Protein 5GWM (pdb70)

Structure (mmCIF, N/CA/C/O backbone):
data_5GWM
#
_entry.id   5GWM
#
loop_
_entity.id
_entity.type
_entity.pdbx_description
1 polymer 'Metabotropic GABA-B receptor subtype 1'
2 polymer 'Metabotropic GABA-B receptor subtype 3, isoform A'
#
loop_
_atom_site.group_PDB
_atom_site.id
_atom_site.type_symbol
_atom_site.label_atom_id
_atom_site.label_alt_id
_atom_site.label_comp_id
_atom_site.label_asym_id
_atom_site.label_entity_id
_atom_site.label_seq_id
_atom_site.pdbx_PDB_ins_code
_atom_site.Cartn_x
_atom_site.Cartn_y
_atom_site.Cartn_z
_atom_site.occupancy
_atom_site.B_iso_or_equiv
_atom_site.auth_seq_id
_atom_site.auth_comp_id
_atom_site.auth_asym_id
_atom_site.auth_atom_id
_atom_site.pdbx_PDB_model_num
ATOM 1 N N . MET A 1 1 ? 30.734 -1.376 8.195 1.00 0.00 1 MET A N 1
ATOM 2 C CA . MET A 1 1 ? 31.660 -2.466 7.800 1.00 0.00 1 MET A CA 1
ATOM 3 C C . MET A 1 1 ? 32.306 -2.166 6.452 1.00 0.00 1 MET A C 1
ATOM 4 O O . MET A 1 1 ? 33.459 -2.526 6.212 1.00 0.00 1 MET A O 1
ATOM 20 N N . ASP A 1 2 ? 31.563 -1.502 5.577 1.00 0.00 2 ASP A N 1
ATOM 21 C CA . ASP A 1 2 ? 32.072 -1.131 4.262 1.00 0.00 2 ASP A CA 1
ATOM 22 C C . ASP A 1 2 ? 32.931 0.125 4.378 1.00 0.00 2 ASP A C 1
ATOM 23 O O . ASP A 1 2 ? 32.670 0.989 5.216 1.00 0.00 2 ASP A O 1
ATOM 32 N N . SER A 1 3 ? 33.963 0.211 3.553 1.00 0.00 3 SER A N 1
ATOM 33 C CA . SER A 1 3 ? 34.900 1.323 3.610 1.00 0.00 3 SER A CA 1
ATOM 34 C C . SER A 1 3 ? 34.369 2.525 2.827 1.00 0.00 3 SER A C 1
ATOM 35 O O . SER A 1 3 ? 34.738 3.670 3.103 1.00 0.00 3 SER A O 1
ATOM 43 N N . ALA A 1 4 ? 33.498 2.265 1.864 1.00 0.00 4 ALA A N 1
ATOM 44 C CA . ALA A 1 4 ? 32.916 3.322 1.053 1.00 0.00 4 ALA A CA 1
ATOM 45 C C . ALA A 1 4 ? 31.537 3.683 1.576 1.00 0.00 4 ALA A C 1
ATOM 46 O O . ALA A 1 4 ? 31.230 4.856 1.799 1.00 0.00 4 ALA A O 1
ATOM 53 N N . ILE A 1 5 ? 30.708 2.668 1.774 1.00 0.00 5 ILE A N 1
ATOM 54 C CA . ILE A 1 5 ? 29.392 2.863 2.355 1.00 0.00 5 ILE A CA 1
ATOM 55 C C . ILE A 1 5 ? 29.530 3.106 3.849 1.00 0.00 5 ILE A C 1
ATOM 56 O O . ILE A 1 5 ? 29.704 2.168 4.628 1.00 0.00 5 ILE A O 1
ATOM 72 N N . SER A 1 6 ? 29.470 4.363 4.242 1.00 0.00 6 SER A N 1
ATOM 73 C CA . SER A 1 6 ? 29.660 4.728 5.628 1.00 0.00 6 SER A CA 1
ATOM 74 C C . SER A 1 6 ? 28.309 4.885 6.317 1.00 0.00 6 SER A C 1
ATOM 75 O O . SER A 1 6 ? 27.268 4.562 5.735 1.00 0.00 6 SER A O 1
ATOM 83 N N . LYS A 1 7 ? 28.329 5.380 7.546 1.00 0.00 7 LYS A N 1
ATOM 84 C CA . LYS A 1 7 ? 27.110 5.667 8.282 1.00 0.00 7 LYS A CA 1
ATOM 85 C C . LYS A 1 7 ? 26.237 6.619 7.474 1.00 0.00 7 LYS A C 1
ATOM 86 O O . LYS A 1 7 ? 25.012 6.549 7.518 1.00 0.00 7 LYS A O 1
ATOM 105 N N . GLU A 1 8 ? 26.902 7.485 6.719 1.00 0.00 8 GLU A N 1
ATOM 106 C CA . GLU A 1 8 ? 26.246 8.469 5.870 1.00 0.00 8 GLU A CA 1
ATOM 107 C C . GLU A 1 8 ? 25.207 7.821 4.956 1.00 0.00 8 GLU A C 1
ATOM 108 O O . GLU A 1 8 ? 24.013 8.096 5.070 1.00 0.00 8 GLU A O 1
ATOM 120 N N . ASP A 1 9 ? 25.667 6.945 4.067 1.00 0.00 9 ASP A N 1
ATOM 121 C CA . ASP A 1 9 ? 24.781 6.281 3.108 1.00 0.00 9 ASP A CA 1
ATOM 122 C C . ASP A 1 9 ? 23.733 5.440 3.826 1.00 0.00 9 ASP A C 1
ATOM 123 O O . ASP A 1 9 ? 22.591 5.328 3.375 1.00 0.00 9 ASP A O 1
ATOM 132 N N . GLU A 1 10 ? 24.124 4.877 4.959 1.00 0.00 10 GLU A N 1
ATOM 133 C CA . GLU A 1 10 ? 23.242 4.025 5.741 1.00 0.00 10 GLU A CA 1
ATOM 134 C C . GLU A 1 10 ? 22.080 4.825 6.316 1.00 0.00 10 GLU A C 1
ATOM 135 O O . GLU A 1 10 ? 20.921 4.530 6.033 1.00 0.00 10 GLU A O 1
ATOM 147 N N . GLU A 1 11 ? 22.403 5.832 7.120 1.00 0.00 11 GLU A N 1
ATOM 148 C CA . GLU A 1 11 ? 21.402 6.700 7.726 1.00 0.00 11 GLU A CA 1
ATOM 149 C C . GLU A 1 11 ? 20.433 7.254 6.689 1.00 0.00 11 GLU A C 1
ATOM 150 O O . GLU A 1 11 ? 19.223 7.274 6.915 1.00 0.00 11 GLU A O 1
ATOM 162 N N . ARG A 1 12 ? 20.969 7.680 5.551 1.00 0.00 12 ARG A N 1
ATOM 163 C CA . ARG A 1 12 ? 20.143 8.250 4.488 1.00 0.00 12 ARG A CA 1
ATOM 164 C C . ARG A 1 12 ? 19.141 7.221 3.980 1.00 0.00 12 ARG A C 1
ATOM 165 O O . ARG A 1 12 ? 17.989 7.550 3.697 1.00 0.00 12 ARG A O 1
ATOM 186 N N . TYR A 1 13 ? 19.581 5.972 3.890 1.00 0.00 13 TYR A N 1
ATOM 187 C CA . TYR A 1 13 ? 18.722 4.894 3.433 1.00 0.00 13 TYR A CA 1
ATOM 188 C C . TYR A 1 13 ? 17.722 4.499 4.519 1.00 0.00 13 TYR A C 1
ATOM 189 O O . TYR A 1 13 ? 16.527 4.395 4.259 1.00 0.00 13 TYR A O 1
ATOM 207 N N . GLN A 1 14 ? 18.221 4.293 5.732 1.00 0.00 14 GLN A N 1
ATOM 208 C CA . GLN A 1 14 ? 17.389 3.871 6.860 1.00 0.00 14 GLN A CA 1
ATOM 209 C C . GLN A 1 14 ? 16.212 4.809 7.063 1.00 0.00 14 GLN A C 1
ATOM 210 O O . GLN A 1 14 ? 15.059 4.384 7.113 1.00 0.00 14 GLN A O 1
ATOM 224 N N . LYS A 1 15 ? 16.518 6.085 7.200 1.00 0.00 15 LYS A N 1
ATOM 225 C CA . LYS A 1 15 ? 15.493 7.104 7.355 1.00 0.00 15 LYS A CA 1
ATOM 226 C C . LYS A 1 15 ? 14.521 7.095 6.178 1.00 0.00 15 LYS A C 1
ATOM 227 O O . LYS A 1 15 ? 13.329 7.331 6.348 1.00 0.00 15 LYS A O 1
ATOM 246 N N . LEU A 1 16 ? 15.034 6.789 4.998 1.00 0.00 16 LEU A N 1
ATOM 247 C CA . LEU A 1 16 ? 14.230 6.790 3.783 1.00 0.00 16 LEU A CA 1
ATOM 248 C C . LEU A 1 16 ? 13.182 5.682 3.816 1.00 0.00 16 LEU A C 1
ATOM 249 O O . LEU A 1 16 ? 12.014 5.905 3.489 1.00 0.00 16 LEU A O 1
ATOM 265 N N . VAL A 1 17 ? 13.603 4.489 4.215 1.00 0.00 17 VAL A N 1
ATOM 266 C CA . VAL A 1 17 ? 12.683 3.360 4.340 1.00 0.00 17 VAL A CA 1
ATOM 267 C C . VAL A 1 17 ? 11.645 3.660 5.408 1.00 0.00 17 VAL A C 1
ATOM 268 O O . VAL A 1 17 ? 10.480 3.288 5.281 1.00 0.00 17 VAL A O 1
ATOM 281 N N . THR A 1 18 ? 12.080 4.363 6.447 1.00 0.00 18 THR A N 1
ATOM 282 C CA . THR A 1 18 ? 11.197 4.777 7.515 1.00 0.00 18 THR A CA 1
ATOM 283 C C . THR A 1 18 ? 10.091 5.661 6.956 1.00 0.00 18 THR A C 1
ATOM 284 O O . THR A 1 18 ? 8.922 5.479 7.281 1.00 0.00 18 THR A O 1
ATOM 295 N N . GLU A 1 19 ? 10.471 6.585 6.081 1.00 0.00 19 GLU A N 1
ATOM 296 C CA . GLU A 1 19 ? 9.522 7.468 5.430 1.00 0.00 19 GLU A CA 1
ATOM 297 C C . GLU A 1 19 ? 8.503 6.656 4.654 1.00 0.00 19 GLU A C 1
ATOM 298 O O . GLU A 1 19 ? 7.303 6.901 4.743 1.00 0.00 19 GLU A O 1
ATOM 310 N N . ASN A 1 20 ? 9.002 5.660 3.930 1.00 0.00 20 ASN A N 1
ATOM 311 C CA . ASN A 1 20 ? 8.161 4.771 3.137 1.00 0.00 20 ASN A CA 1
ATOM 312 C C . ASN A 1 20 ? 7.132 4.055 4.004 1.00 0.00 20 ASN A C 1
ATOM 313 O O . ASN A 1 20 ? 5.953 4.002 3.658 1.00 0.00 20 ASN A O 1
ATOM 324 N N . GLU A 1 21 ? 7.581 3.499 5.123 1.00 0.00 21 GLU A N 1
ATOM 325 C CA . GLU A 1 21 ? 6.703 2.758 6.017 1.00 0.00 21 GLU A CA 1
ATOM 326 C C . GLU A 1 21 ? 5.568 3.625 6.551 1.00 0.00 21 GLU A C 1
ATOM 327 O O . GLU A 1 21 ? 4.421 3.175 6.623 1.00 0.00 21 GLU A O 1
ATOM 339 N N . GLN A 1 22 ? 5.890 4.865 6.909 1.00 0.00 22 GLN A N 1
ATOM 340 C CA . GLN A 1 22 ? 4.914 5.774 7.504 1.00 0.00 22 GLN A CA 1
ATOM 341 C C . GLN A 1 22 ? 3.713 5.965 6.592 1.00 0.00 22 GLN A C 1
ATOM 342 O O . GLN A 1 22 ? 2.592 5.563 6.908 1.00 0.00 22 GLN A O 1
ATOM 356 N N . LEU A 1 23 ? 3.971 6.562 5.441 1.00 0.00 23 LEU A N 1
ATOM 357 C CA . LEU A 1 23 ? 2.909 7.105 4.619 1.00 0.00 23 LEU A CA 1
ATOM 358 C C . LEU A 1 23 ? 2.200 6.041 3.782 1.00 0.00 23 LEU A C 1
ATOM 359 O O . LEU A 1 23 ? 1.054 6.238 3.390 1.00 0.00 23 LEU A O 1
ATOM 375 N N . GLN A 1 24 ? 2.847 4.902 3.536 1.00 0.00 24 GLN A N 1
ATOM 376 C CA . GLN A 1 24 ? 2.185 3.820 2.808 1.00 0.00 24 GLN A CA 1
ATOM 377 C C . GLN A 1 24 ? 1.053 3.256 3.657 1.00 0.00 24 GLN A C 1
ATOM 378 O O . GLN A 1 24 ? 0.042 2.775 3.140 1.00 0.00 24 GLN A O 1
ATOM 392 N N . ARG A 1 25 ? 1.231 3.350 4.967 1.00 0.00 25 ARG A N 1
ATOM 393 C CA . ARG A 1 25 ? 0.230 2.941 5.921 1.00 0.00 25 ARG A CA 1
ATOM 394 C C . ARG A 1 25 ? -0.895 3.966 5.959 1.00 0.00 25 ARG A C 1
ATOM 395 O O . ARG A 1 25 ? -2.072 3.616 5.995 1.00 0.00 25 ARG A O 1
ATOM 416 N N . LEU A 1 26 ? -0.514 5.236 5.944 1.00 0.00 26 LEU A N 1
ATOM 417 C CA . LEU A 1 26 ? -1.472 6.332 5.975 1.00 0.00 26 LEU A CA 1
ATOM 418 C C . LEU A 1 26 ? -2.381 6.275 4.756 1.00 0.00 26 LEU A C 1
ATOM 419 O O . LEU A 1 26 ? -3.569 6.590 4.832 1.00 0.00 26 LEU A O 1
ATOM 435 N N . ILE A 1 27 ? -1.809 5.851 3.637 1.00 0.00 27 ILE A N 1
ATOM 436 C CA . ILE A 1 27 ? -2.571 5.620 2.422 1.00 0.00 27 ILE A CA 1
ATOM 437 C C . ILE A 1 27 ? -3.617 4.538 2.644 1.00 0.00 27 ILE A C 1
ATOM 438 O O . ILE A 1 27 ? -4.806 4.761 2.424 1.00 0.00 27 ILE A O 1
ATOM 454 N N . THR A 1 28 ? -3.157 3.371 3.092 1.00 0.00 28 THR A N 1
ATOM 455 C CA . THR A 1 28 ? -4.019 2.201 3.230 1.00 0.00 28 THR A CA 1
ATOM 456 C C . THR A 1 28 ? -5.243 2.493 4.104 1.00 0.00 28 THR A C 1
ATOM 457 O O . THR A 1 28 ? -6.322 1.967 3.846 1.00 0.00 28 THR A O 1
ATOM 468 N N . GLN A 1 29 ? -5.078 3.346 5.118 1.00 0.00 29 GLN A N 1
ATOM 469 C CA . GLN A 1 29 ? -6.176 3.693 6.018 1.00 0.00 29 GLN A CA 1
ATOM 470 C C . GLN A 1 29 ? -7.300 4.346 5.243 1.00 0.00 29 GLN A C 1
ATOM 471 O O . GLN A 1 29 ? -8.464 3.958 5.344 1.00 0.00 29 GLN A O 1
ATOM 485 N N . LYS A 1 30 ? -6.931 5.350 4.478 1.00 0.00 30 LYS A N 1
ATOM 486 C CA . LYS A 1 30 ? -7.888 6.091 3.678 1.00 0.00 30 LYS A CA 1
ATOM 487 C C . LYS A 1 30 ? -8.428 5.208 2.557 1.00 0.00 30 LYS A C 1
ATOM 488 O O . LYS A 1 30 ? -9.637 5.126 2.359 1.00 0.00 30 LYS A O 1
ATOM 507 N N . GLU A 1 31 ? -7.519 4.538 1.851 1.00 0.00 31 GLU A N 1
ATOM 508 C CA . GLU A 1 31 ? -7.870 3.655 0.737 1.00 0.00 31 GLU A CA 1
ATOM 509 C C . GLU A 1 31 ? -8.980 2.671 1.085 1.00 0.00 31 GLU A C 1
ATOM 510 O O . GLU A 1 31 ? -9.972 2.593 0.373 1.00 0.00 31 GLU A O 1
ATOM 522 N N . GLU A 1 32 ? -8.818 1.922 2.172 1.00 0.00 32 GLU A N 1
ATOM 523 C CA . GLU A 1 32 ? -9.801 0.902 2.534 1.00 0.00 32 GLU A CA 1
ATOM 524 C C . GLU A 1 32 ? -11.177 1.515 2.782 1.00 0.00 32 GLU A C 1
ATOM 525 O O . GLU A 1 32 ? -12.202 0.921 2.436 1.00 0.00 32 GLU A O 1
ATOM 537 N N . LYS A 1 33 ? -11.200 2.711 3.348 1.00 0.00 33 LYS A N 1
ATOM 538 C CA . LYS A 1 33 ? -12.458 3.373 3.652 1.00 0.00 33 LYS A CA 1
ATOM 539 C C . LYS A 1 33 ? -13.038 4.008 2.389 1.00 0.00 33 LYS A C 1
ATOM 540 O O . LYS A 1 33 ? -14.239 3.907 2.125 1.00 0.00 33 LYS A O 1
ATOM 559 N N . ILE A 1 34 ? -12.175 4.642 1.601 1.00 0.00 34 ILE A N 1
ATOM 560 C CA . ILE A 1 34 ? -12.574 5.219 0.322 1.00 0.00 34 ILE A CA 1
ATOM 561 C C . ILE A 1 34 ? -13.030 4.118 -0.634 1.00 0.00 34 ILE A C 1
ATOM 562 O O . ILE A 1 34 ? -13.891 4.336 -1.479 1.00 0.00 34 ILE A O 1
ATOM 578 N N . ARG A 1 35 ? -12.447 2.933 -0.481 1.00 0.00 35 ARG A N 1
ATOM 579 C CA . ARG A 1 35 ? -12.774 1.783 -1.296 1.00 0.00 35 ARG A CA 1
ATOM 580 C C . ARG A 1 35 ? -14.259 1.470 -1.207 1.00 0.00 35 ARG A C 1
ATOM 581 O O . ARG A 1 35 ? -14.900 1.140 -2.203 1.00 0.00 35 ARG A O 1
ATOM 602 N N . VAL A 1 36 ? -14.797 1.587 -0.008 1.00 0.00 36 VAL A N 1
ATOM 603 C CA . VAL A 1 36 ? -16.217 1.379 0.206 1.00 0.00 36 VAL A CA 1
ATOM 604 C C . VAL A 1 36 ? -17.013 2.499 -0.452 1.00 0.00 36 VAL A C 1
ATOM 605 O O . VAL A 1 36 ? -18.056 2.266 -1.066 1.00 0.00 36 VAL A O 1
ATOM 618 N N . LEU A 1 37 ? -16.495 3.716 -0.330 1.00 0.00 37 LEU A N 1
ATOM 619 C CA . LEU A 1 37 ? -17.073 4.871 -1.007 1.00 0.00 37 LEU A CA 1
ATOM 620 C C . LEU A 1 37 ? -17.102 4.634 -2.508 1.00 0.00 37 LEU A C 1
ATOM 621 O O . LEU A 1 37 ? -18.084 4.948 -3.162 1.00 0.00 37 LEU A O 1
ATOM 637 N N . ARG A 1 38 ? -16.024 4.056 -3.034 1.00 0.00 38 ARG A N 1
ATOM 638 C CA . ARG A 1 38 ? -15.922 3.730 -4.459 1.00 0.00 38 ARG A CA 1
ATOM 639 C C . ARG A 1 38 ? -17.144 2.946 -4.919 1.00 0.00 38 ARG A C 1
ATOM 640 O O . ARG A 1 38 ? -17.779 3.290 -5.912 1.00 0.00 38 ARG A O 1
ATOM 661 N N . GLN A 1 39 ? -17.472 1.904 -4.167 1.00 0.00 39 GLN A N 1
ATOM 662 C CA . GLN A 1 39 ? -18.589 1.022 -4.498 1.00 0.00 39 GLN A CA 1
ATOM 663 C C . GLN A 1 39 ? -19.906 1.773 -4.409 1.00 0.00 39 GLN A C 1
ATOM 664 O O . GLN A 1 39 ? -20.808 1.583 -5.225 1.00 0.00 39 GLN A O 1
ATOM 678 N N . ARG A 1 40 ? -20.003 2.626 -3.408 1.00 0.00 40 ARG A N 1
ATOM 679 C CA . ARG A 1 40 ? -21.175 3.451 -3.215 1.00 0.00 40 ARG A CA 1
ATOM 680 C C . ARG A 1 40 ? -21.311 4.466 -4.345 1.00 0.00 40 ARG A C 1
ATOM 681 O O . ARG A 1 40 ? -22.418 4.770 -4.796 1.00 0.00 40 ARG A O 1
ATOM 702 N N . LEU A 1 41 ? -20.177 4.970 -4.807 1.00 0.00 41 LEU A N 1
ATOM 703 C CA . LEU A 1 41 ? -20.141 5.874 -5.947 1.00 0.00 41 LEU A CA 1
ATOM 704 C C . LEU A 1 41 ? -20.491 5.142 -7.235 1.00 0.00 41 LEU A C 1
ATOM 705 O O . LEU A 1 41 ? -20.994 5.750 -8.176 1.00 0.00 41 LEU A O 1
ATOM 721 N N . VAL A 1 42 ? -20.213 3.842 -7.278 1.00 0.00 42 VAL A N 1
ATOM 722 C CA . VAL A 1 42 ? -20.579 3.012 -8.421 1.00 0.00 42 VAL A CA 1
ATOM 723 C C . VAL A 1 42 ? -22.074 3.104 -8.691 1.00 0.00 42 VAL A C 1
ATOM 724 O O . VAL A 1 42 ? -22.497 3.310 -9.824 1.00 0.00 42 VAL A O 1
ATOM 737 N N . GLU A 1 43 ? -22.862 2.990 -7.632 1.00 0.00 43 GLU A N 1
ATOM 738 C CA . GLU A 1 43 ? -24.312 3.070 -7.740 1.00 0.00 43 GLU A CA 1
ATOM 739 C C . GLU A 1 43 ? -24.753 4.469 -8.154 1.00 0.00 43 GLU A C 1
ATOM 740 O O . GLU A 1 43 ? -25.785 4.647 -8.797 1.00 0.00 43 GLU A O 1
ATOM 752 N N . ARG A 1 44 ? -23.962 5.463 -7.771 1.00 0.00 44 ARG A N 1
ATOM 753 C CA . ARG A 1 44 ? -24.254 6.847 -8.112 1.00 0.00 44 ARG A CA 1
ATOM 754 C C . ARG A 1 44 ? -23.821 7.151 -9.538 1.00 0.00 44 ARG A C 1
ATOM 755 O O . ARG A 1 44 ? -24.331 8.068 -10.180 1.00 0.00 44 ARG A O 1
ATOM 776 N N . GLY A 1 45 ? -22.870 6.369 -10.017 1.00 0.00 45 GLY A N 1
ATOM 777 C CA . GLY A 1 45 ? -22.281 6.609 -11.316 1.00 0.00 45 GLY A CA 1
ATOM 778 C C . GLY A 1 45 ? -21.149 7.608 -11.227 1.00 0.00 45 GLY A C 1
ATOM 779 O O . GLY A 1 45 ? -20.692 8.141 -12.234 1.00 0.00 45 GLY A O 1
ATOM 783 N N . ASP A 1 46 ? -20.698 7.852 -10.005 1.00 0.00 46 ASP A N 1
ATOM 784 C CA . ASP A 1 46 ? -19.611 8.792 -9.735 1.00 0.00 46 ASP A CA 1
ATOM 785 C C . ASP A 1 46 ? -18.272 8.057 -9.765 1.00 0.00 46 ASP A C 1
ATOM 786 O O . ASP A 1 46 ? -17.217 8.643 -9.544 1.00 0.00 46 ASP A O 1
ATOM 795 N N . ALA A 1 47 ? -18.348 6.759 -10.056 1.00 0.00 47 ALA A N 1
ATOM 796 C CA . ALA A 1 47 ? -17.190 5.864 -10.040 1.00 0.00 47 ALA A CA 1
ATOM 797 C C . ALA A 1 47 ? -15.987 6.423 -10.802 1.00 0.00 47 ALA A C 1
ATOM 798 O O . ALA A 1 47 ? -14.844 6.226 -10.390 1.00 0.00 47 ALA A O 1
ATOM 805 N N . LYS A 1 48 ? -16.230 7.115 -11.908 1.00 0.00 48 LYS A N 1
ATOM 806 C CA . LYS A 1 48 ? -15.130 7.658 -12.695 1.00 0.00 48 LYS A CA 1
ATOM 807 C C . LYS A 1 48 ? -14.860 9.109 -12.321 1.00 0.00 48 LYS A C 1
ATOM 808 O O . LYS A 1 48 ? -13.716 9.564 -12.346 1.00 0.00 48 LYS A O 1
ATOM 827 N N . GLY A 1 49 ? -15.916 9.823 -11.961 1.00 0.00 49 GLY A N 1
ATOM 828 C CA . GLY A 1 49 ? -15.792 11.229 -11.650 1.00 0.00 49 GLY A CA 1
ATOM 829 C C . GLY A 1 49 ? -15.728 12.067 -12.905 1.00 0.00 49 GLY A C 1
ATOM 830 O O . GLY A 1 49 ? -16.604 11.975 -13.767 1.00 0.00 49 GLY A O 1
ATOM 834 N N . THR A 1 50 ? -14.692 12.878 -13.019 1.00 0.00 50 THR A N 1
ATOM 835 C CA . THR A 1 50 ? -14.483 13.693 -14.202 1.00 0.00 50 THR A CA 1
ATOM 836 C C . THR A 1 50 ? -12.995 13.772 -14.528 1.00 0.00 50 THR A C 1
ATOM 837 O O . THR A 1 50 ? -12.263 14.589 -13.965 1.00 0.00 50 THR A O 1
ATOM 848 N N . GLU A 1 51 ? -12.548 12.895 -15.417 1.00 0.00 51 GLU A N 1
ATOM 849 C CA . GLU A 1 51 ? -11.155 12.872 -15.825 1.00 0.00 51 GLU A CA 1
ATOM 850 C C . GLU A 1 51 ? -11.029 13.245 -17.294 1.00 0.00 51 GLU A C 1
ATOM 851 O O . GLU A 1 51 ? -11.028 12.380 -18.173 1.00 0.00 51 GLU A O 1
ATOM 863 N N . LEU A 1 52 ? -10.916 14.535 -17.554 1.00 0.00 52 LEU A N 1
ATOM 864 C CA . LEU A 1 52 ? -10.814 15.042 -18.905 1.00 0.00 52 LEU A CA 1
ATOM 865 C C . LEU A 1 52 ? -9.359 15.213 -19.348 1.00 0.00 52 LEU A C 1
ATOM 866 O O . LEU A 1 52 ? -9.093 15.643 -20.469 1.00 0.00 52 LEU A O 1
ATOM 882 N N . ASN A 1 53 ? -8.420 14.870 -18.474 1.00 0.00 53 ASN A N 1
ATOM 883 C CA . ASN A 1 53 ? -7.007 14.974 -18.814 1.00 0.00 53 ASN A CA 1
ATOM 884 C C . ASN A 1 53 ? -6.477 13.637 -19.308 1.00 0.00 53 ASN A C 1
ATOM 885 O O . ASN A 1 53 ? -7.079 12.589 -19.044 1.00 0.00 53 ASN A O 1
ATOM 896 N N . GLY B 2 1 ? 14.134 -0.451 -19.221 1.00 0.00 84 GLY B N 1
ATOM 897 C CA . GLY B 2 1 ? 14.241 -0.823 -17.827 1.00 0.00 84 GLY B CA 1
ATOM 898 C C . GLY B 2 1 ? 14.127 -2.323 -17.658 1.00 0.00 84 GLY B C 1
ATOM 899 O O . GLY B 2 1 ? 13.037 -2.834 -17.398 1.00 0.00 84 GLY B O 1
ATOM 903 N N . PRO B 2 2 ? 15.236 -3.060 -17.826 1.00 0.00 85 PRO B N 1
ATOM 904 C CA . PRO B 2 2 ? 15.233 -4.515 -17.790 1.00 0.00 85 PRO B CA 1
ATOM 905 C C . PRO B 2 2 ? 15.432 -5.077 -16.387 1.00 0.00 85 PRO B C 1
ATOM 906 O O . PRO B 2 2 ? 15.411 -4.338 -15.400 1.00 0.00 85 PRO B O 1
ATOM 917 N N . LEU B 2 3 ? 15.602 -6.391 -16.321 1.00 0.00 86 LEU B N 1
ATOM 918 C CA . LEU B 2 3 ? 15.801 -7.108 -15.067 1.00 0.00 86 LEU B CA 1
ATOM 919 C C . LEU B 2 3 ? 16.904 -6.505 -14.193 1.00 0.00 86 LEU B C 1
ATOM 920 O O . LEU B 2 3 ? 17.946 -6.063 -14.680 1.00 0.00 86 LEU B O 1
ATOM 936 N N . GLY B 2 4 ? 16.647 -6.486 -12.894 1.00 0.00 87 GLY B N 1
ATOM 937 C CA . GLY B 2 4 ? 17.648 -6.072 -11.936 1.00 0.00 87 GLY B CA 1
ATOM 938 C C . GLY B 2 4 ? 18.163 -7.251 -11.141 1.00 0.00 87 GLY B C 1
ATOM 939 O O . GLY B 2 4 ? 19.073 -7.122 -10.323 1.00 0.00 87 GLY B O 1
ATOM 943 N N . SER B 2 5 ? 17.579 -8.412 -11.393 1.00 0.00 88 SER B N 1
ATOM 944 C CA . SER B 2 5 ? 17.936 -9.622 -10.674 1.00 0.00 88 SER B CA 1
ATOM 945 C C . SER B 2 5 ? 19.229 -10.232 -11.215 1.00 0.00 88 SER B C 1
ATOM 946 O O . SER B 2 5 ? 19.801 -11.132 -10.602 1.00 0.00 88 SER B O 1
ATOM 954 N N . ARG B 2 6 ? 19.693 -9.732 -12.357 1.00 0.00 89 ARG B N 1
ATOM 955 C CA . ARG B 2 6 ? 20.944 -10.203 -12.941 1.00 0.00 89 ARG B CA 1
ATOM 956 C C . ARG B 2 6 ? 22.124 -9.676 -12.131 1.00 0.00 89 ARG B C 1
ATOM 957 O O . ARG B 2 6 ? 23.014 -10.431 -11.732 1.00 0.00 89 ARG B O 1
ATOM 978 N N . ARG B 2 7 ? 22.119 -8.376 -11.888 1.00 0.00 90 ARG B N 1
ATOM 979 C CA . ARG B 2 7 ? 23.127 -7.752 -11.049 1.00 0.00 90 ARG B CA 1
ATOM 980 C C . ARG B 2 7 ? 22.496 -7.307 -9.739 1.00 0.00 90 ARG B C 1
ATOM 981 O O . ARG B 2 7 ? 22.354 -6.112 -9.478 1.00 0.00 90 ARG B O 1
ATOM 1002 N N . PHE B 2 8 ? 22.121 -8.290 -8.929 1.00 0.00 91 PHE B N 1
ATOM 1003 C CA . PHE B 2 8 ? 21.402 -8.050 -7.681 1.00 0.00 91 PHE B CA 1
ATOM 1004 C C . PHE B 2 8 ? 22.152 -7.074 -6.780 1.00 0.00 91 PHE B C 1
ATOM 1005 O O . PHE B 2 8 ? 21.602 -6.057 -6.363 1.00 0.00 91 PHE B O 1
ATOM 1022 N N . VAL B 2 9 ? 23.411 -7.377 -6.505 1.00 0.00 92 VAL B N 1
ATOM 1023 C CA . VAL B 2 9 ? 24.212 -6.566 -5.596 1.00 0.00 92 VAL B CA 1
ATOM 1024 C C . VAL B 2 9 ? 24.445 -5.171 -6.170 1.00 0.00 92 VAL B C 1
ATOM 1025 O O . VAL B 2 9 ? 24.352 -4.168 -5.455 1.00 0.00 92 VAL B O 1
ATOM 1038 N N . VAL B 2 10 ? 24.717 -5.119 -7.466 1.00 0.00 93 VAL B N 1
ATOM 1039 C CA . VAL B 2 10 ? 25.053 -3.868 -8.132 1.00 0.00 93 VAL B CA 1
ATOM 1040 C C . VAL B 2 10 ? 23.848 -2.936 -8.198 1.00 0.00 93 VAL B C 1
ATOM 1041 O O . VAL B 2 10 ? 23.899 -1.805 -7.696 1.00 0.00 93 VAL B O 1
ATOM 1054 N N . ASP B 2 11 ? 22.759 -3.408 -8.802 1.00 0.00 94 ASP B N 1
ATOM 1055 C CA . ASP B 2 11 ? 21.582 -2.569 -8.966 1.00 0.00 94 ASP B CA 1
ATOM 1056 C C . ASP B 2 11 ? 21.008 -2.212 -7.615 1.00 0.00 94 ASP B C 1
ATOM 1057 O O . ASP B 2 11 ? 20.906 -1.045 -7.293 1.00 0.00 94 ASP B O 1
ATOM 1066 N N . ASP B 2 12 ? 20.694 -3.213 -6.797 1.00 0.00 95 ASP B N 1
ATOM 1067 C CA . ASP B 2 12 ? 20.013 -2.971 -5.522 1.00 0.00 95 ASP B CA 1
ATOM 1068 C C . ASP B 2 12 ? 20.802 -2.051 -4.599 1.00 0.00 95 ASP B C 1
ATOM 1069 O O . ASP B 2 12 ? 20.285 -1.597 -3.589 1.00 0.00 95 ASP B O 1
ATOM 1078 N N . ARG B 2 13 ? 22.044 -1.763 -4.930 1.00 0.00 96 ARG B N 1
ATOM 1079 C CA . ARG B 2 13 ? 22.785 -0.772 -4.171 1.00 0.00 96 ARG B CA 1
ATOM 1080 C C . ARG B 2 13 ? 22.230 0.615 -4.489 1.00 0.00 96 ARG B C 1
ATOM 1081 O O . ARG B 2 13 ? 21.660 1.288 -3.627 1.00 0.00 96 ARG B O 1
ATOM 1102 N N . ARG B 2 14 ? 22.357 1.006 -5.748 1.00 0.00 97 ARG B N 1
ATOM 1103 C CA . ARG B 2 14 ? 21.928 2.326 -6.199 1.00 0.00 97 ARG B CA 1
ATOM 1104 C C . ARG B 2 14 ? 20.433 2.348 -6.526 1.00 0.00 97 ARG B C 1
ATOM 1105 O O . ARG B 2 14 ? 19.715 3.271 -6.147 1.00 0.00 97 ARG B O 1
ATOM 1126 N N . GLU B 2 15 ? 19.982 1.314 -7.214 1.00 0.00 98 GLU B N 1
ATOM 1127 C CA . GLU B 2 15 ? 18.599 1.200 -7.651 1.00 0.00 98 GLU B CA 1
ATOM 1128 C C . GLU B 2 15 ? 17.634 1.155 -6.473 1.00 0.00 98 GLU B C 1
ATOM 1129 O O . GLU B 2 15 ? 16.608 1.836 -6.481 1.00 0.00 98 GLU B O 1
ATOM 1141 N N . LEU B 2 16 ? 17.963 0.362 -5.457 1.00 0.00 99 LEU B N 1
ATOM 1142 C CA . LEU B 2 16 ? 17.067 0.188 -4.323 1.00 0.00 99 LEU B CA 1
ATOM 1143 C C . LEU B 2 16 ? 16.916 1.498 -3.558 1.00 0.00 99 LEU B C 1
ATOM 1144 O O . LEU B 2 16 ? 15.802 1.968 -3.370 1.00 0.00 99 LEU B O 1
ATOM 1160 N N . GLN B 2 17 ? 18.027 2.104 -3.143 1.00 0.00 100 GLN B N 1
ATOM 1161 C CA . GLN B 2 17 ? 17.958 3.346 -2.369 1.00 0.00 100 GLN B CA 1
ATOM 1162 C C . GLN B 2 17 ? 17.243 4.441 -3.162 1.00 0.00 100 GLN B C 1
ATOM 1163 O O . GLN B 2 17 ? 16.579 5.307 -2.589 1.00 0.00 100 GLN B O 1
ATOM 1177 N N . TYR B 2 18 ? 17.376 4.382 -4.478 1.00 0.00 101 TYR B N 1
ATOM 1178 C CA . TYR B 2 18 ? 16.727 5.336 -5.364 1.00 0.00 101 TYR B CA 1
ATOM 1179 C C . TYR B 2 18 ? 15.214 5.137 -5.375 1.00 0.00 101 TYR B C 1
ATOM 1180 O O . TYR B 2 18 ? 14.460 6.102 -5.302 1.00 0.00 101 TYR B O 1
ATOM 1198 N N . ARG B 2 19 ? 14.769 3.888 -5.455 1.00 0.00 102 ARG B N 1
ATOM 1199 C CA . ARG B 2 19 ? 13.341 3.611 -5.562 1.00 0.00 102 ARG B CA 1
ATOM 1200 C C . ARG B 2 19 ? 12.608 3.937 -4.260 1.00 0.00 102 ARG B C 1
ATOM 1201 O O . ARG B 2 19 ? 11.407 4.181 -4.269 1.00 0.00 102 ARG B O 1
ATOM 1222 N N . VAL B 2 20 ? 13.332 3.967 -3.150 1.00 0.00 103 VAL B N 1
ATOM 1223 C CA . VAL B 2 20 ? 12.718 4.252 -1.857 1.00 0.00 103 VAL B CA 1
ATOM 1224 C C . VAL B 2 20 ? 12.281 5.719 -1.780 1.00 0.00 103 VAL B C 1
ATOM 1225 O O . VAL B 2 20 ? 11.159 6.019 -1.374 1.00 0.00 103 VAL B O 1
ATOM 1238 N N . GLU B 2 21 ? 13.158 6.632 -2.188 1.00 0.00 104 GLU B N 1
ATOM 1239 C CA . GLU B 2 21 ? 12.829 8.060 -2.170 1.00 0.00 104 GLU B CA 1
ATOM 1240 C C . GLU B 2 21 ? 11.711 8.415 -3.146 1.00 0.00 104 GLU B C 1
ATOM 1241 O O . GLU B 2 21 ? 10.863 9.250 -2.828 1.00 0.00 104 GLU B O 1
ATOM 1253 N N . VAL B 2 22 ? 11.684 7.800 -4.326 1.00 0.00 105 VAL B N 1
ATOM 1254 C CA . VAL B 2 22 ? 10.558 8.016 -5.232 1.00 0.00 105 VAL B CA 1
ATOM 1255 C C . VAL B 2 22 ? 9.274 7.493 -4.602 1.00 0.00 105 VAL B C 1
ATOM 1256 O O . VAL B 2 22 ? 8.251 8.160 -4.652 1.00 0.00 105 VAL B O 1
ATOM 1269 N N . GLN B 2 23 ? 9.341 6.329 -3.964 1.00 0.00 106 GLN B N 1
ATOM 1270 C CA . GLN B 2 23 ? 8.186 5.784 -3.257 1.00 0.00 106 GLN B CA 1
ATOM 1271 C C . GLN B 2 23 ? 7.720 6.744 -2.163 1.00 0.00 106 GLN B C 1
ATOM 1272 O O . GLN B 2 23 ? 6.521 6.921 -1.957 1.00 0.00 106 GLN B O 1
ATOM 1286 N N . ASN B 2 24 ? 8.677 7.381 -1.493 1.00 0.00 107 ASN B N 1
ATOM 1287 C CA . ASN B 2 24 ? 8.378 8.364 -0.448 1.00 0.00 107 ASN B CA 1
ATOM 1288 C C . ASN B 2 24 ? 7.585 9.543 -1.022 1.00 0.00 107 ASN B C 1
ATOM 1289 O O . ASN B 2 24 ? 6.728 10.120 -0.357 1.00 0.00 107 ASN B O 1
ATOM 1300 N N . ARG B 2 25 ? 7.872 9.892 -2.267 1.00 0.00 108 ARG B N 1
ATOM 1301 C CA . ARG B 2 25 ? 7.185 10.985 -2.938 1.00 0.00 108 ARG B CA 1
ATOM 1302 C C . ARG B 2 25 ? 5.864 10.516 -3.536 1.00 0.00 108 ARG B C 1
ATOM 1303 O O . ARG B 2 25 ? 4.827 11.160 -3.372 1.00 0.00 108 ARG B O 1
ATOM 1324 N N . VAL B 2 26 ? 5.930 9.395 -4.238 1.00 0.00 109 VAL B N 1
ATOM 1325 C CA . VAL B 2 26 ? 4.768 8.785 -4.873 1.00 0.00 109 VAL B CA 1
ATOM 1326 C C . VAL B 2 26 ? 3.664 8.522 -3.861 1.00 0.00 109 VAL B C 1
ATOM 1327 O O . VAL B 2 26 ? 2.527 8.941 -4.051 1.00 0.00 109 VAL B O 1
ATOM 1340 N N . TYR B 2 27 ? 4.008 7.845 -2.778 1.00 0.00 110 TYR B N 1
ATOM 1341 C CA . TYR B 2 27 ? 3.032 7.530 -1.743 1.00 0.00 110 TYR B CA 1
ATOM 1342 C C . TYR B 2 27 ? 2.466 8.802 -1.113 1.00 0.00 110 TYR B C 1
ATOM 1343 O O . TYR B 2 27 ? 1.298 8.847 -0.728 1.00 0.00 110 TYR B O 1
ATOM 1361 N N . LYS B 2 28 ? 3.286 9.839 -1.029 1.00 0.00 111 LYS B N 1
ATOM 1362 C CA . LYS B 2 28 ? 2.852 11.106 -0.458 1.00 0.00 111 LYS B CA 1
ATOM 1363 C C . LYS B 2 28 ? 1.816 11.774 -1.356 1.00 0.00 111 LYS B C 1
ATOM 1364 O O . LYS B 2 28 ? 0.855 12.374 -0.876 1.00 0.00 111 LYS B O 1
ATOM 1383 N N . LYS B 2 29 ? 2.009 11.644 -2.662 1.00 0.00 112 LYS B N 1
ATOM 1384 C CA . LYS B 2 29 ? 1.107 12.236 -3.635 1.00 0.00 112 LYS B CA 1
ATOM 1385 C C . LYS B 2 29 ? -0.224 11.492 -3.634 1.00 0.00 112 LYS B C 1
ATOM 1386 O O . LYS B 2 29 ? -1.279 12.069 -3.913 1.00 0.00 112 LYS B O 1
ATOM 1405 N N . GLU B 2 30 ? -0.157 10.207 -3.305 1.00 0.00 113 GLU B N 1
ATOM 1406 C CA . GLU B 2 30 ? -1.353 9.385 -3.150 1.00 0.00 113 GLU B CA 1
ATOM 1407 C C . GLU B 2 30 ? -2.226 9.926 -2.027 1.00 0.00 113 GLU B C 1
ATOM 1408 O O . GLU B 2 30 ? -3.438 10.046 -2.172 1.00 0.00 113 GLU B O 1
ATOM 1420 N N . ILE B 2 31 ? -1.592 10.261 -0.908 1.00 0.00 114 ILE B N 1
ATOM 1421 C CA . ILE B 2 31 ? -2.297 10.793 0.250 1.00 0.00 114 ILE B CA 1
ATOM 1422 C C . ILE B 2 31 ? -3.012 12.098 -0.079 1.00 0.00 114 ILE B C 1
ATOM 1423 O O . ILE B 2 31 ? -4.077 12.384 0.463 1.00 0.00 114 ILE B O 1
ATOM 1439 N N . GLN B 2 32 ? -2.431 12.878 -0.976 1.00 0.00 115 GLN B N 1
ATOM 1440 C CA . GLN B 2 32 ? -3.035 14.131 -1.397 1.00 0.00 115 GLN B CA 1
ATOM 1441 C C . GLN B 2 32 ? -4.263 13.856 -2.250 1.00 0.00 115 GLN B C 1
ATOM 1442 O O . GLN B 2 32 ? -5.285 14.530 -2.129 1.00 0.00 115 GLN B O 1
ATOM 1456 N N . ALA B 2 33 ? -4.151 12.857 -3.112 1.00 0.00 116 ALA B N 1
ATOM 1457 C CA . ALA B 2 33 ? -5.290 12.392 -3.891 1.00 0.00 116 ALA B CA 1
ATOM 1458 C C . ALA B 2 33 ? -6.374 11.894 -2.949 1.00 0.00 116 ALA B C 1
ATOM 1459 O O . ALA B 2 33 ? -7.544 12.262 -3.065 1.00 0.00 116 ALA B O 1
ATOM 1466 N N . LEU B 2 34 ? -5.947 11.077 -1.996 1.00 0.00 117 LEU B N 1
ATOM 1467 C CA . LEU B 2 34 ? -6.818 10.535 -0.963 1.00 0.00 117 LEU B CA 1
ATOM 1468 C C . LEU B 2 34 ? -7.470 11.645 -0.152 1.00 0.00 117 LEU B C 1
ATOM 1469 O O . LEU B 2 34 ? -8.596 11.501 0.302 1.00 0.00 117 LEU B O 1
ATOM 1485 N N . ASP B 2 35 ? -6.758 12.750 0.019 1.00 0.00 118 ASP B N 1
ATOM 1486 C CA . ASP B 2 35 ? -7.239 13.863 0.834 1.00 0.00 118 ASP B CA 1
ATOM 1487 C C . ASP B 2 35 ? -8.539 14.437 0.273 1.00 0.00 118 ASP B C 1
ATOM 1488 O O . ASP B 2 35 ? -9.411 14.866 1.026 1.00 0.00 118 ASP B O 1
ATOM 1497 N N . ALA B 2 36 ? -8.677 14.427 -1.048 1.00 0.00 119 ALA B N 1
ATOM 1498 C CA . ALA B 2 36 ? -9.926 14.843 -1.682 1.00 0.00 119 ALA B CA 1
ATOM 1499 C C . ALA B 2 36 ? -11.030 13.838 -1.359 1.00 0.00 119 ALA B C 1
ATOM 1500 O O . ALA B 2 36 ? -12.181 14.199 -1.083 1.00 0.00 119 ALA B O 1
ATOM 1507 N N . GLU B 2 37 ? -10.660 12.570 -1.377 1.00 0.00 120 GLU B N 1
ATOM 1508 C CA . GLU B 2 37 ? -11.557 11.503 -1.000 1.00 0.00 120 GLU B CA 1
ATOM 1509 C C . GLU B 2 37 ? -11.890 11.572 0.492 1.00 0.00 120 GLU B C 1
ATOM 1510 O O . GLU B 2 37 ? -12.954 11.141 0.913 1.00 0.00 120 GLU B O 1
ATOM 1522 N N . ILE B 2 38 ? -10.975 12.102 1.290 1.00 0.00 121 ILE B N 1
ATOM 1523 C CA . ILE B 2 38 ? -11.236 12.320 2.709 1.00 0.00 121 ILE B CA 1
ATOM 1524 C C . ILE B 2 38 ? -12.499 13.156 2.888 1.00 0.00 121 ILE B C 1
ATOM 1525 O O . ILE B 2 38 ? -13.275 12.930 3.812 1.00 0.00 121 ILE B O 1
ATOM 1541 N N . ARG B 2 39 ? -12.715 14.092 1.972 1.00 0.00 122 ARG B N 1
ATOM 1542 C CA . ARG B 2 39 ? -13.905 14.929 1.997 1.00 0.00 122 ARG B CA 1
ATOM 1543 C C . ARG B 2 39 ? -15.167 14.079 1.842 1.00 0.00 122 ARG B C 1
ATOM 1544 O O . ARG B 2 39 ? -16.161 14.297 2.536 1.00 0.00 122 ARG B O 1
ATOM 1565 N N . LYS B 2 40 ? -15.116 13.090 0.948 1.00 0.00 123 LYS B N 1
ATOM 1566 C CA . LYS B 2 40 ? -16.257 12.194 0.751 1.00 0.00 123 LYS B CA 1
ATOM 1567 C C . LYS B 2 40 ? -16.414 11.279 1.960 1.00 0.00 123 LYS B C 1
ATOM 1568 O O . LYS B 2 40 ? -17.515 10.853 2.301 1.00 0.00 123 LYS B O 1
ATOM 1587 N N . LEU B 2 41 ? -15.298 10.975 2.597 1.00 0.00 124 LEU B N 1
ATOM 1588 C CA . LEU B 2 41 ? -15.313 10.214 3.830 1.00 0.00 124 LEU B CA 1
ATOM 1589 C C . LEU B 2 41 ? -15.938 11.027 4.956 1.00 0.00 124 LEU B C 1
ATOM 1590 O O . LEU B 2 41 ? -16.635 10.481 5.805 1.00 0.00 124 LEU B O 1
ATOM 1606 N N . GLU B 2 42 ? -15.702 12.334 4.950 1.00 0.00 125 GLU B N 1
ATOM 1607 C CA . GLU B 2 42 ? -16.254 13.209 5.974 1.00 0.00 125 GLU B CA 1
ATOM 1608 C C . GLU B 2 42 ? -17.772 13.254 5.901 1.00 0.00 125 GLU B C 1
ATOM 1609 O O . GLU B 2 42 ? -18.438 13.258 6.932 1.00 0.00 125 GLU B O 1
ATOM 1621 N N . ARG B 2 43 ? -18.327 13.288 4.691 1.00 0.00 126 ARG B N 1
ATOM 1622 C CA . ARG B 2 43 ? -19.778 13.292 4.548 1.00 0.00 126 ARG B CA 1
ATOM 1623 C C . ARG B 2 43 ? -20.348 11.967 5.045 1.00 0.00 126 ARG B C 1
ATOM 1624 O O . ARG B 2 43 ? -21.441 11.918 5.595 1.00 0.00 126 ARG B O 1
ATOM 1645 N N . LEU B 2 44 ? -19.584 10.893 4.865 1.00 0.00 127 LEU B N 1
ATOM 1646 C CA . LEU B 2 44 ? -19.908 9.609 5.478 1.00 0.00 127 LEU B CA 1
ATOM 1647 C C . LEU B 2 44 ? -19.916 9.742 6.998 1.00 0.00 127 LEU B C 1
ATOM 1648 O O . LEU B 2 44 ? -20.913 9.440 7.658 1.00 0.00 127 LEU B O 1
ATOM 1664 N N . LEU B 2 45 ? -18.788 10.199 7.525 1.00 0.00 128 LEU B N 1
ATOM 1665 C CA . LEU B 2 45 ? -18.597 10.409 8.957 1.00 0.00 128 LEU B CA 1
ATOM 1666 C C . LEU B 2 45 ? -19.713 11.257 9.572 1.00 0.00 128 LEU B C 1
ATOM 1667 O O . LEU B 2 45 ? -20.481 10.783 10.407 1.00 0.00 128 LEU B O 1
ATOM 1683 N N . GLU B 2 46 ? -19.796 12.501 9.128 1.00 0.00 129 GLU B N 1
ATOM 1684 C CA . GLU B 2 46 ? -20.677 13.496 9.726 1.00 0.00 129 GLU B CA 1
ATOM 1685 C C . GLU B 2 46 ? -22.155 13.164 9.544 1.00 0.00 129 GLU B C 1
ATOM 1686 O O . GLU B 2 46 ? -22.964 13.424 10.432 1.00 0.00 129 GLU B O 1
ATOM 1698 N N . SER B 2 47 ? -22.508 12.591 8.404 1.00 0.00 130 SER B N 1
ATOM 1699 C CA . SER B 2 47 ? -23.904 12.261 8.135 1.00 0.00 130 SER B CA 1
ATOM 1700 C C . SER B 2 47 ? -24.303 10.970 8.843 1.00 0.00 130 SER B C 1
ATOM 1701 O O . SER B 2 47 ? -25.489 10.665 8.999 1.00 0.00 130 SER B O 1
ATOM 1709 N N . GLY B 2 48 ? -23.298 10.219 9.283 1.00 0.00 131 GLY B N 1
ATOM 1710 C CA . GLY B 2 48 ? -23.541 8.960 9.954 1.00 0.00 131 GLY B CA 1
ATOM 1711 C C . GLY B 2 48 ? -24.128 7.924 9.023 1.00 0.00 131 GLY B C 1
ATOM 1712 O O . GLY B 2 48 ? -24.860 7.034 9.460 1.00 0.00 131 GLY B O 1
ATOM 1716 N N . LEU B 2 49 ? -23.800 8.039 7.739 1.00 0.00 132 LEU B N 1
ATOM 1717 C CA . LEU B 2 49 ? -24.333 7.152 6.715 1.00 0.00 132 LEU B CA 1
ATOM 1718 C C . LEU B 2 49 ? -23.998 5.695 7.022 1.00 0.00 132 LEU B C 1
ATOM 1719 O O . LEU B 2 49 ? -24.841 4.813 6.853 1.00 0.00 132 LEU B O 1
ATOM 1735 N N . THR B 2 50 ? -22.774 5.465 7.493 1.00 0.00 133 THR B N 1
ATOM 1736 C CA . THR B 2 50 ? -22.319 4.134 7.887 1.00 0.00 133 THR B CA 1
ATOM 1737 C C . THR B 2 50 ? -22.138 3.230 6.668 1.00 0.00 133 THR B C 1
ATOM 1738 O O . THR B 2 50 ? -23.111 2.573 6.254 1.00 0.00 133 THR B O 1
ATOM 1750 N N . MET A 1 1 ? 25.339 -2.020 9.093 1.00 0.00 1 MET A N 2
ATOM 1751 C CA . MET A 1 1 ? 25.230 -3.428 8.645 1.00 0.00 1 MET A CA 2
ATOM 1752 C C . MET A 1 1 ? 26.327 -3.790 7.649 1.00 0.00 1 MET A C 2
ATOM 1753 O O . MET A 1 1 ? 26.757 -4.944 7.590 1.00 0.00 1 MET A O 2
ATOM 1769 N N . ASP A 1 2 ? 26.776 -2.822 6.858 1.00 0.00 2 ASP A N 2
ATOM 1770 C CA . ASP A 1 2 ? 27.791 -3.093 5.844 1.00 0.00 2 ASP A CA 2
ATOM 1771 C C . ASP A 1 2 ? 29.146 -2.518 6.252 1.00 0.00 2 ASP A C 2
ATOM 1772 O O . ASP A 1 2 ? 29.226 -1.572 7.040 1.00 0.00 2 ASP A O 2
ATOM 1781 N N . SER A 1 3 ? 30.206 -3.106 5.709 1.00 0.00 3 SER A N 2
ATOM 1782 C CA . SER A 1 3 ? 31.569 -2.733 6.055 1.00 0.00 3 SER A CA 2
ATOM 1783 C C . SER A 1 3 ? 32.033 -1.504 5.271 1.00 0.00 3 SER A C 2
ATOM 1784 O O . SER A 1 3 ? 32.855 -0.729 5.756 1.00 0.00 3 SER A O 2
ATOM 1792 N N . ALA A 1 4 ? 31.509 -1.327 4.065 1.00 0.00 4 ALA A N 2
ATOM 1793 C CA . ALA A 1 4 ? 31.904 -0.200 3.230 1.00 0.00 4 ALA A CA 2
ATOM 1794 C C . ALA A 1 4 ? 30.854 0.895 3.279 1.00 0.00 4 ALA A C 2
ATOM 1795 O O . ALA A 1 4 ? 31.174 2.072 3.476 1.00 0.00 4 ALA A O 2
ATOM 1802 N N . ILE A 1 5 ? 29.600 0.499 3.107 1.00 0.00 5 ILE A N 2
ATOM 1803 C CA . ILE A 1 5 ? 28.492 1.437 3.166 1.00 0.00 5 ILE A CA 2
ATOM 1804 C C . ILE A 1 5 ? 28.356 1.966 4.587 1.00 0.00 5 ILE A C 2
ATOM 1805 O O . ILE A 1 5 ? 27.993 1.229 5.507 1.00 0.00 5 ILE A O 2
ATOM 1821 N N . SER A 1 6 ? 28.669 3.238 4.765 1.00 0.00 6 SER A N 2
ATOM 1822 C CA . SER A 1 6 ? 28.701 3.832 6.085 1.00 0.00 6 SER A CA 2
ATOM 1823 C C . SER A 1 6 ? 27.322 4.361 6.459 1.00 0.00 6 SER A C 2
ATOM 1824 O O . SER A 1 6 ? 26.385 4.256 5.663 1.00 0.00 6 SER A O 2
ATOM 1832 N N . LYS A 1 7 ? 27.187 4.939 7.648 1.00 0.00 7 LYS A N 2
ATOM 1833 C CA . LYS A 1 7 ? 25.907 5.481 8.080 1.00 0.00 7 LYS A CA 2
ATOM 1834 C C . LYS A 1 7 ? 25.450 6.610 7.155 1.00 0.00 7 LYS A C 2
ATOM 1835 O O . LYS A 1 7 ? 24.285 7.004 7.168 1.00 0.00 7 LYS A O 2
ATOM 1854 N N . GLU A 1 8 ? 26.376 7.115 6.349 1.00 0.00 8 GLU A N 2
ATOM 1855 C CA . GLU A 1 8 ? 26.054 8.081 5.311 1.00 0.00 8 GLU A CA 2
ATOM 1856 C C . GLU A 1 8 ? 24.947 7.553 4.402 1.00 0.00 8 GLU A C 2
ATOM 1857 O O . GLU A 1 8 ? 23.832 8.072 4.403 1.00 0.00 8 GLU A O 2
ATOM 1869 N N . ASP A 1 9 ? 25.255 6.505 3.652 1.00 0.00 9 ASP A N 2
ATOM 1870 C CA . ASP A 1 9 ? 24.294 5.920 2.721 1.00 0.00 9 ASP A CA 2
ATOM 1871 C C . ASP A 1 9 ? 23.311 5.016 3.453 1.00 0.00 9 ASP A C 2
ATOM 1872 O O . ASP A 1 9 ? 22.106 5.050 3.196 1.00 0.00 9 ASP A O 2
ATOM 1881 N N . GLU A 1 10 ? 23.838 4.230 4.380 1.00 0.00 10 GLU A N 2
ATOM 1882 C CA . GLU A 1 10 ? 23.059 3.214 5.073 1.00 0.00 10 GLU A CA 2
ATOM 1883 C C . GLU A 1 10 ? 21.923 3.824 5.886 1.00 0.00 10 GLU A C 2
ATOM 1884 O O . GLU A 1 10 ? 20.754 3.547 5.626 1.00 0.00 10 GLU A O 2
ATOM 1896 N N . GLU A 1 11 ? 22.260 4.651 6.866 1.00 0.00 11 GLU A N 2
ATOM 1897 C CA . GLU A 1 11 ? 21.255 5.290 7.698 1.00 0.00 11 GLU A CA 2
ATOM 1898 C C . GLU A 1 11 ? 20.335 6.188 6.881 1.00 0.00 11 GLU A C 2
ATOM 1899 O O . GLU A 1 11 ? 19.174 6.376 7.241 1.00 0.00 11 GLU A O 2
ATOM 1911 N N . ARG A 1 12 ? 20.844 6.739 5.782 1.00 0.00 12 ARG A N 2
ATOM 1912 C CA . ARG A 1 12 ? 20.008 7.533 4.892 1.00 0.00 12 ARG A CA 2
ATOM 1913 C C . ARG A 1 12 ? 18.948 6.632 4.264 1.00 0.00 12 ARG A C 2
ATOM 1914 O O . ARG A 1 12 ? 17.781 7.005 4.165 1.00 0.00 12 ARG A O 2
ATOM 1935 N N . TYR A 1 13 ? 19.360 5.431 3.865 1.00 0.00 13 TYR A N 2
ATOM 1936 C CA . TYR A 1 13 ? 18.428 4.437 3.360 1.00 0.00 13 TYR A CA 2
ATOM 1937 C C . TYR A 1 13 ? 17.462 4.017 4.463 1.00 0.00 13 TYR A C 2
ATOM 1938 O O . TYR A 1 13 ? 16.261 3.924 4.241 1.00 0.00 13 TYR A O 2
ATOM 1956 N N . GLN A 1 14 ? 18.000 3.774 5.648 1.00 0.00 14 GLN A N 2
ATOM 1957 C CA . GLN A 1 14 ? 17.193 3.388 6.803 1.00 0.00 14 GLN A CA 2
ATOM 1958 C C . GLN A 1 14 ? 16.083 4.397 7.069 1.00 0.00 14 GLN A C 2
ATOM 1959 O O . GLN A 1 14 ? 14.912 4.036 7.167 1.00 0.00 14 GLN A O 2
ATOM 1973 N N . LYS A 1 15 ? 16.457 5.657 7.201 1.00 0.00 15 LYS A N 2
ATOM 1974 C CA . LYS A 1 15 ? 15.482 6.721 7.372 1.00 0.00 15 LYS A CA 2
ATOM 1975 C C . LYS A 1 15 ? 14.532 6.791 6.178 1.00 0.00 15 LYS A C 2
ATOM 1976 O O . LYS A 1 15 ? 13.358 7.125 6.329 1.00 0.00 15 LYS A O 2
ATOM 1995 N N . LEU A 1 16 ? 15.041 6.457 4.999 1.00 0.00 16 LEU A N 2
ATOM 1996 C CA . LEU A 1 16 ? 14.238 6.465 3.784 1.00 0.00 16 LEU A CA 2
ATOM 1997 C C . LEU A 1 16 ? 13.132 5.423 3.860 1.00 0.00 16 LEU A C 2
ATOM 1998 O O . LEU A 1 16 ? 11.979 5.712 3.546 1.00 0.00 16 LEU A O 2
ATOM 2014 N N . VAL A 1 17 ? 13.483 4.211 4.284 1.00 0.00 17 VAL A N 2
ATOM 2015 C CA . VAL A 1 17 ? 12.485 3.163 4.458 1.00 0.00 17 VAL A CA 2
ATOM 2016 C C . VAL A 1 17 ? 11.493 3.599 5.512 1.00 0.00 17 VAL A C 2
ATOM 2017 O O . VAL A 1 17 ? 10.304 3.347 5.395 1.00 0.00 17 VAL A O 2
ATOM 2030 N N . THR A 1 18 ? 11.996 4.301 6.516 1.00 0.00 18 THR A N 2
ATOM 2031 C CA . THR A 1 18 ? 11.174 4.819 7.566 1.00 0.00 18 THR A CA 2
ATOM 2032 C C . THR A 1 18 ? 10.120 5.755 6.985 1.00 0.00 18 THR A C 2
ATOM 2033 O O . THR A 1 18 ? 8.935 5.598 7.259 1.00 0.00 18 THR A O 2
ATOM 2044 N N . GLU A 1 19 ? 10.556 6.691 6.144 1.00 0.00 19 GLU A N 2
ATOM 2045 C CA . GLU A 1 19 ? 9.641 7.597 5.456 1.00 0.00 19 GLU A CA 2
ATOM 2046 C C . GLU A 1 19 ? 8.626 6.810 4.643 1.00 0.00 19 GLU A C 2
ATOM 2047 O O . GLU A 1 19 ? 7.433 7.109 4.657 1.00 0.00 19 GLU A O 2
ATOM 2059 N N . ASN A 1 20 ? 9.122 5.779 3.979 1.00 0.00 20 ASN A N 2
ATOM 2060 C CA . ASN A 1 20 ? 8.332 4.959 3.071 1.00 0.00 20 ASN A CA 2
ATOM 2061 C C . ASN A 1 20 ? 7.273 4.141 3.821 1.00 0.00 20 ASN A C 2
ATOM 2062 O O . ASN A 1 20 ? 6.142 4.005 3.360 1.00 0.00 20 ASN A O 2
ATOM 2073 N N . GLU A 1 21 ? 7.642 3.595 4.975 1.00 0.00 21 GLU A N 2
ATOM 2074 C CA . GLU A 1 21 ? 6.725 2.792 5.779 1.00 0.00 21 GLU A CA 2
ATOM 2075 C C . GLU A 1 21 ? 5.579 3.627 6.349 1.00 0.00 21 GLU A C 2
ATOM 2076 O O . GLU A 1 21 ? 4.437 3.171 6.392 1.00 0.00 21 GLU A O 2
ATOM 2088 N N . GLN A 1 22 ? 5.893 4.844 6.784 1.00 0.00 22 GLN A N 2
ATOM 2089 C CA . GLN A 1 22 ? 4.904 5.708 7.437 1.00 0.00 22 GLN A CA 2
ATOM 2090 C C . GLN A 1 22 ? 3.685 5.922 6.555 1.00 0.00 22 GLN A C 2
ATOM 2091 O O . GLN A 1 22 ? 2.567 5.535 6.897 1.00 0.00 22 GLN A O 2
ATOM 2105 N N . LEU A 1 23 ? 3.917 6.535 5.408 1.00 0.00 23 LEU A N 2
ATOM 2106 C CA . LEU A 1 23 ? 2.834 7.063 4.603 1.00 0.00 23 LEU A CA 2
ATOM 2107 C C . LEU A 1 23 ? 2.146 5.988 3.769 1.00 0.00 23 LEU A C 2
ATOM 2108 O O . LEU A 1 23 ? 1.012 6.179 3.342 1.00 0.00 23 LEU A O 2
ATOM 2124 N N . GLN A 1 24 ? 2.800 4.850 3.556 1.00 0.00 24 GLN A N 2
ATOM 2125 C CA . GLN A 1 24 ? 2.141 3.744 2.870 1.00 0.00 24 GLN A CA 2
ATOM 2126 C C . GLN A 1 24 ? 1.042 3.180 3.763 1.00 0.00 24 GLN A C 2
ATOM 2127 O O . GLN A 1 24 ? 0.024 2.675 3.285 1.00 0.00 24 GLN A O 2
ATOM 2141 N N . ARG A 1 25 ? 1.255 3.300 5.068 1.00 0.00 25 ARG A N 2
ATOM 2142 C CA . ARG A 1 25 ? 0.269 2.929 6.052 1.00 0.00 25 ARG A CA 2
ATOM 2143 C C . ARG A 1 25 ? -0.870 3.937 6.031 1.00 0.00 25 ARG A C 2
ATOM 2144 O O . ARG A 1 25 ? -2.041 3.578 6.106 1.00 0.00 25 ARG A O 2
ATOM 2165 N N . LEU A 1 26 ? -0.502 5.206 5.925 1.00 0.00 26 LEU A N 2
ATOM 2166 C CA . LEU A 1 26 ? -1.467 6.292 5.861 1.00 0.00 26 LEU A CA 2
ATOM 2167 C C . LEU A 1 26 ? -2.341 6.141 4.624 1.00 0.00 26 LEU A C 2
ATOM 2168 O O . LEU A 1 26 ? -3.547 6.376 4.670 1.00 0.00 26 LEU A O 2
ATOM 2184 N N . ILE A 1 27 ? -1.721 5.727 3.528 1.00 0.00 27 ILE A N 2
ATOM 2185 C CA . ILE A 1 27 ? -2.452 5.339 2.333 1.00 0.00 27 ILE A CA 2
ATOM 2186 C C . ILE A 1 27 ? -3.424 4.221 2.666 1.00 0.00 27 ILE A C 2
ATOM 2187 O O . ILE A 1 27 ? -4.613 4.320 2.387 1.00 0.00 27 ILE A O 2
ATOM 2203 N N . THR A 1 28 ? -2.894 3.175 3.291 1.00 0.00 28 THR A N 2
ATOM 2204 C CA . THR A 1 28 ? -3.668 2.017 3.695 1.00 0.00 28 THR A CA 2
ATOM 2205 C C . THR A 1 28 ? -4.921 2.422 4.486 1.00 0.00 28 THR A C 2
ATOM 2206 O O . THR A 1 28 ? -6.013 1.929 4.213 1.00 0.00 28 THR A O 2
ATOM 2217 N N . GLN A 1 29 ? -4.756 3.344 5.433 1.00 0.00 29 GLN A N 2
ATOM 2218 C CA . GLN A 1 29 ? -5.859 3.800 6.277 1.00 0.00 29 GLN A CA 2
ATOM 2219 C C . GLN A 1 29 ? -6.977 4.405 5.436 1.00 0.00 29 GLN A C 2
ATOM 2220 O O . GLN A 1 29 ? -8.134 3.989 5.518 1.00 0.00 29 GLN A O 2
ATOM 2234 N N . LYS A 1 30 ? -6.616 5.388 4.629 1.00 0.00 30 LYS A N 2
ATOM 2235 C CA . LYS A 1 30 ? -7.579 6.087 3.787 1.00 0.00 30 LYS A CA 2
ATOM 2236 C C . LYS A 1 30 ? -8.148 5.164 2.715 1.00 0.00 30 LYS A C 2
ATOM 2237 O O . LYS A 1 30 ? -9.348 5.193 2.439 1.00 0.00 30 LYS A O 2
ATOM 2256 N N . GLU A 1 31 ? -7.281 4.340 2.134 1.00 0.00 31 GLU A N 2
ATOM 2257 C CA . GLU A 1 31 ? -7.667 3.381 1.102 1.00 0.00 31 GLU A CA 2
ATOM 2258 C C . GLU A 1 31 ? -8.902 2.588 1.497 1.00 0.00 31 GLU A C 2
ATOM 2259 O O . GLU A 1 31 ? -9.898 2.593 0.776 1.00 0.00 31 GLU A O 2
ATOM 2271 N N . GLU A 1 32 ? -8.830 1.925 2.648 1.00 0.00 32 GLU A N 2
ATOM 2272 C CA . GLU A 1 32 ? -9.929 1.098 3.139 1.00 0.00 32 GLU A CA 2
ATOM 2273 C C . GLU A 1 32 ? -11.232 1.873 3.107 1.00 0.00 32 GLU A C 2
ATOM 2274 O O . GLU A 1 32 ? -12.191 1.476 2.449 1.00 0.00 32 GLU A O 2
ATOM 2286 N N . LYS A 1 33 ? -11.226 3.006 3.793 1.00 0.00 33 LYS A N 2
ATOM 2287 C CA . LYS A 1 33 ? -12.421 3.834 3.948 1.00 0.00 33 LYS A CA 2
ATOM 2288 C C . LYS A 1 33 ? -13.004 4.237 2.589 1.00 0.00 33 LYS A C 2
ATOM 2289 O O . LYS A 1 33 ? -14.220 4.215 2.392 1.00 0.00 33 LYS A O 2
ATOM 2308 N N . ILE A 1 34 ? -12.131 4.585 1.652 1.00 0.00 34 ILE A N 2
ATOM 2309 C CA . ILE A 1 34 ? -12.557 5.020 0.325 1.00 0.00 34 ILE A CA 2
ATOM 2310 C C . ILE A 1 34 ? -13.158 3.859 -0.474 1.00 0.00 34 ILE A C 2
ATOM 2311 O O . ILE A 1 34 ? -14.100 4.045 -1.248 1.00 0.00 34 ILE A O 2
ATOM 2327 N N . ARG A 1 35 ? -12.624 2.661 -0.271 1.00 0.00 35 ARG A N 2
ATOM 2328 C CA . ARG A 1 35 ? -13.137 1.471 -0.946 1.00 0.00 35 ARG A CA 2
ATOM 2329 C C . ARG A 1 35 ? -14.525 1.130 -0.416 1.00 0.00 35 ARG A C 2
ATOM 2330 O O . ARG A 1 35 ? -15.428 0.762 -1.171 1.00 0.00 35 ARG A O 2
ATOM 2351 N N . VAL A 1 36 ? -14.689 1.280 0.890 1.00 0.00 36 VAL A N 2
ATOM 2352 C CA . VAL A 1 36 ? -15.975 1.064 1.541 1.00 0.00 36 VAL A CA 2
ATOM 2353 C C . VAL A 1 36 ? -16.984 2.094 1.053 1.00 0.00 36 VAL A C 2
ATOM 2354 O O . VAL A 1 36 ? -18.188 1.835 0.989 1.00 0.00 36 VAL A O 2
ATOM 2367 N N . LEU A 1 37 ? -16.470 3.264 0.697 1.00 0.00 37 LEU A N 2
ATOM 2368 C CA . LEU A 1 37 ? -17.290 4.331 0.140 1.00 0.00 37 LEU A CA 2
ATOM 2369 C C . LEU A 1 37 ? -17.906 3.888 -1.180 1.00 0.00 37 LEU A C 2
ATOM 2370 O O . LEU A 1 37 ? -19.006 4.300 -1.519 1.00 0.00 37 LEU A O 2
ATOM 2386 N N . ARG A 1 38 ? -17.194 3.047 -1.920 1.00 0.00 38 ARG A N 2
ATOM 2387 C CA . ARG A 1 38 ? -17.711 2.521 -3.180 1.00 0.00 38 ARG A CA 2
ATOM 2388 C C . ARG A 1 38 ? -18.999 1.746 -2.940 1.00 0.00 38 ARG A C 2
ATOM 2389 O O . ARG A 1 38 ? -19.956 1.866 -3.701 1.00 0.00 38 ARG A O 2
ATOM 2410 N N . GLN A 1 39 ? -19.025 0.969 -1.864 1.00 0.00 39 GLN A N 2
ATOM 2411 C CA . GLN A 1 39 ? -20.233 0.255 -1.467 1.00 0.00 39 GLN A CA 2
ATOM 2412 C C . GLN A 1 39 ? -21.332 1.241 -1.080 1.00 0.00 39 GLN A C 2
ATOM 2413 O O . GLN A 1 39 ? -22.519 0.985 -1.284 1.00 0.00 39 GLN A O 2
ATOM 2427 N N . ARG A 1 40 ? -20.923 2.367 -0.510 1.00 0.00 40 ARG A N 2
ATOM 2428 C CA . ARG A 1 40 ? -21.840 3.466 -0.225 1.00 0.00 40 ARG A CA 2
ATOM 2429 C C . ARG A 1 40 ? -22.385 4.058 -1.523 1.00 0.00 40 ARG A C 2
ATOM 2430 O O . ARG A 1 40 ? -23.560 4.417 -1.607 1.00 0.00 40 ARG A O 2
ATOM 2451 N N . LEU A 1 41 ? -21.525 4.156 -2.536 1.00 0.00 41 LEU A N 2
ATOM 2452 C CA . LEU A 1 41 ? -21.939 4.655 -3.844 1.00 0.00 41 LEU A CA 2
ATOM 2453 C C . LEU A 1 41 ? -22.915 3.675 -4.478 1.00 0.00 41 LEU A C 2
ATOM 2454 O O . LEU A 1 41 ? -23.818 4.071 -5.210 1.00 0.00 41 LEU A O 2
ATOM 2470 N N . VAL A 1 42 ? -22.702 2.391 -4.204 1.00 0.00 42 VAL A N 2
ATOM 2471 C CA . VAL A 1 42 ? -23.613 1.337 -4.636 1.00 0.00 42 VAL A CA 2
ATOM 2472 C C . VAL A 1 42 ? -25.027 1.628 -4.149 1.00 0.00 42 VAL A C 2
ATOM 2473 O O . VAL A 1 42 ? -25.990 1.544 -4.910 1.00 0.00 42 VAL A O 2
ATOM 2486 N N . GLU A 1 43 ? -25.132 2.000 -2.882 1.00 0.00 43 GLU A N 2
ATOM 2487 C CA . GLU A 1 43 ? -26.414 2.338 -2.278 1.00 0.00 43 GLU A CA 2
ATOM 2488 C C . GLU A 1 43 ? -27.020 3.564 -2.956 1.00 0.00 43 GLU A C 2
ATOM 2489 O O . GLU A 1 43 ? -28.240 3.684 -3.074 1.00 0.00 43 GLU A O 2
ATOM 2501 N N . ARG A 1 44 ? -26.155 4.466 -3.411 1.00 0.00 44 ARG A N 2
ATOM 2502 C CA . ARG A 1 44 ? -26.594 5.663 -4.121 1.00 0.00 44 ARG A CA 2
ATOM 2503 C C . ARG A 1 44 ? -27.006 5.317 -5.545 1.00 0.00 44 ARG A C 2
ATOM 2504 O O . ARG A 1 44 ? -27.795 6.022 -6.171 1.00 0.00 44 ARG A O 2
ATOM 2525 N N . GLY A 1 45 ? -26.451 4.226 -6.044 1.00 0.00 45 GLY A N 2
ATOM 2526 C CA . GLY A 1 45 ? -26.691 3.817 -7.409 1.00 0.00 45 GLY A CA 2
ATOM 2527 C C . GLY A 1 45 ? -25.716 4.478 -8.356 1.00 0.00 45 GLY A C 2
ATOM 2528 O O . GLY A 1 45 ? -26.021 4.699 -9.527 1.00 0.00 45 GLY A O 2
ATOM 2532 N N . ASP A 1 46 ? -24.530 4.783 -7.843 1.00 0.00 46 ASP A N 2
ATOM 2533 C CA . ASP A 1 46 ? -23.519 5.513 -8.603 1.00 0.00 46 ASP A CA 2
ATOM 2534 C C . ASP A 1 46 ? -22.950 4.649 -9.722 1.00 0.00 46 ASP A C 2
ATOM 2535 O O . ASP A 1 46 ? -22.416 5.155 -10.709 1.00 0.00 46 ASP A O 2
ATOM 2544 N N . ALA A 1 47 ? -23.085 3.340 -9.571 1.00 0.00 47 ALA A N 2
ATOM 2545 C CA . ALA A 1 47 ? -22.554 2.399 -10.544 1.00 0.00 47 ALA A CA 2
ATOM 2546 C C . ALA A 1 47 ? -23.650 1.881 -11.469 1.00 0.00 47 ALA A C 2
ATOM 2547 O O . ALA A 1 47 ? -23.429 0.956 -12.247 1.00 0.00 47 ALA A O 2
ATOM 2554 N N . LYS A 1 48 ? -24.827 2.496 -11.396 1.00 0.00 48 LYS A N 2
ATOM 2555 C CA . LYS A 1 48 ? -25.954 2.097 -12.237 1.00 0.00 48 LYS A CA 2
ATOM 2556 C C . LYS A 1 48 ? -25.751 2.542 -13.684 1.00 0.00 48 LYS A C 2
ATOM 2557 O O . LYS A 1 48 ? -26.535 2.188 -14.564 1.00 0.00 48 LYS A O 2
ATOM 2576 N N . GLY A 1 49 ? -24.706 3.328 -13.920 1.00 0.00 49 GLY A N 2
ATOM 2577 C CA . GLY A 1 49 ? -24.380 3.741 -15.271 1.00 0.00 49 GLY A CA 2
ATOM 2578 C C . GLY A 1 49 ? -23.841 2.584 -16.080 1.00 0.00 49 GLY A C 2
ATOM 2579 O O . GLY A 1 49 ? -24.113 2.458 -17.275 1.00 0.00 49 GLY A O 2
ATOM 2583 N N . THR A 1 50 ? -23.061 1.743 -15.420 1.00 0.00 50 THR A N 2
ATOM 2584 C CA . THR A 1 50 ? -22.560 0.520 -16.015 1.00 0.00 50 THR A CA 2
ATOM 2585 C C . THR A 1 50 ? -22.287 -0.514 -14.926 1.00 0.00 50 THR A C 2
ATOM 2586 O O . THR A 1 50 ? -21.188 -0.579 -14.370 1.00 0.00 50 THR A O 2
ATOM 2597 N N . GLU A 1 51 ? -23.299 -1.299 -14.603 1.00 0.00 51 GLU A N 2
ATOM 2598 C CA . GLU A 1 51 ? -23.143 -2.378 -13.649 1.00 0.00 51 GLU A CA 2
ATOM 2599 C C . GLU A 1 51 ? -23.375 -3.709 -14.339 1.00 0.00 51 GLU A C 2
ATOM 2600 O O . GLU A 1 51 ? -24.372 -3.900 -15.038 1.00 0.00 51 GLU A O 2
ATOM 2612 N N . LEU A 1 52 ? -22.450 -4.621 -14.135 1.00 0.00 52 LEU A N 2
ATOM 2613 C CA . LEU A 1 52 ? -22.475 -5.896 -14.820 1.00 0.00 52 LEU A CA 2
ATOM 2614 C C . LEU A 1 52 ? -22.903 -6.996 -13.866 1.00 0.00 52 LEU A C 2
ATOM 2615 O O . LEU A 1 52 ? -23.483 -8.005 -14.274 1.00 0.00 52 LEU A O 2
ATOM 2631 N N . ASN A 1 53 ? -22.631 -6.769 -12.593 1.00 0.00 53 ASN A N 2
ATOM 2632 C CA . ASN A 1 53 ? -22.970 -7.711 -11.534 1.00 0.00 53 ASN A CA 2
ATOM 2633 C C . ASN A 1 53 ? -22.535 -7.164 -10.185 1.00 0.00 53 ASN A C 2
ATOM 2634 O O . ASN A 1 53 ? -21.362 -6.846 -9.981 1.00 0.00 53 ASN A O 2
ATOM 2645 N N . GLY B 2 1 ? 11.607 -20.304 -6.833 1.00 0.00 84 GLY B N 2
ATOM 2646 C CA . GLY B 2 1 ? 13.028 -20.058 -6.729 1.00 0.00 84 GLY B CA 2
ATOM 2647 C C . GLY B 2 1 ? 13.385 -19.351 -5.441 1.00 0.00 84 GLY B C 2
ATOM 2648 O O . GLY B 2 1 ? 12.499 -18.863 -4.739 1.00 0.00 84 GLY B O 2
ATOM 2652 N N . PRO B 2 2 ? 14.677 -19.286 -5.099 1.00 0.00 85 PRO B N 2
ATOM 2653 C CA . PRO B 2 2 ? 15.143 -18.600 -3.906 1.00 0.00 85 PRO B CA 2
ATOM 2654 C C . PRO B 2 2 ? 15.383 -17.119 -4.169 1.00 0.00 85 PRO B C 2
ATOM 2655 O O . PRO B 2 2 ? 15.012 -16.607 -5.229 1.00 0.00 85 PRO B O 2
ATOM 2666 N N . LEU B 2 3 ? 15.963 -16.435 -3.193 1.00 0.00 86 LEU B N 2
ATOM 2667 C CA . LEU B 2 3 ? 16.339 -15.033 -3.345 1.00 0.00 86 LEU B CA 2
ATOM 2668 C C . LEU B 2 3 ? 17.106 -14.781 -4.649 1.00 0.00 86 LEU B C 2
ATOM 2669 O O . LEU B 2 3 ? 17.768 -15.671 -5.191 1.00 0.00 86 LEU B O 2
ATOM 2685 N N . GLY B 2 4 ? 17.007 -13.561 -5.150 1.00 0.00 87 GLY B N 2
ATOM 2686 C CA . GLY B 2 4 ? 17.702 -13.201 -6.367 1.00 0.00 87 GLY B CA 2
ATOM 2687 C C . GLY B 2 4 ? 19.056 -12.597 -6.073 1.00 0.00 87 GLY B C 2
ATOM 2688 O O . GLY B 2 4 ? 19.696 -12.021 -6.953 1.00 0.00 87 GLY B O 2
ATOM 2692 N N . SER B 2 5 ? 19.506 -12.763 -4.832 1.00 0.00 88 SER B N 2
ATOM 2693 C CA . SER B 2 5 ? 20.752 -12.168 -4.353 1.00 0.00 88 SER B CA 2
ATOM 2694 C C . SER B 2 5 ? 21.977 -12.705 -5.099 1.00 0.00 88 SER B C 2
ATOM 2695 O O . SER B 2 5 ? 23.100 -12.276 -4.847 1.00 0.00 88 SER B O 2
ATOM 2703 N N . ARG B 2 6 ? 21.756 -13.638 -6.017 1.00 0.00 89 ARG B N 2
ATOM 2704 C CA . ARG B 2 6 ? 22.823 -14.132 -6.878 1.00 0.00 89 ARG B CA 2
ATOM 2705 C C . ARG B 2 6 ? 23.345 -13.016 -7.785 1.00 0.00 89 ARG B C 2
ATOM 2706 O O . ARG B 2 6 ? 24.481 -13.062 -8.246 1.00 0.00 89 ARG B O 2
ATOM 2727 N N . ARG B 2 7 ? 22.509 -12.009 -8.024 1.00 0.00 90 ARG B N 2
ATOM 2728 C CA . ARG B 2 7 ? 22.901 -10.860 -8.839 1.00 0.00 90 ARG B CA 2
ATOM 2729 C C . ARG B 2 7 ? 22.102 -9.619 -8.446 1.00 0.00 90 ARG B C 2
ATOM 2730 O O . ARG B 2 7 ? 22.616 -8.495 -8.458 1.00 0.00 90 ARG B O 2
ATOM 2751 N N . PHE B 2 8 ? 20.853 -9.835 -8.057 1.00 0.00 91 PHE B N 2
ATOM 2752 C CA . PHE B 2 8 ? 19.944 -8.744 -7.745 1.00 0.00 91 PHE B CA 2
ATOM 2753 C C . PHE B 2 8 ? 20.379 -8.014 -6.477 1.00 0.00 91 PHE B C 2
ATOM 2754 O O . PHE B 2 8 ? 19.867 -6.947 -6.170 1.00 0.00 91 PHE B O 2
ATOM 2771 N N . VAL B 2 9 ? 21.336 -8.580 -5.749 1.00 0.00 92 VAL B N 2
ATOM 2772 C CA . VAL B 2 9 ? 21.862 -7.924 -4.559 1.00 0.00 92 VAL B CA 2
ATOM 2773 C C . VAL B 2 9 ? 22.633 -6.662 -4.953 1.00 0.00 92 VAL B C 2
ATOM 2774 O O . VAL B 2 9 ? 22.668 -5.680 -4.208 1.00 0.00 92 VAL B O 2
ATOM 2787 N N . VAL B 2 10 ? 23.230 -6.691 -6.141 1.00 0.00 93 VAL B N 2
ATOM 2788 C CA . VAL B 2 10 ? 23.935 -5.535 -6.669 1.00 0.00 93 VAL B CA 2
ATOM 2789 C C . VAL B 2 10 ? 22.935 -4.454 -7.042 1.00 0.00 93 VAL B C 2
ATOM 2790 O O . VAL B 2 10 ? 23.117 -3.276 -6.717 1.00 0.00 93 VAL B O 2
ATOM 2803 N N . ASP B 2 11 ? 21.864 -4.865 -7.710 1.00 0.00 94 ASP B N 2
ATOM 2804 C CA . ASP B 2 11 ? 20.795 -3.938 -8.057 1.00 0.00 94 ASP B CA 2
ATOM 2805 C C . ASP B 2 11 ? 20.160 -3.401 -6.786 1.00 0.00 94 ASP B C 2
ATOM 2806 O O . ASP B 2 11 ? 20.049 -2.201 -6.608 1.00 0.00 94 ASP B O 2
ATOM 2815 N N . ASP B 2 12 ? 19.797 -4.309 -5.885 1.00 0.00 95 ASP B N 2
ATOM 2816 C CA . ASP B 2 12 ? 19.172 -3.964 -4.599 1.00 0.00 95 ASP B CA 2
ATOM 2817 C C . ASP B 2 12 ? 19.971 -2.903 -3.837 1.00 0.00 95 ASP B C 2
ATOM 2818 O O . ASP B 2 12 ? 19.443 -2.205 -2.978 1.00 0.00 95 ASP B O 2
ATOM 2827 N N . ARG B 2 13 ? 21.232 -2.750 -4.180 1.00 0.00 96 ARG B N 2
ATOM 2828 C CA . ARG B 2 13 ? 22.055 -1.748 -3.535 1.00 0.00 96 ARG B CA 2
ATOM 2829 C C . ARG B 2 13 ? 21.634 -0.360 -4.017 1.00 0.00 96 ARG B C 2
ATOM 2830 O O . ARG B 2 13 ? 21.070 0.426 -3.256 1.00 0.00 96 ARG B O 2
ATOM 2851 N N . ARG B 2 14 ? 21.855 -0.090 -5.299 1.00 0.00 97 ARG B N 2
ATOM 2852 C CA . ARG B 2 14 ? 21.512 1.208 -5.879 1.00 0.00 97 ARG B CA 2
ATOM 2853 C C . ARG B 2 14 ? 20.014 1.297 -6.160 1.00 0.00 97 ARG B C 2
ATOM 2854 O O . ARG B 2 14 ? 19.344 2.248 -5.764 1.00 0.00 97 ARG B O 2
ATOM 2875 N N . GLU B 2 15 ? 19.510 0.285 -6.836 1.00 0.00 98 GLU B N 2
ATOM 2876 C CA . GLU B 2 15 ? 18.144 0.263 -7.332 1.00 0.00 98 GLU B CA 2
ATOM 2877 C C . GLU B 2 15 ? 17.120 0.332 -6.209 1.00 0.00 98 GLU B C 2
ATOM 2878 O O . GLU B 2 15 ? 16.175 1.119 -6.270 1.00 0.00 98 GLU B O 2
ATOM 2890 N N . LEU B 2 16 ? 17.310 -0.495 -5.189 1.00 0.00 99 LEU B N 2
ATOM 2891 C CA . LEU B 2 16 ? 16.331 -0.615 -4.121 1.00 0.00 99 LEU B CA 2
ATOM 2892 C C . LEU B 2 16 ? 16.270 0.669 -3.300 1.00 0.00 99 LEU B C 2
ATOM 2893 O O . LEU B 2 16 ? 15.187 1.192 -3.065 1.00 0.00 99 LEU B O 2
ATOM 2909 N N . GLN B 2 17 ? 17.417 1.206 -2.893 1.00 0.00 100 GLN B N 2
ATOM 2910 C CA . GLN B 2 17 ? 17.412 2.451 -2.126 1.00 0.00 100 GLN B CA 2
ATOM 2911 C C . GLN B 2 17 ? 16.796 3.581 -2.955 1.00 0.00 100 GLN B C 2
ATOM 2912 O O . GLN B 2 17 ? 16.106 4.453 -2.429 1.00 0.00 100 GLN B O 2
ATOM 2926 N N . TYR B 2 18 ? 17.029 3.531 -4.261 1.00 0.00 101 TYR B N 2
ATOM 2927 C CA . TYR B 2 18 ? 16.528 4.542 -5.184 1.00 0.00 101 TYR B CA 2
ATOM 2928 C C . TYR B 2 18 ? 15.007 4.487 -5.314 1.00 0.00 101 TYR B C 2
ATOM 2929 O O . TYR B 2 18 ? 14.355 5.524 -5.426 1.00 0.00 101 TYR B O 2
ATOM 2947 N N . ARG B 2 19 ? 14.440 3.289 -5.306 1.00 0.00 102 ARG B N 2
ATOM 2948 C CA . ARG B 2 19 ? 12.998 3.146 -5.476 1.00 0.00 102 ARG B CA 2
ATOM 2949 C C . ARG B 2 19 ? 12.252 3.526 -4.199 1.00 0.00 102 ARG B C 2
ATOM 2950 O O . ARG B 2 19 ? 11.080 3.883 -4.249 1.00 0.00 102 ARG B O 2
ATOM 2971 N N . VAL B 2 20 ? 12.932 3.472 -3.062 1.00 0.00 103 VAL B N 2
ATOM 2972 C CA . VAL B 2 20 ? 12.301 3.815 -1.792 1.00 0.00 103 VAL B CA 2
ATOM 2973 C C . VAL B 2 20 ? 12.024 5.318 -1.714 1.00 0.00 103 VAL B C 2
ATOM 2974 O O . VAL B 2 20 ? 10.943 5.728 -1.303 1.00 0.00 103 VAL B O 2
ATOM 2987 N N . GLU B 2 21 ? 12.993 6.136 -2.124 1.00 0.00 104 GLU B N 2
ATOM 2988 C CA . GLU B 2 21 ? 12.807 7.589 -2.127 1.00 0.00 104 GLU B CA 2
ATOM 2989 C C . GLU B 2 21 ? 11.715 8.030 -3.095 1.00 0.00 104 GLU B C 2
ATOM 2990 O O . GLU B 2 21 ? 10.928 8.918 -2.770 1.00 0.00 104 GLU B O 2
ATOM 3002 N N . VAL B 2 22 ? 11.654 7.431 -4.281 1.00 0.00 105 VAL B N 2
ATOM 3003 C CA . VAL B 2 22 ? 10.552 7.735 -5.187 1.00 0.00 105 VAL B CA 2
ATOM 3004 C C . VAL B 2 22 ? 9.230 7.308 -4.560 1.00 0.00 105 VAL B C 2
ATOM 3005 O O . VAL B 2 22 ? 8.262 8.053 -4.600 1.00 0.00 105 VAL B O 2
ATOM 3018 N N . GLN B 2 23 ? 9.208 6.134 -3.935 1.00 0.00 106 GLN B N 2
ATOM 3019 C CA . GLN B 2 23 ? 8.003 5.661 -3.263 1.00 0.00 106 GLN B CA 2
ATOM 3020 C C . GLN B 2 23 ? 7.600 6.609 -2.135 1.00 0.00 106 GLN B C 2
ATOM 3021 O O . GLN B 2 23 ? 6.426 6.928 -1.986 1.00 0.00 106 GLN B O 2
ATOM 3035 N N . ASN B 2 24 ? 8.585 7.068 -1.366 1.00 0.00 107 ASN B N 2
ATOM 3036 C CA . ASN B 2 24 ? 8.368 8.075 -0.318 1.00 0.00 107 ASN B CA 2
ATOM 3037 C C . ASN B 2 24 ? 7.608 9.285 -0.874 1.00 0.00 107 ASN B C 2
ATOM 3038 O O . ASN B 2 24 ? 6.701 9.820 -0.240 1.00 0.00 107 ASN B O 2
ATOM 3049 N N . ARG B 2 25 ? 7.973 9.696 -2.079 1.00 0.00 108 ARG B N 2
ATOM 3050 C CA . ARG B 2 25 ? 7.367 10.857 -2.712 1.00 0.00 108 ARG B CA 2
ATOM 3051 C C . ARG B 2 25 ? 6.028 10.505 -3.362 1.00 0.00 108 ARG B C 2
ATOM 3052 O O . ARG B 2 25 ? 5.029 11.200 -3.170 1.00 0.00 108 ARG B O 2
ATOM 3073 N N . VAL B 2 26 ? 6.025 9.427 -4.133 1.00 0.00 109 VAL B N 2
ATOM 3074 C CA . VAL B 2 26 ? 4.828 8.958 -4.830 1.00 0.00 109 VAL B CA 2
ATOM 3075 C C . VAL B 2 26 ? 3.709 8.618 -3.858 1.00 0.00 109 VAL B C 2
ATOM 3076 O O . VAL B 2 26 ? 2.560 8.996 -4.070 1.00 0.00 109 VAL B O 2
ATOM 3089 N N . TYR B 2 27 ? 4.047 7.907 -2.795 1.00 0.00 110 TYR B N 2
ATOM 3090 C CA . TYR B 2 27 ? 3.060 7.523 -1.794 1.00 0.00 110 TYR B CA 2
ATOM 3091 C C . TYR B 2 27 ? 2.419 8.752 -1.157 1.00 0.00 110 TYR B C 2
ATOM 3092 O O . TYR B 2 27 ? 1.234 8.741 -0.825 1.00 0.00 110 TYR B O 2
ATOM 3110 N N . LYS B 2 28 ? 3.195 9.818 -1.003 1.00 0.00 111 LYS B N 2
ATOM 3111 C CA . LYS B 2 28 ? 2.658 11.066 -0.480 1.00 0.00 111 LYS B CA 2
ATOM 3112 C C . LYS B 2 28 ? 1.687 11.669 -1.489 1.00 0.00 111 LYS B C 2
ATOM 3113 O O . LYS B 2 28 ? 0.673 12.257 -1.120 1.00 0.00 111 LYS B O 2
ATOM 3132 N N . LYS B 2 29 ? 2.001 11.491 -2.766 1.00 0.00 112 LYS B N 2
ATOM 3133 C CA . LYS B 2 29 ? 1.144 11.956 -3.850 1.00 0.00 112 LYS B CA 2
ATOM 3134 C C . LYS B 2 29 ? -0.146 11.141 -3.904 1.00 0.00 112 LYS B C 2
ATOM 3135 O O . LYS B 2 29 ? -1.193 11.638 -4.322 1.00 0.00 112 LYS B O 2
ATOM 3154 N N . GLU B 2 30 ? -0.062 9.884 -3.486 1.00 0.00 113 GLU B N 2
ATOM 3155 C CA . GLU B 2 30 ? -1.245 9.037 -3.359 1.00 0.00 113 GLU B CA 2
ATOM 3156 C C . GLU B 2 30 ? -2.190 9.621 -2.322 1.00 0.00 113 GLU B C 2
ATOM 3157 O O . GLU B 2 30 ? -3.383 9.777 -2.567 1.00 0.00 113 GLU B O 2
ATOM 3169 N N . ILE B 2 31 ? -1.626 9.959 -1.169 1.00 0.00 114 ILE B N 2
ATOM 3170 C CA . ILE B 2 31 ? -2.376 10.532 -0.062 1.00 0.00 114 ILE B CA 2
ATOM 3171 C C . ILE B 2 31 ? -3.106 11.811 -0.469 1.00 0.00 114 ILE B C 2
ATOM 3172 O O . ILE B 2 31 ? -4.180 12.110 0.051 1.00 0.00 114 ILE B O 2
ATOM 3188 N N . GLN B 2 32 ? -2.531 12.549 -1.407 1.00 0.00 115 GLN B N 2
ATOM 3189 C CA . GLN B 2 32 ? -3.152 13.767 -1.914 1.00 0.00 115 GLN B CA 2
ATOM 3190 C C . GLN B 2 32 ? -4.428 13.435 -2.675 1.00 0.00 115 GLN B C 2
ATOM 3191 O O . GLN B 2 32 ? -5.463 14.082 -2.498 1.00 0.00 115 GLN B O 2
ATOM 3205 N N . ALA B 2 33 ? -4.340 12.417 -3.518 1.00 0.00 116 ALA B N 2
ATOM 3206 C CA . ALA B 2 33 ? -5.499 11.915 -4.249 1.00 0.00 116 ALA B CA 2
ATOM 3207 C C . ALA B 2 33 ? -6.538 11.376 -3.278 1.00 0.00 116 ALA B C 2
ATOM 3208 O O . ALA B 2 33 ? -7.738 11.624 -3.415 1.00 0.00 116 ALA B O 2
ATOM 3215 N N . LEU B 2 34 ? -6.053 10.649 -2.281 1.00 0.00 117 LEU B N 2
ATOM 3216 C CA . LEU B 2 34 ? -6.905 10.073 -1.255 1.00 0.00 117 LEU B CA 2
ATOM 3217 C C . LEU B 2 34 ? -7.548 11.174 -0.419 1.00 0.00 117 LEU B C 2
ATOM 3218 O O . LEU B 2 34 ? -8.634 11.001 0.122 1.00 0.00 117 LEU B O 2
ATOM 3234 N N . ASP B 2 35 ? -6.871 12.312 -0.339 1.00 0.00 118 ASP B N 2
ATOM 3235 C CA . ASP B 2 35 ? -7.360 13.462 0.418 1.00 0.00 118 ASP B CA 2
ATOM 3236 C C . ASP B 2 35 ? -8.604 14.056 -0.239 1.00 0.00 118 ASP B C 2
ATOM 3237 O O . ASP B 2 35 ? -9.478 14.603 0.435 1.00 0.00 118 ASP B O 2
ATOM 3246 N N . ALA B 2 36 ? -8.685 13.941 -1.557 1.00 0.00 119 ALA B N 2
ATOM 3247 C CA . ALA B 2 36 ? -9.882 14.349 -2.277 1.00 0.00 119 ALA B CA 2
ATOM 3248 C C . ALA B 2 36 ? -11.038 13.428 -1.904 1.00 0.00 119 ALA B C 2
ATOM 3249 O O . ALA B 2 36 ? -12.190 13.852 -1.792 1.00 0.00 119 ALA B O 2
ATOM 3256 N N . GLU B 2 37 ? -10.711 12.161 -1.691 1.00 0.00 120 GLU B N 2
ATOM 3257 C CA . GLU B 2 37 ? -11.681 11.189 -1.220 1.00 0.00 120 GLU B CA 2
ATOM 3258 C C . GLU B 2 37 ? -11.971 11.414 0.263 1.00 0.00 120 GLU B C 2
ATOM 3259 O O . GLU B 2 37 ? -13.010 11.034 0.761 1.00 0.00 120 GLU B O 2
ATOM 3271 N N . ILE B 2 38 ? -11.040 11.994 0.995 1.00 0.00 121 ILE B N 2
ATOM 3272 C CA . ILE B 2 38 ? -11.340 12.392 2.363 1.00 0.00 121 ILE B CA 2
ATOM 3273 C C . ILE B 2 38 ? -12.617 13.232 2.389 1.00 0.00 121 ILE B C 2
ATOM 3274 O O . ILE B 2 38 ? -13.418 13.127 3.312 1.00 0.00 121 ILE B O 2
ATOM 3290 N N . ARG B 2 39 ? -12.826 14.015 1.335 1.00 0.00 122 ARG B N 2
ATOM 3291 C CA . ARG B 2 39 ? -14.040 14.803 1.202 1.00 0.00 122 ARG B CA 2
ATOM 3292 C C . ARG B 2 39 ? -15.262 13.892 1.035 1.00 0.00 122 ARG B C 2
ATOM 3293 O O . ARG B 2 39 ? -16.275 14.094 1.705 1.00 0.00 122 ARG B O 2
ATOM 3314 N N . LYS B 2 40 ? -15.166 12.883 0.155 1.00 0.00 123 LYS B N 2
ATOM 3315 C CA . LYS B 2 40 ? -16.243 11.918 -0.018 1.00 0.00 123 LYS B CA 2
ATOM 3316 C C . LYS B 2 40 ? -16.545 11.234 1.312 1.00 0.00 123 LYS B C 2
ATOM 3317 O O . LYS B 2 40 ? -17.701 11.010 1.670 1.00 0.00 123 LYS B O 2
ATOM 3336 N N . LEU B 2 41 ? -15.482 10.914 2.032 1.00 0.00 124 LEU B N 2
ATOM 3337 C CA . LEU B 2 41 ? -15.582 10.294 3.336 1.00 0.00 124 LEU B CA 2
ATOM 3338 C C . LEU B 2 41 ? -16.291 11.207 4.324 1.00 0.00 124 LEU B C 2
ATOM 3339 O O . LEU B 2 41 ? -17.259 10.791 4.951 1.00 0.00 124 LEU B O 2
ATOM 3355 N N . GLU B 2 42 ? -15.828 12.455 4.443 1.00 0.00 125 GLU B N 2
ATOM 3356 C CA . GLU B 2 42 ? -16.418 13.404 5.390 1.00 0.00 125 GLU B CA 2
ATOM 3357 C C . GLU B 2 42 ? -17.912 13.569 5.142 1.00 0.00 125 GLU B C 2
ATOM 3358 O O . GLU B 2 42 ? -18.686 13.728 6.085 1.00 0.00 125 GLU B O 2
ATOM 3370 N N . ARG B 2 43 ? -18.308 13.525 3.872 1.00 0.00 126 ARG B N 2
ATOM 3371 C CA . ARG B 2 43 ? -19.719 13.602 3.505 1.00 0.00 126 ARG B CA 2
ATOM 3372 C C . ARG B 2 43 ? -20.516 12.532 4.236 1.00 0.00 126 ARG B C 2
ATOM 3373 O O . ARG B 2 43 ? -21.535 12.820 4.864 1.00 0.00 126 ARG B O 2
ATOM 3394 N N . LEU B 2 44 ? -20.025 11.303 4.173 1.00 0.00 127 LEU B N 2
ATOM 3395 C CA . LEU B 2 44 ? -20.688 10.176 4.810 1.00 0.00 127 LEU B CA 2
ATOM 3396 C C . LEU B 2 44 ? -20.452 10.183 6.318 1.00 0.00 127 LEU B C 2
ATOM 3397 O O . LEU B 2 44 ? -21.348 9.849 7.090 1.00 0.00 127 LEU B O 2
ATOM 3413 N N . LEU B 2 45 ? -19.245 10.562 6.728 1.00 0.00 128 LEU B N 2
ATOM 3414 C CA . LEU B 2 45 ? -18.900 10.675 8.143 1.00 0.00 128 LEU B CA 2
ATOM 3415 C C . LEU B 2 45 ? -19.903 11.555 8.869 1.00 0.00 128 LEU B C 2
ATOM 3416 O O . LEU B 2 45 ? -20.531 11.131 9.841 1.00 0.00 128 LEU B O 2
ATOM 3432 N N . GLU B 2 46 ? -20.053 12.775 8.375 1.00 0.00 129 GLU B N 2
ATOM 3433 C CA . GLU B 2 46 ? -20.996 13.728 8.941 1.00 0.00 129 GLU B CA 2
ATOM 3434 C C . GLU B 2 46 ? -22.437 13.261 8.762 1.00 0.00 129 GLU B C 2
ATOM 3435 O O . GLU B 2 46 ? -23.296 13.550 9.592 1.00 0.00 129 GLU B O 2
ATOM 3447 N N . SER B 2 47 ? -22.695 12.541 7.677 1.00 0.00 130 SER B N 2
ATOM 3448 C CA . SER B 2 47 ? -24.028 12.014 7.407 1.00 0.00 130 SER B CA 2
ATOM 3449 C C . SER B 2 47 ? -24.406 10.955 8.443 1.00 0.00 130 SER B C 2
ATOM 3450 O O . SER B 2 47 ? -25.586 10.719 8.707 1.00 0.00 130 SER B O 2
ATOM 3458 N N . GLY B 2 48 ? -23.400 10.327 9.036 1.00 0.00 131 GLY B N 2
ATOM 3459 C CA . GLY B 2 48 ? -23.646 9.367 10.090 1.00 0.00 131 GLY B CA 2
ATOM 3460 C C . GLY B 2 48 ? -23.214 7.960 9.737 1.00 0.00 131 GLY B C 2
ATOM 3461 O O . GLY B 2 48 ? -23.622 7.000 10.391 1.00 0.00 131 GLY B O 2
ATOM 3465 N N . LEU B 2 49 ? -22.388 7.829 8.709 1.00 0.00 132 LEU B N 2
ATOM 3466 C CA . LEU B 2 49 ? -21.844 6.533 8.336 1.00 0.00 132 LEU B CA 2
ATOM 3467 C C . LEU B 2 49 ? -20.852 6.060 9.388 1.00 0.00 132 LEU B C 2
ATOM 3468 O O . LEU B 2 49 ? -20.856 4.895 9.784 1.00 0.00 132 LEU B O 2
ATOM 3484 N N . THR B 2 50 ? -20.004 6.974 9.832 1.00 0.00 133 THR B N 2
ATOM 3485 C CA . THR B 2 50 ? -19.018 6.676 10.851 1.00 0.00 133 THR B CA 2
ATOM 3486 C C . THR B 2 50 ? -18.831 7.891 11.756 1.00 0.00 133 THR B C 2
ATOM 3487 O O . THR B 2 50 ? -19.406 7.904 12.865 1.00 0.00 133 THR B O 2
ATOM 3499 N N . MET A 1 1 ? 30.308 -1.920 4.037 1.00 0.00 1 MET A N 3
ATOM 3500 C CA . MET A 1 1 ? 31.295 -1.868 5.142 1.00 0.00 1 MET A CA 3
ATOM 3501 C C . MET A 1 1 ? 30.809 -0.943 6.249 1.00 0.00 1 MET A C 3
ATOM 3502 O O . MET A 1 1 ? 30.891 0.280 6.132 1.00 0.00 1 MET A O 3
ATOM 3518 N N . ASP A 1 2 ? 30.315 -1.542 7.326 1.00 0.00 2 ASP A N 3
ATOM 3519 C CA . ASP A 1 2 ? 29.776 -0.798 8.466 1.00 0.00 2 ASP A CA 3
ATOM 3520 C C . ASP A 1 2 ? 30.831 0.118 9.085 1.00 0.00 2 ASP A C 3
ATOM 3521 O O . ASP A 1 2 ? 30.515 1.191 9.593 1.00 0.00 2 ASP A O 3
ATOM 3530 N N . SER A 1 3 ? 32.085 -0.306 9.017 1.00 0.00 3 SER A N 3
ATOM 3531 C CA . SER A 1 3 ? 33.187 0.443 9.609 1.00 0.00 3 SER A CA 3
ATOM 3532 C C . SER A 1 3 ? 33.554 1.658 8.751 1.00 0.00 3 SER A C 3
ATOM 3533 O O . SER A 1 3 ? 34.131 2.630 9.245 1.00 0.00 3 SER A O 3
ATOM 3541 N N . ALA A 1 4 ? 33.210 1.606 7.470 1.00 0.00 4 ALA A N 3
ATOM 3542 C CA . ALA A 1 4 ? 33.509 2.703 6.557 1.00 0.00 4 ALA A CA 3
ATOM 3543 C C . ALA A 1 4 ? 32.390 3.734 6.577 1.00 0.00 4 ALA A C 3
ATOM 3544 O O . ALA A 1 4 ? 32.634 4.942 6.546 1.00 0.00 4 ALA A O 3
ATOM 3551 N N . ILE A 1 5 ? 31.160 3.245 6.631 1.00 0.00 5 ILE A N 3
ATOM 3552 C CA . ILE A 1 5 ? 29.989 4.106 6.703 1.00 0.00 5 ILE A CA 3
ATOM 3553 C C . ILE A 1 5 ? 29.898 4.740 8.086 1.00 0.00 5 ILE A C 3
ATOM 3554 O O . ILE A 1 5 ? 30.164 4.080 9.090 1.00 0.00 5 ILE A O 3
ATOM 3570 N N . SER A 1 6 ? 29.546 6.015 8.147 1.00 0.00 6 SER A N 3
ATOM 3571 C CA . SER A 1 6 ? 29.338 6.664 9.423 1.00 0.00 6 SER A CA 3
ATOM 3572 C C . SER A 1 6 ? 27.871 6.531 9.812 1.00 0.00 6 SER A C 3
ATOM 3573 O O . SER A 1 6 ? 27.053 6.122 8.982 1.00 0.00 6 SER A O 3
ATOM 3581 N N . LYS A 1 7 ? 27.521 6.867 11.049 1.00 0.00 7 LYS A N 3
ATOM 3582 C CA . LYS A 1 7 ? 26.124 6.799 11.469 1.00 0.00 7 LYS A CA 3
ATOM 3583 C C . LYS A 1 7 ? 25.289 7.734 10.596 1.00 0.00 7 LYS A C 3
ATOM 3584 O O . LYS A 1 7 ? 24.084 7.542 10.421 1.00 0.00 7 LYS A O 3
ATOM 3603 N N . GLU A 1 8 ? 25.974 8.723 10.033 1.00 0.00 8 GLU A N 3
ATOM 3604 C CA . GLU A 1 8 ? 25.427 9.657 9.080 1.00 0.00 8 GLU A CA 3
ATOM 3605 C C . GLU A 1 8 ? 24.622 8.956 7.983 1.00 0.00 8 GLU A C 3
ATOM 3606 O O . GLU A 1 8 ? 23.400 9.098 7.904 1.00 0.00 8 GLU A O 3
ATOM 3618 N N . ASP A 1 9 ? 25.315 8.187 7.149 1.00 0.00 9 ASP A N 3
ATOM 3619 C CA . ASP A 1 9 ? 24.685 7.552 5.998 1.00 0.00 9 ASP A CA 3
ATOM 3620 C C . ASP A 1 9 ? 23.774 6.416 6.449 1.00 0.00 9 ASP A C 3
ATOM 3621 O O . ASP A 1 9 ? 22.805 6.073 5.770 1.00 0.00 9 ASP A O 3
ATOM 3630 N N . GLU A 1 10 ? 24.079 5.844 7.609 1.00 0.00 10 GLU A N 3
ATOM 3631 C CA . GLU A 1 10 ? 23.269 4.766 8.155 1.00 0.00 10 GLU A CA 3
ATOM 3632 C C . GLU A 1 10 ? 21.870 5.260 8.508 1.00 0.00 10 GLU A C 3
ATOM 3633 O O . GLU A 1 10 ? 20.880 4.758 7.973 1.00 0.00 10 GLU A O 3
ATOM 3645 N N . GLU A 1 11 ? 21.790 6.242 9.404 1.00 0.00 11 GLU A N 3
ATOM 3646 C CA . GLU A 1 11 ? 20.510 6.813 9.798 1.00 0.00 11 GLU A CA 3
ATOM 3647 C C . GLU A 1 11 ? 19.800 7.416 8.591 1.00 0.00 11 GLU A C 3
ATOM 3648 O O . GLU A 1 11 ? 18.571 7.414 8.527 1.00 0.00 11 GLU A O 3
ATOM 3660 N N . ARG A 1 12 ? 20.581 7.922 7.637 1.00 0.00 12 ARG A N 3
ATOM 3661 C CA . ARG A 1 12 ? 20.037 8.406 6.372 1.00 0.00 12 ARG A CA 3
ATOM 3662 C C . ARG A 1 12 ? 19.221 7.307 5.700 1.00 0.00 12 ARG A C 3
ATOM 3663 O O . ARG A 1 12 ? 18.058 7.514 5.348 1.00 0.00 12 ARG A O 3
ATOM 3684 N N . TYR A 1 13 ? 19.826 6.138 5.539 1.00 0.00 13 TYR A N 3
ATOM 3685 C CA . TYR A 1 13 ? 19.141 5.010 4.935 1.00 0.00 13 TYR A CA 3
ATOM 3686 C C . TYR A 1 13 ? 17.945 4.586 5.783 1.00 0.00 13 TYR A C 3
ATOM 3687 O O . TYR A 1 13 ? 16.828 4.502 5.280 1.00 0.00 13 TYR A O 3
ATOM 3705 N N . GLN A 1 14 ? 18.190 4.336 7.066 1.00 0.00 14 GLN A N 3
ATOM 3706 C CA . GLN A 1 14 ? 17.146 3.898 7.990 1.00 0.00 14 GLN A CA 3
ATOM 3707 C C . GLN A 1 14 ? 15.912 4.792 7.920 1.00 0.00 14 GLN A C 3
ATOM 3708 O O . GLN A 1 14 ? 14.809 4.326 7.641 1.00 0.00 14 GLN A O 3
ATOM 3722 N N . LYS A 1 15 ? 16.104 6.076 8.178 1.00 0.00 15 LYS A N 3
ATOM 3723 C CA . LYS A 1 15 ? 15.009 7.032 8.133 1.00 0.00 15 LYS A CA 3
ATOM 3724 C C . LYS A 1 15 ? 14.319 7.038 6.774 1.00 0.00 15 LYS A C 3
ATOM 3725 O O . LYS A 1 15 ? 13.110 7.228 6.692 1.00 0.00 15 LYS A O 3
ATOM 3744 N N . LEU A 1 16 ? 15.082 6.798 5.716 1.00 0.00 16 LEU A N 3
ATOM 3745 C CA . LEU A 1 16 ? 14.536 6.800 4.365 1.00 0.00 16 LEU A CA 3
ATOM 3746 C C . LEU A 1 16 ? 13.568 5.638 4.173 1.00 0.00 16 LEU A C 3
ATOM 3747 O O . LEU A 1 16 ? 12.494 5.799 3.588 1.00 0.00 16 LEU A O 3
ATOM 3763 N N . VAL A 1 17 ? 13.949 4.467 4.668 1.00 0.00 17 VAL A N 3
ATOM 3764 C CA . VAL A 1 17 ? 13.073 3.303 4.600 1.00 0.00 17 VAL A CA 3
ATOM 3765 C C . VAL A 1 17 ? 11.840 3.554 5.449 1.00 0.00 17 VAL A C 3
ATOM 3766 O O . VAL A 1 17 ? 10.733 3.179 5.087 1.00 0.00 17 VAL A O 3
ATOM 3779 N N . THR A 1 18 ? 12.047 4.246 6.557 1.00 0.00 18 THR A N 3
ATOM 3780 C CA . THR A 1 18 ? 10.986 4.583 7.465 1.00 0.00 18 THR A CA 3
ATOM 3781 C C . THR A 1 18 ? 10.005 5.551 6.808 1.00 0.00 18 THR A C 3
ATOM 3782 O O . THR A 1 18 ? 8.793 5.427 6.979 1.00 0.00 18 THR A O 3
ATOM 3793 N N . GLU A 1 19 ? 10.538 6.483 6.026 1.00 0.00 19 GLU A N 3
ATOM 3794 C CA . GLU A 1 19 ? 9.722 7.482 5.356 1.00 0.00 19 GLU A CA 3
ATOM 3795 C C . GLU A 1 19 ? 8.620 6.844 4.521 1.00 0.00 19 GLU A C 3
ATOM 3796 O O . GLU A 1 19 ? 7.487 7.322 4.528 1.00 0.00 19 GLU A O 3
ATOM 3808 N N . ASN A 1 20 ? 8.934 5.757 3.822 1.00 0.00 20 ASN A N 3
ATOM 3809 C CA . ASN A 1 20 ? 7.930 5.098 2.995 1.00 0.00 20 ASN A CA 3
ATOM 3810 C C . ASN A 1 20 ? 7.041 4.175 3.830 1.00 0.00 20 ASN A C 3
ATOM 3811 O O . ASN A 1 20 ? 5.883 3.954 3.480 1.00 0.00 20 ASN A O 3
ATOM 3822 N N . GLU A 1 21 ? 7.568 3.655 4.937 1.00 0.00 21 GLU A N 3
ATOM 3823 C CA . GLU A 1 21 ? 6.778 2.835 5.851 1.00 0.00 21 GLU A CA 3
ATOM 3824 C C . GLU A 1 21 ? 5.607 3.628 6.429 1.00 0.00 21 GLU A C 3
ATOM 3825 O O . GLU A 1 21 ? 4.483 3.129 6.521 1.00 0.00 21 GLU A O 3
ATOM 3837 N N . GLN A 1 22 ? 5.886 4.866 6.816 1.00 0.00 22 GLN A N 3
ATOM 3838 C CA . GLN A 1 22 ? 4.892 5.719 7.462 1.00 0.00 22 GLN A CA 3
ATOM 3839 C C . GLN A 1 22 ? 3.687 5.950 6.566 1.00 0.00 22 GLN A C 3
ATOM 3840 O O . GLN A 1 22 ? 2.562 5.583 6.905 1.00 0.00 22 GLN A O 3
ATOM 3854 N N . LEU A 1 23 ? 3.931 6.553 5.413 1.00 0.00 23 LEU A N 3
ATOM 3855 C CA . LEU A 1 23 ? 2.844 7.054 4.591 1.00 0.00 23 LEU A CA 3
ATOM 3856 C C . LEU A 1 23 ? 2.176 5.960 3.768 1.00 0.00 23 LEU A C 3
ATOM 3857 O O . LEU A 1 23 ? 1.055 6.147 3.311 1.00 0.00 23 LEU A O 3
ATOM 3873 N N . GLN A 1 24 ? 2.835 4.815 3.589 1.00 0.00 24 GLN A N 3
ATOM 3874 C CA . GLN A 1 24 ? 2.179 3.682 2.935 1.00 0.00 24 GLN A CA 3
ATOM 3875 C C . GLN A 1 24 ? 1.000 3.209 3.783 1.00 0.00 24 GLN A C 3
ATOM 3876 O O . GLN A 1 24 ? -0.025 2.770 3.264 1.00 0.00 24 GLN A O 3
ATOM 3890 N N . ARG A 1 25 ? 1.156 3.328 5.095 1.00 0.00 25 ARG A N 3
ATOM 3891 C CA . ARG A 1 25 ? 0.101 3.018 6.036 1.00 0.00 25 ARG A CA 3
ATOM 3892 C C . ARG A 1 25 ? -1.032 4.026 5.882 1.00 0.00 25 ARG A C 3
ATOM 3893 O O . ARG A 1 25 ? -2.213 3.685 5.927 1.00 0.00 25 ARG A O 3
ATOM 3914 N N . LEU A 1 26 ? -0.644 5.273 5.673 1.00 0.00 26 LEU A N 3
ATOM 3915 C CA . LEU A 1 26 ? -1.587 6.361 5.476 1.00 0.00 26 LEU A CA 3
ATOM 3916 C C . LEU A 1 26 ? -2.315 6.193 4.150 1.00 0.00 26 LEU A C 3
ATOM 3917 O O . LEU A 1 26 ? -3.463 6.608 3.995 1.00 0.00 26 LEU A O 3
ATOM 3933 N N . ILE A 1 27 ? -1.640 5.562 3.205 1.00 0.00 27 ILE A N 3
ATOM 3934 C CA . ILE A 1 27 ? -2.249 5.180 1.943 1.00 0.00 27 ILE A CA 3
ATOM 3935 C C . ILE A 1 27 ? -3.267 4.072 2.165 1.00 0.00 27 ILE A C 3
ATOM 3936 O O . ILE A 1 27 ? -4.437 4.216 1.818 1.00 0.00 27 ILE A O 3
ATOM 3952 N N . THR A 1 28 ? -2.802 2.980 2.765 1.00 0.00 28 THR A N 3
ATOM 3953 C CA . THR A 1 28 ? -3.611 1.778 2.940 1.00 0.00 28 THR A CA 3
ATOM 3954 C C . THR A 1 28 ? -4.941 2.065 3.656 1.00 0.00 28 THR A C 3
ATOM 3955 O O . THR A 1 28 ? -5.968 1.482 3.302 1.00 0.00 28 THR A O 3
ATOM 3966 N N . GLN A 1 29 ? -4.931 2.968 4.641 1.00 0.00 29 GLN A N 3
ATOM 3967 C CA . GLN A 1 29 ? -6.141 3.270 5.402 1.00 0.00 29 GLN A CA 3
ATOM 3968 C C . GLN A 1 29 ? -7.147 4.042 4.557 1.00 0.00 29 GLN A C 3
ATOM 3969 O O . GLN A 1 29 ? -8.357 3.853 4.684 1.00 0.00 29 GLN A O 3
ATOM 3983 N N . LYS A 1 30 ? -6.647 4.902 3.686 1.00 0.00 30 LYS A N 3
ATOM 3984 C CA . LYS A 1 30 ? -7.510 5.644 2.780 1.00 0.00 30 LYS A CA 3
ATOM 3985 C C . LYS A 1 30 ? -7.984 4.727 1.661 1.00 0.00 30 LYS A C 3
ATOM 3986 O O . LYS A 1 30 ? -9.173 4.681 1.345 1.00 0.00 30 LYS A O 3
ATOM 4005 N N . GLU A 1 31 ? -7.038 3.990 1.085 1.00 0.00 31 GLU A N 3
ATOM 4006 C CA . GLU A 1 31 ? -7.322 3.000 0.053 1.00 0.00 31 GLU A CA 3
ATOM 4007 C C . GLU A 1 31 ? -8.487 2.091 0.423 1.00 0.00 31 GLU A C 3
ATOM 4008 O O . GLU A 1 31 ? -9.442 1.985 -0.339 1.00 0.00 31 GLU A O 3
ATOM 4020 N N . GLU A 1 32 ? -8.420 1.443 1.587 1.00 0.00 32 GLU A N 3
ATOM 4021 C CA . GLU A 1 32 ? -9.442 0.469 1.965 1.00 0.00 32 GLU A CA 3
ATOM 4022 C C . GLU A 1 32 ? -10.830 1.101 2.043 1.00 0.00 32 GLU A C 3
ATOM 4023 O O . GLU A 1 32 ? -11.821 0.463 1.685 1.00 0.00 32 GLU A O 3
ATOM 4035 N N . LYS A 1 33 ? -10.907 2.347 2.495 1.00 0.00 33 LYS A N 3
ATOM 4036 C CA . LYS A 1 33 ? -12.180 3.059 2.515 1.00 0.00 33 LYS A CA 3
ATOM 4037 C C . LYS A 1 33 ? -12.658 3.325 1.090 1.00 0.00 33 LYS A C 3
ATOM 4038 O O . LYS A 1 33 ? -13.820 3.087 0.752 1.00 0.00 33 LYS A O 3
ATOM 4057 N N . ILE A 1 34 ? -11.741 3.802 0.257 1.00 0.00 34 ILE A N 3
ATOM 4058 C CA . ILE A 1 34 ? -12.042 4.119 -1.136 1.00 0.00 34 ILE A CA 3
ATOM 4059 C C . ILE A 1 34 ? -12.405 2.863 -1.923 1.00 0.00 34 ILE A C 3
ATOM 4060 O O . ILE A 1 34 ? -13.199 2.922 -2.859 1.00 0.00 34 ILE A O 3
ATOM 4076 N N . ARG A 1 35 ? -11.834 1.727 -1.535 1.00 0.00 35 ARG A N 3
ATOM 4077 C CA . ARG A 1 35 ? -12.146 0.456 -2.184 1.00 0.00 35 ARG A CA 3
ATOM 4078 C C . ARG A 1 35 ? -13.633 0.168 -2.096 1.00 0.00 35 ARG A C 3
ATOM 4079 O O . ARG A 1 35 ? -14.243 -0.290 -3.052 1.00 0.00 35 ARG A O 3
ATOM 4100 N N . VAL A 1 36 ? -14.213 0.458 -0.947 1.00 0.00 36 VAL A N 3
ATOM 4101 C CA . VAL A 1 36 ? -15.632 0.229 -0.736 1.00 0.00 36 VAL A CA 3
ATOM 4102 C C . VAL A 1 36 ? -16.443 1.136 -1.651 1.00 0.00 36 VAL A C 3
ATOM 4103 O O . VAL A 1 36 ? -17.464 0.733 -2.209 1.00 0.00 36 VAL A O 3
ATOM 4116 N N . LEU A 1 37 ? -15.956 2.358 -1.817 1.00 0.00 37 LEU A N 3
ATOM 4117 C CA . LEU A 1 37 ? -16.551 3.306 -2.749 1.00 0.00 37 LEU A CA 3
ATOM 4118 C C . LEU A 1 37 ? -16.401 2.800 -4.173 1.00 0.00 37 LEU A C 3
ATOM 4119 O O . LEU A 1 37 ? -17.319 2.914 -4.975 1.00 0.00 37 LEU A O 3
ATOM 4135 N N . ARG A 1 38 ? -15.242 2.220 -4.469 1.00 0.00 38 ARG A N 3
ATOM 4136 C CA . ARG A 1 38 ? -14.951 1.718 -5.805 1.00 0.00 38 ARG A CA 3
ATOM 4137 C C . ARG A 1 38 ? -15.906 0.585 -6.172 1.00 0.00 38 ARG A C 3
ATOM 4138 O O . ARG A 1 38 ? -16.322 0.478 -7.316 1.00 0.00 38 ARG A O 3
ATOM 4159 N N . GLN A 1 39 ? -16.262 -0.248 -5.193 1.00 0.00 39 GLN A N 3
ATOM 4160 C CA . GLN A 1 39 ? -17.215 -1.333 -5.422 1.00 0.00 39 GLN A CA 3
ATOM 4161 C C . GLN A 1 39 ? -18.580 -0.769 -5.784 1.00 0.00 39 GLN A C 3
ATOM 4162 O O . GLN A 1 39 ? -19.310 -1.334 -6.602 1.00 0.00 39 GLN A O 3
ATOM 4176 N N . ARG A 1 40 ? -18.924 0.345 -5.155 1.00 0.00 40 ARG A N 3
ATOM 4177 C CA . ARG A 1 40 ? -20.129 1.075 -5.492 1.00 0.00 40 ARG A CA 3
ATOM 4178 C C . ARG A 1 40 ? -19.995 1.658 -6.888 1.00 0.00 40 ARG A C 3
ATOM 4179 O O . ARG A 1 40 ? -20.905 1.573 -7.712 1.00 0.00 40 ARG A O 3
ATOM 4200 N N . LEU A 1 41 ? -18.833 2.241 -7.144 1.00 0.00 41 LEU A N 3
ATOM 4201 C CA . LEU A 1 41 ? -18.504 2.781 -8.456 1.00 0.00 41 LEU A CA 3
ATOM 4202 C C . LEU A 1 41 ? -18.542 1.690 -9.523 1.00 0.00 41 LEU A C 3
ATOM 4203 O O . LEU A 1 41 ? -18.763 1.982 -10.691 1.00 0.00 41 LEU A O 3
ATOM 4219 N N . VAL A 1 42 ? -18.294 0.444 -9.123 1.00 0.00 42 VAL A N 3
ATOM 4220 C CA . VAL A 1 42 ? -18.382 -0.696 -10.034 1.00 0.00 42 VAL A CA 3
ATOM 4221 C C . VAL A 1 42 ? -19.770 -0.775 -10.657 1.00 0.00 42 VAL A C 3
ATOM 4222 O O . VAL A 1 42 ? -19.909 -0.934 -11.868 1.00 0.00 42 VAL A O 3
ATOM 4235 N N . GLU A 1 43 ? -20.791 -0.630 -9.822 1.00 0.00 43 GLU A N 3
ATOM 4236 C CA . GLU A 1 43 ? -22.172 -0.671 -10.287 1.00 0.00 43 GLU A CA 3
ATOM 4237 C C . GLU A 1 43 ? -22.464 0.506 -11.213 1.00 0.00 43 GLU A C 3
ATOM 4238 O O . GLU A 1 43 ? -23.320 0.426 -12.094 1.00 0.00 43 GLU A O 3
ATOM 4250 N N . ARG A 1 44 ? -21.743 1.598 -11.002 1.00 0.00 44 ARG A N 3
ATOM 4251 C CA . ARG A 1 44 ? -21.902 2.796 -11.811 1.00 0.00 44 ARG A CA 3
ATOM 4252 C C . ARG A 1 44 ? -21.075 2.701 -13.092 1.00 0.00 44 ARG A C 3
ATOM 4253 O O . ARG A 1 44 ? -21.459 3.222 -14.136 1.00 0.00 44 ARG A O 3
ATOM 4274 N N . GLY A 1 45 ? -19.945 2.018 -13.003 1.00 0.00 45 GLY A N 3
ATOM 4275 C CA . GLY A 1 45 ? -19.069 1.865 -14.144 1.00 0.00 45 GLY A CA 3
ATOM 4276 C C . GLY A 1 45 ? -17.881 2.802 -14.086 1.00 0.00 45 GLY A C 3
ATOM 4277 O O . GLY A 1 45 ? -17.054 2.832 -14.995 1.00 0.00 45 GLY A O 3
ATOM 4281 N N . ASP A 1 46 ? -17.793 3.558 -13.000 1.00 0.00 46 ASP A N 3
ATOM 4282 C CA . ASP A 1 46 ? -16.709 4.523 -12.806 1.00 0.00 46 ASP A CA 3
ATOM 4283 C C . ASP A 1 46 ? -15.410 3.802 -12.470 1.00 0.00 46 ASP A C 3
ATOM 4284 O O . ASP A 1 46 ? -14.317 4.262 -12.800 1.00 0.00 46 ASP A O 3
ATOM 4293 N N . ALA A 1 47 ? -15.548 2.643 -11.844 1.00 0.00 47 ALA A N 3
ATOM 4294 C CA . ALA A 1 47 ? -14.402 1.862 -11.390 1.00 0.00 47 ALA A CA 3
ATOM 4295 C C . ALA A 1 47 ? -13.745 1.095 -12.533 1.00 0.00 47 ALA A C 3
ATOM 4296 O O . ALA A 1 47 ? -12.945 0.189 -12.299 1.00 0.00 47 ALA A O 3
ATOM 4303 N N . LYS A 1 48 ? -14.092 1.449 -13.764 1.00 0.00 48 LYS A N 3
ATOM 4304 C CA . LYS A 1 48 ? -13.492 0.827 -14.936 1.00 0.00 48 LYS A CA 3
ATOM 4305 C C . LYS A 1 48 ? -11.991 1.099 -14.943 1.00 0.00 48 LYS A C 3
ATOM 4306 O O . LYS A 1 48 ? -11.182 0.208 -15.209 1.00 0.00 48 LYS A O 3
ATOM 4325 N N . GLY A 1 49 ? -11.633 2.336 -14.633 1.00 0.00 49 GLY A N 3
ATOM 4326 C CA . GLY A 1 49 ? -10.239 2.699 -14.533 1.00 0.00 49 GLY A CA 3
ATOM 4327 C C . GLY A 1 49 ? -9.817 3.681 -15.602 1.00 0.00 49 GLY A C 3
ATOM 4328 O O . GLY A 1 49 ? -10.384 3.705 -16.697 1.00 0.00 49 GLY A O 3
ATOM 4332 N N . THR A 1 50 ? -8.832 4.498 -15.278 1.00 0.00 50 THR A N 3
ATOM 4333 C CA . THR A 1 50 ? -8.277 5.445 -16.225 1.00 0.00 50 THR A CA 3
ATOM 4334 C C . THR A 1 50 ? -6.906 4.963 -16.685 1.00 0.00 50 THR A C 3
ATOM 4335 O O . THR A 1 50 ? -5.878 5.289 -16.088 1.00 0.00 50 THR A O 3
ATOM 4346 N N . GLU A 1 51 ? -6.902 4.168 -17.741 1.00 0.00 51 GLU A N 3
ATOM 4347 C CA . GLU A 1 51 ? -5.683 3.548 -18.225 1.00 0.00 51 GLU A CA 3
ATOM 4348 C C . GLU A 1 51 ? -5.162 4.250 -19.469 1.00 0.00 51 GLU A C 3
ATOM 4349 O O . GLU A 1 51 ? -5.653 4.029 -20.577 1.00 0.00 51 GLU A O 3
ATOM 4361 N N . LEU A 1 52 ? -4.172 5.103 -19.271 1.00 0.00 52 LEU A N 3
ATOM 4362 C CA . LEU A 1 52 ? -3.543 5.829 -20.362 1.00 0.00 52 LEU A CA 3
ATOM 4363 C C . LEU A 1 52 ? -2.065 6.059 -20.062 1.00 0.00 52 LEU A C 3
ATOM 4364 O O . LEU A 1 52 ? -1.532 7.146 -20.279 1.00 0.00 52 LEU A O 3
ATOM 4380 N N . ASN A 1 53 ? -1.413 5.014 -19.564 1.00 0.00 53 ASN A N 3
ATOM 4381 C CA . ASN A 1 53 ? -0.005 5.085 -19.178 1.00 0.00 53 ASN A CA 3
ATOM 4382 C C . ASN A 1 53 ? 0.886 5.424 -20.369 1.00 0.00 53 ASN A C 3
ATOM 4383 O O . ASN A 1 53 ? 1.836 6.196 -20.245 1.00 0.00 53 ASN A O 3
ATOM 4394 N N . GLY B 2 1 ? 21.284 7.253 -16.167 1.00 0.00 84 GLY B N 3
ATOM 4395 C CA . GLY B 2 1 ? 22.467 6.420 -16.182 1.00 0.00 84 GLY B CA 3
ATOM 4396 C C . GLY B 2 1 ? 22.558 5.529 -14.962 1.00 0.00 84 GLY B C 3
ATOM 4397 O O . GLY B 2 1 ? 22.530 6.021 -13.834 1.00 0.00 84 GLY B O 3
ATOM 4401 N N . PRO B 2 2 ? 22.651 4.208 -15.161 1.00 0.00 85 PRO B N 3
ATOM 4402 C CA . PRO B 2 2 ? 22.787 3.244 -14.077 1.00 0.00 85 PRO B CA 3
ATOM 4403 C C . PRO B 2 2 ? 24.243 3.069 -13.654 1.00 0.00 85 PRO B C 3
ATOM 4404 O O . PRO B 2 2 ? 25.102 3.851 -14.066 1.00 0.00 85 PRO B O 3
ATOM 4415 N N . LEU B 2 3 ? 24.500 2.076 -12.802 1.00 0.00 86 LEU B N 3
ATOM 4416 C CA . LEU B 2 3 ? 25.857 1.761 -12.342 1.00 0.00 86 LEU B CA 3
ATOM 4417 C C . LEU B 2 3 ? 26.860 1.743 -13.504 1.00 0.00 86 LEU B C 3
ATOM 4418 O O . LEU B 2 3 ? 26.925 0.793 -14.289 1.00 0.00 86 LEU B O 3
ATOM 4434 N N . GLY B 2 4 ? 27.622 2.818 -13.625 1.00 0.00 87 GLY B N 3
ATOM 4435 C CA . GLY B 2 4 ? 28.569 2.935 -14.712 1.00 0.00 87 GLY B CA 3
ATOM 4436 C C . GLY B 2 4 ? 30.005 2.876 -14.242 1.00 0.00 87 GLY B C 3
ATOM 4437 O O . GLY B 2 4 ? 30.708 1.896 -14.488 1.00 0.00 87 GLY B O 3
ATOM 4441 N N . SER B 2 5 ? 30.433 3.922 -13.554 1.00 0.00 88 SER B N 3
ATOM 4442 C CA . SER B 2 5 ? 31.811 4.032 -13.109 1.00 0.00 88 SER B CA 3
ATOM 4443 C C . SER B 2 5 ? 31.996 3.446 -11.711 1.00 0.00 88 SER B C 3
ATOM 4444 O O . SER B 2 5 ? 33.029 2.848 -11.414 1.00 0.00 88 SER B O 3
ATOM 4452 N N . ARG B 2 6 ? 30.992 3.612 -10.857 1.00 0.00 89 ARG B N 3
ATOM 4453 C CA . ARG B 2 6 ? 31.108 3.179 -9.471 1.00 0.00 89 ARG B CA 3
ATOM 4454 C C . ARG B 2 6 ? 30.845 1.684 -9.356 1.00 0.00 89 ARG B C 3
ATOM 4455 O O . ARG B 2 6 ? 31.776 0.904 -9.141 1.00 0.00 89 ARG B O 3
ATOM 4476 N N . ARG B 2 7 ? 29.584 1.291 -9.526 1.00 0.00 90 ARG B N 3
ATOM 4477 C CA . ARG B 2 7 ? 29.177 -0.113 -9.464 1.00 0.00 90 ARG B CA 3
ATOM 4478 C C . ARG B 2 7 ? 29.441 -0.700 -8.076 1.00 0.00 90 ARG B C 3
ATOM 4479 O O . ARG B 2 7 ? 29.800 0.026 -7.142 1.00 0.00 90 ARG B O 3
ATOM 4500 N N . PHE B 2 8 ? 29.232 -2.008 -7.942 1.00 0.00 91 PHE B N 3
ATOM 4501 C CA . PHE B 2 8 ? 29.504 -2.721 -6.694 1.00 0.00 91 PHE B CA 3
ATOM 4502 C C . PHE B 2 8 ? 28.729 -2.114 -5.521 1.00 0.00 91 PHE B C 3
ATOM 4503 O O . PHE B 2 8 ? 27.651 -1.540 -5.709 1.00 0.00 91 PHE B O 3
ATOM 4520 N N . VAL B 2 9 ? 29.283 -2.245 -4.319 1.00 0.00 92 VAL B N 3
ATOM 4521 C CA . VAL B 2 9 ? 28.633 -1.774 -3.098 1.00 0.00 92 VAL B CA 3
ATOM 4522 C C . VAL B 2 9 ? 28.283 -0.281 -3.169 1.00 0.00 92 VAL B C 3
ATOM 4523 O O . VAL B 2 9 ? 27.322 0.168 -2.542 1.00 0.00 92 VAL B O 3
ATOM 4536 N N . VAL B 2 10 ? 29.044 0.478 -3.949 1.00 0.00 93 VAL B N 3
ATOM 4537 C CA . VAL B 2 10 ? 28.815 1.910 -4.069 1.00 0.00 93 VAL B CA 3
ATOM 4538 C C . VAL B 2 10 ? 27.471 2.182 -4.736 1.00 0.00 93 VAL B C 3
ATOM 4539 O O . VAL B 2 10 ? 26.657 2.957 -4.227 1.00 0.00 93 VAL B O 3
ATOM 4552 N N . ASP B 2 11 ? 27.225 1.522 -5.860 1.00 0.00 94 ASP B N 3
ATOM 4553 C CA . ASP B 2 11 ? 25.966 1.678 -6.560 1.00 0.00 94 ASP B CA 3
ATOM 4554 C C . ASP B 2 11 ? 24.865 0.863 -5.898 1.00 0.00 94 ASP B C 3
ATOM 4555 O O . ASP B 2 11 ? 23.700 1.207 -6.013 1.00 0.00 94 ASP B O 3
ATOM 4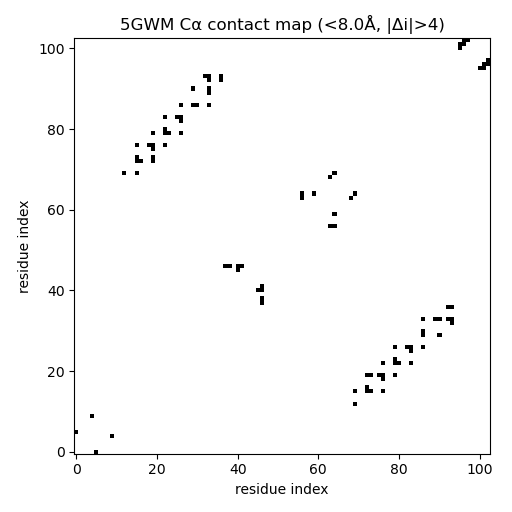564 N N . ASP B 2 12 ? 25.220 -0.205 -5.184 1.00 0.00 95 ASP B N 3
ATOM 4565 C CA . ASP B 2 12 ? 24.221 -0.939 -4.394 1.00 0.00 95 ASP B CA 3
ATOM 4566 C C . ASP B 2 12 ? 23.676 -0.048 -3.295 1.00 0.00 95 ASP B C 3
ATOM 4567 O O . ASP B 2 12 ? 22.637 -0.320 -2.716 1.00 0.00 95 ASP B O 3
ATOM 4576 N N . ARG B 2 13 ? 24.400 1.013 -3.012 1.00 0.00 96 ARG B N 3
ATOM 4577 C CA . ARG B 2 13 ? 24.001 1.971 -1.998 1.00 0.00 96 ARG B CA 3
ATOM 4578 C C . ARG B 2 13 ? 23.207 3.073 -2.663 1.00 0.00 96 ARG B C 3
ATOM 4579 O O . ARG B 2 13 ? 22.026 3.267 -2.385 1.00 0.00 96 ARG B O 3
ATOM 4600 N N . ARG B 2 14 ? 23.891 3.756 -3.574 1.00 0.00 97 ARG B N 3
ATOM 4601 C CA . ARG B 2 14 ? 23.324 4.835 -4.373 1.00 0.00 97 ARG B CA 3
ATOM 4602 C C . ARG B 2 14 ? 21.981 4.437 -4.973 1.00 0.00 97 ARG B C 3
ATOM 4603 O O . ARG B 2 14 ? 20.992 5.148 -4.821 1.00 0.00 97 ARG B O 3
ATOM 4624 N N . GLU B 2 15 ? 21.960 3.288 -5.633 1.00 0.00 98 GLU B N 3
ATOM 4625 C CA . GLU B 2 15 ? 20.780 2.808 -6.338 1.00 0.00 98 GLU B CA 3
ATOM 4626 C C . GLU B 2 15 ? 19.703 2.280 -5.394 1.00 0.00 98 GLU B C 3
ATOM 4627 O O . GLU B 2 15 ? 18.508 2.458 -5.644 1.00 0.00 98 GLU B O 3
ATOM 4639 N N . LEU B 2 16 ? 20.116 1.607 -4.333 1.00 0.00 99 LEU B N 3
ATOM 4640 C CA . LEU B 2 16 ? 19.171 1.076 -3.366 1.00 0.00 99 LEU B CA 3
ATOM 4641 C C . LEU B 2 16 ? 18.465 2.220 -2.643 1.00 0.00 99 LEU B C 3
ATOM 4642 O O . LEU B 2 16 ? 17.241 2.289 -2.651 1.00 0.00 99 LEU B O 3
ATOM 4658 N N . GLN B 2 17 ? 19.225 3.146 -2.064 1.00 0.00 100 GLN B N 3
ATOM 4659 C CA . GLN B 2 17 ? 18.618 4.282 -1.380 1.00 0.00 100 GLN B CA 3
ATOM 4660 C C . GLN B 2 17 ? 17.834 5.125 -2.381 1.00 0.00 100 GLN B C 3
ATOM 4661 O O . GLN B 2 17 ? 16.826 5.744 -2.040 1.00 0.00 100 GLN B O 3
ATOM 4675 N N . TYR B 2 18 ? 18.308 5.108 -3.625 1.00 0.00 101 TYR B N 3
ATOM 4676 C CA . TYR B 2 18 ? 17.641 5.781 -4.739 1.00 0.00 101 TYR B CA 3
ATOM 4677 C C . TYR B 2 18 ? 16.172 5.387 -4.824 1.00 0.00 101 TYR B C 3
ATOM 4678 O O . TYR B 2 18 ? 15.311 6.247 -4.971 1.00 0.00 101 TYR B O 3
ATOM 4696 N N . ARG B 2 19 ? 15.888 4.092 -4.720 1.00 0.00 102 ARG B N 3
ATOM 4697 C CA . ARG B 2 19 ? 14.517 3.611 -4.867 1.00 0.00 102 ARG B CA 3
ATOM 4698 C C . ARG B 2 19 ? 13.719 3.795 -3.579 1.00 0.00 102 ARG B C 3
ATOM 4699 O O . ARG B 2 19 ? 12.493 3.853 -3.607 1.00 0.00 102 ARG B O 3
ATOM 4720 N N . VAL B 2 20 ? 14.409 3.909 -2.456 1.00 0.00 103 VAL B N 3
ATOM 4721 C CA . VAL B 2 20 ? 13.736 4.062 -1.173 1.00 0.00 103 VAL B CA 3
ATOM 4722 C C . VAL B 2 20 ? 13.127 5.461 -1.045 1.00 0.00 103 VAL B C 3
ATOM 4723 O O . VAL B 2 20 ? 11.993 5.614 -0.583 1.00 0.00 103 VAL B O 3
ATOM 4736 N N . GLU B 2 21 ? 13.876 6.477 -1.467 1.00 0.00 104 GLU B N 3
ATOM 4737 C CA . GLU B 2 21 ? 13.397 7.857 -1.407 1.00 0.00 104 GLU B CA 3
ATOM 4738 C C . GLU B 2 21 ? 12.258 8.101 -2.394 1.00 0.00 104 GLU B C 3
ATOM 4739 O O . GLU B 2 21 ? 11.277 8.759 -2.050 1.00 0.00 104 GLU B O 3
ATOM 4751 N N . VAL B 2 22 ? 12.371 7.571 -3.610 1.00 0.00 105 VAL B N 3
ATOM 4752 C CA . VAL B 2 22 ? 11.286 7.696 -4.573 1.00 0.00 105 VAL B CA 3
ATOM 4753 C C . VAL B 2 22 ? 10.037 7.009 -4.044 1.00 0.00 105 VAL B C 3
ATOM 4754 O O . VAL B 2 22 ? 8.941 7.515 -4.213 1.00 0.00 105 VAL B O 3
ATOM 4767 N N . GLN B 2 23 ? 10.207 5.888 -3.355 1.00 0.00 106 GLN B N 3
ATOM 4768 C CA . GLN B 2 23 ? 9.074 5.219 -2.730 1.00 0.00 106 GLN B CA 3
ATOM 4769 C C . GLN B 2 23 ? 8.372 6.147 -1.742 1.00 0.00 106 GLN B C 3
ATOM 4770 O O . GLN B 2 23 ? 7.149 6.217 -1.722 1.00 0.00 106 GLN B O 3
ATOM 4784 N N . ASN B 2 24 ? 9.146 6.878 -0.945 1.00 0.00 107 ASN B N 3
ATOM 4785 C CA . ASN B 2 24 ? 8.578 7.884 -0.044 1.00 0.00 107 ASN B CA 3
ATOM 4786 C C . ASN B 2 24 ? 7.821 8.954 -0.835 1.00 0.00 107 ASN B C 3
ATOM 4787 O O . ASN B 2 24 ? 6.700 9.324 -0.493 1.00 0.00 107 ASN B O 3
ATOM 4798 N N . ARG B 2 25 ? 8.445 9.423 -1.904 1.00 0.00 108 ARG B N 3
ATOM 4799 C CA . ARG B 2 25 ? 7.900 10.501 -2.724 1.00 0.00 108 ARG B CA 3
ATOM 4800 C C . ARG B 2 25 ? 6.629 10.075 -3.461 1.00 0.00 108 ARG B C 3
ATOM 4801 O O . ARG B 2 25 ? 5.614 10.773 -3.421 1.00 0.00 108 ARG B O 3
ATOM 4822 N N . VAL B 2 26 ? 6.694 8.931 -4.125 1.00 0.00 109 VAL B N 3
ATOM 4823 C CA . VAL B 2 26 ? 5.562 8.387 -4.871 1.00 0.00 109 VAL B CA 3
ATOM 4824 C C . VAL B 2 26 ? 4.361 8.156 -3.964 1.00 0.00 109 VAL B C 3
ATOM 4825 O O . VAL B 2 26 ? 3.234 8.502 -4.313 1.00 0.00 109 VAL B O 3
ATOM 4838 N N . TYR B 2 27 ? 4.615 7.592 -2.793 1.00 0.00 110 TYR B N 3
ATOM 4839 C CA . TYR B 2 27 ? 3.554 7.302 -1.838 1.00 0.00 110 TYR B CA 3
ATOM 4840 C C . TYR B 2 27 ? 2.872 8.584 -1.377 1.00 0.00 110 TYR B C 3
ATOM 4841 O O . TYR B 2 27 ? 1.663 8.609 -1.141 1.00 0.00 110 TYR B O 3
ATOM 4859 N N . LYS B 2 28 ? 3.653 9.651 -1.258 1.00 0.00 111 LYS B N 3
ATOM 4860 C CA . LYS B 2 28 ? 3.120 10.953 -0.888 1.00 0.00 111 LYS B CA 3
ATOM 4861 C C . LYS B 2 28 ? 2.150 11.433 -1.960 1.00 0.00 111 LYS B C 3
ATOM 4862 O O . LYS B 2 28 ? 1.093 11.987 -1.661 1.00 0.00 111 LYS B O 3
ATOM 4881 N N . LYS B 2 29 ? 2.513 11.177 -3.208 1.00 0.00 112 LYS B N 3
ATOM 4882 C CA . LYS B 2 29 ? 1.689 11.542 -4.352 1.00 0.00 112 LYS B CA 3
ATOM 4883 C C . LYS B 2 29 ? 0.403 10.716 -4.389 1.00 0.00 112 LYS B C 3
ATOM 4884 O O . LYS B 2 29 ? -0.643 11.202 -4.829 1.00 0.00 112 LYS B O 3
ATOM 4903 N N . GLU B 2 30 ? 0.484 9.473 -3.914 1.00 0.00 113 GLU B N 3
ATOM 4904 C CA . GLU B 2 30 ? -0.692 8.608 -3.831 1.00 0.00 113 GLU B CA 3
ATOM 4905 C C . GLU B 2 30 ? -1.705 9.185 -2.860 1.00 0.00 113 GLU B C 3
ATOM 4906 O O . GLU B 2 30 ? -2.897 9.226 -3.148 1.00 0.00 113 GLU B O 3
ATOM 4918 N N . ILE B 2 31 ? -1.220 9.634 -1.711 1.00 0.00 114 ILE B N 3
ATOM 4919 C CA . ILE B 2 31 ? -2.076 10.210 -0.687 1.00 0.00 114 ILE B CA 3
ATOM 4920 C C . ILE B 2 31 ? -2.810 11.443 -1.200 1.00 0.00 114 ILE B C 3
ATOM 4921 O O . ILE B 2 31 ? -3.975 11.656 -0.883 1.00 0.00 114 ILE B O 3
ATOM 4937 N N . GLN B 2 32 ? -2.125 12.241 -2.002 1.00 0.00 115 GLN B N 3
ATOM 4938 C CA . GLN B 2 32 ? -2.723 13.433 -2.588 1.00 0.00 115 GLN B CA 3
ATOM 4939 C C . GLN B 2 32 ? -3.849 13.046 -3.536 1.00 0.00 115 GLN B C 3
ATOM 4940 O O . GLN B 2 32 ? -4.898 13.688 -3.572 1.00 0.00 115 GLN B O 3
ATOM 4954 N N . ALA B 2 33 ? -3.622 11.988 -4.298 1.00 0.00 116 ALA B N 3
ATOM 4955 C CA . ALA B 2 33 ? -4.656 11.428 -5.159 1.00 0.00 116 ALA B CA 3
ATOM 4956 C C . ALA B 2 33 ? -5.801 10.894 -4.306 1.00 0.00 116 ALA B C 3
ATOM 4957 O O . ALA B 2 33 ? -6.973 11.185 -4.548 1.00 0.00 116 ALA B O 3
ATOM 4964 N N . LEU B 2 34 ? -5.425 10.143 -3.280 1.00 0.00 117 LEU B N 3
ATOM 4965 C CA . LEU B 2 34 ? -6.365 9.576 -2.319 1.00 0.00 117 LEU B CA 3
ATOM 4966 C C . LEU B 2 34 ? -7.197 10.663 -1.653 1.00 0.00 117 LEU B C 3
ATOM 4967 O O . LEU B 2 34 ? -8.346 10.438 -1.298 1.00 0.00 117 LEU B O 3
ATOM 4983 N N . ASP B 2 35 ? -6.611 11.841 -1.495 1.00 0.00 118 ASP B N 3
ATOM 4984 C CA . ASP B 2 35 ? -7.290 12.959 -0.849 1.00 0.00 118 ASP B CA 3
ATOM 4985 C C . ASP B 2 35 ? -8.467 13.441 -1.699 1.00 0.00 118 ASP B C 3
ATOM 4986 O O . ASP B 2 35 ? -9.480 13.917 -1.175 1.00 0.00 118 ASP B O 3
ATOM 4995 N N . ALA B 2 36 ? -8.346 13.292 -3.012 1.00 0.00 119 ALA B N 3
ATOM 4996 C CA . ALA B 2 36 ? -9.454 13.579 -3.910 1.00 0.00 119 ALA B CA 3
ATOM 4997 C C . ALA B 2 36 ? -10.544 12.533 -3.713 1.00 0.00 119 ALA B C 3
ATOM 4998 O O . ALA B 2 36 ? -11.738 12.844 -3.662 1.00 0.00 119 ALA B O 3
ATOM 5005 N N . GLU B 2 37 ? -10.116 11.287 -3.571 1.00 0.00 120 GLU B N 3
ATOM 5006 C CA . GLU B 2 37 ? -11.019 10.208 -3.250 1.00 0.00 120 GLU B CA 3
ATOM 5007 C C . GLU B 2 37 ? -11.631 10.412 -1.864 1.00 0.00 120 GLU B C 3
ATOM 5008 O O . GLU B 2 37 ? -12.717 9.934 -1.582 1.00 0.00 120 GLU B O 3
ATOM 5020 N N . ILE B 2 38 ? -10.916 11.098 -0.984 1.00 0.00 121 ILE B N 3
ATOM 5021 C CA . ILE B 2 38 ? -11.471 11.456 0.315 1.00 0.00 121 ILE B CA 3
ATOM 5022 C C . ILE B 2 38 ? -12.791 12.205 0.140 1.00 0.00 121 ILE B C 3
ATOM 5023 O O . ILE B 2 38 ? -13.700 12.056 0.951 1.00 0.00 121 ILE B O 3
ATOM 5039 N N . ARG B 2 39 ? -12.911 12.978 -0.938 1.00 0.00 122 ARG B N 3
ATOM 5040 C CA . ARG B 2 39 ? -14.158 13.683 -1.213 1.00 0.00 122 ARG B CA 3
ATOM 5041 C C . ARG B 2 39 ? -15.300 12.700 -1.475 1.00 0.00 122 ARG B C 3
ATOM 5042 O O . ARG B 2 39 ? -16.395 12.867 -0.937 1.00 0.00 122 ARG B O 3
ATOM 5063 N N . LYS B 2 40 ? -15.053 11.677 -2.298 1.00 0.00 123 LYS B N 3
ATOM 5064 C CA . LYS B 2 40 ? -16.083 10.657 -2.550 1.00 0.00 123 LYS B CA 3
ATOM 5065 C C . LYS B 2 40 ? -16.457 9.974 -1.243 1.00 0.00 123 LYS B C 3
ATOM 5066 O O . LYS B 2 40 ? -17.619 9.642 -1.004 1.00 0.00 123 LYS B O 3
ATOM 5085 N N . LEU B 2 41 ? -15.455 9.785 -0.398 1.00 0.00 124 LEU B N 3
ATOM 5086 C CA . LEU B 2 41 ? -15.663 9.239 0.926 1.00 0.00 124 LEU B CA 3
ATOM 5087 C C . LEU B 2 41 ? -16.562 10.155 1.740 1.00 0.00 124 LEU B C 3
ATOM 5088 O O . LEU B 2 41 ? -17.546 9.707 2.307 1.00 0.00 124 LEU B O 3
ATOM 5104 N N . GLU B 2 42 ? -16.235 11.443 1.770 1.00 0.00 125 GLU B N 3
ATOM 5105 C CA . GLU B 2 42 ? -17.013 12.415 2.535 1.00 0.00 125 GLU B CA 3
ATOM 5106 C C . GLU B 2 42 ? -18.481 12.400 2.126 1.00 0.00 125 GLU B C 3
ATOM 5107 O O . GLU B 2 42 ? -19.361 12.602 2.953 1.00 0.00 125 GLU B O 3
ATOM 5119 N N . ARG B 2 43 ? -18.739 12.145 0.850 1.00 0.00 126 ARG B N 3
ATOM 5120 C CA . ARG B 2 43 ? -20.105 12.069 0.343 1.00 0.00 126 ARG B CA 3
ATOM 5121 C C . ARG B 2 43 ? -20.853 10.906 0.996 1.00 0.00 126 ARG B C 3
ATOM 5122 O O . ARG B 2 43 ? -22.080 10.905 1.079 1.00 0.00 126 ARG B O 3
ATOM 5143 N N . LEU B 2 44 ? -20.094 9.924 1.458 1.00 0.00 127 LEU B N 3
ATOM 5144 C CA . LEU B 2 44 ? -20.625 8.812 2.240 1.00 0.00 127 LEU B CA 3
ATOM 5145 C C . LEU B 2 44 ? -20.662 9.181 3.730 1.00 0.00 127 LEU B C 3
ATOM 5146 O O . LEU B 2 44 ? -21.721 9.156 4.362 1.00 0.00 127 LEU B O 3
ATOM 5162 N N . LEU B 2 45 ? -19.488 9.515 4.268 1.00 0.00 128 LEU B N 3
ATOM 5163 C CA . LEU B 2 45 ? -19.319 9.967 5.644 1.00 0.00 128 LEU B CA 3
ATOM 5164 C C . LEU B 2 45 ? -20.335 11.037 6.052 1.00 0.00 128 LEU B C 3
ATOM 5165 O O . LEU B 2 45 ? -21.214 10.786 6.877 1.00 0.00 128 LEU B O 3
ATOM 5181 N N . GLU B 2 46 ? -20.215 12.221 5.453 1.00 0.00 129 GLU B N 3
ATOM 5182 C CA . GLU B 2 46 ? -20.996 13.393 5.859 1.00 0.00 129 GLU B CA 3
ATOM 5183 C C . GLU B 2 46 ? -22.492 13.161 5.681 1.00 0.00 129 GLU B C 3
ATOM 5184 O O . GLU B 2 46 ? -23.306 13.722 6.415 1.00 0.00 129 GLU B O 3
ATOM 5196 N N . SER B 2 47 ? -22.846 12.329 4.712 1.00 0.00 130 SER B N 3
ATOM 5197 C CA . SER B 2 47 ? -24.244 12.050 4.406 1.00 0.00 130 SER B CA 3
ATOM 5198 C C . SER B 2 47 ? -24.881 11.171 5.486 1.00 0.00 130 SER B C 3
ATOM 5199 O O . SER B 2 47 ? -26.100 10.988 5.513 1.00 0.00 130 SER B O 3
ATOM 5207 N N . GLY B 2 48 ? -24.054 10.633 6.372 1.00 0.00 131 GLY B N 3
ATOM 5208 C CA . GLY B 2 48 ? -24.556 9.793 7.439 1.00 0.00 131 GLY B CA 3
ATOM 5209 C C . GLY B 2 48 ? -24.748 8.364 6.990 1.00 0.00 131 GLY B C 3
ATOM 5210 O O . GLY B 2 48 ? -25.463 7.593 7.631 1.00 0.00 131 GLY B O 3
ATOM 5214 N N . LEU B 2 49 ? -24.112 8.011 5.883 1.00 0.00 132 LEU B N 3
ATOM 5215 C CA . LEU B 2 49 ? -24.222 6.667 5.342 1.00 0.00 132 LEU B CA 3
ATOM 5216 C C . LEU B 2 49 ? -23.309 5.725 6.115 1.00 0.00 132 LEU B C 3
ATOM 5217 O O . LEU B 2 49 ? -23.775 4.838 6.831 1.00 0.00 132 LEU B O 3
ATOM 5233 N N . THR B 2 50 ? -22.011 5.928 5.988 1.00 0.00 133 THR B N 3
ATOM 5234 C CA . THR B 2 50 ? -21.051 5.184 6.782 1.00 0.00 133 THR B CA 3
ATOM 5235 C C . THR B 2 50 ? -20.197 6.158 7.585 1.00 0.00 133 THR B C 3
ATOM 5236 O O . THR B 2 50 ? -19.182 6.645 7.051 1.00 0.00 133 THR B O 3
ATOM 5248 N N . MET A 1 1 ? 34.351 9.287 -0.827 1.00 0.00 1 MET A N 4
ATOM 5249 C CA . MET A 1 1 ? 34.861 8.043 -1.450 1.00 0.00 1 MET A CA 4
ATOM 5250 C C . MET A 1 1 ? 34.236 6.823 -0.792 1.00 0.00 1 MET A C 4
ATOM 5251 O O . MET A 1 1 ? 33.583 6.942 0.242 1.00 0.00 1 MET A O 4
ATOM 5267 N N . ASP A 1 2 ? 34.464 5.655 -1.386 1.00 0.00 2 ASP A N 4
ATOM 5268 C CA . ASP A 1 2 ? 33.853 4.405 -0.929 1.00 0.00 2 ASP A CA 4
ATOM 5269 C C . ASP A 1 2 ? 34.080 4.176 0.564 1.00 0.00 2 ASP A C 4
ATOM 5270 O O . ASP A 1 2 ? 33.132 4.018 1.331 1.00 0.00 2 ASP A O 4
ATOM 5279 N N . SER A 1 3 ? 35.339 4.188 0.970 1.00 0.00 3 SER A N 4
ATOM 5280 C CA . SER A 1 3 ? 35.708 3.890 2.348 1.00 0.00 3 SER A CA 4
ATOM 5281 C C . SER A 1 3 ? 35.561 5.113 3.255 1.00 0.00 3 SER A C 4
ATOM 5282 O O . SER A 1 3 ? 35.927 5.072 4.431 1.00 0.00 3 SER A O 4
ATOM 5290 N N . ALA A 1 4 ? 35.011 6.193 2.715 1.00 0.00 4 ALA A N 4
ATOM 5291 C CA . ALA A 1 4 ? 34.876 7.434 3.466 1.00 0.00 4 ALA A CA 4
ATOM 5292 C C . ALA A 1 4 ? 33.490 7.566 4.075 1.00 0.00 4 ALA A C 4
ATOM 5293 O O . ALA A 1 4 ? 33.273 8.386 4.967 1.00 0.00 4 ALA A O 4
ATOM 5300 N N . ILE A 1 5 ? 32.562 6.762 3.580 1.00 0.00 5 ILE A N 4
ATOM 5301 C CA . ILE A 1 5 ? 31.173 6.815 4.022 1.00 0.00 5 ILE A CA 4
ATOM 5302 C C . ILE A 1 5 ? 31.056 6.500 5.510 1.00 0.00 5 ILE A C 4
ATOM 5303 O O . ILE A 1 5 ? 31.635 5.526 6.000 1.00 0.00 5 ILE A O 4
ATOM 5319 N N . SER A 1 6 ? 30.317 7.337 6.219 1.00 0.00 6 SER A N 4
ATOM 5320 C CA . SER A 1 6 ? 30.086 7.154 7.640 1.00 0.00 6 SER A CA 4
ATOM 5321 C C . SER A 1 6 ? 28.631 6.764 7.874 1.00 0.00 6 SER A C 4
ATOM 5322 O O . SER A 1 6 ? 27.914 6.454 6.916 1.00 0.00 6 SER A O 4
ATOM 5330 N N . LYS A 1 7 ? 28.181 6.765 9.124 1.00 0.00 7 LYS A N 4
ATOM 5331 C CA . LYS A 1 7 ? 26.796 6.425 9.415 1.00 0.00 7 LYS A CA 4
ATOM 5332 C C . LYS A 1 7 ? 25.841 7.423 8.766 1.00 0.00 7 LYS A C 4
ATOM 5333 O O . LYS A 1 7 ? 24.688 7.094 8.518 1.00 0.00 7 LYS A O 4
ATOM 5352 N N . GLU A 1 8 ? 26.342 8.627 8.481 1.00 0.00 8 GLU A N 4
ATOM 5353 C CA . GLU A 1 8 ? 25.550 9.702 7.880 1.00 0.00 8 GLU A CA 4
ATOM 5354 C C . GLU A 1 8 ? 24.650 9.199 6.753 1.00 0.00 8 GLU A C 4
ATOM 5355 O O . GLU A 1 8 ? 23.443 9.450 6.754 1.00 0.00 8 GLU A O 4
ATOM 5367 N N . ASP A 1 9 ? 25.235 8.483 5.802 1.00 0.00 9 ASP A N 4
ATOM 5368 C CA . ASP A 1 9 ? 24.472 7.935 4.686 1.00 0.00 9 ASP A CA 4
ATOM 5369 C C . ASP A 1 9 ? 23.601 6.771 5.144 1.00 0.00 9 ASP A C 4
ATOM 5370 O O . ASP A 1 9 ? 22.443 6.655 4.743 1.00 0.00 9 ASP A O 4
ATOM 5379 N N . GLU A 1 10 ? 24.164 5.926 6.003 1.00 0.00 10 GLU A N 4
ATOM 5380 C CA . GLU A 1 10 ? 23.458 4.752 6.516 1.00 0.00 10 GLU A CA 4
ATOM 5381 C C . GLU A 1 10 ? 22.168 5.129 7.240 1.00 0.00 10 GLU A C 4
ATOM 5382 O O . GLU A 1 10 ? 21.086 4.701 6.846 1.00 0.00 10 GLU A O 4
ATOM 5394 N N . GLU A 1 11 ? 22.287 5.922 8.301 1.00 0.00 11 GLU A N 4
ATOM 5395 C CA . GLU A 1 11 ? 21.130 6.323 9.086 1.00 0.00 11 GLU A CA 4
ATOM 5396 C C . GLU A 1 11 ? 20.147 7.128 8.238 1.00 0.00 11 GLU A C 4
ATOM 5397 O O . GLU A 1 11 ? 18.941 7.096 8.481 1.00 0.00 11 GLU A O 4
ATOM 5409 N N . ARG A 1 12 ? 20.662 7.833 7.233 1.00 0.00 12 ARG A N 4
ATOM 5410 C CA . ARG A 1 12 ? 19.802 8.543 6.295 1.00 0.00 12 ARG A CA 4
ATOM 5411 C C . ARG A 1 12 ? 18.975 7.539 5.503 1.00 0.00 12 ARG A C 4
ATOM 5412 O O . ARG A 1 12 ? 17.765 7.699 5.350 1.00 0.00 12 ARG A O 4
ATOM 5433 N N . TYR A 1 13 ? 19.647 6.501 5.008 1.00 0.00 13 TYR A N 4
ATOM 5434 C CA . TYR A 1 13 ? 18.981 5.414 4.305 1.00 0.00 13 TYR A CA 4
ATOM 5435 C C . TYR A 1 13 ? 17.962 4.738 5.214 1.00 0.00 13 TYR A C 4
ATOM 5436 O O . TYR A 1 13 ? 16.825 4.513 4.815 1.00 0.00 13 TYR A O 4
ATOM 5454 N N . GLN A 1 14 ? 18.384 4.421 6.429 1.00 0.00 14 GLN A N 4
ATOM 5455 C CA . GLN A 1 14 ? 17.506 3.809 7.427 1.00 0.00 14 GLN A CA 4
ATOM 5456 C C . GLN A 1 14 ? 16.222 4.612 7.581 1.00 0.00 14 GLN A C 4
ATOM 5457 O O . GLN A 1 14 ? 15.121 4.085 7.444 1.00 0.00 14 GLN A O 4
ATOM 5471 N N . LYS A 1 15 ? 16.374 5.891 7.870 1.00 0.00 15 LYS A N 4
ATOM 5472 C CA . LYS A 1 15 ? 15.231 6.771 8.030 1.00 0.00 15 LYS A CA 4
ATOM 5473 C C . LYS A 1 15 ? 14.455 6.927 6.727 1.00 0.00 15 LYS A C 4
ATOM 5474 O O . LYS A 1 15 ? 13.259 7.182 6.741 1.00 0.00 15 LYS A O 4
ATOM 5493 N N . LEU A 1 16 ? 15.133 6.749 5.607 1.00 0.00 16 LEU A N 4
ATOM 5494 C CA . LEU A 1 16 ? 14.489 6.836 4.304 1.00 0.00 16 LEU A CA 4
ATOM 5495 C C . LEU A 1 16 ? 13.499 5.690 4.126 1.00 0.00 16 LEU A C 4
ATOM 5496 O O . LEU A 1 16 ? 12.411 5.869 3.574 1.00 0.00 16 LEU A O 4
ATOM 5512 N N . VAL A 1 17 ? 13.881 4.508 4.599 1.00 0.00 17 VAL A N 4
ATOM 5513 C CA . VAL A 1 17 ? 12.981 3.361 4.575 1.00 0.00 17 VAL A CA 4
ATOM 5514 C C . VAL A 1 17 ? 11.810 3.616 5.517 1.00 0.00 17 VAL A C 4
ATOM 5515 O O . VAL A 1 17 ? 10.675 3.247 5.231 1.00 0.00 17 VAL A O 4
ATOM 5528 N N . THR A 1 18 ? 12.096 4.284 6.628 1.00 0.00 18 THR A N 4
ATOM 5529 C CA . THR A 1 18 ? 11.072 4.638 7.587 1.00 0.00 18 THR A CA 4
ATOM 5530 C C . THR A 1 18 ? 10.044 5.548 6.920 1.00 0.00 18 THR A C 4
ATOM 5531 O O . THR A 1 18 ? 8.838 5.353 7.066 1.00 0.00 18 THR A O 4
ATOM 5542 N N . GLU A 1 19 ? 10.543 6.495 6.132 1.00 0.00 19 GLU A N 4
ATOM 5543 C CA . GLU A 1 19 ? 9.706 7.473 5.465 1.00 0.00 19 GLU A CA 4
ATOM 5544 C C . GLU A 1 19 ? 8.667 6.809 4.585 1.00 0.00 19 GLU A C 4
ATOM 5545 O O . GLU A 1 19 ? 7.500 7.197 4.608 1.00 0.00 19 GLU A O 4
ATOM 5557 N N . ASN A 1 20 ? 9.074 5.794 3.830 1.00 0.00 20 ASN A N 4
ATOM 5558 C CA . ASN A 1 20 ? 8.159 5.167 2.893 1.00 0.00 20 ASN A CA 4
ATOM 5559 C C . ASN A 1 20 ? 7.195 4.218 3.604 1.00 0.00 20 ASN A C 4
ATOM 5560 O O . ASN A 1 20 ? 6.109 3.972 3.108 1.00 0.00 20 ASN A O 4
ATOM 5571 N N . GLU A 1 21 ? 7.572 3.694 4.763 1.00 0.00 21 GLU A N 4
ATOM 5572 C CA . GLU A 1 21 ? 6.671 2.838 5.530 1.00 0.00 21 GLU A CA 4
ATOM 5573 C C . GLU A 1 21 ? 5.575 3.644 6.225 1.00 0.00 21 GLU A C 4
ATOM 5574 O O . GLU A 1 21 ? 4.436 3.185 6.328 1.00 0.00 21 GLU A O 4
ATOM 5586 N N . GLN A 1 22 ? 5.924 4.832 6.710 1.00 0.00 22 GLN A N 4
ATOM 5587 C CA . GLN A 1 22 ? 4.964 5.681 7.423 1.00 0.00 22 GLN A CA 4
ATOM 5588 C C . GLN A 1 22 ? 3.732 5.934 6.574 1.00 0.00 22 GLN A C 4
ATOM 5589 O O . GLN A 1 22 ? 2.604 5.617 6.959 1.00 0.00 22 GLN A O 4
ATOM 5603 N N . LEU A 1 23 ? 3.963 6.498 5.403 1.00 0.00 23 LEU A N 4
ATOM 5604 C CA . LEU A 1 23 ? 2.884 6.969 4.565 1.00 0.00 23 LEU A CA 4
ATOM 5605 C C . LEU A 1 23 ? 2.220 5.830 3.793 1.00 0.00 23 LEU A C 4
ATOM 5606 O O . LEU A 1 23 ? 1.104 5.988 3.309 1.00 0.00 23 LEU A O 4
ATOM 5622 N N . GLN A 1 24 ? 2.900 4.687 3.690 1.00 0.00 24 GLN A N 4
ATOM 5623 C CA . GLN A 1 24 ? 2.272 3.461 3.200 1.00 0.00 24 GLN A CA 4
ATOM 5624 C C . GLN A 1 24 ? 0.946 3.215 3.910 1.00 0.00 24 GLN A C 4
ATOM 5625 O O . GLN A 1 24 ? -0.077 2.936 3.280 1.00 0.00 24 GLN A O 4
ATOM 5639 N N . ARG A 1 25 ? 0.979 3.342 5.228 1.00 0.00 25 ARG A N 4
ATOM 5640 C CA . ARG A 1 25 ? -0.204 3.185 6.055 1.00 0.00 25 ARG A CA 4
ATOM 5641 C C . ARG A 1 25 ? -1.207 4.303 5.777 1.00 0.00 25 ARG A C 4
ATOM 5642 O O . ARG A 1 25 ? -2.408 4.066 5.677 1.00 0.00 25 ARG A O 4
ATOM 5663 N N . LEU A 1 26 ? -0.690 5.517 5.639 1.00 0.00 26 LEU A N 4
ATOM 5664 C CA . LEU A 1 26 ? -1.516 6.705 5.455 1.00 0.00 26 LEU A CA 4
ATOM 5665 C C . LEU A 1 26 ? -2.288 6.639 4.143 1.00 0.00 26 LEU A C 4
ATOM 5666 O O . LEU A 1 26 ? -3.425 7.104 4.055 1.00 0.00 26 LEU A O 4
ATOM 5682 N N . ILE A 1 27 ? -1.669 6.045 3.134 1.00 0.00 27 ILE A N 4
ATOM 5683 C CA . ILE A 1 27 ? -2.346 5.765 1.876 1.00 0.00 27 ILE A CA 4
ATOM 5684 C C . ILE A 1 27 ? -3.486 4.788 2.110 1.00 0.00 27 ILE A C 4
ATOM 5685 O O . ILE A 1 27 ? -4.626 5.049 1.736 1.00 0.00 27 ILE A O 4
ATOM 5701 N N . THR A 1 28 ? -3.154 3.678 2.758 1.00 0.00 28 THR A N 4
ATOM 5702 C CA . THR A 1 28 ? -4.107 2.609 3.019 1.00 0.00 28 THR A CA 4
ATOM 5703 C C . THR A 1 28 ? -5.350 3.130 3.754 1.00 0.00 28 THR A C 4
ATOM 5704 O O . THR A 1 28 ? -6.460 2.663 3.507 1.00 0.00 28 THR A O 4
ATOM 5715 N N . GLN A 1 29 ? -5.156 4.114 4.635 1.00 0.00 29 GLN A N 4
ATOM 5716 C CA . GLN A 1 29 ? -6.263 4.719 5.375 1.00 0.00 29 GLN A CA 4
ATOM 5717 C C . GLN A 1 29 ? -7.234 5.390 4.417 1.00 0.00 29 GLN A C 4
ATOM 5718 O O . GLN A 1 29 ? -8.423 5.082 4.383 1.00 0.00 29 GLN A O 4
ATOM 5732 N N . LYS A 1 30 ? -6.694 6.315 3.642 1.00 0.00 30 LYS A N 4
ATOM 5733 C CA . LYS A 1 30 ? -7.485 7.137 2.740 1.00 0.00 30 LYS A CA 4
ATOM 5734 C C . LYS A 1 30 ? -8.046 6.317 1.581 1.00 0.00 30 LYS A C 4
ATOM 5735 O O . LYS A 1 30 ? -9.215 6.468 1.228 1.00 0.00 30 LYS A O 4
ATOM 5754 N N . GLU A 1 31 ? -7.213 5.450 1.005 1.00 0.00 31 GLU A N 4
ATOM 5755 C CA . GLU A 1 31 ? -7.620 4.581 -0.096 1.00 0.00 31 GLU A CA 4
ATOM 5756 C C . GLU A 1 31 ? -8.953 3.888 0.165 1.00 0.00 31 GLU A C 4
ATOM 5757 O O . GLU A 1 31 ? -9.913 4.107 -0.567 1.00 0.00 31 GLU A O 4
ATOM 5769 N N . GLU A 1 32 ? -9.017 3.067 1.212 1.00 0.00 32 GLU A N 4
ATOM 5770 C CA . GLU A 1 32 ? -10.211 2.264 1.469 1.00 0.00 32 GLU A CA 4
ATOM 5771 C C . GLU A 1 32 ? -11.450 3.135 1.680 1.00 0.00 32 GLU A C 4
ATOM 5772 O O . GLU A 1 32 ? -12.552 2.759 1.281 1.00 0.00 32 GLU A O 4
ATOM 5784 N N . LYS A 1 33 ? -11.265 4.307 2.273 1.00 0.00 33 LYS A N 4
ATOM 5785 C CA . LYS A 1 33 ? -12.371 5.234 2.478 1.00 0.00 33 LYS A CA 4
ATOM 5786 C C . LYS A 1 33 ? -12.866 5.764 1.134 1.00 0.00 33 LYS A C 4
ATOM 5787 O O . LYS A 1 33 ? -14.069 5.808 0.869 1.00 0.00 33 LYS A O 4
ATOM 5806 N N . ILE A 1 34 ? -11.919 6.146 0.288 1.00 0.00 34 ILE A N 4
ATOM 5807 C CA . ILE A 1 34 ? -12.220 6.692 -1.030 1.00 0.00 34 ILE A CA 4
ATOM 5808 C C . ILE A 1 34 ? -12.804 5.624 -1.954 1.00 0.00 34 ILE A C 4
ATOM 5809 O O . ILE A 1 34 ? -13.614 5.926 -2.827 1.00 0.00 34 ILE A O 4
ATOM 5825 N N . ARG A 1 35 ? -12.403 4.378 -1.743 1.00 0.00 35 ARG A N 4
ATOM 5826 C CA . ARG A 1 35 ? -12.873 3.269 -2.565 1.00 0.00 35 ARG A CA 4
ATOM 5827 C C . ARG A 1 35 ? -14.386 3.151 -2.498 1.00 0.00 35 ARG A C 4
ATOM 5828 O O . ARG A 1 35 ? -15.043 2.845 -3.492 1.00 0.00 35 ARG A O 4
ATOM 5849 N N . VAL A 1 36 ? -14.936 3.419 -1.328 1.00 0.00 36 VAL A N 4
ATOM 5850 C CA . VAL A 1 36 ? -16.375 3.382 -1.140 1.00 0.00 36 VAL A CA 4
ATOM 5851 C C . VAL A 1 36 ? -17.030 4.561 -1.848 1.00 0.00 36 VAL A C 4
ATOM 5852 O O . VAL A 1 36 ? -18.097 4.429 -2.454 1.00 0.00 36 VAL A O 4
ATOM 5865 N N . LEU A 1 37 ? -16.372 5.713 -1.780 1.00 0.00 37 LEU A N 4
ATOM 5866 C CA . LEU A 1 37 ? -16.803 6.887 -2.528 1.00 0.00 37 LEU A CA 4
ATOM 5867 C C . LEU A 1 37 ? -16.786 6.581 -4.018 1.00 0.00 37 LEU A C 4
ATOM 5868 O O . LEU A 1 37 ? -17.662 7.012 -4.757 1.00 0.00 37 LEU A O 4
ATOM 5884 N N . ARG A 1 38 ? -15.797 5.797 -4.431 1.00 0.00 38 ARG A N 4
ATOM 5885 C CA . ARG A 1 38 ? -15.614 5.419 -5.815 1.00 0.00 38 ARG A CA 4
ATOM 5886 C C . ARG A 1 38 ? -16.784 4.566 -6.304 1.00 0.00 38 ARG A C 4
ATOM 5887 O O . ARG A 1 38 ? -17.263 4.750 -7.420 1.00 0.00 38 ARG A O 4
ATOM 5908 N N . GLN A 1 39 ? -17.247 3.646 -5.460 1.00 0.00 39 GLN A N 4
ATOM 5909 C CA . GLN A 1 39 ? -18.421 2.833 -5.768 1.00 0.00 39 GLN A CA 4
ATOM 5910 C C . GLN A 1 39 ? -19.650 3.712 -5.936 1.00 0.00 39 GLN A C 4
ATOM 5911 O O . GLN A 1 39 ? -20.473 3.494 -6.824 1.00 0.00 39 GLN A O 4
ATOM 5925 N N . ARG A 1 40 ? -19.763 4.706 -5.075 1.00 0.00 40 ARG A N 4
ATOM 5926 C CA . ARG A 1 40 ? -20.838 5.675 -5.165 1.00 0.00 40 ARG A CA 4
ATOM 5927 C C . ARG A 1 40 ? -20.694 6.513 -6.433 1.00 0.00 40 ARG A C 4
ATOM 5928 O O . ARG A 1 40 ? -21.685 6.880 -7.064 1.00 0.00 40 ARG A O 4
ATOM 5949 N N . LEU A 1 41 ? -19.453 6.780 -6.816 1.00 0.00 41 LEU A N 4
ATOM 5950 C CA . LEU A 1 41 ? -19.169 7.477 -8.062 1.00 0.00 41 LEU A CA 4
ATOM 5951 C C . LEU A 1 41 ? -19.550 6.610 -9.261 1.00 0.00 41 LEU A C 4
ATOM 5952 O O . LEU A 1 41 ? -19.844 7.127 -10.335 1.00 0.00 41 LEU A O 4
ATOM 5968 N N . VAL A 1 42 ? -19.535 5.291 -9.075 1.00 0.00 42 VAL A N 4
ATOM 5969 C CA . VAL A 1 42 ? -19.929 4.362 -10.130 1.00 0.00 42 VAL A CA 4
ATOM 5970 C C . VAL A 1 42 ? -21.382 4.585 -10.521 1.00 0.00 42 VAL A C 4
ATOM 5971 O O . VAL A 1 42 ? -21.708 4.688 -11.706 1.00 0.00 42 VAL A O 4
ATOM 5984 N N . GLU A 1 43 ? -22.245 4.688 -9.520 1.00 0.00 43 GLU A N 4
ATOM 5985 C CA . GLU A 1 43 ? -23.664 4.913 -9.756 1.00 0.00 43 GLU A CA 4
ATOM 5986 C C . GLU A 1 43 ? -23.895 6.324 -10.289 1.00 0.00 43 GLU A C 4
ATOM 5987 O O . GLU A 1 43 ? -24.861 6.580 -11.007 1.00 0.00 43 GLU A O 4
ATOM 5999 N N . ARG A 1 44 ? -23.000 7.231 -9.919 1.00 0.00 44 ARG A N 4
ATOM 6000 C CA . ARG A 1 44 ? -23.017 8.589 -10.435 1.00 0.00 44 ARG A CA 4
ATOM 6001 C C . ARG A 1 44 ? -22.609 8.616 -11.900 1.00 0.00 44 ARG A C 4
ATOM 6002 O O . ARG A 1 44 ? -23.114 9.408 -12.691 1.00 0.00 44 ARG A O 4
ATOM 6023 N N . GLY A 1 45 ? -21.686 7.729 -12.242 1.00 0.00 45 GLY A N 4
ATOM 6024 C CA . GLY A 1 45 ? -21.208 7.619 -13.601 1.00 0.00 45 GLY A CA 4
ATOM 6025 C C . GLY A 1 45 ? -19.880 8.323 -13.796 1.00 0.00 45 GLY A C 4
ATOM 6026 O O . GLY A 1 45 ? -19.544 8.741 -14.905 1.00 0.00 45 GLY A O 4
ATOM 6030 N N . ASP A 1 46 ? -19.118 8.439 -12.716 1.00 0.00 46 ASP A N 4
ATOM 6031 C CA . ASP A 1 46 ? -17.844 9.156 -12.736 1.00 0.00 46 ASP A CA 4
ATOM 6032 C C . ASP A 1 46 ? -16.802 8.409 -13.559 1.00 0.00 46 ASP A C 4
ATOM 6033 O O . ASP A 1 46 ? -15.938 9.021 -14.187 1.00 0.00 46 ASP A O 4
ATOM 6042 N N . ALA A 1 47 ? -16.904 7.084 -13.582 1.00 0.00 47 ALA A N 4
ATOM 6043 C CA . ALA A 1 47 ? -15.939 6.261 -14.300 1.00 0.00 47 ALA A CA 4
ATOM 6044 C C . ALA A 1 47 ? -16.134 6.385 -15.805 1.00 0.00 47 ALA A C 4
ATOM 6045 O O . ALA A 1 47 ? -15.268 6.000 -16.590 1.00 0.00 47 ALA A O 4
ATOM 6052 N N . LYS A 1 48 ? -17.275 6.936 -16.205 1.00 0.00 48 LYS A N 4
ATOM 6053 C CA . LYS A 1 48 ? -17.559 7.169 -17.615 1.00 0.00 48 LYS A CA 4
ATOM 6054 C C . LYS A 1 48 ? -16.852 8.435 -18.085 1.00 0.00 48 LYS A C 4
ATOM 6055 O O . LYS A 1 48 ? -16.760 8.707 -19.283 1.00 0.00 48 LYS A O 4
ATOM 6074 N N . GLY A 1 49 ? -16.355 9.205 -17.128 1.00 0.00 49 GLY A N 4
ATOM 6075 C CA . GLY A 1 49 ? -15.601 10.398 -17.439 1.00 0.00 49 GLY A CA 4
ATOM 6076 C C . GLY A 1 49 ? -14.154 10.254 -17.026 1.00 0.00 49 GLY A C 4
ATOM 6077 O O . GLY A 1 49 ? -13.814 10.437 -15.857 1.00 0.00 49 GLY A O 4
ATOM 6081 N N . THR A 1 50 ? -13.305 9.899 -17.974 1.00 0.00 50 THR A N 4
ATOM 6082 C CA . THR A 1 50 ? -11.900 9.686 -17.703 1.00 0.00 50 THR A CA 4
ATOM 6083 C C . THR A 1 50 ? -11.068 10.178 -18.878 1.00 0.00 50 THR A C 4
ATOM 6084 O O . THR A 1 50 ? -11.264 9.753 -20.015 1.00 0.00 50 THR A O 4
ATOM 6095 N N . GLU A 1 51 ? -10.182 11.110 -18.602 1.00 0.00 51 GLU A N 4
ATOM 6096 C CA . GLU A 1 51 ? -9.304 11.660 -19.621 1.00 0.00 51 GLU A CA 4
ATOM 6097 C C . GLU A 1 51 ? -8.059 10.789 -19.769 1.00 0.00 51 GLU A C 4
ATOM 6098 O O . GLU A 1 51 ? -7.230 10.717 -18.859 1.00 0.00 51 GLU A O 4
ATOM 6110 N N . LEU A 1 52 ? -7.951 10.116 -20.909 1.00 0.00 52 LEU A N 4
ATOM 6111 C CA . LEU A 1 52 ? -6.841 9.220 -21.187 1.00 0.00 52 LEU A CA 4
ATOM 6112 C C . LEU A 1 52 ? -5.577 10.003 -21.534 1.00 0.00 52 LEU A C 4
ATOM 6113 O O . LEU A 1 52 ? -5.101 9.963 -22.671 1.00 0.00 52 LEU A O 4
ATOM 6129 N N . ASN A 1 53 ? -5.041 10.715 -20.556 1.00 0.00 53 ASN A N 4
ATOM 6130 C CA . ASN A 1 53 ? -3.820 11.484 -20.754 1.00 0.00 53 ASN A CA 4
ATOM 6131 C C . ASN A 1 53 ? -2.611 10.556 -20.783 1.00 0.00 53 ASN A C 4
ATOM 6132 O O . ASN A 1 53 ? -2.562 9.558 -20.057 1.00 0.00 53 ASN A O 4
ATOM 6143 N N . GLY B 2 1 ? 38.138 -2.727 -18.579 1.00 0.00 84 GLY B N 4
ATOM 6144 C CA . GLY B 2 1 ? 36.704 -2.653 -18.745 1.00 0.00 84 GLY B CA 4
ATOM 6145 C C . GLY B 2 1 ? 36.193 -1.231 -18.617 1.00 0.00 84 GLY B C 4
ATOM 6146 O O . GLY B 2 1 ? 36.991 -0.295 -18.514 1.00 0.00 84 GLY B O 4
ATOM 6150 N N . PRO B 2 2 ? 34.867 -1.038 -18.623 1.00 0.00 85 PRO B N 4
ATOM 6151 C CA . PRO B 2 2 ? 34.258 0.284 -18.499 1.00 0.00 85 PRO B CA 4
ATOM 6152 C C . PRO B 2 2 ? 34.272 0.794 -17.061 1.00 0.00 85 PRO B C 4
ATOM 6153 O O . PRO B 2 2 ? 34.947 0.223 -16.199 1.00 0.00 85 PRO B O 4
ATOM 6164 N N . LEU B 2 3 ? 33.570 1.894 -16.826 1.00 0.00 86 LEU B N 4
ATOM 6165 C CA . LEU B 2 3 ? 33.419 2.468 -15.486 1.00 0.00 86 LEU B CA 4
ATOM 6166 C C . LEU B 2 3 ? 33.112 1.408 -14.418 1.00 0.00 86 LEU B C 4
ATOM 6167 O O . LEU B 2 3 ? 32.468 0.388 -14.683 1.00 0.00 86 LEU B O 4
ATOM 6183 N N . GLY B 2 4 ? 33.571 1.663 -13.201 1.00 0.00 87 GLY B N 4
ATOM 6184 C CA . GLY B 2 4 ? 33.350 0.734 -12.111 1.00 0.00 87 GLY B CA 4
ATOM 6185 C C . GLY B 2 4 ? 32.032 0.987 -11.406 1.00 0.00 87 GLY B C 4
ATOM 6186 O O . GLY B 2 4 ? 31.753 0.404 -10.360 1.00 0.00 87 GLY B O 4
ATOM 6190 N N . SER B 2 5 ? 31.210 1.847 -11.996 1.00 0.00 88 SER B N 4
ATOM 6191 C CA . SER B 2 5 ? 29.912 2.191 -11.430 1.00 0.00 88 SER B CA 4
ATOM 6192 C C . SER B 2 5 ? 28.910 1.049 -11.606 1.00 0.00 88 SER B C 4
ATOM 6193 O O . SER B 2 5 ? 27.777 1.127 -11.133 1.00 0.00 88 SER B O 4
ATOM 6201 N N . ARG B 2 6 ? 29.338 -0.007 -12.287 1.00 0.00 89 ARG B N 4
ATOM 6202 C CA . ARG B 2 6 ? 28.470 -1.140 -12.583 1.00 0.00 89 ARG B CA 4
ATOM 6203 C C . ARG B 2 6 ? 28.717 -2.301 -11.619 1.00 0.00 89 ARG B C 4
ATOM 6204 O O . ARG B 2 6 ? 28.176 -3.393 -11.799 1.00 0.00 89 ARG B O 4
ATOM 6225 N N . ARG B 2 7 ? 29.549 -2.0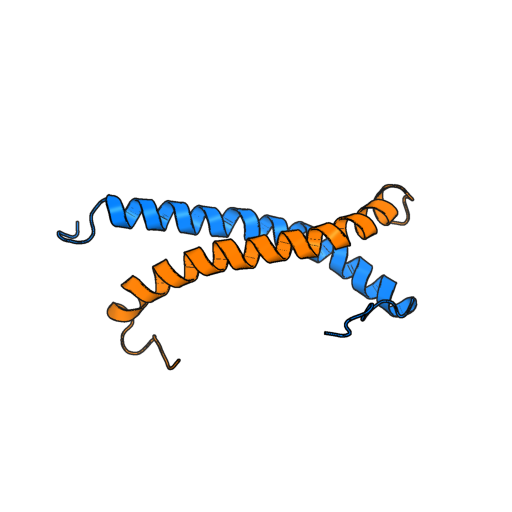73 -10.613 1.00 0.00 90 ARG B N 4
ATOM 6226 C CA . ARG B 2 7 ? 29.909 -3.128 -9.675 1.00 0.00 90 ARG B CA 4
ATOM 6227 C C . ARG B 2 7 ? 28.789 -3.382 -8.671 1.00 0.00 90 ARG B C 4
ATOM 6228 O O . ARG B 2 7 ? 28.162 -2.439 -8.190 1.00 0.00 90 ARG B O 4
ATOM 6249 N N . PHE B 2 8 ? 28.549 -4.656 -8.374 1.00 0.00 91 PHE B N 4
ATOM 6250 C CA . PHE B 2 8 ? 27.400 -5.081 -7.566 1.00 0.00 91 PHE B CA 4
ATOM 6251 C C . PHE B 2 8 ? 27.230 -4.250 -6.289 1.00 0.00 91 PHE B C 4
ATOM 6252 O O . PHE B 2 8 ? 26.137 -3.742 -6.013 1.00 0.00 91 PHE B O 4
ATOM 6269 N N . VAL B 2 9 ? 28.311 -4.095 -5.530 1.00 0.00 92 VAL B N 4
ATOM 6270 C CA . VAL B 2 9 ? 28.266 -3.370 -4.266 1.00 0.00 92 VAL B CA 4
ATOM 6271 C C . VAL B 2 9 ? 28.105 -1.868 -4.502 1.00 0.00 92 VAL B C 4
ATOM 6272 O O . VAL B 2 9 ? 27.486 -1.165 -3.703 1.00 0.00 92 VAL B O 4
ATOM 6285 N N . VAL B 2 10 ? 28.637 -1.393 -5.619 1.00 0.00 93 VAL B N 4
ATOM 6286 C CA . VAL B 2 10 ? 28.569 0.018 -5.951 1.00 0.00 93 VAL B CA 4
ATOM 6287 C C . VAL B 2 10 ? 27.135 0.427 -6.256 1.00 0.00 93 VAL B C 4
ATOM 6288 O O . VAL B 2 10 ? 26.660 1.459 -5.771 1.00 0.00 93 VAL B O 4
ATOM 6301 N N . ASP B 2 11 ? 26.433 -0.386 -7.042 1.00 0.00 94 ASP B N 4
ATOM 6302 C CA . ASP B 2 11 ? 25.044 -0.085 -7.356 1.00 0.00 94 ASP B CA 4
ATOM 6303 C C . ASP B 2 11 ? 24.176 -0.237 -6.128 1.00 0.00 94 ASP B C 4
ATOM 6304 O O . ASP B 2 11 ? 23.495 0.689 -5.760 1.00 0.00 94 ASP B O 4
ATOM 6313 N N . ASP B 2 12 ? 24.223 -1.391 -5.470 1.00 0.00 95 ASP B N 4
ATOM 6314 C CA . ASP B 2 12 ? 23.280 -1.682 -4.380 1.00 0.00 95 ASP B CA 4
ATOM 6315 C C . ASP B 2 12 ? 23.320 -0.617 -3.288 1.00 0.00 95 ASP B C 4
ATOM 6316 O O . ASP B 2 12 ? 22.394 -0.485 -2.507 1.00 0.00 95 ASP B O 4
ATOM 6325 N N . ARG B 2 13 ? 24.383 0.154 -3.245 1.00 0.00 96 ARG B N 4
ATOM 6326 C CA . ARG B 2 13 ? 24.503 1.202 -2.248 1.00 0.00 96 ARG B CA 4
ATOM 6327 C C . ARG B 2 13 ? 23.777 2.464 -2.713 1.00 0.00 96 ARG B C 4
ATOM 6328 O O . ARG B 2 13 ? 23.000 3.057 -1.969 1.00 0.00 96 ARG B O 4
ATOM 6349 N N . ARG B 2 14 ? 24.018 2.844 -3.961 1.00 0.00 97 ARG B N 4
ATOM 6350 C CA . ARG B 2 14 ? 23.421 4.043 -4.545 1.00 0.00 97 ARG B CA 4
ATOM 6351 C C . ARG B 2 14 ? 22.062 3.728 -5.180 1.00 0.00 97 ARG B C 4
ATOM 6352 O O . ARG B 2 14 ? 21.069 4.399 -4.914 1.00 0.00 97 ARG B O 4
ATOM 6373 N N . GLU B 2 15 ? 22.039 2.688 -5.998 1.00 0.00 98 GLU B N 4
ATOM 6374 C CA . GLU B 2 15 ? 20.835 2.228 -6.680 1.00 0.00 98 GLU B CA 4
ATOM 6375 C C . GLU B 2 15 ? 19.711 1.904 -5.703 1.00 0.00 98 GLU B C 4
ATOM 6376 O O . GLU B 2 15 ? 18.567 2.320 -5.896 1.00 0.00 98 GLU B O 4
ATOM 6388 N N . LEU B 2 16 ? 20.039 1.155 -4.657 1.00 0.00 99 LEU B N 4
ATOM 6389 C CA . LEU B 2 16 ? 19.036 0.684 -3.715 1.00 0.00 99 LEU B CA 4
ATOM 6390 C C . LEU B 2 16 ? 18.495 1.840 -2.876 1.00 0.00 99 LEU B C 4
ATOM 6391 O O . LEU B 2 16 ? 17.284 1.987 -2.748 1.00 0.00 99 LEU B O 4
ATOM 6407 N N . GLN B 2 17 ? 19.373 2.681 -2.332 1.00 0.00 100 GLN B N 4
ATOM 6408 C CA . GLN B 2 17 ? 18.912 3.810 -1.524 1.00 0.00 100 GLN B CA 4
ATOM 6409 C C . GLN B 2 17 ? 18.084 4.772 -2.373 1.00 0.00 100 GLN B C 4
ATOM 6410 O O . GLN B 2 17 ? 17.160 5.421 -1.881 1.00 0.00 100 GLN B O 4
ATOM 6424 N N . TYR B 2 18 ? 18.433 4.853 -3.651 1.00 0.00 101 TYR B N 4
ATOM 6425 C CA . TYR B 2 18 ? 17.724 5.699 -4.602 1.00 0.00 101 TYR B CA 4
ATOM 6426 C C . TYR B 2 18 ? 16.263 5.286 -4.741 1.00 0.00 101 TYR B C 4
ATOM 6427 O O . TYR B 2 18 ? 15.380 6.138 -4.797 1.00 0.00 101 TYR B O 4
ATOM 6445 N N . ARG B 2 19 ? 15.997 3.986 -4.790 1.00 0.00 102 ARG B N 4
ATOM 6446 C CA . ARG B 2 19 ? 14.630 3.521 -4.988 1.00 0.00 102 ARG B CA 4
ATOM 6447 C C . ARG B 2 19 ? 13.802 3.724 -3.727 1.00 0.00 102 ARG B C 4
ATOM 6448 O O . ARG B 2 19 ? 12.581 3.826 -3.790 1.00 0.00 102 ARG B O 4
ATOM 6469 N N . VAL B 2 20 ? 14.470 3.811 -2.588 1.00 0.00 103 VAL B N 4
ATOM 6470 C CA . VAL B 2 20 ? 13.784 3.997 -1.319 1.00 0.00 103 VAL B CA 4
ATOM 6471 C C . VAL B 2 20 ? 13.170 5.394 -1.242 1.00 0.00 103 VAL B C 4
ATOM 6472 O O . VAL B 2 20 ? 12.014 5.551 -0.841 1.00 0.00 103 VAL B O 4
ATOM 6485 N N . GLU B 2 21 ? 13.938 6.406 -1.637 1.00 0.00 104 GLU B N 4
ATOM 6486 C CA . GLU B 2 21 ? 13.442 7.778 -1.640 1.00 0.00 104 GLU B CA 4
ATOM 6487 C C . GLU B 2 21 ? 12.325 7.983 -2.660 1.00 0.00 104 GLU B C 4
ATOM 6488 O O . GLU B 2 21 ? 11.361 8.689 -2.375 1.00 0.00 104 GLU B O 4
ATOM 6500 N N . VAL B 2 22 ? 12.431 7.374 -3.843 1.00 0.00 105 VAL B N 4
ATOM 6501 C CA . VAL B 2 22 ? 11.338 7.471 -4.808 1.00 0.00 105 VAL B CA 4
ATOM 6502 C C . VAL B 2 22 ? 10.103 6.775 -4.262 1.00 0.00 105 VAL B C 4
ATOM 6503 O O . VAL B 2 22 ? 9.000 7.272 -4.415 1.00 0.00 105 VAL B O 4
ATOM 6516 N N . GLN B 2 23 ? 10.290 5.651 -3.584 1.00 0.00 106 GLN B N 4
ATOM 6517 C CA . GLN B 2 23 ? 9.182 4.986 -2.913 1.00 0.00 106 GLN B CA 4
ATOM 6518 C C . GLN B 2 23 ? 8.527 5.935 -1.910 1.00 0.00 106 GLN B C 4
ATOM 6519 O O . GLN B 2 23 ? 7.306 6.073 -1.887 1.00 0.00 106 GLN B O 4
ATOM 6533 N N . ASN B 2 24 ? 9.351 6.609 -1.109 1.00 0.00 107 ASN B N 4
ATOM 6534 C CA . ASN B 2 24 ? 8.873 7.656 -0.203 1.00 0.00 107 ASN B CA 4
ATOM 6535 C C . ASN B 2 24 ? 8.055 8.699 -0.969 1.00 0.00 107 ASN B C 4
ATOM 6536 O O . ASN B 2 24 ? 6.923 9.012 -0.600 1.00 0.00 107 ASN B O 4
ATOM 6547 N N . ARG B 2 25 ? 8.636 9.213 -2.049 1.00 0.00 108 ARG B N 4
ATOM 6548 C CA . ARG B 2 25 ? 8.020 10.272 -2.840 1.00 0.00 108 ARG B CA 4
ATOM 6549 C C . ARG B 2 25 ? 6.719 9.816 -3.498 1.00 0.00 108 ARG B C 4
ATOM 6550 O O . ARG B 2 25 ? 5.702 10.495 -3.401 1.00 0.00 108 ARG B O 4
ATOM 6571 N N . VAL B 2 26 ? 6.762 8.673 -4.168 1.00 0.00 109 VAL B N 4
ATOM 6572 C CA . VAL B 2 26 ? 5.598 8.136 -4.872 1.00 0.00 109 VAL B CA 4
ATOM 6573 C C . VAL B 2 26 ? 4.424 7.931 -3.926 1.00 0.00 109 VAL B C 4
ATOM 6574 O O . VAL B 2 26 ? 3.302 8.336 -4.225 1.00 0.00 109 VAL B O 4
ATOM 6587 N N . TYR B 2 27 ? 4.690 7.317 -2.782 1.00 0.00 110 TYR B N 4
ATOM 6588 C CA . TYR B 2 27 ? 3.648 7.084 -1.792 1.00 0.00 110 TYR B CA 4
ATOM 6589 C C . TYR B 2 27 ? 3.083 8.410 -1.290 1.00 0.00 110 TYR B C 4
ATOM 6590 O O . TYR B 2 27 ? 1.899 8.515 -0.968 1.00 0.00 110 TYR B O 4
ATOM 6608 N N . LYS B 2 28 ? 3.935 9.424 -1.241 1.00 0.00 111 LYS B N 4
ATOM 6609 C CA . LYS B 2 28 ? 3.511 10.755 -0.841 1.00 0.00 111 LYS B CA 4
ATOM 6610 C C . LYS B 2 28 ? 2.629 11.356 -1.924 1.00 0.00 111 LYS B C 4
ATOM 6611 O O . LYS B 2 28 ? 1.596 11.955 -1.638 1.00 0.00 111 LYS B O 4
ATOM 6630 N N . LYS B 2 29 ? 3.036 11.155 -3.169 1.00 0.00 112 LYS B N 4
ATOM 6631 C CA . LYS B 2 29 ? 2.272 11.605 -4.325 1.00 0.00 112 LYS B CA 4
ATOM 6632 C C . LYS B 2 29 ? 0.891 10.952 -4.353 1.00 0.00 112 LYS B C 4
ATOM 6633 O O . LYS B 2 29 ? -0.075 11.545 -4.836 1.00 0.00 112 LYS B O 4
ATOM 6652 N N . GLU B 2 30 ? 0.802 9.729 -3.837 1.00 0.00 113 GLU B N 4
ATOM 6653 C CA . GLU B 2 30 ? -0.489 9.070 -3.681 1.00 0.00 113 GLU B CA 4
ATOM 6654 C C . GLU B 2 30 ? -1.362 9.857 -2.714 1.00 0.00 113 GLU B C 4
ATOM 6655 O O . GLU B 2 30 ? -2.509 10.173 -3.017 1.00 0.00 113 GLU B O 4
ATOM 6667 N N . ILE B 2 31 ? -0.797 10.188 -1.560 1.00 0.00 114 ILE B N 4
ATOM 6668 C CA . ILE B 2 31 ? -1.503 10.942 -0.535 1.00 0.00 114 ILE B CA 4
ATOM 6669 C C . ILE B 2 31 ? -1.940 12.318 -1.032 1.00 0.00 114 ILE B C 4
ATOM 6670 O O . ILE B 2 31 ? -3.006 12.805 -0.669 1.00 0.00 114 ILE B O 4
ATOM 6686 N N . GLN B 2 32 ? -1.120 12.936 -1.867 1.00 0.00 115 GLN B N 4
ATOM 6687 C CA . GLN B 2 32 ? -1.444 14.242 -2.428 1.00 0.00 115 GLN B CA 4
ATOM 6688 C C . GLN B 2 32 ? -2.694 14.158 -3.294 1.00 0.00 115 GLN B C 4
ATOM 6689 O O . GLN B 2 32 ? -3.589 15.005 -3.209 1.00 0.00 115 GLN B O 4
ATOM 6703 N N . ALA B 2 33 ? -2.743 13.129 -4.127 1.00 0.00 116 ALA B N 4
ATOM 6704 C CA . ALA B 2 33 ? -3.924 12.852 -4.935 1.00 0.00 116 ALA B CA 4
ATOM 6705 C C . ALA B 2 33 ? -5.094 12.496 -4.032 1.00 0.00 116 ALA B C 4
ATOM 6706 O O . ALA B 2 33 ? -6.202 13.005 -4.190 1.00 0.00 116 ALA B O 4
ATOM 6713 N N . LEU B 2 34 ? -4.812 11.628 -3.071 1.00 0.00 117 LEU B N 4
ATOM 6714 C CA . LEU B 2 34 ? -5.787 11.212 -2.075 1.00 0.00 117 LEU B CA 4
ATOM 6715 C C . LEU B 2 34 ? -6.368 12.412 -1.340 1.00 0.00 117 LEU B C 4
ATOM 6716 O O . LEU B 2 34 ? -7.520 12.392 -0.947 1.00 0.00 117 LEU B O 4
ATOM 6732 N N . ASP B 2 35 ? -5.566 13.458 -1.168 1.00 0.00 118 ASP B N 4
ATOM 6733 C CA . ASP B 2 35 ? -6.005 14.652 -0.446 1.00 0.00 118 ASP B CA 4
ATOM 6734 C C . ASP B 2 35 ? -7.128 15.359 -1.199 1.00 0.00 118 ASP B C 4
ATOM 6735 O O . ASP B 2 35 ? -8.021 15.960 -0.594 1.00 0.00 118 ASP B O 4
ATOM 6744 N N . ALA B 2 36 ? -7.095 15.272 -2.522 1.00 0.00 119 ALA B N 4
ATOM 6745 C CA . ALA B 2 36 ? -8.191 15.779 -3.337 1.00 0.00 119 ALA B CA 4
ATOM 6746 C C . ALA B 2 36 ? -9.423 14.904 -3.129 1.00 0.00 119 ALA B C 4
ATOM 6747 O O . ALA B 2 36 ? -10.545 15.392 -2.956 1.00 0.00 119 ALA B O 4
ATOM 6754 N N . GLU B 2 37 ? -9.202 13.600 -3.122 1.00 0.00 120 GLU B N 4
ATOM 6755 C CA . GLU B 2 37 ? -10.251 12.663 -2.814 1.00 0.00 120 GLU B CA 4
ATOM 6756 C C . GLU B 2 37 ? -10.749 12.850 -1.378 1.00 0.00 120 GLU B C 4
ATOM 6757 O O . GLU B 2 37 ? -11.892 12.547 -1.069 1.00 0.00 120 GLU B O 4
ATOM 6769 N N . ILE B 2 38 ? -9.884 13.330 -0.495 1.00 0.00 121 ILE B N 4
ATOM 6770 C CA . ILE B 2 38 ? -10.295 13.659 0.864 1.00 0.00 121 ILE B CA 4
ATOM 6771 C C . ILE B 2 38 ? -11.459 14.647 0.841 1.00 0.00 121 ILE B C 4
ATOM 6772 O O . ILE B 2 38 ? -12.313 14.615 1.716 1.00 0.00 121 ILE B O 4
ATOM 6788 N N . ARG B 2 39 ? -11.503 15.506 -0.175 1.00 0.00 122 ARG B N 4
ATOM 6789 C CA . ARG B 2 39 ? -12.639 16.406 -0.350 1.00 0.00 122 ARG B CA 4
ATOM 6790 C C . ARG B 2 39 ? -13.929 15.605 -0.545 1.00 0.00 122 ARG B C 4
ATOM 6791 O O . ARG B 2 39 ? -14.957 15.923 0.057 1.00 0.00 122 ARG B O 4
ATOM 6812 N N . LYS B 2 40 ? -13.875 14.555 -1.368 1.00 0.00 123 LYS B N 4
ATOM 6813 C CA . LYS B 2 40 ? -15.048 13.693 -1.557 1.00 0.00 123 LYS B CA 4
ATOM 6814 C C . LYS B 2 40 ? -15.354 12.948 -0.260 1.00 0.00 123 LYS B C 4
ATOM 6815 O O . LYS B 2 40 ? -16.512 12.673 0.055 1.00 0.00 123 LYS B O 4
ATOM 6834 N N . LEU B 2 41 ? -14.306 12.635 0.491 1.00 0.00 124 LEU B N 4
ATOM 6835 C CA . LEU B 2 41 ? -14.463 12.023 1.802 1.00 0.00 124 LEU B CA 4
ATOM 6836 C C . LEU B 2 41 ? -15.148 12.980 2.765 1.00 0.00 124 LEU B C 4
ATOM 6837 O O . LEU B 2 41 ? -16.104 12.611 3.430 1.00 0.00 124 LEU B O 4
ATOM 6853 N N . GLU B 2 42 ? -14.663 14.213 2.830 1.00 0.00 125 GLU B N 4
ATOM 6854 C CA . GLU B 2 42 ? -15.223 15.216 3.727 1.00 0.00 125 GLU B CA 4
ATOM 6855 C C . GLU B 2 42 ? -16.699 15.454 3.431 1.00 0.00 125 GLU B C 4
ATOM 6856 O O . GLU B 2 42 ? -17.462 15.822 4.317 1.00 0.00 125 GLU B O 4
ATOM 6868 N N . ARG B 2 43 ? -17.096 15.240 2.181 1.00 0.00 126 ARG B N 4
ATOM 6869 C CA . ARG B 2 43 ? -18.513 15.264 1.817 1.00 0.00 126 ARG B CA 4
ATOM 6870 C C . ARG B 2 43 ? -19.270 14.211 2.620 1.00 0.00 126 ARG B C 4
ATOM 6871 O O . ARG B 2 43 ? -20.341 14.472 3.161 1.00 0.00 126 ARG B O 4
ATOM 6892 N N . LEU B 2 44 ? -18.685 13.024 2.698 1.00 0.00 127 LEU B N 4
ATOM 6893 C CA . LEU B 2 44 ? -19.233 11.929 3.485 1.00 0.00 127 LEU B CA 4
ATOM 6894 C C . LEU B 2 44 ? -19.253 12.299 4.968 1.00 0.00 127 LEU B C 4
ATOM 6895 O O . LEU B 2 44 ? -20.319 12.370 5.581 1.00 0.00 127 LEU B O 4
ATOM 6911 N N . LEU B 2 45 ? -18.062 12.534 5.521 1.00 0.00 128 LEU B N 4
ATOM 6912 C CA . LEU B 2 45 ? -17.878 12.949 6.905 1.00 0.00 128 LEU B CA 4
ATOM 6913 C C . LEU B 2 45 ? -18.846 14.052 7.326 1.00 0.00 128 LEU B C 4
ATOM 6914 O O . LEU B 2 45 ? -19.727 13.833 8.158 1.00 0.00 128 LEU B O 4
ATOM 6930 N N . GLU B 2 46 ? -18.682 15.230 6.739 1.00 0.00 129 GLU B N 4
ATOM 6931 C CA . GLU B 2 46 ? -19.397 16.423 7.184 1.00 0.00 129 GLU B CA 4
ATOM 6932 C C . GLU B 2 46 ? -20.906 16.309 6.996 1.00 0.00 129 GLU B C 4
ATOM 6933 O O . GLU B 2 46 ? -21.669 16.833 7.804 1.00 0.00 129 GLU B O 4
ATOM 6945 N N . SER B 2 47 ? -21.339 15.631 5.943 1.00 0.00 130 SER B N 4
ATOM 6946 C CA . SER B 2 47 ? -22.764 15.523 5.668 1.00 0.00 130 SER B CA 4
ATOM 6947 C C . SER B 2 47 ? -23.398 14.413 6.505 1.00 0.00 130 SER B C 4
ATOM 6948 O O . SER B 2 47 ? -24.603 14.421 6.762 1.00 0.00 130 SER B O 4
ATOM 6956 N N . GLY B 2 48 ? -22.572 13.471 6.944 1.00 0.00 131 GLY B N 4
ATOM 6957 C CA . GLY B 2 48 ? -23.068 12.346 7.709 1.00 0.00 131 GLY B CA 4
ATOM 6958 C C . GLY B 2 48 ? -23.773 11.343 6.825 1.00 0.00 131 GLY B C 4
ATOM 6959 O O . GLY B 2 48 ? -24.686 10.642 7.267 1.00 0.00 131 GLY B O 4
ATOM 6963 N N . LEU B 2 49 ? -23.344 11.283 5.571 1.00 0.00 132 LEU B N 4
ATOM 6964 C CA . LEU B 2 49 ? -23.961 10.422 4.576 1.00 0.00 132 LEU B CA 4
ATOM 6965 C C . LEU B 2 49 ? -23.823 8.950 4.959 1.00 0.00 132 LEU B C 4
ATOM 6966 O O . LEU B 2 49 ? -24.801 8.202 4.911 1.00 0.00 132 LEU B O 4
ATOM 6982 N N . THR B 2 50 ? -22.614 8.562 5.356 1.00 0.00 133 THR B N 4
ATOM 6983 C CA . THR B 2 50 ? -22.318 7.190 5.760 1.00 0.00 133 THR B CA 4
ATOM 6984 C C . THR B 2 50 ? -22.457 6.218 4.585 1.00 0.00 133 THR B C 4
ATOM 6985 O O . THR B 2 50 ? -23.595 5.849 4.230 1.00 0.00 133 THR B O 4
ATOM 6997 N N . MET A 1 1 ? 27.327 -5.051 4.310 1.00 0.00 1 MET A N 5
ATOM 6998 C CA . MET A 1 1 ? 28.456 -4.607 3.459 1.00 0.00 1 MET A CA 5
ATOM 6999 C C . MET A 1 1 ? 28.812 -3.152 3.744 1.00 0.00 1 MET A C 5
ATOM 7000 O O . MET A 1 1 ? 28.797 -2.307 2.847 1.00 0.00 1 MET A O 5
ATOM 7016 N N . ASP A 1 2 ? 29.166 -2.867 4.991 1.00 0.00 2 ASP A N 5
ATOM 7017 C CA . ASP A 1 2 ? 29.500 -1.508 5.408 1.00 0.00 2 ASP A CA 5
ATOM 7018 C C . ASP A 1 2 ? 30.956 -1.183 5.086 1.00 0.00 2 ASP A C 5
ATOM 7019 O O . ASP A 1 2 ? 31.620 -0.448 5.817 1.00 0.00 2 ASP A O 5
ATOM 7028 N N . SER A 1 3 ? 31.448 -1.747 3.994 1.00 0.00 3 SER A N 5
ATOM 7029 C CA . SER A 1 3 ? 32.796 -1.478 3.530 1.00 0.00 3 SER A CA 5
ATOM 7030 C C . SER A 1 3 ? 32.782 -0.310 2.550 1.00 0.00 3 SER A C 5
ATOM 7031 O O . SER A 1 3 ? 33.548 0.642 2.683 1.00 0.00 3 SER A O 5
ATOM 7039 N N . ALA A 1 4 ? 31.896 -0.395 1.565 1.00 0.00 4 ALA A N 5
ATOM 7040 C CA . ALA A 1 4 ? 31.714 0.681 0.605 1.00 0.00 4 ALA A CA 5
ATOM 7041 C C . ALA A 1 4 ? 30.719 1.699 1.145 1.00 0.00 4 ALA A C 5
ATOM 7042 O O . ALA A 1 4 ? 30.841 2.901 0.902 1.00 0.00 4 ALA A O 5
ATOM 7049 N N . ILE A 1 5 ? 29.741 1.205 1.890 1.00 0.00 5 ILE A N 5
ATOM 7050 C CA . ILE A 1 5 ? 28.732 2.053 2.506 1.00 0.00 5 ILE A CA 5
ATOM 7051 C C . ILE A 1 5 ? 29.230 2.547 3.859 1.00 0.00 5 ILE A C 5
ATOM 7052 O O . ILE A 1 5 ? 29.841 1.786 4.610 1.00 0.00 5 ILE A O 5
ATOM 7068 N N . SER A 1 6 ? 29.001 3.816 4.162 1.00 0.00 6 SER A N 5
ATOM 7069 C CA . SER A 1 6 ? 29.336 4.342 5.469 1.00 0.00 6 SER A CA 5
ATOM 7070 C C . SER A 1 6 ? 28.054 4.574 6.258 1.00 0.00 6 SER A C 5
ATOM 7071 O O . SER A 1 6 ? 26.956 4.433 5.709 1.00 0.00 6 SER A O 5
ATOM 7079 N N . LYS A 1 7 ? 28.179 4.931 7.529 1.00 0.00 7 LYS A N 5
ATOM 7080 C CA . LYS A 1 7 ? 27.033 5.274 8.342 1.00 0.00 7 LYS A CA 5
ATOM 7081 C C . LYS A 1 7 ? 26.255 6.404 7.670 1.00 0.00 7 LYS A C 5
ATOM 7082 O O . LYS A 1 7 ? 25.034 6.496 7.787 1.00 0.00 7 LYS A O 5
ATOM 7101 N N . GLU A 1 8 ? 26.997 7.226 6.930 1.00 0.00 8 GLU A N 5
ATOM 7102 C CA . GLU A 1 8 ? 26.446 8.324 6.147 1.00 0.00 8 GLU A CA 5
ATOM 7103 C C . GLU A 1 8 ? 25.247 7.881 5.314 1.00 0.00 8 GLU A C 5
ATOM 7104 O O . GLU A 1 8 ? 24.165 8.468 5.388 1.00 0.00 8 GLU A O 5
ATOM 7116 N N . ASP A 1 9 ? 25.451 6.844 4.518 1.00 0.00 9 ASP A N 5
ATOM 7117 C CA . ASP A 1 9 ? 24.427 6.378 3.596 1.00 0.00 9 ASP A CA 5
ATOM 7118 C C . ASP A 1 9 ? 23.447 5.443 4.293 1.00 0.00 9 ASP A C 5
ATOM 7119 O O . ASP A 1 9 ? 22.271 5.380 3.931 1.00 0.00 9 ASP A O 5
ATOM 7128 N N . GLU A 1 10 ? 23.930 4.736 5.306 1.00 0.00 10 GLU A N 5
ATOM 7129 C CA . GLU A 1 10 ? 23.090 3.814 6.059 1.00 0.00 10 GLU A CA 5
ATOM 7130 C C . GLU A 1 10 ? 21.963 4.556 6.767 1.00 0.00 10 GLU A C 5
ATOM 7131 O O . GLU A 1 10 ? 20.788 4.235 6.580 1.00 0.00 10 GLU A O 5
ATOM 7143 N N . GLU A 1 11 ? 22.330 5.546 7.577 1.00 0.00 11 GLU A N 5
ATOM 7144 C CA . GLU A 1 11 ? 21.358 6.364 8.292 1.00 0.00 11 GLU A CA 5
ATOM 7145 C C . GLU A 1 11 ? 20.350 6.963 7.323 1.00 0.00 11 GLU A C 5
ATOM 7146 O O . GLU A 1 11 ? 19.153 7.028 7.607 1.00 0.00 11 GLU A O 5
ATOM 7158 N N . ARG A 1 12 ? 20.853 7.378 6.167 1.00 0.00 12 ARG A N 5
ATOM 7159 C CA . ARG A 1 12 ? 20.021 7.958 5.127 1.00 0.00 12 ARG A CA 5
ATOM 7160 C C . ARG A 1 12 ? 19.008 6.943 4.610 1.00 0.00 12 ARG A C 5
ATOM 7161 O O . ARG A 1 12 ? 17.836 7.266 4.415 1.00 0.00 12 ARG A O 5
ATOM 7182 N N . TYR A 1 13 ? 19.464 5.713 4.397 1.00 0.00 13 TYR A N 5
ATOM 7183 C CA . TYR A 1 13 ? 18.607 4.664 3.877 1.00 0.00 13 TYR A CA 5
ATOM 7184 C C . TYR A 1 13 ? 17.584 4.220 4.917 1.00 0.00 13 TYR A C 5
ATOM 7185 O O . TYR A 1 13 ? 16.395 4.147 4.625 1.00 0.00 13 TYR A O 5
ATOM 7203 N N . GLN A 1 14 ? 18.050 3.923 6.122 1.00 0.00 14 GLN A N 5
ATOM 7204 C CA . GLN A 1 14 ? 17.176 3.462 7.198 1.00 0.00 14 GLN A CA 5
ATOM 7205 C C . GLN A 1 14 ? 15.996 4.403 7.411 1.00 0.00 14 GLN A C 5
ATOM 7206 O O . GLN A 1 14 ? 14.838 3.985 7.398 1.00 0.00 14 GLN A O 5
ATOM 7220 N N . LYS A 1 15 ? 16.289 5.673 7.618 1.00 0.00 15 LYS A N 5
ATOM 7221 C CA . LYS A 1 15 ? 15.247 6.664 7.801 1.00 0.00 15 LYS A CA 5
ATOM 7222 C C . LYS A 1 15 ? 14.406 6.830 6.537 1.00 0.00 15 LYS A C 5
ATOM 7223 O O . LYS A 1 15 ? 13.246 7.225 6.606 1.00 0.00 15 LYS A O 5
ATOM 7242 N N . LEU A 1 16 ? 14.985 6.501 5.389 1.00 0.00 16 LEU A N 5
ATOM 7243 C CA . LEU A 1 16 ? 14.261 6.565 4.127 1.00 0.00 16 LEU A CA 5
ATOM 7244 C C . LEU A 1 16 ? 13.181 5.495 4.085 1.00 0.00 16 LEU A C 5
ATOM 7245 O O . LEU A 1 16 ? 12.045 5.765 3.697 1.00 0.00 16 LEU A O 5
ATOM 7261 N N . VAL A 1 17 ? 13.536 4.277 4.494 1.00 0.00 17 VAL A N 5
ATOM 7262 C CA . VAL A 1 17 ? 12.561 3.194 4.567 1.00 0.00 17 VAL A CA 5
ATOM 7263 C C . VAL A 1 17 ? 11.484 3.568 5.569 1.00 0.00 17 VAL A C 5
ATOM 7264 O O . VAL A 1 17 ? 10.321 3.231 5.401 1.00 0.00 17 VAL A O 5
ATOM 7277 N N . THR A 1 18 ? 11.891 4.302 6.594 1.00 0.00 18 THR A N 5
ATOM 7278 C CA . THR A 1 18 ? 10.992 4.795 7.588 1.00 0.00 18 THR A CA 5
ATOM 7279 C C . THR A 1 18 ? 9.941 5.684 6.935 1.00 0.00 18 THR A C 5
ATOM 7280 O O . THR A 1 18 ? 8.744 5.407 7.013 1.00 0.00 18 THR A O 5
ATOM 7291 N N . GLU A 1 19 ? 10.415 6.714 6.241 1.00 0.00 19 GLU A N 5
ATOM 7292 C CA . GLU A 1 19 ? 9.547 7.639 5.525 1.00 0.00 19 GLU A CA 5
ATOM 7293 C C . GLU A 1 19 ? 8.641 6.897 4.560 1.00 0.00 19 GLU A C 5
ATOM 7294 O O . GLU A 1 19 ? 7.478 7.254 4.386 1.00 0.00 19 GLU A O 5
ATOM 7306 N N . ASN A 1 20 ? 9.192 5.857 3.963 1.00 0.00 20 ASN A N 5
ATOM 7307 C CA . ASN A 1 20 ? 8.506 5.074 2.949 1.00 0.00 20 ASN A CA 5
ATOM 7308 C C . ASN A 1 20 ? 7.394 4.210 3.552 1.00 0.00 20 ASN A C 5
ATOM 7309 O O . ASN A 1 20 ? 6.337 4.057 2.957 1.00 0.00 20 ASN A O 5
ATOM 7320 N N . GLU A 1 21 ? 7.626 3.639 4.726 1.00 0.00 21 GLU A N 5
ATOM 7321 C CA . GLU A 1 21 ? 6.626 2.789 5.359 1.00 0.00 21 GLU A CA 5
ATOM 7322 C C . GLU A 1 21 ? 5.541 3.597 6.070 1.00 0.00 21 GLU A C 5
ATOM 7323 O O . GLU A 1 21 ? 4.380 3.177 6.103 1.00 0.00 21 GLU A O 5
ATOM 7335 N N . GLN A 1 22 ? 5.916 4.742 6.642 1.00 0.00 22 GLN A N 5
ATOM 7336 C CA . GLN A 1 22 ? 4.965 5.580 7.382 1.00 0.00 22 GLN A CA 5
ATOM 7337 C C . GLN A 1 22 ? 3.757 5.911 6.529 1.00 0.00 22 GLN A C 5
ATOM 7338 O O . GLN A 1 22 ? 2.616 5.612 6.891 1.00 0.00 22 GLN A O 5
ATOM 7352 N N . LEU A 1 23 ? 4.015 6.517 5.384 1.00 0.00 23 LEU A N 5
ATOM 7353 C CA . LEU A 1 23 ? 2.950 7.026 4.551 1.00 0.00 23 LEU A CA 5
ATOM 7354 C C . LEU A 1 23 ? 2.264 5.902 3.781 1.00 0.00 23 LEU A C 5
ATOM 7355 O O . LEU A 1 23 ? 1.143 6.071 3.323 1.00 0.00 23 LEU A O 5
ATOM 7371 N N . GLN A 1 24 ? 2.931 4.751 3.660 1.00 0.00 24 GLN A N 5
ATOM 7372 C CA . GLN A 1 24 ? 2.273 3.543 3.158 1.00 0.00 24 GLN A CA 5
ATOM 7373 C C . GLN A 1 24 ? 1.015 3.272 3.972 1.00 0.00 24 GLN A C 5
ATOM 7374 O O . GLN A 1 24 ? -0.067 3.045 3.430 1.00 0.00 24 GLN A O 5
ATOM 7388 N N . ARG A 1 25 ? 1.176 3.335 5.284 1.00 0.00 25 ARG A N 5
ATOM 7389 C CA . ARG A 1 25 ? 0.086 3.134 6.213 1.00 0.00 25 ARG A CA 5
ATOM 7390 C C . ARG A 1 25 ? -0.950 4.244 6.056 1.00 0.00 25 ARG A C 5
ATOM 7391 O O . ARG A 1 25 ? -2.152 3.991 6.031 1.00 0.00 25 ARG A O 5
ATOM 7412 N N . LEU A 1 26 ? -0.464 5.470 5.925 1.00 0.00 26 LEU A N 5
ATOM 7413 C CA . LEU A 1 26 ? -1.326 6.638 5.811 1.00 0.00 26 LEU A CA 5
ATOM 7414 C C . LEU A 1 26 ? -2.151 6.572 4.529 1.00 0.00 26 LEU A C 5
ATOM 7415 O O . LEU A 1 26 ? -3.296 7.025 4.488 1.00 0.00 26 LEU A O 5
ATOM 7431 N N . ILE A 1 27 ? -1.563 5.991 3.492 1.00 0.00 27 ILE A N 5
ATOM 7432 C CA . ILE A 1 27 ? -2.278 5.719 2.258 1.00 0.00 27 ILE A CA 5
ATOM 7433 C C . ILE A 1 27 ? -3.359 4.683 2.497 1.00 0.00 27 ILE A C 5
ATOM 7434 O O . ILE A 1 27 ? -4.528 4.925 2.217 1.00 0.00 27 ILE A O 5
ATOM 7450 N N . THR A 1 28 ? -2.953 3.537 3.037 1.00 0.00 28 THR A N 5
ATOM 7451 C CA . THR A 1 28 ? -3.858 2.408 3.227 1.00 0.00 28 THR A CA 5
ATOM 7452 C C . THR A 1 28 ? -5.103 2.802 4.030 1.00 0.00 28 THR A C 5
ATOM 7453 O O . THR A 1 28 ? -6.189 2.299 3.763 1.00 0.00 28 THR A O 5
ATOM 7464 N N . GLN A 1 29 ? -4.944 3.715 4.992 1.00 0.00 29 GLN A N 5
ATOM 7465 C CA . GLN A 1 29 ? -6.067 4.181 5.804 1.00 0.00 29 GLN A CA 5
ATOM 7466 C C . GLN A 1 29 ? -7.130 4.805 4.919 1.00 0.00 29 GLN A C 5
ATOM 7467 O O . GLN A 1 29 ? -8.302 4.431 4.950 1.00 0.00 29 GLN A O 5
ATOM 7481 N N . LYS A 1 30 ? -6.695 5.772 4.136 1.00 0.00 30 LYS A N 5
ATOM 7482 C CA . LYS A 1 30 ? -7.576 6.482 3.228 1.00 0.00 30 LYS A CA 5
ATOM 7483 C C . LYS A 1 30 ? -8.045 5.565 2.097 1.00 0.00 30 LYS A C 5
ATOM 7484 O O . LYS A 1 30 ? -9.238 5.491 1.811 1.00 0.00 30 LYS A O 5
ATOM 7503 N N . GLU A 1 31 ? -7.101 4.862 1.469 1.00 0.00 31 GLU A N 5
ATOM 7504 C CA . GLU A 1 31 ? -7.398 3.930 0.386 1.00 0.00 31 GLU A CA 5
ATOM 7505 C C . GLU A 1 31 ? -8.519 2.951 0.718 1.00 0.00 31 GLU A C 5
ATOM 7506 O O . GLU A 1 31 ? -9.435 2.797 -0.074 1.00 0.00 31 GLU A O 5
ATOM 7518 N N . GLU A 1 32 ? -8.456 2.285 1.870 1.00 0.00 32 GLU A N 5
ATOM 7519 C CA . GLU A 1 32 ? -9.465 1.275 2.205 1.00 0.00 32 GLU A CA 5
ATOM 7520 C C . GLU A 1 32 ? -10.859 1.899 2.315 1.00 0.00 32 GLU A C 5
ATOM 7521 O O . GLU A 1 32 ? -11.860 1.283 1.933 1.00 0.00 32 GLU A O 5
ATOM 7533 N N . LYS A 1 33 ? -10.918 3.130 2.805 1.00 0.00 33 LYS A N 5
ATOM 7534 C CA . LYS A 1 33 ? -12.183 3.840 2.918 1.00 0.00 33 LYS A CA 5
ATOM 7535 C C . LYS A 1 33 ? -12.649 4.321 1.549 1.00 0.00 33 LYS A C 5
ATOM 7536 O O . LYS A 1 33 ? -13.803 4.122 1.165 1.00 0.00 33 LYS A O 5
ATOM 7555 N N . ILE A 1 34 ? -11.733 4.938 0.812 1.00 0.00 34 ILE A N 5
ATOM 7556 C CA . ILE A 1 34 ? -12.022 5.428 -0.529 1.00 0.00 34 ILE A CA 5
ATOM 7557 C C . ILE A 1 34 ? -12.339 4.267 -1.467 1.00 0.00 34 ILE A C 5
ATOM 7558 O O . ILE A 1 34 ? -13.092 4.418 -2.426 1.00 0.00 34 ILE A O 5
ATOM 7574 N N . ARG A 1 35 ? -11.756 3.113 -1.177 1.00 0.00 35 ARG A N 5
ATOM 7575 C CA . ARG A 1 35 ? -12.003 1.902 -1.907 1.00 0.00 35 ARG A CA 5
ATOM 7576 C C . ARG A 1 35 ? -13.495 1.636 -2.015 1.00 0.00 35 ARG A C 5
ATOM 7577 O O . ARG A 1 35 ? -14.010 1.381 -3.098 1.00 0.00 35 ARG A O 5
ATOM 7598 N N . VAL A 1 36 ? -14.189 1.720 -0.892 1.00 0.00 36 VAL A N 5
ATOM 7599 C CA . VAL A 1 36 ? -15.626 1.499 -0.882 1.00 0.00 36 VAL A CA 5
ATOM 7600 C C . VAL A 1 36 ? -16.342 2.598 -1.667 1.00 0.00 36 VAL A C 5
ATOM 7601 O O . VAL A 1 36 ? -17.311 2.340 -2.384 1.00 0.00 36 VAL A O 5
ATOM 7614 N N . LEU A 1 37 ? -15.843 3.822 -1.539 1.00 0.00 37 LEU A N 5
ATOM 7615 C CA . LEU A 1 37 ? -16.401 4.967 -2.257 1.00 0.00 37 LEU A CA 5
ATOM 7616 C C . LEU A 1 37 ? -16.241 4.796 -3.760 1.00 0.00 37 LEU A C 5
ATOM 7617 O O . LEU A 1 37 ? -17.158 5.082 -4.523 1.00 0.00 37 LEU A O 5
ATOM 7633 N N . ARG A 1 38 ? -15.077 4.324 -4.181 1.00 0.00 38 ARG A N 5
ATOM 7634 C CA . ARG A 1 38 ? -14.795 4.165 -5.599 1.00 0.00 38 ARG A CA 5
ATOM 7635 C C . ARG A 1 38 ? -15.636 3.050 -6.182 1.00 0.00 38 ARG A C 5
ATOM 7636 O O . ARG A 1 38 ? -16.057 3.128 -7.323 1.00 0.00 38 ARG A O 5
ATOM 7657 N N . GLN A 1 39 ? -15.880 2.021 -5.383 1.00 0.00 39 GLN A N 5
ATOM 7658 C CA . GLN A 1 39 ? -16.839 0.976 -5.741 1.00 0.00 39 GLN A CA 5
ATOM 7659 C C . GLN A 1 39 ? -18.214 1.570 -6.007 1.00 0.00 39 GLN A C 5
ATOM 7660 O O . GLN A 1 39 ? -18.903 1.182 -6.951 1.00 0.00 39 GLN A O 5
ATOM 7674 N N . ARG A 1 40 ? -18.610 2.504 -5.161 1.00 0.00 40 ARG A N 5
ATOM 7675 C CA . ARG A 1 40 ? -19.850 3.227 -5.348 1.00 0.00 40 ARG A CA 5
ATOM 7676 C C . ARG A 1 40 ? -19.801 4.036 -6.637 1.00 0.00 40 ARG A C 5
ATOM 7677 O O . ARG A 1 40 ? -20.763 4.075 -7.404 1.00 0.00 40 ARG A O 5
ATOM 7698 N N . LEU A 1 41 ? -18.670 4.679 -6.878 1.00 0.00 41 LEU A N 5
ATOM 7699 C CA . LEU A 1 41 ? -18.486 5.435 -8.109 1.00 0.00 41 LEU A CA 5
ATOM 7700 C C . LEU A 1 41 ? -18.335 4.497 -9.307 1.00 0.00 41 LEU A C 5
ATOM 7701 O O . LEU A 1 41 ? -18.467 4.920 -10.448 1.00 0.00 41 LEU A O 5
ATOM 7717 N N . VAL A 1 42 ? -18.028 3.233 -9.053 1.00 0.00 42 VAL A N 5
ATOM 7718 C CA . VAL A 1 42 ? -18.034 2.221 -10.102 1.00 0.00 42 VAL A CA 5
ATOM 7719 C C . VAL A 1 42 ? -19.438 2.105 -10.679 1.00 0.00 42 VAL A C 5
ATOM 7720 O O . VAL A 1 42 ? -19.628 1.932 -11.883 1.00 0.00 42 VAL A O 5
ATOM 7733 N N . GLU A 1 43 ? -20.416 2.241 -9.800 1.00 0.00 43 GLU A N 5
ATOM 7734 C CA . GLU A 1 43 ? -21.813 2.209 -10.189 1.00 0.00 43 GLU A CA 5
ATOM 7735 C C . GLU A 1 43 ? -22.229 3.527 -10.837 1.00 0.00 43 GLU A C 5
ATOM 7736 O O . GLU A 1 43 ? -23.285 3.612 -11.464 1.00 0.00 43 GLU A O 5
ATOM 7748 N N . ARG A 1 44 ? -21.407 4.561 -10.671 1.00 0.00 44 ARG A N 5
ATOM 7749 C CA . ARG A 1 44 ? -21.674 5.847 -11.287 1.00 0.00 44 ARG A CA 5
ATOM 7750 C C . ARG A 1 44 ? -20.962 5.921 -12.634 1.00 0.00 44 ARG A C 5
ATOM 7751 O O . ARG A 1 44 ? -21.430 6.554 -13.578 1.00 0.00 44 ARG A O 5
ATOM 7772 N N . GLY A 1 45 ? -19.819 5.261 -12.692 1.00 0.00 45 GLY A N 5
ATOM 7773 C CA . GLY A 1 45 ? -19.046 5.178 -13.909 1.00 0.00 45 GLY A CA 5
ATOM 7774 C C . GLY A 1 45 ? -17.756 5.972 -13.832 1.00 0.00 45 GLY A C 5
ATOM 7775 O O . GLY A 1 45 ? -17.325 6.567 -14.816 1.00 0.00 45 GLY A O 5
ATOM 7779 N N . ASP A 1 46 ? -17.134 5.989 -12.656 1.00 0.00 46 ASP A N 5
ATOM 7780 C CA . ASP A 1 46 ? -15.889 6.733 -12.469 1.00 0.00 46 ASP A CA 5
ATOM 7781 C C . ASP A 1 46 ? -14.684 5.854 -12.772 1.00 0.00 46 ASP A C 5
ATOM 7782 O O . ASP A 1 46 ? -13.659 6.329 -13.264 1.00 0.00 46 ASP A O 5
ATOM 7791 N N . ALA A 1 47 ? -14.827 4.560 -12.510 1.00 0.00 47 ALA A N 5
ATOM 7792 C CA . ALA A 1 47 ? -13.754 3.609 -12.768 1.00 0.00 47 ALA A CA 5
ATOM 7793 C C . ALA A 1 47 ? -13.672 3.314 -14.259 1.00 0.00 47 ALA A C 5
ATOM 7794 O O . ALA A 1 47 ? -12.704 2.728 -14.742 1.00 0.00 47 ALA A O 5
ATOM 7801 N N . LYS A 1 48 ? -14.702 3.743 -14.977 1.00 0.00 48 LYS A N 5
ATOM 7802 C CA . LYS A 1 48 ? -14.734 3.653 -16.429 1.00 0.00 48 LYS A CA 5
ATOM 7803 C C . LYS A 1 48 ? -13.643 4.538 -17.027 1.00 0.00 48 LYS A C 5
ATOM 7804 O O . LYS A 1 48 ? -13.138 4.277 -18.121 1.00 0.00 48 LYS A O 5
ATOM 7823 N N . GLY A 1 49 ? -13.274 5.581 -16.288 1.00 0.00 49 GLY A N 5
ATOM 7824 C CA . GLY A 1 49 ? -12.209 6.465 -16.718 1.00 0.00 49 GLY A CA 5
ATOM 7825 C C . GLY A 1 49 ? -10.843 5.828 -16.559 1.00 0.00 49 GLY A C 5
ATOM 7826 O O . GLY A 1 49 ? -9.856 6.307 -17.110 1.00 0.00 49 GLY A O 5
ATOM 7830 N N . THR A 1 50 ? -10.793 4.746 -15.801 1.00 0.00 50 THR A N 5
ATOM 7831 C CA . THR A 1 50 ? -9.565 4.000 -15.610 1.00 0.00 50 THR A CA 5
ATOM 7832 C C . THR A 1 50 ? -9.656 2.665 -16.345 1.00 0.00 50 THR A C 5
ATOM 7833 O O . THR A 1 50 ? -10.176 1.682 -15.813 1.00 0.00 50 THR A O 5
ATOM 7844 N N . GLU A 1 51 ? -9.183 2.644 -17.583 1.00 0.00 51 GLU A N 5
ATOM 7845 C CA . GLU A 1 51 ? -9.216 1.435 -18.384 1.00 0.00 51 GLU A CA 5
ATOM 7846 C C . GLU A 1 51 ? -8.087 0.492 -17.989 1.00 0.00 51 GLU A C 5
ATOM 7847 O O . GLU A 1 51 ? -6.927 0.891 -17.887 1.00 0.00 51 GLU A O 5
ATOM 7859 N N . LEU A 1 52 ? -8.440 -0.759 -17.748 1.00 0.00 52 LEU A N 5
ATOM 7860 C CA . LEU A 1 52 ? -7.477 -1.748 -17.292 1.00 0.00 52 LEU A CA 5
ATOM 7861 C C . LEU A 1 52 ? -7.378 -2.903 -18.279 1.00 0.00 52 LEU A C 5
ATOM 7862 O O . LEU A 1 52 ? -6.630 -3.857 -18.060 1.00 0.00 52 LEU A O 5
ATOM 7878 N N . ASN A 1 53 ? -8.134 -2.818 -19.365 1.00 0.00 53 ASN A N 5
ATOM 7879 C CA . ASN A 1 53 ? -8.162 -3.888 -20.353 1.00 0.00 53 ASN A CA 5
ATOM 7880 C C . ASN A 1 53 ? -7.662 -3.402 -21.706 1.00 0.00 53 ASN A C 5
ATOM 7881 O O . ASN A 1 53 ? -8.403 -2.785 -22.475 1.00 0.00 53 ASN A O 5
ATOM 7892 N N . GLY B 2 1 ? 19.515 -16.513 -16.926 1.00 0.00 84 GLY B N 5
ATOM 7893 C CA . GLY B 2 1 ? 19.771 -15.497 -15.928 1.00 0.00 84 GLY B CA 5
ATOM 7894 C C . GLY B 2 1 ? 18.548 -14.635 -15.715 1.00 0.00 84 GLY B C 5
ATOM 7895 O O . GLY B 2 1 ? 17.725 -14.510 -16.621 1.00 0.00 84 GLY B O 5
ATOM 7899 N N . PRO B 2 2 ? 18.390 -14.029 -14.532 1.00 0.00 85 PRO B N 5
ATOM 7900 C CA . PRO B 2 2 ? 17.212 -13.231 -14.209 1.00 0.00 85 PRO B CA 5
ATOM 7901 C C . PRO B 2 2 ? 17.305 -11.805 -14.743 1.00 0.00 85 PRO B C 5
ATOM 7902 O O . PRO B 2 2 ? 18.217 -11.477 -15.505 1.00 0.00 85 PRO B O 5
ATOM 7913 N N . LEU B 2 3 ? 16.343 -10.977 -14.355 1.00 0.00 86 LEU B N 5
ATOM 7914 C CA . LEU B 2 3 ? 16.342 -9.557 -14.701 1.00 0.00 86 LEU B CA 5
ATOM 7915 C C . LEU B 2 3 ? 17.703 -8.904 -14.439 1.00 0.00 86 LEU B C 5
ATOM 7916 O O . LEU B 2 3 ? 18.410 -9.263 -13.495 1.00 0.00 86 LEU B O 5
ATOM 7932 N N . GLY B 2 4 ? 18.063 -7.944 -15.276 1.00 0.00 87 GLY B N 5
ATOM 7933 C CA . GLY B 2 4 ? 19.350 -7.288 -15.144 1.00 0.00 87 GLY B CA 5
ATOM 7934 C C . GLY B 2 4 ? 19.268 -6.019 -14.324 1.00 0.00 87 GLY B C 5
ATOM 7935 O O . GLY B 2 4 ? 20.196 -5.209 -14.325 1.00 0.00 87 GLY B O 5
ATOM 7939 N N . SER B 2 5 ? 18.158 -5.850 -13.622 1.00 0.00 88 SER B N 5
ATOM 7940 C CA . SER B 2 5 ? 17.930 -4.665 -12.811 1.00 0.00 88 SER B CA 5
ATOM 7941 C C . SER B 2 5 ? 18.675 -4.746 -11.481 1.00 0.00 88 SER B C 5
ATOM 7942 O O . SER B 2 5 ? 19.101 -3.726 -10.941 1.00 0.00 88 SER B O 5
ATOM 7950 N N . ARG B 2 6 ? 18.827 -5.959 -10.965 1.00 0.00 89 ARG B N 5
ATOM 7951 C CA . ARG B 2 6 ? 19.498 -6.170 -9.687 1.00 0.00 89 ARG B CA 5
ATOM 7952 C C . ARG B 2 6 ? 21.009 -6.105 -9.853 1.00 0.00 89 ARG B C 5
ATOM 7953 O O . ARG B 2 6 ? 21.683 -5.393 -9.116 1.00 0.00 89 ARG B O 5
ATOM 7974 N N . ARG B 2 7 ? 21.523 -6.861 -10.823 1.00 0.00 90 ARG B N 5
ATOM 7975 C CA . ARG B 2 7 ? 22.946 -6.851 -11.164 1.00 0.00 90 ARG B CA 5
ATOM 7976 C C . ARG B 2 7 ? 23.810 -7.018 -9.913 1.00 0.00 90 ARG B C 5
ATOM 7977 O O . ARG B 2 7 ? 24.586 -6.126 -9.550 1.00 0.00 90 ARG B O 5
ATOM 7998 N N . PHE B 2 8 ? 23.658 -8.166 -9.257 1.00 0.00 91 PHE B N 5
ATOM 7999 C CA . PHE B 2 8 ? 24.369 -8.458 -8.015 1.00 0.00 91 PHE B CA 5
ATOM 8000 C C . PHE B 2 8 ? 23.982 -7.447 -6.933 1.00 0.00 91 PHE B C 5
ATOM 8001 O O . PHE B 2 8 ? 22.898 -6.867 -6.974 1.00 0.00 91 PHE B O 5
ATOM 8018 N N . VAL B 2 9 ? 24.867 -7.226 -5.972 1.00 0.00 92 VAL B N 5
ATOM 8019 C CA . VAL B 2 9 ? 24.596 -6.263 -4.915 1.00 0.00 92 VAL B CA 5
ATOM 8020 C C . VAL B 2 9 ? 24.941 -4.847 -5.364 1.00 0.00 92 VAL B C 5
ATOM 8021 O O . VAL B 2 9 ? 24.747 -3.890 -4.622 1.00 0.00 92 VAL B O 5
ATOM 8034 N N . VAL B 2 10 ? 25.441 -4.720 -6.590 1.00 0.00 93 VAL B N 5
ATOM 8035 C CA . VAL B 2 10 ? 25.861 -3.428 -7.114 1.00 0.00 93 VAL B CA 5
ATOM 8036 C C . VAL B 2 10 ? 24.655 -2.529 -7.351 1.00 0.00 93 VAL B C 5
ATOM 8037 O O . VAL B 2 10 ? 24.501 -1.495 -6.695 1.00 0.00 93 VAL B O 5
ATOM 8050 N N . ASP B 2 11 ? 23.793 -2.928 -8.275 1.00 0.00 94 ASP B N 5
ATOM 8051 C CA . ASP B 2 11 ? 22.606 -2.165 -8.571 1.00 0.00 94 ASP B CA 5
ATOM 8052 C C . ASP B 2 11 ? 21.599 -2.295 -7.442 1.00 0.00 94 ASP B C 5
ATOM 8053 O O . ASP B 2 11 ? 20.987 -1.308 -7.055 1.00 0.00 94 ASP B O 5
ATOM 8062 N N . ASP B 2 12 ? 21.466 -3.498 -6.876 1.00 0.00 95 ASP B N 5
ATOM 8063 C CA . ASP B 2 12 ? 20.548 -3.721 -5.745 1.00 0.00 95 ASP B CA 5
ATOM 8064 C C . ASP B 2 12 ? 20.828 -2.770 -4.591 1.00 0.00 95 ASP B C 5
ATOM 8065 O O . ASP B 2 12 ? 19.984 -2.571 -3.727 1.00 0.00 95 ASP B O 5
ATOM 8074 N N . ARG B 2 13 ? 22.011 -2.195 -4.568 1.00 0.00 96 ARG B N 5
ATOM 8075 C CA . ARG B 2 13 ? 22.388 -1.297 -3.492 1.00 0.00 96 ARG B CA 5
ATOM 8076 C C . ARG B 2 13 ? 21.834 0.090 -3.764 1.00 0.00 96 ARG B C 5
ATOM 8077 O O . ARG B 2 13 ? 20.947 0.568 -3.059 1.00 0.00 96 ARG B O 5
ATOM 8098 N N . ARG B 2 14 ? 22.336 0.703 -4.823 1.00 0.00 97 ARG B N 5
ATOM 8099 C CA . ARG B 2 14 ? 21.965 2.062 -5.181 1.00 0.00 97 ARG B CA 5
ATOM 8100 C C . ARG B 2 14 ? 20.522 2.139 -5.675 1.00 0.00 97 ARG B C 5
ATOM 8101 O O . ARG B 2 14 ? 19.795 3.067 -5.334 1.00 0.00 97 ARG B O 5
ATOM 8122 N N . GLU B 2 15 ? 20.105 1.156 -6.456 1.00 0.00 98 GLU B N 5
ATOM 8123 C CA . GLU B 2 15 ? 18.765 1.150 -7.025 1.00 0.00 98 GLU B CA 5
ATOM 8124 C C . GLU B 2 15 ? 17.701 0.999 -5.942 1.00 0.00 98 GLU B C 5
ATOM 8125 O O . GLU B 2 15 ? 16.708 1.722 -5.930 1.00 0.00 98 GLU B O 5
ATOM 8137 N N . LEU B 2 16 ? 17.924 0.059 -5.029 1.00 0.00 99 LEU B N 5
ATOM 8138 C CA . LEU B 2 16 ? 16.978 -0.206 -3.953 1.00 0.00 99 LEU B CA 5
ATOM 8139 C C . LEU B 2 16 ? 16.815 1.026 -3.067 1.00 0.00 99 LEU B C 5
ATOM 8140 O O . LEU B 2 16 ? 15.698 1.445 -2.792 1.00 0.00 99 LEU B O 5
ATOM 8156 N N . GLN B 2 17 ? 17.917 1.629 -2.646 1.00 0.00 100 GLN B N 5
ATOM 8157 C CA . GLN B 2 17 ? 17.836 2.815 -1.801 1.00 0.00 100 GLN B CA 5
ATOM 8158 C C . GLN B 2 17 ? 17.246 3.990 -2.577 1.00 0.00 100 GLN B C 5
ATOM 8159 O O . GLN B 2 17 ? 16.570 4.847 -2.007 1.00 0.00 100 GLN B O 5
ATOM 8173 N N . TYR B 2 18 ? 17.498 4.016 -3.880 1.00 0.00 101 TYR B N 5
ATOM 8174 C CA . TYR B 2 18 ? 16.945 5.044 -4.751 1.00 0.00 101 TYR B CA 5
ATOM 8175 C C . TYR B 2 18 ? 15.431 4.904 -4.868 1.00 0.00 101 TYR B C 5
ATOM 8176 O O . TYR B 2 18 ? 14.703 5.890 -4.793 1.00 0.00 101 TYR B O 5
ATOM 8194 N N . ARG B 2 19 ? 14.954 3.678 -5.045 1.00 0.00 102 ARG B N 5
ATOM 8195 C CA . ARG B 2 19 ? 13.529 3.447 -5.243 1.00 0.00 102 ARG B CA 5
ATOM 8196 C C . ARG B 2 19 ? 12.738 3.845 -3.999 1.00 0.00 102 ARG B C 5
ATOM 8197 O O . ARG B 2 19 ? 11.584 4.237 -4.095 1.00 0.00 102 ARG B O 5
ATOM 8218 N N . VAL B 2 20 ? 13.375 3.775 -2.838 1.00 0.00 103 VAL B N 5
ATOM 8219 C CA . VAL B 2 20 ? 12.697 4.082 -1.584 1.00 0.00 103 VAL B CA 5
ATOM 8220 C C . VAL B 2 20 ? 12.378 5.578 -1.478 1.00 0.00 103 VAL B C 5
ATOM 8221 O O . VAL B 2 20 ? 11.277 5.951 -1.080 1.00 0.00 103 VAL B O 5
ATOM 8234 N N . GLU B 2 21 ? 13.330 6.435 -1.848 1.00 0.00 104 GLU B N 5
ATOM 8235 C CA . GLU B 2 21 ? 13.106 7.882 -1.802 1.00 0.00 104 GLU B CA 5
ATOM 8236 C C . GLU B 2 21 ? 12.067 8.347 -2.820 1.00 0.00 104 GLU B C 5
ATOM 8237 O O . GLU B 2 21 ? 11.312 9.281 -2.541 1.00 0.00 104 GLU B O 5
ATOM 8249 N N . VAL B 2 22 ? 12.020 7.720 -3.994 1.00 0.00 105 VAL B N 5
ATOM 8250 C CA . VAL B 2 22 ? 10.957 8.031 -4.947 1.00 0.00 105 VAL B CA 5
ATOM 8251 C C . VAL B 2 22 ? 9.620 7.548 -4.404 1.00 0.00 105 VAL B C 5
ATOM 8252 O O . VAL B 2 22 ? 8.630 8.266 -4.473 1.00 0.00 105 VAL B O 5
ATOM 8265 N N . GLN B 2 23 ? 9.604 6.352 -3.822 1.00 0.00 106 GLN B N 5
ATOM 8266 C CA . GLN B 2 23 ? 8.391 5.828 -3.201 1.00 0.00 106 GLN B CA 5
ATOM 8267 C C . GLN B 2 23 ? 7.925 6.758 -2.082 1.00 0.00 106 GLN B C 5
ATOM 8268 O O . GLN B 2 23 ? 6.740 7.056 -1.972 1.00 0.00 106 GLN B O 5
ATOM 8282 N N . ASN B 2 24 ? 8.875 7.241 -1.283 1.00 0.00 107 ASN B N 5
ATOM 8283 C CA . ASN B 2 24 ? 8.603 8.235 -0.238 1.00 0.00 107 ASN B CA 5
ATOM 8284 C C . ASN B 2 24 ? 7.841 9.441 -0.808 1.00 0.00 107 ASN B C 5
ATOM 8285 O O . ASN B 2 24 ? 6.951 9.989 -0.166 1.00 0.00 107 ASN B O 5
ATOM 8296 N N . ARG B 2 25 ? 8.192 9.839 -2.025 1.00 0.00 108 ARG B N 5
ATOM 8297 C CA . ARG B 2 25 ? 7.583 11.002 -2.657 1.00 0.00 108 ARG B CA 5
ATOM 8298 C C . ARG B 2 25 ? 6.276 10.647 -3.362 1.00 0.00 108 ARG B C 5
ATOM 8299 O O . ARG B 2 25 ? 5.255 11.301 -3.160 1.00 0.00 108 ARG B O 5
ATOM 8320 N N . VAL B 2 26 ? 6.314 9.607 -4.186 1.00 0.00 109 VAL B N 5
ATOM 8321 C CA . VAL B 2 26 ? 5.144 9.191 -4.955 1.00 0.00 109 VAL B CA 5
ATOM 8322 C C . VAL B 2 26 ? 3.990 8.814 -4.035 1.00 0.00 109 VAL B C 5
ATOM 8323 O O . VAL B 2 26 ? 2.832 9.119 -4.319 1.00 0.00 109 VAL B O 5
ATOM 8336 N N . TYR B 2 27 ? 4.316 8.171 -2.923 1.00 0.00 110 TYR B N 5
ATOM 8337 C CA . TYR B 2 27 ? 3.312 7.769 -1.952 1.00 0.00 110 TYR B CA 5
ATOM 8338 C C . TYR B 2 27 ? 2.739 8.987 -1.239 1.00 0.00 110 TYR B C 5
ATOM 8339 O O . TYR B 2 27 ? 1.572 9.004 -0.854 1.00 0.00 110 TYR B O 5
ATOM 8357 N N . LYS B 2 28 ? 3.565 10.017 -1.082 1.00 0.00 111 LYS B N 5
ATOM 8358 C CA . LYS B 2 28 ? 3.110 11.282 -0.523 1.00 0.00 111 LYS B CA 5
ATOM 8359 C C . LYS B 2 28 ? 2.111 11.926 -1.473 1.00 0.00 111 LYS B C 5
ATOM 8360 O O . LYS B 2 28 ? 1.093 12.476 -1.050 1.00 0.00 111 LYS B O 5
ATOM 8379 N N . LYS B 2 29 ? 2.406 11.826 -2.763 1.00 0.00 112 LYS B N 5
ATOM 8380 C CA . LYS B 2 29 ? 1.528 12.341 -3.802 1.00 0.00 112 LYS B CA 5
ATOM 8381 C C . LYS B 2 29 ? 0.201 11.583 -3.813 1.00 0.00 112 LYS B C 5
ATOM 8382 O O . LYS B 2 29 ? -0.845 12.153 -4.136 1.00 0.00 112 LYS B O 5
ATOM 8401 N N . GLU B 2 30 ? 0.244 10.301 -3.443 1.00 0.00 113 GLU B N 5
ATOM 8402 C CA . GLU B 2 30 ? -0.971 9.498 -3.340 1.00 0.00 113 GLU B CA 5
ATOM 8403 C C . GLU B 2 30 ? -1.882 10.061 -2.266 1.00 0.00 113 GLU B C 5
ATOM 8404 O O . GLU B 2 30 ? -3.081 10.211 -2.475 1.00 0.00 113 GLU B O 5
ATOM 8416 N N . ILE B 2 31 ? -1.299 10.378 -1.118 1.00 0.00 114 ILE B N 5
ATOM 8417 C CA . ILE B 2 31 ? -2.049 10.926 0.001 1.00 0.00 114 ILE B CA 5
ATOM 8418 C C . ILE B 2 31 ? -2.721 12.240 -0.372 1.00 0.00 114 ILE B C 5
ATOM 8419 O O . ILE B 2 31 ? -3.845 12.509 0.039 1.00 0.00 114 ILE B O 5
ATOM 8435 N N . GLN B 2 32 ? -2.033 13.050 -1.161 1.00 0.00 115 GLN B N 5
ATOM 8436 C CA . GLN B 2 32 ? -2.575 14.324 -1.602 1.00 0.00 115 GLN B CA 5
ATOM 8437 C C . GLN B 2 32 ? -3.789 14.102 -2.496 1.00 0.00 115 GLN B C 5
ATOM 8438 O O . GLN B 2 32 ? -4.791 14.807 -2.392 1.00 0.00 115 GLN B O 5
ATOM 8452 N N . ALA B 2 33 ? -3.691 13.108 -3.367 1.00 0.00 116 ALA B N 5
ATOM 8453 C CA . ALA B 2 33 ? -4.820 12.704 -4.195 1.00 0.00 116 ALA B CA 5
ATOM 8454 C C . ALA B 2 33 ? -5.935 12.147 -3.317 1.00 0.00 116 ALA B C 5
ATOM 8455 O O . ALA B 2 33 ? -7.104 12.493 -3.475 1.00 0.00 116 ALA B O 5
ATOM 8462 N N . LEU B 2 34 ? -5.536 11.302 -2.375 1.00 0.00 117 LEU B N 5
ATOM 8463 C CA . LEU B 2 34 ? -6.443 10.702 -1.404 1.00 0.00 117 LEU B CA 5
ATOM 8464 C C . LEU B 2 34 ? -7.153 11.767 -0.575 1.00 0.00 117 LEU B C 5
ATOM 8465 O O . LEU B 2 34 ? -8.253 11.547 -0.089 1.00 0.00 117 LEU B O 5
ATOM 8481 N N . ASP B 2 35 ? -6.512 12.915 -0.417 1.00 0.00 118 ASP B N 5
ATOM 8482 C CA . ASP B 2 35 ? -7.069 14.014 0.365 1.00 0.00 118 ASP B CA 5
ATOM 8483 C C . ASP B 2 35 ? -8.289 14.620 -0.330 1.00 0.00 118 ASP B C 5
ATOM 8484 O O . ASP B 2 35 ? -9.246 15.040 0.320 1.00 0.00 118 ASP B O 5
ATOM 8493 N N . ALA B 2 36 ? -8.261 14.644 -1.656 1.00 0.00 119 ALA B N 5
ATOM 8494 C CA . ALA B 2 36 ? -9.427 15.060 -2.428 1.00 0.00 119 ALA B CA 5
ATOM 8495 C C . ALA B 2 36 ? -10.537 14.034 -2.243 1.00 0.00 119 ALA B C 5
ATOM 8496 O O . ALA B 2 36 ? -11.720 14.368 -2.111 1.00 0.00 119 ALA B O 5
ATOM 8503 N N . GLU B 2 37 ? -10.126 12.779 -2.212 1.00 0.00 120 GLU B N 5
ATOM 8504 C CA . GLU B 2 37 ? -11.015 11.680 -1.920 1.00 0.00 120 GLU B CA 5
ATOM 8505 C C . GLU B 2 37 ? -11.536 11.777 -0.481 1.00 0.00 120 GLU B C 5
ATOM 8506 O O . GLU B 2 37 ? -12.614 11.294 -0.172 1.00 0.00 120 GLU B O 5
ATOM 8518 N N . ILE B 2 38 ? -10.758 12.378 0.408 1.00 0.00 121 ILE B N 5
ATOM 8519 C CA . ILE B 2 38 ? -11.210 12.610 1.777 1.00 0.00 121 ILE B CA 5
ATOM 8520 C C . ILE B 2 38 ? -12.541 13.356 1.781 1.00 0.00 121 ILE B C 5
ATOM 8521 O O . ILE B 2 38 ? -13.410 13.069 2.593 1.00 0.00 121 ILE B O 5
ATOM 8537 N N . ARG B 2 39 ? -12.708 14.281 0.842 1.00 0.00 122 ARG B N 5
ATOM 8538 C CA . ARG B 2 39 ? -13.947 15.016 0.702 1.00 0.00 122 ARG B CA 5
ATOM 8539 C C . ARG B 2 39 ? -15.110 14.073 0.391 1.00 0.00 122 ARG B C 5
ATOM 8540 O O . ARG B 2 39 ? -16.200 14.210 0.951 1.00 0.00 122 ARG B O 5
ATOM 8561 N N . LYS B 2 40 ? -14.868 13.110 -0.497 1.00 0.00 123 LYS B N 5
ATOM 8562 C CA . LYS B 2 40 ? -15.886 12.110 -0.840 1.00 0.00 123 LYS B CA 5
ATOM 8563 C C . LYS B 2 40 ? -16.215 11.252 0.378 1.00 0.00 123 LYS B C 5
ATOM 8564 O O . LYS B 2 40 ? -17.327 10.749 0.526 1.00 0.00 123 LYS B O 5
ATOM 8583 N N . LEU B 2 41 ? -15.226 11.074 1.235 1.00 0.00 124 LEU B N 5
ATOM 8584 C CA . LEU B 2 41 ? -15.417 10.379 2.487 1.00 0.00 124 LEU B CA 5
ATOM 8585 C C . LEU B 2 41 ? -16.216 11.236 3.460 1.00 0.00 124 LEU B C 5
ATOM 8586 O O . LEU B 2 41 ? -17.172 10.760 4.061 1.00 0.00 124 LEU B O 5
ATOM 8602 N N . GLU B 2 42 ? -15.837 12.509 3.587 1.00 0.00 125 GLU B N 5
ATOM 8603 C CA . GLU B 2 42 ? -16.485 13.422 4.530 1.00 0.00 125 GLU B CA 5
ATOM 8604 C C . GLU B 2 42 ? -17.985 13.510 4.284 1.00 0.00 125 GLU B C 5
ATOM 8605 O O . GLU B 2 42 ? -18.773 13.501 5.230 1.00 0.00 125 GLU B O 5
ATOM 8617 N N . ARG B 2 43 ? -18.381 13.593 3.019 1.00 0.00 126 ARG B N 5
ATOM 8618 C CA . ARG B 2 43 ? -19.798 13.656 2.680 1.00 0.00 126 ARG B CA 5
ATOM 8619 C C . ARG B 2 43 ? -20.521 12.386 3.125 1.00 0.00 126 ARG B C 5
ATOM 8620 O O . ARG B 2 43 ? -21.668 12.444 3.558 1.00 0.00 126 ARG B O 5
ATOM 8641 N N . LEU B 2 44 ? -19.842 11.243 3.039 1.00 0.00 127 LEU B N 5
ATOM 8642 C CA . LEU B 2 44 ? -20.417 9.988 3.508 1.00 0.00 127 LEU B CA 5
ATOM 8643 C C . LEU B 2 44 ? -20.384 9.926 5.034 1.00 0.00 127 LEU B C 5
ATOM 8644 O O . LEU B 2 44 ? -21.298 9.390 5.662 1.00 0.00 127 LEU B O 5
ATOM 8660 N N . LEU B 2 45 ? -19.324 10.473 5.623 1.00 0.00 128 LEU B N 5
ATOM 8661 C CA . LEU B 2 45 ? -19.208 10.564 7.074 1.00 0.00 128 LEU B CA 5
ATOM 8662 C C . LEU B 2 45 ? -20.421 11.270 7.658 1.00 0.00 128 LEU B C 5
ATOM 8663 O O . LEU B 2 45 ? -21.150 10.707 8.476 1.00 0.00 128 LEU B O 5
ATOM 8679 N N . GLU B 2 46 ? -20.642 12.494 7.197 1.00 0.00 129 GLU B N 5
ATOM 8680 C CA . GLU B 2 46 ? -21.768 13.308 7.643 1.00 0.00 129 GLU B CA 5
ATOM 8681 C C . GLU B 2 46 ? -23.095 12.692 7.209 1.00 0.00 129 GLU B C 5
ATOM 8682 O O . GLU B 2 46 ? -24.133 12.928 7.825 1.00 0.00 129 GLU B O 5
ATOM 8694 N N . SER B 2 47 ? -23.050 11.906 6.141 1.00 0.00 130 SER B N 5
ATOM 8695 C CA . SER B 2 47 ? -24.228 11.202 5.636 1.00 0.00 130 SER B CA 5
ATOM 8696 C C . SER B 2 47 ? -24.717 10.153 6.641 1.00 0.00 130 SER B C 5
ATOM 8697 O O . SER B 2 47 ? -25.823 9.623 6.511 1.00 0.00 130 SER B O 5
ATOM 8705 N N . GLY B 2 48 ? -23.896 9.853 7.639 1.00 0.00 131 GLY B N 5
ATOM 8706 C CA . GLY B 2 48 ? -24.301 8.915 8.665 1.00 0.00 131 GLY B CA 5
ATOM 8707 C C . GLY B 2 48 ? -23.448 7.666 8.693 1.00 0.00 131 GLY B C 5
ATOM 8708 O O . GLY B 2 48 ? -23.908 6.605 9.117 1.00 0.00 131 GLY B O 5
ATOM 8712 N N . LEU B 2 49 ? -22.214 7.772 8.224 1.00 0.00 132 LEU B N 5
ATOM 8713 C CA . LEU B 2 49 ? -21.276 6.672 8.320 1.00 0.00 132 LEU B CA 5
ATOM 8714 C C . LEU B 2 49 ? -20.728 6.603 9.735 1.00 0.00 132 LEU B C 5
ATOM 8715 O O . LEU B 2 49 ? -20.916 5.618 10.452 1.00 0.00 132 LEU B O 5
ATOM 8731 N N . THR B 2 50 ? -20.059 7.670 10.129 1.00 0.00 133 THR B N 5
ATOM 8732 C CA . THR B 2 50 ? -19.508 7.789 11.465 1.00 0.00 133 THR B CA 5
ATOM 8733 C C . THR B 2 50 ? -20.522 8.429 12.407 1.00 0.00 133 THR B C 5
ATOM 8734 O O . THR B 2 50 ? -21.207 7.689 13.139 1.00 0.00 133 THR B O 5
ATOM 8746 N N . MET A 1 1 ? 29.767 -6.565 7.594 1.00 0.00 1 MET A N 6
ATOM 8747 C CA . MET A 1 1 ? 30.676 -5.481 8.027 1.00 0.00 1 MET A CA 6
ATOM 8748 C C . MET A 1 1 ? 31.393 -4.894 6.822 1.00 0.00 1 MET A C 6
ATOM 8749 O O . MET A 1 1 ? 32.240 -5.551 6.219 1.00 0.00 1 MET A O 6
ATOM 8765 N N . ASP A 1 2 ? 31.046 -3.665 6.462 1.00 0.00 2 ASP A N 6
ATOM 8766 C CA . ASP A 1 2 ? 31.637 -3.023 5.295 1.00 0.00 2 ASP A CA 6
ATOM 8767 C C . ASP A 1 2 ? 32.476 -1.821 5.719 1.00 0.00 2 ASP A C 6
ATOM 8768 O O . ASP A 1 2 ? 32.109 -1.097 6.646 1.00 0.00 2 ASP A O 6
ATOM 8777 N N . SER A 1 3 ? 33.597 -1.609 5.042 1.00 0.00 3 SER A N 6
ATOM 8778 C CA . SER A 1 3 ? 34.526 -0.549 5.414 1.00 0.00 3 SER A CA 6
ATOM 8779 C C . SER A 1 3 ? 34.240 0.740 4.641 1.00 0.00 3 SER A C 6
ATOM 8780 O O . SER A 1 3 ? 34.872 1.772 4.880 1.00 0.00 3 SER A O 6
ATOM 8788 N N . ALA A 1 4 ? 33.297 0.682 3.715 1.00 0.00 4 ALA A N 6
ATOM 8789 C CA . ALA A 1 4 ? 32.901 1.858 2.960 1.00 0.00 4 ALA A CA 6
ATOM 8790 C C . ALA A 1 4 ? 31.515 2.311 3.390 1.00 0.00 4 ALA A C 6
ATOM 8791 O O . ALA A 1 4 ? 31.286 3.490 3.652 1.00 0.00 4 ALA A O 6
ATOM 8798 N N . ILE A 1 5 ? 30.590 1.363 3.464 1.00 0.00 5 ILE A N 6
ATOM 8799 C CA . ILE A 1 5 ? 29.244 1.651 3.930 1.00 0.00 5 ILE A CA 6
ATOM 8800 C C . ILE A 1 5 ? 29.237 1.782 5.449 1.00 0.00 5 ILE A C 6
ATOM 8801 O O . ILE A 1 5 ? 29.259 0.783 6.168 1.00 0.00 5 ILE A O 6
ATOM 8817 N N . SER A 1 6 ? 29.234 3.015 5.929 1.00 0.00 6 SER A N 6
ATOM 8818 C CA . SER A 1 6 ? 29.243 3.279 7.357 1.00 0.00 6 SER A CA 6
ATOM 8819 C C . SER A 1 6 ? 27.814 3.319 7.891 1.00 0.00 6 SER A C 6
ATOM 8820 O O . SER A 1 6 ? 26.857 3.176 7.122 1.00 0.00 6 SER A O 6
ATOM 8828 N N . LYS A 1 7 ? 27.664 3.515 9.198 1.00 0.00 7 LYS A N 6
ATOM 8829 C CA . LYS A 1 7 ? 26.353 3.730 9.787 1.00 0.00 7 LYS A CA 6
ATOM 8830 C C . LYS A 1 7 ? 25.715 4.950 9.138 1.00 0.00 7 LYS A C 6
ATOM 8831 O O . LYS A 1 7 ? 24.496 5.076 9.072 1.00 0.00 7 LYS A O 6
ATOM 8850 N N . GLU A 1 8 ? 26.575 5.833 8.646 1.00 0.00 8 GLU A N 6
ATOM 8851 C CA . GLU A 1 8 ? 26.172 7.003 7.918 1.00 0.00 8 GLU A CA 6
ATOM 8852 C C . GLU A 1 8 ? 25.227 6.631 6.771 1.00 0.00 8 GLU A C 6
ATOM 8853 O O . GLU A 1 8 ? 24.057 7.017 6.775 1.00 0.00 8 GLU A O 6
ATOM 8865 N N . ASP A 1 9 ? 25.733 5.858 5.812 1.00 0.00 9 ASP A N 6
ATOM 8866 C CA . ASP A 1 9 ? 24.929 5.426 4.668 1.00 0.00 9 ASP A CA 6
ATOM 8867 C C . ASP A 1 9 ? 23.758 4.566 5.124 1.00 0.00 9 ASP A C 6
ATOM 8868 O O . ASP A 1 9 ? 22.652 4.672 4.588 1.00 0.00 9 ASP A O 6
ATOM 8877 N N . GLU A 1 10 ? 24.012 3.729 6.123 1.00 0.00 10 GLU A N 6
ATOM 8878 C CA . GLU A 1 10 ? 22.994 2.842 6.675 1.00 0.00 10 GLU A CA 6
ATOM 8879 C C . GLU A 1 10 ? 21.780 3.635 7.147 1.00 0.00 10 GLU A C 6
ATOM 8880 O O . GLU A 1 10 ? 20.673 3.450 6.643 1.00 0.00 10 GLU A O 6
ATOM 8892 N N . GLU A 1 11 ? 22.003 4.521 8.109 1.00 0.00 11 GLU A N 6
ATOM 8893 C CA . GLU A 1 11 ? 20.951 5.369 8.648 1.00 0.00 11 GLU A CA 6
ATOM 8894 C C . GLU A 1 11 ? 20.252 6.168 7.549 1.00 0.00 11 GLU A C 6
ATOM 8895 O O . GLU A 1 11 ? 19.051 6.414 7.632 1.00 0.00 11 GLU A O 6
ATOM 8907 N N . ARG A 1 12 ? 20.999 6.559 6.515 1.00 0.00 12 ARG A N 6
ATOM 8908 C CA . ARG A 1 12 ? 20.412 7.291 5.393 1.00 0.00 12 ARG A CA 6
ATOM 8909 C C . ARG A 1 12 ? 19.367 6.432 4.692 1.00 0.00 12 ARG A C 6
ATOM 8910 O O . ARG A 1 12 ? 18.314 6.923 4.285 1.00 0.00 12 ARG A O 6
ATOM 8931 N N . TYR A 1 13 ? 19.663 5.146 4.565 1.00 0.00 13 TYR A N 6
ATOM 8932 C CA . TYR A 1 13 ? 18.738 4.201 3.961 1.00 0.00 13 TYR A CA 6
ATOM 8933 C C . TYR A 1 13 ? 17.596 3.885 4.920 1.00 0.00 13 TYR A C 6
ATOM 8934 O O . TYR A 1 13 ? 16.429 3.893 4.532 1.00 0.00 13 TYR A O 6
ATOM 8952 N N . GLN A 1 14 ? 17.945 3.614 6.171 1.00 0.00 14 GLN A N 6
ATOM 8953 C CA . GLN A 1 14 ? 16.967 3.276 7.203 1.00 0.00 14 GLN A CA 6
ATOM 8954 C C . GLN A 1 14 ? 15.879 4.333 7.315 1.00 0.00 14 GLN A C 6
ATOM 8955 O O . GLN A 1 14 ? 14.692 4.029 7.220 1.00 0.00 14 GLN A O 6
ATOM 8969 N N . LYS A 1 15 ? 16.291 5.573 7.530 1.00 0.00 15 LYS A N 6
ATOM 8970 C CA . LYS A 1 15 ? 15.351 6.683 7.629 1.00 0.00 15 LYS A CA 6
ATOM 8971 C C . LYS A 1 15 ? 14.484 6.786 6.376 1.00 0.00 15 LYS A C 6
ATOM 8972 O O . LYS A 1 15 ? 13.329 7.200 6.444 1.00 0.00 15 LYS A O 6
ATOM 8991 N N . LEU A 1 16 ? 15.043 6.382 5.244 1.00 0.00 16 LEU A N 6
ATOM 8992 C CA . LEU A 1 16 ? 14.345 6.460 3.971 1.00 0.00 16 LEU A CA 6
ATOM 8993 C C . LEU A 1 16 ? 13.212 5.448 3.906 1.00 0.00 16 LEU A C 6
ATOM 8994 O O . LEU A 1 16 ? 12.088 5.776 3.517 1.00 0.00 16 LEU A O 6
ATOM 9010 N N . VAL A 1 17 ? 13.510 4.219 4.291 1.00 0.00 17 VAL A N 6
ATOM 9011 C CA . VAL A 1 17 ? 12.495 3.174 4.348 1.00 0.00 17 VAL A CA 6
ATOM 9012 C C . VAL A 1 17 ? 11.469 3.533 5.407 1.00 0.00 17 VAL A C 6
ATOM 9013 O O . VAL A 1 17 ? 10.289 3.214 5.285 1.00 0.00 17 VAL A O 6
ATOM 9026 N N . THR A 1 18 ? 11.943 4.229 6.429 1.00 0.00 18 THR A N 6
ATOM 9027 C CA . THR A 1 18 ? 11.108 4.716 7.483 1.00 0.00 18 THR A CA 6
ATOM 9028 C C . THR A 1 18 ? 10.064 5.672 6.924 1.00 0.00 18 THR A C 6
ATOM 9029 O O . THR A 1 18 ? 8.868 5.483 7.141 1.00 0.00 18 THR A O 6
ATOM 9040 N N . GLU A 1 19 ? 10.531 6.675 6.177 1.00 0.00 19 GLU A N 6
ATOM 9041 C CA . GLU A 1 19 ? 9.648 7.635 5.523 1.00 0.00 19 GLU A CA 6
ATOM 9042 C C . GLU A 1 19 ? 8.584 6.914 4.725 1.00 0.00 19 GLU A C 6
ATOM 9043 O O . GLU A 1 19 ? 7.412 7.283 4.746 1.00 0.00 19 GLU A O 6
ATOM 9055 N N . ASN A 1 20 ? 9.015 5.867 4.050 1.00 0.00 20 ASN A N 6
ATOM 9056 C CA . ASN A 1 20 ? 8.147 5.073 3.208 1.00 0.00 20 ASN A CA 6
ATOM 9057 C C . ASN A 1 20 ? 7.059 4.375 4.010 1.00 0.00 20 ASN A C 6
ATOM 9058 O O . ASN A 1 20 ? 5.880 4.602 3.775 1.00 0.00 20 ASN A O 6
ATOM 9069 N N . GLU A 1 21 ? 7.443 3.543 4.965 1.00 0.00 21 GLU A N 6
ATOM 9070 C CA . GLU A 1 21 ? 6.475 2.746 5.707 1.00 0.00 21 GLU A CA 6
ATOM 9071 C C . GLU A 1 21 ? 5.412 3.614 6.385 1.00 0.00 21 GLU A C 6
ATOM 9072 O O . GLU A 1 21 ? 4.271 3.180 6.557 1.00 0.00 21 GLU A O 6
ATOM 9084 N N . GLN A 1 22 ? 5.786 4.836 6.766 1.00 0.00 22 GLN A N 6
ATOM 9085 C CA . GLN A 1 22 ? 4.844 5.752 7.414 1.00 0.00 22 GLN A CA 6
ATOM 9086 C C . GLN A 1 22 ? 3.661 6.031 6.505 1.00 0.00 22 GLN A C 6
ATOM 9087 O O . GLN A 1 22 ? 2.521 5.685 6.817 1.00 0.00 22 GLN A O 6
ATOM 9101 N N . LEU A 1 23 ? 3.940 6.653 5.366 1.00 0.00 23 LEU A N 6
ATOM 9102 C CA . LEU A 1 23 ? 2.887 7.099 4.480 1.00 0.00 23 LEU A CA 6
ATOM 9103 C C . LEU A 1 23 ? 2.332 5.939 3.658 1.00 0.00 23 LEU A C 6
ATOM 9104 O O . LEU A 1 23 ? 1.229 6.025 3.129 1.00 0.00 23 LEU A O 6
ATOM 9120 N N . GLN A 1 24 ? 3.094 4.847 3.578 1.00 0.00 24 GLN A N 6
ATOM 9121 C CA . GLN A 1 24 ? 2.571 3.579 3.069 1.00 0.00 24 GLN A CA 6
ATOM 9122 C C . GLN A 1 24 ? 1.323 3.184 3.847 1.00 0.00 24 GLN A C 6
ATOM 9123 O O . GLN A 1 24 ? 0.301 2.804 3.272 1.00 0.00 24 GLN A O 6
ATOM 9137 N N . ARG A 1 25 ? 1.424 3.296 5.165 1.00 0.00 25 ARG A N 6
ATOM 9138 C CA . ARG A 1 25 ? 0.329 3.000 6.060 1.00 0.00 25 ARG A CA 6
ATOM 9139 C C . ARG A 1 25 ? -0.810 3.984 5.830 1.00 0.00 25 ARG A C 6
ATOM 9140 O O . ARG A 1 25 ? -1.969 3.598 5.724 1.00 0.00 25 ARG A O 6
ATOM 9161 N N . LEU A 1 26 ? -0.449 5.255 5.727 1.00 0.00 26 LEU A N 6
ATOM 9162 C CA . LEU A 1 26 ? -1.413 6.335 5.557 1.00 0.00 26 LEU A CA 6
ATOM 9163 C C . LEU A 1 26 ? -2.216 6.142 4.276 1.00 0.00 26 LEU A C 6
ATOM 9164 O O . LEU A 1 26 ? -3.429 6.364 4.252 1.00 0.00 26 LEU A O 6
ATOM 9180 N N . ILE A 1 27 ? -1.531 5.708 3.225 1.00 0.00 27 ILE A N 6
ATOM 9181 C CA . ILE A 1 27 ? -2.184 5.308 1.989 1.00 0.00 27 ILE A CA 6
ATOM 9182 C C . ILE A 1 27 ? -3.146 4.162 2.254 1.00 0.00 27 ILE A C 6
ATOM 9183 O O . ILE A 1 27 ? -4.334 4.246 1.948 1.00 0.00 27 ILE A O 6
ATOM 9199 N N . THR A 1 28 ? -2.612 3.102 2.849 1.00 0.00 28 THR A N 6
ATOM 9200 C CA . THR A 1 28 ? -3.366 1.882 3.103 1.00 0.00 28 THR A CA 6
ATOM 9201 C C . THR A 1 28 ? -4.669 2.143 3.879 1.00 0.00 28 THR A C 6
ATOM 9202 O O . THR A 1 28 ? -5.679 1.490 3.616 1.00 0.00 28 THR A O 6
ATOM 9213 N N . GLN A 1 29 ? -4.652 3.101 4.815 1.00 0.00 29 GLN A N 6
ATOM 9214 C CA . GLN A 1 29 ? -5.852 3.429 5.590 1.00 0.00 29 GLN A CA 6
ATOM 9215 C C . GLN A 1 29 ? -6.948 3.903 4.657 1.00 0.00 29 GLN A C 6
ATOM 9216 O O . GLN A 1 29 ? -8.086 3.432 4.693 1.00 0.00 29 GLN A O 6
ATOM 9230 N N . LYS A 1 30 ? -6.571 4.846 3.821 1.00 0.00 30 LYS A N 6
ATOM 9231 C CA . LYS A 1 30 ? -7.504 5.496 2.919 1.00 0.00 30 LYS A CA 6
ATOM 9232 C C . LYS A 1 30 ? -7.895 4.568 1.775 1.00 0.00 30 LYS A C 6
ATOM 9233 O O . LYS A 1 30 ? -9.060 4.502 1.401 1.00 0.00 30 LYS A O 6
ATOM 9252 N N . GLU A 1 31 ? -6.920 3.840 1.244 1.00 0.00 31 GLU A N 6
ATOM 9253 C CA . GLU A 1 31 ? -7.140 2.970 0.094 1.00 0.00 31 GLU A CA 6
ATOM 9254 C C . GLU A 1 31 ? -8.219 1.923 0.339 1.00 0.00 31 GLU A C 6
ATOM 9255 O O . GLU A 1 31 ? -9.051 1.689 -0.534 1.00 0.00 31 GLU A O 6
ATOM 9267 N N . GLU A 1 32 ? -8.217 1.295 1.510 1.00 0.00 32 GLU A N 6
ATOM 9268 C CA . GLU A 1 32 ? -9.228 0.288 1.815 1.00 0.00 32 GLU A CA 6
ATOM 9269 C C . GLU A 1 32 ? -10.609 0.927 1.932 1.00 0.00 32 GLU A C 6
ATOM 9270 O O . GLU A 1 32 ? -11.617 0.321 1.569 1.00 0.00 32 GLU A O 6
ATOM 9282 N N . LYS A 1 33 ? -10.650 2.162 2.411 1.00 0.00 33 LYS A N 6
ATOM 9283 C CA . LYS A 1 33 ? -11.905 2.894 2.508 1.00 0.00 33 LYS A CA 6
ATOM 9284 C C . LYS A 1 33 ? -12.372 3.337 1.126 1.00 0.00 33 LYS A C 6
ATOM 9285 O O . LYS A 1 33 ? -13.543 3.184 0.774 1.00 0.00 33 LYS A O 6
ATOM 9304 N N . ILE A 1 34 ? -11.445 3.869 0.341 1.00 0.00 34 ILE A N 6
ATOM 9305 C CA . ILE A 1 34 ? -11.741 4.296 -1.017 1.00 0.00 34 ILE A CA 6
ATOM 9306 C C . ILE A 1 34 ? -12.122 3.097 -1.879 1.00 0.00 34 ILE A C 6
ATOM 9307 O O . ILE A 1 34 ? -12.930 3.216 -2.794 1.00 0.00 34 ILE A O 6
ATOM 9323 N N . ARG A 1 35 ? -11.534 1.947 -1.572 1.00 0.00 35 ARG A N 6
ATOM 9324 C CA . ARG A 1 35 ? -11.803 0.713 -2.267 1.00 0.00 35 ARG A CA 6
ATOM 9325 C C . ARG A 1 35 ? -13.296 0.422 -2.310 1.00 0.00 35 ARG A C 6
ATOM 9326 O O . ARG A 1 35 ? -13.835 0.035 -3.345 1.00 0.00 35 ARG A O 6
ATOM 9347 N N . VAL A 1 36 ? -13.955 0.624 -1.181 1.00 0.00 36 VAL A N 6
ATOM 9348 C CA . VAL A 1 36 ? -15.391 0.414 -1.092 1.00 0.00 36 VAL A CA 6
ATOM 9349 C C . VAL A 1 36 ? -16.129 1.441 -1.950 1.00 0.00 36 VAL A C 6
ATOM 9350 O O . VAL A 1 36 ? -17.098 1.120 -2.639 1.00 0.00 36 VAL A O 6
ATOM 9363 N N . LEU A 1 37 ? -15.641 2.674 -1.914 1.00 0.00 37 LEU A N 6
ATOM 9364 C CA . LEU A 1 37 ? -16.192 3.752 -2.729 1.00 0.00 37 LEU A CA 6
ATOM 9365 C C . LEU A 1 37 ? -15.994 3.454 -4.209 1.00 0.00 37 LEU A C 6
ATOM 9366 O O . LEU A 1 37 ? -16.832 3.797 -5.034 1.00 0.00 37 LEU A O 6
ATOM 9382 N N . ARG A 1 38 ? -14.884 2.800 -4.528 1.00 0.00 38 ARG A N 6
ATOM 9383 C CA . ARG A 1 38 ? -14.599 2.383 -5.898 1.00 0.00 38 ARG A CA 6
ATOM 9384 C C . ARG A 1 38 ? -15.690 1.458 -6.413 1.00 0.00 38 ARG A C 6
ATOM 9385 O O . ARG A 1 38 ? -16.199 1.644 -7.513 1.00 0.00 38 ARG A O 6
ATOM 9406 N N . GLN A 1 39 ? -16.053 0.475 -5.595 1.00 0.00 39 GLN A N 6
ATOM 9407 C CA . GLN A 1 39 ? -17.110 -0.472 -5.939 1.00 0.00 39 GLN A CA 6
ATOM 9408 C C . GLN A 1 39 ? -18.437 0.256 -6.101 1.00 0.00 39 GLN A C 6
ATOM 9409 O O . GLN A 1 39 ? -19.276 -0.122 -6.917 1.00 0.00 39 GLN A O 6
ATOM 9423 N N . ARG A 1 40 ? -18.619 1.302 -5.311 1.00 0.00 40 ARG A N 6
ATOM 9424 C CA . ARG A 1 40 ? -19.792 2.145 -5.420 1.00 0.00 40 ARG A CA 6
ATOM 9425 C C . ARG A 1 40 ? -19.794 2.903 -6.741 1.00 0.00 40 ARG A C 6
ATOM 9426 O O . ARG A 1 40 ? -20.825 3.020 -7.400 1.00 0.00 40 ARG A O 6
ATOM 9447 N N . LEU A 1 41 ? -18.636 3.416 -7.133 1.00 0.00 41 LEU A N 6
ATOM 9448 C CA . LEU A 1 41 ? -18.521 4.102 -8.412 1.00 0.00 41 LEU A CA 6
ATOM 9449 C C . LEU A 1 41 ? -18.539 3.094 -9.557 1.00 0.00 41 LEU A C 6
ATOM 9450 O O . LEU A 1 41 ? -18.719 3.461 -10.713 1.00 0.00 41 LEU A O 6
ATOM 9466 N N . VAL A 1 42 ? -18.323 1.827 -9.241 1.00 0.00 42 VAL A N 6
ATOM 9467 C CA . VAL A 1 42 ? -18.539 0.760 -10.207 1.00 0.00 42 VAL A CA 6
ATOM 9468 C C . VAL A 1 42 ? -20.006 0.746 -10.615 1.00 0.00 42 VAL A C 6
ATOM 9469 O O . VAL A 1 42 ? -20.349 0.529 -11.776 1.00 0.00 42 VAL A O 6
ATOM 9482 N N . GLU A 1 43 ? -20.860 1.019 -9.642 1.00 0.00 43 GLU A N 6
ATOM 9483 C CA . GLU A 1 43 ? -22.293 1.093 -9.865 1.00 0.00 43 GLU A CA 6
ATOM 9484 C C . GLU A 1 43 ? -22.640 2.341 -10.670 1.00 0.00 43 GLU A C 6
ATOM 9485 O O . GLU A 1 43 ? -23.647 2.374 -11.374 1.00 0.00 43 GLU A O 6
ATOM 9497 N N . ARG A 1 44 ? -21.795 3.362 -10.572 1.00 0.00 44 ARG A N 6
ATOM 9498 C CA . ARG A 1 44 ? -21.987 4.575 -11.346 1.00 0.00 44 ARG A CA 6
ATOM 9499 C C . ARG A 1 44 ? -21.448 4.369 -12.760 1.00 0.00 44 ARG A C 6
ATOM 9500 O O . ARG A 1 44 ? -22.012 4.859 -13.736 1.00 0.00 44 ARG A O 6
ATOM 9521 N N . GLY A 1 45 ? -20.358 3.624 -12.848 1.00 0.00 45 GLY A N 6
ATOM 9522 C CA . GLY A 1 45 ? -19.752 3.307 -14.126 1.00 0.00 45 GLY A CA 6
ATOM 9523 C C . GLY A 1 45 ? -18.406 3.981 -14.314 1.00 0.00 45 GLY A C 6
ATOM 9524 O O . GLY A 1 45 ? -17.937 4.151 -15.438 1.00 0.00 45 GLY A O 6
ATOM 9528 N N . ASP A 1 46 ? -17.769 4.347 -13.205 1.00 0.00 46 ASP A N 6
ATOM 9529 C CA . ASP A 1 46 ? -16.497 5.067 -13.253 1.00 0.00 46 ASP A CA 6
ATOM 9530 C C . ASP A 1 46 ? -15.365 4.147 -13.691 1.00 0.00 46 ASP A C 6
ATOM 9531 O O . ASP A 1 46 ? -14.410 4.582 -14.337 1.00 0.00 46 ASP A O 6
ATOM 9540 N N . ALA A 1 47 ? -15.487 2.869 -13.357 1.00 0.00 47 ALA A N 6
ATOM 9541 C CA . ALA A 1 47 ? -14.468 1.894 -13.714 1.00 0.00 47 ALA A CA 6
ATOM 9542 C C . ALA A 1 47 ? -14.459 1.662 -15.218 1.00 0.00 47 ALA A C 6
ATOM 9543 O O . ALA A 1 47 ? -13.401 1.542 -15.832 1.00 0.00 47 ALA A O 6
ATOM 9550 N N . LYS A 1 48 ? -15.645 1.626 -15.812 1.00 0.00 48 LYS A N 6
ATOM 9551 C CA . LYS A 1 48 ? -15.769 1.458 -17.252 1.00 0.00 48 LYS A CA 6
ATOM 9552 C C . LYS A 1 48 ? -15.417 2.762 -17.960 1.00 0.00 48 LYS A C 6
ATOM 9553 O O . LYS A 1 48 ? -15.028 2.769 -19.127 1.00 0.00 48 LYS A O 6
ATOM 9572 N N . GLY A 1 49 ? -15.544 3.866 -17.234 1.00 0.00 49 GLY A N 6
ATOM 9573 C CA . GLY A 1 49 ? -15.168 5.163 -17.763 1.00 0.00 49 GLY A CA 6
ATOM 9574 C C . GLY A 1 49 ? -13.684 5.429 -17.607 1.00 0.00 49 GLY A C 6
ATOM 9575 O O . GLY A 1 49 ? -13.237 6.575 -17.670 1.00 0.00 49 GLY A O 6
ATOM 9579 N N . THR A 1 50 ? -12.927 4.366 -17.389 1.00 0.00 50 THR A N 6
ATOM 9580 C CA . THR A 1 50 ? -11.484 4.446 -17.268 1.00 0.00 50 THR A CA 6
ATOM 9581 C C . THR A 1 50 ? -10.847 3.459 -18.240 1.00 0.00 50 THR A C 6
ATOM 9582 O O . THR A 1 50 ? -10.839 2.251 -17.994 1.00 0.00 50 THR A O 6
ATOM 9593 N N . GLU A 1 51 ? -10.350 3.967 -19.357 1.00 0.00 51 GLU A N 6
ATOM 9594 C CA . GLU A 1 51 ? -9.808 3.105 -20.397 1.00 0.00 51 GLU A CA 6
ATOM 9595 C C . GLU A 1 51 ? -8.465 2.503 -20.008 1.00 0.00 51 GLU A C 6
ATOM 9596 O O . GLU A 1 51 ? -7.569 3.180 -19.514 1.00 0.00 51 GLU A O 6
ATOM 9608 N N . LEU A 1 52 ? -8.370 1.199 -20.199 1.00 0.00 52 LEU A N 6
ATOM 9609 C CA . LEU A 1 52 ? -7.150 0.449 -19.942 1.00 0.00 52 LEU A CA 6
ATOM 9610 C C . LEU A 1 52 ? -6.987 -0.600 -21.032 1.00 0.00 52 LEU A C 6
ATOM 9611 O O . LEU A 1 52 ? -6.234 -1.566 -20.897 1.00 0.00 52 LEU A O 6
ATOM 9627 N N . ASN A 1 53 ? -7.711 -0.378 -22.116 1.00 0.00 53 ASN A N 6
ATOM 9628 C CA . ASN A 1 53 ? -7.779 -1.308 -23.229 1.00 0.00 53 ASN A CA 6
ATOM 9629 C C . ASN A 1 53 ? -8.248 -0.560 -24.471 1.00 0.00 53 ASN A C 6
ATOM 9630 O O . ASN A 1 53 ? -8.633 0.607 -24.384 1.00 0.00 53 ASN A O 6
ATOM 9641 N N . GLY B 2 1 ? 11.211 -1.218 -22.413 1.00 0.00 84 GLY B N 6
ATOM 9642 C CA . GLY B 2 1 ? 11.696 -0.732 -21.139 1.00 0.00 84 GLY B CA 6
ATOM 9643 C C . GLY B 2 1 ? 13.048 -0.060 -21.265 1.00 0.00 84 GLY B C 6
ATOM 9644 O O . GLY B 2 1 ? 13.512 0.194 -22.379 1.00 0.00 84 GLY B O 6
ATOM 9648 N N . PRO B 2 2 ? 13.708 0.235 -20.137 1.00 0.00 85 PRO B N 6
ATOM 9649 C CA . PRO B 2 2 ? 14.997 0.919 -20.129 1.00 0.00 85 PRO B CA 6
ATOM 9650 C C . PRO B 2 2 ? 16.163 -0.027 -20.398 1.00 0.00 85 PRO B C 6
ATOM 9651 O O . PRO B 2 2 ? 15.958 -1.187 -20.762 1.00 0.00 85 PRO B O 6
ATOM 9662 N N . LEU B 2 3 ? 17.376 0.493 -20.240 1.00 0.00 86 LEU B N 6
ATOM 9663 C CA . LEU B 2 3 ? 18.603 -0.288 -20.403 1.00 0.00 86 LEU B CA 6
ATOM 9664 C C . LEU B 2 3 ? 18.537 -1.653 -19.706 1.00 0.00 86 LEU B C 6
ATOM 9665 O O . LEU B 2 3 ? 17.817 -1.843 -18.721 1.00 0.00 86 LEU B O 6
ATOM 9681 N N . GLY B 2 4 ? 19.317 -2.597 -20.218 1.00 0.00 87 GLY B N 6
ATOM 9682 C CA . GLY B 2 4 ? 19.352 -3.934 -19.652 1.00 0.00 87 GLY B CA 6
ATOM 9683 C C . GLY B 2 4 ? 20.205 -4.009 -18.401 1.00 0.00 87 GLY B C 6
ATOM 9684 O O . GLY B 2 4 ? 20.520 -5.094 -17.914 1.00 0.00 87 GLY B O 6
ATOM 9688 N N . SER B 2 5 ? 20.581 -2.849 -17.882 1.00 0.00 88 SER B N 6
ATOM 9689 C CA . SER B 2 5 ? 21.373 -2.768 -16.667 1.00 0.00 88 SER B CA 6
ATOM 9690 C C . SER B 2 5 ? 20.488 -2.382 -15.485 1.00 0.00 88 SER B C 6
ATOM 9691 O O . SER B 2 5 ? 20.973 -1.933 -14.451 1.00 0.00 88 SER B O 6
ATOM 9699 N N . ARG B 2 6 ? 19.180 -2.562 -15.651 1.00 0.00 89 ARG B N 6
ATOM 9700 C CA . ARG B 2 6 ? 18.220 -2.226 -14.603 1.00 0.00 89 ARG B CA 6
ATOM 9701 C C . ARG B 2 6 ? 18.128 -3.342 -13.564 1.00 0.00 89 ARG B C 6
ATOM 9702 O O . ARG B 2 6 ? 17.259 -3.320 -12.698 1.00 0.00 89 ARG B O 6
ATOM 9723 N N . ARG B 2 7 ? 19.002 -4.330 -13.679 1.00 0.00 90 ARG B N 6
ATOM 9724 C CA . ARG B 2 7 ? 19.030 -5.448 -12.744 1.00 0.00 90 ARG B CA 6
ATOM 9725 C C . ARG B 2 7 ? 20.456 -5.662 -12.242 1.00 0.00 90 ARG B C 6
ATOM 9726 O O . ARG B 2 7 ? 21.296 -4.771 -12.374 1.00 0.00 90 ARG B O 6
ATOM 9747 N N . PHE B 2 8 ? 20.712 -6.836 -11.662 1.00 0.00 91 PHE B N 6
ATOM 9748 C CA . PHE B 2 8 ? 22.044 -7.209 -11.183 1.00 0.00 91 PHE B CA 6
ATOM 9749 C C . PHE B 2 8 ? 22.443 -6.388 -9.956 1.00 0.00 91 PHE B C 6
ATOM 9750 O O . PHE B 2 8 ? 21.601 -5.734 -9.336 1.00 0.00 91 PHE B O 6
ATOM 9767 N N . VAL B 2 9 ? 23.726 -6.425 -9.612 1.00 0.00 92 VAL B N 6
ATOM 9768 C CA . VAL B 2 9 ? 24.223 -5.775 -8.401 1.00 0.00 92 VAL B CA 6
ATOM 9769 C C . VAL B 2 9 ? 23.975 -4.269 -8.429 1.00 0.00 92 VAL B C 6
ATOM 9770 O O . VAL B 2 9 ? 23.583 -3.679 -7.420 1.00 0.00 92 VAL B O 6
ATOM 9783 N N . VAL B 2 10 ? 24.183 -3.654 -9.590 1.00 0.00 93 VAL B N 6
ATOM 9784 C CA . VAL B 2 10 ? 24.010 -2.212 -9.728 1.00 0.00 93 VAL B CA 6
ATOM 9785 C C . VAL B 2 10 ? 22.581 -1.786 -9.398 1.00 0.00 93 VAL B C 6
ATOM 9786 O O . VAL B 2 10 ? 22.355 -0.675 -8.911 1.00 0.00 93 VAL B O 6
ATOM 9799 N N . ASP B 2 11 ? 21.620 -2.673 -9.637 1.00 0.00 94 ASP B N 6
ATOM 9800 C CA . ASP B 2 11 ? 20.233 -2.368 -9.331 1.00 0.00 94 ASP B CA 6
ATOM 9801 C C . ASP B 2 11 ? 19.960 -2.487 -7.839 1.00 0.00 94 ASP B C 6
ATOM 9802 O O . ASP B 2 11 ? 19.537 -1.532 -7.203 1.00 0.00 94 ASP B O 6
ATOM 9811 N N . ASP B 2 12 ? 20.217 -3.645 -7.264 1.00 0.00 95 ASP B N 6
ATOM 9812 C CA . ASP B 2 12 ? 19.923 -3.838 -5.849 1.00 0.00 95 ASP B CA 6
ATOM 9813 C C . ASP B 2 12 ? 20.699 -2.851 -4.992 1.00 0.00 95 ASP B C 6
ATOM 9814 O O . ASP B 2 12 ? 20.239 -2.441 -3.940 1.00 0.00 95 ASP B O 6
ATOM 9823 N N . ARG B 2 13 ? 21.854 -2.424 -5.461 1.00 0.00 96 ARG B N 6
ATOM 9824 C CA . ARG B 2 13 ? 22.697 -1.562 -4.652 1.00 0.00 96 ARG B CA 6
ATOM 9825 C C . ARG B 2 13 ? 22.331 -0.098 -4.854 1.00 0.00 96 ARG B C 6
ATOM 9826 O O . ARG B 2 13 ? 21.753 0.532 -3.973 1.00 0.00 96 ARG B O 6
ATOM 9847 N N . ARG B 2 14 ? 22.637 0.434 -6.024 1.00 0.00 97 ARG B N 6
ATOM 9848 C CA . ARG B 2 14 ? 22.408 1.844 -6.300 1.00 0.00 97 ARG B CA 6
ATOM 9849 C C . ARG B 2 14 ? 20.932 2.122 -6.567 1.00 0.00 97 ARG B C 6
ATOM 9850 O O . ARG B 2 14 ? 20.381 3.120 -6.096 1.00 0.00 97 ARG B O 6
ATOM 9871 N N . GLU B 2 15 ? 20.288 1.230 -7.305 1.00 0.00 98 GLU B N 6
ATOM 9872 C CA . GLU B 2 15 ? 18.900 1.432 -7.690 1.00 0.00 98 GLU B CA 6
ATOM 9873 C C . GLU B 2 15 ? 17.943 1.255 -6.515 1.00 0.00 98 GLU B C 6
ATOM 9874 O O . GLU B 2 15 ? 16.933 1.952 -6.448 1.00 0.00 98 GLU B O 6
ATOM 9886 N N . LEU B 2 16 ? 18.241 0.331 -5.591 1.00 0.00 99 LEU B N 6
ATOM 9887 C CA . LEU B 2 16 ? 17.358 0.111 -4.454 1.00 0.00 99 LEU B CA 6
ATOM 9888 C C . LEU B 2 16 ? 17.284 1.373 -3.601 1.00 0.00 99 LEU B C 6
ATOM 9889 O O . LEU B 2 16 ? 16.197 1.892 -3.371 1.00 0.00 99 LEU B O 6
ATOM 9905 N N . GLN B 2 17 ? 18.438 1.877 -3.172 1.00 0.00 100 GLN B N 6
ATOM 9906 C CA . GLN B 2 17 ? 18.500 3.128 -2.412 1.00 0.00 100 GLN B CA 6
ATOM 9907 C C . GLN B 2 17 ? 17.712 4.220 -3.136 1.00 0.00 100 GLN B C 6
ATOM 9908 O O . GLN B 2 17 ? 16.913 4.944 -2.539 1.00 0.00 100 GLN B O 6
ATOM 9922 N N . TYR B 2 18 ? 17.935 4.293 -4.444 1.00 0.00 101 TYR B N 6
ATOM 9923 C CA . TYR B 2 18 ? 17.346 5.315 -5.299 1.00 0.00 101 TYR B CA 6
ATOM 9924 C C . TYR B 2 18 ? 15.824 5.200 -5.362 1.00 0.00 101 TYR B C 6
ATOM 9925 O O . TYR B 2 18 ? 15.126 6.215 -5.350 1.00 0.00 101 TYR B O 6
ATOM 9943 N N . ARG B 2 19 ? 15.300 3.982 -5.429 1.00 0.00 102 ARG B N 6
ATOM 9944 C CA . ARG B 2 19 ? 13.859 3.815 -5.570 1.00 0.00 102 ARG B CA 6
ATOM 9945 C C . ARG B 2 19 ? 13.129 4.032 -4.252 1.00 0.00 102 ARG B C 6
ATOM 9946 O O . ARG B 2 19 ? 11.949 4.359 -4.257 1.00 0.00 102 ARG B O 6
ATOM 9967 N N . VAL B 2 20 ? 13.819 3.892 -3.128 1.00 0.00 103 VAL B N 6
ATOM 9968 C CA . VAL B 2 20 ? 13.177 4.108 -1.835 1.00 0.00 103 VAL B CA 6
ATOM 9969 C C . VAL B 2 20 ? 12.824 5.588 -1.659 1.00 0.00 103 VAL B C 6
ATOM 9970 O O . VAL B 2 20 ? 11.726 5.926 -1.221 1.00 0.00 103 VAL B O 6
ATOM 9983 N N . GLU B 2 21 ? 13.752 6.471 -2.022 1.00 0.00 104 GLU B N 6
ATOM 9984 C CA . GLU B 2 21 ? 13.507 7.911 -1.941 1.00 0.00 104 GLU B CA 6
ATOM 9985 C C . GLU B 2 21 ? 12.416 8.373 -2.904 1.00 0.00 104 GLU B C 6
ATOM 9986 O O . GLU B 2 21 ? 11.586 9.205 -2.535 1.00 0.00 104 GLU B O 6
ATOM 9998 N N . VAL B 2 22 ? 12.395 7.848 -4.127 1.00 0.00 105 VAL B N 6
ATOM 9999 C CA . VAL B 2 22 ? 11.310 8.184 -5.040 1.00 0.00 105 VAL B CA 6
ATOM 10000 C C . VAL B 2 22 ? 9.994 7.631 -4.517 1.00 0.00 105 VAL B C 6
ATOM 10001 O O . VAL B 2 22 ? 8.991 8.326 -4.545 1.00 0.00 105 VAL B O 6
ATOM 10014 N N . GLN B 2 23 ? 10.007 6.408 -3.988 1.00 0.00 106 GLN B N 6
ATOM 10015 C CA . GLN B 2 23 ? 8.799 5.825 -3.408 1.00 0.00 106 GLN B CA 6
ATOM 10016 C C . GLN B 2 23 ? 8.247 6.721 -2.300 1.00 0.00 106 GLN B C 6
ATOM 10017 O O . GLN B 2 23 ? 7.040 6.937 -2.222 1.00 0.00 106 GLN B O 6
ATOM 10031 N N . ASN B 2 24 ? 9.138 7.257 -1.465 1.00 0.00 107 ASN B N 6
ATOM 10032 C CA . ASN B 2 24 ? 8.756 8.236 -0.442 1.00 0.00 107 ASN B CA 6
ATOM 10033 C C . ASN B 2 24 ? 7.957 9.384 -1.061 1.00 0.00 107 ASN B C 6
ATOM 10034 O O . ASN B 2 24 ? 6.867 9.722 -0.600 1.00 0.00 107 ASN B O 6
ATOM 10045 N N . ARG B 2 25 ? 8.504 9.961 -2.121 1.00 0.00 108 ARG B N 6
ATOM 10046 C CA . ARG B 2 25 ? 7.881 11.089 -2.798 1.00 0.00 108 ARG B CA 6
ATOM 10047 C C . ARG B 2 25 ? 6.589 10.672 -3.494 1.00 0.00 108 ARG B C 6
ATOM 10048 O O . ARG B 2 25 ? 5.562 11.343 -3.380 1.00 0.00 108 ARG B O 6
ATOM 10069 N N . VAL B 2 26 ? 6.662 9.567 -4.218 1.00 0.00 109 VAL B N 6
ATOM 10070 C CA . VAL B 2 26 ? 5.521 9.028 -4.947 1.00 0.00 109 VAL B CA 6
ATOM 10071 C C . VAL B 2 26 ? 4.342 8.773 -4.021 1.00 0.00 109 VAL B C 6
ATOM 10072 O O . VAL B 2 26 ? 3.226 9.200 -4.304 1.00 0.00 109 VAL B O 6
ATOM 10085 N N . TYR B 2 27 ? 4.595 8.100 -2.907 1.00 0.00 110 TYR B N 6
ATOM 10086 C CA . TYR B 2 27 ? 3.534 7.779 -1.963 1.00 0.00 110 TYR B CA 6
ATOM 10087 C C . TYR B 2 27 ? 2.925 9.047 -1.370 1.00 0.00 110 TYR B C 6
ATOM 10088 O O . TYR B 2 27 ? 1.754 9.062 -0.992 1.00 0.00 110 TYR B O 6
ATOM 10106 N N . LYS B 2 28 ? 3.718 10.111 -1.297 1.00 0.00 111 LYS B N 6
ATOM 10107 C CA . LYS B 2 28 ? 3.210 11.404 -0.855 1.00 0.00 111 LYS B CA 6
ATOM 10108 C C . LYS B 2 28 ? 2.230 11.943 -1.886 1.00 0.00 111 LYS B C 6
ATOM 10109 O O . LYS B 2 28 ? 1.156 12.437 -1.543 1.00 0.00 111 LYS B O 6
ATOM 10128 N N . LYS B 2 29 ? 2.605 11.817 -3.155 1.00 0.00 112 LYS B N 6
ATOM 10129 C CA . LYS B 2 29 ? 1.754 12.231 -4.264 1.00 0.00 112 LYS B CA 6
ATOM 10130 C C . LYS B 2 29 ? 0.458 11.426 -4.262 1.00 0.00 112 LYS B C 6
ATOM 10131 O O . LYS B 2 29 ? -0.613 11.953 -4.576 1.00 0.00 112 LYS B O 6
ATOM 10150 N N . GLU B 2 30 ? 0.569 10.148 -3.904 1.00 0.00 113 GLU B N 6
ATOM 10151 C CA . GLU B 2 30 ? -0.587 9.275 -3.786 1.00 0.00 113 GLU B CA 6
ATOM 10152 C C . GLU B 2 30 ? -1.581 9.839 -2.788 1.00 0.00 113 GLU B C 6
ATOM 10153 O O . GLU B 2 30 ? -2.744 10.026 -3.113 1.00 0.00 113 GLU B O 6
ATOM 10165 N N . ILE B 2 31 ? -1.109 10.125 -1.578 1.00 0.00 114 ILE B N 6
ATOM 10166 C CA . ILE B 2 31 ? -1.960 10.643 -0.512 1.00 0.00 114 ILE B CA 6
ATOM 10167 C C . ILE B 2 31 ? -2.675 11.925 -0.928 1.00 0.00 114 ILE B C 6
ATOM 10168 O O . ILE B 2 31 ? -3.817 12.160 -0.544 1.00 0.00 114 ILE B O 6
ATOM 10184 N N . GLN B 2 32 ? -2.011 12.737 -1.731 1.00 0.00 115 GLN B N 6
ATOM 10185 C CA . GLN B 2 32 ? -2.613 13.958 -2.246 1.00 0.00 115 GLN B CA 6
ATOM 10186 C C . GLN B 2 32 ? -3.787 13.624 -3.159 1.00 0.00 115 GLN B C 6
ATOM 10187 O O . GLN B 2 32 ? -4.852 14.243 -3.085 1.00 0.00 115 GLN B O 6
ATOM 10201 N N . ALA B 2 33 ? -3.579 12.630 -4.009 1.00 0.00 116 ALA B N 6
ATOM 10202 C CA . ALA B 2 33 ? -4.630 12.129 -4.887 1.00 0.00 116 ALA B CA 6
ATOM 10203 C C . ALA B 2 33 ? -5.727 11.453 -4.072 1.00 0.00 116 ALA B C 6
ATOM 10204 O O . ALA B 2 33 ? -6.916 11.648 -4.317 1.00 0.00 116 ALA B O 6
ATOM 10211 N N . LEU B 2 34 ? -5.305 10.660 -3.097 1.00 0.00 117 LEU B N 6
ATOM 10212 C CA . LEU B 2 34 ? -6.214 9.943 -2.217 1.00 0.00 117 LEU B CA 6
ATOM 10213 C C . LEU B 2 34 ? -7.031 10.919 -1.387 1.00 0.00 117 LEU B C 6
ATOM 10214 O O . LEU B 2 34 ? -8.149 10.619 -0.995 1.00 0.00 117 LEU B O 6
ATOM 10230 N N . ASP B 2 35 ? -6.470 12.095 -1.136 1.00 0.00 118 ASP B N 6
ATOM 10231 C CA . ASP B 2 35 ? -7.160 13.127 -0.372 1.00 0.00 118 ASP B CA 6
ATOM 10232 C C . ASP B 2 35 ? -8.385 13.620 -1.135 1.00 0.00 118 ASP B C 6
ATOM 10233 O O . ASP B 2 35 ? -9.393 13.997 -0.536 1.00 0.00 118 ASP B O 6
ATOM 10242 N N . ALA B 2 36 ? -8.300 13.600 -2.461 1.00 0.00 119 ALA B N 6
ATOM 10243 C CA . ALA B 2 36 ? -9.451 13.906 -3.301 1.00 0.00 119 ALA B CA 6
ATOM 10244 C C . ALA B 2 36 ? -10.523 12.841 -3.108 1.00 0.00 119 ALA B C 6
ATOM 10245 O O . ALA B 2 36 ? -11.720 13.132 -3.064 1.00 0.00 119 ALA B O 6
ATOM 10252 N N . GLU B 2 37 ? -10.076 11.599 -2.985 1.00 0.00 120 GLU B N 6
ATOM 10253 C CA . GLU B 2 37 ? -10.951 10.494 -2.656 1.00 0.00 120 GLU B CA 6
ATOM 10254 C C . GLU B 2 37 ? -11.483 10.626 -1.229 1.00 0.00 120 GLU B C 6
ATOM 10255 O O . GLU B 2 37 ? -12.561 10.147 -0.918 1.00 0.00 120 GLU B O 6
ATOM 10267 N N . ILE B 2 38 ? -10.722 11.262 -0.350 1.00 0.00 121 ILE B N 6
ATOM 10268 C CA . ILE B 2 38 ? -11.205 11.536 0.996 1.00 0.00 121 ILE B CA 6
ATOM 10269 C C . ILE B 2 38 ? -12.499 12.345 0.931 1.00 0.00 121 ILE B C 6
ATOM 10270 O O . ILE B 2 38 ? -13.394 12.159 1.746 1.00 0.00 121 ILE B O 6
ATOM 10286 N N . ARG B 2 39 ? -12.611 13.202 -0.078 1.00 0.00 122 ARG B N 6
ATOM 10287 C CA . ARG B 2 39 ? -13.821 13.988 -0.281 1.00 0.00 122 ARG B CA 6
ATOM 10288 C C . ARG B 2 39 ? -15.004 13.077 -0.627 1.00 0.00 122 ARG B C 6
ATOM 10289 O O . ARG B 2 39 ? -16.130 13.303 -0.175 1.00 0.00 122 ARG B O 6
ATOM 10310 N N . LYS B 2 40 ? -14.738 12.036 -1.417 1.00 0.00 123 LYS B N 6
ATOM 10311 C CA . LYS B 2 40 ? -15.765 11.048 -1.758 1.00 0.00 123 LYS B CA 6
ATOM 10312 C C . LYS B 2 40 ? -16.146 10.263 -0.508 1.00 0.00 123 LYS B C 6
ATOM 10313 O O . LYS B 2 40 ? -17.285 9.834 -0.342 1.00 0.00 123 LYS B O 6
ATOM 10332 N N . LEU B 2 41 ? -15.167 10.068 0.359 1.00 0.00 124 LEU B N 6
ATOM 10333 C CA . LEU B 2 41 ? -15.381 9.397 1.618 1.00 0.00 124 LEU B CA 6
ATOM 10334 C C . LEU B 2 41 ? -16.208 10.264 2.555 1.00 0.00 124 LEU B C 6
ATOM 10335 O O . LEU B 2 41 ? -17.203 9.806 3.096 1.00 0.00 124 LEU B O 6
ATOM 10351 N N . GLU B 2 42 ? -15.814 11.520 2.719 1.00 0.00 125 GLU B N 6
ATOM 10352 C CA . GLU B 2 42 ? -16.490 12.427 3.642 1.00 0.00 125 GLU B CA 6
ATOM 10353 C C . GLU B 2 42 ? -17.994 12.480 3.403 1.00 0.00 125 GLU B C 6
ATOM 10354 O O . GLU B 2 42 ? -18.768 12.477 4.352 1.00 0.00 125 GLU B O 6
ATOM 10366 N N . ARG B 2 43 ? -18.414 12.517 2.144 1.00 0.00 126 ARG B N 6
ATOM 10367 C CA . ARG B 2 43 ? -19.841 12.540 1.837 1.00 0.00 126 ARG B CA 6
ATOM 10368 C C . ARG B 2 43 ? -20.507 11.234 2.275 1.00 0.00 126 ARG B C 6
ATOM 10369 O O . ARG B 2 43 ? -21.668 11.226 2.666 1.00 0.00 126 ARG B O 6
ATOM 10390 N N . LEU B 2 44 ? -19.765 10.135 2.207 1.00 0.00 127 LEU B N 6
ATOM 10391 C CA . LEU B 2 44 ? -20.240 8.842 2.689 1.00 0.00 127 LEU B CA 6
ATOM 10392 C C . LEU B 2 44 ? -20.340 8.883 4.220 1.00 0.00 127 LEU B C 6
ATOM 10393 O O . LEU B 2 44 ? -21.389 8.591 4.803 1.00 0.00 127 LEU B O 6
ATOM 10409 N N . LEU B 2 45 ? -19.228 9.255 4.848 1.00 0.00 128 LEU B N 6
ATOM 10410 C CA . LEU B 2 45 ? -19.138 9.490 6.279 1.00 0.00 128 LEU B CA 6
ATOM 10411 C C . LEU B 2 45 ? -20.275 10.368 6.809 1.00 0.00 128 LEU B C 6
ATOM 10412 O O . LEU B 2 45 ? -21.135 9.904 7.560 1.00 0.00 128 LEU B O 6
ATOM 10428 N N . GLU B 2 46 ? -20.275 11.630 6.392 1.00 0.00 129 GLU B N 6
ATOM 10429 C CA . GLU B 2 46 ? -21.186 12.643 6.926 1.00 0.00 129 GLU B CA 6
ATOM 10430 C C . GLU B 2 46 ? -22.648 12.338 6.615 1.00 0.00 129 GLU B C 6
ATOM 10431 O O . GLU B 2 46 ? -23.549 12.812 7.306 1.00 0.00 129 GLU B O 6
ATOM 10443 N N . SER B 2 47 ? -22.881 11.547 5.579 1.00 0.00 130 SER B N 6
ATOM 10444 C CA . SER B 2 47 ? -24.240 11.159 5.212 1.00 0.00 130 SER B CA 6
ATOM 10445 C C . SER B 2 47 ? -24.775 10.099 6.178 1.00 0.00 130 SER B C 6
ATOM 10446 O O . SER B 2 47 ? -25.947 9.720 6.122 1.00 0.00 130 SER B O 6
ATOM 10454 N N . GLY B 2 48 ? -23.913 9.625 7.065 1.00 0.00 131 GLY B N 6
ATOM 10455 C CA . GLY B 2 48 ? -24.337 8.682 8.079 1.00 0.00 131 GLY B CA 6
ATOM 10456 C C . GLY B 2 48 ? -24.141 7.244 7.660 1.00 0.00 131 GLY B C 6
ATOM 10457 O O . GLY B 2 48 ? -24.746 6.336 8.230 1.00 0.00 131 GLY B O 6
ATOM 10461 N N . LEU B 2 49 ? -23.304 7.031 6.659 1.00 0.00 132 LEU B N 6
ATOM 10462 C CA . LEU B 2 49 ? -22.987 5.681 6.217 1.00 0.00 132 LEU B CA 6
ATOM 10463 C C . LEU B 2 49 ? -21.764 5.162 6.958 1.00 0.00 132 LEU B C 6
ATOM 10464 O O . LEU B 2 49 ? -21.552 3.955 7.061 1.00 0.00 132 LEU B O 6
ATOM 10480 N N . THR B 2 50 ? -20.956 6.083 7.459 1.00 0.00 133 THR B N 6
ATOM 10481 C CA . THR B 2 50 ? -19.776 5.735 8.231 1.00 0.00 133 THR B CA 6
ATOM 10482 C C . THR B 2 50 ? -19.461 6.844 9.234 1.00 0.00 133 THR B C 6
ATOM 10483 O O . THR B 2 50 ? -19.966 6.771 10.373 1.00 0.00 133 THR B O 6
ATOM 10495 N N . MET A 1 1 ? 31.069 -6.044 2.364 1.00 0.00 1 MET A N 7
ATOM 10496 C CA . MET A 1 1 ? 30.494 -5.361 1.180 1.00 0.00 1 MET A CA 7
ATOM 10497 C C . MET A 1 1 ? 30.060 -3.943 1.539 1.00 0.00 1 MET A C 7
ATOM 10498 O O . MET A 1 1 ? 28.903 -3.565 1.330 1.00 0.00 1 MET A O 7
ATOM 10514 N N . ASP A 1 2 ? 30.987 -3.154 2.075 1.00 0.00 2 ASP A N 7
ATOM 10515 C CA . ASP A 1 2 ? 30.671 -1.795 2.505 1.00 0.00 2 ASP A CA 7
ATOM 10516 C C . ASP A 1 2 ? 31.913 -0.906 2.473 1.00 0.00 2 ASP A C 7
ATOM 10517 O O . ASP A 1 2 ? 32.068 -0.005 3.296 1.00 0.00 2 ASP A O 7
ATOM 10526 N N . SER A 1 3 ? 32.790 -1.153 1.511 1.00 0.00 3 SER A N 7
ATOM 10527 C CA . SER A 1 3 ? 34.002 -0.360 1.368 1.00 0.00 3 SER A CA 7
ATOM 10528 C C . SER A 1 3 ? 33.661 1.052 0.889 1.00 0.00 3 SER A C 7
ATOM 10529 O O . SER A 1 3 ? 34.080 2.042 1.492 1.00 0.00 3 SER A O 7
ATOM 10537 N N . ALA A 1 4 ? 32.879 1.139 -0.178 1.00 0.00 4 ALA A N 7
ATOM 10538 C CA . ALA A 1 4 ? 32.464 2.427 -0.718 1.00 0.00 4 ALA A CA 7
ATOM 10539 C C . ALA A 1 4 ? 31.209 2.908 -0.005 1.00 0.00 4 ALA A C 7
ATOM 10540 O O . ALA A 1 4 ? 31.118 4.066 0.410 1.00 0.00 4 ALA A O 7
ATOM 10547 N N . ILE A 1 5 ? 30.254 2.000 0.144 1.00 0.00 5 ILE A N 7
ATOM 10548 C CA . ILE A 1 5 ? 29.024 2.278 0.866 1.00 0.00 5 ILE A CA 7
ATOM 10549 C C . ILE A 1 5 ? 29.342 2.610 2.315 1.00 0.00 5 ILE A C 7
ATOM 10550 O O . ILE A 1 5 ? 29.736 1.741 3.092 1.00 0.00 5 ILE A O 7
ATOM 10566 N N . SER A 1 6 ? 29.191 3.870 2.668 1.00 0.00 6 SER A N 7
ATOM 10567 C CA . SER A 1 6 ? 29.548 4.326 3.991 1.00 0.00 6 SER A CA 7
ATOM 10568 C C . SER A 1 6 ? 28.292 4.594 4.814 1.00 0.00 6 SER A C 7
ATOM 10569 O O . SER A 1 6 ? 27.186 4.240 4.391 1.00 0.00 6 SER A O 7
ATOM 10577 N N . LYS A 1 7 ? 28.452 5.211 5.979 1.00 0.00 7 LYS A N 7
ATOM 10578 C CA . LYS A 1 7 ? 27.326 5.526 6.836 1.00 0.00 7 LYS A CA 7
ATOM 10579 C C . LYS A 1 7 ? 26.339 6.430 6.102 1.00 0.00 7 LYS A C 7
ATOM 10580 O O . LYS A 1 7 ? 25.132 6.373 6.339 1.00 0.00 7 LYS A O 7
ATOM 10599 N N . GLU A 1 8 ? 26.877 7.250 5.201 1.00 0.00 8 GLU A N 7
ATOM 10600 C CA . GLU A 1 8 ? 26.079 8.131 4.357 1.00 0.00 8 GLU A CA 7
ATOM 10601 C C . GLU A 1 8 ? 24.962 7.371 3.646 1.00 0.00 8 GLU A C 7
ATOM 10602 O O . GLU A 1 8 ? 23.783 7.595 3.916 1.00 0.00 8 GLU A O 7
ATOM 10614 N N . ASP A 1 9 ? 25.346 6.462 2.752 1.00 0.00 9 ASP A N 7
ATOM 10615 C CA . ASP A 1 9 ? 24.379 5.702 1.959 1.00 0.00 9 ASP A CA 7
ATOM 10616 C C . ASP A 1 9 ? 23.456 4.888 2.853 1.00 0.00 9 ASP A C 7
ATOM 10617 O O . ASP A 1 9 ? 22.259 4.770 2.589 1.00 0.00 9 ASP A O 7
ATOM 10626 N N . GLU A 1 10 ? 24.019 4.355 3.928 1.00 0.00 10 GLU A N 7
ATOM 10627 C CA . GLU A 1 10 ? 23.275 3.508 4.846 1.00 0.00 10 GLU A CA 7
ATOM 10628 C C . GLU A 1 10 ? 22.167 4.282 5.555 1.00 0.00 10 GLU A C 7
ATOM 10629 O O . GLU A 1 10 ? 20.986 3.988 5.371 1.00 0.00 10 GLU A O 7
ATOM 10641 N N . GLU A 1 11 ? 22.549 5.267 6.360 1.00 0.00 11 GLU A N 7
ATOM 10642 C CA . GLU A 1 11 ? 21.593 6.065 7.110 1.00 0.00 11 GLU A CA 7
ATOM 10643 C C . GLU A 1 11 ? 20.602 6.765 6.191 1.00 0.00 11 GLU A C 7
ATOM 10644 O O . GLU A 1 11 ? 19.431 6.929 6.540 1.00 0.00 11 GLU A O 7
ATOM 10656 N N . ARG A 1 12 ? 21.068 7.163 5.011 1.00 0.00 12 ARG A N 7
ATOM 10657 C CA . ARG A 1 12 ? 20.205 7.810 4.033 1.00 0.00 12 ARG A CA 7
ATOM 10658 C C . ARG A 1 12 ? 19.135 6.838 3.552 1.00 0.00 12 ARG A C 7
ATOM 10659 O O . ARG A 1 12 ? 18.001 7.231 3.285 1.00 0.00 12 ARG A O 7
ATOM 10680 N N . TYR A 1 13 ? 19.504 5.567 3.449 1.00 0.00 13 TYR A N 7
ATOM 10681 C CA . TYR A 1 13 ? 18.564 4.536 3.053 1.00 0.00 13 TYR A CA 7
ATOM 10682 C C . TYR A 1 13 ? 17.639 4.173 4.211 1.00 0.00 13 TYR A C 7
ATOM 10683 O O . TYR A 1 13 ? 16.428 4.087 4.037 1.00 0.00 13 TYR A O 7
ATOM 10701 N N . GLN A 1 14 ? 18.220 3.966 5.383 1.00 0.00 14 GLN A N 7
ATOM 10702 C CA . GLN A 1 14 ? 17.464 3.576 6.575 1.00 0.00 14 GLN A CA 7
ATOM 10703 C C . GLN A 1 14 ? 16.305 4.525 6.842 1.00 0.00 14 GLN A C 7
ATOM 10704 O O . GLN A 1 14 ? 15.156 4.103 6.951 1.00 0.00 14 GLN A O 7
ATOM 10718 N N . LYS A 1 15 ? 16.616 5.804 6.966 1.00 0.00 15 LYS A N 7
ATOM 10719 C CA . LYS A 1 15 ? 15.590 6.816 7.176 1.00 0.00 15 LYS A CA 7
ATOM 10720 C C . LYS A 1 15 ? 14.575 6.829 6.034 1.00 0.00 15 LYS A C 7
ATOM 10721 O O . LYS A 1 15 ? 13.396 7.110 6.243 1.00 0.00 15 LYS A O 7
ATOM 10740 N N . LEU A 1 16 ? 15.044 6.508 4.836 1.00 0.00 16 LEU A N 7
ATOM 10741 C CA . LEU A 1 16 ? 14.197 6.491 3.651 1.00 0.00 16 LEU A CA 7
ATOM 10742 C C . LEU A 1 16 ? 13.124 5.419 3.775 1.00 0.00 16 LEU A C 7
ATOM 10743 O O . LEU A 1 16 ? 11.956 5.660 3.464 1.00 0.00 16 LEU A O 7
ATOM 10759 N N . VAL A 1 17 ? 13.522 4.235 4.236 1.00 0.00 17 VAL A N 7
ATOM 10760 C CA . VAL A 1 17 ? 12.570 3.150 4.449 1.00 0.00 17 VAL A CA 7
ATOM 10761 C C . VAL A 1 17 ? 11.566 3.570 5.506 1.00 0.00 17 VAL A C 7
ATOM 10762 O O . VAL A 1 17 ? 10.390 3.235 5.427 1.00 0.00 17 VAL A O 7
ATOM 10775 N N . THR A 1 18 ? 12.040 4.343 6.473 1.00 0.00 18 THR A N 7
ATOM 10776 C CA . THR A 1 18 ? 11.208 4.852 7.519 1.00 0.00 18 THR A CA 7
ATOM 10777 C C . THR A 1 18 ? 10.127 5.751 6.930 1.00 0.00 18 THR A C 7
ATOM 10778 O O . THR A 1 18 ? 8.943 5.541 7.183 1.00 0.00 18 THR A O 7
ATOM 10789 N N . GLU A 1 19 ? 10.543 6.712 6.107 1.00 0.00 19 GLU A N 7
ATOM 10790 C CA . GLU A 1 19 ? 9.611 7.594 5.412 1.00 0.00 19 GLU A CA 7
ATOM 10791 C C . GLU A 1 19 ? 8.592 6.775 4.638 1.00 0.00 19 GLU A C 7
ATOM 10792 O O . GLU A 1 19 ? 7.394 7.038 4.690 1.00 0.00 19 GLU A O 7
ATOM 10804 N N . ASN A 1 20 ? 9.101 5.761 3.960 1.00 0.00 20 ASN A N 7
ATOM 10805 C CA . ASN A 1 20 ? 8.314 4.907 3.082 1.00 0.00 20 ASN A CA 7
ATOM 10806 C C . ASN A 1 20 ? 7.256 4.112 3.857 1.00 0.00 20 ASN A C 7
ATOM 10807 O O . ASN A 1 20 ? 6.117 3.986 3.410 1.00 0.00 20 ASN A O 7
ATOM 10818 N N . GLU A 1 21 ? 7.629 3.573 5.015 1.00 0.00 21 GLU A N 7
ATOM 10819 C CA . GLU A 1 21 ? 6.708 2.795 5.839 1.00 0.00 21 GLU A CA 7
ATOM 10820 C C . GLU A 1 21 ? 5.590 3.650 6.431 1.00 0.00 21 GLU A C 7
ATOM 10821 O O . GLU A 1 21 ? 4.450 3.198 6.537 1.00 0.00 21 GLU A O 7
ATOM 10833 N N . GLN A 1 22 ? 5.923 4.873 6.823 1.00 0.00 22 GLN A N 7
ATOM 10834 C CA . GLN A 1 22 ? 4.956 5.755 7.484 1.00 0.00 22 GLN A CA 7
ATOM 10835 C C . GLN A 1 22 ? 3.723 5.969 6.621 1.00 0.00 22 GLN A C 7
ATOM 10836 O O . GLN A 1 22 ? 2.612 5.577 6.980 1.00 0.00 22 GLN A O 7
ATOM 10850 N N . LEU A 1 23 ? 3.939 6.579 5.468 1.00 0.00 23 LEU A N 7
ATOM 10851 C CA . LEU A 1 23 ? 2.843 7.095 4.669 1.00 0.00 23 LEU A CA 7
ATOM 10852 C C . LEU A 1 23 ? 2.155 6.008 3.848 1.00 0.00 23 LEU A C 7
ATOM 10853 O O . LEU A 1 23 ? 1.012 6.187 3.435 1.00 0.00 23 LEU A O 7
ATOM 10869 N N . GLN A 1 24 ? 2.818 4.872 3.636 1.00 0.00 24 GLN A N 7
ATOM 10870 C CA . GLN A 1 24 ? 2.188 3.774 2.905 1.00 0.00 24 GLN A CA 7
ATOM 10871 C C . GLN A 1 24 ? 1.031 3.200 3.718 1.00 0.00 24 GLN A C 7
ATOM 10872 O O . GLN A 1 24 ? 0.028 2.751 3.161 1.00 0.00 24 GLN A O 7
ATOM 10886 N N . ARG A 1 25 ? 1.166 3.254 5.041 1.00 0.00 25 ARG A N 7
ATOM 10887 C CA . ARG A 1 25 ? 0.107 2.852 5.933 1.00 0.00 25 ARG A CA 7
ATOM 10888 C C . ARG A 1 25 ? -1.051 3.827 5.802 1.00 0.00 25 ARG A C 7
ATOM 10889 O O . ARG A 1 25 ? -2.203 3.436 5.640 1.00 0.00 25 ARG A O 7
ATOM 10910 N N . LEU A 1 26 ? -0.704 5.102 5.850 1.00 0.00 26 LEU A N 7
ATOM 10911 C CA . LEU A 1 26 ? -1.667 6.191 5.815 1.00 0.00 26 LEU A CA 7
ATOM 10912 C C . LEU A 1 26 ? -2.470 6.155 4.519 1.00 0.00 26 LEU A C 7
ATOM 10913 O O . LEU A 1 26 ? -3.643 6.544 4.477 1.00 0.00 26 LEU A O 7
ATOM 10929 N N . ILE A 1 27 ? -1.831 5.670 3.470 1.00 0.00 27 ILE A N 7
ATOM 10930 C CA . ILE A 1 27 ? -2.503 5.413 2.211 1.00 0.00 27 ILE A CA 7
ATOM 10931 C C . ILE A 1 27 ? -3.492 4.270 2.358 1.00 0.00 27 ILE A C 7
ATOM 10932 O O . ILE A 1 27 ? -4.676 4.429 2.081 1.00 0.00 27 ILE A O 7
ATOM 10948 N N . THR A 1 28 ? -2.983 3.126 2.807 1.00 0.00 28 THR A N 7
ATOM 10949 C CA . THR A 1 28 ? -3.777 1.906 2.914 1.00 0.00 28 THR A CA 7
ATOM 10950 C C . THR A 1 28 ? -5.061 2.131 3.725 1.00 0.00 28 THR A C 7
ATOM 10951 O O . THR A 1 28 ? -6.096 1.539 3.417 1.00 0.00 28 THR A O 7
ATOM 10962 N N . GLN A 1 29 ? -4.997 3.003 4.738 1.00 0.00 29 GLN A N 7
ATOM 10963 C CA . GLN A 1 29 ? -6.168 3.320 5.556 1.00 0.00 29 GLN A CA 7
ATOM 10964 C C . GLN A 1 29 ? -7.287 3.846 4.680 1.00 0.00 29 GLN A C 7
ATOM 10965 O O . GLN A 1 29 ? -8.391 3.297 4.632 1.00 0.00 29 GLN A O 7
ATOM 10979 N N . LYS A 1 30 ? -6.972 4.921 3.986 1.00 0.00 30 LYS A N 7
ATOM 10980 C CA . LYS A 1 30 ? -7.946 5.619 3.165 1.00 0.00 30 LYS A CA 7
ATOM 10981 C C . LYS A 1 30 ? -8.275 4.812 1.915 1.00 0.00 30 LYS A C 7
ATOM 10982 O O . LYS A 1 30 ? -9.441 4.681 1.553 1.00 0.00 30 LYS A O 7
ATOM 11001 N N . GLU A 1 31 ? -7.241 4.264 1.279 1.00 0.00 31 GLU A N 7
ATOM 11002 C CA . GLU A 1 31 ? -7.391 3.463 0.068 1.00 0.00 31 GLU A CA 7
ATOM 11003 C C . GLU A 1 31 ? -8.494 2.424 0.188 1.00 0.00 31 GLU A C 7
ATOM 11004 O O . GLU A 1 31 ? -9.453 2.458 -0.575 1.00 0.00 31 GLU A O 7
ATOM 11016 N N . GLU A 1 32 ? -8.368 1.512 1.147 1.00 0.00 32 GLU A N 7
ATOM 11017 C CA . GLU A 1 32 ? -9.327 0.420 1.271 1.00 0.00 32 GLU A CA 7
ATOM 11018 C C . GLU A 1 32 ? -10.742 0.949 1.480 1.00 0.00 32 GLU A C 7
ATOM 11019 O O . GLU A 1 32 ? -11.697 0.397 0.940 1.00 0.00 32 GLU A O 7
ATOM 11031 N N . LYS A 1 33 ? -10.872 2.032 2.239 1.00 0.00 33 LYS A N 7
ATOM 11032 C CA . LYS A 1 33 ? -12.177 2.634 2.483 1.00 0.00 33 LYS A CA 7
ATOM 11033 C C . LYS A 1 33 ? -12.725 3.252 1.198 1.00 0.00 33 LYS A C 7
ATOM 11034 O O . LYS A 1 33 ? -13.909 3.124 0.887 1.00 0.00 33 LYS A O 7
ATOM 11053 N N . ILE A 1 34 ? -11.848 3.905 0.445 1.00 0.00 34 ILE A N 7
ATOM 11054 C CA . ILE A 1 34 ? -12.216 4.490 -0.839 1.00 0.00 34 ILE A CA 7
ATOM 11055 C C . ILE A 1 34 ? -12.597 3.402 -1.837 1.00 0.00 34 ILE A C 7
ATOM 11056 O O . ILE A 1 34 ? -13.484 3.590 -2.661 1.00 0.00 34 ILE A O 7
ATOM 11072 N N . ARG A 1 35 ? -11.927 2.265 -1.748 1.00 0.00 35 ARG A N 7
ATOM 11073 C CA . ARG A 1 35 ? -12.191 1.140 -2.638 1.00 0.00 35 ARG A CA 7
ATOM 11074 C C . ARG A 1 35 ? -13.606 0.623 -2.453 1.00 0.00 35 ARG A C 7
ATOM 11075 O O . ARG A 1 35 ? -14.235 0.160 -3.399 1.00 0.00 35 ARG A O 7
ATOM 11096 N N . VAL A 1 36 ? -14.101 0.725 -1.234 1.00 0.00 36 VAL A N 7
ATOM 11097 C CA . VAL A 1 36 ? -15.478 0.372 -0.929 1.00 0.00 36 VAL A CA 7
ATOM 11098 C C . VAL A 1 36 ? -16.417 1.355 -1.611 1.00 0.00 36 VAL A C 7
ATOM 11099 O O . VAL A 1 36 ? -17.433 0.975 -2.195 1.00 0.00 36 VAL A O 7
ATOM 11112 N N . LEU A 1 37 ? -16.045 2.624 -1.548 1.00 0.00 37 LEU A N 7
ATOM 11113 C CA . LEU A 1 37 ? -16.734 3.671 -2.291 1.00 0.00 37 LEU A CA 7
ATOM 11114 C C . LEU A 1 37 ? -16.656 3.384 -3.784 1.00 0.00 37 LEU A C 7
ATOM 11115 O O . LEU A 1 37 ? -17.619 3.587 -4.516 1.00 0.00 37 LEU A O 7
ATOM 11131 N N . ARG A 1 38 ? -15.503 2.893 -4.218 1.00 0.00 38 ARG A N 7
ATOM 11132 C CA . ARG A 1 38 ? -15.294 2.542 -5.618 1.00 0.00 38 ARG A CA 7
ATOM 11133 C C . ARG A 1 38 ? -16.215 1.415 -6.041 1.00 0.00 38 ARG A C 7
ATOM 11134 O O . ARG A 1 38 ? -16.718 1.426 -7.148 1.00 0.00 38 ARG A O 7
ATOM 11155 N N . GLN A 1 39 ? -16.423 0.439 -5.163 1.00 0.00 39 GLN A N 7
ATOM 11156 C CA . GLN A 1 39 ? -17.367 -0.644 -5.432 1.00 0.00 39 GLN A CA 7
ATOM 11157 C C . GLN A 1 39 ? -18.754 -0.079 -5.712 1.00 0.00 39 GLN A C 7
ATOM 11158 O O . GLN A 1 39 ? -19.486 -0.569 -6.571 1.00 0.00 39 GLN A O 7
ATOM 11172 N N . ARG A 1 40 ? -19.103 0.955 -4.972 1.00 0.00 40 ARG A N 7
ATOM 11173 C CA . ARG A 1 40 ? -20.337 1.678 -5.195 1.00 0.00 40 ARG A CA 7
ATOM 11174 C C . ARG A 1 40 ? -20.314 2.353 -6.563 1.00 0.00 40 ARG A C 7
ATOM 11175 O O . ARG A 1 40 ? -21.280 2.289 -7.325 1.00 0.00 40 ARG A O 7
ATOM 11196 N N . LEU A 1 41 ? -19.196 2.987 -6.884 1.00 0.00 41 LEU A N 7
ATOM 11197 C CA . LEU A 1 41 ? -19.031 3.604 -8.195 1.00 0.00 41 LEU A CA 7
ATOM 11198 C C . LEU A 1 41 ? -18.876 2.535 -9.281 1.00 0.00 41 LEU A C 7
ATOM 11199 O O . LEU A 1 41 ? -18.997 2.819 -10.459 1.00 0.00 41 LEU A O 7
ATOM 11215 N N . VAL A 1 42 ? -18.583 1.309 -8.894 1.00 0.00 42 VAL A N 7
ATOM 11216 C CA . VAL A 1 42 ? -18.574 0.199 -9.837 1.00 0.00 42 VAL A CA 7
ATOM 11217 C C . VAL A 1 42 ? -19.964 0.035 -10.427 1.00 0.00 42 VAL A C 7
ATOM 11218 O O . VAL A 1 42 ? -20.136 -0.346 -11.586 1.00 0.00 42 VAL A O 7
ATOM 11231 N N . GLU A 1 43 ? -20.945 0.380 -9.616 1.00 0.00 43 GLU A N 7
ATOM 11232 C CA . GLU A 1 43 ? -22.334 0.348 -10.030 1.00 0.00 43 GLU A CA 7
ATOM 11233 C C . GLU A 1 43 ? -22.630 1.505 -10.977 1.00 0.00 43 GLU A C 7
ATOM 11234 O O . GLU A 1 43 ? -23.526 1.412 -11.817 1.00 0.00 43 GLU A O 7
ATOM 11246 N N . ARG A 1 44 ? -21.875 2.595 -10.841 1.00 0.00 44 ARG A N 7
ATOM 11247 C CA . ARG A 1 44 ? -21.986 3.716 -11.767 1.00 0.00 44 ARG A CA 7
ATOM 11248 C C . ARG A 1 44 ? -21.190 3.407 -13.036 1.00 0.00 44 ARG A C 7
ATOM 11249 O O . ARG A 1 44 ? -21.539 3.840 -14.132 1.00 0.00 44 ARG A O 7
ATOM 11270 N N . GLY A 1 45 ? -20.115 2.653 -12.860 1.00 0.00 45 GLY A N 7
ATOM 11271 C CA . GLY A 1 45 ? -19.328 2.175 -13.980 1.00 0.00 45 GLY A CA 7
ATOM 11272 C C . GLY A 1 45 ? -17.850 2.490 -13.843 1.00 0.00 45 GLY A C 7
ATOM 11273 O O . GLY A 1 45 ? -17.170 2.738 -14.836 1.00 0.00 45 GLY A O 7
ATOM 11277 N N . ASP A 1 46 ? -17.349 2.475 -12.612 1.00 0.00 46 ASP A N 7
ATOM 11278 C CA . ASP A 1 46 ? -15.936 2.762 -12.346 1.00 0.00 46 ASP A CA 7
ATOM 11279 C C . ASP A 1 46 ? -15.055 1.578 -12.732 1.00 0.00 46 ASP A C 7
ATOM 11280 O O . ASP A 1 46 ? -13.882 1.744 -13.058 1.00 0.00 46 ASP A O 7
ATOM 11289 N N . ALA A 1 47 ? -15.635 0.384 -12.725 1.00 0.00 47 ALA A N 7
ATOM 11290 C CA . ALA A 1 47 ? -14.883 -0.832 -13.023 1.00 0.00 47 ALA A CA 7
ATOM 11291 C C . ALA A 1 47 ? -14.770 -1.062 -14.525 1.00 0.00 47 ALA A C 7
ATOM 11292 O O . ALA A 1 47 ? -14.408 -2.154 -14.971 1.00 0.00 47 ALA A O 7
ATOM 11299 N N . LYS A 1 48 ? -15.094 -0.042 -15.303 1.00 0.00 48 LYS A N 7
ATOM 11300 C CA . LYS A 1 48 ? -14.994 -0.133 -16.750 1.00 0.00 48 LYS A CA 7
ATOM 11301 C C . LYS A 1 48 ? -13.577 0.156 -17.221 1.00 0.00 48 LYS A C 7
ATOM 11302 O O . LYS A 1 48 ? -13.048 -0.539 -18.081 1.00 0.00 48 LYS A O 7
ATOM 11321 N N . GLY A 1 49 ? -12.962 1.180 -16.654 1.00 0.00 49 GLY A N 7
ATOM 11322 C CA . GLY A 1 49 ? -11.614 1.534 -17.043 1.00 0.00 49 GLY A CA 7
ATOM 11323 C C . GLY A 1 49 ? -11.597 2.350 -18.316 1.00 0.00 49 GLY A C 7
ATOM 11324 O O . GLY A 1 49 ? -11.345 3.557 -18.282 1.00 0.00 49 GLY A O 7
ATOM 11328 N N . THR A 1 50 ? -11.875 1.697 -19.438 1.00 0.00 50 THR A N 7
ATOM 11329 C CA . THR A 1 50 ? -11.942 2.376 -20.720 1.00 0.00 50 THR A CA 7
ATOM 11330 C C . THR A 1 50 ? -12.819 1.602 -21.713 1.00 0.00 50 THR A C 7
ATOM 11331 O O . THR A 1 50 ? -12.338 0.764 -22.473 1.00 0.00 50 THR A O 7
ATOM 11342 N N . GLU A 1 51 ? -14.115 1.926 -21.685 1.00 0.00 51 GLU A N 7
ATOM 11343 C CA . GLU A 1 51 ? -15.132 1.352 -22.580 1.00 0.00 51 GLU A CA 7
ATOM 11344 C C . GLU A 1 51 ? -14.922 -0.131 -22.895 1.00 0.00 51 GLU A C 7
ATOM 11345 O O . GLU A 1 51 ? -14.296 -0.489 -23.896 1.00 0.00 51 GLU A O 7
ATOM 11357 N N . LEU A 1 52 ? -15.493 -0.988 -22.063 1.00 0.00 52 LEU A N 7
ATOM 11358 C CA . LEU A 1 52 ? -15.413 -2.424 -22.272 1.00 0.00 52 LEU A CA 7
ATOM 11359 C C . LEU A 1 52 ? -16.542 -3.131 -21.541 1.00 0.00 52 LEU A C 7
ATOM 11360 O O . LEU A 1 52 ? -16.580 -3.184 -20.312 1.00 0.00 52 LEU A O 7
ATOM 11376 N N . ASN A 1 53 ? -17.479 -3.639 -22.323 1.00 0.00 53 ASN A N 7
ATOM 11377 C CA . ASN A 1 53 ? -18.632 -4.358 -21.799 1.00 0.00 53 ASN A CA 7
ATOM 11378 C C . ASN A 1 53 ? -18.191 -5.656 -21.130 1.00 0.00 53 ASN A C 7
ATOM 11379 O O . ASN A 1 53 ? -18.545 -5.920 -19.980 1.00 0.00 53 ASN A O 7
ATOM 11390 N N . GLY B 2 1 ? 1.394 -9.221 -7.379 1.00 0.00 84 GLY B N 7
ATOM 11391 C CA . GLY B 2 1 ? 2.609 -9.731 -7.984 1.00 0.00 84 GLY B CA 7
ATOM 11392 C C . GLY B 2 1 ? 3.783 -9.653 -7.031 1.00 0.00 84 GLY B C 7
ATOM 11393 O O . GLY B 2 1 ? 3.873 -8.708 -6.245 1.00 0.00 84 GLY B O 7
ATOM 11397 N N . PRO B 2 2 ? 4.703 -10.628 -7.073 1.00 0.00 85 PRO B N 7
ATOM 11398 C CA . PRO B 2 2 ? 5.827 -10.684 -6.142 1.00 0.00 85 PRO B CA 7
ATOM 11399 C C . PRO B 2 2 ? 6.933 -9.700 -6.499 1.00 0.00 85 PRO B C 7
ATOM 11400 O O . PRO B 2 2 ? 6.769 -8.864 -7.396 1.00 0.00 85 PRO B O 7
ATOM 11411 N N . LEU B 2 3 ? 8.046 -9.804 -5.783 1.00 0.00 86 LEU B N 7
ATOM 11412 C CA . LEU B 2 3 ? 9.201 -8.936 -5.981 1.00 0.00 86 LEU B CA 7
ATOM 11413 C C . LEU B 2 3 ? 9.578 -8.793 -7.460 1.00 0.00 86 LEU B C 7
ATOM 11414 O O . LEU B 2 3 ? 9.912 -9.762 -8.140 1.00 0.00 86 LEU B O 7
ATOM 11430 N N . GLY B 2 4 ? 9.450 -7.577 -7.966 1.00 0.00 87 GLY B N 7
ATOM 11431 C CA . GLY B 2 4 ? 9.829 -7.298 -9.336 1.00 0.00 87 GLY B CA 7
ATOM 11432 C C . GLY B 2 4 ? 11.028 -6.380 -9.420 1.00 0.00 87 GLY B C 7
ATOM 11433 O O . GLY B 2 4 ? 11.908 -6.561 -10.261 1.00 0.00 87 GLY B O 7
ATOM 11437 N N . SER B 2 5 ? 11.073 -5.413 -8.516 1.00 0.00 88 SER B N 7
ATOM 11438 C CA . SER B 2 5 ? 12.059 -4.345 -8.569 1.00 0.00 88 SER B CA 7
ATOM 11439 C C . SER B 2 5 ? 13.299 -4.681 -7.735 1.00 0.00 88 SER B C 7
ATOM 11440 O O . SER B 2 5 ? 14.067 -3.790 -7.367 1.00 0.00 88 SER B O 7
ATOM 11448 N N . ARG B 2 6 ? 13.490 -5.958 -7.427 1.00 0.00 89 ARG B N 7
ATOM 11449 C CA . ARG B 2 6 ? 14.670 -6.380 -6.678 1.00 0.00 89 ARG B CA 7
ATOM 11450 C C . ARG B 2 6 ? 15.780 -6.833 -7.624 1.00 0.00 89 ARG B C 7
ATOM 11451 O O . ARG B 2 6 ? 16.759 -6.116 -7.822 1.00 0.00 89 ARG B O 7
ATOM 11472 N N . ARG B 2 7 ? 15.591 -8.003 -8.235 1.00 0.00 90 ARG B N 7
ATOM 11473 C CA . ARG B 2 7 ? 16.553 -8.562 -9.187 1.00 0.00 90 ARG B CA 7
ATOM 11474 C C . ARG B 2 7 ? 17.934 -8.751 -8.541 1.00 0.00 90 ARG B C 7
ATOM 11475 O O . ARG B 2 7 ? 18.869 -7.975 -8.780 1.00 0.00 90 ARG B O 7
ATOM 11496 N N . PHE B 2 8 ? 18.039 -9.802 -7.725 1.00 0.00 91 PHE B N 7
ATOM 11497 C CA . PHE B 2 8 ? 19.278 -10.152 -7.024 1.00 0.00 91 PHE B CA 7
ATOM 11498 C C . PHE B 2 8 ? 19.694 -9.042 -6.061 1.00 0.00 91 PHE B C 7
ATOM 11499 O O . PHE B 2 8 ? 18.895 -8.164 -5.742 1.00 0.00 91 PHE B O 7
ATOM 11516 N N . VAL B 2 9 ? 20.933 -9.076 -5.589 1.00 0.00 92 VAL B N 7
ATOM 11517 C CA . VAL B 2 9 ? 21.396 -8.055 -4.656 1.00 0.00 92 VAL B CA 7
ATOM 11518 C C . VAL B 2 9 ? 22.019 -6.879 -5.403 1.00 0.00 92 VAL B C 7
ATOM 11519 O O . VAL B 2 9 ? 22.052 -5.762 -4.893 1.00 0.00 92 VAL B O 7
ATOM 11532 N N . VAL B 2 10 ? 22.497 -7.137 -6.619 1.00 0.00 93 VAL B N 7
ATOM 11533 C CA . VAL B 2 10 ? 23.157 -6.111 -7.422 1.00 0.00 93 VAL B CA 7
ATOM 11534 C C . VAL B 2 10 ? 22.215 -4.944 -7.689 1.00 0.00 93 VAL B C 7
ATOM 11535 O O . VAL B 2 10 ? 22.479 -3.804 -7.277 1.00 0.00 93 VAL B O 7
ATOM 11548 N N . ASP B 2 11 ? 21.106 -5.223 -8.362 1.00 0.00 94 ASP B N 7
ATOM 11549 C CA . ASP B 2 11 ? 20.146 -4.181 -8.653 1.00 0.00 94 ASP B CA 7
ATOM 11550 C C . ASP B 2 11 ? 19.467 -3.742 -7.374 1.00 0.00 94 ASP B C 7
ATOM 11551 O O . ASP B 2 11 ? 19.425 -2.565 -7.090 1.00 0.00 94 ASP B O 7
ATOM 11560 N N . ASP B 2 12 ? 18.992 -4.694 -6.572 1.00 0.00 95 ASP B N 7
ATOM 11561 C CA . ASP B 2 12 ? 18.243 -4.366 -5.350 1.00 0.00 95 ASP B CA 7
ATOM 11562 C C . ASP B 2 12 ? 19.088 -3.545 -4.370 1.00 0.00 95 ASP B C 7
ATOM 11563 O O . ASP B 2 12 ? 18.587 -3.041 -3.379 1.00 0.00 95 ASP B O 7
ATOM 11572 N N . ARG B 2 13 ? 20.370 -3.394 -4.638 1.00 0.00 96 ARG B N 7
ATOM 11573 C CA . ARG B 2 13 ? 21.180 -2.518 -3.814 1.00 0.00 96 ARG B CA 7
ATOM 11574 C C . ARG B 2 13 ? 20.891 -1.069 -4.191 1.00 0.00 96 ARG B C 7
ATOM 11575 O O . ARG B 2 13 ? 20.499 -0.261 -3.351 1.00 0.00 96 ARG B O 7
ATOM 11596 N N . ARG B 2 14 ? 21.048 -0.764 -5.471 1.00 0.00 97 ARG B N 7
ATOM 11597 C CA . ARG B 2 14 ? 20.811 0.587 -5.973 1.00 0.00 97 ARG B CA 7
ATOM 11598 C C . ARG B 2 14 ? 19.338 0.801 -6.328 1.00 0.00 97 ARG B C 7
ATOM 11599 O O . ARG B 2 14 ? 18.726 1.783 -5.919 1.00 0.00 97 ARG B O 7
ATOM 11620 N N . GLU B 2 15 ? 18.782 -0.137 -7.076 1.00 0.00 98 GLU B N 7
ATOM 11621 C CA . GLU B 2 15 ? 17.404 -0.071 -7.543 1.00 0.00 98 GLU B CA 7
ATOM 11622 C C . GLU B 2 15 ? 16.414 0.022 -6.386 1.00 0.00 98 GLU B C 7
ATOM 11623 O O . GLU B 2 15 ? 15.440 0.770 -6.454 1.00 0.00 98 GLU B O 7
ATOM 11635 N N . LEU B 2 16 ? 16.663 -0.732 -5.322 1.00 0.00 99 LEU B N 7
ATOM 11636 C CA . LEU B 2 16 ? 15.770 -0.733 -4.172 1.00 0.00 99 LEU B CA 7
ATOM 11637 C C . LEU B 2 16 ? 15.847 0.597 -3.428 1.00 0.00 99 LEU B C 7
ATOM 11638 O O . LEU B 2 16 ? 14.821 1.237 -3.230 1.00 0.00 99 LEU B O 7
ATOM 11654 N N . GLN B 2 17 ? 17.046 1.044 -3.057 1.00 0.00 100 GLN B N 7
ATOM 11655 C CA . GLN B 2 17 ? 17.171 2.313 -2.338 1.00 0.00 100 GLN B CA 7
ATOM 11656 C C . GLN B 2 17 ? 16.613 3.460 -3.180 1.00 0.00 100 GLN B C 7
ATOM 11657 O O . GLN B 2 17 ? 16.038 4.411 -2.652 1.00 0.00 100 GLN B O 7
ATOM 11671 N N . TYR B 2 18 ? 16.769 3.345 -4.492 1.00 0.00 101 TYR B N 7
ATOM 11672 C CA . TYR B 2 18 ? 16.257 4.339 -5.421 1.00 0.00 101 TYR B CA 7
ATOM 11673 C C . TYR B 2 18 ? 14.734 4.289 -5.487 1.00 0.00 101 TYR B C 7
ATOM 11674 O O . TYR B 2 18 ? 14.084 5.320 -5.652 1.00 0.00 101 TYR B O 7
ATOM 11692 N N . ARG B 2 19 ? 14.162 3.097 -5.350 1.00 0.00 102 ARG B N 7
ATOM 11693 C CA . ARG B 2 19 ? 12.719 2.952 -5.455 1.00 0.00 102 ARG B CA 7
ATOM 11694 C C . ARG B 2 19 ? 12.034 3.375 -4.157 1.00 0.00 102 ARG B C 7
ATOM 11695 O O . ARG B 2 19 ? 10.887 3.796 -4.175 1.00 0.00 102 ARG B O 7
ATOM 11716 N N . VAL B 2 20 ? 12.747 3.300 -3.039 1.00 0.00 103 VAL B N 7
ATOM 11717 C CA . VAL B 2 20 ? 12.173 3.690 -1.753 1.00 0.00 103 VAL B CA 7
ATOM 11718 C C . VAL B 2 20 ? 11.882 5.191 -1.723 1.00 0.00 103 VAL B C 7
ATOM 11719 O O . VAL B 2 20 ? 10.818 5.604 -1.272 1.00 0.00 103 VAL B O 7
ATOM 11732 N N . GLU B 2 21 ? 12.817 6.005 -2.212 1.00 0.00 104 GLU B N 7
ATOM 11733 C CA . GLU B 2 21 ? 12.598 7.451 -2.266 1.00 0.00 104 GLU B CA 7
ATOM 11734 C C . GLU B 2 21 ? 11.473 7.824 -3.223 1.00 0.00 104 GLU B C 7
ATOM 11735 O O . GLU B 2 21 ? 10.658 8.686 -2.901 1.00 0.00 104 GLU B O 7
ATOM 11747 N N . VAL B 2 22 ? 11.411 7.193 -4.396 1.00 0.00 105 VAL B N 7
ATOM 11748 C CA . VAL B 2 22 ? 10.290 7.448 -5.293 1.00 0.00 105 VAL B CA 7
ATOM 11749 C C . VAL B 2 22 ? 8.993 7.002 -4.639 1.00 0.00 105 VAL B C 7
ATOM 11750 O O . VAL B 2 22 ? 8.000 7.704 -4.718 1.00 0.00 105 VAL B O 7
ATOM 11763 N N . GLN B 2 23 ? 9.012 5.869 -3.946 1.00 0.00 106 GLN B N 7
ATOM 11764 C CA . GLN B 2 23 ? 7.835 5.421 -3.208 1.00 0.00 106 GLN B CA 7
ATOM 11765 C C . GLN B 2 23 ? 7.452 6.454 -2.148 1.00 0.00 106 GLN B C 7
ATOM 11766 O O . GLN B 2 23 ? 6.289 6.824 -2.033 1.00 0.00 106 GLN B O 7
ATOM 11780 N N . ASN B 2 24 ? 8.450 6.928 -1.405 1.00 0.00 107 ASN B N 7
ATOM 11781 C CA . ASN B 2 24 ? 8.272 7.999 -0.415 1.00 0.00 107 ASN B CA 7
ATOM 11782 C C . ASN B 2 24 ? 7.540 9.201 -1.028 1.00 0.00 107 ASN B C 7
ATOM 11783 O O . ASN B 2 24 ? 6.651 9.789 -0.412 1.00 0.00 107 ASN B O 7
ATOM 11794 N N . ARG B 2 25 ? 7.910 9.545 -2.254 1.00 0.00 108 ARG B N 7
ATOM 11795 C CA . ARG B 2 25 ? 7.330 10.686 -2.950 1.00 0.00 108 ARG B CA 7
ATOM 11796 C C . ARG B 2 25 ? 5.960 10.348 -3.541 1.00 0.00 108 ARG B C 7
ATOM 11797 O O . ARG B 2 25 ? 4.981 11.063 -3.325 1.00 0.00 108 ARG B O 7
ATOM 11818 N N . VAL B 2 26 ? 5.911 9.255 -4.289 1.00 0.00 109 VAL B N 7
ATOM 11819 C CA . VAL B 2 26 ? 4.684 8.774 -4.919 1.00 0.00 109 VAL B CA 7
ATOM 11820 C C . VAL B 2 26 ? 3.580 8.586 -3.893 1.00 0.00 109 VAL B C 7
ATOM 11821 O O . VAL B 2 26 ? 2.457 9.047 -4.083 1.00 0.00 109 VAL B O 7
ATOM 11834 N N . TYR B 2 27 ? 3.914 7.921 -2.801 1.00 0.00 110 TYR B N 7
ATOM 11835 C CA . TYR B 2 27 ? 2.952 7.656 -1.746 1.00 0.00 110 TYR B CA 7
ATOM 11836 C C . TYR B 2 27 ? 2.439 8.956 -1.125 1.00 0.00 110 TYR B C 7
ATOM 11837 O O . TYR B 2 27 ? 1.302 9.025 -0.660 1.00 0.00 110 TYR B O 7
ATOM 11855 N N . LYS B 2 28 ? 3.272 9.991 -1.140 1.00 0.00 111 LYS B N 7
ATOM 11856 C CA . LYS B 2 28 ? 2.878 11.296 -0.622 1.00 0.00 111 LYS B CA 7
ATOM 11857 C C . LYS B 2 28 ? 1.791 11.907 -1.496 1.00 0.00 111 LYS B C 7
ATOM 11858 O O . LYS B 2 28 ? 0.838 12.504 -0.995 1.00 0.00 111 LYS B O 7
ATOM 11877 N N . LYS B 2 29 ? 1.927 11.731 -2.802 1.00 0.00 112 LYS B N 7
ATOM 11878 C CA . LYS B 2 29 ? 0.972 12.267 -3.750 1.00 0.00 112 LYS B CA 7
ATOM 11879 C C . LYS B 2 29 ? -0.343 11.498 -3.657 1.00 0.00 112 LYS B C 7
ATOM 11880 O O . LYS B 2 29 ? -1.426 12.065 -3.832 1.00 0.00 112 LYS B O 7
ATOM 11899 N N . GLU B 2 30 ? -0.234 10.206 -3.362 1.00 0.00 113 GLU B N 7
ATOM 11900 C CA . GLU B 2 30 ? -1.400 9.351 -3.190 1.00 0.00 113 GLU B CA 7
ATOM 11901 C C . GLU B 2 30 ? -2.304 9.880 -2.094 1.00 0.00 113 GLU B C 7
ATOM 11902 O O . GLU B 2 30 ? -3.506 9.983 -2.284 1.00 0.00 113 GLU B O 7
ATOM 11914 N N . ILE B 2 31 ? -1.718 10.224 -0.956 1.00 0.00 114 ILE B N 7
ATOM 11915 C CA . ILE B 2 31 ? -2.482 10.719 0.180 1.00 0.00 114 ILE B CA 7
ATOM 11916 C C . ILE B 2 31 ? -3.217 12.018 -0.154 1.00 0.00 114 ILE B C 7
ATOM 11917 O O . ILE B 2 31 ? -4.280 12.300 0.398 1.00 0.00 114 ILE B O 7
ATOM 11933 N N . GLN B 2 32 ? -2.657 12.799 -1.064 1.00 0.00 115 GLN B N 7
ATOM 11934 C CA . GLN B 2 32 ? -3.274 14.052 -1.470 1.00 0.00 115 GLN B CA 7
ATOM 11935 C C . GLN B 2 32 ? -4.458 13.783 -2.390 1.00 0.00 115 GLN B C 7
ATOM 11936 O O . GLN B 2 32 ? -5.503 14.426 -2.284 1.00 0.00 115 GLN B O 7
ATOM 11950 N N . ALA B 2 33 ? -4.288 12.822 -3.286 1.00 0.00 116 ALA B N 7
ATOM 11951 C CA . ALA B 2 33 ? -5.385 12.359 -4.126 1.00 0.00 116 ALA B CA 7
ATOM 11952 C C . ALA B 2 33 ? -6.453 11.705 -3.258 1.00 0.00 116 ALA B C 7
ATOM 11953 O O . ALA B 2 33 ? -7.647 11.968 -3.401 1.00 0.00 116 ALA B O 7
ATOM 11960 N N . LEU B 2 34 ? -5.985 10.868 -2.342 1.00 0.00 117 LEU B N 7
ATOM 11961 C CA . LEU B 2 34 ? -6.829 10.198 -1.363 1.00 0.00 117 LEU B CA 7
ATOM 11962 C C . LEU B 2 34 ? -7.639 11.208 -0.573 1.00 0.00 117 LEU B C 7
ATOM 11963 O O . LEU B 2 34 ? -8.784 10.960 -0.237 1.00 0.00 117 LEU B O 7
ATOM 11979 N N . ASP B 2 35 ? -7.035 12.355 -0.301 1.00 0.00 118 ASP B N 7
ATOM 11980 C CA . ASP B 2 35 ? -7.672 13.401 0.494 1.00 0.00 118 ASP B CA 7
ATOM 11981 C C . ASP B 2 35 ? -8.926 13.940 -0.204 1.00 0.00 118 ASP B C 7
ATOM 11982 O O . ASP B 2 35 ? -9.895 14.338 0.447 1.00 0.00 118 ASP B O 7
ATOM 11991 N N . ALA B 2 36 ? -8.913 13.930 -1.531 1.00 0.00 119 ALA B N 7
ATOM 11992 C CA . ALA B 2 36 ? -10.091 14.306 -2.303 1.00 0.00 119 ALA B CA 7
ATOM 11993 C C . ALA B 2 36 ? -11.141 13.202 -2.217 1.00 0.00 119 ALA B C 7
ATOM 11994 O O . ALA B 2 36 ? -12.343 13.458 -2.107 1.00 0.00 119 ALA B O 7
ATOM 12001 N N . GLU B 2 37 ? -10.674 11.966 -2.257 1.00 0.00 120 GLU B N 7
ATOM 12002 C CA . GLU B 2 37 ? -11.534 10.822 -2.042 1.00 0.00 120 GLU B CA 7
ATOM 12003 C C . GLU B 2 37 ? -12.048 10.808 -0.598 1.00 0.00 120 GLU B C 7
ATOM 12004 O O . GLU B 2 37 ? -13.109 10.274 -0.316 1.00 0.00 120 GLU B O 7
ATOM 12016 N N . ILE B 2 38 ? -11.286 11.381 0.322 1.00 0.00 121 ILE B N 7
ATOM 12017 C CA . IL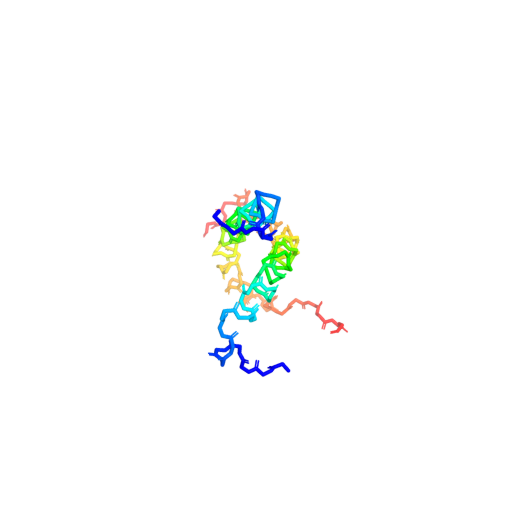E B 2 38 ? -11.755 11.553 1.692 1.00 0.00 121 ILE B CA 7
ATOM 12018 C C . ILE B 2 38 ? -13.088 12.299 1.694 1.00 0.00 121 ILE B C 7
ATOM 12019 O O . ILE B 2 38 ? -13.955 12.029 2.516 1.00 0.00 121 ILE B O 7
ATOM 12035 N N . ARG B 2 39 ? -13.251 13.208 0.740 1.00 0.00 122 ARG B N 7
ATOM 12036 C CA . ARG B 2 39 ? -14.505 13.940 0.573 1.00 0.00 122 ARG B CA 7
ATOM 12037 C C . ARG B 2 39 ? -15.668 12.986 0.303 1.00 0.00 122 ARG B C 7
ATOM 12038 O O . ARG B 2 39 ? -16.731 13.105 0.915 1.00 0.00 122 ARG B O 7
ATOM 12059 N N . LYS B 2 40 ? -15.467 12.040 -0.614 1.00 0.00 123 LYS B N 7
ATOM 12060 C CA . LYS B 2 40 ? -16.503 11.044 -0.911 1.00 0.00 123 LYS B CA 7
ATOM 12061 C C . LYS B 2 40 ? -16.753 10.184 0.325 1.00 0.00 123 LYS B C 7
ATOM 12062 O O . LYS B 2 40 ? -17.887 9.796 0.617 1.00 0.00 123 LYS B O 7
ATOM 12081 N N . LEU B 2 41 ? -15.681 9.908 1.054 1.00 0.00 124 LEU B N 7
ATOM 12082 C CA . LEU B 2 41 ? -15.772 9.162 2.293 1.00 0.00 124 LEU B CA 7
ATOM 12083 C C . LEU B 2 41 ? -16.598 9.923 3.317 1.00 0.00 124 LEU B C 7
ATOM 12084 O O . LEU B 2 41 ? -17.488 9.350 3.936 1.00 0.00 124 LEU B O 7
ATOM 12100 N N . GLU B 2 42 ? -16.310 11.219 3.473 1.00 0.00 125 GLU B N 7
ATOM 12101 C CA . GLU B 2 42 ? -17.012 12.066 4.436 1.00 0.00 125 GLU B CA 7
ATOM 12102 C C . GLU B 2 42 ? -18.522 11.948 4.284 1.00 0.00 125 GLU B C 7
ATOM 12103 O O . GLU B 2 42 ? -19.257 12.040 5.263 1.00 0.00 125 GLU B O 7
ATOM 12115 N N . ARG B 2 43 ? -18.977 11.728 3.058 1.00 0.00 126 ARG B N 7
ATOM 12116 C CA . ARG B 2 43 ? -20.396 11.525 2.797 1.00 0.00 126 ARG B CA 7
ATOM 12117 C C . ARG B 2 43 ? -20.900 10.306 3.559 1.00 0.00 126 ARG B C 7
ATOM 12118 O O . ARG B 2 43 ? -21.949 10.350 4.198 1.00 0.00 126 ARG B O 7
ATOM 12139 N N . LEU B 2 44 ? -20.133 9.224 3.501 1.00 0.00 127 LEU B N 7
ATOM 12140 C CA . LEU B 2 44 ? -20.483 7.998 4.209 1.00 0.00 127 LEU B CA 7
ATOM 12141 C C . LEU B 2 44 ? -20.237 8.123 5.714 1.00 0.00 127 LEU B C 7
ATOM 12142 O O . LEU B 2 44 ? -21.036 7.635 6.513 1.00 0.00 127 LEU B O 7
ATOM 12158 N N . LEU B 2 45 ? -19.127 8.752 6.101 1.00 0.00 128 LEU B N 7
ATOM 12159 C CA . LEU B 2 45 ? -18.888 9.111 7.487 1.00 0.00 128 LEU B CA 7
ATOM 12160 C C . LEU B 2 45 ? -20.101 9.807 8.092 1.00 0.00 128 LEU B C 7
ATOM 12161 O O . LEU B 2 45 ? -20.683 9.324 9.064 1.00 0.00 128 LEU B O 7
ATOM 12177 N N . GLU B 2 46 ? -20.474 10.936 7.502 1.00 0.00 129 GLU B N 7
ATOM 12178 C CA . GLU B 2 46 ? -21.641 11.697 7.946 1.00 0.00 129 GLU B CA 7
ATOM 12179 C C . GLU B 2 46 ? -22.913 10.854 7.887 1.00 0.00 129 GLU B C 7
ATOM 12180 O O . GLU B 2 46 ? -23.807 11.004 8.723 1.00 0.00 129 GLU B O 7
ATOM 12192 N N . SER B 2 47 ? -22.989 9.973 6.893 1.00 0.00 130 SER B N 7
ATOM 12193 C CA . SER B 2 47 ? -24.144 9.098 6.718 1.00 0.00 130 SER B CA 7
ATOM 12194 C C . SER B 2 47 ? -24.246 8.100 7.872 1.00 0.00 130 SER B C 7
ATOM 12195 O O . SER B 2 47 ? -25.334 7.626 8.206 1.00 0.00 130 SER B O 7
ATOM 12203 N N . GLY B 2 48 ? -23.109 7.792 8.481 1.00 0.00 131 GLY B N 7
ATOM 12204 C CA . GLY B 2 48 ? -23.099 6.912 9.632 1.00 0.00 131 GLY B CA 7
ATOM 12205 C C . GLY B 2 48 ? -22.438 5.577 9.359 1.00 0.00 131 GLY B C 7
ATOM 12206 O O . GLY B 2 48 ? -22.657 4.615 10.091 1.00 0.00 131 GLY B O 7
ATOM 12210 N N . LEU B 2 49 ? -21.628 5.508 8.312 1.00 0.00 132 LEU B N 7
ATOM 12211 C CA . LEU B 2 49 ? -20.918 4.282 7.989 1.00 0.00 132 LEU B CA 7
ATOM 12212 C C . LEU B 2 49 ? -19.625 4.178 8.791 1.00 0.00 132 LEU B C 7
ATOM 12213 O O . LEU B 2 49 ? -19.485 3.314 9.659 1.00 0.00 132 LEU B O 7
ATOM 12229 N N . THR B 2 50 ? -18.686 5.061 8.495 1.00 0.00 133 THR B N 7
ATOM 12230 C CA . THR B 2 50 ? -17.390 5.050 9.146 1.00 0.00 133 THR B CA 7
ATOM 12231 C C . THR B 2 50 ? -17.417 5.914 10.403 1.00 0.00 133 THR B C 7
ATOM 12232 O O . THR B 2 50 ? -17.549 7.148 10.272 1.00 0.00 133 THR B O 7
ATOM 12244 N N . MET A 1 1 ? 26.860 -0.810 -8.485 1.00 0.00 1 MET A N 8
ATOM 12245 C CA . MET A 1 1 ? 27.681 -0.079 -7.493 1.00 0.00 1 MET A CA 8
ATOM 12246 C C . MET A 1 1 ? 27.220 -0.383 -6.070 1.00 0.00 1 MET A C 8
ATOM 12247 O O . MET A 1 1 ? 26.954 0.531 -5.283 1.00 0.00 1 MET A O 8
ATOM 12263 N N . ASP A 1 2 ? 27.135 -1.668 -5.735 1.00 0.00 2 ASP A N 8
ATOM 12264 C CA . ASP A 1 2 ? 26.697 -2.091 -4.407 1.00 0.00 2 ASP A CA 8
ATOM 12265 C C . ASP A 1 2 ? 27.771 -1.809 -3.366 1.00 0.00 2 ASP A C 8
ATOM 12266 O O . ASP A 1 2 ? 27.470 -1.489 -2.219 1.00 0.00 2 ASP A O 8
ATOM 12275 N N . SER A 1 3 ? 29.023 -1.905 -3.782 1.00 0.00 3 SER A N 8
ATOM 12276 C CA . SER A 1 3 ? 30.144 -1.736 -2.874 1.00 0.00 3 SER A CA 8
ATOM 12277 C C . SER A 1 3 ? 30.481 -0.260 -2.699 1.00 0.00 3 SER A C 8
ATOM 12278 O O . SER A 1 3 ? 31.316 0.108 -1.874 1.00 0.00 3 SER A O 8
ATOM 12286 N N . ALA A 1 4 ? 29.814 0.581 -3.479 1.00 0.00 4 ALA A N 8
ATOM 12287 C CA . ALA A 1 4 ? 30.007 2.021 -3.404 1.00 0.00 4 ALA A CA 8
ATOM 12288 C C . ALA A 1 4 ? 29.134 2.623 -2.315 1.00 0.00 4 ALA A C 8
ATOM 12289 O O . ALA A 1 4 ? 29.286 3.789 -1.950 1.00 0.00 4 ALA A O 8
ATOM 12296 N N . ILE A 1 5 ? 28.204 1.825 -1.820 1.00 0.00 5 ILE A N 8
ATOM 12297 C CA . ILE A 1 5 ? 27.303 2.255 -0.763 1.00 0.00 5 ILE A CA 8
ATOM 12298 C C . ILE A 1 5 ? 28.001 2.192 0.591 1.00 0.00 5 ILE A C 8
ATOM 12299 O O . ILE A 1 5 ? 28.180 1.111 1.155 1.00 0.00 5 ILE A O 8
ATOM 12315 N N . SER A 1 6 ? 28.404 3.342 1.109 1.00 0.00 6 SER A N 8
ATOM 12316 C CA . SER A 1 6 ? 29.029 3.394 2.416 1.00 0.00 6 SER A CA 8
ATOM 12317 C C . SER A 1 6 ? 27.941 3.490 3.475 1.00 0.00 6 SER A C 8
ATOM 12318 O O . SER A 1 6 ? 26.755 3.450 3.137 1.00 0.00 6 SER A O 8
ATOM 12326 N N . LYS A 1 7 ? 28.307 3.624 4.744 1.00 0.00 7 LYS A N 8
ATOM 12327 C CA . LYS A 1 7 ? 27.294 3.774 5.776 1.00 0.00 7 LYS A CA 8
ATOM 12328 C C . LYS A 1 7 ? 26.529 5.075 5.549 1.00 0.00 7 LYS A C 8
ATOM 12329 O O . LYS A 1 7 ? 25.374 5.208 5.945 1.00 0.00 7 LYS A O 8
ATOM 12348 N N . GLU A 1 8 ? 27.193 6.018 4.888 1.00 0.00 8 GLU A N 8
ATOM 12349 C CA . GLU A 1 8 ? 26.583 7.273 4.466 1.00 0.00 8 GLU A CA 8
ATOM 12350 C C . GLU A 1 8 ? 25.269 7.034 3.724 1.00 0.00 8 GLU A C 8
ATOM 12351 O O . GLU A 1 8 ? 24.203 7.482 4.156 1.00 0.00 8 GLU A O 8
ATOM 12363 N N . ASP A 1 9 ? 25.356 6.317 2.609 1.00 0.00 9 ASP A N 8
ATOM 12364 C CA . ASP A 1 9 ? 24.189 6.041 1.778 1.00 0.00 9 ASP A CA 8
ATOM 12365 C C . ASP A 1 9 ? 23.298 4.995 2.438 1.00 0.00 9 ASP A C 8
ATOM 12366 O O . ASP A 1 9 ? 22.089 4.955 2.213 1.00 0.00 9 ASP A O 8
ATOM 12375 N N . GLU A 1 10 ? 23.902 4.160 3.271 1.00 0.00 10 GLU A N 8
ATOM 12376 C CA . GLU A 1 10 ? 23.159 3.158 4.016 1.00 0.00 10 GLU A CA 8
ATOM 12377 C C . GLU A 1 10 ? 22.184 3.819 4.987 1.00 0.00 10 GLU A C 8
ATOM 12378 O O . GLU A 1 10 ? 20.983 3.570 4.926 1.00 0.00 10 GLU A O 8
ATOM 12390 N N . GLU A 1 11 ? 22.707 4.663 5.877 1.00 0.00 11 GLU A N 8
ATOM 12391 C CA . GLU A 1 11 ? 21.870 5.425 6.804 1.00 0.00 11 GLU A CA 8
ATOM 12392 C C . GLU A 1 11 ? 20.835 6.254 6.048 1.00 0.00 11 GLU A C 8
ATOM 12393 O O . GLU A 1 11 ? 19.721 6.471 6.531 1.00 0.00 11 GLU A O 8
ATOM 12405 N N . ARG A 1 12 ? 21.218 6.724 4.865 1.00 0.00 12 ARG A N 8
ATOM 12406 C CA . ARG A 1 12 ? 20.306 7.443 3.984 1.00 0.00 12 ARG A CA 8
ATOM 12407 C C . ARG A 1 12 ? 19.119 6.553 3.623 1.00 0.00 12 ARG A C 8
ATOM 12408 O O . ARG A 1 12 ? 17.960 6.956 3.758 1.00 0.00 12 ARG A O 8
ATOM 12429 N N . TYR A 1 13 ? 19.421 5.336 3.187 1.00 0.00 13 TYR A N 8
ATOM 12430 C CA . TYR A 1 13 ? 18.401 4.357 2.844 1.00 0.00 13 TYR A CA 8
ATOM 12431 C C . TYR A 1 13 ? 17.572 3.970 4.068 1.00 0.00 13 TYR A C 8
ATOM 12432 O O . TYR A 1 13 ? 16.350 3.924 3.999 1.00 0.00 13 TYR A O 8
ATOM 12450 N N . GLN A 1 14 ? 18.240 3.687 5.179 1.00 0.00 14 GLN A N 8
ATOM 12451 C CA . GLN A 1 14 ? 17.562 3.313 6.422 1.00 0.00 14 GLN A CA 8
ATOM 12452 C C . GLN A 1 14 ? 16.466 4.306 6.800 1.00 0.00 14 GLN A C 8
ATOM 12453 O O . GLN A 1 14 ? 15.309 3.928 6.984 1.00 0.00 14 GLN A O 8
ATOM 12467 N N . LYS A 1 15 ? 16.840 5.567 6.935 1.00 0.00 15 LYS A N 8
ATOM 12468 C CA . LYS A 1 15 ? 15.878 6.625 7.211 1.00 0.00 15 LYS A CA 8
ATOM 12469 C C . LYS A 1 15 ? 14.803 6.680 6.131 1.00 0.00 15 LYS A C 8
ATOM 12470 O O . LYS A 1 15 ? 13.637 6.956 6.409 1.00 0.00 15 LYS A O 8
ATOM 12489 N N . LEU A 1 16 ? 15.206 6.383 4.907 1.00 0.00 16 LEU A N 8
ATOM 12490 C CA . LEU A 1 16 ? 14.317 6.434 3.757 1.00 0.00 16 LEU A CA 8
ATOM 12491 C C . LEU A 1 16 ? 13.198 5.408 3.880 1.00 0.00 16 LEU A C 8
ATOM 12492 O O . LEU A 1 16 ? 12.036 5.712 3.610 1.00 0.00 16 LEU A O 8
ATOM 12508 N N . VAL A 1 17 ? 13.555 4.192 4.288 1.00 0.00 17 VAL A N 8
ATOM 12509 C CA . VAL A 1 17 ? 12.567 3.131 4.469 1.00 0.00 17 VAL A CA 8
ATOM 12510 C C . VAL A 1 17 ? 11.541 3.565 5.497 1.00 0.00 17 VAL A C 8
ATOM 12511 O O . VAL A 1 17 ? 10.354 3.305 5.347 1.00 0.00 17 VAL A O 8
ATOM 12524 N N . THR A 1 18 ? 12.011 4.271 6.517 1.00 0.00 18 THR A N 8
ATOM 12525 C CA . THR A 1 18 ? 11.144 4.778 7.554 1.00 0.00 18 THR A CA 8
ATOM 12526 C C . THR A 1 18 ? 10.102 5.707 6.944 1.00 0.00 18 THR A C 8
ATOM 12527 O O . THR A 1 18 ? 8.911 5.546 7.183 1.00 0.00 18 THR A O 8
ATOM 12538 N N . GLU A 1 19 ? 10.562 6.633 6.108 1.00 0.00 19 GLU A N 8
ATOM 12539 C CA . GLU A 1 19 ? 9.690 7.590 5.444 1.00 0.00 19 GLU A CA 8
ATOM 12540 C C . GLU A 1 19 ? 8.643 6.864 4.618 1.00 0.00 19 GLU A C 8
ATOM 12541 O O . GLU A 1 19 ? 7.472 7.246 4.586 1.00 0.00 19 GLU A O 8
ATOM 12553 N N . ASN A 1 20 ? 9.091 5.792 3.992 1.00 0.00 20 ASN A N 8
ATOM 12554 C CA . ASN A 1 20 ? 8.276 4.998 3.094 1.00 0.00 20 ASN A CA 8
ATOM 12555 C C . ASN A 1 20 ? 7.220 4.198 3.864 1.00 0.00 20 ASN A C 8
ATOM 12556 O O . ASN A 1 20 ? 6.065 4.121 3.448 1.00 0.00 20 ASN A O 8
ATOM 12567 N N . GLU A 1 21 ? 7.616 3.605 4.988 1.00 0.00 21 GLU A N 8
ATOM 12568 C CA . GLU A 1 21 ? 6.703 2.811 5.804 1.00 0.00 21 GLU A CA 8
ATOM 12569 C C . GLU A 1 21 ? 5.597 3.655 6.426 1.00 0.00 21 GLU A C 8
ATOM 12570 O O . GLU A 1 21 ? 4.479 3.173 6.629 1.00 0.00 21 GLU A O 8
ATOM 12582 N N . GLN A 1 22 ? 5.910 4.908 6.738 1.00 0.00 22 GLN A N 8
ATOM 12583 C CA . GLN A 1 22 ? 4.950 5.790 7.400 1.00 0.00 22 GLN A CA 8
ATOM 12584 C C . GLN A 1 22 ? 3.703 5.971 6.554 1.00 0.00 22 GLN A C 8
ATOM 12585 O O . GLN A 1 22 ? 2.606 5.550 6.923 1.00 0.00 22 GLN A O 8
ATOM 12599 N N . LEU A 1 23 ? 3.892 6.587 5.402 1.00 0.00 23 LEU A N 8
ATOM 12600 C CA . LEU A 1 23 ? 2.779 7.084 4.619 1.00 0.00 23 LEU A CA 8
ATOM 12601 C C . LEU A 1 23 ? 2.101 5.992 3.797 1.00 0.00 23 LEU A C 8
ATOM 12602 O O . LEU A 1 23 ? 0.954 6.157 3.396 1.00 0.00 23 LEU A O 8
ATOM 12618 N N . GLN A 1 24 ? 2.780 4.869 3.566 1.00 0.00 24 GLN A N 8
ATOM 12619 C CA . GLN A 1 24 ? 2.140 3.751 2.874 1.00 0.00 24 GLN A CA 8
ATOM 12620 C C . GLN A 1 24 ? 1.053 3.149 3.759 1.00 0.00 24 GLN A C 8
ATOM 12621 O O . GLN A 1 24 ? 0.050 2.629 3.271 1.00 0.00 24 GLN A O 8
ATOM 12635 N N . ARG A 1 25 ? 1.256 3.248 5.070 1.00 0.00 25 ARG A N 8
ATOM 12636 C CA . ARG A 1 25 ? 0.258 2.842 6.033 1.00 0.00 25 ARG A CA 8
ATOM 12637 C C . ARG A 1 25 ? -0.935 3.783 5.938 1.00 0.00 25 ARG A C 8
ATOM 12638 O O . ARG A 1 25 ? -2.086 3.359 5.937 1.00 0.00 25 ARG A O 8
ATOM 12659 N N . LEU A 1 26 ? -0.628 5.067 5.835 1.00 0.00 26 LEU A N 8
ATOM 12660 C CA . LEU A 1 26 ? -1.638 6.110 5.757 1.00 0.00 26 LEU A CA 8
ATOM 12661 C C . LEU A 1 26 ? -2.446 5.960 4.473 1.00 0.00 26 LEU A C 8
ATOM 12662 O O . LEU A 1 26 ? -3.655 6.197 4.450 1.00 0.00 26 LEU A O 8
ATOM 12678 N N . ILE A 1 27 ? -1.765 5.540 3.415 1.00 0.00 27 ILE A N 8
ATOM 12679 C CA . ILE A 1 27 ? -2.414 5.218 2.154 1.00 0.00 27 ILE A CA 8
ATOM 12680 C C . ILE A 1 27 ? -3.376 4.057 2.323 1.00 0.00 27 ILE A C 8
ATOM 12681 O O . ILE A 1 27 ? -4.546 4.170 1.983 1.00 0.00 27 ILE A O 8
ATOM 12697 N N . THR A 1 28 ? -2.871 2.948 2.860 1.00 0.00 28 THR A N 8
ATOM 12698 C CA . THR A 1 28 ? -3.676 1.737 3.038 1.00 0.00 28 THR A CA 8
ATOM 12699 C C . THR A 1 28 ? -4.974 2.032 3.808 1.00 0.00 28 THR A C 8
ATOM 12700 O O . THR A 1 28 ? -5.982 1.351 3.616 1.00 0.00 28 THR A O 8
ATOM 12711 N N . GLN A 1 29 ? -4.942 3.056 4.665 1.00 0.00 29 GLN A N 8
ATOM 12712 C CA . GLN A 1 29 ? -6.123 3.480 5.414 1.00 0.00 29 GLN A CA 8
ATOM 12713 C C . GLN A 1 29 ? -7.166 4.053 4.469 1.00 0.00 29 GLN A C 8
ATOM 12714 O O . GLN A 1 29 ? -8.309 3.602 4.424 1.00 0.00 29 GLN A O 8
ATOM 12728 N N . LYS A 1 30 ? -6.748 5.059 3.721 1.00 0.00 30 LYS A N 8
ATOM 12729 C CA . LYS A 1 30 ? -7.618 5.722 2.758 1.00 0.00 30 LYS A CA 8
ATOM 12730 C C . LYS A 1 30 ? -8.041 4.741 1.666 1.00 0.00 30 LYS A C 8
ATOM 12731 O O . LYS A 1 30 ? -9.194 4.729 1.237 1.00 0.00 30 LYS A O 8
ATOM 12750 N N . GLU A 1 31 ? -7.091 3.914 1.245 1.00 0.00 31 GLU A N 8
ATOM 12751 C CA . GLU A 1 31 ? -7.302 2.926 0.192 1.00 0.00 31 GLU A CA 8
ATOM 12752 C C . GLU A 1 31 ? -8.497 2.032 0.469 1.00 0.00 31 GLU A C 8
ATOM 12753 O O . GLU A 1 31 ? -9.426 1.981 -0.331 1.00 0.00 31 GLU A O 8
ATOM 12765 N N . GLU A 1 32 ? -8.480 1.336 1.602 1.00 0.00 32 GLU A N 8
ATOM 12766 C CA . GLU A 1 32 ? -9.553 0.401 1.929 1.00 0.00 32 GLU A CA 8
ATOM 12767 C C . GLU A 1 32 ? -10.914 1.087 1.893 1.00 0.00 32 GLU A C 8
ATOM 12768 O O . GLU A 1 32 ? -11.905 0.480 1.501 1.00 0.00 32 GLU A O 8
ATOM 12780 N N . LYS A 1 33 ? -10.954 2.358 2.265 1.00 0.00 33 LYS A N 8
ATOM 12781 C CA . LYS A 1 33 ? -12.202 3.105 2.246 1.00 0.00 33 LYS A CA 8
ATOM 12782 C C . LYS A 1 33 ? -12.615 3.416 0.806 1.00 0.00 33 LYS A C 8
ATOM 12783 O O . LYS A 1 33 ? -13.751 3.158 0.399 1.00 0.00 33 LYS A O 8
ATOM 12802 N N . ILE A 1 34 ? -11.678 3.955 0.033 1.00 0.00 34 ILE A N 8
ATOM 12803 C CA . ILE A 1 34 ? -11.959 4.397 -1.329 1.00 0.00 34 ILE A CA 8
ATOM 12804 C C . ILE A 1 34 ? -12.229 3.225 -2.269 1.00 0.00 34 ILE A C 8
ATOM 12805 O O . ILE A 1 34 ? -13.024 3.345 -3.196 1.00 0.00 34 ILE A O 8
ATOM 12821 N N . ARG A 1 35 ? -11.588 2.094 -2.022 1.00 0.00 35 ARG A N 8
ATOM 12822 C CA . ARG A 1 35 ? -11.788 0.907 -2.850 1.00 0.00 35 ARG A CA 8
ATOM 12823 C C . ARG A 1 35 ? -13.227 0.427 -2.773 1.00 0.00 35 ARG A C 8
ATOM 12824 O O . ARG A 1 35 ? -13.791 -0.050 -3.757 1.00 0.00 35 ARG A O 8
ATOM 12845 N N . VAL A 1 36 ? -13.822 0.578 -1.606 1.00 0.00 36 VAL A N 8
ATOM 12846 C CA . VAL A 1 36 ? -15.227 0.258 -1.418 1.00 0.00 36 VAL A CA 8
ATOM 12847 C C . VAL A 1 36 ? -16.087 1.250 -2.194 1.00 0.00 36 VAL A C 8
ATOM 12848 O O . VAL A 1 36 ? -17.134 0.902 -2.739 1.00 0.00 36 VAL A O 8
ATOM 12861 N N . LEU A 1 37 ? -15.612 2.484 -2.261 1.00 0.00 37 LEU A N 8
ATOM 12862 C CA . LEU A 1 37 ? -16.249 3.514 -3.079 1.00 0.00 37 LEU A CA 8
ATOM 12863 C C . LEU A 1 37 ? -16.028 3.236 -4.557 1.00 0.00 37 LEU A C 8
ATOM 12864 O O . LEU A 1 37 ? -16.836 3.624 -5.393 1.00 0.00 37 LEU A O 8
ATOM 12880 N N . ARG A 1 38 ? -14.921 2.581 -4.868 1.00 0.00 38 ARG A N 8
ATOM 12881 C CA . ARG A 1 38 ? -14.645 2.158 -6.236 1.00 0.00 38 ARG A CA 8
ATOM 12882 C C . ARG A 1 38 ? -15.716 1.182 -6.690 1.00 0.00 38 ARG A C 8
ATOM 12883 O O . ARG A 1 38 ? -16.166 1.231 -7.827 1.00 0.00 38 ARG A O 8
ATOM 12904 N N . GLN A 1 39 ? -16.136 0.312 -5.777 1.00 0.00 39 GLN A N 8
ATOM 12905 C CA . GLN A 1 39 ? -17.213 -0.632 -6.047 1.00 0.00 39 GLN A CA 8
ATOM 12906 C C . GLN A 1 39 ? -18.518 0.106 -6.319 1.00 0.00 39 GLN A C 8
ATOM 12907 O O . GLN A 1 39 ? -19.327 -0.326 -7.138 1.00 0.00 39 GLN A O 8
ATOM 12921 N N . ARG A 1 40 ? -18.717 1.216 -5.615 1.00 0.00 40 ARG A N 8
ATOM 12922 C CA . ARG A 1 40 ? -19.839 2.108 -5.881 1.00 0.00 40 ARG A CA 8
ATOM 12923 C C . ARG A 1 40 ? -19.756 2.643 -7.300 1.00 0.00 40 ARG A C 8
ATOM 12924 O O . ARG A 1 40 ? -20.751 2.694 -8.020 1.00 0.00 40 ARG A O 8
ATOM 12945 N N . LEU A 1 41 ? -18.553 3.034 -7.700 1.00 0.00 41 LEU A N 8
ATOM 12946 C CA . LEU A 1 41 ? -18.336 3.571 -9.034 1.00 0.00 41 LEU A CA 8
ATOM 12947 C C . LEU A 1 41 ? -18.496 2.465 -10.068 1.00 0.00 41 LEU A C 8
ATOM 12948 O O . LEU A 1 41 ? -18.878 2.721 -11.202 1.00 0.00 41 LEU A O 8
ATOM 12964 N N . VAL A 1 42 ? -18.188 1.236 -9.664 1.00 0.00 42 VAL A N 8
ATOM 12965 C CA . VAL A 1 42 ? -18.443 0.059 -10.487 1.00 0.00 42 VAL A CA 8
ATOM 12966 C C . VAL A 1 42 ? -19.926 -0.027 -10.823 1.00 0.00 42 VAL A C 8
ATOM 12967 O O . VAL A 1 42 ? -20.305 -0.240 -11.976 1.00 0.00 42 VAL A O 8
ATOM 12980 N N . GLU A 1 43 ? -20.755 0.164 -9.807 1.00 0.00 43 GLU A N 8
ATOM 12981 C CA . GLU A 1 43 ? -22.200 0.160 -9.977 1.00 0.00 43 GLU A CA 8
ATOM 12982 C C . GLU A 1 43 ? -22.632 1.324 -10.862 1.00 0.00 43 GLU A C 8
ATOM 12983 O O . GLU A 1 43 ? -23.459 1.165 -11.761 1.00 0.00 43 GLU A O 8
ATOM 12995 N N . ARG A 1 44 ? -22.050 2.491 -10.605 1.00 0.00 44 ARG A N 8
ATOM 12996 C CA . ARG A 1 44 ? -22.338 3.696 -11.379 1.00 0.00 44 ARG A CA 8
ATOM 12997 C C . ARG A 1 44 ? -21.849 3.564 -12.816 1.00 0.00 44 ARG A C 8
ATOM 12998 O O . ARG A 1 44 ? -22.402 4.169 -13.735 1.00 0.00 44 ARG A O 8
ATOM 13019 N N . GLY A 1 45 ? -20.814 2.759 -12.992 1.00 0.00 45 GLY A N 8
ATOM 13020 C CA . GLY A 1 45 ? -20.231 2.557 -14.300 1.00 0.00 45 GLY A CA 8
ATOM 13021 C C . GLY A 1 45 ? -19.228 3.637 -14.640 1.00 0.00 45 GLY A C 8
ATOM 13022 O O . GLY A 1 45 ? -19.172 4.105 -15.774 1.00 0.00 45 GLY A O 8
ATOM 13026 N N . ASP A 1 46 ? -18.419 4.016 -13.655 1.00 0.00 46 ASP A N 8
ATOM 13027 C CA . ASP A 1 46 ? -17.460 5.112 -13.811 1.00 0.00 46 ASP A CA 8
ATOM 13028 C C . ASP A 1 46 ? -16.374 4.758 -14.826 1.00 0.00 46 ASP A C 8
ATOM 13029 O O . ASP A 1 46 ? -15.649 5.631 -15.309 1.00 0.00 46 ASP A O 8
ATOM 13038 N N . ALA A 1 47 ? -16.276 3.471 -15.151 1.00 0.00 47 ALA A N 8
ATOM 13039 C CA . ALA A 1 47 ? -15.368 2.998 -16.193 1.00 0.00 47 ALA A CA 8
ATOM 13040 C C . ALA A 1 47 ? -15.669 3.685 -17.522 1.00 0.00 47 ALA A C 8
ATOM 13041 O O . ALA A 1 47 ? -14.800 3.814 -18.384 1.00 0.00 47 ALA A O 8
ATOM 13048 N N . LYS A 1 48 ? -16.915 4.110 -17.686 1.00 0.00 48 LYS A N 8
ATOM 13049 C CA . LYS A 1 48 ? -17.309 4.926 -18.823 1.00 0.00 48 LYS A CA 8
ATOM 13050 C C . LYS A 1 48 ? -17.788 6.283 -18.333 1.00 0.00 48 LYS A C 8
ATOM 13051 O O . LYS A 1 48 ? -17.318 7.325 -18.790 1.00 0.00 48 LYS A O 8
ATOM 13070 N N . GLY A 1 49 ? -18.700 6.251 -17.374 1.00 0.00 49 GLY A N 8
ATOM 13071 C CA . GLY A 1 49 ? -19.260 7.462 -16.816 1.00 0.00 49 GLY A CA 8
ATOM 13072 C C . GLY A 1 49 ? -20.447 7.152 -15.930 1.00 0.00 49 GLY A C 8
ATOM 13073 O O . GLY A 1 49 ? -20.290 6.925 -14.728 1.00 0.00 49 GLY A O 8
ATOM 13077 N N . THR A 1 50 ? -21.631 7.136 -16.522 1.00 0.00 50 THR A N 8
ATOM 13078 C CA . THR A 1 50 ? -22.852 6.769 -15.819 1.00 0.00 50 THR A CA 8
ATOM 13079 C C . THR A 1 50 ? -23.917 6.339 -16.827 1.00 0.00 50 THR A C 8
ATOM 13080 O O . THR A 1 50 ? -24.580 7.182 -17.439 1.00 0.00 50 THR A O 8
ATOM 13091 N N . GLU A 1 51 ? -24.059 5.035 -17.022 1.00 0.00 51 GLU A N 8
ATOM 13092 C CA . GLU A 1 51 ? -25.046 4.513 -17.958 1.00 0.00 51 GLU A CA 8
ATOM 13093 C C . GLU A 1 51 ? -26.447 4.678 -17.391 1.00 0.00 51 GLU A C 8
ATOM 13094 O O . GLU A 1 51 ? -26.846 3.960 -16.475 1.00 0.00 51 GLU A O 8
ATOM 13106 N N . LEU A 1 52 ? -27.192 5.628 -17.934 1.00 0.00 52 LEU A N 8
ATOM 13107 C CA . LEU A 1 52 ? -28.548 5.883 -17.474 1.00 0.00 52 LEU A CA 8
ATOM 13108 C C . LEU A 1 52 ? -29.507 4.873 -18.077 1.00 0.00 52 LEU A C 8
ATOM 13109 O O . LEU A 1 52 ? -30.555 4.567 -17.512 1.00 0.00 52 LEU A O 8
ATOM 13125 N N . ASN A 1 53 ? -29.129 4.350 -19.226 1.00 0.00 53 ASN A N 8
ATOM 13126 C CA . ASN A 1 53 ? -29.907 3.312 -19.889 1.00 0.00 53 ASN A CA 8
ATOM 13127 C C . ASN A 1 53 ? -29.419 1.942 -19.451 1.00 0.00 53 ASN A C 8
ATOM 13128 O O . ASN A 1 53 ? -30.171 0.969 -19.487 1.00 0.00 53 ASN A O 8
ATOM 13139 N N . GLY B 2 1 ? -0.461 -8.187 -7.854 1.00 0.00 84 GLY B N 8
ATOM 13140 C CA . GLY B 2 1 ? 0.909 -8.360 -8.283 1.00 0.00 84 GLY B CA 8
ATOM 13141 C C . GLY B 2 1 ? 1.805 -8.756 -7.130 1.00 0.00 84 GLY B C 8
ATOM 13142 O O . GLY B 2 1 ? 1.650 -8.235 -6.021 1.00 0.00 84 GLY B O 8
ATOM 13146 N N . PRO B 2 2 ? 2.751 -9.679 -7.353 1.00 0.00 85 PRO B N 8
ATOM 13147 C CA . PRO B 2 2 ? 3.628 -10.173 -6.301 1.00 0.00 85 PRO B CA 8
ATOM 13148 C C . PRO B 2 2 ? 4.843 -9.278 -6.077 1.00 0.00 85 PRO B C 8
ATOM 13149 O O . PRO B 2 2 ? 4.943 -8.191 -6.656 1.00 0.00 85 PRO B O 8
ATOM 13160 N N . LEU B 2 3 ? 5.749 -9.755 -5.230 1.00 0.00 86 LEU B N 8
ATOM 13161 C CA . LEU B 2 3 ? 6.980 -9.044 -4.879 1.00 0.00 86 LEU B CA 8
ATOM 13162 C C . LEU B 2 3 ? 7.721 -8.479 -6.097 1.00 0.00 86 LEU B C 8
ATOM 13163 O O . LEU B 2 3 ? 8.376 -9.205 -6.844 1.00 0.00 86 LEU B O 8
ATOM 13179 N N . GLY B 2 4 ? 7.603 -7.173 -6.290 1.00 0.00 87 GLY B N 8
ATOM 13180 C CA . GLY B 2 4 ? 8.332 -6.506 -7.350 1.00 0.00 87 GLY B CA 8
ATOM 13181 C C . GLY B 2 4 ? 9.409 -5.592 -6.804 1.00 0.00 87 GLY B C 8
ATOM 13182 O O . GLY B 2 4 ? 10.193 -5.014 -7.558 1.00 0.00 87 GLY B O 8
ATOM 13186 N N . SER B 2 5 ? 9.445 -5.469 -5.484 1.00 0.00 88 SER B N 8
ATOM 13187 C CA . SER B 2 5 ? 10.378 -4.576 -4.816 1.00 0.00 88 SER B CA 8
ATOM 13188 C C . SER B 2 5 ? 11.785 -5.173 -4.751 1.00 0.00 88 SER B C 8
ATOM 13189 O O . SER B 2 5 ? 12.754 -4.466 -4.461 1.00 0.00 88 SER B O 8
ATOM 13197 N N . ARG B 2 6 ? 11.905 -6.467 -5.017 1.00 0.00 89 ARG B N 8
ATOM 13198 C CA . ARG B 2 6 ? 13.200 -7.128 -4.932 1.00 0.00 89 ARG B CA 8
ATOM 13199 C C . ARG B 2 6 ? 13.855 -7.222 -6.305 1.00 0.00 89 ARG B C 8
ATOM 13200 O O . ARG B 2 6 ? 14.819 -6.512 -6.578 1.00 0.00 89 ARG B O 8
ATOM 13221 N N . ARG B 2 7 ? 13.311 -8.075 -7.169 1.00 0.00 90 ARG B N 8
ATOM 13222 C CA . ARG B 2 7 ? 13.847 -8.262 -8.517 1.00 0.00 90 ARG B CA 8
ATOM 13223 C C . ARG B 2 7 ? 15.336 -8.621 -8.489 1.00 0.00 90 ARG B C 8
ATOM 13224 O O . ARG B 2 7 ? 16.147 -8.020 -9.198 1.00 0.00 90 ARG B O 8
ATOM 13245 N N . PHE B 2 8 ? 15.671 -9.615 -7.666 1.00 0.00 91 PHE B N 8
ATOM 13246 C CA . PHE B 2 8 ? 17.040 -10.124 -7.541 1.00 0.00 91 PHE B CA 8
ATOM 13247 C C . PHE B 2 8 ? 17.983 -9.085 -6.933 1.00 0.00 91 PHE B C 8
ATOM 13248 O O . PHE B 2 8 ? 17.588 -7.947 -6.683 1.00 0.00 91 PHE B O 8
ATOM 13265 N N . VAL B 2 9 ? 19.228 -9.477 -6.699 1.00 0.00 92 VAL B N 8
ATOM 13266 C CA . VAL B 2 9 ? 20.199 -8.592 -6.065 1.00 0.00 92 VAL B CA 8
ATOM 13267 C C . VAL B 2 9 ? 20.472 -7.355 -6.923 1.00 0.00 92 VAL B C 8
ATOM 13268 O O . VAL B 2 9 ? 20.613 -6.248 -6.399 1.00 0.00 92 VAL B O 8
ATOM 13281 N N . VAL B 2 10 ? 20.503 -7.544 -8.240 1.00 0.00 93 VAL B N 8
ATOM 13282 C CA . VAL B 2 10 ? 20.832 -6.466 -9.167 1.00 0.00 93 VAL B CA 8
ATOM 13283 C C . VAL B 2 10 ? 19.942 -5.237 -8.953 1.00 0.00 93 VAL B C 8
ATOM 13284 O O . VAL B 2 10 ? 20.442 -4.114 -8.805 1.00 0.00 93 VAL B O 8
ATOM 13297 N N . ASP B 2 11 ? 18.634 -5.447 -8.895 1.00 0.00 94 ASP B N 8
ATOM 13298 C CA . ASP B 2 11 ? 17.716 -4.334 -8.750 1.00 0.00 94 ASP B CA 8
ATOM 13299 C C . ASP B 2 11 ? 17.480 -4.010 -7.283 1.00 0.00 94 ASP B C 8
ATOM 13300 O O . ASP B 2 11 ? 17.330 -2.852 -6.926 1.00 0.00 94 ASP B O 8
ATOM 13309 N N . ASP B 2 12 ? 17.485 -5.014 -6.418 1.00 0.00 95 ASP B N 8
ATOM 13310 C CA . ASP B 2 12 ? 17.344 -4.763 -4.981 1.00 0.00 95 ASP B CA 8
ATOM 13311 C C . ASP B 2 12 ? 18.361 -3.730 -4.504 1.00 0.00 95 ASP B C 8
ATOM 13312 O O . ASP B 2 12 ? 18.087 -2.938 -3.608 1.00 0.00 95 ASP B O 8
ATOM 13321 N N . ARG B 2 13 ? 19.508 -3.687 -5.151 1.00 0.00 96 ARG B N 8
ATOM 13322 C CA . ARG B 2 13 ? 20.558 -2.781 -4.725 1.00 0.00 96 ARG B CA 8
ATOM 13323 C C . ARG B 2 13 ? 20.256 -1.366 -5.196 1.00 0.00 96 ARG B C 8
ATOM 13324 O O . ARG B 2 13 ? 19.897 -0.506 -4.396 1.00 0.00 96 ARG B O 8
ATOM 13345 N N . ARG B 2 14 ? 20.353 -1.143 -6.498 1.00 0.00 97 ARG B N 8
ATOM 13346 C CA . ARG B 2 14 ? 20.153 0.191 -7.058 1.00 0.00 97 ARG B CA 8
ATOM 13347 C C . ARG B 2 14 ? 18.676 0.574 -7.061 1.00 0.00 97 ARG B C 8
ATOM 13348 O O . ARG B 2 14 ? 18.292 1.630 -6.559 1.00 0.00 97 ARG B O 8
ATOM 13369 N N . GLU B 2 15 ? 17.862 -0.303 -7.617 1.00 0.00 98 GLU B N 8
ATOM 13370 C CA . GLU B 2 15 ? 16.446 -0.041 -7.815 1.00 0.00 98 GLU B CA 8
ATOM 13371 C C . GLU B 2 15 ? 15.704 0.156 -6.505 1.00 0.00 98 GLU B C 8
ATOM 13372 O O . GLU B 2 15 ? 14.946 1.112 -6.367 1.00 0.00 98 GLU B O 8
ATOM 13384 N N . LEU B 2 16 ? 15.920 -0.738 -5.544 1.00 0.00 99 LEU B N 8
ATOM 13385 C CA . LEU B 2 16 ? 15.142 -0.716 -4.319 1.00 0.00 99 LEU B CA 8
ATOM 13386 C C . LEU B 2 16 ? 15.408 0.566 -3.533 1.00 0.00 99 LEU B C 8
ATOM 13387 O O . LEU B 2 16 ? 14.473 1.296 -3.224 1.00 0.00 99 LEU B O 8
ATOM 13403 N N . GLN B 2 17 ? 16.670 0.875 -3.252 1.00 0.00 100 GLN B N 8
ATOM 13404 C CA . GLN B 2 17 ? 16.983 2.066 -2.465 1.00 0.00 100 GLN B CA 8
ATOM 13405 C C . GLN B 2 17 ? 16.508 3.336 -3.176 1.00 0.00 100 GLN B C 8
ATOM 13406 O O . GLN B 2 17 ? 15.999 4.264 -2.539 1.00 0.00 100 GLN B O 8
ATOM 13420 N N . TYR B 2 18 ? 16.649 3.364 -4.496 1.00 0.00 101 TYR B N 8
ATOM 13421 C CA . TYR B 2 18 ? 16.263 4.530 -5.281 1.00 0.00 101 TYR B CA 8
ATOM 13422 C C . TYR B 2 18 ? 14.749 4.619 -5.405 1.00 0.00 101 TYR B C 8
ATOM 13423 O O . TYR B 2 18 ? 14.198 5.706 -5.582 1.00 0.00 101 TYR B O 8
ATOM 13441 N N . ARG B 2 19 ? 14.071 3.484 -5.310 1.00 0.00 102 ARG B N 8
ATOM 13442 C CA . ARG B 2 19 ? 12.624 3.477 -5.430 1.00 0.00 102 ARG B CA 8
ATOM 13443 C C . ARG B 2 19 ? 11.983 3.939 -4.126 1.00 0.00 102 ARG B C 8
ATOM 13444 O O . ARG B 2 19 ? 10.939 4.569 -4.147 1.00 0.00 102 ARG B O 8
ATOM 13465 N N . VAL B 2 20 ? 12.624 3.656 -2.997 1.00 0.00 103 VAL B N 8
ATOM 13466 C CA . VAL B 2 20 ? 12.065 4.024 -1.698 1.00 0.00 103 VAL B CA 8
ATOM 13467 C C . VAL B 2 20 ? 11.922 5.546 -1.582 1.00 0.00 103 VAL B C 8
ATOM 13468 O O . VAL B 2 20 ? 10.920 6.040 -1.070 1.00 0.00 103 VAL B O 8
ATOM 13481 N N . GLU B 2 21 ? 12.917 6.287 -2.072 1.00 0.00 104 GLU B N 8
ATOM 13482 C CA . GLU B 2 21 ? 12.843 7.752 -2.066 1.00 0.00 104 GLU B CA 8
ATOM 13483 C C . GLU B 2 21 ? 11.740 8.278 -2.980 1.00 0.00 104 GLU B C 8
ATOM 13484 O O . GLU B 2 21 ? 10.998 9.180 -2.592 1.00 0.00 104 GLU B O 8
ATOM 13496 N N . VAL B 2 22 ? 11.622 7.731 -4.187 1.00 0.00 105 VAL B N 8
ATOM 13497 C CA . VAL B 2 22 ? 10.524 8.129 -5.062 1.00 0.00 105 VAL B CA 8
ATOM 13498 C C . VAL B 2 22 ? 9.187 7.716 -4.453 1.00 0.00 105 VAL B C 8
ATOM 13499 O O . VAL B 2 22 ? 8.238 8.486 -4.478 1.00 0.00 105 VAL B O 8
ATOM 13512 N N . GLN B 2 23 ? 9.133 6.528 -3.861 1.00 0.00 106 GLN B N 8
ATOM 13513 C CA . GLN B 2 23 ? 7.920 6.068 -3.185 1.00 0.00 106 GLN B CA 8
ATOM 13514 C C . GLN B 2 23 ? 7.551 7.015 -2.046 1.00 0.00 106 GLN B C 8
ATOM 13515 O O . GLN B 2 23 ? 6.389 7.371 -1.891 1.00 0.00 106 GLN B O 8
ATOM 13529 N N . ASN B 2 24 ? 8.556 7.434 -1.275 1.00 0.00 107 ASN B N 8
ATOM 13530 C CA . ASN B 2 24 ? 8.371 8.418 -0.202 1.00 0.00 107 ASN B CA 8
ATOM 13531 C C . ASN B 2 24 ? 7.628 9.660 -0.719 1.00 0.00 107 ASN B C 8
ATOM 13532 O O . ASN B 2 24 ? 6.771 10.223 -0.035 1.00 0.00 107 ASN B O 8
ATOM 13543 N N . ARG B 2 25 ? 7.942 10.066 -1.941 1.00 0.00 108 ARG B N 8
ATOM 13544 C CA . ARG B 2 25 ? 7.316 11.230 -2.550 1.00 0.00 108 ARG B CA 8
ATOM 13545 C C . ARG B 2 25 ? 5.975 10.869 -3.189 1.00 0.00 108 ARG B C 8
ATOM 13546 O O . ARG B 2 25 ? 4.954 11.497 -2.910 1.00 0.00 108 ARG B O 8
ATOM 13567 N N . VAL B 2 26 ? 5.993 9.857 -4.051 1.00 0.00 109 VAL B N 8
ATOM 13568 C CA . VAL B 2 26 ? 4.800 9.420 -4.772 1.00 0.00 109 VAL B CA 8
ATOM 13569 C C . VAL B 2 26 ? 3.674 9.063 -3.817 1.00 0.00 109 VAL B C 8
ATOM 13570 O O . VAL B 2 26 ? 2.533 9.463 -4.023 1.00 0.00 109 VAL B O 8
ATOM 13583 N N . TYR B 2 27 ? 4.003 8.324 -2.768 1.00 0.00 110 TYR B N 8
ATOM 13584 C CA . TYR B 2 27 ? 3.013 7.921 -1.780 1.00 0.00 110 TYR B CA 8
ATOM 13585 C C . TYR B 2 27 ? 2.398 9.137 -1.094 1.00 0.00 110 TYR B C 8
ATOM 13586 O O . TYR B 2 27 ? 1.206 9.142 -0.784 1.00 0.00 110 TYR B O 8
ATOM 13604 N N . LYS B 2 28 ? 3.207 10.169 -0.862 1.00 0.00 111 LYS B N 8
ATOM 13605 C CA . LYS B 2 28 ? 2.695 11.426 -0.326 1.00 0.00 111 LYS B CA 8
ATOM 13606 C C . LYS B 2 28 ? 1.676 12.020 -1.292 1.00 0.00 111 LYS B C 8
ATOM 13607 O O . LYS B 2 28 ? 0.605 12.471 -0.885 1.00 0.00 111 LYS B O 8
ATOM 13626 N N . LYS B 2 29 ? 2.021 11.987 -2.572 1.00 0.00 112 LYS B N 8
ATOM 13627 C CA . LYS B 2 29 ? 1.158 12.503 -3.625 1.00 0.00 112 LYS B CA 8
ATOM 13628 C C . LYS B 2 29 ? -0.121 11.674 -3.737 1.00 0.00 112 LYS B C 8
ATOM 13629 O O . LYS B 2 29 ? -1.188 12.206 -4.054 1.00 0.00 112 LYS B O 8
ATOM 13648 N N . GLU B 2 30 ? -0.009 10.369 -3.485 1.00 0.00 113 GLU B N 8
ATOM 13649 C CA . GLU B 2 30 ? -1.170 9.489 -3.449 1.00 0.00 113 GLU B CA 8
ATOM 13650 C C . GLU B 2 30 ? -2.161 9.967 -2.406 1.00 0.00 113 GLU B C 8
ATOM 13651 O O . GLU B 2 30 ? -3.328 10.170 -2.705 1.00 0.00 113 GLU B O 8
ATOM 13663 N N . ILE B 2 31 ? -1.677 10.162 -1.183 1.00 0.00 114 ILE B N 8
ATOM 13664 C CA . ILE B 2 31 ? -2.521 10.574 -0.069 1.00 0.00 114 ILE B CA 8
ATOM 13665 C C . ILE B 2 31 ? -3.284 11.859 -0.376 1.00 0.00 114 ILE B C 8
ATOM 13666 O O . ILE B 2 31 ? -4.434 12.012 0.022 1.00 0.00 114 ILE B O 8
ATOM 13682 N N . GLN B 2 32 ? -2.647 12.768 -1.099 1.00 0.00 115 GLN B N 8
ATOM 13683 C CA . GLN B 2 32 ? -3.286 14.020 -1.482 1.00 0.00 115 GLN B CA 8
ATOM 13684 C C . GLN B 2 32 ? -4.460 13.750 -2.415 1.00 0.00 115 GLN B C 8
ATOM 13685 O O . GLN B 2 32 ? -5.535 14.337 -2.274 1.00 0.00 115 GLN B O 8
ATOM 13699 N N . ALA B 2 33 ? -4.242 12.847 -3.360 1.00 0.00 116 ALA B N 8
ATOM 13700 C CA . ALA B 2 33 ? -5.292 12.407 -4.267 1.00 0.00 116 ALA B CA 8
ATOM 13701 C C . ALA B 2 33 ? -6.370 11.661 -3.493 1.00 0.00 116 ALA B C 8
ATOM 13702 O O . ALA B 2 33 ? -7.562 11.919 -3.650 1.00 0.00 116 ALA B O 8
ATOM 13709 N N . LEU B 2 34 ? -5.925 10.759 -2.632 1.00 0.00 117 LEU B N 8
ATOM 13710 C CA . LEU B 2 34 ? -6.816 9.957 -1.810 1.00 0.00 117 LEU B CA 8
ATOM 13711 C C . LEU B 2 34 ? -7.645 10.848 -0.887 1.00 0.00 117 LEU B C 8
ATOM 13712 O O . LEU B 2 34 ? -8.756 10.498 -0.516 1.00 0.00 117 LEU B O 8
ATOM 13728 N N . ASP B 2 35 ? -7.102 12.010 -0.541 1.00 0.00 118 ASP B N 8
ATOM 13729 C CA . ASP B 2 35 ? -7.817 12.983 0.283 1.00 0.00 118 ASP B CA 8
ATOM 13730 C C . ASP B 2 35 ? -8.977 13.602 -0.494 1.00 0.00 118 ASP B C 8
ATOM 13731 O O . ASP B 2 35 ? -10.031 13.908 0.071 1.00 0.00 118 ASP B O 8
ATOM 13740 N N . ALA B 2 36 ? -8.791 13.772 -1.793 1.00 0.00 119 ALA B N 8
ATOM 13741 C CA . ALA B 2 36 ? -9.869 14.229 -2.655 1.00 0.00 119 ALA B CA 8
ATOM 13742 C C . ALA B 2 36 ? -10.926 13.138 -2.753 1.00 0.00 119 ALA B C 8
ATOM 13743 O O . ALA B 2 36 ? -12.130 13.404 -2.807 1.00 0.00 119 ALA B O 8
ATOM 13750 N N . GLU B 2 37 ? -10.462 11.901 -2.767 1.00 0.00 120 GLU B N 8
ATOM 13751 C CA . GLU B 2 37 ? -11.340 10.758 -2.693 1.00 0.00 120 GLU B CA 8
ATOM 13752 C C . GLU B 2 37 ? -12.037 10.709 -1.331 1.00 0.00 120 GLU B C 8
ATOM 13753 O O . GLU B 2 37 ? -13.134 10.190 -1.210 1.00 0.00 120 GLU B O 8
ATOM 13765 N N . ILE B 2 38 ? -11.397 11.240 -0.300 1.00 0.00 121 ILE B N 8
ATOM 13766 C CA . ILE B 2 38 ? -12.039 11.350 1.007 1.00 0.00 121 ILE B CA 8
ATOM 13767 C C . ILE B 2 38 ? -13.349 12.132 0.894 1.00 0.00 121 ILE B C 8
ATOM 13768 O O . ILE B 2 38 ? -14.294 11.887 1.641 1.00 0.00 121 ILE B O 8
ATOM 13784 N N . ARG B 2 39 ? -13.414 13.044 -0.071 1.00 0.00 122 ARG B N 8
ATOM 13785 C CA . ARG B 2 39 ? -14.651 13.755 -0.360 1.00 0.00 122 ARG B CA 8
ATOM 13786 C C . ARG B 2 39 ? -15.740 12.781 -0.804 1.00 0.00 122 ARG B C 8
ATOM 13787 O O . ARG B 2 39 ? -16.865 12.837 -0.308 1.00 0.00 122 ARG B O 8
ATOM 13808 N N . LYS B 2 40 ? -15.394 11.877 -1.727 1.00 0.00 123 LYS B N 8
ATOM 13809 C CA . LYS B 2 40 ? -16.345 10.855 -2.184 1.00 0.00 123 LYS B CA 8
ATOM 13810 C C . LYS B 2 40 ? -16.770 9.982 -1.006 1.00 0.00 123 LYS B C 8
ATOM 13811 O O . LYS B 2 40 ? -17.907 9.519 -0.933 1.00 0.00 123 LYS B O 8
ATOM 13830 N N . LEU B 2 41 ? -15.838 9.763 -0.093 1.00 0.00 124 LEU B N 8
ATOM 13831 C CA . LEU B 2 41 ? -16.108 9.012 1.112 1.00 0.00 124 LEU B CA 8
ATOM 13832 C C . LEU B 2 41 ? -17.089 9.754 1.995 1.00 0.00 124 LEU B C 8
ATOM 13833 O O . LEU B 2 41 ? -18.213 9.307 2.168 1.00 0.00 124 LEU B O 8
ATOM 13849 N N . GLU B 2 42 ? -16.673 10.904 2.516 1.00 0.00 125 GLU B N 8
ATOM 13850 C CA . GLU B 2 42 ? -17.456 11.630 3.511 1.00 0.00 125 GLU B CA 8
ATOM 13851 C C . GLU B 2 42 ? -18.896 11.856 3.054 1.00 0.00 125 GLU B C 8
ATOM 13852 O O . GLU B 2 42 ? -19.822 11.759 3.857 1.00 0.00 125 GLU B O 8
ATOM 13864 N N . ARG B 2 43 ? -19.094 12.120 1.763 1.00 0.00 126 ARG B N 8
ATOM 13865 C CA . ARG B 2 43 ? -20.440 12.345 1.241 1.00 0.00 126 ARG B CA 8
ATOM 13866 C C . ARG B 2 43 ? -21.291 11.073 1.330 1.00 0.00 126 ARG B C 8
ATOM 13867 O O . ARG B 2 43 ? -22.510 11.149 1.466 1.00 0.00 126 ARG B O 8
ATOM 13888 N N . LEU B 2 44 ? -20.657 9.906 1.253 1.00 0.00 127 LEU B N 8
ATOM 13889 C CA . LEU B 2 44 ? -21.375 8.649 1.408 1.00 0.00 127 LEU B CA 8
ATOM 13890 C C . LEU B 2 44 ? -21.399 8.215 2.882 1.00 0.00 127 LEU B C 8
ATOM 13891 O O . LEU B 2 44 ? -22.433 7.781 3.387 1.00 0.00 127 LEU B O 8
ATOM 13907 N N . LEU B 2 45 ? -20.255 8.319 3.559 1.00 0.00 128 LEU B N 8
ATOM 13908 C CA . LEU B 2 45 ? -20.155 8.115 4.993 1.00 0.00 128 LEU B CA 8
ATOM 13909 C C . LEU B 2 45 ? -21.263 8.826 5.760 1.00 0.00 128 LEU B C 8
ATOM 13910 O O . LEU B 2 45 ? -22.055 8.182 6.447 1.00 0.00 128 LEU B O 8
ATOM 13926 N N . GLU B 2 46 ? -21.316 10.146 5.631 1.00 0.00 129 GLU B N 8
ATOM 13927 C CA . GLU B 2 46 ? -22.318 10.958 6.321 1.00 0.00 129 GLU B CA 8
ATOM 13928 C C . GLU B 2 46 ? -23.732 10.587 5.885 1.00 0.00 129 GLU B C 8
ATOM 13929 O O . GLU B 2 46 ? -24.700 10.803 6.615 1.00 0.00 129 GLU B O 8
ATOM 13941 N N . SER B 2 47 ? -23.838 10.017 4.694 1.00 0.00 130 SER B N 8
ATOM 13942 C CA . SER B 2 47 ? -25.118 9.566 4.163 1.00 0.00 130 SER B CA 8
ATOM 13943 C C . SER B 2 47 ? -25.549 8.254 4.832 1.00 0.00 130 SER B C 8
ATOM 13944 O O . SER B 2 47 ? -26.621 7.720 4.547 1.00 0.00 130 SER B O 8
ATOM 13952 N N . GLY B 2 48 ? -24.705 7.739 5.720 1.00 0.00 131 GLY B N 8
ATOM 13953 C CA . GLY B 2 48 ? -25.057 6.551 6.468 1.00 0.00 131 GLY B CA 8
ATOM 13954 C C . GLY B 2 48 ? -24.319 5.312 6.005 1.00 0.00 131 GLY B C 8
ATOM 13955 O O . GLY B 2 48 ? -24.837 4.203 6.121 1.00 0.00 131 GLY B O 8
ATOM 13959 N N . LEU B 2 49 ? -23.115 5.485 5.474 1.00 0.00 132 LEU B N 8
ATOM 13960 C CA . LEU B 2 49 ? -22.318 4.353 5.032 1.00 0.00 132 LEU B CA 8
ATOM 13961 C C . LEU B 2 49 ? -21.389 3.869 6.140 1.00 0.00 132 LEU B C 8
ATOM 13962 O O . LEU B 2 49 ? -21.363 2.680 6.456 1.00 0.00 132 LEU B O 8
ATOM 13978 N N . THR B 2 50 ? -20.651 4.806 6.729 1.00 0.00 133 THR B N 8
ATOM 13979 C CA . THR B 2 50 ? -19.643 4.498 7.738 1.00 0.00 133 THR B CA 8
ATOM 13980 C C . THR B 2 50 ? -18.472 3.737 7.110 1.00 0.00 133 THR B C 8
ATOM 13981 O O . THR B 2 50 ? -17.600 4.391 6.499 1.00 0.00 133 THR B O 8
ATOM 13993 N N . MET A 1 1 ? 28.662 -5.170 9.022 1.00 0.00 1 MET A N 9
ATOM 13994 C CA . MET A 1 1 ? 28.699 -3.997 9.920 1.00 0.00 1 MET A CA 9
ATOM 13995 C C . MET A 1 1 ? 28.804 -2.713 9.105 1.00 0.00 1 MET A C 9
ATOM 13996 O O . MET A 1 1 ? 29.531 -2.658 8.112 1.00 0.00 1 MET A O 9
ATOM 14012 N N . ASP A 1 2 ? 28.067 -1.691 9.515 1.00 0.00 2 ASP A N 9
ATOM 14013 C CA . ASP A 1 2 ? 28.099 -0.404 8.832 1.00 0.00 2 ASP A CA 9
ATOM 14014 C C . ASP A 1 2 ? 29.040 0.544 9.557 1.00 0.00 2 ASP A C 9
ATOM 14015 O O . ASP A 1 2 ? 28.610 1.514 10.179 1.00 0.00 2 ASP A O 9
ATOM 14024 N N . SER A 1 3 ? 30.328 0.247 9.486 1.00 0.00 3 SER A N 9
ATOM 14025 C CA . SER A 1 3 ? 31.326 1.039 10.180 1.00 0.00 3 SER A CA 9
ATOM 14026 C C . SER A 1 3 ? 32.095 1.932 9.210 1.00 0.00 3 SER A C 9
ATOM 14027 O O . SER A 1 3 ? 32.645 2.961 9.605 1.00 0.00 3 SER A O 9
ATOM 14035 N N . ALA A 1 4 ? 32.135 1.540 7.943 1.00 0.00 4 ALA A N 9
ATOM 14036 C CA . ALA A 1 4 ? 32.713 2.385 6.910 1.00 0.00 4 ALA A CA 9
ATOM 14037 C C . ALA A 1 4 ? 31.696 3.443 6.515 1.00 0.00 4 ALA A C 9
ATOM 14038 O O . ALA A 1 4 ? 32.036 4.601 6.265 1.00 0.00 4 ALA A O 9
ATOM 14045 N N . ILE A 1 5 ? 30.440 3.020 6.463 1.00 0.00 5 ILE A N 9
ATOM 14046 C CA . ILE A 1 5 ? 29.317 3.934 6.339 1.00 0.00 5 ILE A CA 9
ATOM 14047 C C . ILE A 1 5 ? 29.110 4.625 7.680 1.00 0.00 5 ILE A C 9
ATOM 14048 O O . ILE A 1 5 ? 29.138 3.966 8.720 1.00 0.00 5 ILE A O 9
ATOM 14064 N N . SER A 1 6 ? 28.917 5.935 7.681 1.00 0.00 6 SER A N 9
ATOM 14065 C CA . SER A 1 6 ? 28.764 6.646 8.934 1.00 0.00 6 SER A CA 9
ATOM 14066 C C . SER A 1 6 ? 27.290 6.766 9.283 1.00 0.00 6 SER A C 9
ATOM 14067 O O . SER A 1 6 ? 26.431 6.455 8.451 1.00 0.00 6 SER A O 9
ATOM 14075 N N . LYS A 1 7 ? 26.992 7.210 10.498 1.00 0.00 7 LYS A N 9
ATOM 14076 C CA . LYS A 1 7 ? 25.614 7.438 10.902 1.00 0.00 7 LYS A CA 9
ATOM 14077 C C . LYS A 1 7 ? 24.956 8.406 9.925 1.00 0.00 7 LYS A C 9
ATOM 14078 O O . LYS A 1 7 ? 23.750 8.358 9.702 1.00 0.00 7 LYS A O 9
ATOM 14097 N N . GLU A 1 8 ? 25.790 9.260 9.335 1.00 0.00 8 GLU A N 9
ATOM 14098 C CA . GLU A 1 8 ? 25.380 10.169 8.276 1.00 0.00 8 GLU A CA 9
ATOM 14099 C C . GLU A 1 8 ? 24.537 9.455 7.228 1.00 0.00 8 GLU A C 9
ATOM 14100 O O . GLU A 1 8 ? 23.349 9.734 7.072 1.00 0.00 8 GLU A O 9
ATOM 14112 N N . ASP A 1 9 ? 25.160 8.513 6.533 1.00 0.00 9 ASP A N 9
ATOM 14113 C CA . ASP A 1 9 ? 24.511 7.811 5.435 1.00 0.00 9 ASP A CA 9
ATOM 14114 C C . ASP A 1 9 ? 23.509 6.793 5.940 1.00 0.00 9 ASP A C 9
ATOM 14115 O O . ASP A 1 9 ? 22.528 6.485 5.264 1.00 0.00 9 ASP A O 9
ATOM 14124 N N . GLU A 1 10 ? 23.757 6.278 7.130 1.00 0.00 10 GLU A N 9
ATOM 14125 C CA . GLU A 1 10 ? 22.848 5.333 7.750 1.00 0.00 10 GLU A CA 9
ATOM 14126 C C . GLU A 1 10 ? 21.485 5.982 7.979 1.00 0.00 10 GLU A C 9
ATOM 14127 O O . GLU A 1 10 ? 20.468 5.508 7.470 1.00 0.00 10 GLU A O 9
ATOM 14139 N N . GLU A 1 11 ? 21.478 7.078 8.730 1.00 0.00 11 GLU A N 9
ATOM 14140 C CA . GLU A 1 11 ? 20.266 7.849 8.975 1.00 0.00 11 GLU A CA 9
ATOM 14141 C C . GLU A 1 11 ? 19.604 8.304 7.673 1.00 0.00 11 GLU A C 9
ATOM 14142 O O . GLU A 1 11 ? 18.384 8.435 7.612 1.00 0.00 11 GLU A O 9
ATOM 14154 N N . ARG A 1 12 ? 20.404 8.549 6.635 1.00 0.00 12 ARG A N 9
ATOM 14155 C CA . ARG A 1 12 ? 19.856 8.926 5.330 1.00 0.00 12 ARG A CA 9
ATOM 14156 C C . ARG A 1 12 ? 18.967 7.817 4.788 1.00 0.00 12 ARG A C 9
ATOM 14157 O O . ARG A 1 12 ? 17.824 8.056 4.399 1.00 0.00 12 ARG A O 9
ATOM 14178 N N . TYR A 1 13 ? 19.496 6.600 4.787 1.00 0.00 13 TYR A N 9
ATOM 14179 C CA . TYR A 1 13 ? 18.789 5.461 4.234 1.00 0.00 13 TYR A CA 9
ATOM 14180 C C . TYR A 1 13 ? 17.654 5.014 5.149 1.00 0.00 13 TYR A C 9
ATOM 14181 O O . TYR A 1 13 ? 16.512 4.890 4.711 1.00 0.00 13 TYR A O 9
ATOM 14199 N N . GLN A 1 14 ? 17.972 4.791 6.418 1.00 0.00 14 GLN A N 9
ATOM 14200 C CA . GLN A 1 14 ? 17.006 4.269 7.382 1.00 0.00 14 GLN A CA 9
ATOM 14201 C C . GLN A 1 14 ? 15.756 5.124 7.447 1.00 0.00 14 GLN A C 9
ATOM 14202 O O . GLN A 1 14 ? 14.646 4.639 7.244 1.00 0.00 14 GLN A O 9
ATOM 14216 N N . LYS A 1 15 ? 15.942 6.398 7.739 1.00 0.00 15 LYS A N 9
ATOM 14217 C CA . LYS A 1 15 ? 14.829 7.324 7.855 1.00 0.00 15 LYS A CA 9
ATOM 14218 C C . LYS A 1 15 ? 14.020 7.393 6.560 1.00 0.00 15 LYS A C 9
ATOM 14219 O O . LYS A 1 15 ? 12.822 7.650 6.588 1.00 0.00 15 LYS A O 9
ATOM 14238 N N . LEU A 1 16 ? 14.673 7.131 5.435 1.00 0.00 16 LEU A N 9
ATOM 14239 C CA . LEU A 1 16 ? 14.009 7.165 4.139 1.00 0.00 16 LEU A CA 9
ATOM 14240 C C . LEU A 1 16 ? 13.077 5.969 3.980 1.00 0.00 16 LEU A C 9
ATOM 14241 O O . LEU A 1 16 ? 11.907 6.122 3.621 1.00 0.00 16 LEU A O 9
ATOM 14257 N N . VAL A 1 17 ? 13.594 4.781 4.264 1.00 0.00 17 VAL A N 9
ATOM 14258 C CA . VAL A 1 17 ? 12.777 3.572 4.230 1.00 0.00 17 VAL A CA 9
ATOM 14259 C C . VAL A 1 17 ? 11.686 3.679 5.284 1.00 0.00 17 VAL A C 9
ATOM 14260 O O . VAL A 1 17 ? 10.591 3.141 5.132 1.00 0.00 17 VAL A O 9
ATOM 14273 N N . THR A 1 18 ? 12.013 4.406 6.342 1.00 0.00 18 THR A N 9
ATOM 14274 C CA . THR A 1 18 ? 11.107 4.687 7.416 1.00 0.00 18 THR A CA 9
ATOM 14275 C C . THR A 1 18 ? 9.928 5.515 6.925 1.00 0.00 18 THR A C 9
ATOM 14276 O O . THR A 1 18 ? 8.777 5.190 7.203 1.00 0.00 18 THR A O 9
ATOM 14287 N N . GLU A 1 19 ? 10.226 6.575 6.179 1.00 0.00 19 GLU A N 9
ATOM 14288 C CA . GLU A 1 19 ? 9.192 7.411 5.594 1.00 0.00 19 GLU A CA 9
ATOM 14289 C C . GLU A 1 19 ? 8.248 6.564 4.765 1.00 0.00 19 GLU A C 9
ATOM 14290 O O . GLU A 1 19 ? 7.030 6.700 4.872 1.00 0.00 19 GLU A O 9
ATOM 14302 N N . ASN A 1 20 ? 8.825 5.660 3.980 1.00 0.00 20 ASN A N 9
ATOM 14303 C CA . ASN A 1 20 ? 8.052 4.730 3.171 1.00 0.00 20 ASN A CA 9
ATOM 14304 C C . ASN A 1 20 ? 7.100 3.908 4.030 1.00 0.00 20 ASN A C 9
ATOM 14305 O O . ASN A 1 20 ? 5.933 3.750 3.683 1.00 0.00 20 ASN A O 9
ATOM 14316 N N . GLU A 1 21 ? 7.596 3.399 5.154 1.00 0.00 21 GLU A N 9
ATOM 14317 C CA . GLU A 1 21 ? 6.772 2.645 6.090 1.00 0.00 21 GLU A CA 9
ATOM 14318 C C . GLU A 1 21 ? 5.596 3.482 6.593 1.00 0.00 21 GLU A C 9
ATOM 14319 O O . GLU A 1 21 ? 4.466 2.995 6.701 1.00 0.00 21 GLU A O 9
ATOM 14331 N N . GLN A 1 22 ? 5.871 4.746 6.883 1.00 0.00 22 GLN A N 9
ATOM 14332 C CA . GLN A 1 22 ? 4.879 5.632 7.472 1.00 0.00 22 GLN A CA 9
ATOM 14333 C C . GLN A 1 22 ? 3.776 5.972 6.481 1.00 0.00 22 GLN A C 9
ATOM 14334 O O . GLN A 1 22 ? 2.600 5.719 6.739 1.00 0.00 22 GLN A O 9
ATOM 14348 N N . LEU A 1 23 ? 4.152 6.528 5.340 1.00 0.00 23 LEU A N 9
ATOM 14349 C CA . LEU A 1 23 ? 3.168 7.102 4.437 1.00 0.00 23 LEU A CA 9
ATOM 14350 C C . LEU A 1 23 ? 2.435 6.033 3.627 1.00 0.00 23 LEU A C 9
ATOM 14351 O O . LEU A 1 23 ? 1.334 6.279 3.140 1.00 0.00 23 LEU A O 9
ATOM 14367 N N . GLN A 1 24 ? 3.019 4.840 3.510 1.00 0.00 24 GLN A N 9
ATOM 14368 C CA . GLN A 1 24 ? 2.318 3.723 2.879 1.00 0.00 24 GLN A CA 9
ATOM 14369 C C . GLN A 1 24 ? 1.126 3.333 3.744 1.00 0.00 24 GLN A C 9
ATOM 14370 O O . GLN A 1 24 ? 0.079 2.917 3.246 1.00 0.00 24 GLN A O 9
ATOM 14384 N N . ARG A 1 25 ? 1.294 3.502 5.051 1.00 0.00 25 ARG A N 9
ATOM 14385 C CA . ARG A 1 25 ? 0.240 3.272 6.003 1.00 0.00 25 ARG A CA 9
ATOM 14386 C C . ARG A 1 25 ? -0.820 4.357 5.868 1.00 0.00 25 ARG A C 9
ATOM 14387 O O . ARG A 1 25 ? -2.012 4.074 5.839 1.00 0.00 25 ARG A O 9
ATOM 14408 N N . LEU A 1 26 ? -0.360 5.595 5.760 1.00 0.00 26 LEU A N 9
ATOM 14409 C CA . LEU A 1 26 ? -1.239 6.754 5.675 1.00 0.00 26 LEU A CA 9
ATOM 14410 C C . LEU A 1 26 ? -2.134 6.674 4.446 1.00 0.00 26 LEU A C 9
ATOM 14411 O O . LEU A 1 26 ? -3.299 7.069 4.488 1.00 0.00 26 LEU A O 9
ATOM 14427 N N . ILE A 1 27 ? -1.586 6.153 3.359 1.00 0.00 27 ILE A N 9
ATOM 14428 C CA . ILE A 1 27 ? -2.376 5.859 2.172 1.00 0.00 27 ILE A CA 9
ATOM 14429 C C . ILE A 1 27 ? -3.480 4.876 2.523 1.00 0.00 27 ILE A C 9
ATOM 14430 O O . ILE A 1 27 ? -4.654 5.121 2.259 1.00 0.00 27 ILE A O 9
ATOM 14446 N N . THR A 1 28 ? -3.079 3.775 3.148 1.00 0.00 28 THR A N 9
ATOM 14447 C CA . THR A 1 28 ? -3.998 2.721 3.540 1.00 0.00 28 THR A CA 9
ATOM 14448 C C . THR A 1 28 ? -5.127 3.258 4.435 1.00 0.00 28 THR A C 9
ATOM 14449 O O . THR A 1 28 ? -6.284 2.874 4.269 1.00 0.00 28 THR A O 9
ATOM 14460 N N . GLN A 1 29 ? -4.797 4.170 5.352 1.00 0.00 29 GLN A N 9
ATOM 14461 C CA . GLN A 1 29 ? -5.788 4.711 6.279 1.00 0.00 29 GLN A CA 9
ATOM 14462 C C . GLN A 1 29 ? -6.809 5.555 5.531 1.00 0.00 29 GLN A C 9
ATOM 14463 O O . GLN A 1 29 ? -8.016 5.448 5.756 1.00 0.00 29 GLN A O 9
ATOM 14477 N N . LYS A 1 30 ? -6.302 6.385 4.634 1.00 0.00 30 LYS A N 9
ATOM 14478 C CA . LYS A 1 30 ? -7.136 7.284 3.848 1.00 0.00 30 LYS A CA 9
ATOM 14479 C C . LYS A 1 30 ? -7.976 6.517 2.827 1.00 0.00 30 LYS A C 9
ATOM 14480 O O . LYS A 1 30 ? -9.182 6.735 2.729 1.00 0.00 30 LYS A O 9
ATOM 14499 N N . GLU A 1 31 ? -7.337 5.607 2.095 1.00 0.00 31 GLU A N 9
ATOM 14500 C CA . GLU A 1 31 ? -8.006 4.831 1.046 1.00 0.00 31 GLU A CA 9
ATOM 14501 C C . GLU A 1 31 ? -9.284 4.160 1.547 1.00 0.00 31 GLU A C 9
ATOM 14502 O O . GLU A 1 31 ? -10.366 4.387 1.004 1.00 0.00 31 GLU A O 9
ATOM 14514 N N . GLU A 1 32 ? -9.166 3.347 2.590 1.00 0.00 32 GLU A N 9
ATOM 14515 C CA . GLU A 1 32 ? -10.313 2.602 3.097 1.00 0.00 32 GLU A CA 9
ATOM 14516 C C . GLU A 1 32 ? -11.359 3.531 3.708 1.00 0.00 32 GLU A C 9
ATOM 14517 O O . GLU A 1 32 ? -12.552 3.231 3.687 1.00 0.00 32 GLU A O 9
ATOM 14529 N N . LYS A 1 33 ? -10.910 4.665 4.230 1.00 0.00 33 LYS A N 9
ATOM 14530 C CA . LYS A 1 33 ? -11.810 5.630 4.842 1.00 0.00 33 LYS A CA 9
ATOM 14531 C C . LYS A 1 33 ? -12.634 6.337 3.768 1.00 0.00 33 LYS A C 9
ATOM 14532 O O . LYS A 1 33 ? -13.836 6.557 3.931 1.00 0.00 33 LYS A O 9
ATOM 14551 N N . ILE A 1 34 ? -11.979 6.674 2.665 1.00 0.00 34 ILE A N 9
ATOM 14552 C CA . ILE A 1 34 ? -12.643 7.318 1.541 1.00 0.00 34 ILE A CA 9
ATOM 14553 C C . ILE A 1 34 ? -13.687 6.391 0.924 1.00 0.00 34 ILE A C 9
ATOM 14554 O O . ILE A 1 34 ? -14.728 6.848 0.458 1.00 0.00 34 ILE A O 9
ATOM 14570 N N . ARG A 1 35 ? -13.414 5.087 0.935 1.00 0.00 35 ARG A N 9
ATOM 14571 C CA . ARG A 1 35 ? -14.345 4.105 0.445 1.00 0.00 35 ARG A CA 9
ATOM 14572 C C . ARG A 1 35 ? -15.679 4.210 1.173 1.00 0.00 35 ARG A C 9
ATOM 14573 O O . ARG A 1 35 ? -16.742 4.048 0.578 1.00 0.00 35 ARG A O 9
ATOM 14594 N N . VAL A 1 36 ? -15.614 4.503 2.461 1.00 0.00 36 VAL A N 9
ATOM 14595 C CA . VAL A 1 36 ? -16.810 4.623 3.279 1.00 0.00 36 VAL A CA 9
ATOM 14596 C C . VAL A 1 36 ? -17.542 5.923 2.951 1.00 0.00 36 VAL A C 9
ATOM 14597 O O . VAL A 1 36 ? -18.759 6.027 3.098 1.00 0.00 36 VAL A O 9
ATOM 14610 N N . LEU A 1 37 ? -16.787 6.912 2.492 1.00 0.00 37 LEU A N 9
ATOM 14611 C CA . LEU A 1 37 ? -17.364 8.159 2.001 1.00 0.00 37 LEU A CA 9
ATOM 14612 C C . LEU A 1 37 ? -17.975 7.944 0.638 1.00 0.00 37 LEU A C 9
ATOM 14613 O O . LEU A 1 37 ? -18.946 8.589 0.265 1.00 0.00 37 LEU A O 9
ATOM 14629 N N . ARG A 1 38 ? -17.391 7.020 -0.086 1.00 0.00 38 ARG A N 9
ATOM 14630 C CA . ARG A 1 38 ? -17.856 6.649 -1.407 1.00 0.00 38 ARG A CA 9
ATOM 14631 C C . ARG A 1 38 ? -19.229 5.985 -1.312 1.00 0.00 38 ARG A C 9
ATOM 14632 O O . ARG A 1 38 ? -20.013 6.012 -2.260 1.00 0.00 38 ARG A O 9
ATOM 14653 N N . GLN A 1 39 ? -19.520 5.427 -0.140 1.00 0.00 39 GLN A N 9
ATOM 14654 C CA . GLN A 1 39 ? -20.850 4.918 0.172 1.00 0.00 39 GLN A CA 9
ATOM 14655 C C . GLN A 1 39 ? -21.824 6.073 0.395 1.00 0.00 39 GLN A C 9
ATOM 14656 O O . GLN A 1 39 ? -22.986 5.999 0.005 1.00 0.00 39 GLN A O 9
ATOM 14670 N N . ARG A 1 40 ? -21.345 7.142 1.027 1.00 0.00 40 ARG A N 9
ATOM 14671 C CA . ARG A 1 40 ? -22.141 8.356 1.167 1.00 0.00 40 ARG A CA 9
ATOM 14672 C C . ARG A 1 40 ? -22.412 8.950 -0.207 1.00 0.00 40 ARG A C 9
ATOM 14673 O O . ARG A 1 40 ? -23.509 9.429 -0.492 1.00 0.00 40 ARG A O 9
ATOM 14694 N N . LEU A 1 41 ? -21.399 8.891 -1.063 1.00 0.00 41 LEU A N 9
ATOM 14695 C CA . LEU A 1 41 ? -21.518 9.374 -2.429 1.00 0.00 41 LEU A CA 9
ATOM 14696 C C . LEU A 1 41 ? -22.546 8.549 -3.195 1.00 0.00 41 LEU A C 9
ATOM 14697 O O . LEU A 1 41 ? -23.131 9.024 -4.156 1.00 0.00 41 LEU A O 9
ATOM 14713 N N . VAL A 1 42 ? -22.753 7.307 -2.767 1.00 0.00 42 VAL A N 9
ATOM 14714 C CA . VAL A 1 42 ? -23.780 6.447 -3.350 1.00 0.00 42 VAL A CA 9
ATOM 14715 C C . VAL A 1 42 ? -25.148 7.101 -3.234 1.00 0.00 42 VAL A C 9
ATOM 14716 O O . VAL A 1 42 ? -25.901 7.160 -4.207 1.00 0.00 42 VAL A O 9
ATOM 14729 N N . GLU A 1 43 ? -25.453 7.623 -2.053 1.00 0.00 43 GLU A N 9
ATOM 14730 C CA . GLU A 1 43 ? -26.721 8.302 -1.828 1.00 0.00 43 GLU A CA 9
ATOM 14731 C C . GLU A 1 43 ? -26.817 9.561 -2.681 1.00 0.00 43 GLU A C 9
ATOM 14732 O O . GLU A 1 43 ? -27.903 9.963 -3.096 1.00 0.00 43 GLU A O 9
ATOM 14744 N N . ARG A 1 44 ? -25.673 10.179 -2.939 1.00 0.00 44 ARG A N 9
ATOM 14745 C CA . ARG A 1 44 ? -25.617 11.376 -3.768 1.00 0.00 44 ARG A CA 9
ATOM 14746 C C . ARG A 1 44 ? -25.699 11.005 -5.249 1.00 0.00 44 ARG A C 9
ATOM 14747 O O . ARG A 1 44 ? -26.247 11.752 -6.058 1.00 0.00 44 ARG A O 9
ATOM 14768 N N . GLY A 1 45 ? -25.147 9.848 -5.590 1.00 0.00 45 GLY A N 9
ATOM 14769 C CA . GLY A 1 45 ? -25.277 9.315 -6.930 1.00 0.00 45 GLY A CA 9
ATOM 14770 C C . GLY A 1 45 ? -23.946 9.045 -7.611 1.00 0.00 45 GLY A C 9
ATOM 14771 O O . GLY A 1 45 ? -23.820 9.187 -8.827 1.00 0.00 45 GLY A O 9
ATOM 14775 N N . ASP A 1 46 ? -22.949 8.652 -6.834 1.00 0.00 46 ASP A N 9
ATOM 14776 C CA . ASP A 1 46 ? -21.655 8.259 -7.389 1.00 0.00 46 ASP A CA 9
ATOM 14777 C C . ASP A 1 46 ? -21.641 6.761 -7.683 1.00 0.00 46 ASP A C 9
ATOM 14778 O O . ASP A 1 46 ? -20.706 6.235 -8.283 1.00 0.00 46 ASP A O 9
ATOM 14787 N N . ALA A 1 47 ? -22.719 6.089 -7.298 1.00 0.00 47 ALA A N 9
ATOM 14788 C CA . ALA A 1 47 ? -22.821 4.642 -7.441 1.00 0.00 47 ALA A CA 9
ATOM 14789 C C . ALA A 1 47 ? -23.078 4.226 -8.885 1.00 0.00 47 ALA A C 9
ATOM 14790 O O . ALA A 1 47 ? -23.412 3.080 -9.151 1.00 0.00 47 ALA A O 9
ATOM 14797 N N . LYS A 1 48 ? -22.912 5.158 -9.811 1.00 0.00 48 LYS A N 9
ATOM 14798 C CA . LYS A 1 48 ? -23.117 4.882 -11.227 1.00 0.00 48 LYS A CA 9
ATOM 14799 C C . LYS A 1 48 ? -22.139 3.828 -11.738 1.00 0.00 48 LYS A C 9
ATOM 14800 O O . LYS A 1 48 ? -22.463 3.059 -12.646 1.00 0.00 48 LYS A O 9
ATOM 14819 N N . GLY A 1 49 ? -20.952 3.789 -11.143 1.00 0.00 49 GLY A N 9
ATOM 14820 C CA . GLY A 1 49 ? -19.962 2.797 -11.518 1.00 0.00 49 GLY A CA 9
ATOM 14821 C C . GLY A 1 49 ? -20.406 1.387 -11.176 1.00 0.00 49 GLY A C 9
ATOM 14822 O O . GLY A 1 49 ? -20.091 0.438 -11.893 1.00 0.00 49 GLY A O 9
ATOM 14826 N N . THR A 1 50 ? -21.132 1.251 -10.077 1.00 0.00 50 THR A N 9
ATOM 14827 C CA . THR A 1 50 ? -21.648 -0.040 -9.649 1.00 0.00 50 THR A CA 9
ATOM 14828 C C . THR A 1 50 ? -22.973 0.151 -8.914 1.00 0.00 50 THR A C 9
ATOM 14829 O O . THR A 1 50 ? -23.001 0.320 -7.693 1.00 0.00 50 THR A O 9
ATOM 14840 N N . GLU A 1 51 ? -24.068 0.139 -9.663 1.00 0.00 51 GLU A N 9
ATOM 14841 C CA . GLU A 1 51 ? -25.375 0.417 -9.090 1.00 0.00 51 GLU A CA 9
ATOM 14842 C C . GLU A 1 51 ? -25.953 -0.825 -8.428 1.00 0.00 51 GLU A C 9
ATOM 14843 O O . GLU A 1 51 ? -26.503 -1.706 -9.091 1.00 0.00 51 GLU A O 9
ATOM 14855 N N . LEU A 1 52 ? -25.807 -0.888 -7.111 1.00 0.00 52 LEU A N 9
ATOM 14856 C CA . LEU A 1 52 ? -26.287 -2.023 -6.333 1.00 0.00 52 LEU A CA 9
ATOM 14857 C C . LEU A 1 52 ? -27.579 -1.673 -5.603 1.00 0.00 52 LEU A C 9
ATOM 14858 O O . LEU A 1 52 ? -28.014 -2.408 -4.712 1.00 0.00 52 LEU A O 9
ATOM 14874 N N . ASN A 1 53 ? -28.171 -0.537 -5.982 1.00 0.00 53 ASN A N 9
ATOM 14875 C CA . ASN A 1 53 ? -29.415 -0.033 -5.381 1.00 0.00 53 ASN A CA 9
ATOM 14876 C C . ASN A 1 53 ? -29.174 0.545 -3.986 1.00 0.00 53 ASN A C 9
ATOM 14877 O O . ASN A 1 53 ? -29.559 1.679 -3.705 1.00 0.00 53 ASN A O 9
ATOM 14888 N N . GLY B 2 1 ? 21.284 11.741 -12.423 1.00 0.00 84 GLY B N 9
ATOM 14889 C CA . GLY B 2 1 ? 22.461 12.492 -12.032 1.00 0.00 84 GLY B CA 9
ATOM 14890 C C . GLY B 2 1 ? 23.729 11.689 -12.260 1.00 0.00 84 GLY B C 9
ATOM 14891 O O . GLY B 2 1 ? 23.694 10.462 -12.205 1.00 0.00 84 GLY B O 9
ATOM 14895 N N . PRO B 2 2 ? 24.868 12.344 -12.519 1.00 0.00 85 PRO B N 9
ATOM 14896 C CA . PRO B 2 2 ? 26.122 11.661 -12.817 1.00 0.00 85 PRO B CA 9
ATOM 14897 C C . PRO B 2 2 ? 26.886 11.268 -11.555 1.00 0.00 85 PRO B C 9
ATOM 14898 O O . PRO B 2 2 ? 26.351 11.348 -10.443 1.00 0.00 85 PRO B O 9
ATOM 14909 N N . LEU B 2 3 ? 28.114 10.806 -11.743 1.00 0.00 86 LEU B N 9
ATOM 14910 C CA . LEU B 2 3 ? 29.003 10.473 -10.633 1.00 0.00 86 LEU B CA 9
ATOM 14911 C C . LEU B 2 3 ? 29.097 11.636 -9.648 1.00 0.00 86 LEU B C 9
ATOM 14912 O O . LEU B 2 3 ? 29.121 12.804 -10.041 1.00 0.00 86 LEU B O 9
ATOM 14928 N N . GLY B 2 4 ? 29.129 11.310 -8.368 1.00 0.00 87 GLY B N 9
ATOM 14929 C CA . GLY B 2 4 ? 29.261 12.338 -7.360 1.00 0.00 87 GLY B CA 9
ATOM 14930 C C . GLY B 2 4 ? 30.707 12.644 -7.043 1.00 0.00 87 GLY B C 9
ATOM 14931 O O . GLY B 2 4 ? 31.221 13.691 -7.434 1.00 0.00 87 GLY B O 9
ATOM 14935 N N . SER B 2 5 ? 31.382 11.734 -6.351 1.00 0.00 88 SER B N 9
ATOM 14936 C CA . SER B 2 5 ? 32.778 11.958 -6.007 1.00 0.00 88 SER B CA 9
ATOM 14937 C C . SER B 2 5 ? 33.707 11.000 -6.751 1.00 0.00 88 SER B C 9
ATOM 14938 O O . SER B 2 5 ? 34.628 11.438 -7.437 1.00 0.00 88 SER B O 9
ATOM 14946 N N . ARG B 2 6 ? 33.467 9.696 -6.640 1.00 0.00 89 ARG B N 9
ATOM 14947 C CA . ARG B 2 6 ? 34.296 8.732 -7.352 1.00 0.00 89 ARG B CA 9
ATOM 14948 C C . ARG B 2 6 ? 33.572 8.203 -8.583 1.00 0.00 89 ARG B C 9
ATOM 14949 O O . ARG B 2 6 ? 33.890 8.593 -9.705 1.00 0.00 89 ARG B O 9
ATOM 14970 N N . ARG B 2 7 ? 32.572 7.347 -8.356 1.00 0.00 90 ARG B N 9
ATOM 14971 C CA . ARG B 2 7 ? 31.793 6.750 -9.438 1.00 0.00 90 ARG B CA 9
ATOM 14972 C C . ARG B 2 7 ? 30.785 5.742 -8.885 1.00 0.00 90 ARG B C 9
ATOM 14973 O O . ARG B 2 7 ? 29.619 6.069 -8.689 1.00 0.00 90 ARG B O 9
ATOM 14994 N N . PHE B 2 8 ? 31.255 4.532 -8.595 1.00 0.00 91 PHE B N 9
ATOM 14995 C CA . PHE B 2 8 ? 30.380 3.446 -8.161 1.00 0.00 91 PHE B CA 9
ATOM 14996 C C . PHE B 2 8 ? 29.995 3.590 -6.696 1.00 0.00 91 PHE B C 9
ATOM 14997 O O . PHE B 2 8 ? 28.840 3.368 -6.330 1.00 0.00 91 PHE B O 9
ATOM 15014 N N . VAL B 2 9 ? 30.965 3.960 -5.867 1.00 0.00 92 VAL B N 9
ATOM 15015 C CA . VAL B 2 9 ? 30.748 4.077 -4.426 1.00 0.00 92 VAL B CA 9
ATOM 15016 C C . VAL B 2 9 ? 29.630 5.071 -4.119 1.00 0.00 92 VAL B C 9
ATOM 15017 O O . VAL B 2 9 ? 28.721 4.786 -3.338 1.00 0.00 92 VAL B O 9
ATOM 15030 N N . VAL B 2 10 ? 29.693 6.233 -4.745 1.00 0.00 93 VAL B N 9
ATOM 15031 C CA . VAL B 2 10 ? 28.674 7.251 -4.551 1.00 0.00 93 VAL B CA 9
ATOM 15032 C C . VAL B 2 10 ? 27.381 6.865 -5.269 1.00 0.00 93 VAL B C 9
ATOM 15033 O O . VAL B 2 10 ? 26.304 7.361 -4.938 1.00 0.00 93 VAL B O 9
ATOM 15046 N N . ASP B 2 11 ? 27.480 5.954 -6.231 1.00 0.00 94 ASP B N 9
ATOM 15047 C CA . ASP B 2 11 ? 26.307 5.538 -6.981 1.00 0.00 94 ASP B CA 9
ATOM 15048 C C . ASP B 2 11 ? 25.395 4.685 -6.124 1.00 0.00 94 ASP B C 9
ATOM 15049 O O . ASP B 2 11 ? 24.263 5.060 -5.904 1.00 0.00 94 ASP B O 9
ATOM 15058 N N . ASP B 2 12 ? 25.886 3.564 -5.594 1.00 0.00 95 ASP B N 9
ATOM 15059 C CA . ASP B 2 12 ? 25.039 2.713 -4.742 1.00 0.00 95 ASP B CA 9
ATOM 15060 C C . ASP B 2 12 ? 24.612 3.482 -3.502 1.00 0.00 95 ASP B C 9
ATOM 15061 O O . ASP B 2 12 ? 23.671 3.112 -2.809 1.00 0.00 95 ASP B O 9
ATOM 15070 N N . ARG B 2 13 ? 25.307 4.569 -3.248 1.00 0.00 96 ARG B N 9
ATOM 15071 C CA . ARG B 2 13 ? 25.009 5.438 -2.128 1.00 0.00 96 ARG B CA 9
ATOM 15072 C C . ARG B 2 13 ? 23.771 6.267 -2.450 1.00 0.00 96 ARG B C 9
ATOM 15073 O O . ARG B 2 13 ? 22.755 6.193 -1.758 1.00 0.00 96 ARG B O 9
ATOM 15094 N N . ARG B 2 14 ? 23.865 7.026 -3.533 1.00 0.00 97 ARG B N 9
ATOM 15095 C CA . ARG B 2 14 ? 22.793 7.908 -3.972 1.00 0.00 97 ARG B CA 9
ATOM 15096 C C . ARG B 2 14 ? 21.672 7.117 -4.645 1.00 0.00 97 ARG B C 9
ATOM 15097 O O . ARG B 2 14 ? 20.516 7.243 -4.275 1.00 0.00 97 ARG B O 9
ATOM 15118 N N . GLU B 2 15 ? 22.046 6.290 -5.609 1.00 0.00 98 GLU B N 9
ATOM 15119 C CA . GLU B 2 15 ? 21.107 5.541 -6.445 1.00 0.00 98 GLU B CA 9
ATOM 15120 C C . GLU B 2 15 ? 20.192 4.632 -5.634 1.00 0.00 98 GLU B C 9
ATOM 15121 O O . GLU B 2 15 ? 18.994 4.549 -5.904 1.00 0.00 98 GLU B O 9
ATOM 15133 N N . LEU B 2 16 ? 20.753 3.951 -4.650 1.00 0.00 99 LEU B N 9
ATOM 15134 C CA . LEU B 2 16 ? 19.974 3.033 -3.837 1.00 0.00 99 LEU B CA 9
ATOM 15135 C C . LEU B 2 16 ? 18.928 3.797 -3.030 1.00 0.00 99 LEU B C 9
ATOM 15136 O O . LEU B 2 16 ? 17.738 3.519 -3.138 1.00 0.00 99 LEU B O 9
ATOM 15152 N N . GLN B 2 17 ? 19.361 4.776 -2.244 1.00 0.00 100 GLN B N 9
ATOM 15153 C CA . GLN B 2 17 ? 18.419 5.567 -1.462 1.00 0.00 100 GLN B CA 9
ATOM 15154 C C . GLN B 2 17 ? 17.502 6.368 -2.388 1.00 0.00 100 GLN B C 9
ATOM 15155 O O . GLN B 2 17 ? 16.374 6.695 -2.032 1.00 0.00 100 GLN B O 9
ATOM 15169 N N . TYR B 2 18 ? 18.000 6.661 -3.579 1.00 0.00 101 TYR B N 9
ATOM 15170 C CA . TYR B 2 18 ? 17.249 7.388 -4.600 1.00 0.00 101 TYR B CA 9
ATOM 15171 C C . TYR B 2 18 ? 15.918 6.702 -4.896 1.00 0.00 101 TYR B C 9
ATOM 15172 O O . TYR B 2 18 ? 14.878 7.359 -4.940 1.00 0.00 101 TYR B O 9
ATOM 15190 N N . ARG B 2 19 ? 15.950 5.381 -5.086 1.00 0.00 102 ARG B N 9
ATOM 15191 C CA . ARG B 2 19 ? 14.728 4.620 -5.362 1.00 0.00 102 ARG B CA 9
ATOM 15192 C C . ARG B 2 19 ? 13.835 4.586 -4.128 1.00 0.00 102 ARG B C 9
ATOM 15193 O O . ARG B 2 19 ? 12.623 4.397 -4.223 1.00 0.00 102 ARG B O 9
ATOM 15214 N N . VAL B 2 20 ? 14.442 4.787 -2.974 1.00 0.00 103 VAL B N 9
ATOM 15215 C CA . VAL B 2 20 ? 13.710 4.795 -1.722 1.00 0.00 103 VAL B CA 9
ATOM 15216 C C . VAL B 2 20 ? 12.961 6.122 -1.559 1.00 0.00 103 VAL B C 9
ATOM 15217 O O . VAL B 2 20 ? 11.803 6.141 -1.144 1.00 0.00 103 VAL B O 9
ATOM 15230 N N . GLU B 2 21 ? 13.617 7.228 -1.909 1.00 0.00 104 GLU B N 9
ATOM 15231 C CA . GLU B 2 21 ? 12.981 8.544 -1.829 1.00 0.00 104 GLU B CA 9
ATOM 15232 C C . GLU B 2 21 ? 11.964 8.792 -2.944 1.00 0.00 104 GLU B C 9
ATOM 15233 O O . GLU B 2 21 ? 11.037 9.575 -2.753 1.00 0.00 104 GLU B O 9
ATOM 15245 N N . VAL B 2 22 ? 12.107 8.152 -4.107 1.00 0.00 105 VAL B N 9
ATOM 15246 C CA . VAL B 2 22 ? 11.039 8.238 -5.103 1.00 0.00 105 VAL B CA 9
ATOM 15247 C C . VAL B 2 22 ? 9.795 7.579 -4.548 1.00 0.00 105 VAL B C 9
ATOM 15248 O O . VAL B 2 22 ? 8.705 8.082 -4.727 1.00 0.00 105 VAL B O 9
ATOM 15261 N N . GLN B 2 23 ? 9.971 6.484 -3.825 1.00 0.00 106 GLN B N 9
ATOM 15262 C CA . GLN B 2 23 ? 8.854 5.846 -3.146 1.00 0.00 106 GLN B CA 9
ATOM 15263 C C . GLN B 2 23 ? 8.221 6.815 -2.147 1.00 0.00 106 GLN B C 9
ATOM 15264 O O . GLN B 2 23 ? 6.998 6.945 -2.086 1.00 0.00 106 GLN B O 9
ATOM 15278 N N . ASN B 2 24 ? 9.068 7.514 -1.394 1.00 0.00 107 ASN B N 9
ATOM 15279 C CA . ASN B 2 24 ? 8.621 8.551 -0.460 1.00 0.00 107 ASN B CA 9
ATOM 15280 C C . ASN B 2 24 ? 7.836 9.647 -1.183 1.00 0.00 107 ASN B C 9
ATOM 15281 O O . ASN B 2 24 ? 6.834 10.151 -0.681 1.00 0.00 107 ASN B O 9
ATOM 15292 N N . ARG B 2 25 ? 8.310 10.025 -2.357 1.00 0.00 108 ARG B N 9
ATOM 15293 C CA . ARG B 2 25 ? 7.646 11.039 -3.163 1.00 0.00 108 ARG B CA 9
ATOM 15294 C C . ARG B 2 25 ? 6.351 10.499 -3.766 1.00 0.00 108 ARG B C 9
ATOM 15295 O O . ARG B 2 25 ? 5.304 11.131 -3.669 1.00 0.00 108 ARG B O 9
ATOM 15316 N N . VAL B 2 26 ? 6.439 9.321 -4.366 1.00 0.00 109 VAL B N 9
ATOM 15317 C CA . VAL B 2 26 ? 5.307 8.677 -5.025 1.00 0.00 109 VAL B CA 9
ATOM 15318 C C . VAL B 2 26 ? 4.160 8.438 -4.060 1.00 0.00 109 VAL B C 9
ATOM 15319 O O . VAL B 2 26 ? 3.037 8.865 -4.309 1.00 0.00 109 VAL B O 9
ATOM 15332 N N . TYR B 2 27 ? 4.448 7.768 -2.955 1.00 0.00 110 TYR B N 9
ATOM 15333 C CA . TYR B 2 27 ? 3.419 7.469 -1.969 1.00 0.00 110 TYR B CA 9
ATOM 15334 C C . TYR B 2 27 ? 2.853 8.754 -1.368 1.00 0.00 110 TYR B C 9
ATOM 15335 O O . TYR B 2 27 ? 1.695 8.800 -0.955 1.00 0.00 110 TYR B O 9
ATOM 15353 N N . LYS B 2 28 ? 3.666 9.802 -1.333 1.00 0.00 111 LYS B N 9
ATOM 15354 C CA . LYS B 2 28 ? 3.202 11.100 -0.865 1.00 0.00 111 LYS B CA 9
ATOM 15355 C C . LYS B 2 28 ? 2.273 11.723 -1.899 1.00 0.00 111 LYS B C 9
ATOM 15356 O O . LYS B 2 28 ? 1.259 12.319 -1.549 1.00 0.00 111 LYS B O 9
ATOM 15375 N N . LYS B 2 29 ? 2.617 11.554 -3.171 1.00 0.00 112 LYS B N 9
ATOM 15376 C CA . LYS B 2 29 ? 1.767 11.996 -4.272 1.00 0.00 112 LYS B CA 9
ATOM 15377 C C . LYS B 2 29 ? 0.396 11.333 -4.187 1.00 0.00 112 LYS B C 9
ATOM 15378 O O . LYS B 2 29 ? -0.627 11.949 -4.497 1.00 0.00 112 LYS B O 9
ATOM 15397 N N . GLU B 2 30 ? 0.391 10.075 -3.766 1.00 0.00 113 GLU B N 9
ATOM 15398 C CA . GLU B 2 30 ? -0.848 9.353 -3.524 1.00 0.00 113 GLU B CA 9
ATOM 15399 C C . GLU B 2 30 ? -1.670 10.089 -2.477 1.00 0.00 113 GLU B C 9
ATOM 15400 O O . GLU B 2 30 ? -2.830 10.422 -2.700 1.00 0.00 113 GLU B O 9
ATOM 15412 N N . ILE B 2 31 ? -1.036 10.362 -1.345 1.00 0.00 114 ILE B N 9
ATOM 15413 C CA . ILE B 2 31 ? -1.664 11.069 -0.241 1.00 0.00 114 ILE B CA 9
ATOM 15414 C C . ILE B 2 31 ? -2.182 12.447 -0.659 1.00 0.00 114 ILE B C 9
ATOM 15415 O O . ILE B 2 31 ? -3.198 12.902 -0.153 1.00 0.00 114 ILE B O 9
ATOM 15431 N N . GLN B 2 32 ? -1.492 13.103 -1.584 1.00 0.00 115 GLN B N 9
ATOM 15432 C CA . GLN B 2 32 ? -1.940 14.399 -2.088 1.00 0.00 115 GLN B CA 9
ATOM 15433 C C . GLN B 2 32 ? -3.238 14.244 -2.868 1.00 0.00 115 GLN B C 9
ATOM 15434 O O . GLN B 2 32 ? -4.139 15.077 -2.777 1.00 0.00 115 GLN B O 9
ATOM 15448 N N . ALA B 2 33 ? -3.314 13.171 -3.642 1.00 0.00 116 ALA B N 9
ATOM 15449 C CA . ALA B 2 33 ? -4.542 12.818 -4.341 1.00 0.00 116 ALA B CA 9
ATOM 15450 C C . ALA B 2 33 ? -5.637 12.517 -3.328 1.00 0.00 116 ALA B C 9
ATOM 15451 O O . ALA B 2 33 ? -6.761 13.010 -3.428 1.00 0.00 116 ALA B O 9
ATOM 15458 N N . LEU B 2 34 ? -5.274 11.723 -2.333 1.00 0.00 117 LEU B N 9
ATOM 15459 C CA . LEU B 2 34 ? -6.188 11.340 -1.269 1.00 0.00 117 LEU B CA 9
ATOM 15460 C C . LEU B 2 34 ? -6.606 12.562 -0.458 1.00 0.00 117 LEU B C 9
ATOM 15461 O O . LEU B 2 34 ? -7.682 12.591 0.122 1.00 0.00 117 LEU B O 9
ATOM 15477 N N . ASP B 2 35 ? -5.739 13.569 -0.433 1.00 0.00 118 ASP B N 9
ATOM 15478 C CA . ASP B 2 35 ? -5.989 14.809 0.299 1.00 0.00 118 ASP B CA 9
ATOM 15479 C C . ASP B 2 35 ? -7.213 15.536 -0.253 1.00 0.00 118 ASP B C 9
ATOM 15480 O O . ASP B 2 35 ? -7.947 16.189 0.489 1.00 0.00 118 ASP B O 9
ATOM 15489 N N . ALA B 2 36 ? -7.436 15.409 -1.555 1.00 0.00 119 ALA B N 9
ATOM 15490 C CA . ALA B 2 36 ? -8.638 15.951 -2.177 1.00 0.00 119 ALA B CA 9
ATOM 15491 C C . ALA B 2 36 ? -9.866 15.227 -1.638 1.00 0.00 119 ALA B C 9
ATOM 15492 O O . ALA B 2 36 ? -10.920 15.823 -1.391 1.00 0.00 119 ALA B O 9
ATOM 15499 N N . GLU B 2 37 ? -9.716 13.931 -1.440 1.00 0.00 120 GLU B N 9
ATOM 15500 C CA . GLU B 2 37 ? -10.752 13.136 -0.825 1.00 0.00 120 GLU B CA 9
ATOM 15501 C C . GLU B 2 37 ? -10.858 13.448 0.668 1.00 0.00 120 GLU B C 9
ATOM 15502 O O . GLU B 2 37 ? -11.914 13.303 1.262 1.00 0.00 120 GLU B O 9
ATOM 15514 N N . ILE B 2 38 ? -9.766 13.864 1.284 1.00 0.00 121 ILE B N 9
ATOM 15515 C CA . ILE B 2 38 ? -9.814 14.329 2.664 1.00 0.00 121 ILE B CA 9
ATOM 15516 C C . ILE B 2 38 ? -10.826 15.471 2.795 1.00 0.00 121 ILE B C 9
ATOM 15517 O O . ILE B 2 38 ? -11.486 15.611 3.822 1.00 0.00 121 ILE B O 9
ATOM 15533 N N . ARG B 2 39 ? -10.977 16.250 1.728 1.00 0.00 122 ARG B N 9
ATOM 15534 C CA . ARG B 2 39 ? -12.001 17.289 1.670 1.00 0.00 122 ARG B CA 9
ATOM 15535 C C . ARG B 2 39 ? -13.388 16.682 1.901 1.00 0.00 122 ARG B C 9
ATOM 15536 O O . ARG B 2 39 ? -14.172 17.198 2.698 1.00 0.00 122 ARG B O 9
ATOM 15557 N N . LYS B 2 40 ? -13.681 15.578 1.207 1.00 0.00 123 LYS B N 9
ATOM 15558 C CA . LYS B 2 40 ? -14.964 14.885 1.392 1.00 0.00 123 LYS B CA 9
ATOM 15559 C C . LYS B 2 40 ? -15.047 14.285 2.795 1.00 0.00 123 LYS B C 9
ATOM 15560 O O . LYS B 2 40 ? -16.107 14.275 3.421 1.00 0.00 123 LYS B O 9
ATOM 15579 N N . LEU B 2 41 ? -13.914 13.796 3.279 1.00 0.00 124 LEU B N 9
ATOM 15580 C CA . LEU B 2 41 ? -13.831 13.189 4.594 1.00 0.00 124 LEU B CA 9
ATOM 15581 C C . LEU B 2 41 ? -14.128 14.197 5.701 1.00 0.00 124 LEU B C 9
ATOM 15582 O O . LEU B 2 41 ? -14.994 13.960 6.537 1.00 0.00 124 LEU B O 9
ATOM 15598 N N . GLU B 2 42 ? -13.431 15.330 5.689 1.00 0.00 125 GLU B N 9
ATOM 15599 C CA . GLU B 2 42 ? -13.546 16.307 6.771 1.00 0.00 125 GLU B CA 9
ATOM 15600 C C . GLU B 2 42 ? -14.954 16.884 6.869 1.00 0.00 125 GLU B C 9
ATOM 15601 O O . GLU B 2 42 ? -15.464 17.093 7.969 1.00 0.00 125 GLU B O 9
ATOM 15613 N N . ARG B 2 43 ? -15.596 17.122 5.731 1.00 0.00 126 ARG B N 9
ATOM 15614 C CA . ARG B 2 43 ? -16.951 17.668 5.741 1.00 0.00 126 ARG B CA 9
ATOM 15615 C C . ARG B 2 43 ? -17.948 16.625 6.239 1.00 0.00 126 ARG B C 9
ATOM 15616 O O . ARG B 2 43 ? -19.062 16.959 6.645 1.00 0.00 126 ARG B O 9
ATOM 15637 N N . LEU B 2 44 ? -17.539 15.363 6.212 1.00 0.00 127 LEU B N 9
ATOM 15638 C CA . LEU B 2 44 ? -18.330 14.290 6.794 1.00 0.00 127 LEU B CA 9
ATOM 15639 C C . LEU B 2 44 ? -17.986 14.178 8.279 1.00 0.00 127 LEU B C 9
ATOM 15640 O O . LEU B 2 44 ? -18.852 13.919 9.114 1.00 0.00 127 LEU B O 9
ATOM 15656 N N . LEU B 2 45 ? -16.711 14.391 8.600 1.00 0.00 128 LEU B N 9
ATOM 15657 C CA . LEU B 2 45 ? -16.253 14.435 9.983 1.00 0.00 128 LEU B CA 9
ATOM 15658 C C . LEU B 2 45 ? -17.048 15.464 10.768 1.00 0.00 128 LEU B C 9
ATOM 15659 O O . LEU B 2 45 ? -17.672 15.142 11.781 1.00 0.00 128 LEU B O 9
ATOM 15675 N N . GLU B 2 46 ? -17.044 16.691 10.262 1.00 0.00 129 GLU B N 9
ATOM 15676 C CA . GLU B 2 46 ? -17.774 17.800 10.874 1.00 0.00 129 GLU B CA 9
ATOM 15677 C C . GLU B 2 46 ? -19.285 17.570 10.827 1.00 0.00 129 GLU B C 9
ATOM 15678 O O . GLU B 2 46 ? -20.056 18.293 11.454 1.00 0.00 129 GLU B O 9
ATOM 15690 N N . SER B 2 47 ? -19.696 16.557 10.081 1.00 0.00 130 SER B N 9
ATOM 15691 C CA . SER B 2 47 ? -21.105 16.216 9.961 1.00 0.00 130 SER B CA 9
ATOM 15692 C C . SER B 2 47 ? -21.491 15.150 10.990 1.00 0.00 130 SER B C 9
ATOM 15693 O O . SER B 2 47 ? -22.636 14.696 11.032 1.00 0.00 130 SER B O 9
ATOM 15701 N N . GLY B 2 48 ? -20.533 14.745 11.815 1.00 0.00 131 GLY B N 9
ATOM 15702 C CA . GLY B 2 48 ? -20.836 13.819 12.888 1.00 0.00 131 GLY B CA 9
ATOM 15703 C C . GLY B 2 48 ? -20.150 12.475 12.746 1.00 0.00 131 GLY B C 9
ATOM 15704 O O . GLY B 2 48 ? -20.614 11.477 13.295 1.00 0.00 131 GLY B O 9
ATOM 15708 N N . LEU B 2 49 ? -19.052 12.435 12.011 1.00 0.00 132 LEU B N 9
ATOM 15709 C CA . LEU B 2 49 ? -18.266 11.223 11.909 1.00 0.00 132 LEU B CA 9
ATOM 15710 C C . LEU B 2 49 ? -17.166 11.275 12.965 1.00 0.00 132 LEU B C 9
ATOM 15711 O O . LEU B 2 49 ? -16.979 10.327 13.728 1.00 0.00 132 LEU B O 9
ATOM 15727 N N . THR B 2 50 ? -16.476 12.414 13.016 1.00 0.00 133 THR B N 9
ATOM 15728 C CA . THR B 2 50 ? -15.441 12.671 14.013 1.00 0.00 133 THR B CA 9
ATOM 15729 C C . THR B 2 50 ? -14.201 11.798 13.786 1.00 0.00 133 THR B C 9
ATOM 15730 O O . THR B 2 50 ? -14.163 10.655 14.286 1.00 0.00 133 THR B O 9
ATOM 15742 N N . MET A 1 1 ? 26.139 -2.371 6.684 1.00 0.00 1 MET A N 10
ATOM 15743 C CA . MET A 1 1 ? 25.376 -2.662 5.452 1.00 0.00 1 MET A CA 10
ATOM 15744 C C . MET A 1 1 ? 26.226 -3.478 4.484 1.00 0.00 1 MET A C 10
ATOM 15745 O O . MET A 1 1 ? 25.851 -4.590 4.114 1.00 0.00 1 MET A O 10
ATOM 15761 N N . ASP A 1 2 ? 27.374 -2.935 4.086 1.00 0.00 2 ASP A N 10
ATOM 15762 C CA . ASP A 1 2 ? 28.293 -3.645 3.198 1.00 0.00 2 ASP A CA 10
ATOM 15763 C C . ASP A 1 2 ? 29.737 -3.351 3.580 1.00 0.00 2 ASP A C 10
ATOM 15764 O O . ASP A 1 2 ? 29.989 -2.639 4.550 1.00 0.00 2 ASP A O 10
ATOM 15773 N N . SER A 1 3 ? 30.682 -3.893 2.821 1.00 0.00 3 SER A N 10
ATOM 15774 C CA . SER A 1 3 ? 32.098 -3.670 3.091 1.00 0.00 3 SER A CA 10
ATOM 15775 C C . SER A 1 3 ? 32.441 -2.186 2.972 1.00 0.00 3 SER A C 10
ATOM 15776 O O . SER A 1 3 ? 33.069 -1.608 3.863 1.00 0.00 3 SER A O 10
ATOM 15784 N N . ALA A 1 4 ? 32.009 -1.572 1.878 1.00 0.00 4 ALA A N 10
ATOM 15785 C CA . ALA A 1 4 ? 32.245 -0.155 1.658 1.00 0.00 4 ALA A CA 10
ATOM 15786 C C . ALA A 1 4 ? 31.140 0.683 2.290 1.00 0.00 4 ALA A C 10
ATOM 15787 O O . ALA A 1 4 ? 31.411 1.616 3.046 1.00 0.00 4 ALA A O 10
ATOM 15794 N N . ILE A 1 5 ? 29.893 0.337 1.983 1.00 0.00 5 ILE A N 10
ATOM 15795 C CA . ILE A 1 5 ? 28.745 1.065 2.511 1.00 0.00 5 ILE A CA 10
ATOM 15796 C C . ILE A 1 5 ? 28.620 0.839 4.015 1.00 0.00 5 ILE A C 10
ATOM 15797 O O . ILE A 1 5 ? 28.209 -0.234 4.464 1.00 0.00 5 ILE A O 10
ATOM 15813 N N . SER A 1 6 ? 28.973 1.856 4.783 1.00 0.00 6 SER A N 10
ATOM 15814 C CA . SER A 1 6 ? 29.002 1.752 6.228 1.00 0.00 6 SER A CA 10
ATOM 15815 C C . SER A 1 6 ? 27.654 2.147 6.815 1.00 0.00 6 SER A C 10
ATOM 15816 O O . SER A 1 6 ? 26.679 2.310 6.074 1.00 0.00 6 SER A O 10
ATOM 15824 N N . LYS A 1 7 ? 27.585 2.307 8.131 1.00 0.00 7 LYS A N 10
ATOM 15825 C CA . LYS A 1 7 ? 26.336 2.677 8.774 1.00 0.00 7 LYS A CA 10
ATOM 15826 C C . LYS A 1 7 ? 25.890 4.073 8.325 1.00 0.00 7 LYS A C 10
ATOM 15827 O O . LYS A 1 7 ? 24.715 4.426 8.427 1.00 0.00 7 LYS A O 10
ATOM 15846 N N . GLU A 1 8 ? 26.845 4.840 7.801 1.00 0.00 8 GLU A N 10
ATOM 15847 C CA . GLU A 1 8 ? 26.596 6.186 7.291 1.00 0.00 8 GLU A CA 10
ATOM 15848 C C . GLU A 1 8 ? 25.407 6.207 6.329 1.00 0.00 8 GLU A C 10
ATOM 15849 O O . GLU A 1 8 ? 24.376 6.824 6.606 1.00 0.00 8 GLU A O 10
ATOM 15861 N N . ASP A 1 9 ? 25.557 5.521 5.202 1.00 0.00 9 ASP A N 10
ATOM 15862 C CA . ASP A 1 9 ? 24.522 5.503 4.175 1.00 0.00 9 ASP A CA 10
ATOM 15863 C C . ASP A 1 9 ? 23.442 4.489 4.538 1.00 0.00 9 ASP A C 10
ATOM 15864 O O . ASP A 1 9 ? 22.305 4.570 4.074 1.00 0.00 9 ASP A O 10
ATOM 15873 N N . GLU A 1 10 ? 23.818 3.543 5.390 1.00 0.00 10 GLU A N 10
ATOM 15874 C CA . GLU A 1 10 ? 22.904 2.528 5.901 1.00 0.00 10 GLU A CA 10
ATOM 15875 C C . GLU A 1 10 ? 21.718 3.169 6.606 1.00 0.00 10 GLU A C 10
ATOM 15876 O O . GLU A 1 10 ? 20.570 2.992 6.200 1.00 0.00 10 GLU A O 10
ATOM 15888 N N . GLU A 1 11 ? 22.012 3.909 7.668 1.00 0.00 11 GLU A N 10
ATOM 15889 C CA . GLU A 1 11 ? 20.994 4.595 8.443 1.00 0.00 11 GLU A CA 10
ATOM 15890 C C . GLU A 1 11 ? 20.217 5.579 7.579 1.00 0.00 11 GLU A C 10
ATOM 15891 O O . GLU A 1 11 ? 19.042 5.846 7.834 1.00 0.00 11 GLU A O 10
ATOM 15903 N N . ARG A 1 12 ? 20.870 6.105 6.548 1.00 0.00 12 ARG A N 10
ATOM 15904 C CA . ARG A 1 12 ? 20.209 6.990 5.600 1.00 0.00 12 ARG A CA 10
ATOM 15905 C C . ARG A 1 12 ? 19.125 6.221 4.843 1.00 0.00 12 ARG A C 10
ATOM 15906 O O . ARG A 1 12 ? 18.000 6.697 4.691 1.00 0.00 12 ARG A O 10
ATOM 15927 N N . TYR A 1 13 ? 19.478 5.022 4.387 1.00 0.00 13 TYR A N 10
ATOM 15928 C CA . TYR A 1 13 ? 18.520 4.125 3.753 1.00 0.00 13 TYR A CA 10
ATOM 15929 C C . TYR A 1 13 ? 17.420 3.746 4.740 1.00 0.00 13 TYR A C 10
ATOM 15930 O O . TYR A 1 13 ? 16.240 3.741 4.400 1.00 0.00 13 TYR A O 10
ATOM 15948 N N . GLN A 1 14 ? 17.827 3.437 5.959 1.00 0.00 14 GLN A N 10
ATOM 15949 C CA . GLN A 1 14 ? 16.898 3.083 7.031 1.00 0.00 14 GLN A CA 10
ATOM 15950 C C . GLN A 1 14 ? 15.835 4.155 7.217 1.00 0.00 14 GLN A C 10
ATOM 15951 O O . GLN A 1 14 ? 14.638 3.871 7.220 1.00 0.00 14 GLN A O 10
ATOM 15965 N N . LYS A 1 15 ? 16.282 5.383 7.395 1.00 0.00 15 LYS A N 10
ATOM 15966 C CA . LYS A 1 15 ? 15.373 6.517 7.495 1.00 0.00 15 LYS A CA 10
ATOM 15967 C C . LYS A 1 15 ? 14.500 6.646 6.249 1.00 0.00 15 LYS A C 10
ATOM 15968 O O . LYS A 1 15 ? 13.344 7.050 6.336 1.00 0.00 15 LYS A O 10
ATOM 15987 N N . LEU A 1 16 ? 15.051 6.287 5.098 1.00 0.00 16 LEU A N 10
ATOM 15988 C CA . LEU A 1 16 ? 14.319 6.365 3.838 1.00 0.00 16 LEU A CA 10
ATOM 15989 C C . LEU A 1 16 ? 13.155 5.379 3.827 1.00 0.00 16 LEU A C 10
ATOM 15990 O O . LEU A 1 16 ? 12.031 5.737 3.470 1.00 0.00 16 LEU A O 10
ATOM 16006 N N . VAL A 1 17 ? 13.424 4.141 4.228 1.00 0.00 17 VAL A N 10
ATOM 16007 C CA . VAL A 1 17 ? 12.368 3.136 4.331 1.00 0.00 17 VAL A CA 10
ATOM 16008 C C . VAL A 1 17 ? 11.380 3.560 5.400 1.00 0.00 17 VAL A C 10
ATOM 16009 O O . VAL A 1 17 ? 10.184 3.319 5.287 1.00 0.00 17 VAL A O 10
ATOM 16022 N N . THR A 1 18 ? 11.901 4.227 6.419 1.00 0.00 18 THR A N 10
ATOM 16023 C CA . THR A 1 18 ? 11.100 4.763 7.476 1.00 0.00 18 THR A CA 10
ATOM 16024 C C . THR A 1 18 ? 10.086 5.745 6.906 1.00 0.00 18 THR A C 10
ATOM 16025 O O . THR A 1 18 ? 8.886 5.592 7.107 1.00 0.00 18 THR A O 10
ATOM 16036 N N . GLU A 1 19 ? 10.587 6.721 6.149 1.00 0.00 19 GLU A N 10
ATOM 16037 C CA . GLU A 1 19 ? 9.745 7.712 5.490 1.00 0.00 19 GLU A CA 10
ATOM 16038 C C . GLU A 1 19 ? 8.650 7.039 4.681 1.00 0.00 19 GLU A C 10
ATOM 16039 O O . GLU A 1 19 ? 7.525 7.533 4.597 1.00 0.00 19 GLU A O 10
ATOM 16051 N N . ASN A 1 20 ? 8.994 5.894 4.116 1.00 0.00 20 ASN A N 10
ATOM 16052 C CA . ASN A 1 20 ? 8.091 5.145 3.262 1.00 0.00 20 ASN A CA 10
ATOM 16053 C C . ASN A 1 20 ? 7.051 4.370 4.057 1.00 0.00 20 ASN A C 10
ATOM 16054 O O . ASN A 1 20 ? 5.860 4.532 3.832 1.00 0.00 20 ASN A O 10
ATOM 16065 N N . GLU A 1 21 ? 7.484 3.539 4.992 1.00 0.00 21 GLU A N 10
ATOM 16066 C CA . GLU A 1 21 ? 6.558 2.708 5.751 1.00 0.00 21 GLU A CA 10
ATOM 16067 C C . GLU A 1 21 ? 5.487 3.549 6.444 1.00 0.00 21 GLU A C 10
ATOM 16068 O O . GLU A 1 21 ? 4.362 3.087 6.650 1.00 0.00 21 GLU A O 10
ATOM 16080 N N . GLN A 1 22 ? 5.840 4.781 6.805 1.00 0.00 22 GLN A N 10
ATOM 16081 C CA . GLN A 1 22 ? 4.885 5.698 7.426 1.00 0.00 22 GLN A CA 10
ATOM 16082 C C . GLN A 1 22 ? 3.717 5.965 6.493 1.00 0.00 22 GLN A C 10
ATOM 16083 O O . GLN A 1 22 ? 2.579 5.587 6.773 1.00 0.00 22 GLN A O 10
ATOM 16097 N N . LEU A 1 23 ? 4.007 6.606 5.368 1.00 0.00 23 LEU A N 10
ATOM 16098 C CA . LEU A 1 23 ? 2.959 7.065 4.482 1.00 0.00 23 LEU A CA 10
ATOM 16099 C C . LEU A 1 23 ? 2.378 5.908 3.673 1.00 0.00 23 LEU A C 10
ATOM 16100 O O . LEU A 1 23 ? 1.273 6.011 3.154 1.00 0.00 23 LEU A O 10
ATOM 16116 N N . GLN A 1 24 ? 3.118 4.801 3.594 1.00 0.00 24 GLN A N 10
ATOM 16117 C CA . GLN A 1 24 ? 2.579 3.540 3.082 1.00 0.00 24 GLN A CA 10
ATOM 16118 C C . GLN A 1 24 ? 1.285 3.187 3.806 1.00 0.00 24 GLN A C 10
ATOM 16119 O O . GLN A 1 24 ? 0.273 2.844 3.188 1.00 0.00 24 GLN A O 10
ATOM 16133 N N . ARG A 1 25 ? 1.342 3.293 5.127 1.00 0.00 25 ARG A N 10
ATOM 16134 C CA . ARG A 1 25 ? 0.219 3.007 5.993 1.00 0.00 25 ARG A CA 10
ATOM 16135 C C . ARG A 1 25 ? -0.878 4.046 5.792 1.00 0.00 25 ARG A C 10
ATOM 16136 O O . ARG A 1 25 ? -2.051 3.709 5.647 1.00 0.00 25 ARG A O 10
ATOM 16157 N N . LEU A 1 26 ? -0.470 5.309 5.760 1.00 0.00 26 LEU A N 10
ATOM 16158 C CA . LEU A 1 26 ? -1.393 6.425 5.602 1.00 0.00 26 LEU A CA 10
ATOM 16159 C C . LEU A 1 26 ? -2.171 6.303 4.297 1.00 0.00 26 LEU A C 10
ATOM 16160 O O . LEU A 1 26 ? -3.328 6.716 4.206 1.00 0.00 26 LEU A O 10
ATOM 16176 N N . ILE A 1 27 ? -1.527 5.724 3.295 1.00 0.00 27 ILE A N 10
ATOM 16177 C CA . ILE A 1 27 ? -2.182 5.417 2.034 1.00 0.00 27 ILE A CA 10
ATOM 16178 C C . ILE A 1 27 ? -3.199 4.304 2.216 1.00 0.00 27 ILE A C 10
ATOM 16179 O O . ILE A 1 27 ? -4.375 4.482 1.911 1.00 0.00 27 ILE A O 10
ATOM 16195 N N . THR A 1 28 ? -2.730 3.165 2.724 1.00 0.00 28 THR A N 10
ATOM 16196 C CA . THR A 1 28 ? -3.563 1.971 2.865 1.00 0.00 28 THR A CA 10
ATOM 16197 C C . THR A 1 28 ? -4.867 2.280 3.611 1.00 0.00 28 THR A C 10
ATOM 16198 O O . THR A 1 28 ? -5.918 1.742 3.270 1.00 0.00 28 THR A O 10
ATOM 16209 N N . GLN A 1 29 ? -4.793 3.173 4.602 1.00 0.00 29 GLN A N 10
ATOM 16210 C CA . GLN A 1 29 ? -5.964 3.575 5.377 1.00 0.00 29 GLN A CA 10
ATOM 16211 C C . GLN A 1 29 ? -7.030 4.157 4.471 1.00 0.00 29 GLN A C 10
ATOM 16212 O O . GLN A 1 29 ? -8.183 3.731 4.476 1.00 0.00 29 GLN A O 10
ATOM 16226 N N . LYS A 1 30 ? -6.626 5.149 3.706 1.00 0.00 30 LYS A N 10
ATOM 16227 C CA . LYS A 1 30 ? -7.538 5.832 2.807 1.00 0.00 30 LYS A CA 10
ATOM 16228 C C . LYS A 1 30 ? -7.913 4.929 1.634 1.00 0.00 30 LYS A C 10
ATOM 16229 O O . LYS A 1 30 ? -9.061 4.923 1.192 1.00 0.00 30 LYS A O 10
ATOM 16248 N N . GLU A 1 31 ? -6.941 4.158 1.154 1.00 0.00 31 GLU A N 10
ATOM 16249 C CA . GLU A 1 31 ? -7.153 3.223 0.050 1.00 0.00 31 GLU A CA 10
ATOM 16250 C C . GLU A 1 31 ? -8.351 2.320 0.306 1.00 0.00 31 GLU A C 10
ATOM 16251 O O . GLU A 1 31 ? -9.335 2.370 -0.432 1.00 0.00 31 GLU A O 10
ATOM 16263 N N . GLU A 1 32 ? -8.270 1.520 1.366 1.00 0.00 32 GLU A N 10
ATOM 16264 C CA . GLU A 1 32 ? -9.305 0.535 1.670 1.00 0.00 32 GLU A CA 10
ATOM 16265 C C . GLU A 1 32 ? -10.689 1.181 1.769 1.00 0.00 32 GLU A C 10
ATOM 16266 O O . GLU A 1 32 ? -11.676 0.620 1.289 1.00 0.00 32 GLU A O 10
ATOM 16278 N N . LYS A 1 33 ? -10.750 2.373 2.353 1.00 0.00 33 LYS A N 10
ATOM 16279 C CA . LYS A 1 33 ? -12.021 3.059 2.557 1.00 0.00 33 LYS A CA 10
ATOM 16280 C C . LYS A 1 33 ? -12.573 3.625 1.251 1.00 0.00 33 LYS A C 10
ATOM 16281 O O . LYS A 1 33 ? -13.766 3.500 0.967 1.00 0.00 33 LYS A O 10
ATOM 16300 N N . ILE A 1 34 ? -11.706 4.235 0.452 1.00 0.00 34 ILE A N 10
ATOM 16301 C CA . ILE A 1 34 ? -12.122 4.822 -0.820 1.00 0.00 34 ILE A CA 10
ATOM 16302 C C . ILE A 1 34 ? -12.597 3.742 -1.789 1.00 0.00 34 ILE A C 10
ATOM 16303 O O . ILE A 1 34 ? -13.461 3.985 -2.625 1.00 0.00 34 ILE A O 10
ATOM 16319 N N . ARG A 1 35 ? -12.047 2.542 -1.655 1.00 0.00 35 ARG A N 10
ATOM 16320 C CA . ARG A 1 35 ? -12.456 1.414 -2.488 1.00 0.00 35 ARG A CA 10
ATOM 16321 C C . ARG A 1 35 ? -13.921 1.083 -2.250 1.00 0.00 35 ARG A C 10
ATOM 16322 O O . ARG A 1 35 ? -14.650 0.714 -3.170 1.00 0.00 35 ARG A O 10
ATOM 16343 N N . VAL A 1 36 ? -14.346 1.244 -1.010 1.00 0.00 36 VAL A N 10
ATOM 16344 C CA . VAL A 1 36 ? -15.736 1.045 -0.640 1.00 0.00 36 VAL A CA 10
ATOM 16345 C C . VAL A 1 36 ? -16.589 2.170 -1.215 1.00 0.00 36 VAL A C 10
ATOM 16346 O O . VAL A 1 36 ? -17.735 1.970 -1.614 1.00 0.00 36 VAL A O 10
ATOM 16359 N N . LEU A 1 37 ? -16.002 3.356 -1.268 1.00 0.00 37 LEU A N 10
ATOM 16360 C CA . LEU A 1 37 ? -16.655 4.514 -1.861 1.00 0.00 37 LEU A CA 10
ATOM 16361 C C . LEU A 1 37 ? -16.726 4.378 -3.367 1.00 0.00 37 LEU A C 10
ATOM 16362 O O . LEU A 1 37 ? -17.616 4.929 -4.005 1.00 0.00 37 LEU A O 10
ATOM 16378 N N . ARG A 1 38 ? -15.781 3.645 -3.925 1.00 0.00 38 ARG A N 10
ATOM 16379 C CA . ARG A 1 38 ? -15.795 3.341 -5.350 1.00 0.00 38 ARG A CA 10
ATOM 16380 C C . ARG A 1 38 ? -17.037 2.533 -5.685 1.00 0.00 38 ARG A C 10
ATOM 16381 O O . ARG A 1 38 ? -17.635 2.710 -6.738 1.00 0.00 38 ARG A O 10
ATOM 16402 N N . GLN A 1 39 ? -17.429 1.661 -4.764 1.00 0.00 39 GLN A N 10
ATOM 16403 C CA . GLN A 1 39 ? -18.663 0.903 -4.902 1.00 0.00 39 GLN A CA 10
ATOM 16404 C C . GLN A 1 39 ? -19.866 1.841 -4.920 1.00 0.00 39 GLN A C 10
ATOM 16405 O O . GLN A 1 39 ? -20.840 1.603 -5.632 1.00 0.00 39 GLN A O 10
ATOM 16419 N N . ARG A 1 40 ? -19.790 2.906 -4.125 1.00 0.00 40 ARG A N 10
ATOM 16420 C CA . ARG A 1 40 ? -20.798 3.957 -4.152 1.00 0.00 40 ARG A CA 10
ATOM 16421 C C . ARG A 1 40 ? -20.786 4.659 -5.499 1.00 0.00 40 ARG A C 10
ATOM 16422 O O . ARG A 1 40 ? -21.835 4.988 -6.048 1.00 0.00 40 ARG A O 10
ATOM 16443 N N . LEU A 1 41 ? -19.591 4.882 -6.032 1.00 0.00 41 LEU A N 10
ATOM 16444 C CA . LEU A 1 41 ? -19.449 5.524 -7.329 1.00 0.00 41 LEU A CA 10
ATOM 16445 C C . LEU A 1 41 ? -20.004 4.620 -8.417 1.00 0.00 41 LEU A C 10
ATOM 16446 O O . LEU A 1 41 ? -20.546 5.099 -9.404 1.00 0.00 41 LEU A O 10
ATOM 16462 N N . VAL A 1 42 ? -19.851 3.311 -8.230 1.00 0.00 42 VAL A N 10
ATOM 16463 C CA . VAL A 1 42 ? -20.483 2.321 -9.098 1.00 0.00 42 VAL A CA 10
ATOM 16464 C C . VAL A 1 42 ? -21.984 2.577 -9.162 1.00 0.00 42 VAL A C 10
ATOM 16465 O O . VAL A 1 42 ? -22.591 2.575 -10.234 1.00 0.00 42 VAL A O 10
ATOM 16478 N N . GLU A 1 43 ? -22.556 2.826 -7.992 1.00 0.00 43 GLU A N 10
ATOM 16479 C CA . GLU A 1 43 ? -23.979 3.092 -7.854 1.00 0.00 43 GLU A CA 10
ATOM 16480 C C . GLU A 1 43 ? -24.353 4.455 -8.438 1.00 0.00 43 GLU A C 10
ATOM 16481 O O . GLU A 1 43 ? -25.533 4.765 -8.611 1.00 0.00 43 GLU A O 10
ATOM 16493 N N . ARG A 1 44 ? -23.348 5.271 -8.729 1.00 0.00 44 ARG A N 10
ATOM 16494 C CA . ARG A 1 44 ? -23.581 6.592 -9.299 1.00 0.00 44 ARG A CA 10
ATOM 16495 C C . ARG A 1 44 ? -23.258 6.609 -10.784 1.00 0.00 44 ARG A C 10
ATOM 16496 O O . ARG A 1 44 ? -23.813 7.398 -11.546 1.00 0.00 44 ARG A O 10
ATOM 16517 N N . GLY A 1 45 ? -22.358 5.726 -11.176 1.00 0.00 45 GLY A N 10
ATOM 16518 C CA . GLY A 1 45 ? -21.841 5.729 -12.526 1.00 0.00 45 GLY A CA 10
ATOM 16519 C C . GLY A 1 45 ? -20.840 6.842 -12.703 1.00 0.00 45 GLY A C 10
ATOM 16520 O O . GLY A 1 45 ? -20.737 7.429 -13.772 1.00 0.00 45 GLY A O 10
ATOM 16524 N N . ASP A 1 46 ? -20.082 7.100 -11.642 1.00 0.00 46 ASP A N 10
ATOM 16525 C CA . ASP A 1 46 ? -19.216 8.274 -11.553 1.00 0.00 46 ASP A CA 10
ATOM 16526 C C . ASP A 1 46 ? -18.131 8.267 -12.624 1.00 0.00 46 ASP A C 10
ATOM 16527 O O . ASP A 1 46 ? -17.677 9.323 -13.066 1.00 0.00 46 ASP A O 10
ATOM 16536 N N . ALA A 1 47 ? -17.727 7.079 -13.044 1.00 0.00 47 ALA A N 10
ATOM 16537 C CA . ALA A 1 47 ? -16.669 6.939 -14.034 1.00 0.00 47 ALA A CA 10
ATOM 16538 C C . ALA A 1 47 ? -17.167 7.256 -15.441 1.00 0.00 47 ALA A C 10
ATOM 16539 O O . ALA A 1 47 ? -16.382 7.614 -16.319 1.00 0.00 47 ALA A O 10
ATOM 16546 N N . LYS A 1 48 ? -18.471 7.137 -15.651 1.00 0.00 48 LYS A N 10
ATOM 16547 C CA . LYS A 1 48 ? -19.051 7.359 -16.969 1.00 0.00 48 LYS A CA 10
ATOM 16548 C C . LYS A 1 48 ? -19.857 8.656 -16.979 1.00 0.00 48 LYS A C 10
ATOM 16549 O O . LYS A 1 48 ? -19.661 9.520 -17.835 1.00 0.00 48 LYS A O 10
ATOM 16568 N N . GLY A 1 49 ? -20.736 8.794 -16.003 1.00 0.00 49 GLY A N 10
ATOM 16569 C CA . GLY A 1 49 ? -21.612 9.943 -15.930 1.00 0.00 49 GLY A CA 10
ATOM 16570 C C . GLY A 1 49 ? -22.991 9.551 -15.444 1.00 0.00 49 GLY A C 10
ATOM 16571 O O . GLY A 1 49 ? -23.480 10.074 -14.441 1.00 0.00 49 GLY A O 10
ATOM 16575 N N . THR A 1 50 ? -23.616 8.623 -16.153 1.00 0.00 50 THR A N 10
ATOM 16576 C CA . THR A 1 50 ? -24.929 8.121 -15.791 1.00 0.00 50 THR A CA 10
ATOM 16577 C C . THR A 1 50 ? -25.106 6.701 -16.325 1.00 0.00 50 THR A C 10
ATOM 16578 O O . THR A 1 50 ? -24.997 6.463 -17.530 1.00 0.00 50 THR A O 10
ATOM 16589 N N . GLU A 1 51 ? -25.338 5.759 -15.424 1.00 0.00 51 GLU A N 10
ATOM 16590 C CA . GLU A 1 51 ? -25.538 4.365 -15.804 1.00 0.00 51 GLU A CA 10
ATOM 16591 C C . GLU A 1 51 ? -26.902 4.171 -16.445 1.00 0.00 51 GLU A C 10
ATOM 16592 O O . GLU A 1 51 ? -27.934 4.298 -15.787 1.00 0.00 51 GLU A O 10
ATOM 16604 N N . LEU A 1 52 ? -26.899 3.875 -17.734 1.00 0.00 52 LEU A N 10
ATOM 16605 C CA . LEU A 1 52 ? -28.135 3.676 -18.471 1.00 0.00 52 LEU A CA 10
ATOM 16606 C C . LEU A 1 52 ? -28.451 2.195 -18.594 1.00 0.00 52 LEU A C 10
ATOM 16607 O O . LEU A 1 52 ? -29.605 1.802 -18.764 1.00 0.00 52 LEU A O 10
ATOM 16623 N N . ASN A 1 53 ? -27.420 1.379 -18.501 1.00 0.00 53 ASN A N 10
ATOM 16624 C CA . ASN A 1 53 ? -27.574 -0.067 -18.606 1.00 0.00 53 ASN A CA 10
ATOM 16625 C C . ASN A 1 53 ? -27.688 -0.694 -17.226 1.00 0.00 53 ASN A C 10
ATOM 16626 O O . ASN A 1 53 ? -28.548 -1.542 -16.985 1.00 0.00 53 ASN A O 10
ATOM 16637 N N . GLY B 2 1 ? 11.307 -15.706 -17.574 1.00 0.00 84 GLY B N 10
ATOM 16638 C CA . GLY B 2 1 ? 11.865 -16.339 -16.402 1.00 0.00 84 GLY B CA 10
ATOM 16639 C C . GLY B 2 1 ? 11.212 -15.828 -15.139 1.00 0.00 84 GLY B C 10
ATOM 16640 O O . GLY B 2 1 ? 10.028 -15.485 -15.155 1.00 0.00 84 GLY B O 10
ATOM 16644 N N . PRO B 2 2 ? 11.954 -15.755 -14.027 1.00 0.00 85 PRO B N 10
ATOM 16645 C CA . PRO B 2 2 ? 11.437 -15.250 -12.769 1.00 0.00 85 PRO B CA 10
ATOM 16646 C C . PRO B 2 2 ? 11.626 -13.743 -12.643 1.00 0.00 85 PRO B C 10
ATOM 16647 O O . PRO B 2 2 ? 12.026 -13.079 -13.605 1.00 0.00 85 PRO B O 10
ATOM 16658 N N . LEU B 2 3 ? 11.326 -13.211 -11.466 1.00 0.00 86 LEU B N 10
ATOM 16659 C CA . LEU B 2 3 ? 11.493 -11.789 -11.183 1.00 0.00 86 LEU B CA 10
ATOM 16660 C C . LEU B 2 3 ? 12.902 -11.304 -11.552 1.00 0.00 86 LEU B C 10
ATOM 16661 O O . LEU B 2 3 ? 13.873 -12.070 -11.517 1.00 0.00 86 LEU B O 10
ATOM 16677 N N . GLY B 2 4 ? 13.005 -10.029 -11.901 1.00 0.00 87 GLY B N 10
ATOM 16678 C CA . GLY B 2 4 ? 14.279 -9.460 -12.309 1.00 0.00 87 GLY B CA 10
ATOM 16679 C C . GLY B 2 4 ? 15.112 -8.997 -11.129 1.00 0.00 87 GLY B C 10
ATOM 16680 O O . GLY B 2 4 ? 16.135 -8.334 -11.301 1.00 0.00 87 GLY B O 10
ATOM 16684 N N . SER B 2 5 ? 14.679 -9.362 -9.931 1.00 0.00 88 SER B N 10
ATOM 16685 C CA . SER B 2 5 ? 15.374 -8.982 -8.709 1.00 0.00 88 SER B CA 10
ATOM 16686 C C . SER B 2 5 ? 16.501 -9.968 -8.390 1.00 0.00 88 SER B C 10
ATOM 16687 O O . SER B 2 5 ? 17.078 -9.938 -7.303 1.00 0.00 88 SER B O 10
ATOM 16695 N N . ARG B 2 6 ? 16.821 -10.825 -9.357 1.00 0.00 89 ARG B N 10
ATOM 16696 C CA . ARG B 2 6 ? 17.830 -11.866 -9.170 1.00 0.00 89 ARG B CA 10
ATOM 16697 C C . ARG B 2 6 ? 19.238 -11.284 -9.065 1.00 0.00 89 ARG B C 10
ATOM 16698 O O . ARG B 2 6 ? 20.148 -11.935 -8.554 1.00 0.00 89 ARG B O 10
ATOM 16719 N N . ARG B 2 7 ? 19.414 -10.058 -9.543 1.00 0.00 90 ARG B N 10
ATOM 16720 C CA . ARG B 2 7 ? 20.704 -9.387 -9.452 1.00 0.00 90 ARG B CA 10
ATOM 16721 C C . ARG B 2 7 ? 20.820 -8.716 -8.084 1.00 0.00 90 ARG B C 10
ATOM 16722 O O . ARG B 2 7 ? 20.738 -7.490 -7.966 1.00 0.00 90 ARG B O 10
ATOM 16743 N N . PHE B 2 8 ? 21.014 -9.549 -7.065 1.00 0.00 91 PHE B N 10
ATOM 16744 C CA . PHE B 2 8 ? 20.942 -9.133 -5.666 1.00 0.00 91 PHE B CA 10
ATOM 16745 C C . PHE B 2 8 ? 21.844 -7.946 -5.345 1.00 0.00 91 PHE B C 10
ATOM 16746 O O . PHE B 2 8 ? 21.388 -6.962 -4.777 1.00 0.00 91 PHE B O 10
ATOM 16763 N N . VAL B 2 9 ? 23.117 -8.021 -5.691 1.00 0.00 92 VAL B N 10
ATOM 16764 C CA . VAL B 2 9 ? 24.027 -6.946 -5.331 1.00 0.00 92 VAL B CA 10
ATOM 16765 C C . VAL B 2 9 ? 23.899 -5.779 -6.307 1.00 0.00 92 VAL B C 10
ATOM 16766 O O . VAL B 2 9 ? 24.007 -4.614 -5.920 1.00 0.00 92 VAL B O 10
ATOM 16779 N N . VAL B 2 10 ? 23.617 -6.093 -7.563 1.00 0.00 93 VAL B N 10
ATOM 16780 C CA . VAL B 2 10 ? 23.550 -5.081 -8.602 1.00 0.00 93 VAL B CA 10
ATOM 16781 C C . VAL B 2 10 ? 22.449 -4.062 -8.320 1.00 0.00 93 VAL B C 10
ATOM 16782 O O . VAL B 2 10 ? 22.726 -2.885 -8.064 1.00 0.00 93 VAL B O 10
ATOM 16795 N N . ASP B 2 11 ? 21.202 -4.510 -8.332 1.00 0.00 94 ASP B N 10
ATOM 16796 C CA . ASP B 2 11 ? 20.094 -3.578 -8.236 1.00 0.00 94 ASP B CA 10
ATOM 16797 C C . ASP B 2 11 ? 19.682 -3.323 -6.793 1.00 0.00 94 ASP B C 10
ATOM 16798 O O . ASP B 2 11 ? 19.436 -2.189 -6.430 1.00 0.00 94 ASP B O 10
ATOM 16807 N N . ASP B 2 12 ? 19.625 -4.344 -5.950 1.00 0.00 95 ASP B N 10
ATOM 16808 C CA . ASP B 2 12 ? 19.173 -4.129 -4.568 1.00 0.00 95 ASP B CA 10
ATOM 16809 C C . ASP B 2 12 ? 20.024 -3.071 -3.864 1.00 0.00 95 ASP B C 10
ATOM 16810 O O . ASP B 2 12 ? 19.555 -2.383 -2.966 1.00 0.00 95 ASP B O 10
ATOM 16819 N N . ARG B 2 13 ? 21.251 -2.880 -4.317 1.00 0.00 96 ARG B N 10
ATOM 16820 C CA . ARG B 2 13 ? 22.109 -1.889 -3.689 1.00 0.00 96 ARG B CA 10
ATOM 16821 C C . ARG B 2 13 ? 21.791 -0.506 -4.239 1.00 0.00 96 ARG B C 10
ATOM 16822 O O . ARG B 2 13 ? 21.191 0.320 -3.553 1.00 0.00 96 ARG B O 10
ATOM 16843 N N . ARG B 2 14 ? 22.153 -0.283 -5.498 1.00 0.00 97 ARG B N 10
ATOM 16844 C CA . ARG B 2 14 ? 21.970 0.994 -6.146 1.00 0.00 97 ARG B CA 10
ATOM 16845 C C . ARG B 2 14 ? 20.493 1.321 -6.295 1.00 0.00 97 ARG B C 10
ATOM 16846 O O . ARG B 2 14 ? 20.023 2.389 -5.915 1.00 0.00 97 ARG B O 10
ATOM 16867 N N . GLU B 2 15 ? 19.779 0.354 -6.834 1.00 0.00 98 GLU B N 10
ATOM 16868 C CA . GLU B 2 15 ? 18.425 0.536 -7.317 1.00 0.00 98 GLU B CA 10
ATOM 16869 C C . GLU B 2 15 ? 17.387 0.503 -6.207 1.00 0.00 98 GLU B C 10
ATOM 16870 O O . GLU B 2 15 ? 16.422 1.261 -6.239 1.00 0.00 98 GLU B O 10
ATOM 16882 N N . LEU B 2 16 ? 17.558 -0.389 -5.238 1.00 0.00 99 LEU B N 10
ATOM 16883 C CA . LEU B 2 16 ? 16.557 -0.540 -4.202 1.00 0.00 99 LEU B CA 10
ATOM 16884 C C . LEU B 2 16 ? 16.494 0.730 -3.363 1.00 0.00 99 LEU B C 10
ATOM 16885 O O . LEU B 2 16 ? 15.420 1.283 -3.178 1.00 0.00 99 LEU B O 10
ATOM 16901 N N . GLN B 2 17 ? 17.640 1.237 -2.918 1.00 0.00 100 GLN B N 10
ATOM 16902 C CA . GLN B 2 17 ? 17.655 2.494 -2.172 1.00 0.00 100 GLN B CA 10
ATOM 16903 C C . GLN B 2 17 ? 17.135 3.632 -3.057 1.00 0.00 100 GLN B C 10
ATOM 16904 O O . GLN B 2 17 ? 16.513 4.581 -2.581 1.00 0.00 100 GLN B O 10
ATOM 16918 N N . TYR B 2 18 ? 17.377 3.491 -4.355 1.00 0.00 101 TYR B N 10
ATOM 16919 C CA . TYR B 2 18 ? 16.944 4.456 -5.359 1.00 0.00 101 TYR B CA 10
ATOM 16920 C C . TYR B 2 18 ? 15.422 4.504 -5.478 1.00 0.00 101 TYR B C 10
ATOM 16921 O O . TYR B 2 18 ? 14.843 5.576 -5.654 1.00 0.00 101 TYR B O 10
ATOM 16939 N N . ARG B 2 19 ? 14.774 3.353 -5.387 1.00 0.00 102 ARG B N 10
ATOM 16940 C CA . ARG B 2 19 ? 13.329 3.301 -5.543 1.00 0.00 102 ARG B CA 10
ATOM 16941 C C . ARG B 2 19 ? 12.617 3.706 -4.255 1.00 0.00 102 ARG B C 10
ATOM 16942 O O . ARG B 2 19 ? 11.469 4.137 -4.293 1.00 0.00 102 ARG B O 10
ATOM 16963 N N . VAL B 2 20 ? 13.298 3.599 -3.122 1.00 0.00 103 VAL B N 10
ATOM 16964 C CA . VAL B 2 20 ? 12.690 3.963 -1.848 1.00 0.00 103 VAL B CA 10
ATOM 16965 C C . VAL B 2 20 ? 12.484 5.481 -1.768 1.00 0.00 103 VAL B C 10
ATOM 16966 O O . VAL B 2 20 ? 11.430 5.950 -1.342 1.00 0.00 103 VAL B O 10
ATOM 16979 N N . GLU B 2 21 ? 13.483 6.249 -2.193 1.00 0.00 104 GLU B N 10
ATOM 16980 C CA . GLU B 2 21 ? 13.356 7.711 -2.243 1.00 0.00 104 GLU B CA 10
ATOM 16981 C C . GLU B 2 21 ? 12.259 8.166 -3.205 1.00 0.00 104 GLU B C 10
ATOM 16982 O O . GLU B 2 21 ? 11.477 9.052 -2.867 1.00 0.00 104 GLU B O 10
ATOM 16994 N N . VAL B 2 22 ? 12.187 7.579 -4.398 1.00 0.00 105 VAL B N 10
ATOM 16995 C CA . VAL B 2 22 ? 11.096 7.921 -5.309 1.00 0.00 105 VAL B CA 10
ATOM 16996 C C . VAL B 2 22 ? 9.756 7.536 -4.695 1.00 0.00 105 VAL B C 10
ATOM 16997 O O . VAL B 2 22 ? 8.812 8.318 -4.744 1.00 0.00 105 VAL B O 10
ATOM 17010 N N . GLN B 2 23 ? 9.685 6.361 -4.077 1.00 0.00 106 GLN B N 10
ATOM 17011 C CA . GLN B 2 23 ? 8.455 5.924 -3.423 1.00 0.00 106 GLN B CA 10
ATOM 17012 C C . GLN B 2 23 ? 8.060 6.885 -2.299 1.00 0.00 106 GLN B C 10
ATOM 17013 O O . GLN B 2 23 ? 6.881 7.164 -2.112 1.00 0.00 106 GLN B O 10
ATOM 17027 N N . ASN B 2 24 ? 9.054 7.401 -1.575 1.00 0.00 107 ASN B N 10
ATOM 17028 C CA . ASN B 2 24 ? 8.825 8.424 -0.546 1.00 0.00 107 ASN B CA 10
ATOM 17029 C C . ASN B 2 24 ? 8.012 9.589 -1.113 1.00 0.00 107 ASN B C 10
ATOM 17030 O O . ASN B 2 24 ? 7.060 10.071 -0.489 1.00 0.00 107 ASN B O 10
ATOM 17041 N N . ARG B 2 25 ? 8.389 10.021 -2.306 1.00 0.00 108 ARG B N 10
ATOM 17042 C CA . ARG B 2 25 ? 7.718 11.120 -2.978 1.00 0.00 108 ARG B CA 10
ATOM 17043 C C . ARG B 2 25 ? 6.400 10.664 -3.598 1.00 0.00 108 ARG B C 10
ATOM 17044 O O . ARG B 2 25 ? 5.363 11.301 -3.420 1.00 0.00 108 ARG B O 10
ATOM 17065 N N . VAL B 2 26 ? 6.456 9.553 -4.318 1.00 0.00 109 VAL B N 10
ATOM 17066 C CA . VAL B 2 26 ? 5.293 9.018 -5.024 1.00 0.00 109 VAL B CA 10
ATOM 17067 C C . VAL B 2 26 ? 4.149 8.688 -4.074 1.00 0.00 109 VAL B C 10
ATOM 17068 O O . VAL B 2 26 ? 3.005 9.067 -4.323 1.00 0.00 109 VAL B O 10
ATOM 17081 N N . TYR B 2 27 ? 4.455 8.000 -2.982 1.00 0.00 110 TYR B N 10
ATOM 17082 C CA . TYR B 2 27 ? 3.438 7.650 -2.004 1.00 0.00 110 TYR B CA 10
ATOM 17083 C C . TYR B 2 27 ? 2.809 8.913 -1.416 1.00 0.00 110 TYR B C 10
ATOM 17084 O O . TYR B 2 27 ? 1.625 8.933 -1.079 1.00 0.00 110 TYR B O 10
ATOM 17102 N N . LYS B 2 28 ? 3.606 9.971 -1.311 1.00 0.00 111 LYS B N 10
ATOM 17103 C CA . LYS B 2 28 ? 3.119 11.248 -0.804 1.00 0.00 111 LYS B CA 10
ATOM 17104 C C . LYS B 2 28 ? 2.150 11.875 -1.801 1.00 0.00 111 LYS B C 10
ATOM 17105 O O . LYS B 2 28 ? 1.151 12.484 -1.413 1.00 0.00 111 LYS B O 10
ATOM 17124 N N . LYS B 2 29 ? 2.451 11.710 -3.085 1.00 0.00 112 LYS B N 10
ATOM 17125 C CA . LYS B 2 29 ? 1.581 12.189 -4.153 1.00 0.00 112 LYS B CA 10
ATOM 17126 C C . LYS B 2 29 ? 0.231 11.487 -4.095 1.00 0.00 112 LYS B C 10
ATOM 17127 O O . LYS B 2 29 ? -0.815 12.112 -4.284 1.00 0.00 112 LYS B O 10
ATOM 17146 N N . GLU B 2 30 ? 0.263 10.185 -3.820 1.00 0.00 113 GLU B N 10
ATOM 17147 C CA . GLU B 2 30 ? -0.955 9.392 -3.725 1.00 0.00 113 GLU B CA 10
ATOM 17148 C C . GLU B 2 30 ? -1.869 9.943 -2.647 1.00 0.00 113 GLU B C 10
ATOM 17149 O O . GLU B 2 30 ? -3.058 10.121 -2.870 1.00 0.00 113 GLU B O 10
ATOM 17161 N N . ILE B 2 31 ? -1.298 10.227 -1.485 1.00 0.00 114 ILE B N 10
ATOM 17162 C CA . ILE B 2 31 ? -2.054 10.748 -0.355 1.00 0.00 114 ILE B CA 10
ATOM 17163 C C . ILE B 2 31 ? -2.765 12.054 -0.696 1.00 0.00 114 ILE B C 10
ATOM 17164 O O . ILE B 2 31 ? -3.863 12.309 -0.208 1.00 0.00 114 ILE B O 10
ATOM 17180 N N . GLN B 2 32 ? -2.149 12.871 -1.540 1.00 0.00 115 GLN B N 10
ATOM 17181 C CA . GLN B 2 32 ? -2.763 14.118 -1.972 1.00 0.00 115 GLN B CA 10
ATOM 17182 C C . GLN B 2 32 ? -3.987 13.827 -2.825 1.00 0.00 115 GLN B C 10
ATOM 17183 O O . GLN B 2 32 ? -5.036 14.454 -2.671 1.00 0.00 115 GLN B O 10
ATOM 17197 N N . ALA B 2 33 ? -3.829 12.867 -3.722 1.00 0.00 116 ALA B N 10
ATOM 17198 C CA . ALA B 2 33 ? -4.924 12.404 -4.559 1.00 0.00 116 ALA B CA 10
ATOM 17199 C C . ALA B 2 33 ? -6.021 11.792 -3.702 1.00 0.00 116 ALA B C 10
ATOM 17200 O O . ALA B 2 33 ? -7.198 12.128 -3.835 1.00 0.00 116 ALA B O 10
ATOM 17207 N N . LEU B 2 34 ? -5.605 10.915 -2.803 1.00 0.00 117 LEU B N 10
ATOM 17208 C CA . LEU B 2 34 ? -6.511 10.232 -1.895 1.00 0.00 117 LEU B CA 10
ATOM 17209 C C . LEU B 2 34 ? -7.236 11.235 -1.010 1.00 0.00 117 LEU B C 10
ATOM 17210 O O . LEU B 2 34 ? -8.378 11.021 -0.627 1.00 0.00 117 LEU B O 10
ATOM 17226 N N . ASP B 2 35 ? -6.567 12.340 -0.715 1.00 0.00 118 ASP B N 10
ATOM 17227 C CA . ASP B 2 35 ? -7.128 13.398 0.120 1.00 0.00 118 ASP B CA 10
ATOM 17228 C C . ASP B 2 35 ? -8.389 13.997 -0.502 1.00 0.00 118 ASP B C 10
ATOM 17229 O O . ASP B 2 35 ? -9.319 14.381 0.207 1.00 0.00 118 ASP B O 10
ATOM 17238 N N . ALA B 2 36 ? -8.426 14.065 -1.826 1.00 0.00 119 ALA B N 10
ATOM 17239 C CA . ALA B 2 36 ? -9.621 14.520 -2.522 1.00 0.00 119 ALA B CA 10
ATOM 17240 C C . ALA B 2 36 ? -10.739 13.505 -2.323 1.00 0.00 119 ALA B C 10
ATOM 17241 O O . ALA B 2 36 ? -11.897 13.852 -2.070 1.00 0.00 119 ALA B O 10
ATOM 17248 N N . GLU B 2 37 ? -10.375 12.240 -2.411 1.00 0.00 120 GLU B N 10
ATOM 17249 C CA . GLU B 2 37 ? -11.296 11.160 -2.145 1.00 0.00 120 GLU B CA 10
ATOM 17250 C C . GLU B 2 37 ? -11.739 11.168 -0.682 1.00 0.00 120 GLU B C 10
ATOM 17251 O O . GLU B 2 37 ? -12.820 10.704 -0.355 1.00 0.00 120 GLU B O 10
ATOM 17263 N N . ILE B 2 38 ? -10.896 11.677 0.203 1.00 0.00 121 ILE B N 10
ATOM 17264 C CA . ILE B 2 38 ? -11.282 11.837 1.601 1.00 0.00 121 ILE B CA 10
ATOM 17265 C C . ILE B 2 38 ? -12.547 12.685 1.704 1.00 0.00 121 ILE B C 10
ATOM 17266 O O . ILE B 2 38 ? -13.382 12.461 2.577 1.00 0.00 121 ILE B O 10
ATOM 17282 N N . ARG B 2 39 ? -12.704 13.630 0.781 1.00 0.00 122 ARG B N 10
ATOM 17283 C CA . ARG B 2 39 ? -13.911 14.442 0.719 1.00 0.00 122 ARG B CA 10
ATOM 17284 C C . ARG B 2 39 ? -15.140 13.560 0.491 1.00 0.00 122 ARG B C 10
ATOM 17285 O O . ARG B 2 39 ? -16.179 13.762 1.125 1.00 0.00 122 ARG B O 10
ATOM 17306 N N . LYS B 2 40 ? -15.023 12.571 -0.398 1.00 0.00 123 LYS B N 10
ATOM 17307 C CA . LYS B 2 40 ? -16.135 11.650 -0.642 1.00 0.00 123 LYS B CA 10
ATOM 17308 C C . LYS B 2 40 ? -16.373 10.785 0.595 1.00 0.00 123 LYS B C 10
ATOM 17309 O O . LYS B 2 40 ? -17.515 10.487 0.948 1.00 0.00 123 LYS B O 10
ATOM 17328 N N . LEU B 2 41 ? -15.285 10.399 1.253 1.00 0.00 124 LEU B N 10
ATOM 17329 C CA . LEU B 2 41 ? -15.368 9.645 2.494 1.00 0.00 124 LEU B CA 10
ATOM 17330 C C . LEU B 2 41 ? -16.114 10.443 3.549 1.00 0.00 124 LEU B C 10
ATOM 17331 O O . LEU B 2 41 ? -17.084 9.956 4.129 1.00 0.00 124 LEU B O 10
ATOM 17347 N N . GLU B 2 42 ? -15.673 11.681 3.767 1.00 0.00 125 GLU B N 10
ATOM 17348 C CA . GLU B 2 42 ? -16.256 12.549 4.787 1.00 0.00 125 GLU B CA 10
ATOM 17349 C C . GLU B 2 42 ? -17.762 12.695 4.612 1.00 0.00 125 GLU B C 10
ATOM 17350 O O . GLU B 2 42 ? -18.479 12.940 5.577 1.00 0.00 125 GLU B O 10
ATOM 17362 N N . ARG B 2 43 ? -18.237 12.535 3.381 1.00 0.00 126 ARG B N 10
ATOM 17363 C CA . ARG B 2 43 ? -19.669 12.541 3.111 1.00 0.00 126 ARG B CA 10
ATOM 17364 C C . ARG B 2 43 ? -20.363 11.460 3.935 1.00 0.00 126 ARG B C 10
ATOM 17365 O O . ARG B 2 43 ? -21.304 11.742 4.674 1.00 0.00 126 ARG B O 10
ATOM 17386 N N . LEU B 2 44 ? -19.873 10.228 3.819 1.00 0.00 127 LEU B N 10
ATOM 17387 C CA . LEU B 2 44 ? -20.425 9.103 4.574 1.00 0.00 127 LEU B CA 10
ATOM 17388 C C . LEU B 2 44 ? -20.252 9.319 6.075 1.00 0.00 127 LEU B C 10
ATOM 17389 O O . LEU B 2 44 ? -21.197 9.139 6.845 1.00 0.00 127 LEU B O 10
ATOM 17405 N N . LEU B 2 45 ? -19.035 9.673 6.484 1.00 0.00 128 LEU B N 10
ATOM 17406 C CA . LEU B 2 45 ? -18.733 10.028 7.862 1.00 0.00 128 LEU B CA 10
ATOM 17407 C C . LEU B 2 45 ? -19.758 11.000 8.443 1.00 0.00 128 LEU B C 10
ATOM 17408 O O . LEU B 2 45 ? -20.483 10.658 9.379 1.00 0.00 128 LEU B O 10
ATOM 17424 N N . GLU B 2 46 ? -19.823 12.199 7.878 1.00 0.00 129 GLU B N 10
ATOM 17425 C CA . GLU B 2 46 ? -20.717 13.244 8.380 1.00 0.00 129 GLU B CA 10
ATOM 17426 C C . GLU B 2 46 ? -22.182 12.811 8.352 1.00 0.00 129 GLU B C 10
ATOM 17427 O O . GLU B 2 46 ? -22.953 13.163 9.246 1.00 0.00 129 GLU B O 10
ATOM 17439 N N . SER B 2 47 ? -22.565 12.047 7.335 1.00 0.00 130 SER B N 10
ATOM 17440 C CA . SER B 2 47 ? -23.928 11.582 7.197 1.00 0.00 130 SER B CA 10
ATOM 17441 C C . SER B 2 47 ? -24.304 10.582 8.291 1.00 0.00 130 SER B C 10
ATOM 17442 O O . SER B 2 47 ? -25.484 10.359 8.558 1.00 0.00 130 SER B O 10
ATOM 17450 N N . GLY B 2 48 ? -23.303 9.987 8.928 1.00 0.00 131 GLY B N 10
ATOM 17451 C CA . GLY B 2 48 ? -23.565 9.066 10.015 1.00 0.00 131 GLY B CA 10
ATOM 17452 C C . GLY B 2 48 ? -23.178 7.643 9.680 1.00 0.00 131 GLY B C 10
ATOM 17453 O O . GLY B 2 48 ? -22.994 6.814 10.573 1.00 0.00 131 GLY B O 10
ATOM 17457 N N . LEU B 2 49 ? -23.045 7.361 8.392 1.00 0.00 132 LEU B N 10
ATOM 17458 C CA . LEU B 2 49 ? -22.683 6.033 7.932 1.00 0.00 132 LEU B CA 10
ATOM 17459 C C . LEU B 2 49 ? -21.290 5.680 8.443 1.00 0.00 132 LEU B C 10
ATOM 17460 O O . LEU B 2 49 ? -21.110 4.664 9.113 1.00 0.00 132 LEU B O 10
ATOM 17476 N N . THR B 2 50 ? -20.328 6.550 8.151 1.00 0.00 133 THR B N 10
ATOM 17477 C CA . THR B 2 50 ? -18.945 6.363 8.576 1.00 0.00 133 THR B CA 10
ATOM 17478 C C . THR B 2 50 ? -18.347 5.096 7.959 1.00 0.00 133 THR B C 10
ATOM 17479 O O . THR B 2 50 ? -18.397 4.028 8.601 1.00 0.00 133 THR B O 10
ATOM 17491 N N . MET A 1 1 ? 28.415 -4.345 9.354 1.00 0.00 1 MET A N 11
ATOM 17492 C CA . MET A 1 1 ? 29.668 -3.628 9.023 1.00 0.00 1 MET A CA 11
ATOM 17493 C C . MET A 1 1 ? 29.488 -2.124 9.199 1.00 0.00 1 MET A C 11
ATOM 17494 O O . MET A 1 1 ? 29.428 -1.373 8.223 1.00 0.00 1 MET A O 11
ATOM 17510 N N . ASP A 1 2 ? 29.433 -1.690 10.451 1.00 0.00 2 ASP A N 11
ATOM 17511 C CA . ASP A 1 2 ? 29.151 -0.294 10.776 1.00 0.00 2 ASP A CA 11
ATOM 17512 C C . ASP A 1 2 ? 30.413 0.556 10.691 1.00 0.00 2 ASP A C 11
ATOM 17513 O O . ASP A 1 2 ? 30.347 1.785 10.695 1.00 0.00 2 ASP A O 11
ATOM 17522 N N . SER A 1 3 ? 31.564 -0.100 10.621 1.00 0.00 3 SER A N 11
ATOM 17523 C CA . SER A 1 3 ? 32.834 0.603 10.504 1.00 0.00 3 SER A CA 11
ATOM 17524 C C . SER A 1 3 ? 32.956 1.265 9.134 1.00 0.00 3 SER A C 11
ATOM 17525 O O . SER A 1 3 ? 33.538 2.342 8.997 1.00 0.00 3 SER A O 11
ATOM 17533 N N . ALA A 1 4 ? 32.387 0.620 8.127 1.00 0.00 4 ALA A N 11
ATOM 17534 C CA . ALA A 1 4 ? 32.414 1.150 6.776 1.00 0.00 4 ALA A CA 11
ATOM 17535 C C . ALA A 1 4 ? 31.220 2.062 6.544 1.00 0.00 4 ALA A C 11
ATOM 17536 O O . ALA A 1 4 ? 31.372 3.232 6.204 1.00 0.00 4 ALA A O 11
ATOM 17543 N N . ILE A 1 5 ? 30.027 1.522 6.743 1.00 0.00 5 ILE A N 11
ATOM 17544 C CA . ILE A 1 5 ? 28.809 2.289 6.560 1.00 0.00 5 ILE A CA 11
ATOM 17545 C C . ILE A 1 5 ? 28.534 3.140 7.794 1.00 0.00 5 ILE A C 11
ATOM 17546 O O . ILE A 1 5 ? 28.174 2.623 8.850 1.00 0.00 5 ILE A O 11
ATOM 17562 N N . SER A 1 6 ? 28.725 4.442 7.656 1.00 0.00 6 SER A N 11
ATOM 17563 C CA . SER A 1 6 ? 28.545 5.364 8.763 1.00 0.00 6 SER A CA 11
ATOM 17564 C C . SER A 1 6 ? 27.083 5.790 8.839 1.00 0.00 6 SER A C 11
ATOM 17565 O O . SER A 1 6 ? 26.278 5.392 7.990 1.00 0.00 6 SER A O 11
ATOM 17573 N N . LYS A 1 7 ? 26.726 6.598 9.835 1.00 0.00 7 LYS A N 11
ATOM 17574 C CA . LYS A 1 7 ? 25.374 7.126 9.923 1.00 0.00 7 LYS A CA 11
ATOM 17575 C C . LYS A 1 7 ? 25.075 8.016 8.725 1.00 0.00 7 LYS A C 11
ATOM 17576 O O . LYS A 1 7 ? 23.925 8.344 8.453 1.00 0.00 7 LYS A O 11
ATOM 17595 N N . GLU A 1 8 ? 26.126 8.398 8.016 1.00 0.00 8 GLU A N 11
ATOM 17596 C CA . GLU A 1 8 ? 26.000 9.125 6.789 1.00 0.00 8 GLU A CA 11
ATOM 17597 C C . GLU A 1 8 ? 25.132 8.342 5.807 1.00 0.00 8 GLU A C 11
ATOM 17598 O O . GLU A 1 8 ? 24.058 8.788 5.413 1.00 0.00 8 GLU A O 11
ATOM 17610 N N . ASP A 1 9 ? 25.586 7.151 5.455 1.00 0.00 9 ASP A N 11
ATOM 17611 C CA . ASP A 1 9 ? 24.858 6.309 4.517 1.00 0.00 9 ASP A CA 11
ATOM 17612 C C . ASP A 1 9 ? 23.674 5.633 5.191 1.00 0.00 9 ASP A C 11
ATOM 17613 O O . ASP A 1 9 ? 22.567 5.618 4.653 1.00 0.00 9 ASP A O 11
ATOM 17622 N N . GLU A 1 10 ? 23.906 5.106 6.386 1.00 0.00 10 GLU A N 11
ATOM 17623 C CA . GLU A 1 10 ? 22.899 4.320 7.079 1.00 0.00 10 GLU A CA 11
ATOM 17624 C C . GLU A 1 10 ? 21.650 5.138 7.357 1.00 0.00 10 GLU A C 11
ATOM 17625 O O . GLU A 1 10 ? 20.582 4.832 6.838 1.00 0.00 10 GLU A O 11
ATOM 17637 N N . GLU A 1 11 ? 21.791 6.179 8.167 1.00 0.00 11 GLU A N 11
ATOM 17638 C CA . GLU A 1 11 ? 20.662 7.006 8.553 1.00 0.00 11 GLU A CA 11
ATOM 17639 C C . GLU A 1 11 ? 19.924 7.562 7.340 1.00 0.00 11 GLU A C 11
ATOM 17640 O O . GLU A 1 11 ? 18.708 7.725 7.383 1.00 0.00 11 GLU A O 11
ATOM 17652 N N . ARG A 1 12 ? 20.643 7.839 6.252 1.00 0.00 12 ARG A N 11
ATOM 17653 C CA . ARG A 1 12 ? 19.992 8.372 5.058 1.00 0.00 12 ARG A CA 11
ATOM 17654 C C . ARG A 1 12 ? 19.086 7.328 4.412 1.00 0.00 12 ARG A C 11
ATOM 17655 O O . ARG A 1 12 ? 17.994 7.653 3.943 1.00 0.00 12 ARG A O 11
ATOM 17676 N N . TYR A 1 13 ? 19.531 6.077 4.398 1.00 0.00 13 TYR A N 11
ATOM 17677 C CA . TYR A 1 13 ? 18.720 4.996 3.861 1.00 0.00 13 TYR A CA 11
ATOM 17678 C C . TYR A 1 13 ? 17.627 4.602 4.851 1.00 0.00 13 TYR A C 11
ATOM 17679 O O . TYR A 1 13 ? 16.466 4.441 4.479 1.00 0.00 13 TYR A O 11
ATOM 17697 N N . GLN A 1 14 ? 18.015 4.457 6.109 1.00 0.00 14 GLN A N 11
ATOM 17698 C CA . GLN A 1 14 ? 17.093 4.077 7.177 1.00 0.00 14 GLN A CA 11
ATOM 17699 C C . GLN A 1 14 ? 15.896 5.007 7.231 1.00 0.00 14 GLN A C 11
ATOM 17700 O O . GLN A 1 14 ? 14.750 4.572 7.156 1.00 0.00 14 GLN A O 11
ATOM 17714 N N . LYS A 1 15 ? 16.167 6.294 7.356 1.00 0.00 15 LYS A N 11
ATOM 17715 C CA . LYS A 1 15 ? 15.107 7.282 7.418 1.00 0.00 15 LYS A CA 11
ATOM 17716 C C . LYS A 1 15 ? 14.248 7.261 6.155 1.00 0.00 15 LYS A C 11
ATOM 17717 O O . LYS A 1 15 ? 13.067 7.597 6.202 1.00 0.00 15 LYS A O 11
ATOM 17736 N N . LEU A 1 16 ? 14.832 6.833 5.039 1.00 0.00 16 LEU A N 11
ATOM 17737 C CA . LEU A 1 16 ? 14.096 6.728 3.784 1.00 0.00 16 LEU A CA 11
ATOM 17738 C C . LEU A 1 16 ? 13.078 5.600 3.862 1.00 0.00 16 LEU A C 11
ATOM 17739 O O . LEU A 1 16 ? 11.914 5.780 3.504 1.00 0.00 16 LEU A O 11
ATOM 17755 N N . VAL A 1 17 ? 13.516 4.435 4.337 1.00 0.00 17 VAL A N 11
ATOM 17756 C CA . VAL A 1 17 ? 12.605 3.307 4.522 1.00 0.00 17 VAL A CA 11
ATOM 17757 C C . VAL A 1 17 ? 11.570 3.675 5.563 1.00 0.00 17 VAL A C 11
ATOM 17758 O O . VAL A 1 17 ? 10.419 3.268 5.481 1.00 0.00 17 VAL A O 11
ATOM 17771 N N . THR A 1 18 ? 11.996 4.478 6.524 1.00 0.00 18 THR A N 11
ATOM 17772 C CA . THR A 1 18 ? 11.131 4.973 7.545 1.00 0.00 18 THR A CA 11
ATOM 17773 C C . THR A 1 18 ? 9.999 5.773 6.915 1.00 0.00 18 THR A C 11
ATOM 17774 O O . THR A 1 18 ? 8.828 5.456 7.112 1.00 0.00 18 THR A O 11
ATOM 17785 N N . GLU A 1 19 ? 10.367 6.770 6.111 1.00 0.00 19 GLU A N 11
ATOM 17786 C CA . GLU A 1 19 ? 9.396 7.572 5.379 1.00 0.00 19 GLU A CA 11
ATOM 17787 C C . GLU A 1 19 ? 8.466 6.674 4.586 1.00 0.00 19 GLU A C 11
ATOM 17788 O O . GLU A 1 19 ? 7.249 6.840 4.618 1.00 0.00 19 GLU A O 11
ATOM 17800 N N . ASN A 1 20 ? 9.072 5.703 3.920 1.00 0.00 20 ASN A N 11
ATOM 17801 C CA . ASN A 1 20 ? 8.380 4.775 3.039 1.00 0.00 20 ASN A CA 11
ATOM 17802 C C . ASN A 1 20 ? 7.330 3.949 3.793 1.00 0.00 20 ASN A C 11
ATOM 17803 O O . ASN A 1 20 ? 6.202 3.790 3.324 1.00 0.00 20 ASN A O 11
ATOM 17814 N N . GLU A 1 21 ? 7.699 3.423 4.955 1.00 0.00 21 GLU A N 11
ATOM 17815 C CA . GLU A 1 21 ? 6.785 2.632 5.769 1.00 0.00 21 GLU A CA 11
ATOM 17816 C C . GLU A 1 21 ? 5.631 3.464 6.322 1.00 0.00 21 GLU A C 11
ATOM 17817 O O . GLU A 1 21 ? 4.477 3.033 6.286 1.00 0.00 21 GLU A O 11
ATOM 17829 N N . GLN A 1 22 ? 5.947 4.651 6.830 1.00 0.00 22 GLN A N 11
ATOM 17830 C CA . GLN A 1 22 ? 4.953 5.489 7.503 1.00 0.00 22 GLN A CA 11
ATOM 17831 C C . GLN A 1 22 ? 3.789 5.832 6.584 1.00 0.00 22 GLN A C 11
ATOM 17832 O O . GLN A 1 22 ? 2.630 5.558 6.895 1.00 0.00 22 GLN A O 11
ATOM 17846 N N . LEU A 1 23 ? 4.105 6.419 5.439 1.00 0.00 23 LEU A N 11
ATOM 17847 C CA . LEU A 1 23 ? 3.088 7.073 4.635 1.00 0.00 23 LEU A CA 11
ATOM 17848 C C . LEU A 1 23 ? 2.259 6.087 3.819 1.00 0.00 23 LEU A C 11
ATOM 17849 O O . LEU A 1 23 ? 1.127 6.394 3.458 1.00 0.00 23 LEU A O 11
ATOM 17865 N N . GLN A 1 24 ? 2.787 4.895 3.560 1.00 0.00 24 GLN A N 11
ATOM 17866 C CA . GLN A 1 24 ? 2.009 3.884 2.849 1.00 0.00 24 GLN A CA 11
ATOM 17867 C C . GLN A 1 24 ? 0.898 3.361 3.753 1.00 0.00 24 GLN A C 11
ATOM 17868 O O . GLN A 1 24 ? -0.170 2.962 3.287 1.00 0.00 24 GLN A O 11
ATOM 17882 N N . ARG A 1 25 ? 1.151 3.409 5.056 1.00 0.00 25 ARG A N 11
ATOM 17883 C CA . ARG A 1 25 ? 0.158 3.068 6.051 1.00 0.00 25 ARG A CA 11
ATOM 17884 C C . ARG A 1 25 ? -0.922 4.141 6.067 1.00 0.00 25 ARG A C 11
ATOM 17885 O O . ARG A 1 25 ? -2.116 3.851 6.122 1.00 0.00 25 ARG A O 11
ATOM 17906 N N . LEU A 1 26 ? -0.477 5.388 6.000 1.00 0.00 26 LEU A N 11
ATOM 17907 C CA . LEU A 1 26 ? -1.370 6.534 5.991 1.00 0.00 26 LEU A CA 11
ATOM 17908 C C . LEU A 1 26 ? -2.254 6.502 4.755 1.00 0.00 26 LEU A C 11
ATOM 17909 O O . LEU A 1 26 ? -3.427 6.864 4.809 1.00 0.00 26 LEU A O 11
ATOM 17925 N N . ILE A 1 27 ? -1.683 6.041 3.652 1.00 0.00 27 ILE A N 11
ATOM 17926 C CA . ILE A 1 27 ? -2.443 5.803 2.436 1.00 0.00 27 ILE A CA 11
ATOM 17927 C C . ILE A 1 27 ? -3.520 4.759 2.684 1.00 0.00 27 ILE A C 11
ATOM 17928 O O . ILE A 1 27 ? -4.705 5.019 2.492 1.00 0.00 27 ILE A O 11
ATOM 17944 N N . THR A 1 28 ? -3.081 3.586 3.133 1.00 0.00 28 THR A N 11
ATOM 17945 C CA . THR A 1 28 ? -3.962 2.442 3.336 1.00 0.00 28 THR A CA 11
ATOM 17946 C C . THR A 1 28 ? -5.159 2.798 4.232 1.00 0.00 28 THR A C 11
ATOM 17947 O O . THR A 1 28 ? -6.271 2.323 3.999 1.00 0.00 28 THR A O 11
ATOM 17958 N N . GLN A 1 29 ? -4.928 3.652 5.229 1.00 0.00 29 GLN A N 11
ATOM 17959 C CA . GLN A 1 29 ? -5.987 4.099 6.132 1.00 0.00 29 GLN A CA 11
ATOM 17960 C C . GLN A 1 29 ? -7.012 4.942 5.397 1.00 0.00 29 GLN A C 11
ATOM 17961 O O . GLN A 1 29 ? -8.203 4.634 5.374 1.00 0.00 29 GLN A O 11
ATOM 17975 N N . LYS A 1 30 ? -6.527 6.025 4.823 1.00 0.00 30 LYS A N 11
ATOM 17976 C CA . LYS A 1 30 ? -7.371 6.946 4.078 1.00 0.00 30 LYS A CA 11
ATOM 17977 C C . LYS A 1 30 ? -8.136 6.215 2.976 1.00 0.00 30 LYS A C 11
ATOM 17978 O O . LYS A 1 30 ? -9.354 6.342 2.878 1.00 0.00 30 LYS A O 11
ATOM 17997 N N . GLU A 1 31 ? -7.416 5.430 2.180 1.00 0.00 31 GLU A N 11
ATOM 17998 C CA . GLU A 1 31 ? -8.011 4.653 1.091 1.00 0.00 31 GLU A CA 11
ATOM 17999 C C . GLU A 1 31 ? -9.213 3.832 1.549 1.00 0.00 31 GLU A C 11
ATOM 18000 O O . GLU A 1 31 ? -10.304 3.968 0.996 1.00 0.00 31 GLU A O 11
ATOM 18012 N N . GLU A 1 32 ? -9.023 2.992 2.565 1.00 0.00 32 GLU A N 11
ATOM 18013 C CA . GLU A 1 32 ? -10.089 2.098 3.014 1.00 0.00 32 GLU A CA 11
ATOM 18014 C C . GLU A 1 32 ? -11.284 2.886 3.546 1.00 0.00 32 GLU A C 11
ATOM 18015 O O . GLU A 1 32 ? -12.435 2.487 3.362 1.00 0.00 32 GLU A O 11
ATOM 18027 N N . LYS A 1 33 ? -11.008 4.016 4.180 1.00 0.00 33 LYS A N 11
ATOM 18028 C CA . LYS A 1 33 ? -12.054 4.831 4.776 1.00 0.00 33 LYS A CA 11
ATOM 18029 C C . LYS A 1 33 ? -12.830 5.585 3.694 1.00 0.00 33 LYS A C 11
ATOM 18030 O O . LYS A 1 33 ? -14.046 5.764 3.796 1.00 0.00 33 LYS A O 11
ATOM 18049 N N . ILE A 1 34 ? -12.122 6.014 2.652 1.00 0.00 34 ILE A N 11
ATOM 18050 C CA . ILE A 1 34 ? -12.748 6.702 1.527 1.00 0.00 34 ILE A CA 11
ATOM 18051 C C . ILE A 1 34 ? -13.690 5.759 0.777 1.00 0.00 34 ILE A C 11
ATOM 18052 O O . ILE A 1 34 ? -14.717 6.188 0.247 1.00 0.00 34 ILE A O 11
ATOM 18068 N N . ARG A 1 35 ? -13.352 4.470 0.764 1.00 0.00 35 ARG A N 11
ATOM 18069 C CA . ARG A 1 35 ? -14.192 3.462 0.120 1.00 0.00 35 ARG A CA 11
ATOM 18070 C C . ARG A 1 35 ? -15.585 3.476 0.726 1.00 0.00 35 ARG A C 11
ATOM 18071 O O . ARG A 1 35 ? -16.590 3.420 0.016 1.00 0.00 35 ARG A O 11
ATOM 18092 N N . VAL A 1 36 ? -15.632 3.571 2.045 1.00 0.00 36 VAL A N 11
ATOM 18093 C CA . VAL A 1 36 ? -16.892 3.601 2.766 1.00 0.00 36 VAL A CA 11
ATOM 18094 C C . VAL A 1 36 ? -17.654 4.878 2.452 1.00 0.00 36 VAL A C 11
ATOM 18095 O O . VAL A 1 36 ? -18.876 4.865 2.291 1.00 0.00 36 VAL A O 11
ATOM 18108 N N . LEU A 1 37 ? -16.921 5.983 2.360 1.00 0.00 37 LEU A N 11
ATOM 18109 C CA . LEU A 1 37 ? -17.507 7.259 1.969 1.00 0.00 37 LEU A CA 11
ATOM 18110 C C . LEU A 1 37 ? -18.178 7.137 0.623 1.00 0.00 37 LEU A C 11
ATOM 18111 O O . LEU A 1 37 ? -19.268 7.644 0.427 1.00 0.00 37 LEU A O 11
ATOM 18127 N N . ARG A 1 38 ? -17.521 6.443 -0.288 1.00 0.00 38 ARG A N 11
ATOM 18128 C CA . ARG A 1 38 ? -18.055 6.235 -1.630 1.00 0.00 38 ARG A CA 11
ATOM 18129 C C . ARG A 1 38 ? -19.422 5.557 -1.575 1.00 0.00 38 ARG A C 11
ATOM 18130 O O . ARG A 1 38 ? -20.356 5.991 -2.241 1.00 0.00 38 ARG A O 11
ATOM 18151 N N . GLN A 1 39 ? -19.536 4.510 -0.760 1.00 0.00 39 GLN A N 11
ATOM 18152 C CA . GLN A 1 39 ? -20.808 3.812 -0.569 1.00 0.00 39 GLN A CA 11
ATOM 18153 C C . GLN A 1 39 ? -21.855 4.753 0.006 1.00 0.00 39 GLN A C 11
ATOM 18154 O O . GLN A 1 39 ? -23.023 4.722 -0.385 1.00 0.00 39 GLN A O 11
ATOM 18168 N N . ARG A 1 40 ? -21.422 5.581 0.940 1.00 0.00 40 ARG A N 11
ATOM 18169 C CA . ARG A 1 40 ? -22.279 6.580 1.545 1.00 0.00 40 ARG A CA 11
ATOM 18170 C C . ARG A 1 40 ? -22.710 7.612 0.507 1.00 0.00 40 ARG A C 11
ATOM 18171 O O . ARG A 1 40 ? -23.866 8.035 0.471 1.00 0.00 40 ARG A O 11
ATOM 18192 N N . LEU A 1 41 ? -21.772 8.001 -0.345 1.00 0.00 41 LEU A N 11
ATOM 18193 C CA . LEU A 1 41 ? -22.057 8.919 -1.439 1.00 0.00 41 LEU A CA 11
ATOM 18194 C C . LEU A 1 41 ? -23.009 8.286 -2.443 1.00 0.00 41 LEU A C 11
ATOM 18195 O O . LEU A 1 41 ? -23.728 8.990 -3.130 1.00 0.00 41 LEU A O 11
ATOM 18211 N N . VAL A 1 42 ? -22.996 6.958 -2.547 1.00 0.00 42 VAL A N 11
ATOM 18212 C CA . VAL A 1 42 ? -23.907 6.258 -3.450 1.00 0.00 42 VAL A CA 11
ATOM 18213 C C . VAL A 1 42 ? -25.359 6.603 -3.123 1.00 0.00 42 VAL A C 11
ATOM 18214 O O . VAL A 1 42 ? -26.163 6.884 -4.016 1.00 0.00 42 VAL A O 11
ATOM 18227 N N . GLU A 1 43 ? -25.674 6.609 -1.837 1.00 0.00 43 GLU A N 11
ATOM 18228 C CA . GLU A 1 43 ? -27.017 6.934 -1.372 1.00 0.00 43 GLU A CA 11
ATOM 18229 C C . GLU A 1 43 ? -27.327 8.417 -1.577 1.00 0.00 43 GLU A C 11
ATOM 18230 O O . GLU A 1 43 ? -28.486 8.812 -1.690 1.00 0.00 43 GLU A O 11
ATOM 18242 N N . ARG A 1 44 ? -26.285 9.233 -1.625 1.00 0.00 44 ARG A N 11
ATOM 18243 C CA . ARG A 1 44 ? -26.443 10.671 -1.810 1.00 0.00 44 ARG A CA 11
ATOM 18244 C C . ARG A 1 44 ? -26.452 11.030 -3.293 1.00 0.00 44 ARG A C 11
ATOM 18245 O O . ARG A 1 44 ? -27.102 11.986 -3.719 1.00 0.00 44 ARG A O 11
ATOM 18266 N N . GLY A 1 45 ? -25.737 10.234 -4.067 1.00 0.00 45 GLY A N 11
ATOM 18267 C CA . GLY A 1 45 ? -25.569 10.488 -5.476 1.00 0.00 45 GLY A CA 11
ATOM 18268 C C . GLY A 1 45 ? -24.239 11.155 -5.755 1.00 0.00 45 GLY A C 11
ATOM 18269 O O . GLY A 1 45 ? -24.159 12.377 -5.859 1.00 0.00 45 GLY A O 11
ATOM 18273 N N .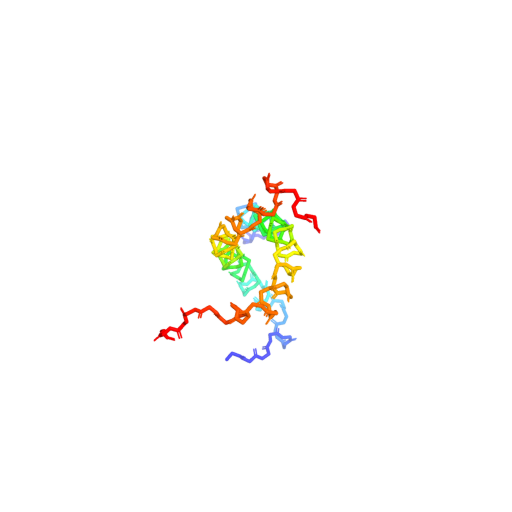 ASP A 1 46 ? -23.190 10.348 -5.864 1.00 0.00 46 ASP A N 11
ATOM 18274 C CA . ASP A 1 46 ? -21.844 10.851 -6.078 1.00 0.00 46 ASP A CA 11
ATOM 18275 C C . ASP A 1 46 ? -21.726 11.524 -7.444 1.00 0.00 46 ASP A C 11
ATOM 18276 O O . ASP A 1 46 ? -20.819 12.320 -7.682 1.00 0.00 46 ASP A O 11
ATOM 18285 N N . ALA A 1 47 ? -22.670 11.209 -8.328 1.00 0.00 47 ALA A N 11
ATOM 18286 C CA . ALA A 1 47 ? -22.705 11.783 -9.668 1.00 0.00 47 ALA A CA 11
ATOM 18287 C C . ALA A 1 47 ? -22.947 13.289 -9.628 1.00 0.00 47 ALA A C 11
ATOM 18288 O O . ALA A 1 47 ? -22.711 13.990 -10.611 1.00 0.00 47 ALA A O 11
ATOM 18295 N N . LYS A 1 48 ? -23.416 13.783 -8.486 1.00 0.00 48 LYS A N 11
ATOM 18296 C CA . LYS A 1 48 ? -23.656 15.211 -8.309 1.00 0.00 48 LYS A CA 11
ATOM 18297 C C . LYS A 1 48 ? -22.335 15.972 -8.215 1.00 0.00 48 LYS A C 11
ATOM 18298 O O . LYS A 1 48 ? -22.289 17.185 -8.422 1.00 0.00 48 LYS A O 11
ATOM 18317 N N . GLY A 1 49 ? -21.265 15.248 -7.912 1.00 0.00 49 GLY A N 11
ATOM 1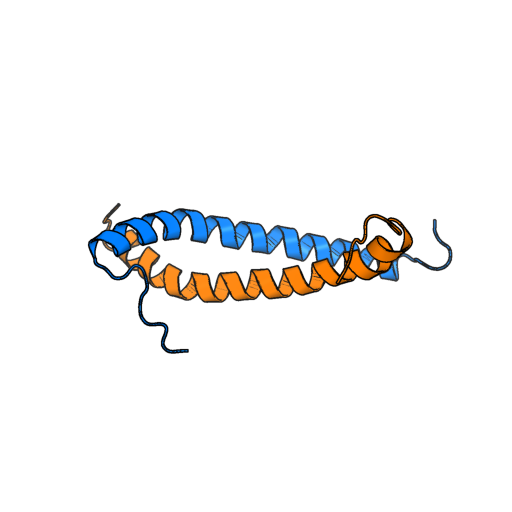8318 C CA . GLY A 1 49 ? -19.967 15.869 -7.757 1.00 0.00 49 GLY A CA 11
ATOM 18319 C C . GLY A 1 49 ? -19.655 16.160 -6.305 1.00 0.00 49 GLY A C 11
ATOM 18320 O O . GLY A 1 49 ? -20.562 16.405 -5.509 1.00 0.00 49 GLY A O 11
ATOM 18324 N N . THR A 1 50 ? -18.384 16.110 -5.947 1.00 0.00 50 THR A N 11
ATOM 18325 C CA . THR A 1 50 ? -17.969 16.401 -4.587 1.00 0.00 50 THR A CA 11
ATOM 18326 C C . THR A 1 50 ? -16.588 17.051 -4.566 1.00 0.00 50 THR A C 11
ATOM 18327 O O . THR A 1 50 ? -15.566 16.368 -4.490 1.00 0.00 50 THR A O 11
ATOM 18338 N N . GLU A 1 51 ? -16.564 18.370 -4.650 1.00 0.00 51 GLU A N 11
ATOM 18339 C CA . GLU A 1 51 ? -15.327 19.116 -4.518 1.00 0.00 51 GLU A CA 11
ATOM 18340 C C . GLU A 1 51 ? -15.413 19.992 -3.284 1.00 0.00 51 GLU A C 11
ATOM 18341 O O . GLU A 1 51 ? -16.140 20.988 -3.262 1.00 0.00 51 GLU A O 11
ATOM 18353 N N . LEU A 1 52 ? -14.685 19.611 -2.258 1.00 0.00 52 LEU A N 11
ATOM 18354 C CA . LEU A 1 52 ? -14.756 20.294 -0.976 1.00 0.00 52 LEU A CA 11
ATOM 18355 C C . LEU A 1 52 ? -13.428 20.960 -0.643 1.00 0.00 52 LEU A C 11
ATOM 18356 O O . LEU A 1 52 ? -12.883 20.766 0.442 1.00 0.00 52 LEU A O 11
ATOM 18372 N N . ASN A 1 53 ? -12.918 21.744 -1.591 1.00 0.00 53 ASN A N 11
ATOM 18373 C CA . ASN A 1 53 ? -11.662 22.479 -1.417 1.00 0.00 53 ASN A CA 11
ATOM 18374 C C . ASN A 1 53 ? -10.485 21.526 -1.231 1.00 0.00 53 ASN A C 11
ATOM 18375 O O . ASN A 1 53 ? -10.135 21.157 -0.109 1.00 0.00 53 ASN A O 11
ATOM 18386 N N . GLY B 2 1 ? 33.214 -4.737 3.483 1.00 0.00 84 GLY B N 11
ATOM 18387 C CA . GLY B 2 1 ? 31.775 -4.816 3.346 1.00 0.00 84 GLY B CA 11
ATOM 18388 C C . GLY B 2 1 ? 31.292 -6.207 2.976 1.00 0.00 84 GLY B C 11
ATOM 18389 O O . GLY B 2 1 ? 31.998 -7.194 3.195 1.00 0.00 84 GLY B O 11
ATOM 18393 N N . PRO B 2 2 ? 30.085 -6.315 2.408 1.00 0.00 85 PRO B N 11
ATOM 18394 C CA . PRO B 2 2 ? 29.491 -7.593 2.043 1.00 0.00 85 PRO B CA 11
ATOM 18395 C C . PRO B 2 2 ? 29.931 -8.062 0.660 1.00 0.00 85 PRO B C 11
ATOM 18396 O O . PRO B 2 2 ? 30.839 -7.483 0.060 1.00 0.00 85 PRO B O 11
ATOM 18407 N N . LEU B 2 3 ? 29.301 -9.126 0.184 1.00 0.00 86 LEU B N 11
ATOM 18408 C CA . LEU B 2 3 ? 29.586 -9.690 -1.133 1.00 0.00 86 LEU B CA 11
ATOM 18409 C C . LEU B 2 3 ? 29.460 -8.646 -2.251 1.00 0.00 86 LEU B C 11
ATOM 18410 O O . LEU B 2 3 ? 28.366 -8.351 -2.734 1.00 0.00 86 LEU B O 11
ATOM 18426 N N . GLY B 2 4 ? 30.593 -8.112 -2.678 1.00 0.00 87 GLY B N 11
ATOM 18427 C CA . GLY B 2 4 ? 30.593 -7.120 -3.732 1.00 0.00 87 GLY B CA 11
ATOM 18428 C C . GLY B 2 4 ? 30.341 -7.736 -5.091 1.00 0.00 87 GLY B C 11
ATOM 18429 O O . GLY B 2 4 ? 29.901 -7.058 -6.016 1.00 0.00 87 GLY B O 11
ATOM 18433 N N . SER B 2 5 ? 30.591 -9.033 -5.199 1.00 0.00 88 SER B N 11
ATOM 18434 C CA . SER B 2 5 ? 30.458 -9.738 -6.465 1.00 0.00 88 SER B CA 11
ATOM 18435 C C . SER B 2 5 ? 28.996 -10.016 -6.818 1.00 0.00 88 SER B C 11
ATOM 18436 O O . SER B 2 5 ? 28.701 -10.494 -7.913 1.00 0.00 88 SER B O 11
ATOM 18444 N N . ARG B 2 6 ? 28.076 -9.723 -5.905 1.00 0.00 89 ARG B N 11
ATOM 18445 C CA . ARG B 2 6 ? 26.661 -9.915 -6.195 1.00 0.00 89 ARG B CA 11
ATOM 18446 C C . ARG B 2 6 ? 26.112 -8.757 -7.012 1.00 0.00 89 ARG B C 11
ATOM 18447 O O . ARG B 2 6 ? 25.814 -8.910 -8.196 1.00 0.00 89 ARG B O 11
ATOM 18468 N N . ARG B 2 7 ? 25.987 -7.599 -6.383 1.00 0.00 90 ARG B N 11
ATOM 18469 C CA . ARG B 2 7 ? 25.439 -6.427 -7.052 1.00 0.00 90 ARG B CA 11
ATOM 18470 C C . ARG B 2 7 ? 26.287 -5.200 -6.766 1.00 0.00 90 ARG B C 11
ATOM 18471 O O . ARG B 2 7 ? 25.922 -4.081 -7.136 1.00 0.00 90 ARG B O 11
ATOM 18492 N N . PHE B 2 8 ? 27.429 -5.427 -6.111 1.00 0.00 91 PHE B N 11
ATOM 18493 C CA . PHE B 2 8 ? 28.284 -4.348 -5.621 1.00 0.00 91 PHE B CA 11
ATOM 18494 C C . PHE B 2 8 ? 27.555 -3.544 -4.544 1.00 0.00 91 PHE B C 11
ATOM 18495 O O . PHE B 2 8 ? 26.326 -3.465 -4.527 1.00 0.00 91 PHE B O 11
ATOM 18512 N N . VAL B 2 9 ? 28.320 -2.955 -3.639 1.00 0.00 92 VAL B N 11
ATOM 18513 C CA . VAL B 2 9 ? 27.750 -2.185 -2.538 1.00 0.00 92 VAL B CA 11
ATOM 18514 C C . VAL B 2 9 ? 27.020 -0.959 -3.080 1.00 0.00 92 VAL B C 11
ATOM 18515 O O . VAL B 2 9 ? 26.189 -0.357 -2.407 1.00 0.00 92 VAL B O 11
ATOM 18528 N N . VAL B 2 10 ? 27.329 -0.613 -4.321 1.00 0.00 93 VAL B N 11
ATOM 18529 C CA . VAL B 2 10 ? 26.690 0.505 -4.991 1.00 0.00 93 VAL B CA 11
ATOM 18530 C C . VAL B 2 10 ? 25.200 0.242 -5.218 1.00 0.00 93 VAL B C 11
ATOM 18531 O O . VAL B 2 10 ? 24.365 1.111 -4.967 1.00 0.00 93 VAL B O 11
ATOM 18544 N N . ASP B 2 11 ? 24.861 -0.965 -5.668 1.00 0.00 94 ASP B N 11
ATOM 18545 C CA . ASP B 2 11 ? 23.481 -1.266 -6.032 1.00 0.00 94 ASP B CA 11
ATOM 18546 C C . ASP B 2 11 ? 22.593 -1.427 -4.808 1.00 0.00 94 ASP B C 11
ATOM 18547 O O . ASP B 2 11 ? 21.505 -0.868 -4.752 1.00 0.00 94 ASP B O 11
ATOM 18556 N N . ASP B 2 12 ? 23.043 -2.170 -3.812 1.00 0.00 95 ASP B N 11
ATOM 18557 C CA . ASP B 2 12 ? 22.220 -2.346 -2.623 1.00 0.00 95 ASP B CA 11
ATOM 18558 C C . ASP B 2 12 ? 22.046 -1.016 -1.900 1.00 0.00 95 ASP B C 11
ATOM 18559 O O . ASP B 2 12 ? 21.019 -0.770 -1.279 1.00 0.00 95 ASP B O 11
ATOM 18568 N N . ARG B 2 13 ? 23.012 -0.126 -2.050 1.00 0.00 96 ARG B N 11
ATOM 18569 C CA . ARG B 2 13 ? 22.973 1.141 -1.334 1.00 0.00 96 ARG B CA 11
ATOM 18570 C C . ARG B 2 13 ? 22.247 2.198 -2.148 1.00 0.00 96 ARG B C 11
ATOM 18571 O O . ARG B 2 13 ? 21.107 2.544 -1.853 1.00 0.00 96 ARG B O 11
ATOM 18592 N N . ARG B 2 14 ? 22.896 2.655 -3.210 1.00 0.00 97 ARG B N 11
ATOM 18593 C CA . ARG B 2 14 ? 22.396 3.766 -3.999 1.00 0.00 97 ARG B CA 11
ATOM 18594 C C . ARG B 2 14 ? 21.159 3.341 -4.764 1.00 0.00 97 ARG B C 11
ATOM 18595 O O . ARG B 2 14 ? 20.184 4.080 -4.850 1.00 0.00 97 ARG B O 11
ATOM 18616 N N . GLU B 2 15 ? 21.199 2.135 -5.292 1.00 0.00 98 GLU B N 11
ATOM 18617 C CA . GLU B 2 15 ? 20.142 1.654 -6.155 1.00 0.00 98 GLU B CA 11
ATOM 18618 C C . GLU B 2 15 ? 18.926 1.154 -5.378 1.00 0.00 98 GLU B C 11
ATOM 18619 O O . GLU B 2 15 ? 17.792 1.324 -5.834 1.00 0.00 98 GLU B O 11
ATOM 18631 N N . LEU B 2 16 ? 19.126 0.535 -4.215 1.00 0.00 99 LEU B N 11
ATOM 18632 C CA . LEU B 2 16 ? 17.986 0.073 -3.446 1.00 0.00 99 LEU B CA 11
ATOM 18633 C C . LEU B 2 16 ? 17.262 1.265 -2.842 1.00 0.00 99 LEU B C 11
ATOM 18634 O O . LEU B 2 16 ? 16.043 1.364 -2.939 1.00 0.00 99 LEU B O 11
ATOM 18650 N N . GLN B 2 17 ? 18.010 2.195 -2.253 1.00 0.00 100 GLN B N 11
ATOM 18651 C CA . GLN B 2 17 ? 17.401 3.390 -1.685 1.00 0.00 100 GLN B CA 11
ATOM 18652 C C . GLN B 2 17 ? 16.737 4.190 -2.797 1.00 0.00 100 GLN B C 11
ATOM 18653 O O . GLN B 2 17 ? 15.747 4.882 -2.575 1.00 0.00 100 GLN B O 11
ATOM 18667 N N . TYR B 2 18 ? 17.293 4.055 -3.998 1.00 0.00 101 TYR B N 11
ATOM 18668 C CA . TYR B 2 18 ? 16.792 4.733 -5.186 1.00 0.00 101 TYR B CA 11
ATOM 18669 C C . TYR B 2 18 ? 15.307 4.454 -5.399 1.00 0.00 101 TYR B C 11
ATOM 18670 O O . TYR B 2 18 ? 14.552 5.359 -5.749 1.00 0.00 101 TYR B O 11
ATOM 18688 N N . ARG B 2 19 ? 14.891 3.212 -5.177 1.00 0.00 102 ARG B N 11
ATOM 18689 C CA . ARG B 2 19 ? 13.490 2.844 -5.362 1.00 0.00 102 ARG B CA 11
ATOM 18690 C C . ARG B 2 19 ? 12.660 3.201 -4.130 1.00 0.00 102 ARG B C 11
ATOM 18691 O O . ARG B 2 19 ? 11.450 3.388 -4.228 1.00 0.00 102 ARG B O 11
ATOM 18712 N N . VAL B 2 20 ? 13.316 3.322 -2.984 1.00 0.00 103 VAL B N 11
ATOM 18713 C CA . VAL B 2 20 ? 12.628 3.653 -1.740 1.00 0.00 103 VAL B CA 11
ATOM 18714 C C . VAL B 2 20 ? 12.207 5.124 -1.740 1.00 0.00 103 VAL B C 11
ATOM 18715 O O . VAL B 2 20 ? 11.088 5.451 -1.359 1.00 0.00 103 VAL B O 11
ATOM 18728 N N . GLU B 2 21 ? 13.103 6.005 -2.184 1.00 0.00 104 GLU B N 11
ATOM 18729 C CA . GLU B 2 21 ? 12.786 7.433 -2.284 1.00 0.00 104 GLU B CA 11
ATOM 18730 C C . GLU B 2 21 ? 11.676 7.714 -3.293 1.00 0.00 104 GLU B C 11
ATOM 18731 O O . GLU B 2 21 ? 10.823 8.559 -3.039 1.00 0.00 104 GLU B O 11
ATOM 18743 N N . VAL B 2 22 ? 11.672 7.029 -4.438 1.00 0.00 105 VAL B N 11
ATOM 18744 C CA . VAL B 2 22 ? 10.566 7.198 -5.377 1.00 0.00 105 VAL B CA 11
ATOM 18745 C C . VAL B 2 22 ? 9.271 6.745 -4.728 1.00 0.00 105 VAL B C 11
ATOM 18746 O O . VAL B 2 22 ? 8.266 7.432 -4.822 1.00 0.00 105 VAL B O 11
ATOM 18759 N N . GLN B 2 23 ? 9.311 5.618 -4.031 1.00 0.00 106 GLN B N 11
ATOM 18760 C CA . GLN B 2 23 ? 8.148 5.142 -3.294 1.00 0.00 106 GLN B CA 11
ATOM 18761 C C . GLN B 2 23 ? 7.727 6.181 -2.251 1.00 0.00 106 GLN B C 11
ATOM 18762 O O . GLN B 2 23 ? 6.551 6.506 -2.128 1.00 0.00 106 GLN B O 11
ATOM 18776 N N . ASN B 2 24 ? 8.715 6.712 -1.537 1.00 0.00 107 ASN B N 11
ATOM 18777 C CA . ASN B 2 24 ? 8.512 7.795 -0.571 1.00 0.00 107 ASN B CA 11
ATOM 18778 C C . ASN B 2 24 ? 7.785 8.984 -1.213 1.00 0.00 107 ASN B C 11
ATOM 18779 O O . ASN B 2 24 ? 6.848 9.537 -0.642 1.00 0.00 107 ASN B O 11
ATOM 18790 N N . ARG B 2 25 ? 8.221 9.365 -2.407 1.00 0.00 108 ARG B N 11
ATOM 18791 C CA . ARG B 2 25 ? 7.636 10.497 -3.120 1.00 0.00 108 ARG B CA 11
ATOM 18792 C C . ARG B 2 25 ? 6.260 10.153 -3.682 1.00 0.00 108 ARG B C 11
ATOM 18793 O O . ARG B 2 25 ? 5.301 10.907 -3.515 1.00 0.00 108 ARG B O 11
ATOM 18814 N N . VAL B 2 26 ? 6.175 9.016 -4.358 1.00 0.00 109 VAL B N 11
ATOM 18815 C CA . VAL B 2 26 ? 4.928 8.556 -4.958 1.00 0.00 109 VAL B CA 11
ATOM 18816 C C . VAL B 2 26 ? 3.834 8.414 -3.913 1.00 0.00 109 VAL B C 11
ATOM 18817 O O . VAL B 2 26 ? 2.724 8.905 -4.095 1.00 0.00 109 VAL B O 11
ATOM 18830 N N . TYR B 2 27 ? 4.152 7.757 -2.812 1.00 0.00 110 TYR B N 11
ATOM 18831 C CA . TYR B 2 27 ? 3.174 7.544 -1.758 1.00 0.00 110 TYR B CA 11
ATOM 18832 C C . TYR B 2 27 ? 2.711 8.874 -1.159 1.00 0.00 110 TYR B C 11
ATOM 18833 O O . TYR B 2 27 ? 1.591 8.981 -0.661 1.00 0.00 110 TYR B O 11
ATOM 18851 N N . LYS B 2 28 ? 3.568 9.891 -1.221 1.00 0.00 111 LYS B N 11
ATOM 18852 C CA . LYS B 2 28 ? 3.186 11.232 -0.790 1.00 0.00 111 LYS B CA 11
ATOM 18853 C C . LYS B 2 28 ? 2.106 11.796 -1.698 1.00 0.00 111 LYS B C 11
ATOM 18854 O O . LYS B 2 28 ? 1.121 12.359 -1.228 1.00 0.00 111 LYS B O 11
ATOM 18873 N N . LYS B 2 29 ? 2.286 11.611 -2.999 1.00 0.00 112 LYS B N 11
ATOM 18874 C CA . LYS B 2 29 ? 1.350 12.118 -3.985 1.00 0.00 112 LYS B CA 11
ATOM 18875 C C . LYS B 2 29 ? 0.007 11.411 -3.834 1.00 0.00 112 LYS B C 11
ATOM 18876 O O . LYS B 2 29 ? -1.052 12.002 -4.058 1.00 0.00 112 LYS B O 11
ATOM 18895 N N . GLU B 2 30 ? 0.070 10.146 -3.432 1.00 0.00 113 GLU B N 11
ATOM 18896 C CA . GLU B 2 30 ? -1.125 9.373 -3.113 1.00 0.00 113 GLU B CA 11
ATOM 18897 C C . GLU B 2 30 ? -1.896 10.060 -1.995 1.00 0.00 113 GLU B C 11
ATOM 18898 O O . GLU B 2 30 ? -3.089 10.325 -2.119 1.00 0.00 113 GLU B O 11
ATOM 18910 N N . ILE B 2 31 ? -1.192 10.356 -0.907 1.00 0.00 114 ILE B N 11
ATOM 18911 C CA . ILE B 2 31 ? -1.782 11.015 0.244 1.00 0.00 114 ILE B CA 11
ATOM 18912 C C . ILE B 2 31 ? -2.350 12.387 -0.108 1.00 0.00 114 ILE B C 11
ATOM 18913 O O . ILE B 2 31 ? -3.387 12.777 0.415 1.00 0.00 114 ILE B O 11
ATOM 18929 N N . GLN B 2 32 ? -1.682 13.111 -0.998 1.00 0.00 115 GLN B N 11
ATOM 18930 C CA . GLN B 2 32 ? -2.178 14.412 -1.436 1.00 0.00 115 GLN B CA 11
ATOM 18931 C C . GLN B 2 32 ? -3.506 14.256 -2.162 1.00 0.00 115 GLN B C 11
ATOM 18932 O O . GLN B 2 32 ? -4.449 15.012 -1.930 1.00 0.00 115 GLN B O 11
ATOM 18946 N N . ALA B 2 33 ? -3.572 13.267 -3.039 1.00 0.00 116 ALA B N 11
ATOM 18947 C CA . ALA B 2 33 ? -4.820 12.940 -3.721 1.00 0.00 116 ALA B CA 11
ATOM 18948 C C . ALA B 2 33 ? -5.869 12.505 -2.703 1.00 0.00 116 ALA B C 11
ATOM 18949 O O . ALA B 2 33 ? -7.020 12.938 -2.744 1.00 0.00 116 ALA B O 11
ATOM 18956 N N . LEU B 2 34 ? -5.442 11.653 -1.779 1.00 0.00 117 LEU B N 11
ATOM 18957 C CA . LEU B 2 34 ? -6.280 11.199 -0.672 1.00 0.00 117 LEU B CA 11
ATOM 18958 C C . LEU B 2 34 ? -6.775 12.379 0.161 1.00 0.00 117 LEU B C 11
ATOM 18959 O O . LEU B 2 34 ? -7.858 12.334 0.726 1.00 0.00 117 LEU B O 11
ATOM 18975 N N . ASP B 2 35 ? -5.970 13.432 0.219 1.00 0.00 118 ASP B N 11
ATOM 18976 C CA . ASP B 2 35 ? -6.261 14.599 1.047 1.00 0.00 118 ASP B CA 11
ATOM 18977 C C . ASP B 2 35 ? -7.510 15.333 0.559 1.00 0.00 118 ASP B C 11
ATOM 18978 O O . ASP B 2 35 ? -8.224 15.951 1.346 1.00 0.00 118 ASP B O 11
ATOM 18987 N N . ALA B 2 36 ? -7.777 15.259 -0.741 1.00 0.00 119 ALA B N 11
ATOM 18988 C CA . A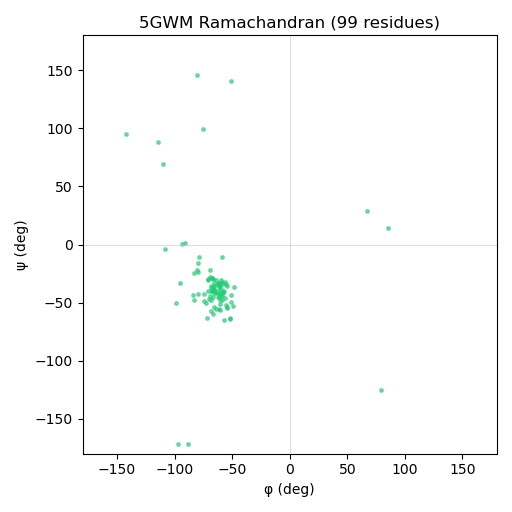LA B 2 36 ? -9.017 15.805 -1.286 1.00 0.00 119 ALA B CA 11
ATOM 18989 C C . ALA B 2 36 ? -10.199 14.982 -0.794 1.00 0.00 119 ALA B C 11
ATOM 18990 O O . ALA B 2 36 ? -11.259 15.514 -0.437 1.00 0.00 119 ALA B O 11
ATOM 18997 N N . GLU B 2 37 ? -10.005 13.677 -0.760 1.00 0.00 120 GLU B N 11
ATOM 18998 C CA . GLU B 2 37 ? -10.999 12.775 -0.233 1.00 0.00 120 GLU B CA 11
ATOM 18999 C C . GLU B 2 37 ? -11.102 12.916 1.286 1.00 0.00 120 GLU B C 11
ATOM 19000 O O . GLU B 2 37 ? -12.137 12.642 1.872 1.00 0.00 120 GLU B O 11
ATOM 19012 N N . ILE B 2 38 ? -10.021 13.320 1.931 1.00 0.00 121 ILE B N 11
ATOM 19013 C CA . ILE B 2 38 ? -10.072 13.640 3.354 1.00 0.00 121 ILE B CA 11
ATOM 19014 C C . ILE B 2 38 ? -11.173 14.657 3.632 1.00 0.00 121 ILE B C 11
ATOM 19015 O O . ILE B 2 38 ? -11.843 14.583 4.651 1.00 0.00 121 ILE B O 11
ATOM 19031 N N . ARG B 2 39 ? -11.383 15.575 2.697 1.00 0.00 122 ARG B N 11
ATOM 19032 C CA . ARG B 2 39 ? -12.403 16.587 2.833 1.00 0.00 122 ARG B CA 11
ATOM 19033 C C . ARG B 2 39 ? -13.793 15.957 2.886 1.00 0.00 122 ARG B C 11
ATOM 19034 O O . ARG B 2 39 ? -14.640 16.371 3.677 1.00 0.00 122 ARG B O 11
ATOM 19055 N N . LYS B 2 40 ? -14.023 14.951 2.043 1.00 0.00 123 LYS B N 11
ATOM 19056 C CA . LYS B 2 40 ? -15.289 14.211 2.085 1.00 0.00 123 LYS B CA 11
ATOM 19057 C C . LYS B 2 40 ? -15.389 13.439 3.400 1.00 0.00 123 LYS B C 11
ATOM 19058 O O . LYS B 2 40 ? -16.456 13.362 4.011 1.00 0.00 123 LYS B O 11
ATOM 19077 N N . LEU B 2 41 ? -14.259 12.890 3.832 1.00 0.00 124 LEU B N 11
ATOM 19078 C CA . LEU B 2 41 ? -14.173 12.191 5.102 1.00 0.00 124 LEU B CA 11
ATOM 19079 C C . LEU B 2 41 ? -14.521 13.122 6.252 1.00 0.00 124 LEU B C 11
ATOM 19080 O O . LEU B 2 41 ? -15.347 12.784 7.089 1.00 0.00 124 LEU B O 11
ATOM 19096 N N . GLU B 2 42 ? -13.908 14.303 6.269 1.00 0.00 125 GLU B N 11
ATOM 19097 C CA . GLU B 2 42 ? -14.092 15.264 7.357 1.00 0.00 125 GLU B CA 11
ATOM 19098 C C . GLU B 2 42 ? -15.563 15.594 7.572 1.00 0.00 125 GLU B C 11
ATOM 19099 O O . GLU B 2 42 ? -15.988 15.829 8.699 1.00 0.00 125 GLU B O 11
ATOM 19111 N N . ARG B 2 43 ? -16.339 15.588 6.496 1.00 0.00 126 ARG B N 11
ATOM 19112 C CA . ARG B 2 43 ? -17.776 15.829 6.593 1.00 0.00 126 ARG B CA 11
ATOM 19113 C C . ARG B 2 43 ? -18.481 14.667 7.289 1.00 0.00 126 ARG B C 11
ATOM 19114 O O . ARG B 2 43 ? -19.539 14.837 7.893 1.00 0.00 126 ARG B O 11
ATOM 19135 N N . LEU B 2 44 ? -17.887 13.487 7.200 1.00 0.00 127 LEU B N 11
ATOM 19136 C CA . LEU B 2 44 ? -18.405 12.310 7.882 1.00 0.00 127 LEU B CA 11
ATOM 19137 C C . LEU B 2 44 ? -17.956 12.318 9.344 1.00 0.00 127 LEU B C 11
ATOM 19138 O O . LEU B 2 44 ? -18.730 11.969 10.241 1.00 0.00 127 LEU B O 11
ATOM 19154 N N . LEU B 2 45 ? -16.697 12.701 9.574 1.00 0.00 128 LEU B N 11
ATOM 19155 C CA . LEU B 2 45 ? -16.208 13.028 10.902 1.00 0.00 128 LEU B CA 11
ATOM 19156 C C . LEU B 2 45 ? -17.156 13.995 11.611 1.00 0.00 128 LEU B C 11
ATOM 19157 O O . LEU B 2 45 ? -17.694 13.686 12.677 1.00 0.00 128 LEU B O 11
ATOM 19173 N N . GLU B 2 46 ? -17.358 15.161 11.000 1.00 0.00 129 GLU B N 11
ATOM 19174 C CA . GLU B 2 46 ? -18.239 16.195 11.550 1.00 0.00 129 GLU B CA 11
ATOM 19175 C C . GLU B 2 46 ? -19.658 15.678 11.770 1.00 0.00 129 GLU B C 11
ATOM 19176 O O . GLU B 2 46 ? -20.333 16.080 12.720 1.00 0.00 129 GLU B O 11
ATOM 19188 N N . SER B 2 47 ? -20.107 14.795 10.887 1.00 0.00 130 SER B N 11
ATOM 19189 C CA . SER B 2 47 ? -21.462 14.256 10.951 1.00 0.00 130 SER B CA 11
ATOM 19190 C C . SER B 2 47 ? -21.667 13.420 12.220 1.00 0.00 130 SER B C 11
ATOM 19191 O O . SER B 2 47 ? -22.798 13.184 12.641 1.00 0.00 130 SER B O 11
ATOM 19199 N N . GLY B 2 48 ? -20.569 12.982 12.827 1.00 0.00 131 GLY B N 11
ATOM 19200 C CA . GLY B 2 48 ? -20.656 12.237 14.070 1.00 0.00 131 GLY B CA 11
ATOM 19201 C C . GLY B 2 48 ? -20.695 10.741 13.853 1.00 0.00 131 GLY B C 11
ATOM 19202 O O . GLY B 2 48 ? -21.022 9.978 14.761 1.00 0.00 131 GLY B O 11
ATOM 19206 N N . LEU B 2 49 ? -20.362 10.320 12.647 1.00 0.00 132 LEU B N 11
ATOM 19207 C CA . LEU B 2 49 ? -20.325 8.902 12.320 1.00 0.00 132 LEU B CA 11
ATOM 19208 C C . LEU B 2 49 ? -18.910 8.372 12.466 1.00 0.00 132 LEU B C 11
ATOM 19209 O O . LEU B 2 49 ? -18.674 7.361 13.125 1.00 0.00 132 LEU B O 11
ATOM 19225 N N . THR B 2 50 ? -17.972 9.070 11.856 1.00 0.00 133 THR B N 11
ATOM 19226 C CA . THR B 2 50 ? -16.580 8.680 11.904 1.00 0.00 133 THR B CA 11
ATOM 19227 C C . THR B 2 50 ? -15.856 9.440 13.014 1.00 0.00 133 THR B C 11
ATOM 19228 O O . THR B 2 50 ? -15.503 8.814 14.035 1.00 0.00 133 THR B O 11
ATOM 19240 N N . MET A 1 1 ? 30.139 2.262 14.609 1.00 0.00 1 MET A N 12
ATOM 19241 C CA . MET A 1 1 ? 30.789 1.383 13.611 1.00 0.00 1 MET A CA 12
ATOM 19242 C C . MET A 1 1 ? 31.049 2.130 12.310 1.00 0.00 1 MET A C 12
ATOM 19243 O O . MET A 1 1 ? 31.042 1.535 11.230 1.00 0.00 1 MET A O 12
ATOM 19259 N N . ASP A 1 2 ? 31.278 3.435 12.408 1.00 0.00 2 ASP A N 12
ATOM 19260 C CA . ASP A 1 2 ? 31.574 4.245 11.235 1.00 0.00 2 ASP A CA 12
ATOM 19261 C C . ASP A 1 2 ? 32.677 5.247 11.544 1.00 0.00 2 ASP A C 12
ATOM 19262 O O . ASP A 1 2 ? 32.579 6.032 12.486 1.00 0.00 2 ASP A O 12
ATOM 19271 N N . SER A 1 3 ? 33.756 5.172 10.782 1.00 0.00 3 SER A N 12
ATOM 19272 C CA . SER A 1 3 ? 34.868 6.092 10.942 1.00 0.00 3 SER A CA 12
ATOM 19273 C C . SER A 1 3 ? 34.978 7.021 9.736 1.00 0.00 3 SER A C 12
ATOM 19274 O O . SER A 1 3 ? 35.133 8.234 9.883 1.00 0.00 3 SER A O 12
ATOM 19282 N N . ALA A 1 4 ? 34.896 6.443 8.544 1.00 0.00 4 ALA A N 12
ATOM 19283 C CA . ALA A 1 4 ? 34.943 7.216 7.313 1.00 0.00 4 ALA A CA 12
ATOM 19284 C C . ALA A 1 4 ? 33.541 7.670 6.933 1.00 0.00 4 ALA A C 12
ATOM 19285 O O . ALA A 1 4 ? 33.334 8.798 6.484 1.00 0.00 4 ALA A O 12
ATOM 19292 N N . ILE A 1 5 ? 32.584 6.779 7.124 1.00 0.00 5 ILE A N 12
ATOM 19293 C CA . ILE A 1 5 ? 31.179 7.087 6.916 1.00 0.00 5 ILE A CA 12
ATOM 19294 C C . ILE A 1 5 ? 30.639 7.821 8.141 1.00 0.00 5 ILE A C 12
ATOM 19295 O O . ILE A 1 5 ? 31.102 7.582 9.253 1.00 0.00 5 ILE A O 12
ATOM 19311 N N . SER A 1 6 ? 29.696 8.732 7.945 1.00 0.00 6 SER A N 12
ATOM 19312 C CA . SER A 1 6 ? 29.066 9.400 9.066 1.00 0.00 6 SER A CA 12
ATOM 19313 C C . SER A 1 6 ? 27.678 8.815 9.299 1.00 0.00 6 SER A C 12
ATOM 19314 O O . SER A 1 6 ? 27.228 7.959 8.531 1.00 0.00 6 SER A O 12
ATOM 19322 N N . LYS A 1 7 ? 26.995 9.261 10.342 1.00 0.00 7 LYS A N 12
ATOM 19323 C CA . LYS A 1 7 ? 25.620 8.846 10.574 1.00 0.00 7 LYS A CA 12
ATOM 19324 C C . LYS A 1 7 ? 24.736 9.345 9.434 1.00 0.00 7 LYS A C 12
ATOM 19325 O O . LYS A 1 7 ? 23.680 8.778 9.153 1.00 0.00 7 LYS A O 12
ATOM 19344 N N . GLU A 1 8 ? 25.214 10.399 8.775 1.00 0.00 8 GLU A N 12
ATOM 19345 C CA . GLU A 1 8 ? 24.563 10.985 7.606 1.00 0.00 8 GLU A CA 12
ATOM 19346 C C . GLU A 1 8 ? 24.128 9.923 6.596 1.00 0.00 8 GLU A C 12
ATOM 19347 O O . GLU A 1 8 ? 22.980 9.907 6.150 1.00 0.00 8 GLU A O 12
ATOM 19359 N N . ASP A 1 9 ? 25.053 9.038 6.252 1.00 0.00 9 ASP A N 12
ATOM 19360 C CA . ASP A 1 9 ? 24.816 8.020 5.232 1.00 0.00 9 ASP A CA 12
ATOM 19361 C C . ASP A 1 9 ? 23.770 7.013 5.692 1.00 0.00 9 ASP A C 12
ATOM 19362 O O . ASP A 1 9 ? 22.898 6.606 4.925 1.00 0.00 9 ASP A O 12
ATOM 19371 N N . GLU A 1 10 ? 23.861 6.620 6.954 1.00 0.00 10 GLU A N 12
ATOM 19372 C CA . GLU A 1 10 ? 22.930 5.658 7.523 1.00 0.00 10 GLU A CA 12
ATOM 19373 C C . GLU A 1 10 ? 21.523 6.240 7.608 1.00 0.00 10 GLU A C 12
ATOM 19374 O O . GLU A 1 10 ? 20.575 5.667 7.070 1.00 0.00 10 GLU A O 12
ATOM 19386 N N . GLU A 1 11 ? 21.398 7.377 8.283 1.00 0.00 11 GLU A N 12
ATOM 19387 C CA . GLU A 1 11 ? 20.121 8.065 8.422 1.00 0.00 11 GLU A CA 12
ATOM 19388 C C . GLU A 1 11 ? 19.502 8.379 7.065 1.00 0.00 11 GLU A C 12
ATOM 19389 O O . GLU A 1 11 ? 18.281 8.440 6.934 1.00 0.00 11 GLU A O 12
ATOM 19401 N N . ARG A 1 12 ? 20.349 8.576 6.065 1.00 0.00 12 ARG A N 12
ATOM 19402 C CA . ARG A 1 12 ? 19.890 8.758 4.697 1.00 0.00 12 ARG A CA 12
ATOM 19403 C C . ARG A 1 12 ? 19.005 7.590 4.270 1.00 0.00 12 ARG A C 12
ATOM 19404 O O . ARG A 1 12 ? 17.859 7.787 3.866 1.00 0.00 12 ARG A O 12
ATOM 19425 N N . TYR A 1 13 ? 19.521 6.375 4.390 1.00 0.00 13 TYR A N 12
ATOM 19426 C CA . TYR A 1 13 ? 18.775 5.203 3.975 1.00 0.00 13 TYR A CA 12
ATOM 19427 C C . TYR A 1 13 ? 17.727 4.811 5.014 1.00 0.00 13 TYR A C 12
ATOM 19428 O O . TYR A 1 13 ? 16.559 4.634 4.682 1.00 0.00 13 TYR A O 12
ATOM 19446 N N . GLN A 1 14 ? 18.152 4.691 6.263 1.00 0.00 14 GLN A N 12
ATOM 19447 C CA . GLN A 1 14 ? 17.284 4.203 7.338 1.00 0.00 14 GLN A CA 12
ATOM 19448 C C . GLN A 1 14 ? 16.009 5.023 7.445 1.00 0.00 14 GLN A C 12
ATOM 19449 O O . GLN A 1 14 ? 14.904 4.487 7.381 1.00 0.00 14 GLN A O 12
ATOM 19463 N N . LYS A 1 15 ? 16.166 6.324 7.615 1.00 0.00 15 LYS A N 12
ATOM 19464 C CA . LYS A 1 15 ? 15.023 7.212 7.727 1.00 0.00 15 LYS A CA 12
ATOM 19465 C C . LYS A 1 15 ? 14.202 7.221 6.436 1.00 0.00 15 LYS A C 12
ATOM 19466 O O . LYS A 1 15 ? 13.003 7.486 6.469 1.00 0.00 15 LYS A O 12
ATOM 19485 N N . LEU A 1 16 ? 14.841 6.911 5.308 1.00 0.00 16 LEU A N 12
ATOM 19486 C CA . LEU A 1 16 ? 14.140 6.841 4.026 1.00 0.00 16 LEU A CA 12
ATOM 19487 C C . LEU A 1 16 ? 13.153 5.682 4.026 1.00 0.00 16 LEU A C 12
ATOM 19488 O O . LEU A 1 16 ? 12.004 5.837 3.614 1.00 0.00 16 LEU A O 12
ATOM 19504 N N . VAL A 1 17 ? 13.604 4.523 4.501 1.00 0.00 17 VAL A N 12
ATOM 19505 C CA . VAL A 1 17 ? 12.728 3.359 4.614 1.00 0.00 17 VAL A CA 12
ATOM 19506 C C . VAL A 1 17 ? 11.603 3.673 5.587 1.00 0.00 17 VAL A C 12
ATOM 19507 O O . VAL A 1 17 ? 10.472 3.228 5.418 1.00 0.00 17 VAL A O 12
ATOM 19520 N N . THR A 1 18 ? 11.929 4.479 6.588 1.00 0.00 18 THR A N 12
ATOM 19521 C CA . THR A 1 18 ? 10.982 4.903 7.569 1.00 0.00 18 THR A CA 12
ATOM 19522 C C . THR A 1 18 ? 9.906 5.763 6.917 1.00 0.00 18 THR A C 12
ATOM 19523 O O . THR A 1 18 ? 8.719 5.474 7.045 1.00 0.00 18 THR A O 12
ATOM 19534 N N . GLU A 1 19 ? 10.329 6.790 6.178 1.00 0.00 19 GLU A N 12
ATOM 19535 C CA . GLU A 1 19 ? 9.400 7.627 5.428 1.00 0.00 19 GLU A CA 12
ATOM 19536 C C . GLU A 1 19 ? 8.527 6.759 4.549 1.00 0.00 19 GLU A C 12
ATOM 19537 O O . GLU A 1 19 ? 7.313 6.922 4.504 1.00 0.00 19 GLU A O 12
ATOM 19549 N N . ASN A 1 20 ? 9.180 5.818 3.894 1.00 0.00 20 ASN A N 12
ATOM 19550 C CA . ASN A 1 20 ? 8.548 4.920 2.946 1.00 0.00 20 ASN A CA 12
ATOM 19551 C C . ASN A 1 20 ? 7.451 4.078 3.597 1.00 0.00 20 ASN A C 12
ATOM 19552 O O . ASN A 1 20 ? 6.355 3.988 3.072 1.00 0.00 20 ASN A O 12
ATOM 19563 N N . GLU A 1 21 ? 7.733 3.464 4.735 1.00 0.00 21 GLU A N 12
ATOM 19564 C CA . GLU A 1 21 ? 6.745 2.624 5.398 1.00 0.00 21 GLU A CA 12
ATOM 19565 C C . GLU A 1 21 ? 5.629 3.433 6.059 1.00 0.00 21 GLU A C 12
ATOM 19566 O O . GLU A 1 21 ? 4.465 3.031 6.021 1.00 0.00 21 GLU A O 12
ATOM 19578 N N . GLN A 1 22 ? 5.982 4.561 6.675 1.00 0.00 22 GLN A N 12
ATOM 19579 C CA . GLN A 1 22 ? 5.000 5.369 7.411 1.00 0.00 22 GLN A CA 12
ATOM 19580 C C . GLN A 1 22 ? 3.821 5.746 6.532 1.00 0.00 22 GLN A C 12
ATOM 19581 O O . GLN A 1 22 ? 2.667 5.441 6.846 1.00 0.00 22 GLN A O 12
ATOM 19595 N N . LEU A 1 23 ? 4.120 6.401 5.424 1.00 0.00 23 LEU A N 12
ATOM 19596 C CA . LEU A 1 23 ? 3.088 7.018 4.617 1.00 0.00 23 LEU A CA 12
ATOM 19597 C C . LEU A 1 23 ? 2.293 5.976 3.829 1.00 0.00 23 LEU A C 12
ATOM 19598 O O . LEU A 1 23 ? 1.173 6.245 3.401 1.00 0.00 23 LEU A O 12
ATOM 19614 N N . GLN A 1 24 ? 2.865 4.781 3.671 1.00 0.00 24 GLN A N 12
ATOM 19615 C CA . GLN A 1 24 ? 2.127 3.632 3.140 1.00 0.00 24 GLN A CA 12
ATOM 19616 C C . GLN A 1 24 ? 0.843 3.423 3.935 1.00 0.00 24 GLN A C 12
ATOM 19617 O O . GLN A 1 24 ? -0.237 3.224 3.374 1.00 0.00 24 GLN A O 12
ATOM 19631 N N . ARG A 1 25 ? 0.989 3.489 5.250 1.00 0.00 25 ARG A N 12
ATOM 19632 C CA . ARG A 1 25 ? -0.113 3.321 6.170 1.00 0.00 25 ARG A CA 12
ATOM 19633 C C . ARG A 1 25 ? -1.081 4.489 6.051 1.00 0.00 25 ARG A C 12
ATOM 19634 O O . ARG A 1 25 ? -2.292 4.303 5.986 1.00 0.00 25 ARG A O 12
ATOM 19655 N N . LEU A 1 26 ? -0.525 5.689 5.994 1.00 0.00 26 LEU A N 12
ATOM 19656 C CA . LEU A 1 26 ? -1.311 6.915 5.968 1.00 0.00 26 LEU A CA 12
ATOM 19657 C C . LEU A 1 26 ? -2.207 6.959 4.734 1.00 0.00 26 LEU A C 12
ATOM 19658 O O . LEU A 1 26 ? -3.340 7.437 4.794 1.00 0.00 26 LEU A O 12
ATOM 19674 N N . ILE A 1 27 ? -1.696 6.439 3.626 1.00 0.00 27 ILE A N 12
ATOM 19675 C CA . ILE A 1 27 ? -2.493 6.276 2.418 1.00 0.00 27 ILE A CA 12
ATOM 19676 C C . ILE A 1 27 ? -3.661 5.341 2.680 1.00 0.00 27 ILE A C 12
ATOM 19677 O O . ILE A 1 27 ? -4.814 5.682 2.425 1.00 0.00 27 ILE A O 12
ATOM 19693 N N . THR A 1 28 ? -3.341 4.167 3.209 1.00 0.00 28 THR A N 12
ATOM 19694 C CA . THR A 1 28 ? -4.327 3.119 3.436 1.00 0.00 28 THR A CA 12
ATOM 19695 C C . THR A 1 28 ? -5.477 3.605 4.333 1.00 0.00 28 THR A C 12
ATOM 19696 O O . THR A 1 28 ? -6.615 3.164 4.173 1.00 0.00 28 THR A O 12
ATOM 19707 N N . GLN A 1 29 ? -5.177 4.527 5.251 1.00 0.00 29 GLN A N 12
ATOM 19708 C CA . GLN A 1 29 ? -6.193 5.095 6.141 1.00 0.00 29 GLN A CA 12
ATOM 19709 C C . GLN A 1 29 ? -7.239 5.840 5.338 1.00 0.00 29 GLN A C 12
ATOM 19710 O O . GLN A 1 29 ? -8.450 5.687 5.524 1.00 0.00 29 GLN A O 12
ATOM 19724 N N . LYS A 1 30 ? -6.742 6.668 4.453 1.00 0.00 30 LYS A N 12
ATOM 19725 C CA . LYS A 1 30 ? -7.591 7.544 3.668 1.00 0.00 30 LYS A CA 12
ATOM 19726 C C . LYS A 1 30 ? -8.241 6.782 2.518 1.00 0.00 30 LYS A C 12
ATOM 19727 O O . LYS A 1 30 ? -9.429 6.955 2.254 1.00 0.00 30 LYS A O 12
ATOM 19746 N N . GLU A 1 31 ? -7.459 5.931 1.855 1.00 0.00 31 GLU A N 12
ATOM 19747 C CA . GLU A 1 31 ? -7.959 5.080 0.774 1.00 0.00 31 GLU A CA 12
ATOM 19748 C C . GLU A 1 31 ? -9.266 4.391 1.148 1.00 0.00 31 GLU A C 12
ATOM 19749 O O . GLU A 1 31 ? -10.279 4.590 0.481 1.00 0.00 31 GLU A O 12
ATOM 19761 N N . GLU A 1 32 ? -9.244 3.601 2.221 1.00 0.00 32 GLU A N 12
ATOM 19762 C CA . GLU A 1 32 ? -10.423 2.843 2.641 1.00 0.00 32 GLU A CA 12
ATOM 19763 C C . GLU A 1 32 ? -11.648 3.745 2.770 1.00 0.00 32 GLU A C 12
ATOM 19764 O O . GLU A 1 32 ? -12.727 3.415 2.277 1.00 0.00 32 GLU A O 12
ATOM 19776 N N . LYS A 1 33 ? -11.470 4.893 3.409 1.00 0.00 33 LYS A N 12
ATOM 19777 C CA . LYS A 1 33 ? -12.577 5.805 3.646 1.00 0.00 33 LYS A CA 12
ATOM 19778 C C . LYS A 1 33 ? -13.027 6.488 2.353 1.00 0.00 33 LYS A C 12
ATOM 19779 O O . LYS A 1 33 ? -14.225 6.608 2.094 1.00 0.00 33 LYS A O 12
ATOM 19798 N N . ILE A 1 34 ? -12.071 6.909 1.530 1.00 0.00 34 ILE A N 12
ATOM 19799 C CA . ILE A 1 34 ? -12.390 7.594 0.280 1.00 0.00 34 ILE A CA 12
ATOM 19800 C C . ILE A 1 34 ? -13.093 6.655 -0.700 1.00 0.00 34 ILE A C 12
ATOM 19801 O O . ILE A 1 34 ? -13.951 7.085 -1.464 1.00 0.00 34 ILE A O 12
ATOM 19817 N N . ARG A 1 35 ? -12.745 5.372 -0.662 1.00 0.00 35 ARG A N 12
ATOM 19818 C CA . ARG A 1 35 ? -13.359 4.386 -1.553 1.00 0.00 35 ARG A CA 12
ATOM 19819 C C . ARG A 1 35 ? -14.858 4.307 -1.315 1.00 0.00 35 ARG A C 12
ATOM 19820 O O . ARG A 1 35 ? -15.643 4.105 -2.242 1.00 0.00 35 ARG A O 12
ATOM 19841 N N . VAL A 1 36 ? -15.247 4.482 -0.066 1.00 0.00 36 VAL A N 12
ATOM 19842 C CA . VAL A 1 36 ? -16.649 4.496 0.302 1.00 0.00 36 VAL A CA 12
ATOM 19843 C C . VAL A 1 36 ? -17.291 5.793 -0.174 1.00 0.00 36 VAL A C 12
ATOM 19844 O O . VAL A 1 36 ? -18.394 5.792 -0.720 1.00 0.00 36 VAL A O 12
ATOM 19857 N N . LEU A 1 37 ? -16.571 6.892 0.012 1.00 0.00 37 LEU A N 12
ATOM 19858 C CA . LEU A 1 37 ? -17.006 8.199 -0.474 1.00 0.00 37 LEU A CA 12
ATOM 19859 C C . LEU A 1 37 ? -17.162 8.184 -1.985 1.00 0.00 37 LEU A C 12
ATOM 19860 O O . LEU A 1 37 ? -18.019 8.863 -2.535 1.00 0.00 37 LEU A O 12
ATOM 19876 N N . ARG A 1 38 ? -16.339 7.383 -2.638 1.00 0.00 38 ARG A N 12
ATOM 19877 C CA . ARG A 1 38 ? -16.295 7.305 -4.071 1.00 0.00 38 ARG A CA 12
ATOM 19878 C C . ARG A 1 38 ? -17.574 6.676 -4.619 1.00 0.00 38 ARG A C 12
ATOM 19879 O O . ARG A 1 38 ? -18.082 7.089 -5.663 1.00 0.00 38 ARG A O 12
ATOM 19900 N N . GLN A 1 39 ? -18.105 5.693 -3.899 1.00 0.00 39 GLN A N 12
ATOM 19901 C CA . GLN A 1 39 ? -19.355 5.060 -4.279 1.00 0.00 39 GLN A CA 12
ATOM 19902 C C . GLN A 1 39 ? -20.519 5.947 -3.848 1.00 0.00 39 GLN A C 12
ATOM 19903 O O . GLN A 1 39 ? -21.599 5.919 -4.431 1.00 0.00 39 GLN A O 12
ATOM 19917 N N . ARG A 1 40 ? -20.281 6.731 -2.809 1.00 0.00 40 ARG A N 12
ATOM 19918 C CA . ARG A 1 40 ? -21.242 7.713 -2.352 1.00 0.00 40 ARG A CA 12
ATOM 19919 C C . ARG A 1 40 ? -21.416 8.808 -3.394 1.00 0.00 40 ARG A C 12
ATOM 19920 O O . ARG A 1 40 ? -22.531 9.253 -3.669 1.00 0.00 40 ARG A O 12
ATOM 19941 N N . LEU A 1 41 ? -20.298 9.243 -3.970 1.00 0.00 41 LEU A N 12
ATOM 19942 C CA . LEU A 1 41 ? -20.323 10.218 -5.053 1.00 0.00 41 LEU A CA 12
ATOM 19943 C C . LEU A 1 41 ? -21.131 9.683 -6.222 1.00 0.00 41 LEU A C 12
ATOM 19944 O O . LEU A 1 41 ? -21.741 10.448 -6.957 1.00 0.00 41 LEU A O 12
ATOM 19960 N N . VAL A 1 42 ? -21.107 8.367 -6.386 1.00 0.00 42 VAL A N 12
ATOM 19961 C CA . VAL A 1 42 ? -21.889 7.695 -7.415 1.00 0.00 42 VAL A CA 12
ATOM 19962 C C . VAL A 1 42 ? -23.358 8.074 -7.295 1.00 0.00 42 VAL A C 12
ATOM 19963 O O . VAL A 1 42 ? -24.004 8.433 -8.278 1.00 0.00 42 VAL A O 12
ATOM 19976 N N . GLU A 1 43 ? -23.865 8.016 -6.074 1.00 0.00 43 GLU A N 12
ATOM 19977 C CA . GLU A 1 43 ? -25.257 8.341 -5.794 1.00 0.00 43 GLU A CA 12
ATOM 19978 C C . GLU A 1 43 ? -25.523 9.832 -5.989 1.00 0.00 43 GLU A C 12
ATOM 19979 O O . GLU A 1 43 ? -26.662 10.249 -6.196 1.00 0.00 43 GLU A O 12
ATOM 19991 N N . ARG A 1 44 ? -24.467 10.632 -5.921 1.00 0.00 44 ARG A N 12
ATOM 19992 C CA . ARG A 1 44 ? -24.591 12.075 -6.094 1.00 0.00 44 ARG A CA 12
ATOM 19993 C C . ARG A 1 44 ? -24.431 12.463 -7.555 1.00 0.00 44 ARG A C 12
ATOM 19994 O O . ARG A 1 44 ? -24.975 13.466 -8.014 1.00 0.00 44 ARG A O 12
ATOM 20015 N N . GLY A 1 45 ? -23.673 11.654 -8.270 1.00 0.00 45 GLY A N 12
ATOM 20016 C CA . GLY A 1 45 ? -23.305 11.979 -9.626 1.00 0.00 45 GLY A CA 12
ATOM 20017 C C . GLY A 1 45 ? -22.227 13.040 -9.638 1.00 0.00 45 GLY A C 12
ATOM 20018 O O . GLY A 1 45 ? -22.303 14.016 -10.383 1.00 0.00 45 GLY A O 12
ATOM 20022 N N . ASP A 1 46 ? -21.220 12.842 -8.798 1.00 0.00 46 ASP A N 12
ATOM 20023 C CA . ASP A 1 46 ? -20.161 13.830 -8.605 1.00 0.00 46 ASP A CA 12
ATOM 20024 C C . ASP A 1 46 ? -19.281 13.915 -9.845 1.00 0.00 46 ASP A C 12
ATOM 20025 O O . ASP A 1 46 ? -18.608 14.920 -10.080 1.00 0.00 46 ASP A O 12
ATOM 20034 N N . ALA A 1 47 ? -19.319 12.861 -10.654 1.00 0.00 47 ALA A N 12
ATOM 20035 C CA . ALA A 1 47 ? -18.523 12.785 -11.874 1.00 0.00 47 ALA A CA 12
ATOM 20036 C C . ALA A 1 47 ? -18.994 13.794 -12.917 1.00 0.00 47 ALA A C 12
ATOM 20037 O O . ALA A 1 47 ? -18.389 13.928 -13.982 1.00 0.00 47 ALA A O 12
ATOM 20044 N N . LYS A 1 48 ? -20.078 14.501 -12.613 1.00 0.00 48 LYS A N 12
ATOM 20045 C CA . LYS A 1 48 ? -20.582 15.549 -13.491 1.00 0.00 48 LYS A CA 12
ATOM 20046 C C . LYS A 1 48 ? -19.605 16.717 -13.573 1.00 0.00 48 LYS A C 12
ATOM 20047 O O . LYS A 1 48 ? -19.683 17.537 -14.486 1.00 0.00 48 LYS A O 12
ATOM 20066 N N . GLY A 1 49 ? -18.693 16.794 -12.612 1.00 0.00 49 GLY A N 12
ATOM 20067 C CA . GLY A 1 49 ? -17.666 17.812 -12.659 1.00 0.00 49 GLY A CA 12
ATOM 20068 C C . GLY A 1 49 ? -17.569 18.603 -11.373 1.00 0.00 49 GLY A C 12
ATOM 20069 O O . GLY A 1 49 ? -18.363 19.513 -11.135 1.00 0.00 49 GLY A O 12
ATOM 20073 N N . THR A 1 50 ? -16.616 18.236 -10.530 1.00 0.00 50 THR A N 12
ATOM 20074 C CA . THR A 1 50 ? -16.331 18.980 -9.313 1.00 0.00 50 THR A CA 12
ATOM 20075 C C . THR A 1 50 ? -14.871 18.788 -8.911 1.00 0.00 50 THR A C 12
ATOM 20076 O O . THR A 1 50 ? -14.531 17.862 -8.172 1.00 0.00 50 THR A O 12
ATOM 20087 N N . GLU A 1 51 ? -14.010 19.653 -9.420 1.00 0.00 51 GLU A N 12
ATOM 20088 C CA . GLU A 1 51 ? -12.602 19.620 -9.070 1.00 0.00 51 GLU A CA 12
ATOM 20089 C C . GLU A 1 51 ? -12.162 21.002 -8.614 1.00 0.00 51 GLU A C 12
ATOM 20090 O O . GLU A 1 51 ? -12.541 22.010 -9.209 1.00 0.00 51 GLU A O 12
ATOM 20102 N N . LEU A 1 52 ? -11.384 21.046 -7.550 1.00 0.00 52 LEU A N 12
ATOM 20103 C CA . LEU A 1 52 ? -10.965 22.296 -6.963 1.00 0.00 52 LEU A CA 12
ATOM 20104 C C . LEU A 1 52 ? -9.439 22.351 -6.924 1.00 0.00 52 LEU A C 12
ATOM 20105 O O . LEU A 1 52 ? -8.784 21.947 -7.885 1.00 0.00 52 LEU A O 12
ATOM 20121 N N . ASN A 1 53 ? -8.873 22.836 -5.834 1.00 0.00 53 ASN A N 12
ATOM 20122 C CA . ASN A 1 53 ? -7.424 23.010 -5.747 1.00 0.00 53 ASN A CA 12
ATOM 20123 C C . ASN A 1 53 ? -6.727 21.658 -5.630 1.00 0.00 53 ASN A C 12
ATOM 20124 O O . ASN A 1 53 ? -5.664 21.439 -6.215 1.00 0.00 53 ASN A O 12
ATOM 20135 N N . GLY B 2 1 ? 35.070 -13.967 -10.302 1.00 0.00 84 GLY B N 12
ATOM 20136 C CA . GLY B 2 1 ? 33.679 -13.561 -10.385 1.00 0.00 84 GLY B CA 12
ATOM 20137 C C . GLY B 2 1 ? 33.417 -12.250 -9.665 1.00 0.00 84 GLY B C 12
ATOM 20138 O O . GLY B 2 1 ? 32.825 -12.244 -8.584 1.00 0.00 84 GLY B O 12
ATOM 20142 N N . PRO B 2 2 ? 33.837 -11.117 -10.245 1.00 0.00 85 PRO B N 12
ATOM 20143 C CA . PRO B 2 2 ? 33.713 -9.809 -9.613 1.00 0.00 85 PRO B CA 12
ATOM 20144 C C . PRO B 2 2 ? 32.364 -9.155 -9.883 1.00 0.00 85 PRO B C 12
ATOM 20145 O O . PRO B 2 2 ? 31.457 -9.791 -10.422 1.00 0.00 85 PRO B O 12
ATOM 20156 N N . LEU B 2 3 ? 32.244 -7.896 -9.479 1.00 0.00 86 LEU B N 12
ATOM 20157 C CA . LEU B 2 3 ? 31.031 -7.111 -9.681 1.00 0.00 86 LEU B CA 12
ATOM 20158 C C . LEU B 2 3 ? 30.493 -7.222 -11.114 1.00 0.00 86 LEU B C 12
ATOM 20159 O O . LEU B 2 3 ? 31.137 -6.816 -12.079 1.00 0.00 86 LEU B O 12
ATOM 20175 N N . GLY B 2 4 ? 29.311 -7.802 -11.250 1.00 0.00 87 GLY B N 12
ATOM 20176 C CA . GLY B 2 4 ? 28.696 -7.890 -12.554 1.00 0.00 87 GLY B CA 12
ATOM 20177 C C . GLY B 2 4 ? 27.481 -6.999 -12.668 1.00 0.00 87 GLY B C 12
ATOM 20178 O O . GLY B 2 4 ? 27.526 -5.963 -13.330 1.00 0.00 87 GLY B O 12
ATOM 20182 N N . SER B 2 5 ? 26.392 -7.393 -12.028 1.00 0.00 88 SER B N 12
ATOM 20183 C CA . SER B 2 5 ? 25.190 -6.577 -12.017 1.00 0.00 88 SER B CA 12
ATOM 20184 C C . SER B 2 5 ? 24.868 -6.068 -10.614 1.00 0.00 88 SER B C 12
ATOM 20185 O O . SER B 2 5 ? 24.484 -4.914 -10.437 1.00 0.00 88 SER B O 12
ATOM 20193 N N . ARG B 2 6 ? 25.044 -6.928 -9.618 1.00 0.00 89 ARG B N 12
ATOM 20194 C CA . ARG B 2 6 ? 24.637 -6.610 -8.256 1.00 0.00 89 ARG B CA 12
ATOM 20195 C C . ARG B 2 6 ? 25.623 -5.656 -7.594 1.00 0.00 89 ARG B C 12
ATOM 20196 O O . ARG B 2 6 ? 25.252 -4.855 -6.736 1.00 0.00 89 ARG B O 12
ATOM 20217 N N . ARG B 2 7 ? 26.888 -5.778 -8.006 1.00 0.00 90 ARG B N 12
ATOM 20218 C CA . ARG B 2 7 ? 27.978 -4.896 -7.573 1.00 0.00 90 ARG B CA 12
ATOM 20219 C C . ARG B 2 7 ? 28.055 -4.791 -6.054 1.00 0.00 90 ARG B C 12
ATOM 20220 O O . ARG B 2 7 ? 28.472 -3.760 -5.525 1.00 0.00 90 ARG B O 12
ATOM 20241 N N . PHE B 2 8 ? 27.648 -5.868 -5.380 1.00 0.00 91 PHE B N 12
ATOM 20242 C CA . PHE B 2 8 ? 27.600 -5.940 -3.919 1.00 0.00 91 PHE B CA 12
ATOM 20243 C C . PHE B 2 8 ? 27.006 -4.669 -3.296 1.00 0.00 91 PHE B C 12
ATOM 20244 O O . PHE B 2 8 ? 25.789 -4.458 -3.327 1.00 0.00 91 PHE B O 12
ATOM 20261 N N . VAL B 2 9 ? 27.866 -3.809 -2.765 1.00 0.00 92 VAL B N 12
ATOM 20262 C CA . VAL B 2 9 ? 27.416 -2.648 -2.016 1.00 0.00 92 VAL B CA 12
ATOM 20263 C C . VAL B 2 9 ? 27.248 -1.438 -2.927 1.00 0.00 92 VAL B C 12
ATOM 20264 O O . VAL B 2 9 ? 26.515 -0.519 -2.605 1.00 0.00 92 VAL B O 12
ATOM 20277 N N . VAL B 2 10 ? 27.907 -1.454 -4.076 1.00 0.00 93 VAL B N 12
ATOM 20278 C CA . VAL B 2 10 ? 27.873 -0.312 -4.979 1.00 0.00 93 VAL B CA 12
ATOM 20279 C C . VAL B 2 10 ? 26.473 -0.104 -5.544 1.00 0.00 93 VAL B C 12
ATOM 20280 O O . VAL B 2 10 ? 25.902 0.983 -5.421 1.00 0.00 93 VAL B O 12
ATOM 20293 N N . ASP B 2 11 ? 25.905 -1.151 -6.133 1.00 0.00 94 ASP B N 12
ATOM 20294 C CA . ASP B 2 11 ? 24.580 -1.036 -6.733 1.00 0.00 94 ASP B CA 12
ATOM 20295 C C . ASP B 2 11 ? 23.532 -0.914 -5.646 1.00 0.00 94 ASP B C 12
ATOM 20296 O O . ASP B 2 11 ? 22.758 0.027 -5.639 1.00 0.00 94 ASP B O 12
ATOM 20305 N N . ASP B 2 12 ? 23.543 -1.846 -4.693 1.00 0.00 95 ASP B N 12
ATOM 20306 C CA . ASP B 2 12 ? 22.496 -1.905 -3.667 1.00 0.00 95 ASP B CA 12
ATOM 20307 C C . ASP B 2 12 ? 22.504 -0.650 -2.796 1.00 0.00 95 ASP B C 12
ATOM 20308 O O . ASP B 2 12 ? 21.572 -0.394 -2.047 1.00 0.00 95 ASP B O 12
ATOM 20317 N N . ARG B 2 13 ? 23.550 0.144 -2.913 1.00 0.00 96 ARG B N 12
ATOM 20318 C CA . ARG B 2 13 ? 23.634 1.385 -2.165 1.00 0.00 96 ARG B CA 12
ATOM 20319 C C . ARG B 2 13 ? 22.852 2.452 -2.899 1.00 0.00 96 ARG B C 12
ATOM 20320 O O . ARG B 2 13 ? 21.869 2.968 -2.391 1.00 0.00 96 ARG B O 12
ATOM 20341 N N . ARG B 2 14 ? 23.276 2.739 -4.120 1.00 0.00 97 ARG B N 12
ATOM 20342 C CA . ARG B 2 14 ? 22.625 3.744 -4.944 1.00 0.00 97 ARG B CA 12
ATOM 20343 C C . ARG B 2 14 ? 21.245 3.271 -5.372 1.00 0.00 97 ARG B C 12
ATOM 20344 O O . ARG B 2 14 ? 20.249 3.953 -5.161 1.00 0.00 97 ARG B O 12
ATOM 20365 N N . GLU B 2 15 ? 21.210 2.089 -5.953 1.00 0.00 98 GLU B N 12
ATOM 20366 C CA . GLU B 2 15 ? 20.015 1.550 -6.575 1.00 0.00 98 GLU B CA 12
ATOM 20367 C C . GLU B 2 15 ? 18.891 1.312 -5.578 1.00 0.00 98 GLU B C 12
ATOM 20368 O O . GLU B 2 15 ? 17.751 1.723 -5.804 1.00 0.00 98 GLU B O 12
ATOM 20380 N N . LEU B 2 16 ? 19.218 0.652 -4.476 1.00 0.00 99 LEU B N 12
ATOM 20381 C CA . LEU B 2 16 ? 18.215 0.260 -3.502 1.00 0.00 99 LEU B CA 12
ATOM 20382 C C . LEU B 2 16 ? 17.652 1.485 -2.783 1.00 0.00 99 LEU B C 12
ATOM 20383 O O . LEU B 2 16 ? 16.439 1.630 -2.677 1.00 0.00 99 LEU B O 12
ATOM 20399 N N . GLN B 2 17 ? 18.516 2.388 -2.326 1.00 0.00 100 GLN B N 12
ATOM 20400 C CA . GLN B 2 17 ? 18.040 3.593 -1.646 1.00 0.00 100 GLN B CA 12
ATOM 20401 C C . GLN B 2 17 ? 17.213 4.440 -2.608 1.00 0.00 100 GLN B C 12
ATOM 20402 O O . GLN B 2 17 ? 16.259 5.110 -2.213 1.00 0.00 100 GLN B O 12
ATOM 20416 N N . TYR B 2 18 ? 17.586 4.374 -3.880 1.00 0.00 101 TYR B N 12
ATOM 20417 C CA . TYR B 2 18 ? 16.950 5.162 -4.924 1.00 0.00 101 TYR B CA 12
ATOM 20418 C C . TYR B 2 18 ? 15.485 4.780 -5.089 1.00 0.00 101 TYR B C 12
ATOM 20419 O O . TYR B 2 18 ? 14.642 5.636 -5.330 1.00 0.00 101 TYR B O 12
ATOM 20437 N N . ARG B 2 19 ? 15.180 3.496 -4.949 1.00 0.00 102 ARG B N 12
ATOM 20438 C CA . ARG B 2 19 ? 13.810 3.030 -5.123 1.00 0.00 102 ARG B CA 12
ATOM 20439 C C . ARG B 2 19 ? 12.970 3.321 -3.882 1.00 0.00 102 ARG B C 12
ATOM 20440 O O . ARG B 2 19 ? 11.747 3.390 -3.957 1.00 0.00 102 ARG B O 12
ATOM 20461 N N . VAL B 2 20 ? 13.627 3.507 -2.746 1.00 0.00 103 VAL B N 12
ATOM 20462 C CA . VAL B 2 20 ? 12.922 3.794 -1.502 1.00 0.00 103 VAL B CA 12
ATOM 20463 C C . VAL B 2 20 ? 12.423 5.244 -1.496 1.00 0.00 103 VAL B C 12
ATOM 20464 O O . VAL B 2 20 ? 11.298 5.518 -1.075 1.00 0.00 103 VAL B O 12
ATOM 20477 N N . GLU B 2 21 ? 13.257 6.173 -1.968 1.00 0.00 104 GLU B N 12
ATOM 20478 C CA . GLU B 2 21 ? 12.849 7.575 -2.072 1.00 0.00 104 GLU B CA 12
ATOM 20479 C C . GLU B 2 21 ? 11.717 7.781 -3.077 1.00 0.00 104 GLU B C 12
ATOM 20480 O O . GLU B 2 21 ? 10.804 8.559 -2.810 1.00 0.00 104 GLU B O 12
ATOM 20492 N N . VAL B 2 22 ? 11.762 7.106 -4.229 1.00 0.00 105 VAL B N 12
ATOM 20493 C CA . VAL B 2 22 ? 10.648 7.199 -5.172 1.00 0.00 105 VAL B CA 12
ATOM 20494 C C . VAL B 2 22 ? 9.379 6.681 -4.522 1.00 0.00 105 VAL B C 12
ATOM 20495 O O . VAL B 2 22 ? 8.322 7.268 -4.686 1.00 0.00 105 VAL B O 12
ATOM 20508 N N . GLN B 2 23 ? 9.496 5.612 -3.752 1.00 0.00 106 GLN B N 12
ATOM 20509 C CA . GLN B 2 23 ? 8.358 5.094 -3.010 1.00 0.00 106 GLN B CA 12
ATOM 20510 C C . GLN B 2 23 ? 7.824 6.154 -2.048 1.00 0.00 106 GLN B C 12
ATOM 20511 O O . GLN B 2 23 ? 6.622 6.404 -2.004 1.00 0.00 106 GLN B O 12
ATOM 20525 N N . ASN B 2 24 ? 8.728 6.795 -1.309 1.00 0.00 107 ASN B N 12
ATOM 20526 C CA . ASN B 2 24 ? 8.367 7.932 -0.456 1.00 0.00 107 ASN B CA 12
ATOM 20527 C C . ASN B 2 24 ? 7.634 9.005 -1.266 1.00 0.00 107 ASN B C 12
ATOM 20528 O O . ASN B 2 24 ? 6.576 9.482 -0.867 1.00 0.00 107 ASN B O 12
ATOM 20539 N N . ARG B 2 25 ? 8.199 9.363 -2.417 1.00 0.00 108 ARG B N 12
ATOM 20540 C CA . ARG B 2 25 ? 7.618 10.379 -3.294 1.00 0.00 108 ARG B CA 12
ATOM 20541 C C . ARG B 2 25 ? 6.233 9.968 -3.789 1.00 0.00 108 ARG B C 12
ATOM 20542 O O . ARG B 2 25 ? 5.258 10.692 -3.603 1.00 0.00 108 ARG B O 12
ATOM 20563 N N . VAL B 2 26 ? 6.167 8.801 -4.419 1.00 0.00 109 VAL B N 12
ATOM 20564 C CA . VAL B 2 26 ? 4.933 8.289 -5.005 1.00 0.00 109 VAL B CA 12
ATOM 20565 C C . VAL B 2 26 ? 3.828 8.208 -3.966 1.00 0.00 109 VAL B C 12
ATOM 20566 O O . VAL B 2 26 ? 2.713 8.678 -4.192 1.00 0.00 109 VAL B O 12
ATOM 20579 N N . TYR B 2 27 ? 4.152 7.625 -2.825 1.00 0.00 110 TYR B N 12
ATOM 20580 C CA . TYR B 2 27 ? 3.181 7.457 -1.762 1.00 0.00 110 TYR B CA 12
ATOM 20581 C C . TYR B 2 27 ? 2.787 8.807 -1.158 1.00 0.00 110 TYR B C 12
ATOM 20582 O O . TYR B 2 27 ? 1.645 8.996 -0.740 1.00 0.00 110 TYR B O 12
ATOM 20600 N N . LYS B 2 28 ? 3.727 9.748 -1.127 1.00 0.00 111 LYS B N 12
ATOM 20601 C CA . LYS B 2 28 ? 3.432 11.102 -0.666 1.00 0.00 111 LYS B CA 12
ATOM 20602 C C . LYS B 2 28 ? 2.454 11.768 -1.624 1.00 0.00 111 LYS B C 12
ATOM 20603 O O . LYS B 2 28 ? 1.501 12.426 -1.204 1.00 0.00 111 LYS B O 12
ATOM 20622 N N . LYS B 2 29 ? 2.693 11.569 -2.913 1.00 0.00 112 LYS B N 12
ATOM 20623 C CA . LYS B 2 29 ? 1.823 12.090 -3.958 1.00 0.00 112 LYS B CA 12
ATOM 20624 C C . LYS B 2 29 ? 0.400 11.568 -3.786 1.00 0.00 112 LYS B C 12
ATOM 20625 O O . LYS B 2 29 ? -0.568 12.287 -4.037 1.00 0.00 112 LYS B O 12
ATOM 20644 N N . GLU B 2 30 ? 0.279 10.317 -3.344 1.00 0.00 113 GLU B N 12
ATOM 20645 C CA . GLU B 2 30 ? -1.029 9.738 -3.066 1.00 0.00 113 GLU B CA 12
ATOM 20646 C C . GLU B 2 30 ? -1.707 10.504 -1.940 1.00 0.00 113 GLU B C 12
ATOM 20647 O O . GLU B 2 30 ? -2.861 10.902 -2.058 1.00 0.00 113 GLU B O 12
ATOM 20659 N N . ILE B 2 31 ? -0.971 10.717 -0.856 1.00 0.00 114 ILE B N 12
ATOM 20660 C CA . ILE B 2 31 ? -1.492 11.402 0.316 1.00 0.00 114 ILE B CA 12
ATOM 20661 C C . ILE B 2 31 ? -1.933 12.832 0.011 1.00 0.00 114 ILE B C 12
ATOM 20662 O O . ILE B 2 31 ? -2.934 13.297 0.548 1.00 0.00 114 ILE B O 12
ATOM 20678 N N . GLN B 2 32 ? -1.196 13.528 -0.847 1.00 0.00 115 GLN B N 12
ATOM 20679 C CA . GLN B 2 32 ? -1.560 14.891 -1.213 1.00 0.00 115 GLN B CA 12
ATOM 20680 C C . GLN B 2 32 ? -2.877 14.895 -1.972 1.00 0.00 115 GLN B C 12
ATOM 20681 O O . GLN B 2 32 ? -3.759 15.713 -1.709 1.00 0.00 115 GLN B O 12
ATOM 20695 N N . ALA B 2 33 ? -2.996 13.968 -2.910 1.00 0.00 116 ALA B N 12
ATOM 20696 C CA . ALA B 2 33 ? -4.241 13.772 -3.645 1.00 0.00 116 ALA B CA 12
ATOM 20697 C C . ALA B 2 33 ? -5.355 13.377 -2.688 1.00 0.00 116 ALA B C 12
ATOM 20698 O O . ALA B 2 33 ? -6.477 13.881 -2.761 1.00 0.00 116 ALA B O 12
ATOM 20705 N N . LEU B 2 34 ? -5.014 12.468 -1.789 1.00 0.00 117 LEU B N 12
ATOM 20706 C CA . LEU B 2 34 ? -5.920 11.990 -0.759 1.00 0.00 117 LEU B CA 12
ATOM 20707 C C . LEU B 2 34 ? -6.375 13.126 0.148 1.00 0.00 117 LEU B C 12
ATOM 20708 O O . LEU B 2 34 ? -7.503 13.122 0.614 1.00 0.00 117 LEU B O 12
ATOM 20724 N N . ASP B 2 35 ? -5.504 14.104 0.374 1.00 0.00 118 ASP B N 12
ATOM 20725 C CA . ASP B 2 35 ? -5.806 15.200 1.299 1.00 0.00 118 ASP B CA 12
ATOM 20726 C C . ASP B 2 35 ? -6.976 16.036 0.790 1.00 0.00 118 ASP B C 12
ATOM 20727 O O . ASP B 2 35 ? -7.759 16.574 1.575 1.00 0.00 118 ASP B O 12
ATOM 20736 N N . ALA B 2 36 ? -7.099 16.135 -0.526 1.00 0.00 119 ALA B N 12
ATOM 20737 C CA . ALA B 2 36 ? -8.256 16.781 -1.130 1.00 0.00 119 ALA B CA 12
ATOM 20738 C C . ALA B 2 36 ? -9.506 15.970 -0.824 1.00 0.00 119 ALA B C 12
ATOM 20739 O O . ALA B 2 36 ? -10.553 16.506 -0.448 1.00 0.00 119 ALA B O 12
ATOM 20746 N N . GLU B 2 37 ? -9.379 14.663 -0.968 1.00 0.00 120 GLU B N 12
ATOM 20747 C CA . GLU B 2 37 ? -10.443 13.754 -0.627 1.00 0.00 120 GLU B CA 12
ATOM 20748 C C . GLU B 2 37 ? -10.731 13.786 0.874 1.00 0.00 120 GLU B C 12
ATOM 20749 O O . GLU B 2 37 ? -11.842 13.513 1.306 1.00 0.00 120 GLU B O 12
ATOM 20761 N N . ILE B 2 38 ? -9.723 14.097 1.671 1.00 0.00 121 ILE B N 12
ATOM 20762 C CA . ILE B 2 38 ? -9.921 14.300 3.098 1.00 0.00 121 ILE B CA 12
ATOM 20763 C C . ILE B 2 38 ? -11.000 15.354 3.336 1.00 0.00 121 ILE B C 12
ATOM 20764 O O . ILE B 2 38 ? -11.749 15.270 4.297 1.00 0.00 121 ILE B O 12
ATOM 20780 N N . ARG B 2 39 ? -11.104 16.316 2.428 1.00 0.00 122 ARG B N 12
ATOM 20781 C CA . ARG B 2 39 ? -12.120 17.353 2.538 1.00 0.00 122 ARG B CA 12
ATOM 20782 C C . ARG B 2 39 ? -13.521 16.761 2.382 1.00 0.00 122 ARG B C 12
ATOM 20783 O O . ARG B 2 39 ? -14.440 17.132 3.112 1.00 0.00 122 ARG B O 12
ATOM 20804 N N . LYS B 2 40 ? -13.685 15.829 1.440 1.00 0.00 123 LYS B N 12
ATOM 20805 C CA . LYS B 2 40 ? -14.974 15.147 1.273 1.00 0.00 123 LYS B CA 12
ATOM 20806 C C . LYS B 2 40 ? -15.249 14.269 2.493 1.00 0.00 123 LYS B C 12
ATOM 20807 O O . LYS B 2 40 ? -16.389 14.134 2.942 1.00 0.00 123 LYS B O 12
ATOM 20826 N N . LEU B 2 41 ? -14.185 13.683 3.021 1.00 0.00 124 LEU B N 12
ATOM 20827 C CA . LEU B 2 41 ? -14.260 12.879 4.222 1.00 0.00 124 LEU B CA 12
ATOM 20828 C C . LEU B 2 41 ? -14.686 13.723 5.414 1.00 0.00 124 LEU B C 12
ATOM 20829 O O . LEU B 2 41 ? -15.636 13.375 6.109 1.00 0.00 124 LEU B O 12
ATOM 20845 N N . GLU B 2 42 ? -13.991 14.839 5.632 1.00 0.00 125 GLU B N 12
ATOM 20846 C CA . GLU B 2 42 ? -14.260 15.712 6.770 1.00 0.00 125 GLU B CA 12
ATOM 20847 C C . GLU B 2 42 ? -15.713 16.154 6.798 1.00 0.00 125 GLU B C 12
ATOM 20848 O O . GLU B 2 42 ? -16.269 16.394 7.864 1.00 0.00 125 GLU B O 12
ATOM 20860 N N . ARG B 2 43 ? -16.325 16.248 5.625 1.00 0.00 126 ARG B N 12
ATOM 20861 C CA . ARG B 2 43 ? -17.751 16.531 5.531 1.00 0.00 126 ARG B CA 12
ATOM 20862 C C . ARG B 2 43 ? -18.543 15.497 6.328 1.00 0.00 126 ARG B C 12
ATOM 20863 O O . ARG B 2 43 ? -19.419 15.843 7.122 1.00 0.00 126 ARG B O 12
ATOM 20884 N N . LEU B 2 44 ? -18.214 14.227 6.123 1.00 0.00 127 LEU B N 12
ATOM 20885 C CA . LEU B 2 44 ? -18.855 13.142 6.856 1.00 0.00 127 LEU B CA 12
ATOM 20886 C C . LEU B 2 44 ? -18.432 13.132 8.324 1.00 0.00 127 LEU B C 12
ATOM 20887 O O . LEU B 2 44 ? -19.270 12.954 9.203 1.00 0.00 127 LEU B O 12
ATOM 20903 N N . LEU B 2 45 ? -17.133 13.293 8.594 1.00 0.00 128 LEU B N 12
ATOM 20904 C CA . LEU B 2 45 ? -16.641 13.462 9.955 1.00 0.00 128 LEU B CA 12
ATOM 20905 C C . LEU B 2 45 ? -17.460 14.496 10.718 1.00 0.00 128 LEU B C 12
ATOM 20906 O O . LEU B 2 45 ? -18.023 14.198 11.766 1.00 0.00 128 LEU B O 12
ATOM 20922 N N . GLU B 2 46 ? -17.518 15.702 10.178 1.00 0.00 129 GLU B N 12
ATOM 20923 C CA . GLU B 2 46 ? -18.307 16.784 10.769 1.00 0.00 129 GLU B CA 12
ATOM 20924 C C . GLU B 2 46 ? -19.788 16.414 10.873 1.00 0.00 129 GLU B C 12
ATOM 20925 O O . GLU B 2 46 ? -20.508 16.917 11.735 1.00 0.00 129 GLU B O 12
ATOM 20937 N N . SER B 2 47 ? -20.231 15.529 9.994 1.00 0.00 130 SER B N 12
ATOM 20938 C CA . SER B 2 47 ? -21.611 15.061 9.997 1.00 0.00 130 SER B CA 12
ATOM 20939 C C . SER B 2 47 ? -21.823 14.003 11.087 1.00 0.00 130 SER B C 12
ATOM 20940 O O . SER B 2 47 ? -22.960 13.672 11.434 1.00 0.00 130 SER B O 12
ATOM 20948 N N . GLY B 2 48 ? -20.724 13.477 11.621 1.00 0.00 131 GLY B N 12
ATOM 20949 C CA . GLY B 2 48 ? -20.810 12.507 12.698 1.00 0.00 131 GLY B CA 12
ATOM 20950 C C . GLY B 2 48 ? -20.350 11.113 12.297 1.00 0.00 131 GLY B C 12
ATOM 20951 O O . GLY B 2 48 ? -20.777 10.124 12.891 1.00 0.00 131 GLY B O 12
ATOM 20955 N N . LEU B 2 49 ? -19.481 11.027 11.294 1.00 0.00 132 LEU B N 12
ATOM 20956 C CA . LEU B 2 49 ? -18.977 9.738 10.831 1.00 0.00 132 LEU B CA 12
ATOM 20957 C C . LEU B 2 49 ? -17.959 9.150 11.806 1.00 0.00 132 LEU B C 12
ATOM 20958 O O . LEU B 2 49 ? -18.004 7.958 12.117 1.00 0.00 132 LEU B O 12
ATOM 20974 N N . THR B 2 50 ? -17.041 9.979 12.277 1.00 0.00 133 THR B N 12
ATOM 20975 C CA . THR B 2 50 ? -15.975 9.519 13.152 1.00 0.00 133 THR B CA 12
ATOM 20976 C C . THR B 2 50 ? -16.046 10.229 14.500 1.00 0.00 133 THR B C 12
ATOM 20977 O O . THR B 2 50 ? -16.594 9.642 15.456 1.00 0.00 133 THR B O 12
ATOM 20989 N N . MET A 1 1 ? 29.241 -2.820 9.986 1.00 0.00 1 MET A N 13
ATOM 20990 C CA . MET A 1 1 ? 29.066 -1.979 8.776 1.00 0.00 1 MET A CA 13
ATOM 20991 C C . MET A 1 1 ? 29.489 -0.532 9.039 1.00 0.00 1 MET A C 13
ATOM 20992 O O . MET A 1 1 ? 29.896 0.179 8.119 1.00 0.00 1 MET A O 13
ATOM 21008 N N . ASP A 1 2 ? 29.417 -0.096 10.292 1.00 0.00 2 ASP A N 13
ATOM 21009 C CA . ASP A 1 2 ? 29.695 1.298 10.626 1.00 0.00 2 ASP A CA 13
ATOM 21010 C C . ASP A 1 2 ? 31.078 1.464 11.262 1.00 0.00 2 ASP A C 13
ATOM 21011 O O . ASP A 1 2 ? 31.225 2.093 12.308 1.00 0.00 2 ASP A O 13
ATOM 21020 N N . SER A 1 3 ? 32.098 0.911 10.614 1.00 0.00 3 SER A N 13
ATOM 21021 C CA . SER A 1 3 ? 33.467 1.053 11.095 1.00 0.00 3 SER A CA 13
ATOM 21022 C C . SER A 1 3 ? 34.112 2.308 10.507 1.00 0.00 3 SER A C 13
ATOM 21023 O O . SER A 1 3 ? 34.672 3.132 11.232 1.00 0.00 3 SER A O 13
ATOM 21031 N N . ALA A 1 4 ? 34.025 2.446 9.193 1.00 0.00 4 ALA A N 13
ATOM 21032 C CA . ALA A 1 4 ? 34.476 3.651 8.515 1.00 0.00 4 ALA A CA 13
ATOM 21033 C C . ALA A 1 4 ? 33.271 4.500 8.151 1.00 0.00 4 ALA A C 13
ATOM 21034 O O . ALA A 1 4 ? 33.293 5.728 8.252 1.00 0.00 4 ALA A O 13
ATOM 21041 N N . ILE A 1 5 ? 32.214 3.822 7.731 1.00 0.00 5 ILE A N 13
ATOM 21042 C CA . ILE A 1 5 ? 30.928 4.452 7.494 1.00 0.00 5 ILE A CA 13
ATOM 21043 C C . ILE A 1 5 ? 30.337 4.889 8.831 1.00 0.00 5 ILE A C 13
ATOM 21044 O O . ILE A 1 5 ? 30.498 4.199 9.835 1.00 0.00 5 ILE A O 13
ATOM 21060 N N . SER A 1 6 ? 29.683 6.037 8.859 1.00 0.00 6 SER A N 13
ATOM 21061 C CA . SER A 1 6 ? 29.109 6.538 10.089 1.00 0.00 6 SER A CA 13
ATOM 21062 C C . SER A 1 6 ? 27.635 6.165 10.164 1.00 0.00 6 SER A C 13
ATOM 21063 O O . SER A 1 6 ? 27.050 5.720 9.173 1.00 0.00 6 SER A O 13
ATOM 21071 N N . LYS A 1 7 ? 27.038 6.348 11.337 1.00 0.00 7 LYS A N 13
ATOM 21072 C CA . LYS A 1 7 ? 25.604 6.183 11.499 1.00 0.00 7 LYS A CA 13
ATOM 21073 C C . LYS A 1 7 ? 24.882 7.141 10.559 1.00 0.00 7 LYS A C 13
ATOM 21074 O O . LYS A 1 7 ? 23.746 6.907 10.159 1.00 0.00 7 LYS A O 13
ATOM 21093 N N . GLU A 1 8 ? 25.585 8.209 10.206 1.00 0.00 8 GLU A N 13
ATOM 21094 C CA . GLU A 1 8 ? 25.125 9.202 9.269 1.00 0.00 8 GLU A CA 13
ATOM 21095 C C . GLU A 1 8 ? 24.591 8.562 7.987 1.00 0.00 8 GLU A C 13
ATOM 21096 O O . GLU A 1 8 ? 23.435 8.767 7.614 1.00 0.00 8 GLU A O 13
ATOM 21108 N N . ASP A 1 9 ? 25.436 7.773 7.338 1.00 0.00 9 ASP A N 13
ATOM 21109 C CA . ASP A 1 9 ? 25.093 7.151 6.063 1.00 0.00 9 ASP A CA 13
ATOM 21110 C C . ASP A 1 9 ? 23.946 6.160 6.238 1.00 0.00 9 ASP A C 13
ATOM 21111 O O . ASP A 1 9 ? 23.060 6.056 5.389 1.00 0.00 9 ASP A O 13
ATOM 21120 N N . GLU A 1 10 ? 23.959 5.464 7.365 1.00 0.00 10 GLU A N 13
ATOM 21121 C CA . GLU A 1 10 ? 22.939 4.473 7.674 1.00 0.00 10 GLU A CA 13
ATOM 21122 C C . GLU A 1 10 ? 21.584 5.135 7.893 1.00 0.00 10 GLU A C 13
ATOM 21123 O O . GLU A 1 10 ? 20.599 4.778 7.248 1.00 0.00 10 GLU A O 13
ATOM 21135 N N . GLU A 1 11 ? 21.548 6.095 8.809 1.00 0.00 11 GLU A N 13
ATOM 21136 C CA . GLU A 1 11 ? 20.333 6.821 9.134 1.00 0.00 11 GLU A CA 13
ATOM 21137 C C . GLU A 1 11 ? 19.675 7.422 7.901 1.00 0.00 11 GLU A C 13
ATOM 21138 O O . GLU A 1 11 ? 18.452 7.450 7.807 1.00 0.00 11 GLU A O 13
ATOM 21150 N N . ARG A 1 12 ? 20.479 7.882 6.952 1.00 0.00 12 ARG A N 13
ATOM 21151 C CA . ARG A 1 12 ? 19.933 8.479 5.738 1.00 0.00 12 ARG A CA 13
ATOM 21152 C C . ARG A 1 12 ? 19.105 7.457 4.967 1.00 0.00 12 ARG A C 13
ATOM 21153 O O . ARG A 1 12 ? 18.063 7.787 4.397 1.00 0.00 12 ARG A O 13
ATOM 21174 N N . TYR A 1 13 ? 19.557 6.209 4.975 1.00 0.00 13 TYR A N 13
ATOM 21175 C CA . TYR A 1 13 ? 18.817 5.138 4.337 1.00 0.00 13 TYR A CA 13
ATOM 21176 C C . TYR A 1 13 ? 17.664 4.680 5.227 1.00 0.00 13 TYR A C 13
ATOM 21177 O O . TYR A 1 13 ? 16.528 4.572 4.772 1.00 0.00 13 TYR A O 13
ATOM 21195 N N . GLN A 1 14 ? 17.967 4.431 6.497 1.00 0.00 14 GLN A N 13
ATOM 21196 C CA . GLN A 1 14 ? 16.974 3.962 7.465 1.00 0.00 14 GLN A CA 13
ATOM 21197 C C . GLN A 1 14 ? 15.766 4.881 7.504 1.00 0.00 14 GLN A C 13
ATOM 21198 O O . GLN A 1 14 ? 14.630 4.444 7.328 1.00 0.00 14 GLN A O 13
ATOM 21212 N N . LYS A 1 15 ? 16.021 6.154 7.756 1.00 0.00 15 LYS A N 13
ATOM 21213 C CA . LYS A 1 15 ? 14.960 7.147 7.813 1.00 0.00 15 LYS A CA 13
ATOM 21214 C C . LYS A 1 15 ? 14.165 7.191 6.512 1.00 0.00 15 LYS A C 13
ATOM 21215 O O . LYS A 1 15 ? 12.966 7.448 6.528 1.00 0.00 15 LYS A O 13
ATOM 21234 N N . LEU A 1 16 ? 14.824 6.913 5.393 1.00 0.00 16 LEU A N 13
ATOM 21235 C CA . LEU A 1 16 ? 14.158 6.927 4.098 1.00 0.00 16 LEU A CA 13
ATOM 21236 C C . LEU A 1 16 ? 13.149 5.787 3.997 1.00 0.00 16 LEU A C 13
ATOM 21237 O O . LEU A 1 16 ? 11.999 5.995 3.602 1.00 0.00 16 LEU A O 13
ATOM 21253 N N . VAL A 1 17 ? 13.578 4.586 4.365 1.00 0.00 17 VAL A N 13
ATOM 21254 C CA . VAL A 1 17 ? 12.681 3.432 4.389 1.00 0.00 17 VAL A CA 13
ATOM 21255 C C . VAL A 1 17 ? 11.597 3.658 5.431 1.00 0.00 17 VAL A C 13
ATOM 21256 O O . VAL A 1 17 ? 10.469 3.188 5.292 1.00 0.00 17 VAL A O 13
ATOM 21269 N N . THR A 1 18 ? 11.958 4.397 6.469 1.00 0.00 18 THR A N 13
ATOM 21270 C CA . THR A 1 18 ? 11.040 4.788 7.495 1.00 0.00 18 THR A CA 13
ATOM 21271 C C . THR A 1 18 ? 9.940 5.657 6.898 1.00 0.00 18 THR A C 13
ATOM 21272 O O . THR A 1 18 ? 8.755 5.359 7.048 1.00 0.00 18 THR A O 13
ATOM 21283 N N . GLU A 1 19 ? 10.350 6.709 6.189 1.00 0.00 19 GLU A N 13
ATOM 21284 C CA . GLU A 1 19 ? 9.421 7.594 5.503 1.00 0.00 19 GLU A CA 13
ATOM 21285 C C . GLU A 1 19 ? 8.499 6.794 4.606 1.00 0.00 19 GLU A C 13
ATOM 21286 O O . GLU A 1 19 ? 7.313 7.100 4.495 1.00 0.00 19 GLU A O 13
ATOM 21298 N N . ASN A 1 20 ? 9.058 5.759 3.984 1.00 0.00 20 ASN A N 13
ATOM 21299 C CA . ASN A 1 20 ? 8.284 4.854 3.149 1.00 0.00 20 ASN A CA 13
ATOM 21300 C C . ASN A 1 20 ? 7.192 4.168 3.961 1.00 0.00 20 ASN A C 13
ATOM 21301 O O . ASN A 1 20 ? 6.014 4.367 3.713 1.00 0.00 20 ASN A O 13
ATOM 21312 N N . GLU A 1 21 ? 7.583 3.403 4.966 1.00 0.00 21 GLU A N 13
ATOM 21313 C CA . GLU A 1 21 ? 6.632 2.594 5.717 1.00 0.00 21 GLU A CA 13
ATOM 21314 C C . GLU A 1 21 ? 5.544 3.454 6.369 1.00 0.00 21 GLU A C 13
ATOM 21315 O O . GLU A 1 21 ? 4.390 3.032 6.474 1.00 0.00 21 GLU A O 13
ATOM 21327 N N . GLN A 1 22 ? 5.917 4.657 6.802 1.00 0.00 22 GLN A N 13
ATOM 21328 C CA . GLN A 1 22 ? 4.973 5.577 7.435 1.00 0.00 22 GLN A CA 13
ATOM 21329 C C . GLN A 1 22 ? 3.796 5.883 6.523 1.00 0.00 22 GLN A C 13
ATOM 21330 O O . GLN A 1 22 ? 2.644 5.588 6.844 1.00 0.00 22 GLN A O 13
ATOM 21344 N N . LEU A 1 23 ? 4.097 6.465 5.374 1.00 0.00 23 LEU A N 13
ATOM 21345 C CA . LEU A 1 23 ? 3.068 7.038 4.536 1.00 0.00 23 LEU A CA 13
ATOM 21346 C C . LEU A 1 23 ? 2.348 5.977 3.710 1.00 0.00 23 LEU A C 13
ATOM 21347 O O . LEU A 1 23 ? 1.237 6.210 3.240 1.00 0.00 23 LEU A O 13
ATOM 21363 N N . GLN A 1 24 ? 2.971 4.807 3.552 1.00 0.00 24 GLN A N 13
ATOM 21364 C CA . GLN A 1 24 ? 2.276 3.647 2.994 1.00 0.00 24 GLN A CA 13
ATOM 21365 C C . GLN A 1 24 ? 1.023 3.381 3.815 1.00 0.00 24 GLN A C 13
ATOM 21366 O O . GLN A 1 24 ? -0.065 3.155 3.282 1.00 0.00 24 GLN A O 13
ATOM 21380 N N . ARG A 1 25 ? 1.199 3.441 5.128 1.00 0.00 25 ARG A N 13
ATOM 21381 C CA . ARG A 1 25 ? 0.130 3.249 6.072 1.00 0.00 25 ARG A CA 13
ATOM 21382 C C . ARG A 1 25 ? -0.868 4.394 5.971 1.00 0.00 25 ARG A C 13
ATOM 21383 O O . ARG A 1 25 ? -2.073 4.176 5.907 1.00 0.00 25 ARG A O 13
ATOM 21404 N N . LEU A 1 26 ? -0.342 5.614 5.940 1.00 0.00 26 LEU A N 13
ATOM 21405 C CA . LEU A 1 26 ? -1.162 6.821 5.917 1.00 0.00 26 LEU A CA 13
ATOM 21406 C C . LEU A 1 26 ? -2.101 6.830 4.718 1.00 0.00 26 LEU A C 13
ATOM 21407 O O . LEU A 1 26 ? -3.250 7.265 4.823 1.00 0.00 26 LEU A O 13
ATOM 21423 N N . ILE A 1 27 ? -1.613 6.335 3.588 1.00 0.00 27 ILE A N 13
ATOM 21424 C CA . ILE A 1 27 ? -2.448 6.151 2.409 1.00 0.00 27 ILE A CA 13
ATOM 21425 C C . ILE A 1 27 ? -3.585 5.193 2.723 1.00 0.00 27 ILE A C 13
ATOM 21426 O O . ILE A 1 27 ? -4.755 5.537 2.580 1.00 0.00 27 ILE A O 13
ATOM 21442 N N . THR A 1 28 ? -3.218 3.999 3.177 1.00 0.00 28 THR A N 13
ATOM 21443 C CA . THR A 1 28 ? -4.179 2.952 3.497 1.00 0.00 28 THR A CA 13
ATOM 21444 C C . THR A 1 28 ? -5.247 3.450 4.484 1.00 0.00 28 THR A C 13
ATOM 21445 O O . THR A 1 28 ? -6.430 3.150 4.326 1.00 0.00 28 THR A O 13
ATOM 21456 N N . GLN A 1 29 ? -4.824 4.239 5.470 1.00 0.00 29 GLN A N 13
ATOM 21457 C CA . GLN A 1 29 ? -5.730 4.771 6.486 1.00 0.00 29 GLN A CA 13
ATOM 21458 C C . GLN A 1 29 ? -6.798 5.645 5.852 1.00 0.00 29 GLN A C 13
ATOM 21459 O O . GLN A 1 29 ? -7.996 5.444 6.053 1.00 0.00 29 GLN A O 13
ATOM 21473 N N . LYS A 1 30 ? -6.341 6.628 5.098 1.00 0.00 30 LYS A N 13
ATOM 21474 C CA . LYS A 1 30 ? -7.233 7.583 4.457 1.00 0.00 30 LYS A CA 13
ATOM 21475 C C . LYS A 1 30 ? -8.050 6.934 3.343 1.00 0.00 30 LYS A C 13
ATOM 21476 O O . LYS A 1 30 ? -9.231 7.234 3.186 1.00 0.00 30 LYS A O 13
ATOM 21495 N N . GLU A 1 31 ? -7.430 6.035 2.588 1.00 0.00 31 GLU A N 13
ATOM 21496 C CA . GLU A 1 31 ? -8.106 5.355 1.485 1.00 0.00 31 GLU A CA 13
ATOM 21497 C C . GLU A 1 31 ? -9.349 4.605 1.952 1.00 0.00 31 GLU A C 13
ATOM 21498 O O . GLU A 1 31 ? -10.438 4.806 1.410 1.00 0.00 31 GLU A O 13
ATOM 21510 N N . GLU A 1 32 ? -9.195 3.756 2.961 1.00 0.00 32 GLU A N 13
ATOM 21511 C CA . GLU A 1 32 ? -10.318 2.970 3.465 1.00 0.00 32 GLU A CA 13
ATOM 21512 C C . GLU A 1 32 ? -11.355 3.871 4.127 1.00 0.00 32 GLU A C 13
ATOM 21513 O O . GLU A 1 32 ? -12.546 3.553 4.152 1.00 0.00 32 GLU A O 13
ATOM 21525 N N . LYS A 1 33 ? -10.895 5.000 4.644 1.00 0.00 33 LYS A N 13
ATOM 21526 C CA . LYS A 1 33 ? -11.769 5.945 5.315 1.00 0.00 33 LYS A CA 13
ATOM 21527 C C . LYS A 1 33 ? -12.612 6.703 4.289 1.00 0.00 33 LYS A C 13
ATOM 21528 O O . LYS A 1 33 ? -13.832 6.822 4.435 1.00 0.00 33 LYS A O 13
ATOM 21547 N N . ILE A 1 34 ? -11.956 7.200 3.245 1.00 0.00 34 ILE A N 13
ATOM 21548 C CA . ILE A 1 34 ? -12.642 7.898 2.163 1.00 0.00 34 ILE A CA 13
ATOM 21549 C C . ILE A 1 34 ? -13.587 6.951 1.429 1.00 0.00 34 ILE A C 13
ATOM 21550 O O . ILE A 1 34 ? -14.648 7.361 0.959 1.00 0.00 34 ILE A O 13
ATOM 21566 N N . ARG A 1 35 ? -13.199 5.681 1.351 1.00 0.00 35 ARG A N 13
ATOM 21567 C CA . ARG A 1 35 ? -13.985 4.667 0.687 1.00 0.00 35 ARG A CA 13
ATOM 21568 C C . ARG A 1 35 ? -15.406 4.631 1.238 1.00 0.00 35 ARG A C 13
ATOM 21569 O O . ARG A 1 35 ? -16.375 4.501 0.486 1.00 0.00 35 ARG A O 13
ATOM 21590 N N . VAL A 1 36 ? -15.523 4.763 2.550 1.00 0.00 36 VAL A N 13
ATOM 21591 C CA . VAL A 1 36 ? -16.822 4.770 3.199 1.00 0.00 36 VAL A CA 13
ATOM 21592 C C . VAL A 1 36 ? -17.562 6.065 2.897 1.00 0.00 36 VAL A C 13
ATOM 21593 O O . VAL A 1 36 ? -18.768 6.058 2.640 1.00 0.00 36 VAL A O 13
ATOM 21606 N N . LEU A 1 37 ? -16.827 7.171 2.928 1.00 0.00 37 LEU A N 13
ATOM 21607 C CA . LEU A 1 37 ? -17.376 8.474 2.561 1.00 0.00 37 LEU A CA 13
ATOM 21608 C C . LEU A 1 37 ? -17.996 8.412 1.183 1.00 0.00 37 LEU A C 13
ATOM 21609 O O . LEU A 1 37 ? -19.076 8.940 0.960 1.00 0.00 37 LEU A O 13
ATOM 21625 N N . ARG A 1 38 ? -17.301 7.745 0.272 1.00 0.00 38 ARG A N 13
ATOM 21626 C CA . ARG A 1 38 ? -17.786 7.572 -1.093 1.00 0.00 38 ARG A CA 13
ATOM 21627 C C . ARG A 1 38 ? -19.199 7.001 -1.093 1.00 0.00 38 ARG A C 13
ATOM 21628 O O . ARG A 1 38 ? -20.102 7.581 -1.684 1.00 0.00 38 ARG A O 13
ATOM 21649 N N . GLN A 1 39 ? -19.381 5.880 -0.397 1.00 0.00 39 GLN A N 13
ATOM 21650 C CA . GLN A 1 39 ? -20.684 5.220 -0.310 1.00 0.00 39 GLN A CA 13
ATOM 21651 C C . GLN A 1 39 ? -21.727 6.156 0.279 1.00 0.00 39 GLN A C 13
ATOM 21652 O O . GLN A 1 39 ? -22.868 6.209 -0.184 1.00 0.00 39 GLN A O 13
ATOM 21666 N N . ARG A 1 40 ? -21.318 6.888 1.301 1.00 0.00 40 ARG A N 13
ATOM 21667 C CA . ARG A 1 40 ? -22.176 7.856 1.951 1.00 0.00 40 ARG A CA 13
ATOM 21668 C C . ARG A 1 40 ? -22.617 8.931 0.966 1.00 0.00 40 ARG A C 13
ATOM 21669 O O . ARG A 1 40 ? -23.792 9.307 0.921 1.00 0.00 40 ARG A O 13
ATOM 21690 N N . LEU A 1 41 ? -21.668 9.408 0.169 1.00 0.00 41 LEU A N 13
ATOM 21691 C CA . LEU A 1 41 ? -21.956 10.397 -0.863 1.00 0.00 41 LEU A CA 13
ATOM 21692 C C . LEU A 1 41 ? -22.851 9.807 -1.946 1.00 0.00 41 LEU A C 13
ATOM 21693 O O . LEU A 1 41 ? -23.669 10.514 -2.510 1.00 0.00 41 LEU A O 13
ATOM 21709 N N . VAL A 1 42 ? -22.681 8.516 -2.243 1.00 0.00 42 VAL A N 13
ATOM 21710 C CA . VAL A 1 42 ? -23.445 7.853 -3.304 1.00 0.00 42 VAL A CA 13
ATOM 21711 C C . VAL A 1 42 ? -24.945 8.085 -3.148 1.00 0.00 42 VAL A C 13
ATOM 21712 O O . VAL A 1 42 ? -25.623 8.474 -4.101 1.00 0.00 42 VAL A O 13
ATOM 21725 N N . GLU A 1 43 ? -25.456 7.863 -1.946 1.00 0.00 43 GLU A N 13
ATOM 21726 C CA . GLU A 1 43 ? -26.876 8.046 -1.683 1.00 0.00 43 GLU A CA 13
ATOM 21727 C C . GLU A 1 43 ? -27.255 9.517 -1.790 1.00 0.00 43 GLU A C 13
ATOM 21728 O O . GLU A 1 43 ? -28.335 9.859 -2.267 1.00 0.00 43 GLU A O 13
ATOM 21740 N N . ARG A 1 44 ? -26.346 10.376 -1.358 1.00 0.00 44 ARG A N 13
ATOM 21741 C CA . ARG A 1 44 ? -26.563 11.815 -1.396 1.00 0.00 44 ARG A CA 13
ATOM 21742 C C . ARG A 1 44 ? -26.526 12.336 -2.826 1.00 0.00 44 ARG A C 13
ATOM 21743 O O . ARG A 1 44 ? -27.342 13.173 -3.219 1.00 0.00 44 ARG A O 13
ATOM 21764 N N . GLY A 1 45 ? -25.594 11.816 -3.602 1.00 0.00 45 GLY A N 13
ATOM 21765 C CA . GLY A 1 45 ? -25.318 12.369 -4.905 1.00 0.00 45 GLY A CA 13
ATOM 21766 C C . GLY A 1 45 ? -24.567 13.678 -4.768 1.00 0.00 45 GLY A C 13
ATOM 21767 O O . GLY A 1 45 ? -25.153 14.757 -4.874 1.00 0.00 45 GLY A O 13
ATOM 21771 N N . ASP A 1 46 ? -23.267 13.570 -4.510 1.00 0.00 46 ASP A N 13
ATOM 21772 C CA . ASP A 1 46 ? -22.426 14.722 -4.177 1.00 0.00 46 ASP A CA 13
ATOM 21773 C C . ASP A 1 46 ? -22.410 15.767 -5.293 1.00 0.00 46 ASP A C 13
ATOM 21774 O O . ASP A 1 46 ? -22.230 16.954 -5.032 1.00 0.00 46 ASP A O 13
ATOM 21783 N N . ALA A 1 47 ? -22.631 15.329 -6.526 1.00 0.00 47 ALA A N 13
ATOM 21784 C CA . ALA A 1 47 ? -22.633 16.233 -7.674 1.00 0.00 47 ALA A CA 13
ATOM 21785 C C . ALA A 1 47 ? -23.764 17.255 -7.575 1.00 0.00 47 ALA A C 13
ATOM 21786 O O . ALA A 1 47 ? -23.652 18.373 -8.081 1.00 0.00 47 ALA A O 13
ATOM 21793 N N . LYS A 1 48 ? -24.848 16.871 -6.914 1.00 0.00 48 LYS A N 13
ATOM 21794 C CA . LYS A 1 48 ? -25.998 17.751 -6.756 1.00 0.00 48 LYS A CA 13
ATOM 21795 C C . LYS A 1 48 ? -26.049 18.303 -5.331 1.00 0.00 48 LYS A C 13
ATOM 21796 O O . LYS A 1 48 ? -26.957 19.055 -4.971 1.00 0.00 48 LYS A O 13
ATOM 21815 N N . GLY A 1 49 ? -25.045 17.941 -4.538 1.00 0.00 49 GLY A N 13
ATOM 21816 C CA . GLY A 1 49 ? -25.001 18.337 -3.141 1.00 0.00 49 GLY A CA 13
ATOM 21817 C C . GLY A 1 49 ? -25.065 19.839 -2.950 1.00 0.00 49 GLY A C 13
ATOM 21818 O O . GLY A 1 49 ? -24.132 20.563 -3.307 1.00 0.00 49 GLY A O 13
ATOM 21822 N N . THR A 1 50 ? -26.172 20.308 -2.399 1.00 0.00 50 THR A N 13
ATOM 21823 C CA . THR A 1 50 ? -26.354 21.720 -2.134 1.00 0.00 50 THR A CA 13
ATOM 21824 C C . THR A 1 50 ? -26.396 21.963 -0.628 1.00 0.00 50 THR A C 13
ATOM 21825 O O . THR A 1 50 ? -27.460 21.929 -0.007 1.00 0.00 50 THR A O 13
ATOM 21836 N N . GLU A 1 51 ? -25.225 22.189 -0.051 1.00 0.00 51 GLU A N 13
ATOM 21837 C CA . GLU A 1 51 ? -25.097 22.394 1.385 1.00 0.00 51 GLU A CA 13
ATOM 21838 C C . GLU A 1 51 ? -25.479 23.821 1.763 1.00 0.00 51 GLU A C 13
ATOM 21839 O O . GLU A 1 51 ? -25.056 24.777 1.113 1.00 0.00 51 GLU A O 13
ATOM 21851 N N . LEU A 1 52 ? -26.293 23.957 2.800 1.00 0.00 52 LEU A N 13
ATOM 21852 C CA . LEU A 1 52 ? -26.758 25.267 3.240 1.00 0.00 52 LEU A CA 13
ATOM 21853 C C . LEU A 1 52 ? -26.453 25.495 4.717 1.00 0.00 52 LEU A C 13
ATOM 21854 O O . LEU A 1 52 ? -26.597 26.607 5.227 1.00 0.00 52 LEU A O 13
ATOM 21870 N N . ASN A 1 53 ? -26.027 24.442 5.398 1.00 0.00 53 ASN A N 13
ATOM 21871 C CA . ASN A 1 53 ? -25.713 24.526 6.821 1.00 0.00 53 ASN A CA 13
ATOM 21872 C C . ASN A 1 53 ? -24.275 24.102 7.079 1.00 0.00 53 ASN A C 13
ATOM 21873 O O . ASN A 1 53 ? -23.959 23.524 8.120 1.00 0.00 53 ASN A O 13
ATOM 21884 N N . GLY B 2 1 ? 28.777 11.517 -3.563 1.00 0.00 84 GLY B N 13
ATOM 21885 C CA . GLY B 2 1 ? 29.521 10.458 -2.916 1.00 0.00 84 GLY B CA 13
ATOM 21886 C C . GLY B 2 1 ? 29.838 9.333 -3.879 1.00 0.00 84 GLY B C 13
ATOM 21887 O O . GLY B 2 1 ? 29.044 8.401 -4.027 1.00 0.00 84 GLY B O 13
ATOM 21891 N N . PRO B 2 2 ? 30.993 9.398 -4.557 1.00 0.00 85 PRO B N 13
ATOM 21892 C CA . PRO B 2 2 ? 31.381 8.413 -5.563 1.00 0.00 85 PRO B CA 13
ATOM 21893 C C . PRO B 2 2 ? 31.995 7.157 -4.952 1.00 0.00 85 PRO B C 13
ATOM 21894 O O . PRO B 2 2 ? 31.975 6.979 -3.732 1.00 0.00 85 PRO B O 13
ATOM 21905 N N . LEU B 2 3 ? 32.515 6.293 -5.822 1.00 0.00 86 LEU B N 13
ATOM 21906 C CA . LEU B 2 3 ? 33.176 5.048 -5.425 1.00 0.00 86 LEU B CA 13
ATOM 21907 C C . LEU B 2 3 ? 34.058 5.209 -4.182 1.00 0.00 86 LEU B C 13
ATOM 21908 O O . LEU B 2 3 ? 34.770 6.203 -4.015 1.00 0.00 86 LEU B O 13
ATOM 21924 N N . GLY B 2 4 ? 33.980 4.222 -3.300 1.00 0.00 87 GLY B N 13
ATOM 21925 C CA . GLY B 2 4 ? 34.747 4.255 -2.075 1.00 0.00 87 GLY B CA 13
ATOM 21926 C C . GLY B 2 4 ? 36.032 3.468 -2.193 1.00 0.00 87 GLY B C 13
ATOM 21927 O O . GLY B 2 4 ? 37.118 4.047 -2.209 1.00 0.00 87 GLY B O 13
ATOM 21931 N N . SER B 2 5 ? 35.927 2.150 -2.266 1.00 0.00 88 SER B N 13
ATOM 21932 C CA . SER B 2 5 ? 37.105 1.326 -2.461 1.00 0.00 88 SER B CA 13
ATOM 21933 C C . SER B 2 5 ? 37.095 0.707 -3.856 1.00 0.00 88 SER B C 13
ATOM 21934 O O . SER B 2 5 ? 38.058 0.845 -4.609 1.00 0.00 88 SER B O 13
ATOM 21942 N N . ARG B 2 6 ? 36.009 0.027 -4.207 1.00 0.00 89 ARG B N 13
ATOM 21943 C CA . ARG B 2 6 ? 35.847 -0.465 -5.565 1.00 0.00 89 ARG B CA 13
ATOM 21944 C C . ARG B 2 6 ? 34.860 0.396 -6.338 1.00 0.00 89 ARG B C 13
ATOM 21945 O O . ARG B 2 6 ? 35.267 1.203 -7.173 1.00 0.00 89 ARG B O 13
ATOM 21966 N N . ARG B 2 7 ? 33.569 0.262 -6.018 1.00 0.00 90 ARG B N 13
ATOM 21967 C CA . ARG B 2 7 ? 32.526 0.932 -6.789 1.00 0.00 90 ARG B CA 13
ATOM 21968 C C . ARG B 2 7 ? 31.126 0.536 -6.317 1.00 0.00 90 ARG B C 13
ATOM 21969 O O . ARG B 2 7 ? 30.353 1.379 -5.872 1.00 0.00 90 ARG B O 13
ATOM 21990 N N . PHE B 2 8 ? 30.830 -0.759 -6.387 1.00 0.00 91 PHE B N 13
ATOM 21991 C CA . PHE B 2 8 ? 29.461 -1.262 -6.237 1.00 0.00 91 PHE B CA 13
ATOM 21992 C C . PHE B 2 8 ? 28.826 -0.874 -4.904 1.00 0.00 91 PHE B C 13
ATOM 21993 O O . PHE B 2 8 ? 27.616 -0.673 -4.833 1.00 0.00 91 PHE B O 13
ATOM 22010 N N . VAL B 2 9 ? 29.636 -0.769 -3.856 1.00 0.00 92 VAL B N 13
ATOM 22011 C CA . VAL B 2 9 ? 29.127 -0.431 -2.527 1.00 0.00 92 VAL B CA 13
ATOM 22012 C C . VAL B 2 9 ? 28.378 0.905 -2.531 1.00 0.00 92 VAL B C 13
ATOM 22013 O O . VAL B 2 9 ? 27.312 1.034 -1.922 1.00 0.00 92 VAL B O 13
ATOM 22026 N N . VAL B 2 10 ? 28.915 1.895 -3.231 1.00 0.00 93 VAL B N 13
ATOM 22027 C CA . VAL B 2 10 ? 28.272 3.198 -3.277 1.00 0.00 93 VAL B CA 13
ATOM 22028 C C . VAL B 2 10 ? 27.128 3.189 -4.281 1.00 0.00 93 VAL B C 13
ATOM 22029 O O . VAL B 2 10 ? 26.207 4.006 -4.192 1.00 0.00 93 VAL B O 13
ATOM 22042 N N . ASP B 2 11 ? 27.177 2.248 -5.224 1.00 0.00 94 ASP B N 13
ATOM 22043 C CA . ASP B 2 11 ? 26.116 2.089 -6.189 1.00 0.00 94 ASP B CA 13
ATOM 22044 C C . ASP B 2 11 ? 24.860 1.589 -5.509 1.00 0.00 94 ASP B C 13
ATOM 22045 O O . ASP B 2 11 ? 23.836 2.257 -5.542 1.00 0.00 94 ASP B O 13
ATOM 22054 N N . ASP B 2 12 ? 24.948 0.437 -4.840 1.00 0.00 95 ASP B N 13
ATOM 22055 C CA . ASP B 2 12 ? 23.774 -0.139 -4.181 1.00 0.00 95 ASP B CA 13
ATOM 22056 C C . ASP B 2 12 ? 23.297 0.765 -3.054 1.00 0.00 95 ASP B C 13
ATOM 22057 O O . ASP B 2 12 ? 22.212 0.584 -2.516 1.00 0.00 95 ASP B O 13
ATOM 22066 N N . ARG B 2 13 ? 24.101 1.754 -2.714 1.00 0.00 96 ARG B N 13
ATOM 22067 C CA . ARG B 2 13 ? 23.694 2.751 -1.742 1.00 0.00 96 ARG B CA 13
ATOM 22068 C C . ARG B 2 13 ? 22.829 3.799 -2.428 1.00 0.00 96 ARG B C 13
ATOM 22069 O O . ARG B 2 13 ? 21.623 3.867 -2.208 1.00 0.00 96 ARG B O 13
ATOM 22090 N N . ARG B 2 14 ? 23.460 4.570 -3.306 1.00 0.00 97 ARG B N 13
ATOM 22091 C CA . ARG B 2 14 ? 22.818 5.698 -3.972 1.00 0.00 97 ARG B CA 13
ATOM 22092 C C . ARG B 2 14 ? 21.709 5.241 -4.921 1.00 0.00 97 ARG B C 13
ATOM 22093 O O . ARG B 2 14 ? 20.692 5.916 -5.070 1.00 0.00 97 ARG B O 13
ATOM 22114 N N . GLU B 2 15 ? 21.902 4.088 -5.541 1.00 0.00 98 GLU B N 13
ATOM 22115 C CA . GLU B 2 15 ? 20.932 3.550 -6.484 1.00 0.00 98 GLU B CA 13
ATOM 22116 C C . GLU B 2 15 ? 19.719 2.960 -5.770 1.00 0.00 98 GLU B C 13
ATOM 22117 O O . GLU B 2 15 ? 18.575 3.196 -6.166 1.00 0.00 98 GLU B O 13
ATOM 22129 N N . LEU B 2 16 ? 19.962 2.198 -4.712 1.00 0.00 99 LEU B N 13
ATOM 22130 C CA . LEU B 2 16 ? 18.877 1.553 -3.986 1.00 0.00 99 LEU B CA 13
ATOM 22131 C C . LEU B 2 16 ? 18.090 2.579 -3.178 1.00 0.00 99 LEU B C 13
ATOM 22132 O O . LEU B 2 16 ? 16.862 2.558 -3.181 1.00 0.00 99 LEU B O 13
ATOM 22148 N N . GLN B 2 17 ? 18.785 3.498 -2.513 1.00 0.00 100 GLN B N 13
ATOM 22149 C CA . GLN B 2 17 ? 18.110 4.506 -1.706 1.00 0.00 100 GLN B CA 13
ATOM 22150 C C . GLN B 2 17 ? 17.254 5.396 -2.599 1.00 0.00 100 GLN B C 13
ATOM 22151 O O . GLN B 2 17 ? 16.214 5.898 -2.180 1.00 0.00 100 GLN B O 13
ATOM 22165 N N . TYR B 2 18 ? 17.696 5.560 -3.841 1.00 0.00 101 TYR B N 13
ATOM 22166 C CA . TYR B 2 18 ? 16.995 6.402 -4.798 1.00 0.00 101 TYR B CA 13
ATOM 22167 C C . TYR B 2 18 ? 15.570 5.909 -5.016 1.00 0.00 101 TYR B C 13
ATOM 22168 O O . TYR B 2 18 ? 14.634 6.703 -5.024 1.00 0.00 101 TYR B O 13
ATOM 22186 N N . ARG B 2 19 ? 15.400 4.596 -5.171 1.00 0.00 102 ARG B N 13
ATOM 22187 C CA . ARG B 2 19 ? 14.068 4.037 -5.384 1.00 0.00 102 ARG B CA 13
ATOM 22188 C C . ARG B 2 19 ? 13.231 4.152 -4.114 1.00 0.00 102 ARG B C 13
ATOM 22189 O O . ARG B 2 19 ? 12.005 4.135 -4.164 1.00 0.00 102 ARG B O 13
ATOM 22210 N N . VAL B 2 20 ? 13.898 4.286 -2.979 1.00 0.00 103 VAL B N 13
ATOM 22211 C CA . VAL B 2 20 ? 13.208 4.427 -1.708 1.00 0.00 103 VAL B CA 13
ATOM 22212 C C . VAL B 2 20 ? 12.646 5.844 -1.573 1.00 0.00 103 VAL B C 13
ATOM 22213 O O . VAL B 2 20 ? 11.498 6.029 -1.175 1.00 0.00 103 VAL B O 13
ATOM 22226 N N . GLU B 2 21 ? 13.445 6.845 -1.925 1.00 0.00 104 GLU B N 13
ATOM 22227 C CA . GLU B 2 21 ? 12.987 8.230 -1.862 1.00 0.00 104 GLU B CA 13
ATOM 22228 C C . GLU B 2 21 ? 11.931 8.556 -2.920 1.00 0.00 104 GLU B C 13
ATOM 22229 O O . GLU B 2 21 ? 11.069 9.396 -2.671 1.00 0.00 104 GLU B O 13
ATOM 22241 N N . VAL B 2 22 ? 11.971 7.917 -4.091 1.00 0.00 105 VAL B N 13
ATOM 22242 C CA . VAL B 2 22 ? 10.877 8.100 -5.044 1.00 0.00 105 VAL B CA 13
ATOM 22243 C C . VAL B 2 22 ? 9.600 7.511 -4.467 1.00 0.00 105 VAL B C 13
ATOM 22244 O O . VAL B 2 22 ? 8.552 8.132 -4.532 1.00 0.00 105 VAL B O 13
ATOM 22257 N N . GLN B 2 23 ? 9.703 6.337 -3.856 1.00 0.00 106 GLN B N 13
ATOM 22258 C CA . GLN B 2 23 ? 8.563 5.747 -3.163 1.00 0.00 106 GLN B CA 13
ATOM 22259 C C . GLN B 2 23 ? 8.052 6.701 -2.081 1.00 0.00 106 GLN B C 13
ATOM 22260 O O . GLN B 2 23 ? 6.849 6.884 -1.914 1.00 0.00 106 GLN B O 13
ATOM 22274 N N . ASN B 2 24 ? 8.990 7.323 -1.377 1.00 0.00 107 ASN B N 13
ATOM 22275 C CA . ASN B 2 24 ? 8.679 8.312 -0.344 1.00 0.00 107 ASN B CA 13
ATOM 22276 C C . ASN B 2 24 ? 7.908 9.500 -0.929 1.00 0.00 107 ASN B C 13
ATOM 22277 O O . ASN B 2 24 ? 6.982 10.019 -0.313 1.00 0.00 107 ASN B O 13
ATOM 22288 N N . ARG B 2 25 ? 8.292 9.920 -2.124 1.00 0.00 108 ARG B N 13
ATOM 22289 C CA . ARG B 2 25 ? 7.664 11.064 -2.772 1.00 0.00 108 ARG B CA 13
ATOM 22290 C C . ARG B 2 25 ? 6.341 10.680 -3.428 1.00 0.00 108 ARG B C 13
ATOM 22291 O O . ARG B 2 25 ? 5.333 11.360 -3.252 1.00 0.00 108 ARG B O 13
ATOM 22312 N N . VAL B 2 26 ? 6.361 9.593 -4.186 1.00 0.00 109 VAL B N 13
ATOM 22313 C CA . VAL B 2 26 ? 5.177 9.094 -4.881 1.00 0.00 109 VAL B CA 13
ATOM 22314 C C . VAL B 2 26 ? 4.013 8.889 -3.924 1.00 0.00 109 VAL B C 13
ATOM 22315 O O . VAL B 2 26 ? 2.921 9.410 -4.140 1.00 0.00 109 VAL B O 13
ATOM 22328 N N . TYR B 2 27 ? 4.262 8.143 -2.861 1.00 0.00 110 TYR B N 13
ATOM 22329 C CA . TYR B 2 27 ? 3.227 7.840 -1.884 1.00 0.00 110 TYR B CA 13
ATOM 22330 C C . TYR B 2 27 ? 2.765 9.117 -1.184 1.00 0.00 110 TYR B C 13
ATOM 22331 O O . TYR B 2 27 ? 1.634 9.208 -0.707 1.00 0.00 110 TYR B O 13
ATOM 22349 N N . LYS B 2 28 ? 3.650 10.104 -1.133 1.00 0.00 111 LYS B N 13
ATOM 22350 C CA . LYS B 2 28 ? 3.331 11.393 -0.541 1.00 0.00 111 LYS B CA 13
ATOM 22351 C C . LYS B 2 28 ? 2.357 12.138 -1.447 1.00 0.00 111 LYS B C 13
ATOM 22352 O O . LYS B 2 28 ? 1.392 12.741 -0.978 1.00 0.00 111 LYS B O 13
ATOM 22371 N N . LYS B 2 29 ? 2.610 12.065 -2.750 1.00 0.00 112 LYS B N 13
ATOM 22372 C CA . LYS B 2 29 ? 1.729 12.663 -3.750 1.00 0.00 112 LYS B CA 13
ATOM 22373 C C . LYS B 2 29 ? 0.334 12.059 -3.646 1.00 0.00 112 LYS B C 13
ATOM 22374 O O . LYS B 2 29 ? -0.669 12.756 -3.800 1.00 0.00 112 LYS B O 13
ATOM 22393 N N . GLU B 2 30 ? 0.288 10.755 -3.377 1.00 0.00 113 GLU B N 13
ATOM 22394 C CA . GLU B 2 30 ? -0.973 10.056 -3.166 1.00 0.00 113 GLU B CA 13
ATOM 22395 C C . GLU B 2 30 ? -1.759 10.726 -2.049 1.00 0.00 113 GLU B C 13
ATOM 22396 O O . GLU B 2 30 ? -2.927 11.065 -2.214 1.00 0.00 113 GLU B O 13
ATOM 22408 N N . ILE B 2 31 ? -1.090 10.937 -0.921 1.00 0.00 114 ILE B N 13
ATOM 22409 C CA . ILE B 2 31 ? -1.689 11.574 0.245 1.00 0.00 114 ILE B CA 13
ATOM 22410 C C . ILE B 2 31 ? -2.181 12.989 -0.058 1.00 0.00 114 ILE B C 13
ATOM 22411 O O . ILE B 2 31 ? -3.133 13.462 0.552 1.00 0.00 114 ILE B O 13
ATOM 22427 N N . GLN B 2 32 ? -1.539 13.663 -0.999 1.00 0.00 115 GLN B N 13
ATOM 22428 C CA . GLN B 2 32 ? -1.961 15.001 -1.395 1.00 0.00 115 GLN B CA 13
ATOM 22429 C C . GLN B 2 32 ? -3.264 14.927 -2.178 1.00 0.00 115 GLN B C 13
ATOM 22430 O O . GLN B 2 32 ? -4.163 15.756 -2.004 1.00 0.00 115 GLN B O 13
ATOM 22444 N N . ALA B 2 33 ? -3.357 13.926 -3.035 1.00 0.00 116 ALA B N 13
ATOM 22445 C CA . ALA B 2 33 ? -4.606 13.627 -3.722 1.00 0.00 116 ALA B CA 13
ATOM 22446 C C . ALA B 2 33 ? -5.681 13.296 -2.698 1.00 0.00 116 ALA B C 13
ATOM 22447 O O . ALA B 2 33 ? -6.786 13.844 -2.720 1.00 0.00 116 ALA B O 13
ATOM 22454 N N . LEU B 2 34 ? -5.315 12.418 -1.772 1.00 0.00 117 LEU B N 13
ATOM 22455 C CA . LEU B 2 34 ? -6.212 11.988 -0.712 1.00 0.00 117 LEU B CA 13
ATOM 22456 C C . LEU B 2 34 ? -6.598 13.164 0.174 1.00 0.00 117 LEU B C 13
ATOM 22457 O O . LEU B 2 34 ? -7.664 13.169 0.766 1.00 0.00 117 LEU B O 13
ATOM 22473 N N . ASP B 2 35 ? -5.724 14.162 0.244 1.00 0.00 118 ASP B N 13
ATOM 22474 C CA . ASP B 2 35 ? -5.926 15.327 1.106 1.00 0.00 118 ASP B CA 13
ATOM 22475 C C . ASP B 2 35 ? -7.174 16.106 0.701 1.00 0.00 118 ASP B C 13
ATOM 22476 O O . ASP B 2 35 ? -7.858 16.683 1.546 1.00 0.00 118 ASP B O 13
ATOM 22485 N N . ALA B 2 36 ? -7.476 16.114 -0.591 1.00 0.00 119 ALA B N 13
ATOM 22486 C CA . ALA B 2 36 ? -8.719 16.710 -1.072 1.00 0.00 119 ALA B CA 13
ATOM 22487 C C . ALA B 2 36 ? -9.909 15.918 -0.539 1.00 0.00 119 ALA B C 13
ATOM 22488 O O . ALA B 2 36 ? -10.919 16.475 -0.090 1.00 0.00 119 ALA B O 13
ATOM 22495 N N . GLU B 2 37 ? -9.775 14.604 -0.574 1.00 0.00 120 GLU B N 13
ATOM 22496 C CA . GLU B 2 37 ? -10.778 13.728 -0.007 1.00 0.00 120 GLU B CA 13
ATOM 22497 C C . GLU B 2 37 ? -10.790 13.845 1.519 1.00 0.00 120 GLU B C 13
ATOM 22498 O O . GLU B 2 37 ? -11.809 13.630 2.155 1.00 0.00 120 GLU B O 13
ATOM 22510 N N . ILE B 2 38 ? -9.650 14.180 2.110 1.00 0.00 121 ILE B N 13
ATOM 22511 C CA . ILE B 2 38 ? -9.583 14.427 3.548 1.00 0.00 121 ILE B CA 13
ATOM 22512 C C . ILE B 2 38 ? -10.559 15.531 3.939 1.00 0.00 121 ILE B C 13
ATOM 22513 O O . ILE B 2 38 ? -11.109 15.520 5.034 1.00 0.00 121 ILE B O 13
ATOM 22529 N N . ARG B 2 39 ? -10.800 16.459 3.023 1.00 0.00 122 ARG B N 13
ATOM 22530 C CA . ARG B 2 39 ? -11.748 17.521 3.248 1.00 0.00 122 ARG B CA 13
ATOM 22531 C C . ARG B 2 39 ? -13.156 16.954 3.417 1.00 0.00 122 ARG B C 13
ATOM 22532 O O . ARG B 2 39 ? -13.924 17.422 4.261 1.00 0.00 122 ARG B O 13
ATOM 22553 N N . LYS B 2 40 ? -13.485 15.940 2.619 1.00 0.00 123 LYS B N 13
ATOM 22554 C CA . LYS B 2 40 ? -14.771 15.248 2.766 1.00 0.00 123 LYS B CA 13
ATOM 22555 C C . LYS B 2 40 ? -14.813 14.505 4.100 1.00 0.00 123 LYS B C 13
ATOM 22556 O O . LYS B 2 40 ? -15.868 14.358 4.713 1.00 0.00 123 LYS B O 13
ATOM 22575 N N . LEU B 2 41 ? -13.658 14.037 4.541 1.00 0.00 124 LEU B N 13
ATOM 22576 C CA . LEU B 2 41 ? -13.544 13.404 5.840 1.00 0.00 124 LEU B CA 13
ATOM 22577 C C . LEU B 2 41 ? -13.756 14.429 6.945 1.00 0.00 124 LEU B C 13
ATOM 22578 O O . LEU B 2 41 ? -14.568 14.227 7.836 1.00 0.00 124 LEU B O 13
ATOM 22594 N N . GLU B 2 42 ? -13.050 15.546 6.861 1.00 0.00 125 GLU B N 13
ATOM 22595 C CA . GLU B 2 42 ? -13.125 16.583 7.882 1.00 0.00 125 GLU B CA 13
ATOM 22596 C C . GLU B 2 42 ? -14.539 17.136 8.027 1.00 0.00 125 GLU B C 13
ATOM 22597 O O . GLU B 2 42 ? -14.958 17.491 9.124 1.00 0.00 125 GLU B O 13
ATOM 22609 N N . ARG B 2 43 ? -15.284 17.200 6.929 1.00 0.00 126 ARG B N 13
ATOM 22610 C CA . ARG B 2 43 ? -16.669 17.661 6.999 1.00 0.00 126 ARG B CA 13
ATOM 22611 C C . ARG B 2 43 ? -17.539 16.615 7.705 1.00 0.00 126 ARG B C 13
ATOM 22612 O O . ARG B 2 43 ? -18.633 16.912 8.176 1.00 0.00 126 ARG B O 13
ATOM 22633 N N . LEU B 2 44 ? -17.043 15.389 7.780 1.00 0.00 127 LEU B N 13
ATOM 22634 C CA . LEU B 2 44 ? -17.683 14.356 8.579 1.00 0.00 127 LEU B CA 13
ATOM 22635 C C . LEU B 2 44 ? -17.252 14.525 10.036 1.00 0.00 127 LEU B C 13
ATOM 22636 O O . LEU B 2 44 ? -18.080 14.764 10.916 1.00 0.00 127 LEU B O 13
ATOM 22652 N N . LEU B 2 45 ? -15.946 14.399 10.263 1.00 0.00 128 LEU B N 13
ATOM 22653 C CA . LEU B 2 45 ? -15.320 14.617 11.556 1.00 0.00 128 LEU B CA 13
ATOM 22654 C C . LEU B 2 45 ? -15.840 15.872 12.262 1.00 0.00 128 LEU B C 13
ATOM 22655 O O . LEU B 2 45 ? -16.480 15.789 13.307 1.00 0.00 128 LEU B O 13
ATOM 22671 N N . GLU B 2 46 ? -15.562 17.024 11.674 1.00 0.00 129 GLU B N 13
ATOM 22672 C CA . GLU B 2 46 ? -15.799 18.305 12.325 1.00 0.00 129 GLU B CA 13
ATOM 22673 C C . GLU B 2 46 ? -17.228 18.806 12.157 1.00 0.00 129 GLU B C 13
ATOM 22674 O O . GLU B 2 46 ? -17.786 19.411 13.073 1.00 0.00 129 GLU B O 13
ATOM 22686 N N . SER B 2 47 ? -17.822 18.569 10.997 1.00 0.00 130 SER B N 13
ATOM 22687 C CA . SER B 2 47 ? -19.114 19.170 10.689 1.00 0.00 130 SER B CA 13
ATOM 22688 C C . SER B 2 47 ? -20.262 18.219 11.027 1.00 0.00 130 SER B C 13
ATOM 22689 O O . SER B 2 47 ? -21.428 18.611 11.028 1.00 0.00 130 SER B O 13
ATOM 22697 N N . GLY B 2 48 ? -19.916 16.972 11.332 1.00 0.00 131 GLY B N 13
ATOM 22698 C CA . GLY B 2 48 ? -20.915 15.991 11.723 1.00 0.00 131 GLY B CA 13
ATOM 22699 C C . GLY B 2 48 ? -21.869 15.650 10.598 1.00 0.00 131 GLY B C 13
ATOM 22700 O O . GLY B 2 48 ? -23.020 15.282 10.848 1.00 0.00 131 GLY B O 13
ATOM 22704 N N . LEU B 2 49 ? -21.379 15.764 9.363 1.00 0.00 132 LEU B N 13
ATOM 22705 C CA . LEU B 2 49 ? -22.179 15.530 8.166 1.00 0.00 132 LEU B CA 13
ATOM 22706 C C . LEU B 2 49 ? -22.926 14.197 8.241 1.00 0.00 132 LEU B C 13
ATOM 22707 O O . LEU B 2 49 ? -24.115 14.127 7.925 1.00 0.00 132 LEU B O 13
ATOM 22723 N N . THR B 2 50 ? -22.215 13.162 8.679 1.00 0.00 133 THR B N 13
ATOM 22724 C CA . THR B 2 50 ? -22.779 11.825 8.825 1.00 0.00 133 THR B CA 13
ATOM 22725 C C . THR B 2 50 ? -23.059 11.192 7.460 1.00 0.00 133 THR B C 13
ATOM 22726 O O . THR B 2 50 ? -22.208 10.412 6.986 1.00 0.00 133 THR B O 13
ATOM 22738 N N . MET A 1 1 ? 35.644 -0.763 0.465 1.00 0.00 1 MET A N 14
ATOM 22739 C CA . MET A 1 1 ? 34.531 0.096 0.941 1.00 0.00 1 MET A CA 14
ATOM 22740 C C . MET A 1 1 ? 33.690 -0.647 1.970 1.00 0.00 1 MET A C 14
ATOM 22741 O O . MET A 1 1 ? 32.502 -0.880 1.757 1.00 0.00 1 MET A O 14
ATOM 22757 N N . ASP A 1 2 ? 34.305 -1.026 3.082 1.00 0.00 2 ASP A N 14
ATOM 22758 C CA . ASP A 1 2 ? 33.596 -1.754 4.126 1.00 0.00 2 ASP A CA 14
ATOM 22759 C C . ASP A 1 2 ? 33.430 -0.875 5.355 1.00 0.00 2 ASP A C 14
ATOM 22760 O O . ASP A 1 2 ? 32.326 -0.435 5.677 1.00 0.00 2 ASP A O 14
ATOM 22769 N N . SER A 1 3 ? 34.546 -0.589 6.011 1.00 0.00 3 SER A N 14
ATOM 22770 C CA . SER A 1 3 ? 34.545 0.186 7.244 1.00 0.00 3 SER A CA 14
ATOM 22771 C C . SER A 1 3 ? 34.445 1.682 6.952 1.00 0.00 3 SER A C 14
ATOM 22772 O O . SER A 1 3 ? 34.343 2.499 7.867 1.00 0.00 3 SER A O 14
ATOM 22780 N N . ALA A 1 4 ? 34.479 2.036 5.673 1.00 0.00 4 ALA A N 14
ATOM 22781 C CA . ALA A 1 4 ? 34.367 3.427 5.259 1.00 0.00 4 ALA A CA 14
ATOM 22782 C C . ALA A 1 4 ? 32.922 3.898 5.344 1.00 0.00 4 ALA A C 14
ATOM 22783 O O . ALA A 1 4 ? 32.650 5.094 5.418 1.00 0.00 4 ALA A O 14
ATOM 22790 N N . ILE A 1 5 ? 31.999 2.948 5.329 1.00 0.00 5 ILE A N 14
ATOM 22791 C CA . ILE A 1 5 ? 30.584 3.253 5.446 1.00 0.00 5 ILE A CA 14
ATOM 22792 C C . ILE A 1 5 ? 30.209 3.466 6.908 1.00 0.00 5 ILE A C 14
ATOM 22793 O O . ILE A 1 5 ? 30.164 2.516 7.691 1.00 0.00 5 ILE A O 14
ATOM 22809 N N . SER A 1 6 ? 29.944 4.711 7.273 1.00 0.00 6 SER A N 14
ATOM 22810 C CA . SER A 1 6 ? 29.604 5.047 8.643 1.00 0.00 6 SER A CA 14
ATOM 22811 C C . SER A 1 6 ? 28.092 4.958 8.849 1.00 0.00 6 SER A C 14
ATOM 22812 O O . SER A 1 6 ? 27.372 4.462 7.977 1.00 0.00 6 SER A O 14
ATOM 22820 N N . LYS A 1 7 ? 27.607 5.434 9.987 1.00 0.00 7 LYS A N 14
ATOM 22821 C CA . LYS A 1 7 ? 26.176 5.466 10.238 1.00 0.00 7 LYS A CA 14
ATOM 22822 C C . LYS A 1 7 ? 25.523 6.552 9.381 1.00 0.00 7 LYS A C 14
ATOM 22823 O O . LYS A 1 7 ? 24.304 6.593 9.227 1.00 0.00 7 LYS A O 14
ATOM 22842 N N . GLU A 1 8 ? 26.355 7.419 8.812 1.00 0.00 8 GLU A N 14
ATOM 22843 C CA . GLU A 1 8 ? 25.898 8.455 7.894 1.00 0.00 8 GLU A CA 14
ATOM 22844 C C . GLU A 1 8 ? 25.131 7.847 6.721 1.00 0.00 8 GLU A C 14
ATOM 22845 O O . GLU A 1 8 ? 23.980 8.204 6.465 1.00 0.00 8 GLU A O 14
ATOM 22857 N N . ASP A 1 9 ? 25.777 6.922 6.023 1.00 0.00 9 ASP A N 14
ATOM 22858 C CA . ASP A 1 9 ? 25.158 6.227 4.894 1.00 0.00 9 ASP A CA 14
ATOM 22859 C C . ASP A 1 9 ? 23.975 5.390 5.367 1.00 0.00 9 ASP A C 14
ATOM 22860 O O . ASP A 1 9 ? 22.938 5.321 4.707 1.00 0.00 9 ASP A O 14
ATOM 22869 N N . GLU A 1 10 ? 24.145 4.769 6.527 1.00 0.00 10 GLU A N 14
ATOM 22870 C CA . GLU A 1 10 ? 23.123 3.914 7.118 1.00 0.00 10 GLU A CA 14
ATOM 22871 C C . GLU A 1 10 ? 21.829 4.684 7.370 1.00 0.00 10 GLU A C 14
ATOM 22872 O O . GLU A 1 10 ? 20.791 4.375 6.783 1.00 0.00 10 GLU A O 14
ATOM 22884 N N . GLU A 1 11 ? 21.906 5.689 8.235 1.00 0.00 11 GLU A N 14
ATOM 22885 C CA . GLU A 1 11 ? 20.753 6.504 8.591 1.00 0.00 11 GLU A CA 14
ATOM 22886 C C . GLU A 1 11 ? 20.102 7.129 7.363 1.00 0.00 11 GLU A C 14
ATOM 22887 O O . GLU A 1 11 ? 18.905 7.406 7.363 1.00 0.00 11 GLU A O 14
ATOM 22899 N N . ARG A 1 12 ? 20.891 7.346 6.320 1.00 0.00 12 ARG A N 14
ATOM 22900 C CA . ARG A 1 12 ? 20.380 7.928 5.088 1.00 0.00 12 ARG A CA 14
ATOM 22901 C C . ARG A 1 12 ? 19.350 6.996 4.456 1.00 0.00 12 ARG A C 14
ATOM 22902 O O . ARG A 1 12 ? 18.281 7.433 4.019 1.00 0.00 12 ARG A O 14
ATOM 22923 N N . TYR A 1 13 ? 19.668 5.709 4.432 1.00 0.00 13 TYR A N 14
ATOM 22924 C CA . TYR A 1 13 ? 18.762 4.716 3.886 1.00 0.00 13 TYR A CA 14
ATOM 22925 C C . TYR A 1 13 ? 17.655 4.395 4.883 1.00 0.00 13 TYR A C 14
ATOM 22926 O O . TYR A 1 13 ? 16.480 4.373 4.524 1.00 0.00 13 TYR A O 14
ATOM 22944 N N . GLN A 1 14 ? 18.044 4.165 6.133 1.00 0.00 14 GLN A N 14
ATOM 22945 C CA . GLN A 1 14 ? 17.102 3.807 7.194 1.00 0.00 14 GLN A CA 14
ATOM 22946 C C . GLN A 1 14 ? 15.951 4.797 7.278 1.00 0.00 14 GLN A C 14
ATOM 22947 O O . GLN A 1 14 ? 14.783 4.420 7.216 1.00 0.00 14 GLN A O 14
ATOM 22961 N N . LYS A 1 15 ? 16.292 6.063 7.438 1.00 0.00 15 LYS A N 14
ATOM 22962 C CA . LYS A 1 15 ? 15.288 7.113 7.526 1.00 0.00 15 LYS A CA 14
ATOM 22963 C C . LYS A 1 15 ? 14.388 7.136 6.292 1.00 0.00 15 LYS A C 14
ATOM 22964 O O . LYS A 1 15 ? 13.199 7.415 6.399 1.00 0.00 15 LYS A O 14
ATOM 22983 N N . LEU A 1 16 ? 14.949 6.818 5.132 1.00 0.00 16 LEU A N 14
ATOM 22984 C CA . LEU A 1 16 ? 14.182 6.831 3.893 1.00 0.00 16 LEU A CA 14
ATOM 22985 C C . LEU A 1 16 ? 13.133 5.727 3.886 1.00 0.00 16 LEU A C 14
ATOM 22986 O O . LEU A 1 16 ? 11.978 5.955 3.522 1.00 0.00 16 LEU A O 14
ATOM 23002 N N . VAL A 1 17 ? 13.539 4.531 4.285 1.00 0.00 17 VAL A N 14
ATOM 23003 C CA . VAL A 1 17 ? 12.613 3.408 4.361 1.00 0.00 17 VAL A CA 14
ATOM 23004 C C . VAL A 1 17 ? 11.569 3.676 5.428 1.00 0.00 17 VAL A C 14
ATOM 23005 O O . VAL A 1 17 ? 10.416 3.282 5.293 1.00 0.00 17 VAL A O 14
ATOM 23018 N N . THR A 1 18 ? 11.989 4.371 6.476 1.00 0.00 18 THR A N 14
ATOM 23019 C CA . THR A 1 18 ? 11.097 4.754 7.546 1.00 0.00 18 THR A CA 14
ATOM 23020 C C . THR A 1 18 ? 9.978 5.618 6.982 1.00 0.00 18 THR A C 14
ATOM 23021 O O . THR A 1 18 ? 8.804 5.361 7.228 1.00 0.00 18 THR A O 14
ATOM 23032 N N . GLU A 1 19 ? 10.361 6.600 6.173 1.00 0.00 19 GLU A N 14
ATOM 23033 C CA . GLU A 1 19 ? 9.413 7.478 5.514 1.00 0.00 19 GLU A CA 14
ATOM 23034 C C . GLU A 1 19 ? 8.441 6.664 4.682 1.00 0.00 19 GLU A C 14
ATOM 23035 O O . GLU A 1 19 ? 7.233 6.876 4.734 1.00 0.00 19 GLU A O 14
ATOM 23047 N N . ASN A 1 20 ? 8.998 5.707 3.952 1.00 0.00 20 ASN A N 14
ATOM 23048 C CA . ASN A 1 20 ? 8.232 4.826 3.081 1.00 0.00 20 ASN A CA 14
ATOM 23049 C C . ASN A 1 20 ? 7.185 4.046 3.882 1.00 0.00 20 ASN A C 14
ATOM 23050 O O . ASN A 1 20 ? 6.019 3.976 3.493 1.00 0.00 20 ASN A O 14
ATOM 23061 N N . GLU A 1 21 ? 7.605 3.476 5.008 1.00 0.00 21 GLU A N 14
ATOM 23062 C CA . GLU A 1 21 ? 6.713 2.702 5.860 1.00 0.00 21 GLU A CA 14
ATOM 23063 C C . GLU A 1 21 ? 5.611 3.567 6.471 1.00 0.00 21 GLU A C 14
ATOM 23064 O O . GLU A 1 21 ? 4.477 3.111 6.637 1.00 0.00 21 GLU A O 14
ATOM 23076 N N . GLN A 1 22 ? 5.941 4.811 6.809 1.00 0.00 22 GLN A N 14
ATOM 23077 C CA . GLN A 1 22 ? 4.975 5.714 7.430 1.00 0.00 22 GLN A CA 14
ATOM 23078 C C . GLN A 1 22 ? 3.778 5.938 6.526 1.00 0.00 22 GLN A C 14
ATOM 23079 O O . GLN A 1 22 ? 2.645 5.575 6.851 1.00 0.00 22 GLN A O 14
ATOM 23093 N N . LEU A 1 23 ? 4.046 6.535 5.378 1.00 0.00 23 LEU A N 14
ATOM 23094 C CA . LEU A 1 23 ? 2.994 7.085 4.554 1.00 0.00 23 LEU A CA 14
ATOM 23095 C C . LEU A 1 23 ? 2.283 6.013 3.733 1.00 0.00 23 LEU A C 14
ATOM 23096 O O . LEU A 1 23 ? 1.156 6.222 3.298 1.00 0.00 23 LEU A O 14
ATOM 23112 N N . GLN A 1 24 ? 2.916 4.855 3.554 1.00 0.00 24 GLN A N 14
ATOM 23113 C CA . GLN A 1 24 ? 2.247 3.729 2.904 1.00 0.00 24 GLN A CA 14
ATOM 23114 C C . GLN A 1 24 ? 1.073 3.272 3.769 1.00 0.00 24 GLN A C 14
ATOM 23115 O O . GLN A 1 24 ? 0.026 2.859 3.266 1.00 0.00 24 GLN A O 14
ATOM 23129 N N . ARG A 1 25 ? 1.257 3.382 5.082 1.00 0.00 25 ARG A N 14
ATOM 23130 C CA . ARG A 1 25 ? 0.221 3.078 6.042 1.00 0.00 25 ARG A CA 14
ATOM 23131 C C . ARG A 1 25 ? -0.869 4.136 5.962 1.00 0.00 25 ARG A C 14
ATOM 23132 O O . ARG A 1 25 ? -2.053 3.820 5.902 1.00 0.00 25 ARG A O 14
ATOM 23153 N N . LEU A 1 26 ? -0.442 5.392 5.948 1.00 0.00 26 LEU A N 14
ATOM 23154 C CA . LEU A 1 26 ? -1.356 6.525 5.908 1.00 0.00 26 LEU A CA 14
ATOM 23155 C C . LEU A 1 26 ? -2.237 6.454 4.670 1.00 0.00 26 LEU A C 14
ATOM 23156 O O . LEU A 1 26 ? -3.428 6.756 4.725 1.00 0.00 26 LEU A O 14
ATOM 23172 N N . ILE A 1 27 ? -1.641 6.032 3.562 1.00 0.00 27 ILE A N 14
ATOM 23173 C CA . ILE A 1 27 ? -2.391 5.755 2.347 1.00 0.00 27 ILE A CA 14
ATOM 23174 C C . ILE A 1 27 ? -3.428 4.675 2.607 1.00 0.00 27 ILE A C 14
ATOM 23175 O O . ILE A 1 27 ? -4.620 4.899 2.432 1.00 0.00 27 ILE A O 14
ATOM 23191 N N . THR A 1 28 ? -2.955 3.513 3.051 1.00 0.00 28 THR A N 14
ATOM 23192 C CA . THR A 1 28 ? -3.814 2.356 3.273 1.00 0.00 28 THR A CA 14
ATOM 23193 C C . THR A 1 28 ? -4.994 2.693 4.196 1.00 0.00 28 THR A C 14
ATOM 23194 O O . THR A 1 28 ? -6.096 2.189 3.999 1.00 0.00 28 THR A O 14
ATOM 23205 N N . GLN A 1 29 ? -4.759 3.557 5.184 1.00 0.00 29 GLN A N 14
ATOM 23206 C CA . GLN A 1 29 ? -5.809 3.978 6.106 1.00 0.00 29 GLN A CA 14
ATOM 23207 C C . GLN A 1 29 ? -6.913 4.694 5.352 1.00 0.00 29 GLN A C 14
ATOM 23208 O O . GLN A 1 29 ? -8.066 4.271 5.347 1.00 0.00 29 GLN A O 14
ATOM 23222 N N . LYS A 1 30 ? -6.531 5.784 4.715 1.00 0.00 30 LYS A N 14
ATOM 23223 C CA . LYS A 1 30 ? -7.462 6.615 3.969 1.00 0.00 30 LYS A CA 14
ATOM 23224 C C . LYS A 1 30 ? -8.108 5.824 2.833 1.00 0.00 30 LYS A C 14
ATOM 23225 O O . LYS A 1 30 ? -9.320 5.881 2.644 1.00 0.00 30 LYS A O 14
ATOM 23244 N N . GLU A 1 31 ? -7.290 5.073 2.102 1.00 0.00 31 GLU A N 14
ATOM 23245 C CA . GLU A 1 31 ? -7.751 4.299 0.953 1.00 0.00 31 GLU A CA 14
ATOM 23246 C C . GLU A 1 31 ? -8.914 3.378 1.301 1.00 0.00 31 GLU A C 14
ATOM 23247 O O . GLU A 1 31 ? -9.956 3.438 0.654 1.00 0.00 31 GLU A O 14
ATOM 23259 N N . GLU A 1 32 ? -8.748 2.540 2.324 1.00 0.00 32 GLU A N 14
ATOM 23260 C CA . GLU A 1 32 ? -9.788 1.576 2.688 1.00 0.00 32 GLU A CA 14
ATOM 23261 C C . GLU A 1 32 ? -11.068 2.286 3.123 1.00 0.00 32 GLU A C 14
ATOM 23262 O O . GLU A 1 32 ? -12.174 1.786 2.903 1.00 0.00 32 GLU A O 14
ATOM 23274 N N . LYS A 1 33 ? -10.918 3.456 3.725 1.00 0.00 33 LYS A N 14
ATOM 23275 C CA . LYS A 1 33 ? -12.066 4.250 4.134 1.00 0.00 33 LYS A CA 14
ATOM 23276 C C . LYS A 1 33 ? -12.750 4.842 2.908 1.00 0.00 33 LYS A C 14
ATOM 23277 O O . LYS A 1 33 ? -13.975 4.788 2.770 1.00 0.00 33 LYS A O 14
ATOM 23296 N N . ILE A 1 34 ? -11.941 5.389 2.009 1.00 0.00 34 ILE A N 14
ATOM 23297 C CA . ILE A 1 34 ? -12.444 5.972 0.776 1.00 0.00 34 ILE A CA 14
ATOM 23298 C C . ILE A 1 34 ? -13.061 4.896 -0.120 1.00 0.00 34 ILE A C 14
ATOM 23299 O O . ILE A 1 34 ? -13.961 5.178 -0.901 1.00 0.00 34 ILE A O 14
ATOM 23315 N N . ARG A 1 35 ? -12.575 3.662 0.005 1.00 0.00 35 ARG A N 14
ATOM 23316 C CA . ARG A 1 35 ? -13.149 2.526 -0.721 1.00 0.00 35 ARG A CA 14
ATOM 23317 C C . ARG A 1 35 ? -14.646 2.439 -0.485 1.00 0.00 35 ARG A C 14
ATOM 23318 O O . ARG A 1 35 ? -15.427 2.300 -1.425 1.00 0.00 35 ARG A O 14
ATOM 23339 N N . VAL A 1 36 ? -15.038 2.536 0.777 1.00 0.00 36 VAL A N 14
ATOM 23340 C CA . VAL A 1 36 ? -16.442 2.450 1.147 1.00 0.00 36 VAL A CA 14
ATOM 23341 C C . VAL A 1 36 ? -17.216 3.637 0.589 1.00 0.00 36 VAL A C 14
ATOM 23342 O O . VAL A 1 36 ? -18.341 3.496 0.111 1.00 0.00 36 VAL A O 14
ATOM 23355 N N . LEU A 1 37 ? -16.597 4.807 0.646 1.00 0.00 37 LEU A N 14
ATOM 23356 C CA . LEU A 1 37 ? -17.180 6.009 0.063 1.00 0.00 37 LEU A CA 14
ATOM 23357 C C . LEU A 1 37 ? -17.341 5.844 -1.433 1.00 0.00 37 LEU A C 14
ATOM 23358 O O . LEU A 1 37 ? -18.356 6.225 -2.003 1.00 0.00 37 LEU A O 14
ATOM 23374 N N . ARG A 1 38 ? -16.332 5.257 -2.051 1.00 0.00 38 ARG A N 14
ATOM 23375 C CA . ARG A 1 38 ? -16.337 4.998 -3.473 1.00 0.00 38 ARG A CA 14
ATOM 23376 C C . ARG A 1 38 ? -17.456 4.024 -3.829 1.00 0.00 38 ARG A C 14
ATOM 23377 O O . ARG A 1 38 ? -18.123 4.197 -4.838 1.00 0.00 38 ARG A O 14
ATOM 23398 N N . GLN A 1 39 ? -17.669 3.021 -2.979 1.00 0.00 39 GLN A N 14
ATOM 23399 C CA . GLN A 1 39 ? -18.807 2.117 -3.111 1.00 0.00 39 GLN A CA 14
ATOM 23400 C C . GLN A 1 39 ? -20.122 2.881 -3.108 1.00 0.00 39 GLN A C 14
ATOM 23401 O O . GLN A 1 39 ? -21.018 2.604 -3.904 1.00 0.00 39 GLN A O 14
ATOM 23415 N N . ARG A 1 40 ? -20.232 3.833 -2.196 1.00 0.00 40 ARG A N 14
ATOM 23416 C CA . ARG A 1 40 ? -21.383 4.709 -2.140 1.00 0.00 40 ARG A CA 14
ATOM 23417 C C . ARG A 1 40 ? -21.525 5.464 -3.455 1.00 0.00 40 ARG A C 14
ATOM 23418 O O . ARG A 1 40 ? -22.612 5.556 -4.027 1.00 0.00 40 ARG A O 14
ATOM 23439 N N . LEU A 1 41 ? -20.405 5.988 -3.932 1.00 0.00 41 LEU A N 14
ATOM 23440 C CA . LEU A 1 41 ? -20.361 6.687 -5.212 1.00 0.00 41 LEU A CA 14
ATOM 23441 C C . LEU A 1 41 ? -20.731 5.748 -6.362 1.00 0.00 41 LEU A C 14
ATOM 23442 O O . LEU A 1 41 ? -21.237 6.193 -7.384 1.00 0.00 41 LEU A O 14
ATOM 23458 N N . VAL A 1 42 ? -20.456 4.455 -6.199 1.00 0.00 42 VAL A N 14
ATOM 23459 C CA . VAL A 1 42 ? -20.806 3.453 -7.206 1.00 0.00 42 VAL A CA 14
ATOM 23460 C C . VAL A 1 42 ? -22.312 3.438 -7.443 1.00 0.00 42 VAL A C 14
ATOM 23461 O O . VAL A 1 42 ? -22.771 3.523 -8.583 1.00 0.00 42 VAL A O 14
ATOM 23474 N N . GLU A 1 43 ? -23.075 3.362 -6.359 1.00 0.00 43 GLU A N 14
ATOM 23475 C CA . GLU A 1 43 ? -24.529 3.373 -6.449 1.00 0.00 43 GLU A CA 14
ATOM 23476 C C . GLU A 1 43 ? -25.033 4.746 -6.888 1.00 0.00 43 GLU A C 14
ATOM 23477 O O . GLU A 1 43 ? -26.075 4.860 -7.533 1.00 0.00 43 GLU A O 14
ATOM 23489 N N . ARG A 1 44 ? -24.283 5.787 -6.540 1.00 0.00 44 ARG A N 14
ATOM 23490 C CA . ARG A 1 44 ? -24.593 7.141 -6.991 1.00 0.00 44 ARG A CA 14
ATOM 23491 C C . ARG A 1 44 ? -24.246 7.305 -8.465 1.00 0.00 44 ARG A C 14
ATOM 23492 O O . ARG A 1 44 ? -24.730 8.211 -9.141 1.00 0.00 44 ARG A O 14
ATOM 23513 N N . GLY A 1 45 ? -23.384 6.425 -8.939 1.00 0.00 45 GLY A N 14
ATOM 23514 C CA . GLY A 1 45 ? -23.014 6.397 -10.339 1.00 0.00 45 GLY A CA 14
ATOM 23515 C C . GLY A 1 45 ? -21.895 7.360 -10.675 1.00 0.00 45 GLY A C 14
ATOM 23516 O O . GLY A 1 45 ? -21.842 7.891 -11.781 1.00 0.00 45 GLY A O 14
ATOM 23520 N N . ASP A 1 46 ? -20.985 7.573 -9.729 1.00 0.00 46 ASP A N 14
ATOM 23521 C CA . ASP A 1 46 ? -19.851 8.471 -9.949 1.00 0.00 46 ASP A CA 14
ATOM 23522 C C . ASP A 1 46 ? -18.935 7.929 -11.039 1.00 0.00 46 ASP A C 14
ATOM 23523 O O . ASP A 1 46 ? -18.310 8.691 -11.774 1.00 0.00 46 ASP A O 14
ATOM 23532 N N . ALA A 1 47 ? -18.885 6.608 -11.161 1.00 0.00 47 ALA A N 14
ATOM 23533 C CA . ALA A 1 47 ? -18.095 5.963 -12.203 1.00 0.00 47 ALA A CA 14
ATOM 23534 C C . ALA A 1 47 ? -18.633 6.328 -13.585 1.00 0.00 47 ALA A C 14
ATOM 23535 O O . ALA A 1 47 ? -17.899 6.325 -14.573 1.00 0.00 47 ALA A O 14
ATOM 23542 N N . LYS A 1 48 ? -19.919 6.662 -13.635 1.00 0.00 48 LYS A N 14
ATOM 23543 C CA . LYS A 1 48 ? -20.564 7.071 -14.875 1.00 0.00 48 LYS A CA 14
ATOM 23544 C C . LYS A 1 48 ? -20.502 8.585 -15.039 1.00 0.00 48 LYS A C 14
ATOM 23545 O O . LYS A 1 48 ? -20.871 9.124 -16.082 1.00 0.00 48 LYS A O 14
ATOM 23564 N N . GLY A 1 49 ? -20.021 9.260 -14.000 1.00 0.00 49 GLY A N 14
ATOM 23565 C CA . GLY A 1 49 ? -19.916 10.707 -14.025 1.00 0.00 49 GLY A CA 14
ATOM 23566 C C . GLY A 1 49 ? -18.747 11.176 -14.863 1.00 0.00 49 GLY A C 14
ATOM 23567 O O . GLY A 1 49 ? -18.659 12.349 -15.224 1.00 0.00 49 GLY A O 14
ATOM 23571 N N . THR A 1 50 ? -17.845 10.256 -15.166 1.00 0.00 50 THR A N 14
ATOM 23572 C CA . THR A 1 50 ? -16.731 10.537 -16.042 1.00 0.00 50 THR A CA 14
ATOM 23573 C C . THR A 1 50 ? -16.776 9.594 -17.236 1.00 0.00 50 THR A C 14
ATOM 23574 O O . THR A 1 50 ? -16.538 8.391 -17.103 1.00 0.00 50 THR A O 14
ATOM 23585 N N . GLU A 1 51 ? -17.127 10.142 -18.384 1.00 0.00 51 GLU A N 14
ATOM 23586 C CA . GLU A 1 51 ? -17.196 9.376 -19.623 1.00 0.00 51 GLU A CA 14
ATOM 23587 C C . GLU A 1 51 ? -15.794 9.082 -20.163 1.00 0.00 51 GLU A C 14
ATOM 23588 O O . GLU A 1 51 ? -14.809 9.211 -19.432 1.00 0.00 51 GLU A O 14
ATOM 23600 N N . LEU A 1 52 ? -15.723 8.647 -21.427 1.00 0.00 52 LEU A N 14
ATOM 23601 C CA . LEU A 1 52 ? -14.457 8.348 -22.113 1.00 0.00 52 LEU A CA 14
ATOM 23602 C C . LEU A 1 52 ? -13.876 7.017 -21.647 1.00 0.00 52 LEU A C 14
ATOM 23603 O O . LEU A 1 52 ? -12.799 6.616 -22.094 1.00 0.00 52 LEU A O 14
ATOM 23619 N N . ASN A 1 53 ? -14.618 6.341 -20.757 1.00 0.00 53 ASN A N 14
ATOM 23620 C CA . ASN A 1 53 ? -14.213 5.067 -20.141 1.00 0.00 53 ASN A CA 14
ATOM 23621 C C . ASN A 1 53 ? -12.732 5.059 -19.741 1.00 0.00 53 ASN A C 14
ATOM 23622 O O . ASN A 1 53 ? -12.161 6.112 -19.450 1.00 0.00 53 ASN A O 14
ATOM 23633 N N . GLY B 2 1 ? 19.333 -14.875 -15.167 1.00 0.00 84 GLY B N 14
ATOM 23634 C CA . GLY B 2 1 ? 20.136 -15.689 -14.284 1.00 0.00 84 GLY B CA 14
ATOM 23635 C C . GLY B 2 1 ? 20.702 -14.904 -13.118 1.00 0.00 84 GLY B C 14
ATOM 23636 O O . GLY B 2 1 ? 20.006 -14.672 -12.129 1.00 0.00 84 GLY B O 14
ATOM 23640 N N . PRO B 2 2 ? 21.963 -14.463 -13.216 1.00 0.00 85 PRO B N 14
ATOM 23641 C CA . PRO B 2 2 ? 22.656 -13.794 -12.116 1.00 0.00 85 PRO B CA 14
ATOM 23642 C C . PRO B 2 2 ? 22.221 -12.342 -11.923 1.00 0.00 85 PRO B C 14
ATOM 23643 O O . PRO B 2 2 ? 21.262 -11.881 -12.549 1.00 0.00 85 PRO B O 14
ATOM 23654 N N . LEU B 2 3 ? 22.933 -11.651 -11.037 1.00 0.00 86 LEU B N 14
ATOM 23655 C CA . LEU B 2 3 ? 22.653 -10.261 -10.670 1.00 0.00 86 LEU B CA 14
ATOM 23656 C C . LEU B 2 3 ? 22.288 -9.393 -11.878 1.00 0.00 86 LEU B C 14
ATOM 23657 O O . LEU B 2 3 ? 23.108 -9.134 -12.758 1.00 0.00 86 LEU B O 14
ATOM 23673 N N . GLY B 2 4 ? 21.037 -8.963 -11.915 1.00 0.00 87 GLY B N 14
ATOM 23674 C CA . GLY B 2 4 ? 20.587 -8.082 -12.970 1.00 0.00 87 GLY B CA 14
ATOM 23675 C C . GLY B 2 4 ? 20.313 -6.689 -12.450 1.00 0.00 87 GLY B C 14
ATOM 23676 O O . GLY B 2 4 ? 20.884 -5.715 -12.934 1.00 0.00 87 GLY B O 14
ATOM 23680 N N . SER B 2 5 ? 19.448 -6.603 -11.449 1.00 0.00 88 SER B N 14
ATOM 23681 C CA . SER B 2 5 ? 19.109 -5.332 -10.829 1.00 0.00 88 SER B CA 14
ATOM 23682 C C . SER B 2 5 ? 20.082 -5.006 -9.695 1.00 0.00 88 SER B C 14
ATOM 23683 O O . SER B 2 5 ? 20.378 -3.838 -9.440 1.00 0.00 88 SER B O 14
ATOM 23691 N N . ARG B 2 6 ? 20.579 -6.047 -9.026 1.00 0.00 89 ARG B N 14
ATOM 23692 C CA . ARG B 2 6 ? 21.536 -5.877 -7.930 1.00 0.00 89 ARG B CA 14
ATOM 23693 C C . ARG B 2 6 ? 22.801 -5.169 -8.412 1.00 0.00 89 ARG B C 14
ATOM 23694 O O . ARG B 2 6 ? 23.051 -4.020 -8.051 1.00 0.00 89 ARG B O 14
ATOM 23715 N N . ARG B 2 7 ? 23.582 -5.867 -9.237 1.00 0.00 90 ARG B N 14
ATOM 23716 C CA . ARG B 2 7 ? 24.826 -5.326 -9.787 1.00 0.00 90 ARG B CA 14
ATOM 23717 C C . ARG B 2 7 ? 25.786 -4.916 -8.670 1.00 0.00 90 ARG B C 14
ATOM 23718 O O . ARG B 2 7 ? 26.299 -3.789 -8.654 1.00 0.00 90 ARG B O 14
ATOM 23739 N N . PHE B 2 8 ? 26.014 -5.846 -7.740 1.00 0.00 91 PHE B N 14
ATOM 23740 C CA . PHE B 2 8 ? 26.898 -5.627 -6.595 1.00 0.00 91 PHE B CA 14
ATOM 23741 C C . PHE B 2 8 ? 26.351 -4.536 -5.678 1.00 0.00 91 PHE B C 14
ATOM 23742 O O . PHE B 2 8 ? 25.203 -4.115 -5.818 1.00 0.00 91 PHE B O 14
ATOM 23759 N N . VAL B 2 9 ? 27.169 -4.077 -4.742 1.00 0.00 92 VAL B N 14
ATOM 23760 C CA . VAL B 2 9 ? 26.766 -3.012 -3.835 1.00 0.00 92 VAL B CA 14
ATOM 23761 C C . VAL B 2 9 ? 26.654 -1.683 -4.591 1.00 0.00 92 VAL B C 14
ATOM 23762 O O . VAL B 2 9 ? 26.040 -0.730 -4.114 1.00 0.00 92 VAL B O 14
ATOM 23775 N N . VAL B 2 10 ? 27.236 -1.649 -5.789 1.00 0.00 93 VAL B N 14
ATOM 23776 C CA . VAL B 2 10 ? 27.265 -0.443 -6.606 1.00 0.00 93 VAL B CA 14
ATOM 23777 C C . VAL B 2 10 ? 25.853 0.087 -6.855 1.00 0.00 93 VAL B C 14
ATOM 23778 O O . VAL B 2 10 ? 25.497 1.171 -6.380 1.00 0.00 93 VAL B O 14
ATOM 23791 N N . ASP B 2 11 ? 25.042 -0.676 -7.578 1.00 0.00 94 ASP B N 14
ATOM 23792 C CA . ASP B 2 11 ? 23.678 -0.250 -7.862 1.00 0.00 94 ASP B CA 14
ATOM 23793 C C . ASP B 2 11 ? 22.803 -0.435 -6.641 1.00 0.00 94 ASP B C 14
ATOM 23794 O O . ASP B 2 11 ? 22.024 0.442 -6.313 1.00 0.00 94 ASP B O 14
ATOM 23803 N N . ASP B 2 12 ? 22.953 -1.564 -5.947 1.00 0.00 95 ASP B N 14
ATOM 23804 C CA . ASP B 2 12 ? 22.133 -1.848 -4.763 1.00 0.00 95 ASP B CA 14
ATOM 23805 C C . ASP B 2 12 ? 22.136 -0.682 -3.784 1.00 0.00 95 ASP B C 14
ATOM 23806 O O . ASP B 2 12 ? 21.199 -0.507 -3.013 1.00 0.00 95 ASP B O 14
ATOM 23815 N N . ARG B 2 13 ? 23.171 0.132 -3.836 1.00 0.00 96 ARG B N 14
ATOM 23816 C CA . ARG B 2 13 ? 23.269 1.274 -2.949 1.00 0.00 96 ARG B CA 14
ATOM 23817 C C . ARG B 2 13 ? 22.399 2.407 -3.471 1.00 0.00 96 ARG B C 14
ATOM 23818 O O . ARG B 2 13 ? 21.364 2.722 -2.892 1.00 0.00 96 ARG B O 14
ATOM 23839 N N . ARG B 2 14 ? 22.807 2.978 -4.596 1.00 0.00 97 ARG B N 14
ATOM 23840 C CA . ARG B 2 14 ? 22.131 4.139 -5.164 1.00 0.00 97 ARG B CA 14
ATOM 23841 C C . ARG B 2 14 ? 20.783 3.755 -5.768 1.00 0.00 97 ARG B C 14
ATOM 23842 O O . ARG B 2 14 ? 19.772 4.404 -5.521 1.00 0.00 97 ARG B O 14
ATOM 23863 N N . GLU B 2 15 ? 20.787 2.683 -6.539 1.00 0.00 98 GLU B N 14
ATOM 23864 C CA . GLU B 2 15 ? 19.617 2.249 -7.287 1.00 0.00 98 GLU B CA 14
ATOM 23865 C C . GLU B 2 15 ? 18.489 1.787 -6.371 1.00 0.00 98 GLU B C 14
ATOM 23866 O O . GLU B 2 15 ? 17.316 2.047 -6.647 1.00 0.00 98 GLU B O 14
ATOM 23878 N N . LEU B 2 16 ? 18.832 1.110 -5.279 1.00 0.00 99 LEU B N 14
ATOM 23879 C CA . LEU B 2 16 ? 17.815 0.628 -4.362 1.00 0.00 99 LEU B CA 14
ATOM 23880 C C . LEU B 2 16 ? 17.243 1.784 -3.549 1.00 0.00 99 LEU B C 14
ATOM 23881 O O . LEU B 2 16 ? 16.027 1.951 -3.483 1.00 0.00 99 LEU B O 14
ATOM 23897 N N . GLN B 2 17 ? 18.112 2.599 -2.950 1.00 0.00 100 GLN B N 14
ATOM 23898 C CA . GLN B 2 17 ? 17.648 3.716 -2.130 1.00 0.00 100 GLN B CA 14
ATOM 23899 C C . GLN B 2 17 ? 16.857 4.703 -2.979 1.00 0.00 100 GLN B C 14
ATOM 23900 O O . GLN B 2 17 ? 15.936 5.355 -2.489 1.00 0.00 100 GLN B O 14
ATOM 23914 N N . TYR B 2 18 ? 17.236 4.812 -4.247 1.00 0.00 101 TYR B N 14
ATOM 23915 C CA . TYR B 2 18 ? 16.552 5.689 -5.187 1.00 0.00 101 TYR B CA 14
ATOM 23916 C C . TYR B 2 18 ? 15.058 5.396 -5.221 1.00 0.00 101 TYR B C 14
ATOM 23917 O O . TYR B 2 18 ? 14.241 6.303 -5.070 1.00 0.00 101 TYR B O 14
ATOM 23935 N N . ARG B 2 19 ? 14.701 4.124 -5.388 1.00 0.00 102 ARG B N 14
ATOM 23936 C CA . ARG B 2 19 ? 13.297 3.751 -5.511 1.00 0.00 102 ARG B CA 14
ATOM 23937 C C . ARG B 2 19 ? 12.547 4.035 -4.214 1.00 0.00 102 ARG B C 14
ATOM 23938 O O . ARG B 2 19 ? 11.342 4.259 -4.221 1.00 0.00 102 ARG B O 14
ATOM 23959 N N . VAL B 2 20 ? 13.270 4.058 -3.107 1.00 0.00 103 VAL B N 14
ATOM 23960 C CA . VAL B 2 20 ? 12.660 4.279 -1.807 1.00 0.00 103 VAL B CA 14
ATOM 23961 C C . VAL B 2 20 ? 12.235 5.744 -1.656 1.00 0.00 103 VAL B C 14
ATOM 23962 O O . VAL B 2 20 ? 11.141 6.028 -1.169 1.00 0.00 103 VAL B O 14
ATOM 23975 N N . GLU B 2 21 ? 13.089 6.674 -2.085 1.00 0.00 104 GLU B N 14
ATOM 23976 C CA . GLU B 2 21 ? 12.748 8.097 -2.019 1.00 0.00 104 GLU B CA 14
ATOM 23977 C C . GLU B 2 21 ? 11.712 8.514 -3.062 1.00 0.00 104 GLU B C 14
ATOM 23978 O O . GLU B 2 21 ? 10.953 9.455 -2.822 1.00 0.00 104 GLU B O 14
ATOM 23990 N N . VAL B 2 22 ? 11.658 7.847 -4.214 1.00 0.00 105 VAL B N 14
ATOM 23991 C CA . VAL B 2 22 ? 10.563 8.108 -5.144 1.00 0.00 105 VAL B CA 14
ATOM 23992 C C . VAL B 2 22 ? 9.263 7.583 -4.556 1.00 0.00 105 VAL B C 14
ATOM 23993 O O . VAL B 2 22 ? 8.242 8.249 -4.627 1.00 0.00 105 VAL B O 14
ATOM 24006 N N . GLN B 2 23 ? 9.314 6.410 -3.931 1.00 0.00 106 GLN B N 14
ATOM 24007 C CA . GLN B 2 23 ? 8.152 5.883 -3.223 1.00 0.00 106 GLN B CA 14
ATOM 24008 C C . GLN B 2 23 ? 7.715 6.859 -2.131 1.00 0.00 106 GLN B C 14
ATOM 24009 O O . GLN B 2 23 ? 6.527 7.105 -1.951 1.00 0.00 106 GLN B O 14
ATOM 24023 N N . ASN B 2 24 ? 8.698 7.427 -1.433 1.00 0.00 107 ASN B N 14
ATOM 24024 C CA . ASN B 2 24 ? 8.460 8.474 -0.431 1.00 0.00 107 ASN B CA 14
ATOM 24025 C C . ASN B 2 24 ? 7.644 9.620 -1.041 1.00 0.00 107 ASN B C 14
ATOM 24026 O O . ASN B 2 24 ? 6.711 10.132 -0.430 1.00 0.00 107 ASN B O 14
ATOM 24037 N N . ARG B 2 25 ? 7.992 10.000 -2.262 1.00 0.00 108 ARG B N 14
ATOM 24038 C CA . ARG B 2 25 ? 7.341 11.115 -2.935 1.00 0.00 108 ARG B CA 14
ATOM 24039 C C . ARG B 2 25 ? 5.992 10.713 -3.523 1.00 0.00 108 ARG B C 14
ATOM 24040 O O . ARG B 2 25 ? 4.981 11.365 -3.276 1.00 0.00 108 ARG B O 14
ATOM 24061 N N . VAL B 2 26 ? 5.988 9.641 -4.306 1.00 0.00 109 VAL B N 14
ATOM 24062 C CA . VAL B 2 26 ? 4.783 9.179 -4.988 1.00 0.00 109 VAL B CA 14
ATOM 24063 C C . VAL B 2 26 ? 3.668 8.873 -3.998 1.00 0.00 109 VAL B C 14
ATOM 24064 O O . VAL B 2 26 ? 2.526 9.290 -4.191 1.00 0.00 109 VAL B O 14
ATOM 24077 N N . TYR B 2 27 ? 4.008 8.166 -2.928 1.00 0.00 110 TYR B N 14
ATOM 24078 C CA . TYR B 2 27 ? 3.035 7.825 -1.899 1.00 0.00 110 TYR B CA 14
ATOM 24079 C C . TYR B 2 27 ? 2.509 9.086 -1.224 1.00 0.00 110 TYR B C 14
ATOM 24080 O O . TYR B 2 27 ? 1.340 9.166 -0.849 1.00 0.00 110 TYR B O 14
ATOM 24098 N N . LYS B 2 28 ? 3.384 10.069 -1.083 1.00 0.00 111 LYS B N 14
ATOM 24099 C CA . LYS B 2 28 ? 3.022 11.345 -0.489 1.00 0.00 111 LYS B CA 14
ATOM 24100 C C . LYS B 2 28 ? 2.048 12.079 -1.399 1.00 0.00 111 LYS B C 14
ATOM 24101 O O . LYS B 2 28 ? 1.075 12.677 -0.941 1.00 0.00 111 LYS B O 14
ATOM 24120 N N . LYS B 2 29 ? 2.313 12.000 -2.698 1.00 0.00 112 LYS B N 14
ATOM 24121 C CA . LYS B 2 29 ? 1.442 12.582 -3.704 1.00 0.00 112 LYS B CA 14
ATOM 24122 C C . LYS B 2 29 ? 0.059 11.945 -3.651 1.00 0.00 112 LYS B C 14
ATOM 24123 O O . LYS B 2 29 ? -0.953 12.628 -3.832 1.00 0.00 112 LYS B O 14
ATOM 24142 N N . GLU B 2 30 ? 0.020 10.638 -3.399 1.00 0.00 113 GLU B N 14
ATOM 24143 C CA . GLU B 2 30 ? -1.247 9.935 -3.246 1.00 0.00 113 GLU B CA 14
ATOM 24144 C C . GLU B 2 30 ? -2.029 10.526 -2.086 1.00 0.00 113 GLU B C 14
ATOM 24145 O O . GLU B 2 30 ? -3.193 10.873 -2.229 1.00 0.00 113 GLU B O 14
ATOM 24157 N N . ILE B 2 31 ? -1.365 10.656 -0.942 1.00 0.00 114 ILE B N 14
ATOM 24158 C CA . ILE B 2 31 ? -1.986 11.178 0.268 1.00 0.00 114 ILE B CA 14
ATOM 24159 C C . ILE B 2 31 ? -2.597 12.560 0.056 1.00 0.00 114 ILE B C 14
ATOM 24160 O O . ILE B 2 31 ? -3.691 12.834 0.536 1.00 0.00 114 ILE B O 14
ATOM 24176 N N . GLN B 2 32 ? -1.894 13.423 -0.662 1.00 0.00 115 GLN B N 14
ATOM 24177 C CA . GLN B 2 32 ? -2.396 14.762 -0.943 1.00 0.00 115 GLN B CA 14
ATOM 24178 C C . GLN B 2 32 ? -3.702 14.679 -1.723 1.00 0.00 115 GLN B C 14
ATOM 24179 O O . GLN B 2 32 ? -4.676 15.383 -1.424 1.00 0.00 115 GLN B O 14
ATOM 24193 N N . ALA B 2 33 ? -3.713 13.798 -2.712 1.00 0.00 116 ALA B N 14
ATOM 24194 C CA . ALA B 2 33 ? -4.919 13.513 -3.475 1.00 0.00 116 ALA B CA 14
ATOM 24195 C C . ALA B 2 33 ? -5.994 12.929 -2.564 1.00 0.00 116 ALA B C 14
ATOM 24196 O O . ALA B 2 33 ? -7.134 13.388 -2.557 1.00 0.00 116 ALA B O 14
ATOM 24203 N N . LEU B 2 34 ? -5.597 11.939 -1.776 1.00 0.00 117 LEU B N 14
ATOM 24204 C CA . LEU B 2 34 ? -6.503 11.243 -0.865 1.00 0.00 117 LEU B CA 14
ATOM 24205 C C . LEU B 2 34 ? -7.056 12.189 0.192 1.00 0.00 117 LEU B C 14
ATOM 24206 O O . LEU B 2 34 ? -8.111 11.940 0.763 1.00 0.00 117 LEU B O 14
ATOM 24222 N N . ASP B 2 35 ? -6.335 13.267 0.454 1.00 0.00 118 ASP B N 14
ATOM 24223 C CA . ASP B 2 35 ? -6.778 14.277 1.406 1.00 0.00 118 ASP B CA 14
ATOM 24224 C C . ASP B 2 35 ? -8.036 14.969 0.892 1.00 0.00 118 ASP B C 14
ATOM 24225 O O . ASP B 2 35 ? -8.891 15.395 1.670 1.00 0.00 118 ASP B O 14
ATOM 24234 N N . ALA B 2 36 ? -8.152 15.066 -0.426 1.00 0.00 119 ALA B N 14
ATOM 24235 C CA . ALA B 2 36 ? -9.376 15.558 -1.042 1.00 0.00 119 ALA B CA 14
ATOM 24236 C C . ALA B 2 36 ? -10.502 14.550 -0.829 1.00 0.00 119 ALA B C 14
ATOM 24237 O O . ALA B 2 36 ? -11.650 14.914 -0.563 1.00 0.00 119 ALA B O 14
ATOM 24244 N N . GLU B 2 37 ? -10.164 13.271 -0.927 1.00 0.00 120 GLU B N 14
ATOM 24245 C CA . GLU B 2 37 ? -11.102 12.217 -0.614 1.00 0.00 120 GLU B CA 14
ATOM 24246 C C . GLU B 2 37 ? -11.433 12.225 0.877 1.00 0.00 120 GLU B C 14
ATOM 24247 O O . GLU B 2 37 ? -12.499 11.789 1.281 1.00 0.00 120 GLU B O 14
ATOM 24259 N N . ILE B 2 38 ? -10.509 12.698 1.701 1.00 0.00 121 ILE B N 14
ATOM 24260 C CA . ILE B 2 38 ? -10.798 12.890 3.117 1.00 0.00 121 ILE B CA 14
ATOM 24261 C C . ILE B 2 38 ? -12.039 13.759 3.282 1.00 0.00 121 ILE B C 14
ATOM 24262 O O . ILE B 2 38 ? -12.831 13.546 4.193 1.00 0.00 121 ILE B O 14
ATOM 24278 N N . ARG B 2 39 ? -12.226 14.708 2.370 1.00 0.00 122 ARG B N 14
ATOM 24279 C CA . ARG B 2 39 ? -13.409 15.549 2.395 1.00 0.00 122 ARG B CA 14
ATOM 24280 C C . ARG B 2 39 ? -14.663 14.704 2.184 1.00 0.00 122 ARG B C 14
ATOM 24281 O O . ARG B 2 39 ? -15.683 14.930 2.831 1.00 0.00 122 ARG B O 14
ATOM 24302 N N . LYS B 2 40 ? -14.581 13.716 1.294 1.00 0.00 123 LYS B N 14
ATOM 24303 C CA . LYS B 2 40 ? -15.709 12.815 1.071 1.00 0.00 123 LYS B CA 14
ATOM 24304 C C . LYS B 2 40 ? -15.953 11.975 2.323 1.00 0.00 123 LYS B C 14
ATOM 24305 O O . LYS B 2 40 ? -17.090 11.648 2.659 1.00 0.00 123 LYS B O 14
ATOM 24324 N N . LEU B 2 41 ? -14.870 11.642 3.018 1.00 0.00 124 LEU B N 14
ATOM 24325 C CA . LEU B 2 41 ? -14.956 10.936 4.285 1.00 0.00 124 LEU B CA 14
ATOM 24326 C C . LEU B 2 41 ? -15.594 11.822 5.345 1.00 0.00 124 LEU B C 14
ATOM 24327 O O . LEU B 2 41 ? -16.371 11.351 6.169 1.00 0.00 124 LEU B O 14
ATOM 24343 N N . GLU B 2 42 ? -15.271 13.110 5.315 1.00 0.00 125 GLU B N 14
ATOM 24344 C CA . GLU B 2 42 ? -15.884 14.070 6.224 1.00 0.00 125 GLU B CA 14
ATOM 24345 C C . GLU B 2 42 ? -17.380 14.168 5.957 1.00 0.00 125 GLU B C 14
ATOM 24346 O O . GLU B 2 42 ? -18.164 14.406 6.869 1.00 0.00 125 GLU B O 14
ATOM 24358 N N . ARG B 2 43 ? -17.769 13.972 4.703 1.00 0.00 126 ARG B N 14
ATOM 24359 C CA . ARG B 2 43 ? -19.179 13.936 4.332 1.00 0.00 126 ARG B CA 14
ATOM 24360 C C . ARG B 2 43 ? -19.858 12.734 4.984 1.00 0.00 126 ARG B C 14
ATOM 24361 O O . ARG B 2 43 ? -21.039 12.773 5.315 1.00 0.00 126 ARG B O 14
ATOM 24382 N N . LEU B 2 44 ? -19.093 11.665 5.160 1.00 0.00 127 LEU B N 14
ATOM 24383 C CA . LEU B 2 44 ? -19.553 10.482 5.880 1.00 0.00 127 LEU B CA 14
ATOM 24384 C C . LEU B 2 44 ? -19.664 10.797 7.368 1.00 0.00 127 LEU B C 14
ATOM 24385 O O . LEU B 2 44 ? -20.676 10.507 8.012 1.00 0.00 127 LEU B O 14
ATOM 24401 N N . LEU B 2 45 ? -18.604 11.404 7.888 1.00 0.00 128 LEU B N 14
ATOM 24402 C CA . LEU B 2 45 ? -18.508 11.772 9.297 1.00 0.00 128 LEU B CA 14
ATOM 24403 C C . LEU B 2 45 ? -19.616 12.741 9.708 1.00 0.00 128 LEU B C 14
ATOM 24404 O O . LEU B 2 45 ? -20.405 12.458 10.609 1.00 0.00 128 LEU B O 14
ATOM 24420 N N . GLU B 2 46 ? -19.662 13.881 9.033 1.00 0.00 129 GLU B N 14
ATOM 24421 C CA . GLU B 2 46 ? -20.588 14.956 9.372 1.00 0.00 129 GLU B CA 14
ATOM 24422 C C . GLU B 2 46 ? -22.046 14.544 9.183 1.00 0.00 129 GLU B C 14
ATOM 24423 O O . GLU B 2 46 ? -22.918 14.958 9.947 1.00 0.00 129 GLU B O 14
ATOM 24435 N N . SER B 2 47 ? -22.310 13.727 8.174 1.00 0.00 130 SER B N 14
ATOM 24436 C CA . SER B 2 47 ? -23.675 13.296 7.888 1.00 0.00 130 SER B CA 14
ATOM 24437 C C . SER B 2 47 ? -24.136 12.245 8.901 1.00 0.00 130 SER B C 14
ATOM 24438 O O . SER B 2 47 ? -25.310 11.874 8.939 1.00 0.00 130 SER B O 14
ATOM 24446 N N . GLY B 2 48 ? -23.205 11.779 9.727 1.00 0.00 131 GLY B N 14
ATOM 24447 C CA . GLY B 2 48 ? -23.534 10.790 10.732 1.00 0.00 131 GLY B CA 14
ATOM 24448 C C . GLY B 2 48 ? -23.750 9.419 10.133 1.00 0.00 131 GLY B C 14
ATOM 24449 O O . GLY B 2 48 ? -24.515 8.616 10.659 1.00 0.00 131 GLY B O 14
ATOM 24453 N N . LEU B 2 49 ? -23.076 9.153 9.021 1.00 0.00 132 LEU B N 14
ATOM 24454 C CA . LEU B 2 49 ? -23.208 7.890 8.332 1.00 0.00 132 LEU B CA 14
ATOM 24455 C C . LEU B 2 49 ? -22.351 6.841 9.046 1.00 0.00 132 LEU B C 14
ATOM 24456 O O . LEU B 2 49 ? -22.716 5.669 9.135 1.00 0.00 132 LEU B O 14
ATOM 24472 N N . THR B 2 50 ? -21.218 7.280 9.569 1.00 0.00 133 THR B N 14
ATOM 24473 C CA . THR B 2 50 ? -20.342 6.414 10.339 1.00 0.00 133 THR B CA 14
ATOM 24474 C C . THR B 2 50 ? -19.608 7.227 11.406 1.00 0.00 133 THR B C 14
ATOM 24475 O O . THR B 2 50 ? -18.587 7.866 11.082 1.00 0.00 133 THR B O 14
ATOM 24487 N N . MET A 1 1 ? 31.724 -1.622 9.179 1.00 0.00 1 MET A N 15
ATOM 24488 C CA . MET A 1 1 ? 32.645 -0.537 9.585 1.00 0.00 1 MET A CA 15
ATOM 24489 C C . MET A 1 1 ? 33.125 0.232 8.362 1.00 0.00 1 MET A C 15
ATOM 24490 O O . MET A 1 1 ? 34.076 -0.175 7.695 1.00 0.00 1 MET A O 15
ATOM 24506 N N . ASP A 1 2 ? 32.463 1.340 8.066 1.00 0.00 2 ASP A N 15
ATOM 24507 C CA . ASP A 1 2 ? 32.820 2.157 6.913 1.00 0.00 2 ASP A CA 15
ATOM 24508 C C . ASP A 1 2 ? 33.270 3.538 7.358 1.00 0.00 2 ASP A C 15
ATOM 24509 O O . ASP A 1 2 ? 32.765 4.081 8.339 1.00 0.00 2 ASP A O 15
ATOM 24518 N N . SER A 1 3 ? 34.227 4.090 6.634 1.00 0.00 3 SER A N 15
ATOM 24519 C CA . SER A 1 3 ? 34.755 5.409 6.930 1.00 0.00 3 SER A CA 15
ATOM 24520 C C . SER A 1 3 ? 34.001 6.473 6.138 1.00 0.00 3 SER A C 15
ATOM 24521 O O . SER A 1 3 ? 33.637 7.519 6.674 1.00 0.00 3 SER A O 15
ATOM 24529 N N . ALA A 1 4 ? 33.766 6.195 4.860 1.00 0.00 4 ALA A N 15
ATOM 24530 C CA . ALA A 1 4 ? 33.012 7.103 4.007 1.00 0.00 4 ALA A CA 15
ATOM 24531 C C . ALA A 1 4 ? 31.536 7.051 4.374 1.00 0.00 4 ALA A C 15
ATOM 24532 O O . ALA A 1 4 ? 30.892 8.083 4.561 1.00 0.00 4 ALA A O 15
ATOM 24539 N N . ILE A 1 5 ? 31.012 5.841 4.488 1.00 0.00 5 ILE A N 15
ATOM 24540 C CA . ILE A 1 5 ? 29.639 5.645 4.916 1.00 0.00 5 ILE A CA 15
ATOM 24541 C C . ILE A 1 5 ? 29.579 5.664 6.436 1.00 0.00 5 ILE A C 15
ATOM 24542 O O . ILE A 1 5 ? 29.867 4.661 7.093 1.00 0.00 5 ILE A O 15
ATOM 24558 N N . SER A 1 6 ? 29.215 6.802 6.999 1.00 0.00 6 SER A N 15
ATOM 24559 C CA . SER A 1 6 ? 29.145 6.932 8.439 1.00 0.00 6 SER A CA 15
ATOM 24560 C C . SER A 1 6 ? 27.722 6.666 8.904 1.00 0.00 6 SER A C 15
ATOM 24561 O O . SER A 1 6 ? 26.860 6.341 8.085 1.00 0.00 6 SER A O 15
ATOM 24569 N N . LYS A 1 7 ? 27.465 6.800 10.199 1.00 0.00 7 LYS A N 15
ATOM 24570 C CA . LYS A 1 7 ? 26.116 6.665 10.711 1.00 0.00 7 LYS A CA 15
ATOM 24571 C C . LYS A 1 7 ? 25.202 7.679 10.024 1.00 0.00 7 LYS A C 15
ATOM 24572 O O . LYS A 1 7 ? 24.007 7.450 9.861 1.00 0.00 7 LYS A O 15
ATOM 24591 N N . GLU A 1 8 ? 25.804 8.781 9.593 1.00 0.00 8 GLU A N 15
ATOM 24592 C CA . GLU A 1 8 ? 25.116 9.812 8.830 1.00 0.00 8 GLU A CA 15
ATOM 24593 C C . GLU A 1 8 ? 24.489 9.244 7.557 1.00 0.00 8 GLU A C 15
ATOM 24594 O O . GLU A 1 8 ? 23.305 9.455 7.289 1.00 0.00 8 GLU A O 15
ATOM 24606 N N . ASP A 1 9 ? 25.287 8.528 6.774 1.00 0.00 9 ASP A N 15
ATOM 24607 C CA . ASP A 1 9 ? 24.812 7.957 5.514 1.00 0.00 9 ASP A CA 15
ATOM 24608 C C . ASP A 1 9 ? 23.949 6.735 5.794 1.00 0.00 9 ASP A C 15
ATOM 24609 O O . ASP A 1 9 ? 23.031 6.412 5.041 1.00 0.00 9 ASP A O 15
ATOM 24618 N N . GLU A 1 10 ? 24.251 6.073 6.901 1.00 0.00 10 GLU A N 15
ATOM 24619 C CA . GLU A 1 10 ? 23.498 4.911 7.348 1.00 0.00 10 GLU A CA 15
ATOM 24620 C C . GLU A 1 10 ? 22.058 5.297 7.678 1.00 0.00 10 GLU A C 15
ATOM 24621 O O . GLU A 1 10 ? 21.112 4.806 7.057 1.00 0.00 10 GLU A O 15
ATOM 24633 N N . GLU A 1 11 ? 21.908 6.183 8.658 1.00 0.00 11 GLU A N 15
ATOM 24634 C CA . GLU A 1 11 ? 20.609 6.704 9.053 1.00 0.00 11 GLU A CA 15
ATOM 24635 C C . GLU A 1 11 ? 19.870 7.313 7.869 1.00 0.00 11 GLU A C 15
ATOM 24636 O O . GLU A 1 11 ? 18.644 7.291 7.824 1.00 0.00 11 GLU A O 15
ATOM 24648 N N . ARG A 1 12 ? 20.620 7.852 6.916 1.00 0.00 12 ARG A N 15
ATOM 24649 C CA . ARG A 1 12 ? 20.036 8.406 5.701 1.00 0.00 12 ARG A CA 15
ATOM 24650 C C . ARG A 1 12 ? 19.173 7.360 4.999 1.00 0.00 12 ARG A C 15
ATOM 24651 O O . ARG A 1 12 ? 18.039 7.638 4.606 1.00 0.00 12 ARG A O 15
ATOM 24672 N N . TYR A 1 13 ? 19.709 6.150 4.863 1.00 0.00 13 TYR A N 15
ATOM 24673 C CA . TYR A 1 13 ? 18.963 5.050 4.270 1.00 0.00 13 TYR A CA 15
ATOM 24674 C C . TYR A 1 13 ? 17.851 4.591 5.207 1.00 0.00 13 TYR A C 15
ATOM 24675 O O . TYR A 1 13 ? 16.707 4.426 4.792 1.00 0.00 13 TYR A O 15
ATOM 24693 N N . GLN A 1 14 ? 18.200 4.393 6.468 1.00 0.00 14 GLN A N 15
ATOM 24694 C CA . GLN A 1 14 ? 17.254 3.914 7.474 1.00 0.00 14 GLN A CA 15
ATOM 24695 C C . GLN A 1 14 ? 16.016 4.795 7.545 1.00 0.00 14 GLN A C 15
ATOM 24696 O O . GLN A 1 14 ? 14.890 4.323 7.393 1.00 0.00 14 GLN A O 15
ATOM 24710 N N . LYS A 1 15 ? 16.234 6.074 7.785 1.00 0.00 15 LYS A N 15
ATOM 24711 C CA . LYS A 1 15 ? 15.148 7.040 7.826 1.00 0.00 15 LYS A CA 15
ATOM 24712 C C . LYS A 1 15 ? 14.364 7.047 6.516 1.00 0.00 15 LYS A C 15
ATOM 24713 O O . LYS A 1 15 ? 13.163 7.307 6.514 1.00 0.00 15 LYS A O 15
ATOM 24732 N N . LEU A 1 16 ? 15.039 6.739 5.411 1.00 0.00 16 LEU A N 15
ATOM 24733 C CA . LEU A 1 16 ? 14.393 6.703 4.104 1.00 0.00 16 LEU A CA 15
ATOM 24734 C C . LEU A 1 16 ? 13.387 5.562 4.037 1.00 0.00 16 LEU A C 15
ATOM 24735 O O . LEU A 1 16 ? 12.275 5.729 3.527 1.00 0.00 16 LEU A O 15
ATOM 24751 N N . VAL A 1 17 ? 13.773 4.397 4.554 1.00 0.00 17 VAL A N 15
ATOM 24752 C CA . VAL A 1 17 ? 12.857 3.265 4.607 1.00 0.00 17 VAL A CA 15
ATOM 24753 C C . VAL A 1 17 ? 11.684 3.623 5.500 1.00 0.00 17 VAL A C 15
ATOM 24754 O O . VAL A 1 17 ? 10.535 3.361 5.168 1.00 0.00 17 VAL A O 15
ATOM 24767 N N . THR A 1 18 ? 11.991 4.297 6.596 1.00 0.00 18 THR A N 15
ATOM 24768 C CA . THR A 1 18 ? 11.001 4.724 7.541 1.00 0.00 18 THR A CA 15
ATOM 24769 C C . THR A 1 18 ? 9.991 5.657 6.876 1.00 0.00 18 THR A C 15
ATOM 24770 O O . THR A 1 18 ? 8.787 5.548 7.108 1.00 0.00 18 THR A O 15
ATOM 24781 N N . GLU A 1 19 ? 10.489 6.542 6.021 1.00 0.00 19 GLU A N 15
ATOM 24782 C CA . GLU A 1 19 ? 9.638 7.490 5.324 1.00 0.00 19 GLU A CA 15
ATOM 24783 C C . GLU A 1 19 ? 8.550 6.783 4.531 1.00 0.00 19 GLU A C 15
ATOM 24784 O O . GLU A 1 19 ? 7.385 7.162 4.613 1.00 0.00 19 GLU A O 15
ATOM 24796 N N . ASN A 1 20 ? 8.914 5.738 3.793 1.00 0.00 20 ASN A N 15
ATOM 24797 C CA . ASN A 1 20 ? 7.936 5.048 2.959 1.00 0.00 20 ASN A CA 15
ATOM 24798 C C . ASN A 1 20 ? 7.070 4.099 3.789 1.00 0.00 20 ASN A C 15
ATOM 24799 O O . ASN A 1 20 ? 5.933 3.822 3.415 1.00 0.00 20 ASN A O 15
ATOM 24810 N N . GLU A 1 21 ? 7.594 3.613 4.914 1.00 0.00 21 GLU A N 15
ATOM 24811 C CA . GLU A 1 21 ? 6.809 2.777 5.818 1.00 0.00 21 GLU A CA 15
ATOM 24812 C C . GLU A 1 21 ? 5.640 3.559 6.409 1.00 0.00 21 GLU A C 15
ATOM 24813 O O . GLU A 1 21 ? 4.516 3.061 6.479 1.00 0.00 21 GLU A O 15
ATOM 24825 N N . GLN A 1 22 ? 5.918 4.787 6.832 1.00 0.00 22 GLN A N 15
ATOM 24826 C CA . GLN A 1 22 ? 4.917 5.624 7.484 1.00 0.00 22 GLN A CA 15
ATOM 24827 C C . GLN A 1 22 ? 3.732 5.897 6.571 1.00 0.00 22 GLN A C 15
ATOM 24828 O O . GLN A 1 22 ? 2.597 5.531 6.874 1.00 0.00 22 GLN A O 15
ATOM 24842 N N . LEU A 1 23 ? 4.001 6.525 5.441 1.00 0.00 23 LEU A N 15
ATOM 24843 C CA . LEU A 1 23 ? 2.939 7.068 4.623 1.00 0.00 23 LEU A CA 15
ATOM 24844 C C . LEU A 1 23 ? 2.238 6.002 3.783 1.00 0.00 23 LEU A C 15
ATOM 24845 O O . LEU A 1 23 ? 1.112 6.216 3.344 1.00 0.00 23 LEU A O 15
ATOM 24861 N N . GLN A 1 24 ? 2.873 4.846 3.583 1.00 0.00 24 GLN A N 15
ATOM 24862 C CA . GLN A 1 24 ? 2.201 3.743 2.899 1.00 0.00 24 GLN A CA 15
ATOM 24863 C C . GLN A 1 24 ? 1.041 3.255 3.760 1.00 0.00 24 GLN A C 15
ATOM 24864 O O . GLN A 1 24 ? -0.003 2.836 3.255 1.00 0.00 24 GLN A O 15
ATOM 24878 N N . ARG A 1 25 ? 1.234 3.351 5.071 1.00 0.00 25 ARG A N 15
ATOM 24879 C CA . ARG A 1 25 ? 0.207 3.035 6.037 1.00 0.00 25 ARG A CA 15
ATOM 24880 C C . ARG A 1 25 ? -0.873 4.107 5.993 1.00 0.00 25 ARG A C 15
ATOM 24881 O O . ARG A 1 25 ? -2.059 3.805 5.925 1.00 0.00 25 ARG A O 15
ATOM 24902 N N . LEU A 1 26 ? -0.435 5.362 6.003 1.00 0.00 26 LEU A N 15
ATOM 24903 C CA . LEU A 1 26 ? -1.333 6.512 5.971 1.00 0.00 26 LEU A CA 15
ATOM 24904 C C . LEU A 1 26 ? -2.260 6.435 4.765 1.00 0.00 26 LEU A C 15
ATOM 24905 O O . LEU A 1 26 ? -3.435 6.805 4.839 1.00 0.00 26 LEU A O 15
ATOM 24921 N N . ILE A 1 27 ? -1.721 5.934 3.663 1.00 0.00 27 ILE A N 15
ATOM 24922 C CA . ILE A 1 27 ? -2.508 5.655 2.475 1.00 0.00 27 ILE A CA 15
ATOM 24923 C C . ILE A 1 27 ? -3.604 4.647 2.780 1.00 0.00 27 ILE A C 15
ATOM 24924 O O . ILE A 1 27 ? -4.784 4.937 2.606 1.00 0.00 27 ILE A O 15
ATOM 24940 N N . THR A 1 28 ? -3.199 3.474 3.260 1.00 0.00 28 THR A N 15
ATOM 24941 C CA . THR A 1 28 ? -4.128 2.373 3.496 1.00 0.00 28 THR A CA 15
ATOM 24942 C C . THR A 1 28 ? -5.274 2.788 4.431 1.00 0.00 28 THR A C 15
ATOM 24943 O O . THR A 1 28 ? -6.403 2.333 4.262 1.00 0.00 28 THR A O 15
ATOM 24954 N N . GLN A 1 29 ? -4.983 3.670 5.392 1.00 0.00 29 GLN A N 15
ATOM 24955 C CA . GLN A 1 29 ? -5.990 4.121 6.351 1.00 0.00 29 GLN A CA 15
ATOM 24956 C C . GLN A 1 29 ? -7.071 4.926 5.643 1.00 0.00 29 GLN A C 15
ATOM 24957 O O . GLN A 1 29 ? -8.268 4.725 5.854 1.00 0.00 29 GLN A O 15
ATOM 24971 N N . LYS A 1 30 ? -6.634 5.849 4.807 1.00 0.00 30 LYS A N 15
ATOM 24972 C CA . LYS A 1 30 ? -7.551 6.673 4.038 1.00 0.00 30 LYS A CA 15
ATOM 24973 C C . LYS A 1 30 ? -8.234 5.842 2.953 1.00 0.00 30 LYS A C 15
ATOM 24974 O O . LYS A 1 30 ? -9.442 5.947 2.756 1.00 0.00 30 LYS A O 15
ATOM 24993 N N . GLU A 1 31 ? -7.455 4.996 2.285 1.00 0.00 31 GLU A N 15
ATOM 24994 C CA . GLU A 1 31 ? -7.956 4.149 1.205 1.00 0.00 31 GLU A CA 15
ATOM 24995 C C . GLU A 1 31 ? -9.139 3.294 1.644 1.00 0.00 31 GLU A C 15
ATOM 24996 O O . GLU A 1 31 ? -10.174 3.287 0.979 1.00 0.00 31 GLU A O 15
ATOM 25008 N N . GLU A 1 32 ? -8.991 2.583 2.764 1.00 0.00 32 GLU A N 15
ATOM 25009 C CA . GLU A 1 32 ? -10.044 1.686 3.243 1.00 0.00 32 GLU A CA 15
ATOM 25010 C C . GLU A 1 32 ? -11.349 2.443 3.488 1.00 0.00 32 GLU A C 15
ATOM 25011 O O . GLU A 1 32 ? -12.433 1.938 3.193 1.00 0.00 32 GLU A O 15
ATOM 25023 N N . LYS A 1 33 ? -11.243 3.664 4.002 1.00 0.00 33 LYS A N 15
ATOM 25024 C CA . LYS A 1 33 ? -12.425 4.476 4.265 1.00 0.00 33 LYS A CA 15
ATOM 25025 C C . LYS A 1 33 ? -12.980 5.076 2.975 1.00 0.00 33 LYS A C 15
ATOM 25026 O O . LYS A 1 33 ? -14.197 5.156 2.792 1.00 0.00 33 LYS A O 15
ATOM 25045 N N . ILE A 1 34 ? -12.092 5.484 2.072 1.00 0.00 34 ILE A N 15
ATOM 25046 C CA . ILE A 1 34 ? -12.512 6.029 0.785 1.00 0.00 34 ILE A CA 15
ATOM 25047 C C . ILE A 1 34 ? -13.214 4.956 -0.048 1.00 0.00 34 ILE A C 15
ATOM 25048 O O . ILE A 1 34 ? -14.116 5.259 -0.827 1.00 0.00 34 ILE A O 15
ATOM 25064 N N . ARG A 1 35 ? -12.809 3.701 0.137 1.00 0.00 35 ARG A N 15
ATOM 25065 C CA . ARG A 1 35 ? -13.447 2.582 -0.549 1.00 0.00 35 ARG A CA 15
ATOM 25066 C C . ARG A 1 35 ? -14.937 2.566 -0.254 1.00 0.00 35 ARG A C 15
ATOM 25067 O O . ARG A 1 35 ? -15.764 2.441 -1.159 1.00 0.00 35 ARG A O 15
ATOM 25088 N N . VAL A 1 36 ? -15.265 2.711 1.021 1.00 0.00 36 VAL A N 15
ATOM 25089 C CA . VAL A 1 36 ? -16.650 2.724 1.453 1.00 0.00 36 VAL A CA 15
ATOM 25090 C C . VAL A 1 36 ? -17.358 3.955 0.914 1.00 0.00 36 VAL A C 15
ATOM 25091 O O . VAL A 1 36 ? -18.519 3.894 0.520 1.00 0.00 36 VAL A O 15
ATOM 25104 N N . LEU A 1 37 ? -16.646 5.075 0.898 1.00 0.00 37 LEU A N 15
ATOM 25105 C CA . LEU A 1 37 ? -17.171 6.308 0.328 1.00 0.00 37 LEU A CA 15
ATOM 25106 C C . LEU A 1 37 ? -17.522 6.110 -1.128 1.00 0.00 37 LEU A C 15
ATOM 25107 O O . LEU A 1 37 ? -18.568 6.548 -1.583 1.00 0.00 37 LEU A O 15
ATOM 25123 N N . ARG A 1 38 ? -16.654 5.416 -1.836 1.00 0.00 38 ARG A N 15
ATOM 25124 C CA . ARG A 1 38 ? -16.836 5.154 -3.238 1.00 0.00 38 ARG A CA 15
ATOM 25125 C C . ARG A 1 38 ? -18.092 4.306 -3.450 1.00 0.00 38 ARG A C 15
ATOM 25126 O O . ARG A 1 38 ? -18.885 4.577 -4.349 1.00 0.00 38 ARG A O 15
ATOM 25147 N N . GLN A 1 39 ? -18.277 3.307 -2.591 1.00 0.00 39 GLN A N 15
ATOM 25148 C CA . GLN A 1 39 ? -19.503 2.511 -2.574 1.00 0.00 39 GLN A CA 15
ATOM 25149 C C . GLN A 1 39 ? -20.710 3.382 -2.261 1.00 0.00 39 GLN A C 15
ATOM 25150 O O . GLN A 1 39 ? -21.752 3.279 -2.905 1.00 0.00 39 GLN A O 15
ATOM 25164 N N . ARG A 1 40 ? -20.560 4.229 -1.256 1.00 0.00 40 ARG A N 15
ATOM 25165 C CA . ARG A 1 40 ? -21.607 5.143 -0.852 1.00 0.00 40 ARG A CA 15
ATOM 25166 C C . ARG A 1 40 ? -22.029 6.036 -2.009 1.00 0.00 40 ARG A C 15
ATOM 25167 O O . ARG A 1 40 ? -23.215 6.305 -2.200 1.00 0.00 40 ARG A O 15
ATOM 25188 N N . LEU A 1 41 ? -21.060 6.487 -2.792 1.00 0.00 41 LEU A N 15
ATOM 25189 C CA . LEU A 1 41 ? -21.367 7.327 -3.936 1.00 0.00 41 LEU A CA 15
ATOM 25190 C C . LEU A 1 41 ? -22.005 6.511 -5.057 1.00 0.00 41 LEU A C 15
ATOM 25191 O O . LEU A 1 41 ? -22.671 7.065 -5.927 1.00 0.00 41 LEU A O 15
ATOM 25207 N N . VAL A 1 42 ? -21.789 5.200 -5.057 1.00 0.00 42 VAL A N 15
ATOM 25208 C CA . VAL A 1 42 ? -22.452 4.328 -6.021 1.00 0.00 42 VAL A CA 15
ATOM 25209 C C . VAL A 1 42 ? -23.960 4.445 -5.871 1.00 0.00 42 VAL A C 15
ATOM 25210 O O . VAL A 1 42 ? -24.694 4.532 -6.857 1.00 0.00 42 VAL A O 15
ATOM 25223 N N . GLU A 1 43 ? -24.413 4.475 -4.634 1.00 0.00 43 GLU A N 15
ATOM 25224 C CA . GLU A 1 43 ? -25.827 4.617 -4.353 1.00 0.00 43 GLU A CA 15
ATOM 25225 C C . GLU A 1 43 ? -26.246 6.086 -4.310 1.00 0.00 43 GLU A C 15
ATOM 25226 O O . GLU A 1 43 ? -27.430 6.393 -4.167 1.00 0.00 43 GLU A O 15
ATOM 25238 N N . ARG A 1 44 ? -25.280 6.995 -4.426 1.00 0.00 44 ARG A N 15
ATOM 25239 C CA . ARG A 1 44 ? -25.597 8.407 -4.611 1.00 0.00 44 ARG A CA 15
ATOM 25240 C C . ARG A 1 44 ? -25.797 8.663 -6.098 1.00 0.00 44 ARG A C 15
ATOM 25241 O O . ARG A 1 44 ? -26.568 9.527 -6.514 1.00 0.00 44 ARG A O 15
ATOM 25262 N N . GLY A 1 45 ? -25.083 7.875 -6.876 1.00 0.00 45 GLY A N 15
ATOM 25263 C CA . GLY A 1 45 ? -25.157 7.939 -8.317 1.00 0.00 45 GLY A CA 15
ATOM 25264 C C . GLY A 1 45 ? -24.010 8.732 -8.897 1.00 0.00 45 GLY A C 15
ATOM 25265 O O . GLY A 1 45 ? -24.160 9.423 -9.903 1.00 0.00 45 GLY A O 15
ATOM 25269 N N . ASP A 1 46 ? -22.854 8.622 -8.258 1.00 0.00 46 ASP A N 15
ATOM 25270 C CA . ASP A 1 46 ? -21.642 9.299 -8.714 1.00 0.00 46 ASP A CA 15
ATOM 25271 C C . ASP A 1 46 ? -21.010 8.512 -9.858 1.00 0.00 46 ASP A C 15
ATOM 25272 O O . ASP A 1 46 ? -20.002 8.906 -10.433 1.00 0.00 46 ASP A O 15
ATOM 25281 N N . ALA A 1 47 ? -21.656 7.406 -10.208 1.00 0.00 47 ALA A N 15
ATOM 25282 C CA . ALA A 1 47 ? -21.179 6.524 -11.267 1.00 0.00 47 ALA A CA 15
ATOM 25283 C C . ALA A 1 47 ? -21.386 7.140 -12.650 1.00 0.00 47 ALA A C 15
ATOM 25284 O O . ALA A 1 47 ? -21.257 6.462 -13.667 1.00 0.00 47 ALA A O 15
ATOM 25291 N N . LYS A 1 48 ? -21.706 8.429 -12.677 1.00 0.00 48 LYS A N 15
ATOM 25292 C CA . LYS A 1 48 ? -21.883 9.157 -13.924 1.00 0.00 48 LYS A CA 15
ATOM 25293 C C . LYS A 1 48 ? -20.551 9.280 -14.658 1.00 0.00 48 LYS A C 15
ATOM 25294 O O . LYS A 1 48 ? -20.511 9.457 -15.878 1.00 0.00 48 LYS A O 15
ATOM 25313 N N . GLY A 1 49 ? -19.463 9.196 -13.900 1.00 0.00 49 GLY A N 15
ATOM 25314 C CA . GLY A 1 49 ? -18.144 9.156 -14.497 1.00 0.00 49 GLY A CA 15
ATOM 25315 C C . GLY A 1 49 ? -17.822 7.770 -15.013 1.00 0.00 49 GLY A C 15
ATOM 25316 O O . GLY A 1 49 ? -18.188 7.418 -16.135 1.00 0.00 49 GLY A O 15
ATOM 25320 N N . THR A 1 50 ? -17.150 6.975 -14.192 1.00 0.00 50 THR A N 15
ATOM 25321 C CA . THR A 1 50 ? -16.861 5.594 -14.539 1.00 0.00 50 THR A CA 15
ATOM 25322 C C . THR A 1 50 ? -16.872 4.709 -13.295 1.00 0.00 50 THR A C 15
ATOM 25323 O O . THR A 1 50 ? -15.851 4.526 -12.629 1.00 0.00 50 THR A O 15
ATOM 25334 N N . GLU A 1 51 ? -18.040 4.177 -12.978 1.00 0.00 51 GLU A N 15
ATOM 25335 C CA . GLU A 1 51 ? -18.180 3.225 -11.891 1.00 0.00 51 GLU A CA 15
ATOM 25336 C C . GLU A 1 51 ? -19.212 2.184 -12.283 1.00 0.00 51 GLU A C 15
ATOM 25337 O O . GLU A 1 51 ? -20.409 2.344 -12.041 1.00 0.00 51 GLU A O 15
ATOM 25349 N N . LEU A 1 52 ? -18.738 1.134 -12.909 1.00 0.00 52 LEU A N 15
ATOM 25350 C CA . LEU A 1 52 ? -19.617 0.117 -13.452 1.00 0.00 52 LEU A CA 15
ATOM 25351 C C . LEU A 1 52 ? -19.861 -0.976 -12.428 1.00 0.00 52 LEU A C 15
ATOM 25352 O O . LEU A 1 52 ? -20.880 -0.986 -11.733 1.00 0.00 52 LEU A O 15
ATOM 25368 N N . ASN A 1 53 ? -18.911 -1.881 -12.328 1.00 0.00 53 ASN A N 15
ATOM 25369 C CA . ASN A 1 53 ? -19.010 -3.016 -11.421 1.00 0.00 53 ASN A CA 15
ATOM 25370 C C . ASN A 1 53 ? -17.644 -3.335 -10.832 1.00 0.00 53 ASN A C 15
ATOM 25371 O O . ASN A 1 53 ? -16.799 -3.937 -11.494 1.00 0.00 53 ASN A O 15
ATOM 25382 N N . GLY B 2 1 ? 19.781 -15.188 -5.270 1.00 0.00 84 GLY B N 15
ATOM 25383 C CA . GLY B 2 1 ? 20.476 -14.105 -5.931 1.00 0.00 84 GLY B CA 15
ATOM 25384 C C . GLY B 2 1 ? 21.208 -14.552 -7.178 1.00 0.00 84 GLY B C 15
ATOM 25385 O O . GLY B 2 1 ? 21.484 -15.740 -7.349 1.00 0.00 84 GLY B O 15
ATOM 25389 N N . PRO B 2 2 ? 21.513 -13.612 -8.081 1.00 0.00 85 PRO B N 15
ATOM 25390 C CA . PRO B 2 2 ? 22.260 -13.882 -9.305 1.00 0.00 85 PRO B CA 15
ATOM 25391 C C . PRO B 2 2 ? 23.767 -13.888 -9.072 1.00 0.00 85 PRO B C 15
ATOM 25392 O O . PRO B 2 2 ? 24.223 -13.913 -7.929 1.00 0.00 85 PRO B O 15
ATOM 25403 N N . LEU B 2 3 ? 24.527 -13.919 -10.161 1.00 0.00 86 LEU B N 15
ATOM 25404 C CA . LEU B 2 3 ? 25.983 -13.832 -10.092 1.00 0.00 86 LEU B CA 15
ATOM 25405 C C . LEU B 2 3 ? 26.442 -12.685 -9.183 1.00 0.00 86 LEU B C 15
ATOM 25406 O O . LEU B 2 3 ? 25.968 -11.551 -9.285 1.00 0.00 86 LEU B O 15
ATOM 25422 N N . GLY B 2 4 ? 27.369 -12.998 -8.287 1.00 0.00 87 GLY B N 15
ATOM 25423 C CA . GLY B 2 4 ? 27.832 -12.024 -7.321 1.00 0.00 87 GLY B CA 15
ATOM 25424 C C . GLY B 2 4 ? 28.934 -11.143 -7.866 1.00 0.00 87 GLY B C 15
ATOM 25425 O O . GLY B 2 4 ? 29.448 -10.275 -7.163 1.00 0.00 87 GLY B O 15
ATOM 25429 N N . SER B 2 5 ? 29.277 -11.351 -9.131 1.00 0.00 88 SER B N 15
ATOM 25430 C CA . SER B 2 5 ? 30.333 -10.590 -9.789 1.00 0.00 88 SER B CA 15
ATOM 25431 C C . SER B 2 5 ? 29.963 -9.112 -9.944 1.00 0.00 88 SER B C 15
ATOM 25432 O O . SER B 2 5 ? 30.803 -8.287 -10.299 1.00 0.00 88 SER B O 15
ATOM 25440 N N . ARG B 2 6 ? 28.705 -8.777 -9.676 1.00 0.00 89 ARG B N 15
ATOM 25441 C CA . ARG B 2 6 ? 28.263 -7.388 -9.742 1.00 0.00 89 ARG B CA 15
ATOM 25442 C C . ARG B 2 6 ? 28.617 -6.659 -8.451 1.00 0.00 89 ARG B C 15
ATOM 25443 O O . ARG B 2 6 ? 28.653 -5.429 -8.417 1.00 0.00 89 ARG B O 15
ATOM 25464 N N . ARG B 2 7 ? 28.880 -7.442 -7.400 1.00 0.00 90 ARG B N 15
ATOM 25465 C CA . ARG B 2 7 ? 29.062 -6.925 -6.043 1.00 0.00 90 ARG B CA 15
ATOM 25466 C C . ARG B 2 7 ? 27.737 -6.392 -5.499 1.00 0.00 90 ARG B C 15
ATOM 25467 O O . ARG B 2 7 ? 27.383 -5.228 -5.702 1.00 0.00 90 ARG B O 15
ATOM 25488 N N . PHE B 2 8 ? 27.013 -7.260 -4.796 1.00 0.00 91 PHE B N 15
ATOM 25489 C CA . PHE B 2 8 ? 25.684 -6.938 -4.283 1.00 0.00 91 PHE B CA 15
ATOM 25490 C C . PHE B 2 8 ? 25.735 -5.777 -3.305 1.00 0.00 91 PHE B C 15
ATOM 25491 O O . PHE B 2 8 ? 24.750 -5.067 -3.124 1.00 0.00 91 PHE B O 15
ATOM 25508 N N . VAL B 2 9 ? 26.886 -5.596 -2.676 1.00 0.00 92 VAL B N 15
ATOM 25509 C CA . VAL B 2 9 ? 27.091 -4.491 -1.753 1.00 0.00 92 VAL B CA 15
ATOM 25510 C C . VAL B 2 9 ? 26.824 -3.155 -2.450 1.00 0.00 92 VAL B C 15
ATOM 25511 O O . VAL B 2 9 ? 26.338 -2.208 -1.835 1.00 0.00 92 VAL B O 15
ATOM 25524 N N . VAL B 2 10 ? 27.104 -3.106 -3.748 1.00 0.00 93 VAL B N 15
ATOM 25525 C CA . VAL B 2 10 ? 26.913 -1.892 -4.523 1.00 0.00 93 VAL B CA 15
ATOM 25526 C C . VAL B 2 10 ? 25.435 -1.661 -4.835 1.00 0.00 93 VAL B C 15
ATOM 25527 O O . VAL B 2 10 ? 24.901 -0.580 -4.564 1.00 0.00 93 VAL B O 15
ATOM 25540 N N . ASP B 2 11 ? 24.762 -2.674 -5.381 1.00 0.00 94 ASP B N 15
ATOM 25541 C CA . ASP B 2 11 ? 23.366 -2.503 -5.784 1.00 0.00 94 ASP B CA 15
ATOM 25542 C C . ASP B 2 11 ? 22.436 -2.502 -4.586 1.00 0.00 94 ASP B C 15
ATOM 25543 O O . ASP B 2 11 ? 21.362 -1.917 -4.634 1.00 0.00 94 ASP B O 15
ATOM 25552 N N . ASP B 2 12 ? 22.823 -3.142 -3.507 1.00 0.00 95 ASP B N 15
ATOM 25553 C CA . ASP B 2 12 ? 22.014 -3.075 -2.304 1.00 0.00 95 ASP B CA 15
ATOM 25554 C C . ASP B 2 12 ? 22.156 -1.692 -1.694 1.00 0.00 95 ASP B C 15
ATOM 25555 O O . ASP B 2 12 ? 21.264 -1.196 -1.025 1.00 0.00 95 ASP B O 15
ATOM 25564 N N . ARG B 2 13 ? 23.258 -1.033 -2.000 1.00 0.00 96 ARG B N 15
ATOM 25565 C CA . ARG B 2 13 ? 23.541 0.253 -1.390 1.00 0.00 96 ARG B CA 15
ATOM 25566 C C . ARG B 2 13 ? 22.879 1.365 -2.182 1.00 0.00 96 ARG B C 15
ATOM 25567 O O . ARG B 2 13 ? 21.881 1.927 -1.752 1.00 0.00 96 ARG B O 15
ATOM 25588 N N . ARG B 2 14 ? 23.407 1.636 -3.366 1.00 0.00 97 ARG B N 15
ATOM 25589 C CA . ARG B 2 14 ? 22.921 2.742 -4.177 1.00 0.00 97 ARG B CA 15
ATOM 25590 C C . ARG B 2 14 ? 21.602 2.386 -4.848 1.00 0.00 97 ARG B C 15
ATOM 25591 O O . ARG B 2 14 ? 20.686 3.200 -4.912 1.00 0.00 97 ARG B O 15
ATOM 25612 N N . GLU B 2 15 ? 21.506 1.162 -5.332 1.00 0.00 98 GLU B N 15
ATOM 25613 C CA . GLU B 2 15 ? 20.349 0.750 -6.106 1.00 0.00 98 GLU B CA 15
ATOM 25614 C C . GLU B 2 15 ? 19.139 0.453 -5.215 1.00 0.00 98 GLU B C 15
ATOM 25615 O O . GLU B 2 15 ? 17.997 0.707 -5.612 1.00 0.00 98 GLU B O 15
ATOM 25627 N N . LEU B 2 16 ? 19.367 -0.077 -4.013 1.00 0.00 99 LEU B N 15
ATOM 25628 C CA . LEU B 2 16 ? 18.259 -0.397 -3.127 1.00 0.00 99 LEU B CA 15
ATOM 25629 C C . LEU B 2 16 ? 17.713 0.877 -2.495 1.00 0.00 99 LEU B C 15
ATOM 25630 O O . LEU B 2 16 ? 16.506 1.091 -2.487 1.00 0.00 99 LEU B O 15
ATOM 25646 N N . GLN B 2 17 ? 18.601 1.741 -2.006 1.00 0.00 100 GLN B N 15
ATOM 25647 C CA . GLN B 2 17 ? 18.179 2.990 -1.375 1.00 0.00 100 GLN B CA 15
ATOM 25648 C C . GLN B 2 17 ? 17.394 3.842 -2.363 1.00 0.00 100 GLN B C 15
ATOM 25649 O O . GLN B 2 17 ? 16.471 4.564 -1.986 1.00 0.00 100 GLN B O 15
ATOM 25663 N N . TYR B 2 18 ? 17.767 3.735 -3.634 1.00 0.00 101 TYR B N 15
ATOM 25664 C CA . TYR B 2 18 ? 17.122 4.495 -4.692 1.00 0.00 101 TYR B CA 15
ATOM 25665 C C . TYR B 2 18 ? 15.635 4.170 -4.768 1.00 0.00 101 TYR B C 15
ATOM 25666 O O . TYR B 2 18 ? 14.811 5.068 -4.896 1.00 0.00 101 TYR B O 15
ATOM 25684 N N . ARG B 2 19 ? 15.283 2.889 -4.679 1.00 0.00 102 ARG B N 15
ATOM 25685 C CA . ARG B 2 19 ? 13.880 2.501 -4.772 1.00 0.00 102 ARG B CA 15
ATOM 25686 C C . ARG B 2 19 ? 13.123 2.946 -3.527 1.00 0.00 102 ARG B C 15
ATOM 25687 O O . ARG B 2 19 ? 11.910 3.119 -3.558 1.00 0.00 102 ARG B O 15
ATOM 25708 N N . VAL B 2 20 ? 13.851 3.160 -2.442 1.00 0.00 103 VAL B N 15
ATOM 25709 C CA . VAL B 2 20 ? 13.239 3.533 -1.177 1.00 0.00 103 VAL B CA 15
ATOM 25710 C C . VAL B 2 20 ? 12.748 4.983 -1.216 1.00 0.00 103 VAL B C 15
ATOM 25711 O O . VAL B 2 20 ? 11.634 5.280 -0.775 1.00 0.00 103 VAL B O 15
ATOM 25724 N N . GLU B 2 21 ? 13.575 5.882 -1.748 1.00 0.00 104 GLU B N 15
ATOM 25725 C CA . GLU B 2 21 ? 13.183 7.284 -1.891 1.00 0.00 104 GLU B CA 15
ATOM 25726 C C . GLU B 2 21 ? 12.007 7.447 -2.850 1.00 0.00 104 GLU B C 15
ATOM 25727 O O . GLU B 2 21 ? 11.076 8.201 -2.561 1.00 0.00 104 GLU B O 15
ATOM 25739 N N . VAL B 2 22 ? 12.029 6.744 -3.982 1.00 0.00 105 VAL B N 15
ATOM 25740 C CA . VAL B 2 22 ? 10.898 6.798 -4.903 1.00 0.00 105 VAL B CA 15
ATOM 25741 C C . VAL B 2 22 ? 9.644 6.262 -4.224 1.00 0.00 105 VAL B C 15
ATOM 25742 O O . VAL B 2 22 ? 8.583 6.853 -4.346 1.00 0.00 105 VAL B O 15
ATOM 25755 N N . GLN B 2 23 ? 9.775 5.174 -3.472 1.00 0.00 106 GLN B N 15
ATOM 25756 C CA . GLN B 2 23 ? 8.641 4.630 -2.731 1.00 0.00 106 GLN B CA 15
ATOM 25757 C C . GLN B 2 23 ? 8.065 5.679 -1.782 1.00 0.00 106 GLN B C 15
ATOM 25758 O O . GLN B 2 23 ? 6.853 5.874 -1.726 1.00 0.00 106 GLN B O 15
ATOM 25772 N N . ASN B 2 24 ? 8.947 6.368 -1.065 1.00 0.00 107 ASN B N 15
ATOM 25773 C CA . ASN B 2 24 ? 8.544 7.468 -0.186 1.00 0.00 107 ASN B CA 15
ATOM 25774 C C . ASN B 2 24 ? 7.759 8.526 -0.967 1.00 0.00 107 ASN B C 15
ATOM 25775 O O . ASN B 2 24 ? 6.697 8.973 -0.540 1.00 0.00 107 ASN B O 15
ATOM 25786 N N . ARG B 2 25 ? 8.279 8.890 -2.125 1.00 0.00 108 ARG B N 15
ATOM 25787 C CA . ARG B 2 25 ? 7.717 9.968 -2.929 1.00 0.00 108 ARG B CA 15
ATOM 25788 C C . ARG B 2 25 ? 6.423 9.563 -3.638 1.00 0.00 108 ARG B C 15
ATOM 25789 O O . ARG B 2 25 ? 5.467 10.337 -3.682 1.00 0.00 108 ARG B O 15
ATOM 25810 N N . VAL B 2 26 ? 6.404 8.366 -4.204 1.00 0.00 109 VAL B N 15
ATOM 25811 C CA . VAL B 2 26 ? 5.213 7.846 -4.877 1.00 0.00 109 VAL B CA 15
ATOM 25812 C C . VAL B 2 26 ? 4.032 7.770 -3.918 1.00 0.00 109 VAL B C 15
ATOM 25813 O O . VAL B 2 26 ? 2.937 8.236 -4.230 1.00 0.00 109 VAL B O 15
ATOM 25826 N N . TYR B 2 27 ? 4.268 7.194 -2.746 1.00 0.00 110 TYR B N 15
ATOM 25827 C CA . TYR B 2 27 ? 3.222 7.067 -1.741 1.00 0.00 110 TYR B CA 15
ATOM 25828 C C . TYR B 2 27 ? 2.738 8.442 -1.289 1.00 0.00 110 TYR B C 15
ATOM 25829 O O . TYR B 2 27 ? 1.580 8.613 -0.908 1.00 0.00 110 TYR B O 15
ATOM 25847 N N . LYS B 2 28 ? 3.630 9.423 -1.346 1.00 0.00 111 LYS B N 15
ATOM 25848 C CA . LYS B 2 28 ? 3.284 10.788 -0.981 1.00 0.00 111 LYS B CA 15
ATOM 25849 C C . LYS B 2 28 ? 2.319 11.360 -2.014 1.00 0.00 111 LYS B C 15
ATOM 25850 O O . LYS B 2 28 ? 1.351 12.037 -1.667 1.00 0.00 111 LYS B O 15
ATOM 25869 N N . LYS B 2 29 ? 2.581 11.054 -3.281 1.00 0.00 112 LYS B N 15
ATOM 25870 C CA . LYS B 2 29 ? 1.703 11.459 -4.372 1.00 0.00 112 LYS B CA 15
ATOM 25871 C C . LYS B 2 29 ? 0.296 10.926 -4.152 1.00 0.00 112 LYS B C 15
ATOM 25872 O O . LYS B 2 29 ? -0.687 11.634 -4.389 1.00 0.00 112 LYS B O 15
ATOM 25891 N N . GLU B 2 30 ? 0.210 9.678 -3.691 1.00 0.00 113 GLU B N 15
ATOM 25892 C CA . GLU B 2 30 ? -1.075 9.045 -3.443 1.00 0.00 113 GLU B CA 15
ATOM 25893 C C . GLU B 2 30 ? -1.859 9.820 -2.395 1.00 0.00 113 GLU B C 15
ATOM 25894 O O . GLU B 2 30 ? -3.004 10.181 -2.624 1.00 0.00 113 GLU B O 15
ATOM 25906 N N . ILE B 2 31 ? -1.228 10.093 -1.256 1.00 0.00 114 ILE B N 15
ATOM 25907 C CA . ILE B 2 31 ? -1.896 10.766 -0.145 1.00 0.00 114 ILE B CA 15
ATOM 25908 C C . ILE B 2 31 ? -2.460 12.126 -0.544 1.00 0.00 114 ILE B C 15
ATOM 25909 O O . ILE B 2 31 ? -3.521 12.516 -0.076 1.00 0.00 114 ILE B O 15
ATOM 25925 N N . GLN B 2 32 ? -1.764 12.840 -1.415 1.00 0.00 115 GLN B N 15
ATOM 25926 C CA . GLN B 2 32 ? -2.240 14.142 -1.864 1.00 0.00 115 GLN B CA 15
ATOM 25927 C C . GLN B 2 32 ? -3.477 13.973 -2.734 1.00 0.00 115 GLN B C 15
ATOM 25928 O O . GLN B 2 32 ? -4.436 14.745 -2.647 1.00 0.00 115 GLN B O 15
ATOM 25942 N N . ALA B 2 33 ? -3.451 12.943 -3.562 1.00 0.00 116 ALA B N 15
ATOM 25943 C CA . ALA B 2 33 ? -4.611 12.569 -4.358 1.00 0.00 116 ALA B CA 15
ATOM 25944 C C . ALA B 2 33 ? -5.748 12.138 -3.442 1.00 0.00 116 ALA B C 15
ATOM 25945 O O . ALA B 2 33 ? -6.898 12.543 -3.612 1.00 0.00 116 ALA B O 15
ATOM 25952 N N . LEU B 2 34 ? -5.395 11.333 -2.449 1.00 0.00 117 LEU B N 15
ATOM 25953 C CA . LEU B 2 34 ? -6.344 10.834 -1.470 1.00 0.00 117 LEU B CA 15
ATOM 25954 C C . LEU B 2 34 ? -6.880 11.968 -0.613 1.00 0.00 117 LEU B C 15
ATOM 25955 O O . LEU B 2 34 ? -7.974 11.877 -0.081 1.00 0.00 117 LEU B O 15
ATOM 25971 N N . ASP B 2 35 ? -6.104 13.035 -0.487 1.00 0.00 118 ASP B N 15
ATOM 25972 C CA . ASP B 2 35 ? -6.522 14.201 0.284 1.00 0.00 118 ASP B CA 15
ATOM 25973 C C . ASP B 2 35 ? -7.773 14.822 -0.328 1.00 0.00 118 ASP B C 15
ATOM 25974 O O . ASP B 2 35 ? -8.625 15.358 0.380 1.00 0.00 118 ASP B O 15
ATOM 25983 N N . ALA B 2 36 ? -7.890 14.730 -1.649 1.00 0.00 119 ALA B N 15
ATOM 25984 C CA . ALA B 2 36 ? -9.110 15.145 -2.332 1.00 0.00 119 ALA B CA 15
ATOM 25985 C C . ALA B 2 36 ? -10.274 14.268 -1.881 1.00 0.00 119 ALA B C 15
ATOM 25986 O O . ALA B 2 36 ? -11.390 14.741 -1.650 1.00 0.00 119 ALA B O 15
ATOM 25993 N N . GLU B 2 37 ? -9.994 12.983 -1.735 1.00 0.00 120 GLU B N 15
ATOM 25994 C CA . GLU B 2 37 ? -10.973 12.045 -1.230 1.00 0.00 120 GLU B CA 15
ATOM 25995 C C . GLU B 2 37 ? -11.226 12.277 0.259 1.00 0.00 120 GLU B C 15
ATOM 25996 O O . GLU B 2 37 ? -12.295 11.977 0.766 1.00 0.00 120 GLU B O 15
ATOM 26008 N N . ILE B 2 38 ? -10.235 12.788 0.967 1.00 0.00 121 ILE B N 15
ATOM 26009 C CA . ILE B 2 38 ? -10.429 13.174 2.356 1.00 0.00 121 ILE B CA 15
ATOM 26010 C C . ILE B 2 38 ? -11.592 14.162 2.469 1.00 0.00 121 ILE B C 15
ATOM 26011 O O . ILE B 2 38 ? -12.339 14.138 3.440 1.00 0.00 121 ILE B O 15
ATOM 26027 N N . ARG B 2 39 ? -11.773 14.985 1.441 1.00 0.00 122 ARG B N 15
ATOM 26028 C CA . ARG B 2 39 ? -12.900 15.907 1.391 1.00 0.00 122 ARG B CA 15
ATOM 26029 C C . ARG B 2 39 ? -14.223 15.136 1.370 1.00 0.00 122 ARG B C 15
ATOM 26030 O O . ARG B 2 39 ? -15.155 15.474 2.100 1.00 0.00 122 ARG B O 15
ATOM 26051 N N . LYS B 2 40 ? -14.295 14.089 0.545 1.00 0.00 123 LYS B N 15
ATOM 26052 C CA . LYS B 2 40 ? -15.508 13.267 0.464 1.00 0.00 123 LYS B CA 15
ATOM 26053 C C . LYS B 2 40 ? -15.747 12.560 1.795 1.00 0.00 123 LYS B C 15
ATOM 26054 O O . LYS B 2 40 ? -16.886 12.356 2.214 1.00 0.00 123 LYS B O 15
ATOM 26073 N N . LEU B 2 41 ? -14.661 12.182 2.449 1.00 0.00 124 LEU B N 15
ATOM 26074 C CA . LEU B 2 41 ? -14.725 11.617 3.781 1.00 0.00 124 LEU B CA 15
ATOM 26075 C C . LEU B 2 41 ? -15.286 12.634 4.770 1.00 0.00 124 LEU B C 15
ATOM 26076 O O . LEU B 2 41 ? -16.312 12.389 5.404 1.00 0.00 124 LEU B O 15
ATOM 26092 N N . GLU B 2 42 ? -14.626 13.787 4.865 1.00 0.00 125 GLU B N 15
ATOM 26093 C CA . GLU B 2 42 ? -14.952 14.789 5.875 1.00 0.00 125 GLU B CA 15
ATOM 26094 C C . GLU B 2 42 ? -16.376 15.313 5.740 1.00 0.00 125 GLU B C 15
ATOM 26095 O O . GLU B 2 42 ? -17.034 15.568 6.745 1.00 0.00 125 GLU B O 15
ATOM 26107 N N . ARG B 2 43 ? -16.860 15.467 4.513 1.00 0.00 126 ARG B N 15
ATOM 26108 C CA . ARG B 2 43 ? -18.222 15.953 4.304 1.00 0.00 126 ARG B CA 15
ATOM 26109 C C . ARG B 2 43 ? -19.239 14.991 4.919 1.00 0.00 126 ARG B C 15
ATOM 26110 O O . ARG B 2 43 ? -20.260 15.416 5.461 1.00 0.00 126 ARG B O 15
ATOM 26131 N N . LEU B 2 44 ? -18.947 13.695 4.856 1.00 0.00 127 LEU B N 15
ATOM 26132 C CA . LEU B 2 44 ? -19.802 12.698 5.483 1.00 0.00 127 LEU B CA 15
ATOM 26133 C C . LEU B 2 44 ? -19.485 12.574 6.968 1.00 0.00 127 LEU B C 15
ATOM 26134 O O . LEU B 2 44 ? -20.365 12.261 7.772 1.00 0.00 127 LEU B O 15
ATOM 26150 N N . LEU B 2 45 ? -18.224 12.815 7.326 1.00 0.00 128 LEU B N 15
ATOM 26151 C CA . LEU B 2 45 ? -17.812 12.841 8.728 1.00 0.00 128 LEU B CA 15
ATOM 26152 C C . LEU B 2 45 ? -18.606 13.890 9.487 1.00 0.00 128 LEU B C 15
ATOM 26153 O O . LEU B 2 45 ? -19.284 13.591 10.468 1.00 0.00 128 LEU B O 15
ATOM 26169 N N . GLU B 2 46 ? -18.510 15.121 9.005 1.00 0.00 129 GLU B N 15
ATOM 26170 C CA . GLU B 2 46 ? -19.194 16.255 9.606 1.00 0.00 129 GLU B CA 15
ATOM 26171 C C . GLU B 2 46 ? -20.706 16.048 9.637 1.00 0.00 129 GLU B C 15
ATOM 26172 O O . GLU B 2 46 ? -21.365 16.389 10.619 1.00 0.00 129 GLU B O 15
ATOM 26184 N N . SER B 2 47 ? -21.249 15.491 8.561 1.00 0.00 130 SER B N 15
ATOM 26185 C CA . SER B 2 47 ? -22.684 15.266 8.465 1.00 0.00 130 SER B CA 15
ATOM 26186 C C . SER B 2 47 ? -23.137 14.201 9.459 1.00 0.00 130 SER B C 15
ATOM 26187 O O . SER B 2 47 ? -24.183 14.331 10.095 1.00 0.00 130 SER B O 15
ATOM 26195 N N . GLY B 2 48 ? -22.333 13.161 9.605 1.00 0.00 131 GLY B N 15
ATOM 26196 C CA . GLY B 2 48 ? -22.650 12.114 10.553 1.00 0.00 131 GLY B CA 15
ATOM 26197 C C . GLY B 2 48 ? -22.977 10.788 9.892 1.00 0.00 131 GLY B C 15
ATOM 26198 O O . GLY B 2 48 ? -23.728 9.987 10.446 1.00 0.00 131 GLY B O 15
ATOM 26202 N N . LEU B 2 49 ? -22.416 10.549 8.712 1.00 0.00 132 LEU B N 15
ATOM 26203 C CA . LEU B 2 49 ? -22.639 9.288 8.006 1.00 0.00 132 LEU B CA 15
ATOM 26204 C C . LEU B 2 49 ? -21.605 8.253 8.420 1.00 0.00 132 LEU B C 15
ATOM 26205 O O . LEU B 2 49 ? -21.842 7.052 8.329 1.00 0.00 132 LEU B O 15
ATOM 26221 N N . THR B 2 50 ? -20.460 8.725 8.869 1.00 0.00 133 THR B N 15
ATOM 26222 C CA . THR B 2 50 ? -19.369 7.840 9.231 1.00 0.00 133 THR B CA 15
ATOM 26223 C C . THR B 2 50 ? -19.213 7.768 10.748 1.00 0.00 133 THR B C 15
ATOM 26224 O O . THR B 2 50 ? -18.636 8.708 11.339 1.00 0.00 133 THR B O 15
ATOM 26236 N N . MET A 1 1 ? 33.497 -6.899 6.540 1.00 0.00 1 MET A N 16
ATOM 26237 C CA . MET A 1 1 ? 32.148 -6.655 7.105 1.00 0.00 1 MET A CA 16
ATOM 26238 C C . MET A 1 1 ? 31.683 -5.240 6.781 1.00 0.00 1 MET A C 16
ATOM 26239 O O . MET A 1 1 ? 31.196 -4.521 7.657 1.00 0.00 1 MET A O 16
ATOM 26255 N N . ASP A 1 2 ? 31.837 -4.862 5.510 1.00 0.00 2 ASP A N 16
ATOM 26256 C CA . ASP A 1 2 ? 31.488 -3.529 5.019 1.00 0.00 2 ASP A CA 16
ATOM 26257 C C . ASP A 1 2 ? 32.333 -2.448 5.680 1.00 0.00 2 ASP A C 16
ATOM 26258 O O . ASP A 1 2 ? 32.048 -1.993 6.791 1.00 0.00 2 ASP A O 16
ATOM 26267 N N . SER A 1 3 ? 33.382 -2.049 4.987 1.00 0.00 3 SER A N 16
ATOM 26268 C CA . SER A 1 3 ? 34.225 -0.962 5.439 1.00 0.00 3 SER A CA 16
ATOM 26269 C C . SER A 1 3 ? 33.933 0.293 4.624 1.00 0.00 3 SER A C 16
ATOM 26270 O O . SER A 1 3 ? 34.673 1.277 4.680 1.00 0.00 3 SER A O 16
ATOM 26278 N N . ALA A 1 4 ? 32.839 0.251 3.870 1.00 0.00 4 ALA A N 16
ATOM 26279 C CA . ALA A 1 4 ? 32.460 1.358 3.009 1.00 0.00 4 ALA A CA 16
ATOM 26280 C C . ALA A 1 4 ? 31.407 2.232 3.675 1.00 0.00 4 ALA A C 16
ATOM 26281 O O . ALA A 1 4 ? 31.624 3.426 3.888 1.00 0.00 4 ALA A O 16
ATOM 26288 N N . ILE A 1 5 ? 30.275 1.635 4.017 1.00 0.00 5 ILE A N 16
ATOM 26289 C CA . ILE A 1 5 ? 29.157 2.380 4.577 1.00 0.00 5 ILE A CA 16
ATOM 26290 C C . ILE A 1 5 ? 29.308 2.540 6.087 1.00 0.00 5 ILE A C 16
ATOM 26291 O O . ILE A 1 5 ? 29.530 1.565 6.803 1.00 0.00 5 ILE A O 16
ATOM 26307 N N . SER A 1 6 ? 29.203 3.770 6.570 1.00 0.00 6 SER A N 16
ATOM 26308 C CA . SER A 1 6 ? 29.230 4.026 7.997 1.00 0.00 6 SER A CA 16
ATOM 26309 C C . SER A 1 6 ? 27.805 4.204 8.510 1.00 0.00 6 SER A C 16
ATOM 26310 O O . SER A 1 6 ? 26.849 4.020 7.750 1.00 0.00 6 SER A O 16
ATOM 26318 N N . LYS A 1 7 ? 27.643 4.554 9.781 1.00 0.00 7 LYS A N 16
ATOM 26319 C CA . LYS A 1 7 ? 26.311 4.788 10.323 1.00 0.00 7 LYS A CA 16
ATOM 26320 C C . LYS A 1 7 ? 25.652 5.964 9.601 1.00 0.00 7 LYS A C 16
ATOM 26321 O O . LYS A 1 7 ? 24.427 6.042 9.507 1.00 0.00 7 LYS A O 16
ATOM 26340 N N . GLU A 1 8 ? 26.492 6.851 9.071 1.00 0.00 8 GLU A N 16
ATOM 26341 C CA . GLU A 1 8 ? 26.047 8.020 8.322 1.00 0.00 8 GLU A CA 16
ATOM 26342 C C . GLU A 1 8 ? 25.013 7.667 7.258 1.00 0.00 8 GLU A C 16
ATOM 26343 O O . GLU A 1 8 ? 23.840 8.026 7.377 1.00 0.00 8 GLU A O 16
ATOM 26355 N N . ASP A 1 9 ? 25.452 6.956 6.229 1.00 0.00 9 ASP A N 16
ATOM 26356 C CA . ASP A 1 9 ? 24.596 6.663 5.086 1.00 0.00 9 ASP A CA 16
ATOM 26357 C C . ASP A 1 9 ? 23.594 5.570 5.423 1.00 0.00 9 ASP A C 16
ATOM 26358 O O . ASP A 1 9 ? 22.547 5.460 4.786 1.00 0.00 9 ASP A O 16
ATOM 26367 N N . GLU A 1 10 ? 23.907 4.767 6.435 1.00 0.00 10 GLU A N 16
ATOM 26368 C CA . GLU A 1 10 ? 23.001 3.712 6.864 1.00 0.00 10 GLU A CA 16
ATOM 26369 C C . GLU A 1 10 ? 21.719 4.306 7.431 1.00 0.00 10 GLU A C 16
ATOM 26370 O O . GLU A 1 10 ? 20.639 4.078 6.892 1.00 0.00 10 GLU A O 16
ATOM 26382 N N . GLU A 1 11 ? 21.844 5.073 8.514 1.00 0.00 11 GLU A N 16
ATOM 26383 C CA . GLU A 1 11 ? 20.699 5.741 9.121 1.00 0.00 11 GLU A CA 16
ATOM 26384 C C . GLU A 1 11 ? 19.986 6.621 8.099 1.00 0.00 11 GLU A C 16
ATOM 26385 O O . GLU A 1 11 ? 18.762 6.750 8.122 1.00 0.00 11 GLU A O 16
ATOM 26397 N N . ARG A 1 12 ? 20.765 7.206 7.197 1.00 0.00 12 ARG A N 16
ATOM 26398 C CA . ARG A 1 12 ? 20.229 8.001 6.098 1.00 0.00 12 ARG A CA 16
ATOM 26399 C C . ARG A 1 12 ? 19.265 7.164 5.254 1.00 0.00 12 ARG A C 16
ATOM 26400 O O . ARG A 1 12 ? 18.136 7.575 4.987 1.00 0.00 12 ARG A O 16
ATOM 26421 N N . TYR A 1 13 ? 19.726 5.987 4.848 1.00 0.00 13 TYR A N 16
ATOM 26422 C CA . TYR A 1 13 ? 18.897 5.044 4.107 1.00 0.00 13 TYR A CA 16
ATOM 26423 C C . TYR A 1 13 ? 17.722 4.572 4.957 1.00 0.00 13 TYR A C 16
ATOM 26424 O O . TYR A 1 13 ? 16.583 4.537 4.495 1.00 0.00 13 TYR A O 16
ATOM 26442 N N . GLN A 1 14 ? 18.016 4.212 6.198 1.00 0.00 14 GLN A N 16
ATOM 26443 C CA . GLN A 1 14 ? 17.010 3.705 7.130 1.00 0.00 14 GLN A CA 16
ATOM 26444 C C . GLN A 1 14 ? 15.840 4.668 7.269 1.00 0.00 14 GLN A C 16
ATOM 26445 O O . GLN A 1 14 ? 14.686 4.284 7.101 1.00 0.00 14 GLN A O 16
ATOM 26459 N N . LYS A 1 15 ? 16.145 5.915 7.585 1.00 0.00 15 LYS A N 16
ATOM 26460 C CA . LYS A 1 15 ? 15.123 6.947 7.711 1.00 0.00 15 LYS A CA 16
ATOM 26461 C C . LYS A 1 15 ? 14.280 7.069 6.442 1.00 0.00 15 LYS A C 16
ATOM 26462 O O . LYS A 1 15 ? 13.097 7.391 6.506 1.00 0.00 15 LYS A O 16
ATOM 26481 N N . LEU A 1 16 ? 14.887 6.786 5.298 1.00 0.00 16 LEU A N 16
ATOM 26482 C CA . LEU A 1 16 ? 14.190 6.861 4.020 1.00 0.00 16 LEU A CA 16
ATOM 26483 C C . LEU A 1 16 ? 13.164 5.739 3.897 1.00 0.00 16 LEU A C 16
ATOM 26484 O O . LEU A 1 16 ? 12.023 5.964 3.486 1.00 0.00 16 LEU A O 16
ATOM 26500 N N . VAL A 1 17 ? 13.570 4.529 4.254 1.00 0.00 17 VAL A N 16
ATOM 26501 C CA . VAL A 1 17 ? 12.648 3.396 4.266 1.00 0.00 17 VAL A CA 16
ATOM 26502 C C . VAL A 1 17 ? 11.589 3.628 5.330 1.00 0.00 17 VAL A C 16
ATOM 26503 O O . VAL A 1 17 ? 10.439 3.218 5.188 1.00 0.00 17 VAL A O 16
ATOM 26516 N N . THR A 1 18 ? 11.996 4.323 6.379 1.00 0.00 18 THR A N 16
ATOM 26517 C CA . THR A 1 18 ? 11.126 4.697 7.452 1.00 0.00 18 THR A CA 16
ATOM 26518 C C . THR A 1 18 ? 9.994 5.576 6.934 1.00 0.00 18 THR A C 16
ATOM 26519 O O . THR A 1 18 ? 8.825 5.302 7.197 1.00 0.00 18 THR A O 16
ATOM 26530 N N . GLU A 1 19 ? 10.354 6.608 6.170 1.00 0.00 19 GLU A N 16
ATOM 26531 C CA . GLU A 1 19 ? 9.372 7.480 5.543 1.00 0.00 19 GLU A CA 16
ATOM 26532 C C . GLU A 1 19 ? 8.363 6.658 4.768 1.00 0.00 19 GLU A C 16
ATOM 26533 O O . GLU A 1 19 ? 7.158 6.861 4.888 1.00 0.00 19 GLU A O 16
ATOM 26545 N N . ASN A 1 20 ? 8.881 5.704 4.008 1.00 0.00 20 ASN A N 16
ATOM 26546 C CA . ASN A 1 20 ? 8.060 4.817 3.199 1.00 0.00 20 ASN A CA 16
ATOM 26547 C C . ASN A 1 20 ? 7.063 4.045 4.051 1.00 0.00 20 ASN A C 16
ATOM 26548 O O . ASN A 1 20 ? 5.877 4.002 3.732 1.00 0.00 20 ASN A O 16
ATOM 26559 N N . GLU A 1 21 ? 7.544 3.447 5.136 1.00 0.00 21 GLU A N 16
ATOM 26560 C CA . GLU A 1 21 ? 6.685 2.710 6.053 1.00 0.00 21 GLU A CA 16
ATOM 26561 C C . GLU A 1 21 ? 5.571 3.594 6.607 1.00 0.00 21 GLU A C 16
ATOM 26562 O O . GLU A 1 21 ? 4.433 3.147 6.768 1.00 0.00 21 GLU A O 16
ATOM 26574 N N . GLN A 1 22 ? 5.902 4.848 6.886 1.00 0.00 22 GLN A N 16
ATOM 26575 C CA . GLN A 1 22 ? 4.945 5.782 7.468 1.00 0.00 22 GLN A CA 16
ATOM 26576 C C . GLN A 1 22 ? 3.772 6.028 6.532 1.00 0.00 22 GLN A C 16
ATOM 26577 O O . GLN A 1 22 ? 2.623 5.722 6.860 1.00 0.00 22 GLN A O 16
ATOM 26591 N N . LEU A 1 23 ? 4.069 6.584 5.366 1.00 0.00 23 LEU A N 16
ATOM 26592 C CA . LEU A 1 23 ? 3.027 7.106 4.498 1.00 0.00 23 LEU A CA 16
ATOM 26593 C C . LEU A 1 23 ? 2.340 6.018 3.679 1.00 0.00 23 LEU A C 16
ATOM 26594 O O . LEU A 1 23 ? 1.218 6.214 3.223 1.00 0.00 23 LEU A O 16
ATOM 26610 N N . GLN A 1 24 ? 2.980 4.864 3.517 1.00 0.00 24 GLN A N 16
ATOM 26611 C CA . GLN A 1 24 ? 2.325 3.746 2.840 1.00 0.00 24 GLN A CA 16
ATOM 26612 C C . GLN A 1 24 ? 1.167 3.247 3.700 1.00 0.00 24 GLN A C 16
ATOM 26613 O O . GLN A 1 24 ? 0.141 2.789 3.192 1.00 0.00 24 GLN A O 16
ATOM 26627 N N . ARG A 1 25 ? 1.345 3.369 5.011 1.00 0.00 25 ARG A N 16
ATOM 26628 C CA . ARG A 1 25 ? 0.318 3.039 5.974 1.00 0.00 25 ARG A CA 16
ATOM 26629 C C . ARG A 1 25 ? -0.785 4.084 5.905 1.00 0.00 25 ARG A C 16
ATOM 26630 O O . ARG A 1 25 ? -1.969 3.762 5.921 1.00 0.00 25 ARG A O 16
ATOM 26651 N N . LEU A 1 26 ? -0.374 5.340 5.810 1.00 0.00 26 LEU A N 16
ATOM 26652 C CA . LEU A 1 26 ? -1.303 6.453 5.714 1.00 0.00 26 LEU A CA 16
ATOM 26653 C C . LEU A 1 26 ? -2.157 6.313 4.464 1.00 0.00 26 LEU A C 16
ATOM 26654 O O . LEU A 1 26 ? -3.328 6.687 4.455 1.00 0.00 26 LEU A O 16
ATOM 26670 N N . ILE A 1 27 ? -1.563 5.752 3.419 1.00 0.00 27 ILE A N 16
ATOM 26671 C CA . ILE A 1 27 ? -2.301 5.406 2.219 1.00 0.00 27 ILE A CA 16
ATOM 26672 C C . ILE A 1 27 ? -3.325 4.330 2.525 1.00 0.00 27 ILE A C 16
ATOM 26673 O O . ILE A 1 27 ? -4.507 4.534 2.308 1.00 0.00 27 ILE A O 16
ATOM 26689 N N . THR A 1 28 ? -2.860 3.193 3.051 1.00 0.00 28 THR A N 16
ATOM 26690 C CA . THR A 1 28 ? -3.739 2.050 3.305 1.00 0.00 28 THR A CA 16
ATOM 26691 C C . THR A 1 28 ? -4.914 2.437 4.213 1.00 0.00 28 THR A C 16
ATOM 26692 O O . THR A 1 28 ? -6.031 1.970 4.009 1.00 0.00 28 THR A O 16
ATOM 26703 N N . GLN A 1 29 ? -4.659 3.308 5.191 1.00 0.00 29 GLN A N 16
ATOM 26704 C CA . GLN A 1 29 ? -5.696 3.773 6.109 1.00 0.00 29 GLN A CA 16
ATOM 26705 C C . GLN A 1 29 ? -6.799 4.489 5.355 1.00 0.00 29 GLN A C 16
ATOM 26706 O O . GLN A 1 29 ? -7.975 4.149 5.468 1.00 0.00 29 GLN A O 16
ATOM 26720 N N . LYS A 1 30 ? -6.401 5.505 4.616 1.00 0.00 30 LYS A N 16
ATOM 26721 C CA . LYS A 1 30 ? -7.328 6.258 3.783 1.00 0.00 30 LYS A CA 16
ATOM 26722 C C . LYS A 1 30 ? -7.960 5.349 2.731 1.00 0.00 30 LYS A C 16
ATOM 26723 O O . LYS A 1 30 ? -9.179 5.311 2.593 1.00 0.00 30 LYS A O 16
ATOM 26742 N N . GLU A 1 31 ? -7.116 4.606 2.020 1.00 0.00 31 GLU A N 16
ATOM 26743 C CA . GLU A 1 31 ? -7.550 3.664 0.994 1.00 0.00 31 GLU A CA 16
ATOM 26744 C C . GLU A 1 31 ? -8.684 2.773 1.471 1.00 0.00 31 GLU A C 16
ATOM 26745 O O . GLU A 1 31 ? -9.762 2.781 0.883 1.00 0.00 31 GLU A O 16
ATOM 26757 N N . GLU A 1 32 ? -8.447 2.018 2.542 1.00 0.00 32 GLU A N 16
ATOM 26758 C CA . GLU A 1 32 ? -9.424 1.041 3.011 1.00 0.00 32 GLU A CA 16
ATOM 26759 C C . GLU A 1 32 ? -10.765 1.701 3.324 1.00 0.00 32 GLU A C 16
ATOM 26760 O O . GLU A 1 32 ? -11.815 1.095 3.127 1.00 0.00 32 GLU A O 16
ATOM 26772 N N . LYS A 1 33 ? -10.730 2.951 3.776 1.00 0.00 33 LYS A N 16
ATOM 26773 C CA . LYS A 1 33 ? -11.957 3.687 4.058 1.00 0.00 33 LYS A CA 16
ATOM 26774 C C . LYS A 1 33 ? -12.589 4.188 2.760 1.00 0.00 33 LYS A C 16
ATOM 26775 O O . LYS A 1 33 ? -13.803 4.104 2.573 1.00 0.00 33 LYS A O 16
ATOM 26794 N N . ILE A 1 34 ? -11.752 4.694 1.857 1.00 0.00 34 ILE A N 16
ATOM 26795 C CA . ILE A 1 34 ? -12.216 5.199 0.569 1.00 0.00 34 ILE A CA 16
ATOM 26796 C C . ILE A 1 34 ? -12.845 4.082 -0.259 1.00 0.00 34 ILE A C 16
ATOM 26797 O O . ILE A 1 34 ? -13.800 4.310 -0.996 1.00 0.00 34 ILE A O 16
ATOM 26813 N N . ARG A 1 35 ? -12.309 2.877 -0.127 1.00 0.00 35 ARG A N 16
ATOM 26814 C CA . ARG A 1 35 ? -12.829 1.718 -0.847 1.00 0.00 35 ARG A CA 16
ATOM 26815 C C . ARG A 1 35 ? -14.263 1.441 -0.433 1.00 0.00 35 ARG A C 16
ATOM 26816 O O . ARG A 1 35 ? -15.104 1.078 -1.253 1.00 0.00 35 ARG A O 16
ATOM 26837 N N . VAL A 1 36 ? -14.536 1.644 0.842 1.00 0.00 36 VAL A N 16
ATOM 26838 C CA . VAL A 1 36 ? -15.880 1.504 1.373 1.00 0.00 36 VAL A CA 16
ATOM 26839 C C . VAL A 1 36 ? -16.775 2.608 0.814 1.00 0.00 36 VAL A C 16
ATOM 26840 O O . VAL A 1 36 ? -17.948 2.389 0.512 1.00 0.00 36 VAL A O 16
ATOM 26853 N N . LEU A 1 37 ? -16.191 3.791 0.659 1.00 0.00 37 LEU A N 16
ATOM 26854 C CA . LEU A 1 37 ? -16.874 4.920 0.034 1.00 0.00 37 LEU A CA 16
ATOM 26855 C C . LEU A 1 37 ? -17.156 4.640 -1.427 1.00 0.00 37 LEU A C 16
ATOM 26856 O O . LEU A 1 37 ? -18.183 5.048 -1.955 1.00 0.00 37 LEU A O 16
ATOM 26872 N N . ARG A 1 38 ? -16.235 3.945 -2.074 1.00 0.00 38 ARG A N 16
ATOM 26873 C CA . ARG A 1 38 ? -16.410 3.562 -3.468 1.00 0.00 38 ARG A CA 16
ATOM 26874 C C . ARG A 1 38 ? -17.657 2.698 -3.617 1.00 0.00 38 ARG A C 16
ATOM 26875 O O . ARG A 1 38 ? -18.372 2.800 -4.608 1.00 0.00 38 ARG A O 16
ATOM 26896 N N . GLN A 1 39 ? -17.926 1.875 -2.608 1.00 0.00 39 GLN A N 16
ATOM 26897 C CA . GLN A 1 39 ? -19.147 1.083 -2.566 1.00 0.00 39 GLN A CA 16
ATOM 26898 C C . GLN A 1 39 ? -20.376 1.978 -2.438 1.00 0.00 39 GLN A C 16
ATOM 26899 O O . GLN A 1 39 ? -21.400 1.730 -3.074 1.00 0.00 39 GLN A O 16
ATOM 26913 N N . ARG A 1 40 ? -20.276 3.021 -1.613 1.00 0.00 40 ARG A N 16
ATOM 26914 C CA . ARG A 1 40 ? -21.328 4.026 -1.537 1.00 0.00 40 ARG A CA 16
ATOM 26915 C C . ARG A 1 40 ? -21.553 4.633 -2.913 1.00 0.00 40 ARG A C 16
ATOM 26916 O O . ARG A 1 40 ? -22.687 4.840 -3.342 1.00 0.00 40 ARG A O 16
ATOM 26937 N N . LEU A 1 41 ? -20.455 4.893 -3.613 1.00 0.00 41 LEU A N 16
ATOM 26938 C CA . LEU A 1 41 ? -20.516 5.480 -4.939 1.00 0.00 41 LEU A CA 16
ATOM 26939 C C . LEU A 1 41 ? -21.089 4.483 -5.942 1.00 0.00 41 LEU A C 16
ATOM 26940 O O . LEU A 1 41 ? -21.589 4.872 -6.989 1.00 0.00 41 LEU A O 16
ATOM 26956 N N . VAL A 1 42 ? -20.989 3.197 -5.631 1.00 0.00 42 VAL A N 16
ATOM 26957 C CA . VAL A 1 42 ? -21.606 2.160 -6.450 1.00 0.00 42 VAL A CA 16
ATOM 26958 C C . VAL A 1 42 ? -23.119 2.298 -6.405 1.00 0.00 42 VAL A C 16
ATOM 26959 O O . VAL A 1 42 ? -23.790 2.268 -7.438 1.00 0.00 42 VAL A O 16
ATOM 26972 N N . GLU A 1 43 ? -23.644 2.474 -5.203 1.00 0.00 43 GLU A N 16
ATOM 26973 C CA . GLU A 1 43 ? -25.073 2.654 -5.007 1.00 0.00 43 GLU A CA 16
ATOM 26974 C C . GLU A 1 43 ? -25.531 3.985 -5.599 1.00 0.00 43 GLU A C 16
ATOM 26975 O O . GLU A 1 43 ? -26.607 4.077 -6.185 1.00 0.00 43 GLU A O 16
ATOM 26987 N N . ARG A 1 44 ? -24.702 5.010 -5.430 1.00 0.00 44 ARG A N 16
ATOM 26988 C CA . ARG A 1 44 ? -24.935 6.314 -6.046 1.00 0.00 44 ARG A CA 16
ATOM 26989 C C . ARG A 1 44 ? -24.890 6.220 -7.566 1.00 0.00 44 ARG A C 16
ATOM 26990 O O . ARG A 1 44 ? -25.679 6.851 -8.269 1.00 0.00 44 ARG A O 16
ATOM 27011 N N . GLY A 1 45 ? -23.950 5.433 -8.057 1.00 0.00 45 GLY A N 16
ATOM 27012 C CA . GLY A 1 45 ? -23.763 5.270 -9.481 1.00 0.00 45 GLY A CA 16
ATOM 27013 C C . GLY A 1 45 ? -22.507 5.958 -9.969 1.00 0.00 45 GLY A C 16
ATOM 27014 O O . GLY A 1 45 ? -22.098 5.795 -11.116 1.00 0.00 45 GLY A O 16
ATOM 27018 N N . ASP A 1 46 ? -21.877 6.697 -9.068 1.00 0.00 46 ASP A N 16
ATOM 27019 C CA . ASP A 1 46 ? -20.660 7.439 -9.372 1.00 0.00 46 ASP A CA 16
ATOM 27020 C C . ASP A 1 46 ? -19.491 6.501 -9.653 1.00 0.00 46 ASP A C 16
ATOM 27021 O O . ASP A 1 46 ? -18.548 6.860 -10.359 1.00 0.00 46 ASP A O 16
ATOM 27030 N N . ALA A 1 47 ? -19.546 5.306 -9.082 1.00 0.00 47 ALA A N 16
ATOM 27031 C CA . ALA A 1 47 ? -18.524 4.297 -9.325 1.00 0.00 47 ALA A CA 16
ATOM 27032 C C . ALA A 1 47 ? -19.093 3.154 -10.154 1.00 0.00 47 ALA A C 16
ATOM 27033 O O . ALA A 1 47 ? -18.394 2.202 -10.490 1.00 0.00 47 ALA A O 16
ATOM 27040 N N . LYS A 1 48 ? -20.371 3.264 -10.496 1.00 0.00 48 LYS A N 16
ATOM 27041 C CA . LYS A 1 48 ? -21.054 2.220 -11.244 1.00 0.00 48 LYS A CA 16
ATOM 27042 C C . LYS A 1 48 ? -21.091 2.580 -12.727 1.00 0.00 48 LYS A C 16
ATOM 27043 O O . LYS A 1 48 ? -21.656 1.859 -13.550 1.00 0.00 48 LYS A O 16
ATOM 27062 N N . GLY A 1 49 ? -20.479 3.707 -13.061 1.00 0.00 49 GLY A N 16
ATOM 27063 C CA . GLY A 1 49 ? -20.399 4.124 -14.443 1.00 0.00 49 GLY A CA 16
ATOM 27064 C C . GLY A 1 49 ? -19.371 3.321 -15.207 1.00 0.00 49 GLY A C 16
ATOM 27065 O O . GLY A 1 49 ? -19.466 3.168 -16.423 1.00 0.00 49 GLY A O 16
ATOM 27069 N N . THR A 1 50 ? -18.397 2.787 -14.487 1.00 0.00 50 THR A N 16
ATOM 27070 C CA . THR A 1 50 ? -17.364 1.985 -15.091 1.00 0.00 50 THR A CA 16
ATOM 27071 C C . THR A 1 50 ? -17.217 0.667 -14.331 1.00 0.00 50 THR A C 16
ATOM 27072 O O . THR A 1 50 ? -16.927 0.636 -13.134 1.00 0.00 50 THR A O 16
ATOM 27083 N N . GLU A 1 51 ? -17.476 -0.415 -15.033 1.00 0.00 51 GLU A N 16
ATOM 27084 C CA . GLU A 1 51 ? -17.372 -1.745 -14.457 1.00 0.00 51 GLU A CA 16
ATOM 27085 C C . GLU A 1 51 ? -15.942 -2.256 -14.519 1.00 0.00 51 GLU A C 16
ATOM 27086 O O . GLU A 1 51 ? -15.514 -2.823 -15.524 1.00 0.00 51 GLU A O 16
ATOM 27098 N N . LEU A 1 52 ? -15.206 -2.040 -13.443 1.00 0.00 52 LEU A N 16
ATOM 27099 C CA . LEU A 1 52 ? -13.834 -2.512 -13.354 1.00 0.00 52 LEU A CA 16
ATOM 27100 C C . LEU A 1 52 ? -13.802 -3.887 -12.703 1.00 0.00 52 LEU A C 16
ATOM 27101 O O . LEU A 1 52 ? -12.785 -4.585 -12.752 1.00 0.00 52 LEU A O 16
ATOM 27117 N N . ASN A 1 53 ? -14.938 -4.256 -12.111 1.00 0.00 53 ASN A N 16
ATOM 27118 C CA . ASN A 1 53 ? -15.120 -5.543 -11.438 1.00 0.00 53 ASN A CA 16
ATOM 27119 C C . ASN A 1 53 ? -14.191 -5.674 -10.235 1.00 0.00 53 ASN A C 16
ATOM 27120 O O . ASN A 1 53 ? -14.594 -5.440 -9.095 1.00 0.00 53 ASN A O 16
ATOM 27131 N N . GLY B 2 1 ? 27.051 6.323 -22.850 1.00 0.00 84 GLY B N 16
ATOM 27132 C CA . GLY B 2 1 ? 25.924 5.487 -23.197 1.00 0.00 84 GLY B CA 16
ATOM 27133 C C . GLY B 2 1 ? 24.817 5.514 -22.163 1.00 0.00 84 GLY B C 16
ATOM 27134 O O . GLY B 2 1 ? 24.530 6.558 -21.578 1.00 0.00 84 GLY B O 16
ATOM 27138 N N . PRO B 2 2 ? 24.179 4.360 -21.915 1.00 0.00 85 PRO B N 16
ATOM 27139 C CA . PRO B 2 2 ? 23.028 4.256 -21.023 1.00 0.00 85 PRO B CA 16
ATOM 27140 C C . PRO B 2 2 ? 23.418 4.220 -19.549 1.00 0.00 85 PRO B C 16
ATOM 27141 O O . PRO B 2 2 ? 24.570 4.476 -19.195 1.00 0.00 85 PRO B O 16
ATOM 27152 N N . LEU B 2 3 ? 22.434 3.945 -18.702 1.00 0.00 86 LEU B N 16
ATOM 27153 C CA . LEU B 2 3 ? 22.638 3.812 -17.258 1.00 0.00 86 LEU B CA 16
ATOM 27154 C C . LEU B 2 3 ? 23.881 2.983 -16.904 1.00 0.00 86 LEU B C 16
ATOM 27155 O O . LEU B 2 3 ? 24.329 2.123 -17.672 1.00 0.00 86 LEU B O 16
ATOM 27171 N N . GLY B 2 4 ? 24.416 3.247 -15.719 1.00 0.00 87 GLY B N 16
ATOM 27172 C CA . GLY B 2 4 ? 25.656 2.626 -15.281 1.00 0.00 87 GLY B CA 16
ATOM 27173 C C . GLY B 2 4 ? 25.489 1.189 -14.817 1.00 0.00 87 GLY B C 16
ATOM 27174 O O . GLY B 2 4 ? 26.373 0.645 -14.157 1.00 0.00 87 GLY B O 16
ATOM 27178 N N . SER B 2 5 ? 24.364 0.575 -15.172 1.00 0.00 88 SER B N 16
ATOM 27179 C CA . SER B 2 5 ? 24.035 -0.782 -14.737 1.00 0.00 88 SER B CA 16
ATOM 27180 C C . SER B 2 5 ? 24.991 -1.835 -15.304 1.00 0.00 88 SER B C 16
ATOM 27181 O O . SER B 2 5 ? 24.820 -3.032 -15.064 1.00 0.00 88 SER B O 16
ATOM 27189 N N . ARG B 2 6 ? 25.984 -1.397 -16.066 1.00 0.00 89 ARG B N 16
ATOM 27190 C CA . ARG B 2 6 ? 27.039 -2.288 -16.515 1.00 0.00 89 ARG B CA 16
ATOM 27191 C C . ARG B 2 6 ? 27.937 -2.625 -15.328 1.00 0.00 89 ARG B C 16
ATOM 27192 O O . ARG B 2 6 ? 28.593 -3.667 -15.292 1.00 0.00 89 ARG B O 16
ATOM 27213 N N . ARG B 2 7 ? 27.945 -1.726 -14.350 1.00 0.00 90 ARG B N 16
ATOM 27214 C CA . ARG B 2 7 ? 28.647 -1.950 -13.100 1.00 0.00 90 ARG B CA 16
ATOM 27215 C C . ARG B 2 7 ? 27.616 -2.149 -11.994 1.00 0.00 90 ARG B C 16
ATOM 27216 O O . ARG B 2 7 ? 27.226 -1.204 -11.308 1.00 0.00 90 ARG B O 16
ATOM 27237 N N . PHE B 2 8 ? 27.190 -3.393 -11.833 1.00 0.00 91 PHE B N 16
ATOM 27238 C CA . PHE B 2 8 ? 26.062 -3.741 -10.967 1.00 0.00 91 PHE B CA 16
ATOM 27239 C C . PHE B 2 8 ? 26.273 -3.303 -9.519 1.00 0.00 91 PHE B C 16
ATOM 27240 O O . PHE B 2 8 ? 25.318 -3.216 -8.745 1.00 0.00 91 PHE B O 16
ATOM 27257 N N . VAL B 2 9 ? 27.518 -3.035 -9.150 1.00 0.00 92 VAL B N 16
ATOM 27258 C CA . VAL B 2 9 ? 27.831 -2.567 -7.808 1.00 0.00 92 VAL B CA 16
ATOM 27259 C C . VAL B 2 9 ? 27.227 -1.181 -7.552 1.00 0.00 92 VAL B C 16
ATOM 27260 O O . VAL B 2 9 ? 26.731 -0.901 -6.458 1.00 0.00 92 VAL B O 16
ATOM 27273 N N . VAL B 2 10 ? 27.228 -0.328 -8.575 1.00 0.00 93 VAL B N 16
ATOM 27274 C CA . VAL B 2 10 ? 26.748 1.035 -8.413 1.00 0.00 93 VAL B CA 16
ATOM 27275 C C . VAL B 2 10 ? 25.225 1.067 -8.434 1.00 0.00 93 VAL B C 16
ATOM 27276 O O . VAL B 2 10 ? 24.607 1.963 -7.850 1.00 0.00 93 VAL B O 16
ATOM 27289 N N . ASP B 2 11 ? 24.622 0.070 -9.086 1.00 0.00 94 ASP B N 16
ATOM 27290 C CA . ASP B 2 11 ? 23.180 -0.051 -9.127 1.00 0.00 94 ASP B CA 16
ATOM 27291 C C . ASP B 2 11 ? 22.619 -0.187 -7.725 1.00 0.00 94 ASP B C 16
ATOM 27292 O O . ASP B 2 11 ? 21.996 0.729 -7.214 1.00 0.00 94 ASP B O 16
ATOM 27301 N N . ASP B 2 12 ? 22.883 -1.317 -7.084 1.00 0.00 95 ASP B N 16
ATOM 27302 C CA . ASP B 2 12 ? 22.316 -1.591 -5.763 1.00 0.00 95 ASP B CA 16
ATOM 27303 C C . ASP B 2 12 ? 22.685 -0.511 -4.755 1.00 0.00 95 ASP B C 16
ATOM 27304 O O . ASP B 2 12 ? 22.001 -0.330 -3.755 1.00 0.00 95 ASP B O 16
ATOM 27313 N N . ARG B 2 13 ? 23.745 0.229 -5.028 1.00 0.00 96 ARG B N 16
ATOM 27314 C CA . ARG B 2 13 ? 24.177 1.270 -4.110 1.00 0.00 96 ARG B CA 16
ATOM 27315 C C . ARG B 2 13 ? 23.339 2.526 -4.307 1.00 0.00 96 ARG B C 16
ATOM 27316 O O . ARG B 2 13 ? 22.525 2.881 -3.455 1.00 0.00 96 ARG B O 16
ATOM 27337 N N . ARG B 2 14 ? 23.514 3.172 -5.448 1.00 0.00 97 ARG B N 16
ATOM 27338 C CA . ARG B 2 14 ? 22.823 4.420 -5.727 1.00 0.00 97 ARG B CA 16
ATOM 27339 C C . ARG B 2 14 ? 21.343 4.177 -5.977 1.00 0.00 97 ARG B C 16
ATOM 27340 O O . ARG B 2 14 ? 20.491 4.865 -5.423 1.00 0.00 97 ARG B O 16
ATOM 27361 N N . GLU B 2 15 ? 21.054 3.172 -6.781 1.00 0.00 98 GLU B N 16
ATOM 27362 C CA . GLU B 2 15 ? 19.703 2.919 -7.250 1.00 0.00 98 GLU B CA 16
ATOM 27363 C C . GLU B 2 15 ? 18.779 2.415 -6.149 1.00 0.00 98 GLU B C 16
ATOM 27364 O O . GLU B 2 15 ? 17.617 2.813 -6.095 1.00 0.00 98 GLU B O 16
ATOM 27376 N N . LEU B 2 16 ? 19.277 1.545 -5.274 1.00 0.00 99 LEU B N 16
ATOM 27377 C CA . LEU B 2 16 ? 18.429 0.990 -4.228 1.00 0.00 99 LEU B CA 16
ATOM 27378 C C . LEU B 2 16 ? 17.934 2.098 -3.314 1.00 0.00 99 LEU B C 16
ATOM 27379 O O . LEU B 2 16 ? 16.735 2.269 -3.143 1.00 0.00 99 LEU B O 16
ATOM 27395 N N . GLN B 2 17 ? 18.851 2.868 -2.746 1.00 0.00 100 GLN B N 16
ATOM 27396 C CA . GLN B 2 17 ? 18.462 3.960 -1.865 1.00 0.00 100 GLN B CA 16
ATOM 27397 C C . GLN B 2 17 ? 17.678 5.022 -2.636 1.00 0.00 100 GLN B C 16
ATOM 27398 O O . GLN B 2 17 ? 16.833 5.717 -2.072 1.00 0.00 100 GLN B O 16
ATOM 27412 N N . TYR B 2 18 ? 17.959 5.135 -3.930 1.00 0.00 101 TYR B N 16
ATOM 27413 C CA . TYR B 2 18 ? 17.252 6.072 -4.794 1.00 0.00 101 TYR B CA 16
ATOM 27414 C C . TYR B 2 18 ? 15.794 5.659 -4.980 1.00 0.00 101 TYR B C 16
ATOM 27415 O O . TYR B 2 18 ? 14.899 6.499 -4.908 1.00 0.00 101 TYR B O 16
ATOM 27433 N N . ARG B 2 19 ? 15.547 4.371 -5.213 1.00 0.00 102 ARG B N 16
ATOM 27434 C CA . ARG B 2 19 ? 14.181 3.904 -5.439 1.00 0.00 102 ARG B CA 16
ATOM 27435 C C . ARG B 2 19 ? 13.331 4.133 -4.194 1.00 0.00 102 ARG B C 16
ATOM 27436 O O . ARG B 2 19 ? 12.123 4.317 -4.284 1.00 0.00 102 ARG B O 16
ATOM 27457 N N . VAL B 2 20 ? 13.978 4.157 -3.040 1.00 0.00 103 VAL B N 16
ATOM 27458 C CA . VAL B 2 20 ? 13.275 4.327 -1.781 1.00 0.00 103 VAL B CA 16
ATOM 27459 C C . VAL B 2 20 ? 12.726 5.751 -1.657 1.00 0.00 103 VAL B C 16
ATOM 27460 O O . VAL B 2 20 ? 11.588 5.947 -1.235 1.00 0.00 103 VAL B O 16
ATOM 27473 N N . GLU B 2 21 ? 13.529 6.744 -2.033 1.00 0.00 104 GLU B N 16
ATOM 27474 C CA . GLU B 2 21 ? 13.077 8.137 -2.000 1.00 0.00 104 GLU B CA 16
ATOM 27475 C C . GLU B 2 21 ? 12.024 8.438 -3.068 1.00 0.00 104 GLU B C 16
ATOM 27476 O O . GLU B 2 21 ? 11.131 9.249 -2.830 1.00 0.00 104 GLU B O 16
ATOM 27488 N N . VAL B 2 22 ? 12.104 7.809 -4.239 1.00 0.00 105 VAL B N 16
ATOM 27489 C CA . VAL B 2 22 ? 11.024 7.965 -5.212 1.00 0.00 105 VAL B CA 16
ATOM 27490 C C . VAL B 2 22 ? 9.768 7.294 -4.689 1.00 0.00 105 VAL B C 16
ATOM 27491 O O . VAL B 2 22 ? 8.698 7.867 -4.773 1.00 0.00 105 VAL B O 16
ATOM 27504 N N . GLN B 2 23 ? 9.905 6.109 -4.102 1.00 0.00 106 GLN B N 16
ATOM 27505 C CA . GLN B 2 23 ? 8.764 5.448 -3.475 1.00 0.00 106 GLN B CA 16
ATOM 27506 C C . GLN B 2 23 ? 8.160 6.350 -2.396 1.00 0.00 106 GLN B C 16
ATOM 27507 O O . GLN B 2 23 ? 6.940 6.482 -2.303 1.00 0.00 106 GLN B O 16
ATOM 27521 N N . ASN B 2 24 ? 9.030 6.985 -1.608 1.00 0.00 107 ASN B N 16
ATOM 27522 C CA . ASN B 2 24 ? 8.621 8.006 -0.639 1.00 0.00 107 ASN B CA 16
ATOM 27523 C C . ASN B 2 24 ? 7.748 9.067 -1.313 1.00 0.00 107 ASN B C 16
ATOM 27524 O O . ASN B 2 24 ? 6.647 9.368 -0.855 1.00 0.00 107 ASN B O 16
ATOM 27535 N N . ARG B 2 25 ? 8.249 9.614 -2.414 1.00 0.00 108 ARG B N 16
ATOM 27536 C CA . ARG B 2 25 ? 7.543 10.645 -3.163 1.00 0.00 108 ARG B CA 16
ATOM 27537 C C . ARG B 2 25 ? 6.241 10.116 -3.751 1.00 0.00 108 ARG B C 16
ATOM 27538 O O . ARG B 2 25 ? 5.190 10.733 -3.601 1.00 0.00 108 ARG B O 16
ATOM 27559 N N . VAL B 2 26 ? 6.329 8.976 -4.421 1.00 0.00 109 VAL B N 16
ATOM 27560 C CA . VAL B 2 26 ? 5.184 8.365 -5.087 1.00 0.00 109 VAL B CA 16
ATOM 27561 C C . VAL B 2 26 ? 4.050 8.107 -4.105 1.00 0.00 109 VAL B C 16
ATOM 27562 O O . VAL B 2 26 ? 2.897 8.440 -4.380 1.00 0.00 109 VAL B O 16
ATOM 27575 N N . TYR B 2 27 ? 4.379 7.535 -2.954 1.00 0.00 110 TYR B N 16
ATOM 27576 C CA . TYR B 2 27 ? 3.379 7.275 -1.929 1.00 0.00 110 TYR B CA 16
ATOM 27577 C C . TYR B 2 27 ? 2.777 8.584 -1.418 1.00 0.00 110 TYR B C 16
ATOM 27578 O O . TYR B 2 27 ? 1.581 8.660 -1.136 1.00 0.00 110 TYR B O 16
ATOM 27596 N N . LYS B 2 28 ? 3.609 9.615 -1.310 1.00 0.00 111 LYS B N 16
ATOM 27597 C CA . LYS B 2 28 ? 3.144 10.930 -0.881 1.00 0.00 111 LYS B CA 16
ATOM 27598 C C . LYS B 2 28 ? 2.196 11.513 -1.923 1.00 0.00 111 LYS B C 16
ATOM 27599 O O . LYS B 2 28 ? 1.169 12.103 -1.584 1.00 0.00 111 LYS B O 16
ATOM 27618 N N . LYS B 2 29 ? 2.548 11.325 -3.188 1.00 0.00 112 LYS B N 16
ATOM 27619 C CA . LYS B 2 29 ? 1.726 11.778 -4.300 1.00 0.00 112 LYS B CA 16
ATOM 27620 C C . LYS B 2 29 ? 0.347 11.126 -4.256 1.00 0.00 112 LYS B C 16
ATOM 27621 O O . LYS B 2 29 ? -0.663 11.771 -4.546 1.00 0.00 112 LYS B O 16
ATOM 27640 N N . GLU B 2 30 ? 0.308 9.850 -3.877 1.00 0.00 113 GLU B N 16
ATOM 27641 C CA . GLU B 2 30 ? -0.957 9.138 -3.746 1.00 0.00 113 GLU B CA 16
ATOM 27642 C C . GLU B 2 30 ? -1.823 9.798 -2.686 1.00 0.00 113 GLU B C 16
ATOM 27643 O O . GLU B 2 30 ? -3.003 10.046 -2.910 1.00 0.00 113 GLU B O 16
ATOM 27655 N N . ILE B 2 31 ? -1.225 10.090 -1.535 1.00 0.00 114 ILE B N 16
ATOM 27656 C CA . ILE B 2 31 ? -1.945 10.694 -0.421 1.00 0.00 114 ILE B CA 16
ATOM 27657 C C . ILE B 2 31 ? -2.563 12.037 -0.806 1.00 0.00 114 ILE B C 16
ATOM 27658 O O . ILE B 2 31 ? -3.632 12.393 -0.319 1.00 0.00 114 ILE B O 16
ATOM 27674 N N . GLN B 2 32 ? -1.894 12.774 -1.681 1.00 0.00 115 GLN B N 16
ATOM 27675 C CA . GLN B 2 32 ? -2.434 14.032 -2.183 1.00 0.00 115 GLN B CA 16
ATOM 27676 C C . GLN B 2 32 ? -3.737 13.774 -2.923 1.00 0.00 115 GLN B C 16
ATOM 27677 O O . GLN B 2 32 ? -4.762 14.417 -2.669 1.00 0.00 115 GLN B O 16
ATOM 27691 N N . ALA B 2 33 ? -3.684 12.816 -3.835 1.00 0.00 116 ALA B N 16
ATOM 27692 C CA . ALA B 2 33 ? -4.870 12.367 -4.549 1.00 0.00 116 ALA B CA 16
ATOM 27693 C C . ALA B 2 33 ? -5.934 11.889 -3.568 1.00 0.00 116 ALA B C 16
ATOM 27694 O O . ALA B 2 33 ? -7.096 12.283 -3.650 1.00 0.00 116 ALA B O 16
ATOM 27701 N N . LEU B 2 34 ? -5.506 11.068 -2.618 1.00 0.00 117 LEU B N 16
ATOM 27702 C CA . LEU B 2 34 ? -6.406 10.470 -1.641 1.00 0.00 117 LEU B CA 16
ATOM 27703 C C . LEU B 2 34 ? -6.992 11.520 -0.699 1.00 0.00 117 LEU B C 16
ATOM 27704 O O . LEU B 2 34 ? -8.010 11.279 -0.062 1.00 0.00 117 LEU B O 16
ATOM 27720 N N . ASP B 2 35 ? -6.352 12.680 -0.613 1.00 0.00 118 ASP B N 16
ATOM 27721 C CA . ASP B 2 35 ? -6.848 13.761 0.236 1.00 0.00 118 ASP B CA 16
ATOM 27722 C C . ASP B 2 35 ? -8.144 14.320 -0.337 1.00 0.00 118 ASP B C 16
ATOM 27723 O O . ASP B 2 35 ? -9.015 14.793 0.394 1.00 0.00 118 ASP B O 16
ATOM 27732 N N . ALA B 2 36 ? -8.272 14.251 -1.656 1.00 0.00 119 ALA B N 16
ATOM 27733 C CA . ALA B 2 36 ? -9.531 14.589 -2.311 1.00 0.00 119 ALA B CA 16
ATOM 27734 C C . ALA B 2 36 ? -10.598 13.563 -1.932 1.00 0.00 119 ALA B C 16
ATOM 27735 O O . ALA B 2 36 ? -11.779 13.886 -1.768 1.00 0.00 119 ALA B O 16
ATOM 27742 N N . GLU B 2 37 ? -10.171 12.320 -1.784 1.00 0.00 120 GLU B N 16
ATOM 27743 C CA . GLU B 2 37 ? -11.048 11.271 -1.321 1.00 0.00 120 GLU B CA 16
ATOM 27744 C C . GLU B 2 37 ? -11.362 11.451 0.162 1.00 0.00 120 GLU B C 16
ATOM 27745 O O . GLU B 2 37 ? -12.401 11.020 0.638 1.00 0.00 120 GLU B O 16
ATOM 27757 N N . ILE B 2 38 ? -10.456 12.071 0.899 1.00 0.00 121 ILE B N 16
ATOM 27758 C CA . ILE B 2 38 ? -10.741 12.446 2.276 1.00 0.00 121 ILE B CA 16
ATOM 27759 C C . ILE B 2 38 ? -12.026 13.274 2.339 1.00 0.00 121 ILE B C 16
ATOM 27760 O O . ILE B 2 38 ? -12.786 13.176 3.295 1.00 0.00 121 ILE B O 16
ATOM 27776 N N . ARG B 2 39 ? -12.287 14.043 1.288 1.00 0.00 122 ARG B N 16
ATOM 27777 C CA . ARG B 2 39 ? -13.512 14.827 1.202 1.00 0.00 122 ARG B CA 16
ATOM 27778 C C . ARG B 2 39 ? -14.742 13.912 1.200 1.00 0.00 122 ARG B C 16
ATOM 27779 O O . ARG B 2 39 ? -15.700 14.147 1.938 1.00 0.00 122 ARG B O 16
ATOM 27800 N N . LYS B 2 40 ? -14.706 12.859 0.378 1.00 0.00 123 LYS B N 16
ATOM 27801 C CA . LYS B 2 40 ? -15.811 11.890 0.331 1.00 0.00 123 LYS B CA 16
ATOM 27802 C C . LYS B 2 40 ? -15.924 11.161 1.669 1.00 0.00 123 LYS B C 16
ATOM 27803 O O . LYS B 2 40 ? -17.012 10.791 2.104 1.00 0.00 123 LYS B O 16
ATOM 27822 N N . LEU B 2 41 ? -14.785 10.960 2.308 1.00 0.00 124 LEU B N 16
ATOM 27823 C CA . LEU B 2 41 ? -14.739 10.348 3.625 1.00 0.00 124 LEU B CA 16
ATOM 27824 C C . LEU B 2 41 ? -15.391 11.246 4.671 1.00 0.00 124 LEU B C 16
ATOM 27825 O O . LEU B 2 41 ? -16.237 10.797 5.443 1.00 0.00 124 LEU B O 16
ATOM 27841 N N . GLU B 2 42 ? -15.009 12.517 4.683 1.00 0.00 125 GLU B N 16
ATOM 27842 C CA . GLU B 2 42 ? -15.498 13.443 5.695 1.00 0.00 125 GLU B CA 16
ATOM 27843 C C . GLU B 2 42 ? -16.984 13.729 5.531 1.00 0.00 125 GLU B C 16
ATOM 27844 O O . GLU B 2 42 ? -17.679 13.946 6.519 1.00 0.00 125 GLU B O 16
ATOM 27856 N N . ARG B 2 43 ? -17.480 13.730 4.295 1.00 0.00 126 ARG B N 16
ATOM 27857 C CA . ARG B 2 43 ? -18.909 13.935 4.076 1.00 0.00 126 ARG B CA 16
ATOM 27858 C C . ARG B 2 43 ? -19.688 12.780 4.695 1.00 0.00 126 ARG B C 16
ATOM 27859 O O . ARG B 2 43 ? -20.804 12.954 5.170 1.00 0.00 126 ARG B O 16
ATOM 27880 N N . LEU B 2 44 ? -19.075 11.605 4.701 1.00 0.00 127 LEU B N 16
ATOM 27881 C CA . LEU B 2 44 ? -19.641 10.451 5.378 1.00 0.00 127 LEU B CA 16
ATOM 27882 C C . LEU B 2 44 ? -19.597 10.663 6.883 1.00 0.00 127 LEU B C 16
ATOM 27883 O O . LEU B 2 44 ? -20.620 10.596 7.564 1.00 0.00 127 LEU B O 16
ATOM 27899 N N . LEU B 2 45 ? -18.393 10.922 7.374 1.00 0.00 128 LEU B N 16
ATOM 27900 C CA . LEU B 2 45 ? -18.139 11.153 8.790 1.00 0.00 128 LEU B CA 16
ATOM 27901 C C . LEU B 2 45 ? -19.075 12.206 9.377 1.00 0.00 128 LEU B C 16
ATOM 27902 O O . LEU B 2 45 ? -19.844 11.930 10.298 1.00 0.00 128 LEU B O 16
ATOM 27918 N N . GLU B 2 46 ? -19.017 13.404 8.818 1.00 0.00 129 GLU B N 16
ATOM 27919 C CA . GLU B 2 46 ? -19.696 14.555 9.386 1.00 0.00 129 GLU B CA 16
ATOM 27920 C C . GLU B 2 46 ? -21.207 14.485 9.196 1.00 0.00 129 GLU B C 16
ATOM 27921 O O . GLU B 2 46 ? -21.967 14.852 10.091 1.00 0.00 129 GLU B O 16
ATOM 27933 N N . SER B 2 47 ? -21.637 14.018 8.039 1.00 0.00 130 SER B N 16
ATOM 27934 C CA . SER B 2 47 ? -23.063 13.978 7.729 1.00 0.00 130 SER B CA 16
ATOM 27935 C C . SER B 2 47 ? -23.739 12.749 8.340 1.00 0.00 130 SER B C 16
ATOM 27936 O O . SER B 2 47 ? -24.953 12.734 8.548 1.00 0.00 130 SER B O 16
ATOM 27944 N N . GLY B 2 48 ? -22.945 11.722 8.634 1.00 0.00 131 GLY B N 16
ATOM 27945 C CA . GLY B 2 48 ? -23.469 10.540 9.297 1.00 0.00 131 GLY B CA 16
ATOM 27946 C C . GLY B 2 48 ? -24.248 9.635 8.361 1.00 0.00 131 GLY B C 16
ATOM 27947 O O . GLY B 2 48 ? -25.176 8.949 8.791 1.00 0.00 131 GLY B O 16
ATOM 27951 N N . LEU B 2 49 ? -23.868 9.636 7.084 1.00 0.00 132 LEU B N 16
ATOM 27952 C CA . LEU B 2 49 ? -24.589 8.905 6.048 1.00 0.00 132 LEU B CA 16
ATOM 27953 C C . LEU B 2 49 ? -24.750 7.419 6.394 1.00 0.00 132 LEU B C 16
ATOM 27954 O O . LEU B 2 49 ? -25.857 6.958 6.669 1.00 0.00 132 LEU B O 16
ATOM 27970 N N . THR B 2 50 ? -23.650 6.676 6.374 1.00 0.00 133 THR B N 16
ATOM 27971 C CA . THR B 2 50 ? -23.683 5.251 6.663 1.00 0.00 133 THR B CA 16
ATOM 27972 C C . THR B 2 50 ? -22.269 4.710 6.902 1.00 0.00 133 THR B C 16
ATOM 27973 O O . THR B 2 50 ? -21.516 4.504 5.924 1.00 0.00 133 THR B O 16
ATOM 27985 N N . MET A 1 1 ? 29.697 -8.319 8.296 1.00 0.00 1 MET A N 17
ATOM 27986 C CA . MET A 1 1 ? 29.351 -7.727 6.985 1.00 0.00 1 MET A CA 17
ATOM 27987 C C . MET A 1 1 ? 29.528 -6.216 7.027 1.00 0.00 1 MET A C 17
ATOM 27988 O O . MET A 1 1 ? 29.954 -5.668 8.046 1.00 0.00 1 MET A O 17
ATOM 28004 N N . ASP A 1 2 ? 29.206 -5.559 5.912 1.00 0.00 2 ASP A N 17
ATOM 28005 C CA . ASP A 1 2 ? 29.259 -4.099 5.807 1.00 0.00 2 ASP A CA 17
ATOM 28006 C C . ASP A 1 2 ? 30.687 -3.582 5.970 1.00 0.00 2 ASP A C 17
ATOM 28007 O O . ASP A 1 2 ? 31.059 -3.065 7.025 1.00 0.00 2 ASP A O 17
ATOM 28016 N N . SER A 1 3 ? 31.485 -3.729 4.922 1.00 0.00 3 SER A N 17
ATOM 28017 C CA . SER A 1 3 ? 32.857 -3.246 4.936 1.00 0.00 3 SER A CA 17
ATOM 28018 C C . SER A 1 3 ? 32.978 -1.942 4.153 1.00 0.00 3 SER A C 17
ATOM 28019 O O . SER A 1 3 ? 33.518 -0.953 4.650 1.00 0.00 3 SER A O 17
ATOM 28027 N N . ALA A 1 4 ? 32.452 -1.938 2.934 1.00 0.00 4 ALA A N 17
ATOM 28028 C CA . ALA A 1 4 ? 32.507 -0.759 2.082 1.00 0.00 4 ALA A CA 17
ATOM 28029 C C . ALA A 1 4 ? 31.430 0.242 2.480 1.00 0.00 4 ALA A C 17
ATOM 28030 O O . ALA A 1 4 ? 31.555 1.445 2.239 1.00 0.00 4 ALA A O 17
ATOM 28037 N N . ILE A 1 5 ? 30.376 -0.268 3.095 1.00 0.00 5 ILE A N 17
ATOM 28038 C CA . ILE A 1 5 ? 29.267 0.558 3.541 1.00 0.00 5 ILE A CA 17
ATOM 28039 C C . ILE A 1 5 ? 29.574 1.166 4.906 1.00 0.00 5 ILE A C 17
ATOM 28040 O O . ILE A 1 5 ? 29.892 0.447 5.853 1.00 0.00 5 ILE A O 17
ATOM 28056 N N . SER A 1 6 ? 29.495 2.485 5.004 1.00 0.00 6 SER A N 17
ATOM 28057 C CA . SER A 1 6 ? 29.702 3.158 6.273 1.00 0.00 6 SER A CA 17
ATOM 28058 C C . SER A 1 6 ? 28.347 3.416 6.924 1.00 0.00 6 SER A C 17
ATOM 28059 O O . SER A 1 6 ? 27.315 3.014 6.377 1.00 0.00 6 SER A O 17
ATOM 28067 N N . LYS A 1 7 ? 28.329 4.065 8.081 1.00 0.00 7 LYS A N 17
ATOM 28068 C CA . LYS A 1 7 ? 27.067 4.407 8.732 1.00 0.00 7 LYS A CA 17
ATOM 28069 C C . LYS A 1 7 ? 26.285 5.348 7.825 1.00 0.00 7 LYS A C 17
ATOM 28070 O O . LYS A 1 7 ? 25.057 5.370 7.831 1.00 0.00 7 LYS A O 17
ATOM 28089 N N . GLU A 1 8 ? 27.040 6.092 7.027 1.00 0.00 8 GLU A N 17
ATOM 28090 C CA . GLU A 1 8 ? 26.529 7.046 6.076 1.00 0.00 8 GLU A CA 17
ATOM 28091 C C . GLU A 1 8 ? 25.431 6.451 5.187 1.00 0.00 8 GLU A C 17
ATOM 28092 O O . GLU A 1 8 ? 24.271 6.861 5.254 1.00 0.00 8 GLU A O 17
ATOM 28104 N N . ASP A 1 9 ? 25.809 5.479 4.363 1.00 0.00 9 ASP A N 17
ATOM 28105 C CA . ASP A 1 9 ? 24.886 4.866 3.408 1.00 0.00 9 ASP A CA 17
ATOM 28106 C C . ASP A 1 9 ? 23.778 4.102 4.130 1.00 0.00 9 ASP A C 17
ATOM 28107 O O . ASP A 1 9 ? 22.632 4.067 3.678 1.00 0.00 9 ASP A O 17
ATOM 28116 N N . GLU A 1 10 ? 24.125 3.531 5.273 1.00 0.00 10 GLU A N 17
ATOM 28117 C CA . GLU A 1 10 ? 23.201 2.709 6.042 1.00 0.00 10 GLU A CA 17
ATOM 28118 C C . GLU A 1 10 ? 22.087 3.547 6.663 1.00 0.00 10 GLU A C 17
ATOM 28119 O O . GLU A 1 10 ? 20.913 3.361 6.348 1.00 0.00 10 GLU A O 17
ATOM 28131 N N . GLU A 1 11 ? 22.464 4.466 7.542 1.00 0.00 11 GLU A N 17
ATOM 28132 C CA . GLU A 1 11 ? 21.506 5.301 8.253 1.00 0.00 11 GLU A CA 17
ATOM 28133 C C . GLU A 1 11 ? 20.612 6.079 7.298 1.00 0.00 11 GLU A C 17
ATOM 28134 O O . GLU A 1 11 ? 19.424 6.265 7.565 1.00 0.00 11 GLU A O 17
ATOM 28146 N N . ARG A 1 12 ? 21.178 6.517 6.177 1.00 0.00 12 ARG A N 17
ATOM 28147 C CA . ARG A 1 12 ? 20.401 7.227 5.170 1.00 0.00 12 ARG A CA 17
ATOM 28148 C C . ARG A 1 12 ? 19.356 6.295 4.561 1.00 0.00 12 ARG A C 17
ATOM 28149 O O . ARG A 1 12 ? 18.233 6.708 4.276 1.00 0.00 12 ARG A O 17
ATOM 28170 N N . TYR A 1 13 ? 19.726 5.032 4.388 1.00 0.00 13 TYR A N 17
ATOM 28171 C CA . TYR A 1 13 ? 18.801 4.035 3.881 1.00 0.00 13 TYR A CA 17
ATOM 28172 C C . TYR A 1 13 ? 17.720 3.745 4.919 1.00 0.00 13 TYR A C 17
ATOM 28173 O O . TYR A 1 13 ? 16.536 3.696 4.597 1.00 0.00 13 TYR A O 17
ATOM 28191 N N . GLN A 1 14 ? 18.146 3.565 6.161 1.00 0.00 14 GLN A N 17
ATOM 28192 C CA . GLN A 1 14 ? 17.237 3.285 7.271 1.00 0.00 14 GLN A CA 17
ATOM 28193 C C . GLN A 1 14 ? 16.126 4.326 7.356 1.00 0.00 14 GLN A C 17
ATOM 28194 O O . GLN A 1 14 ? 14.942 3.992 7.340 1.00 0.00 14 GLN A O 17
ATOM 28208 N N . LYS A 1 15 ? 16.515 5.585 7.459 1.00 0.00 15 LYS A N 17
ATOM 28209 C CA . LYS A 1 15 ? 15.551 6.676 7.505 1.00 0.00 15 LYS A CA 17
ATOM 28210 C C . LYS A 1 15 ? 14.652 6.678 6.272 1.00 0.00 15 LYS A C 17
ATOM 28211 O O . LYS A 1 15 ? 13.473 7.013 6.359 1.00 0.00 15 LYS A O 17
ATOM 28230 N N . LEU A 1 16 ? 15.208 6.292 5.133 1.00 0.00 16 LEU A N 17
ATOM 28231 C CA . LEU A 1 16 ? 14.465 6.298 3.882 1.00 0.00 16 LEU A CA 17
ATOM 28232 C C . LEU A 1 16 ? 13.348 5.264 3.906 1.00 0.00 16 LEU A C 17
ATOM 28233 O O . LEU A 1 16 ? 12.220 5.538 3.481 1.00 0.00 16 LEU A O 17
ATOM 28249 N N . VAL A 1 17 ? 13.660 4.070 4.394 1.00 0.00 17 VAL A N 17
ATOM 28250 C CA . VAL A 1 17 ? 12.649 3.034 4.536 1.00 0.00 17 VAL A CA 17
ATOM 28251 C C . VAL A 1 17 ? 11.592 3.509 5.513 1.00 0.00 17 VAL A C 17
ATOM 28252 O O . VAL A 1 17 ? 10.403 3.330 5.291 1.00 0.00 17 VAL A O 17
ATOM 28265 N N . THR A 1 18 ? 12.050 4.181 6.557 1.00 0.00 18 THR A N 17
ATOM 28266 C CA . THR A 1 18 ? 11.190 4.745 7.554 1.00 0.00 18 THR A CA 17
ATOM 28267 C C . THR A 1 18 ? 10.169 5.675 6.912 1.00 0.00 18 THR A C 17
ATOM 28268 O O . THR A 1 18 ? 8.971 5.544 7.149 1.00 0.00 18 THR A O 17
ATOM 28279 N N . GLU A 1 19 ? 10.653 6.570 6.056 1.00 0.00 19 GLU A N 17
ATOM 28280 C CA . GLU A 1 19 ? 9.801 7.542 5.392 1.00 0.00 19 GLU A CA 17
ATOM 28281 C C . GLU A 1 19 ? 8.656 6.869 4.651 1.00 0.00 19 GLU A C 17
ATOM 28282 O O . GLU A 1 19 ? 7.499 7.271 4.790 1.00 0.00 19 GLU A O 17
ATOM 28294 N N . ASN A 1 20 ? 8.967 5.831 3.887 1.00 0.00 20 ASN A N 17
ATOM 28295 C CA . ASN A 1 20 ? 7.956 5.208 3.048 1.00 0.00 20 ASN A CA 17
ATOM 28296 C C . ASN A 1 20 ? 7.047 4.279 3.856 1.00 0.00 20 ASN A C 17
ATOM 28297 O O . ASN A 1 20 ? 5.889 4.092 3.496 1.00 0.00 20 ASN A O 17
ATOM 28308 N N . GLU A 1 21 ? 7.553 3.705 4.950 1.00 0.00 21 GLU A N 17
ATOM 28309 C CA . GLU A 1 21 ? 6.726 2.882 5.826 1.00 0.00 21 GLU A CA 17
ATOM 28310 C C . GLU A 1 21 ? 5.589 3.684 6.442 1.00 0.00 21 GLU A C 17
ATOM 28311 O O . GLU A 1 21 ? 4.473 3.180 6.590 1.00 0.00 21 GLU A O 17
ATOM 28323 N N . GLN A 1 22 ? 5.880 4.928 6.796 1.00 0.00 22 GLN A N 17
ATOM 28324 C CA . GLN A 1 22 ? 4.900 5.790 7.448 1.00 0.00 22 GLN A CA 17
ATOM 28325 C C . GLN A 1 22 ? 3.672 5.979 6.573 1.00 0.00 22 GLN A C 17
ATOM 28326 O O . GLN A 1 22 ? 2.564 5.569 6.921 1.00 0.00 22 GLN A O 17
ATOM 28340 N N . LEU A 1 23 ? 3.884 6.593 5.423 1.00 0.00 23 LEU A N 17
ATOM 28341 C CA . LEU A 1 23 ? 2.780 7.055 4.603 1.00 0.00 23 LEU A CA 17
ATOM 28342 C C . LEU A 1 23 ? 2.155 5.935 3.774 1.00 0.00 23 LEU A C 17
ATOM 28343 O O . LEU A 1 23 ? 1.020 6.070 3.324 1.00 0.00 23 LEU A O 17
ATOM 28359 N N . GLN A 1 24 ? 2.867 4.822 3.585 1.00 0.00 24 GLN A N 17
ATOM 28360 C CA . GLN A 1 24 ? 2.270 3.676 2.900 1.00 0.00 24 GLN A CA 17
ATOM 28361 C C . GLN A 1 24 ? 1.136 3.103 3.745 1.00 0.00 24 GLN A C 17
ATOM 28362 O O . GLN A 1 24 ? 0.161 2.566 3.218 1.00 0.00 24 GLN A O 17
ATOM 28376 N N . ARG A 1 25 ? 1.265 3.247 5.061 1.00 0.00 25 ARG A N 17
ATOM 28377 C CA . ARG A 1 25 ? 0.233 2.842 5.984 1.00 0.00 25 ARG A CA 17
ATOM 28378 C C . ARG A 1 25 ? -0.955 3.785 5.851 1.00 0.00 25 ARG A C 17
ATOM 28379 O O . ARG A 1 25 ? -2.103 3.358 5.798 1.00 0.00 25 ARG A O 17
ATOM 28400 N N . LEU A 1 26 ? -0.643 5.072 5.793 1.00 0.00 26 LEU A N 17
ATOM 28401 C CA . LEU A 1 26 ? -1.646 6.122 5.657 1.00 0.00 26 LEU A CA 17
ATOM 28402 C C . LEU A 1 26 ? -2.444 5.924 4.376 1.00 0.00 26 LEU A C 17
ATOM 28403 O O . LEU A 1 26 ? -3.656 6.124 4.347 1.00 0.00 26 LEU A O 17
ATOM 28419 N N . ILE A 1 27 ? -1.746 5.517 3.329 1.00 0.00 27 ILE A N 17
ATOM 28420 C CA . ILE A 1 27 ? -2.380 5.078 2.096 1.00 0.00 27 ILE A CA 17
ATOM 28421 C C . ILE A 1 27 ? -3.323 3.923 2.375 1.00 0.00 27 ILE A C 17
ATOM 28422 O O . ILE A 1 27 ? -4.508 3.979 2.057 1.00 0.00 27 ILE A O 17
ATOM 28438 N N . THR A 1 28 ? -2.774 2.894 3.000 1.00 0.00 28 THR A N 17
ATOM 28439 C CA . THR A 1 28 ? -3.492 1.671 3.286 1.00 0.00 28 THR A CA 17
ATOM 28440 C C . THR A 1 28 ? -4.776 1.927 4.092 1.00 0.00 28 THR A C 17
ATOM 28441 O O . THR A 1 28 ? -5.780 1.245 3.885 1.00 0.00 28 THR A O 17
ATOM 28452 N N . GLN A 1 29 ? -4.748 2.922 4.981 1.00 0.00 29 GLN A N 17
ATOM 28453 C CA . GLN A 1 29 ? -5.936 3.301 5.750 1.00 0.00 29 GLN A CA 17
ATOM 28454 C C . GLN A 1 29 ? -7.070 3.672 4.816 1.00 0.00 29 GLN A C 17
ATOM 28455 O O . GLN A 1 29 ? -8.191 3.174 4.921 1.00 0.00 29 GLN A O 17
ATOM 28469 N N . LYS A 1 30 ? -6.751 4.569 3.911 1.00 0.00 30 LYS A N 17
ATOM 28470 C CA . LYS A 1 30 ? -7.733 5.107 2.983 1.00 0.00 30 LYS A CA 17
ATOM 28471 C C . LYS A 1 30 ? -8.080 4.068 1.917 1.00 0.00 30 LYS A C 17
ATOM 28472 O O . LYS A 1 30 ? -9.242 3.919 1.544 1.00 0.00 30 LYS A O 17
ATOM 28491 N N . GLU A 1 31 ? -7.065 3.346 1.451 1.00 0.00 31 GLU A N 17
ATOM 28492 C CA . GLU A 1 31 ? -7.233 2.329 0.414 1.00 0.00 31 GLU A CA 17
ATOM 28493 C C . GLU A 1 31 ? -8.256 1.271 0.797 1.00 0.00 31 GLU A C 17
ATOM 28494 O O . GLU A 1 31 ? -9.120 0.929 -0.007 1.00 0.00 31 GLU A O 17
ATOM 28506 N N . GLU A 1 32 ? -8.164 0.750 2.018 1.00 0.00 32 GLU A N 17
ATOM 28507 C CA . GLU A 1 32 ? -9.096 -0.278 2.471 1.00 0.00 32 GLU A CA 17
ATOM 28508 C C . GLU A 1 32 ? -10.522 0.264 2.517 1.00 0.00 32 GLU A C 17
ATOM 28509 O O . GLU A 1 32 ? -11.484 -0.469 2.274 1.00 0.00 32 GLU A O 17
ATOM 28521 N N . LYS A 1 33 ? -10.659 1.551 2.814 1.00 0.00 33 LYS A N 17
ATOM 28522 C CA . LYS A 1 33 ? -11.969 2.186 2.823 1.00 0.00 33 LYS A CA 17
ATOM 28523 C C . LYS A 1 33 ? -12.471 2.356 1.392 1.00 0.00 33 LYS A C 17
ATOM 28524 O O . LYS A 1 33 ? -13.611 2.020 1.075 1.00 0.00 33 LYS A O 17
ATOM 28543 N N . ILE A 1 34 ? -11.597 2.863 0.527 1.00 0.00 34 ILE A N 17
ATOM 28544 C CA . ILE A 1 34 ? -11.927 3.070 -0.879 1.00 0.00 34 ILE A CA 17
ATOM 28545 C C . ILE A 1 34 ? -12.174 1.734 -1.580 1.00 0.00 34 ILE A C 17
ATOM 28546 O O . ILE A 1 34 ? -12.924 1.658 -2.547 1.00 0.00 34 ILE A O 17
ATOM 28562 N N . ARG A 1 35 ? -11.536 0.684 -1.080 1.00 0.00 35 ARG A N 17
ATOM 28563 C CA . ARG A 1 35 ? -11.730 -0.656 -1.576 1.00 0.00 35 ARG A CA 17
ATOM 28564 C C . ARG A 1 35 ? -13.189 -1.079 -1.461 1.00 0.00 35 ARG A C 17
ATOM 28565 O O . ARG A 1 35 ? -13.709 -1.801 -2.307 1.00 0.00 35 ARG A O 17
ATOM 28586 N N . VAL A 1 36 ? -13.842 -0.627 -0.409 1.00 0.00 36 VAL A N 17
ATOM 28587 C CA . VAL A 1 36 ? -15.262 -0.889 -0.229 1.00 0.00 36 VAL A CA 17
ATOM 28588 C C . VAL A 1 36 ? -16.061 -0.102 -1.259 1.00 0.00 36 VAL A C 17
ATOM 28589 O O . VAL A 1 36 ? -17.072 -0.569 -1.785 1.00 0.00 36 VAL A O 17
ATOM 28602 N N . LEU A 1 37 ? -15.573 1.093 -1.557 1.00 0.00 37 LEU A N 17
ATOM 28603 C CA . LEU A 1 37 ? -16.153 1.927 -2.602 1.00 0.00 37 LEU A CA 17
ATOM 28604 C C . LEU A 1 37 ? -15.917 1.302 -3.971 1.00 0.00 37 LEU A C 17
ATOM 28605 O O . LEU A 1 37 ? -16.689 1.522 -4.897 1.00 0.00 37 LEU A O 17
ATOM 28621 N N . ARG A 1 38 ? -14.846 0.522 -4.089 1.00 0.00 38 ARG A N 17
ATOM 28622 C CA . ARG A 1 38 ? -14.576 -0.230 -5.312 1.00 0.00 38 ARG A CA 17
ATOM 28623 C C . ARG A 1 38 ? -15.756 -1.131 -5.631 1.00 0.00 38 ARG A C 17
ATOM 28624 O O . ARG A 1 38 ? -16.220 -1.178 -6.764 1.00 0.00 38 ARG A O 17
ATOM 28645 N N . GLN A 1 39 ? -16.245 -1.825 -4.610 1.00 0.00 39 GLN A N 17
ATOM 28646 C CA . GLN A 1 39 ? -17.426 -2.666 -4.737 1.00 0.00 39 GLN A CA 17
ATOM 28647 C C . GLN A 1 39 ? -18.626 -1.856 -5.217 1.00 0.00 39 GLN A C 17
ATOM 28648 O O . GLN A 1 39 ? -19.395 -2.313 -6.063 1.00 0.00 39 GLN A O 17
ATOM 28662 N N . ARG A 1 40 ? -18.781 -0.653 -4.675 1.00 0.00 40 ARG A N 17
ATOM 28663 C CA . ARG A 1 40 ? -19.819 0.265 -5.124 1.00 0.00 40 ARG A CA 17
ATOM 28664 C C . ARG A 1 40 ? -19.659 0.575 -6.606 1.00 0.00 40 ARG A C 17
ATOM 28665 O O . ARG A 1 40 ? -20.641 0.668 -7.341 1.00 0.00 40 ARG A O 17
ATOM 28686 N N . LEU A 1 41 ? -18.417 0.725 -7.047 1.00 0.00 41 LEU A N 17
ATOM 28687 C CA . LEU A 1 41 ? -18.153 1.050 -8.436 1.00 0.00 41 LEU A CA 17
ATOM 28688 C C . LEU A 1 41 ? -18.201 -0.204 -9.301 1.00 0.00 41 LEU A C 17
ATOM 28689 O O . LEU A 1 41 ? -18.287 -0.119 -10.519 1.00 0.00 41 LEU A O 17
ATOM 28705 N N . VAL A 1 42 ? -18.123 -1.366 -8.678 1.00 0.00 42 VAL A N 17
ATOM 28706 C CA . VAL A 1 42 ? -18.390 -2.617 -9.376 1.00 0.00 42 VAL A CA 17
ATOM 28707 C C . VAL A 1 42 ? -19.831 -2.610 -9.851 1.00 0.00 42 VAL A C 17
ATOM 28708 O O . VAL A 1 42 ? -20.144 -3.007 -10.972 1.00 0.00 42 VAL A O 17
ATOM 28721 N N . GLU A 1 43 ? -20.686 -2.103 -8.984 1.00 0.00 43 GLU A N 17
ATOM 28722 C CA . GLU A 1 43 ? -22.107 -1.996 -9.256 1.00 0.00 43 GLU A CA 17
ATOM 28723 C C . GLU A 1 43 ? -22.386 -0.839 -10.214 1.00 0.00 43 GLU A C 17
ATOM 28724 O O . GLU A 1 43 ? -23.454 -0.767 -10.826 1.00 0.00 43 GLU A O 17
ATOM 28736 N N . ARG A 1 44 ? -21.416 0.063 -10.346 1.00 0.00 44 ARG A N 17
ATOM 28737 C CA . ARG A 1 44 ? -21.527 1.167 -11.278 1.00 0.00 44 ARG A CA 17
ATOM 28738 C C . ARG A 1 44 ? -20.978 0.736 -12.636 1.00 0.00 44 ARG A C 17
ATOM 28739 O O . ARG A 1 44 ? -21.456 1.160 -13.685 1.00 0.00 44 ARG A O 17
ATOM 28760 N N . GLY A 1 45 ? -19.971 -0.122 -12.578 1.00 0.00 45 GLY A N 17
ATOM 28761 C CA . GLY A 1 45 ? -19.377 -0.689 -13.770 1.00 0.00 45 GLY A CA 17
ATOM 28762 C C . GLY A 1 45 ? -17.986 -0.148 -14.045 1.00 0.00 45 GLY A C 17
ATOM 28763 O O . GLY A 1 45 ? -17.495 -0.221 -15.168 1.00 0.00 45 GLY A O 17
ATOM 28767 N N . ASP A 1 46 ? -17.344 0.379 -13.013 1.00 0.00 46 ASP A N 17
ATOM 28768 C CA . ASP A 1 46 ? -15.999 0.937 -13.142 1.00 0.00 46 ASP A CA 17
ATOM 28769 C C . ASP A 1 46 ? -14.963 -0.178 -13.151 1.00 0.00 46 ASP A C 17
ATOM 28770 O O . ASP A 1 46 ? -13.922 -0.082 -13.805 1.00 0.00 46 ASP A O 17
ATOM 28779 N N . ALA A 1 47 ? -15.284 -1.260 -12.452 1.00 0.00 47 ALA A N 17
ATOM 28780 C CA . ALA A 1 47 ? -14.389 -2.406 -12.341 1.00 0.00 47 ALA A CA 17
ATOM 28781 C C . ALA A 1 47 ? -14.306 -3.180 -13.656 1.00 0.00 47 ALA A C 17
ATOM 28782 O O . ALA A 1 47 ? -13.555 -4.147 -13.770 1.00 0.00 47 ALA A O 17
ATOM 28789 N N . LYS A 1 48 ? -15.078 -2.748 -14.645 1.00 0.00 48 LYS A N 17
ATOM 28790 C CA . LYS A 1 48 ? -15.070 -3.385 -15.952 1.00 0.00 48 LYS A CA 17
ATOM 28791 C C . LYS A 1 48 ? -13.826 -2.974 -16.730 1.00 0.00 48 LYS A C 17
ATOM 28792 O O . LYS A 1 48 ? -13.356 -3.700 -17.606 1.00 0.00 48 LYS A O 17
ATOM 28811 N N . GLY A 1 49 ? -13.294 -1.802 -16.396 1.00 0.00 49 GLY A N 17
ATOM 28812 C CA . GLY A 1 49 ? -12.073 -1.335 -17.019 1.00 0.00 49 GLY A CA 17
ATOM 28813 C C . GLY A 1 49 ? -10.867 -2.091 -16.505 1.00 0.00 49 GLY A C 17
ATOM 28814 O O . GLY A 1 49 ? -10.578 -2.066 -15.310 1.00 0.00 49 GLY A O 17
ATOM 28818 N N . THR A 1 50 ? -10.174 -2.775 -17.397 1.00 0.00 50 THR A N 17
ATOM 28819 C CA . THR A 1 50 ? -9.041 -3.595 -17.013 1.00 0.00 50 THR A CA 17
ATOM 28820 C C . THR A 1 50 ? -7.752 -3.054 -17.616 1.00 0.00 50 THR A C 17
ATOM 28821 O O . THR A 1 50 ? -7.450 -3.300 -18.786 1.00 0.00 50 THR A O 17
ATOM 28832 N N . GLU A 1 51 ? -7.012 -2.300 -16.822 1.00 0.00 51 GLU A N 17
ATOM 28833 C CA . GLU A 1 51 ? -5.724 -1.779 -17.254 1.00 0.00 51 GLU A CA 17
ATOM 28834 C C . GLU A 1 51 ? -4.690 -2.895 -17.269 1.00 0.00 51 GLU A C 17
ATOM 28835 O O . GLU A 1 51 ? -4.600 -3.689 -16.330 1.00 0.00 51 GLU A O 17
ATOM 28847 N N . LEU A 1 52 ? -3.917 -2.955 -18.337 1.00 0.00 52 LEU A N 17
ATOM 28848 C CA . LEU A 1 52 ? -2.925 -4.003 -18.506 1.00 0.00 52 LEU A CA 17
ATOM 28849 C C . LEU A 1 52 ? -1.619 -3.628 -17.811 1.00 0.00 52 LEU A C 17
ATOM 28850 O O . LEU A 1 52 ? -0.596 -3.399 -18.453 1.00 0.00 52 LEU A O 17
ATOM 28866 N N . ASN A 1 53 ? -1.676 -3.563 -16.488 1.00 0.00 53 ASN A N 17
ATOM 28867 C CA . ASN A 1 53 ? -0.511 -3.244 -15.673 1.00 0.00 53 ASN A CA 17
ATOM 28868 C C . ASN A 1 53 ? 0.494 -4.388 -15.704 1.00 0.00 53 ASN A C 17
ATOM 28869 O O . ASN A 1 53 ? 1.653 -4.204 -16.072 1.00 0.00 53 ASN A O 17
ATOM 28880 N N . GLY B 2 1 ? 29.238 -12.979 -10.597 1.00 0.00 84 GLY B N 17
ATOM 28881 C CA . GLY B 2 1 ? 29.406 -14.318 -10.067 1.00 0.00 84 GLY B CA 17
ATOM 28882 C C . GLY B 2 1 ? 28.147 -15.140 -10.255 1.00 0.00 84 GLY B C 17
ATOM 28883 O O . GLY B 2 1 ? 28.174 -16.176 -10.917 1.00 0.00 84 GLY B O 17
ATOM 28887 N N . PRO B 2 2 ? 27.023 -14.700 -9.668 1.00 0.00 85 PRO B N 17
ATOM 28888 C CA . PRO B 2 2 ? 25.708 -15.272 -9.943 1.00 0.00 85 PRO B CA 17
ATOM 28889 C C . PRO B 2 2 ? 25.165 -14.773 -11.279 1.00 0.00 85 PRO B C 17
ATOM 28890 O O . PRO B 2 2 ? 25.909 -14.177 -12.063 1.00 0.00 85 PRO B O 17
ATOM 28901 N N . LEU B 2 3 ? 23.897 -15.060 -11.557 1.00 0.00 86 LEU B N 17
ATOM 28902 C CA . LEU B 2 3 ? 23.227 -14.565 -12.763 1.00 0.00 86 LEU B CA 17
ATOM 28903 C C . LEU B 2 3 ? 23.557 -13.090 -13.040 1.00 0.00 86 LEU B C 17
ATOM 28904 O O . LEU B 2 3 ? 23.125 -12.183 -12.319 1.00 0.00 86 LEU B O 17
ATOM 28920 N N . GLY B 2 4 ? 24.322 -12.867 -14.104 1.00 0.00 87 GLY B N 17
ATOM 28921 C CA . GLY B 2 4 ? 24.805 -11.535 -14.426 1.00 0.00 87 GLY B CA 17
ATOM 28922 C C . GLY B 2 4 ? 23.766 -10.677 -15.118 1.00 0.00 87 GLY B C 17
ATOM 28923 O O . GLY B 2 4 ? 24.031 -9.521 -15.450 1.00 0.00 87 GLY B O 17
ATOM 28927 N N . SER B 2 5 ? 22.593 -11.242 -15.348 1.00 0.00 88 SER B N 17
ATOM 28928 C CA . SER B 2 5 ? 21.494 -10.498 -15.942 1.00 0.00 88 SER B CA 17
ATOM 28929 C C . SER B 2 5 ? 20.722 -9.737 -14.870 1.00 0.00 88 SER B C 17
ATOM 28930 O O . SER B 2 5 ? 20.114 -8.699 -15.140 1.00 0.00 88 SER B O 17
ATOM 28938 N N . ARG B 2 6 ? 20.747 -10.258 -13.653 1.00 0.00 89 ARG B N 17
ATOM 28939 C CA . ARG B 2 6 ? 20.048 -9.628 -12.545 1.00 0.00 89 ARG B CA 17
ATOM 28940 C C . ARG B 2 6 ? 21.016 -8.846 -11.666 1.00 0.00 89 ARG B C 17
ATOM 28941 O O . ARG B 2 6 ? 20.716 -7.719 -11.277 1.00 0.00 89 ARG B O 17
ATOM 28962 N N . ARG B 2 7 ? 22.176 -9.442 -11.372 1.00 0.00 90 ARG B N 17
ATOM 28963 C CA . ARG B 2 7 ? 23.192 -8.801 -10.524 1.00 0.00 90 ARG B CA 17
ATOM 28964 C C . ARG B 2 7 ? 22.556 -8.277 -9.240 1.00 0.00 90 ARG B C 17
ATOM 28965 O O . ARG B 2 7 ? 22.673 -7.093 -8.915 1.00 0.00 90 ARG B O 17
ATOM 28986 N N . PHE B 2 8 ? 21.889 -9.164 -8.514 1.00 0.00 91 PHE B N 17
ATOM 28987 C CA . PHE B 2 8 ? 21.054 -8.761 -7.386 1.00 0.00 91 PHE B CA 17
ATOM 28988 C C . PHE B 2 8 ? 21.869 -8.177 -6.231 1.00 0.00 91 PHE B C 17
ATOM 28989 O O . PHE B 2 8 ? 21.311 -7.598 -5.311 1.00 0.00 91 PHE B O 17
ATOM 29006 N N . VAL B 2 9 ? 23.182 -8.330 -6.265 1.00 0.00 92 VAL B N 17
ATOM 29007 C CA . VAL B 2 9 ? 24.021 -7.719 -5.244 1.00 0.00 92 VAL B CA 17
ATOM 29008 C C . VAL B 2 9 ? 24.349 -6.281 -5.630 1.00 0.00 92 VAL B C 17
ATOM 29009 O O . VAL B 2 9 ? 24.118 -5.345 -4.858 1.00 0.00 92 VAL B O 17
ATOM 29022 N N . VAL B 2 10 ? 24.856 -6.112 -6.844 1.00 0.00 93 VAL B N 17
ATOM 29023 C CA . VAL B 2 10 ? 25.238 -4.799 -7.343 1.00 0.00 93 VAL B CA 17
ATOM 29024 C C . VAL B 2 10 ? 24.018 -3.905 -7.523 1.00 0.00 93 VAL B C 17
ATOM 29025 O O . VAL B 2 10 ? 23.978 -2.777 -7.020 1.00 0.00 93 VAL B O 17
ATOM 29038 N N . ASP B 2 11 ? 23.014 -4.420 -8.224 1.00 0.00 94 ASP B N 17
ATOM 29039 C CA . ASP B 2 11 ? 21.826 -3.654 -8.522 1.00 0.00 94 ASP B CA 17
ATOM 29040 C C . ASP B 2 11 ? 21.052 -3.330 -7.256 1.00 0.00 94 ASP B C 17
ATOM 29041 O O . ASP B 2 11 ? 20.820 -2.165 -6.959 1.00 0.00 94 ASP B O 17
ATOM 29050 N N . ASP B 2 12 ? 20.705 -4.349 -6.472 1.00 0.00 95 ASP B N 17
ATOM 29051 C CA . ASP B 2 12 ? 19.892 -4.141 -5.270 1.00 0.00 95 ASP B CA 17
ATOM 29052 C C . ASP B 2 12 ? 20.611 -3.301 -4.221 1.00 0.00 95 ASP B C 17
ATOM 29053 O O . ASP B 2 12 ? 20.043 -2.982 -3.187 1.00 0.00 95 ASP B O 17
ATOM 29062 N N . ARG B 2 13 ? 21.854 -2.942 -4.469 1.00 0.00 96 ARG B N 17
ATOM 29063 C CA . ARG B 2 13 ? 22.542 -2.025 -3.576 1.00 0.00 96 ARG B CA 17
ATOM 29064 C C . ARG B 2 13 ? 22.053 -0.605 -3.838 1.00 0.00 96 ARG B C 17
ATOM 29065 O O . ARG B 2 13 ? 21.383 -0.004 -2.997 1.00 0.00 96 ARG B O 17
ATOM 29086 N N . ARG B 2 14 ? 22.352 -0.095 -5.023 1.00 0.00 97 ARG B N 17
ATOM 29087 C CA . ARG B 2 14 ? 21.967 1.263 -5.386 1.00 0.00 97 ARG B CA 17
ATOM 29088 C C . ARG B 2 14 ? 20.477 1.327 -5.698 1.00 0.00 97 ARG B C 17
ATOM 29089 O O . ARG B 2 14 ? 19.775 2.232 -5.254 1.00 0.00 97 ARG B O 17
ATOM 29110 N N . GLU B 2 15 ? 20.000 0.346 -6.442 1.00 0.00 98 GLU B N 17
ATOM 29111 C CA . GLU B 2 15 ? 18.642 0.357 -6.959 1.00 0.00 98 GLU B CA 17
ATOM 29112 C C . GLU B 2 15 ? 17.601 0.186 -5.862 1.00 0.00 98 GLU B C 17
ATOM 29113 O O . GLU B 2 15 ? 16.544 0.813 -5.908 1.00 0.00 98 GLU B O 17
ATOM 29125 N N . LEU B 2 16 ? 17.891 -0.659 -4.879 1.00 0.00 99 LEU B N 17
ATOM 29126 C CA . LEU B 2 16 ? 16.962 -0.869 -3.780 1.00 0.00 99 LEU B CA 17
ATOM 29127 C C . LEU B 2 16 ? 16.759 0.436 -3.024 1.00 0.00 99 LEU B C 17
ATOM 29128 O O . LEU B 2 16 ? 15.639 0.924 -2.932 1.00 0.00 99 LEU B O 17
ATOM 29144 N N . GLN B 2 17 ? 17.842 1.029 -2.529 1.00 0.00 100 GLN B N 17
ATOM 29145 C CA . GLN B 2 17 ? 17.734 2.283 -1.788 1.00 0.00 100 GLN B CA 17
ATOM 29146 C C . GLN B 2 17 ? 17.178 3.390 -2.685 1.00 0.00 100 GLN B C 17
ATOM 29147 O O . GLN B 2 17 ? 16.515 4.312 -2.212 1.00 0.00 100 GLN B O 17
ATOM 29161 N N . TYR B 2 18 ? 17.449 3.288 -3.981 1.00 0.00 101 TYR B N 17
ATOM 29162 C CA . TYR B 2 18 ? 16.900 4.221 -4.959 1.00 0.00 101 TYR B CA 17
ATOM 29163 C C . TYR B 2 18 ? 15.382 4.121 -5.016 1.00 0.00 101 TYR B C 17
ATOM 29164 O O . TYR B 2 18 ? 14.684 5.131 -4.938 1.00 0.00 101 TYR B O 17
ATOM 29182 N N . ARG B 2 19 ? 14.870 2.904 -5.144 1.00 0.00 102 ARG B N 17
ATOM 29183 C CA . ARG B 2 19 ? 13.438 2.712 -5.299 1.00 0.00 102 ARG B CA 17
ATOM 29184 C C . ARG B 2 19 ? 12.697 3.067 -4.011 1.00 0.00 102 ARG B C 17
ATOM 29185 O O . ARG B 2 19 ? 11.512 3.378 -4.042 1.00 0.00 102 ARG B O 17
ATOM 29206 N N . VAL B 2 20 ? 13.406 3.059 -2.888 1.00 0.00 103 VAL B N 17
ATOM 29207 C CA . VAL B 2 20 ? 12.804 3.414 -1.609 1.00 0.00 103 VAL B CA 17
ATOM 29208 C C . VAL B 2 20 ? 12.443 4.904 -1.564 1.00 0.00 103 VAL B C 17
ATOM 29209 O O . VAL B 2 20 ? 11.339 5.262 -1.152 1.00 0.00 103 VAL B O 17
ATOM 29222 N N . GLU B 2 21 ? 13.360 5.773 -1.994 1.00 0.00 104 GLU B N 17
ATOM 29223 C CA . GLU B 2 21 ? 13.088 7.212 -1.989 1.00 0.00 104 GLU B CA 17
ATOM 29224 C C . GLU B 2 21 ? 12.006 7.598 -2.991 1.00 0.00 104 GLU B C 17
ATOM 29225 O O . GLU B 2 21 ? 11.196 8.479 -2.708 1.00 0.00 104 GLU B O 17
ATOM 29237 N N . VAL B 2 22 ? 11.970 6.954 -4.155 1.00 0.00 105 VAL B N 17
ATOM 29238 C CA . VAL B 2 22 ? 10.868 7.196 -5.080 1.00 0.00 105 VAL B CA 17
ATOM 29239 C C . VAL B 2 22 ? 9.562 6.704 -4.466 1.00 0.00 105 VAL B C 17
ATOM 29240 O O . VAL B 2 22 ? 8.548 7.379 -4.562 1.00 0.00 105 VAL B O 17
ATOM 29253 N N . GLN B 2 23 ? 9.602 5.564 -3.783 1.00 0.00 106 GLN B N 17
ATOM 29254 C CA . GLN B 2 23 ? 8.425 5.068 -3.076 1.00 0.00 106 GLN B CA 17
ATOM 29255 C C . GLN B 2 23 ? 7.964 6.074 -2.022 1.00 0.00 106 GLN B C 17
ATOM 29256 O O . GLN B 2 23 ? 6.773 6.339 -1.896 1.00 0.00 106 GLN B O 17
ATOM 29270 N N . ASN B 2 24 ? 8.920 6.649 -1.292 1.00 0.00 107 ASN B N 17
ATOM 29271 C CA . ASN B 2 24 ? 8.635 7.703 -0.309 1.00 0.00 107 ASN B CA 17
ATOM 29272 C C . ASN B 2 24 ? 7.830 8.843 -0.949 1.00 0.00 107 ASN B C 17
ATOM 29273 O O . ASN B 2 24 ? 6.895 9.380 -0.351 1.00 0.00 107 ASN B O 17
ATOM 29284 N N . ARG B 2 25 ? 8.192 9.189 -2.174 1.00 0.00 108 ARG B N 17
ATOM 29285 C CA . ARG B 2 25 ? 7.536 10.267 -2.907 1.00 0.00 108 ARG B CA 17
ATOM 29286 C C . ARG B 2 25 ? 6.203 9.808 -3.489 1.00 0.00 108 ARG B C 17
ATOM 29287 O O . ARG B 2 25 ? 5.169 10.445 -3.291 1.00 0.00 108 ARG B O 17
ATOM 29308 N N . VAL B 2 26 ? 6.250 8.700 -4.214 1.00 0.00 109 VAL B N 17
ATOM 29309 C CA . VAL B 2 26 ? 5.080 8.141 -4.880 1.00 0.00 109 VAL B CA 17
ATOM 29310 C C . VAL B 2 26 ? 3.958 7.853 -3.893 1.00 0.00 109 VAL B C 17
ATOM 29311 O O . VAL B 2 26 ? 2.800 8.163 -4.163 1.00 0.00 109 VAL B O 17
ATOM 29324 N N . TYR B 2 27 ? 4.306 7.275 -2.750 1.00 0.00 110 TYR B N 17
ATOM 29325 C CA . TYR B 2 27 ? 3.315 6.990 -1.719 1.00 0.00 110 TYR B CA 17
ATOM 29326 C C . TYR B 2 27 ? 2.603 8.270 -1.284 1.00 0.00 110 TYR B C 17
ATOM 29327 O O . TYR B 2 27 ? 1.391 8.277 -1.074 1.00 0.00 110 TYR B O 17
ATOM 29345 N N . LYS B 2 28 ? 3.357 9.359 -1.157 1.00 0.00 111 LYS B N 17
ATOM 29346 C CA . LYS B 2 28 ? 2.772 10.646 -0.799 1.00 0.00 111 LYS B CA 17
ATOM 29347 C C . LYS B 2 28 ? 1.801 11.089 -1.883 1.00 0.00 111 LYS B C 17
ATOM 29348 O O . LYS B 2 28 ? 0.699 11.554 -1.600 1.00 0.00 111 LYS B O 17
ATOM 29367 N N . LYS B 2 29 ? 2.220 10.909 -3.126 1.00 0.00 112 LYS B N 17
ATOM 29368 C CA . LYS B 2 29 ? 1.400 11.253 -4.277 1.00 0.00 112 LYS B CA 17
ATOM 29369 C C . LYS B 2 29 ? 0.129 10.412 -4.315 1.00 0.00 112 LYS B C 17
ATOM 29370 O O . LYS B 2 29 ? -0.922 10.884 -4.753 1.00 0.00 112 LYS B O 17
ATOM 29389 N N . GLU B 2 30 ? 0.224 9.164 -3.856 1.00 0.00 113 GLU B N 17
ATOM 29390 C CA . GLU B 2 30 ? -0.954 8.313 -3.746 1.00 0.00 113 GLU B CA 17
ATOM 29391 C C . GLU B 2 30 ? -1.971 8.950 -2.819 1.00 0.00 113 GLU B C 17
ATOM 29392 O O . GLU B 2 30 ? -3.123 9.101 -3.185 1.00 0.00 113 GLU B O 17
ATOM 29404 N N . ILE B 2 31 ? -1.528 9.344 -1.629 1.00 0.00 114 ILE B N 17
ATOM 29405 C CA . ILE B 2 31 ? -2.413 9.934 -0.626 1.00 0.00 114 ILE B CA 17
ATOM 29406 C C . ILE B 2 31 ? -3.154 11.151 -1.168 1.00 0.00 114 ILE B C 17
ATOM 29407 O O . ILE B 2 31 ? -4.319 11.373 -0.841 1.00 0.00 114 ILE B O 17
ATOM 29423 N N . GLN B 2 32 ? -2.480 11.926 -2.002 1.00 0.00 115 GLN B N 17
ATOM 29424 C CA . GLN B 2 32 ? -3.089 13.098 -2.612 1.00 0.00 115 GLN B CA 17
ATOM 29425 C C . GLN B 2 32 ? -4.192 12.673 -3.575 1.00 0.00 115 GLN B C 17
ATOM 29426 O O . GLN B 2 32 ? -5.294 13.228 -3.572 1.00 0.00 115 GLN B O 17
ATOM 29440 N N . ALA B 2 33 ? -3.893 11.666 -4.381 1.00 0.00 116 ALA B N 17
ATOM 29441 C CA . ALA B 2 33 ? -4.873 11.095 -5.290 1.00 0.00 116 ALA B CA 17
ATOM 29442 C C . ALA B 2 33 ? -6.010 10.454 -4.506 1.00 0.00 116 ALA B C 17
ATOM 29443 O O . ALA B 2 33 ? -7.181 10.614 -4.838 1.00 0.00 116 ALA B O 17
ATOM 29450 N N . LEU B 2 34 ? -5.642 9.747 -3.451 1.00 0.00 117 LEU B N 17
ATOM 29451 C CA . LEU B 2 34 ? -6.594 9.067 -2.588 1.00 0.00 117 LEU B CA 17
ATOM 29452 C C . LEU B 2 34 ? -7.459 10.070 -1.848 1.00 0.00 117 LEU B C 17
ATOM 29453 O O . LEU B 2 34 ? -8.578 9.765 -1.462 1.00 0.00 117 LEU B O 17
ATOM 29469 N N . ASP B 2 35 ? -6.933 11.272 -1.665 1.00 0.00 118 ASP B N 17
ATOM 29470 C CA . ASP B 2 35 ? -7.682 12.358 -1.043 1.00 0.00 118 ASP B CA 17
ATOM 29471 C C . ASP B 2 35 ? -8.918 12.690 -1.882 1.00 0.00 118 ASP B C 17
ATOM 29472 O O . ASP B 2 35 ? -9.955 13.091 -1.354 1.00 0.00 118 ASP B O 17
ATOM 29481 N N . ALA B 2 36 ? -8.805 12.497 -3.192 1.00 0.00 119 ALA B N 17
ATOM 29482 C CA . ALA B 2 36 ? -9.957 12.624 -4.080 1.00 0.00 119 ALA B CA 17
ATOM 29483 C C . ALA B 2 36 ? -10.957 11.501 -3.813 1.00 0.00 119 ALA B C 17
ATOM 29484 O O . ALA B 2 36 ? -12.173 11.717 -3.791 1.00 0.00 119 ALA B O 17
ATOM 29491 N N . GLU B 2 37 ? -10.443 10.296 -3.599 1.00 0.00 120 GLU B N 17
ATOM 29492 C CA . GLU B 2 37 ? -11.271 9.172 -3.227 1.00 0.00 120 GLU B CA 17
ATOM 29493 C C . GLU B 2 37 ? -11.878 9.381 -1.840 1.00 0.00 120 GLU B C 17
ATOM 29494 O O . GLU B 2 37 ? -12.931 8.846 -1.530 1.00 0.00 120 GLU B O 17
ATOM 29506 N N . ILE B 2 38 ? -11.202 10.132 -0.990 1.00 0.00 121 ILE B N 17
ATOM 29507 C CA . ILE B 2 38 ? -11.773 10.505 0.295 1.00 0.00 121 ILE B CA 17
ATOM 29508 C C . ILE B 2 38 ? -13.130 11.177 0.090 1.00 0.00 121 ILE B C 17
ATOM 29509 O O . ILE B 2 38 ? -14.049 10.983 0.879 1.00 0.00 121 ILE B O 17
ATOM 29525 N N . ARG B 2 39 ? -13.261 11.922 -1.003 1.00 0.00 122 ARG B N 17
ATOM 29526 C CA . ARG B 2 39 ? -14.528 12.554 -1.350 1.00 0.00 122 ARG B CA 17
ATOM 29527 C C . ARG B 2 39 ? -15.621 11.502 -1.554 1.00 0.00 122 ARG B C 17
ATOM 29528 O O . ARG B 2 39 ? -16.728 11.641 -1.033 1.00 0.00 122 ARG B O 17
ATOM 29549 N N . LYS B 2 40 ? -15.310 10.442 -2.301 1.00 0.00 123 LYS B N 17
ATOM 29550 C CA . LYS B 2 40 ? -16.275 9.356 -2.513 1.00 0.00 123 LYS B CA 17
ATOM 29551 C C . LYS B 2 40 ? -16.561 8.652 -1.190 1.00 0.00 123 LYS B C 17
ATOM 29552 O O . LYS B 2 40 ? -17.678 8.213 -0.926 1.00 0.00 123 LYS B O 17
ATOM 29571 N N . LEU B 2 41 ? -15.538 8.551 -0.363 1.00 0.00 124 LEU B N 17
ATOM 29572 C CA . LEU B 2 41 ? -15.688 7.985 0.963 1.00 0.00 124 LEU B CA 17
ATOM 29573 C C . LEU B 2 41 ? -16.686 8.792 1.779 1.00 0.00 124 LEU B C 17
ATOM 29574 O O . LEU B 2 41 ? -17.560 8.226 2.424 1.00 0.00 124 LEU B O 17
ATOM 29590 N N . GLU B 2 42 ? -16.573 10.113 1.718 1.00 0.00 125 GLU B N 17
ATOM 29591 C CA . GLU B 2 42 ? -17.416 11.003 2.514 1.00 0.00 125 GLU B CA 17
ATOM 29592 C C . GLU B 2 42 ? -18.905 10.750 2.281 1.00 0.00 125 GLU B C 17
ATOM 29593 O O . GLU B 2 42 ? -19.711 10.904 3.196 1.00 0.00 125 GLU B O 17
ATOM 29605 N N . ARG B 2 43 ? -19.278 10.349 1.070 1.00 0.00 126 ARG B N 17
ATOM 29606 C CA . ARG B 2 43 ? -20.682 10.051 0.788 1.00 0.00 126 ARG B CA 17
ATOM 29607 C C . ARG B 2 43 ? -21.102 8.763 1.497 1.00 0.00 126 ARG B C 17
ATOM 29608 O O . ARG B 2 43 ? -22.277 8.551 1.781 1.00 0.00 126 ARG B O 17
ATOM 29629 N N . LEU B 2 44 ? -20.144 7.899 1.786 1.00 0.00 127 LEU B N 17
ATOM 29630 C CA . LEU B 2 44 ? -20.422 6.730 2.605 1.00 0.00 127 LEU B CA 17
ATOM 29631 C C . LEU B 2 44 ? -20.415 7.144 4.075 1.00 0.00 127 LEU B C 17
ATOM 29632 O O . LEU B 2 44 ? -21.405 6.962 4.778 1.00 0.00 127 LEU B O 17
ATOM 29648 N N . LEU B 2 45 ? -19.294 7.707 4.518 1.00 0.00 128 LEU B N 17
ATOM 29649 C CA . LEU B 2 45 ? -19.146 8.232 5.865 1.00 0.00 128 LEU B CA 17
ATOM 29650 C C . LEU B 2 45 ? -20.347 9.066 6.307 1.00 0.00 128 LEU B C 17
ATOM 29651 O O . LEU B 2 45 ? -21.093 8.675 7.203 1.00 0.00 128 LEU B O 17
ATOM 29667 N N . GLU B 2 46 ? -20.535 10.204 5.657 1.00 0.00 129 GLU B N 17
ATOM 29668 C CA . GLU B 2 46 ? -21.507 11.191 6.103 1.00 0.00 129 GLU B CA 17
ATO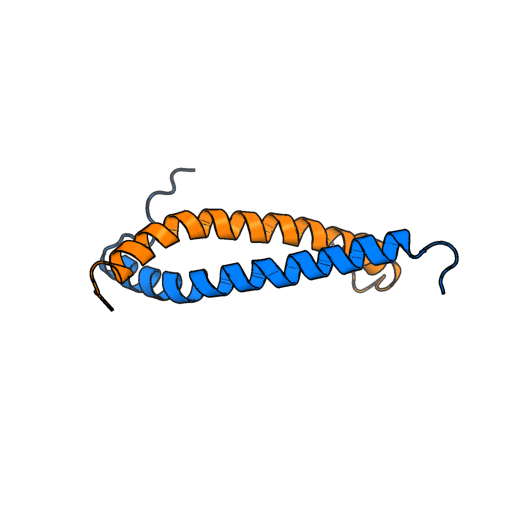M 29669 C C . GLU B 2 46 ? -22.916 10.907 5.591 1.00 0.00 129 GLU B C 17
ATOM 29670 O O . GLU B 2 46 ? -23.892 11.131 6.307 1.00 0.00 129 GLU B O 17
ATOM 29682 N N . SER B 2 47 ? -23.036 10.422 4.364 1.00 0.00 130 SER B N 17
ATOM 29683 C CA . SER B 2 47 ? -24.356 10.264 3.767 1.00 0.00 130 SER B CA 17
ATOM 29684 C C . SER B 2 47 ? -24.925 8.872 4.038 1.00 0.00 130 SER B C 17
ATOM 29685 O O . SER B 2 47 ? -26.142 8.687 4.083 1.00 0.00 130 SER B O 17
ATOM 29693 N N . GLY B 2 48 ? -24.046 7.901 4.246 1.00 0.00 131 GLY B N 17
ATOM 29694 C CA . GLY B 2 48 ? -24.492 6.557 4.568 1.00 0.00 131 GLY B CA 17
ATOM 29695 C C . GLY B 2 48 ? -24.721 5.702 3.338 1.00 0.00 131 GLY B C 17
ATOM 29696 O O . GLY B 2 48 ? -25.574 4.816 3.352 1.00 0.00 131 GLY B O 17
ATOM 29700 N N . LEU B 2 49 ? -23.962 5.976 2.275 1.00 0.00 132 LEU B N 17
ATOM 29701 C CA . LEU B 2 49 ? -24.096 5.269 1.003 1.00 0.00 132 LEU B CA 17
ATOM 29702 C C . LEU B 2 49 ? -24.141 3.751 1.191 1.00 0.00 132 LEU B C 17
ATOM 29703 O O . LEU B 2 49 ? -24.994 3.079 0.611 1.00 0.00 132 LEU B O 17
ATOM 29719 N N . THR B 2 50 ? -23.230 3.233 2.013 1.00 0.00 133 THR B N 17
ATOM 29720 C CA . THR B 2 50 ? -23.128 1.800 2.276 1.00 0.00 133 THR B CA 17
ATOM 29721 C C . THR B 2 50 ? -22.672 1.042 1.023 1.00 0.00 133 THR B C 17
ATOM 29722 O O . THR B 2 50 ? -21.443 0.896 0.840 1.00 0.00 133 THR B O 17
ATOM 29734 N N . MET A 1 1 ? 38.953 0.882 4.806 1.00 0.00 1 MET A N 18
ATOM 29735 C CA . MET A 1 1 ? 38.539 -0.120 3.797 1.00 0.00 1 MET A CA 18
ATOM 29736 C C . MET A 1 1 ? 37.029 -0.112 3.632 1.00 0.00 1 MET A C 18
ATOM 29737 O O . MET A 1 1 ? 36.299 -0.514 4.540 1.00 0.00 1 MET A O 18
ATOM 29753 N N . ASP A 1 2 ? 36.571 0.359 2.472 1.00 0.00 2 ASP A N 18
ATOM 29754 C CA . ASP A 1 2 ? 35.146 0.433 2.159 1.00 0.00 2 ASP A CA 18
ATOM 29755 C C . ASP A 1 2 ? 34.410 1.257 3.207 1.00 0.00 2 ASP A C 18
ATOM 29756 O O . ASP A 1 2 ? 33.381 0.839 3.741 1.00 0.00 2 ASP A O 18
ATOM 29765 N N . SER A 1 3 ? 34.951 2.429 3.503 1.00 0.00 3 SER A N 18
ATOM 29766 C CA . SER A 1 3 ? 34.370 3.306 4.503 1.00 0.00 3 SER A CA 18
ATOM 29767 C C . SER A 1 3 ? 33.473 4.354 3.853 1.00 0.00 3 SER A C 18
ATOM 29768 O O . SER A 1 3 ? 33.007 5.284 4.514 1.00 0.00 3 SER A O 18
ATOM 29776 N N . ALA A 1 4 ? 33.236 4.203 2.552 1.00 0.00 4 ALA A N 18
ATOM 29777 C CA . ALA A 1 4 ? 32.280 5.050 1.852 1.00 0.00 4 ALA A CA 18
ATOM 29778 C C . ALA A 1 4 ? 30.897 4.869 2.461 1.00 0.00 4 ALA A C 18
ATOM 29779 O O . ALA A 1 4 ? 30.136 5.828 2.620 1.00 0.00 4 ALA A O 18
ATOM 29786 N N . ILE A 1 5 ? 30.573 3.628 2.797 1.00 0.00 5 ILE A N 18
ATOM 29787 C CA . ILE A 1 5 ? 29.367 3.335 3.542 1.00 0.00 5 ILE A CA 18
ATOM 29788 C C . ILE A 1 5 ? 29.668 3.355 5.033 1.00 0.00 5 ILE A C 18
ATOM 29789 O O . ILE A 1 5 ? 30.206 2.393 5.582 1.00 0.00 5 ILE A O 18
ATOM 29805 N N . SER A 1 6 ? 29.349 4.458 5.681 1.00 0.00 6 SER A N 18
ATOM 29806 C CA . SER A 1 6 ? 29.509 4.562 7.115 1.00 0.00 6 SER A CA 18
ATOM 29807 C C . SER A 1 6 ? 28.143 4.421 7.767 1.00 0.00 6 SER A C 18
ATOM 29808 O O . SER A 1 6 ? 27.160 4.119 7.082 1.00 0.00 6 SER A O 18
ATOM 29816 N N . LYS A 1 7 ? 28.067 4.633 9.071 1.00 0.00 7 LYS A N 18
ATOM 29817 C CA . LYS A 1 7 ? 26.800 4.642 9.762 1.00 0.00 7 LYS A CA 18
ATOM 29818 C C . LYS A 1 7 ? 25.877 5.682 9.132 1.00 0.00 7 LYS A C 18
ATOM 29819 O O . LYS A 1 7 ? 24.667 5.505 9.090 1.00 0.00 7 LYS A O 18
ATOM 29838 N N . GLU A 1 8 ? 26.482 6.746 8.611 1.00 0.00 8 GLU A N 18
ATOM 29839 C CA . GLU A 1 8 ? 25.759 7.814 7.929 1.00 0.00 8 GLU A CA 18
ATOM 29840 C C . GLU A 1 8 ? 24.899 7.276 6.787 1.00 0.00 8 GLU A C 18
ATOM 29841 O O . GLU A 1 8 ? 23.729 7.642 6.657 1.00 0.00 8 GLU A O 18
ATOM 29853 N N . ASP A 1 9 ? 25.481 6.410 5.964 1.00 0.00 9 ASP A N 18
ATOM 29854 C CA . ASP A 1 9 ? 24.763 5.817 4.836 1.00 0.00 9 ASP A CA 18
ATOM 29855 C C . ASP A 1 9 ? 23.636 4.927 5.343 1.00 0.00 9 ASP A C 18
ATOM 29856 O O . ASP A 1 9 ? 22.524 4.946 4.815 1.00 0.00 9 ASP A O 18
ATOM 29865 N N . GLU A 1 10 ? 23.935 4.168 6.390 1.00 0.00 10 GLU A N 18
ATOM 29866 C CA . GLU A 1 10 ? 22.958 3.279 7.004 1.00 0.00 10 GLU A CA 18
ATOM 29867 C C . GLU A 1 10 ? 21.794 4.068 7.597 1.00 0.00 10 GLU A C 18
ATOM 29868 O O . GLU A 1 10 ? 20.641 3.814 7.260 1.00 0.00 10 GLU A O 18
ATOM 29880 N N . GLU A 1 11 ? 22.108 5.016 8.476 1.00 0.00 11 GLU A N 18
ATOM 29881 C CA . GLU A 1 11 ? 21.106 5.893 9.074 1.00 0.00 11 GLU A CA 18
ATOM 29882 C C . GLU A 1 11 ? 20.228 6.522 7.999 1.00 0.00 11 GLU A C 18
ATOM 29883 O O . GLU A 1 11 ? 19.006 6.588 8.140 1.00 0.00 11 GLU A O 18
ATOM 29895 N N . ARG A 1 12 ? 20.862 6.964 6.918 1.00 0.00 12 ARG A N 18
ATOM 29896 C CA . ARG A 1 12 ? 20.149 7.582 5.806 1.00 0.00 12 ARG A CA 18
ATOM 29897 C C . ARG A 1 12 ? 19.177 6.591 5.182 1.00 0.00 12 ARG A C 18
ATOM 29898 O O . ARG A 1 12 ? 18.019 6.919 4.920 1.00 0.00 12 ARG A O 18
ATOM 29919 N N . TYR A 1 13 ? 19.661 5.379 4.949 1.00 0.00 13 TYR A N 18
ATOM 29920 C CA . TYR A 1 13 ? 18.850 4.323 4.365 1.00 0.00 13 TYR A CA 18
ATOM 29921 C C . TYR A 1 13 ? 17.704 3.933 5.295 1.00 0.00 13 TYR A C 18
ATOM 29922 O O . TYR A 1 13 ? 16.550 3.894 4.879 1.00 0.00 13 TYR A O 18
ATOM 29940 N N . GLN A 1 14 ? 18.031 3.644 6.549 1.00 0.00 14 GLN A N 18
ATOM 29941 C CA . GLN A 1 14 ? 17.038 3.280 7.549 1.00 0.00 14 GLN A CA 18
ATOM 29942 C C . GLN A 1 14 ? 15.932 4.319 7.650 1.00 0.00 14 GLN A C 18
ATOM 29943 O O . GLN A 1 14 ? 14.748 3.994 7.581 1.00 0.00 14 GLN A O 18
ATOM 29957 N N . LYS A 1 15 ? 16.318 5.568 7.827 1.00 0.00 15 LYS A N 18
ATOM 29958 C CA . LYS A 1 15 ? 15.350 6.646 7.869 1.00 0.00 15 LYS A CA 18
ATOM 29959 C C . LYS A 1 15 ? 14.589 6.763 6.552 1.00 0.00 15 LYS A C 18
ATOM 29960 O O . LYS A 1 15 ? 13.418 7.137 6.549 1.00 0.00 15 LYS A O 18
ATOM 29979 N N . LEU A 1 16 ? 15.241 6.427 5.439 1.00 0.00 16 LEU A N 18
ATOM 29980 C CA . LEU A 1 16 ? 14.578 6.450 4.139 1.00 0.00 16 LEU A CA 18
ATOM 29981 C C . LEU A 1 16 ? 13.435 5.449 4.117 1.00 0.00 16 LEU A C 18
ATOM 29982 O O . LEU A 1 16 ? 12.306 5.807 3.794 1.00 0.00 16 LEU A O 18
ATOM 29998 N N . VAL A 1 17 ? 13.724 4.203 4.495 1.00 0.00 17 VAL A N 18
ATOM 29999 C CA . VAL A 1 17 ? 12.696 3.167 4.525 1.00 0.00 17 VAL A CA 18
ATOM 30000 C C . VAL A 1 17 ? 11.589 3.591 5.470 1.00 0.00 17 VAL A C 18
ATOM 30001 O O . VAL A 1 17 ? 10.411 3.403 5.190 1.00 0.00 17 VAL A O 18
ATOM 30014 N N . THR A 1 18 ? 11.993 4.224 6.560 1.00 0.00 18 THR A N 18
ATOM 30015 C CA . THR A 1 18 ? 11.087 4.734 7.546 1.00 0.00 18 THR A CA 18
ATOM 30016 C C . THR A 1 18 ? 10.083 5.692 6.912 1.00 0.00 18 THR A C 18
ATOM 30017 O O . THR A 1 18 ? 8.888 5.635 7.198 1.00 0.00 18 THR A O 18
ATOM 30028 N N . GLU A 1 19 ? 10.579 6.544 6.025 1.00 0.00 19 GLU A N 18
ATOM 30029 C CA . GLU A 1 19 ? 9.750 7.529 5.359 1.00 0.00 19 GLU A CA 18
ATOM 30030 C C . GLU A 1 19 ? 8.624 6.867 4.580 1.00 0.00 19 GLU A C 18
ATOM 30031 O O . GLU A 1 19 ? 7.472 7.283 4.685 1.00 0.00 19 GLU A O 18
ATOM 30043 N N . ASN A 1 20 ? 8.943 5.820 3.831 1.00 0.00 20 ASN A N 18
ATOM 30044 C CA . ASN A 1 20 ? 7.931 5.138 3.032 1.00 0.00 20 ASN A CA 18
ATOM 30045 C C . ASN A 1 20 ? 7.075 4.178 3.865 1.00 0.00 20 ASN A C 18
ATOM 30046 O O . ASN A 1 20 ? 5.925 3.927 3.510 1.00 0.00 20 ASN A O 18
ATOM 30057 N N . GLU A 1 21 ? 7.606 3.659 4.972 1.00 0.00 21 GLU A N 18
ATOM 30058 C CA . GLU A 1 21 ? 6.811 2.821 5.870 1.00 0.00 21 GLU A CA 18
ATOM 30059 C C . GLU A 1 21 ? 5.639 3.596 6.470 1.00 0.00 21 GLU A C 18
ATOM 30060 O O . GLU A 1 21 ? 4.532 3.069 6.604 1.00 0.00 21 GLU A O 18
ATOM 30072 N N . GLN A 1 22 ? 5.893 4.845 6.833 1.00 0.00 22 GLN A N 18
ATOM 30073 C CA . GLN A 1 22 ? 4.877 5.674 7.479 1.00 0.00 22 GLN A CA 18
ATOM 30074 C C . GLN A 1 22 ? 3.687 5.907 6.565 1.00 0.00 22 GLN A C 18
ATOM 30075 O O . GLN A 1 22 ? 2.559 5.529 6.877 1.00 0.00 22 GLN A O 18
ATOM 30089 N N . LEU A 1 23 ? 3.951 6.524 5.427 1.00 0.00 23 LEU A N 18
ATOM 30090 C CA . LEU A 1 23 ? 2.885 7.040 4.589 1.00 0.00 23 LEU A CA 18
ATOM 30091 C C . LEU A 1 23 ? 2.232 5.958 3.737 1.00 0.00 23 LEU A C 18
ATOM 30092 O O . LEU A 1 23 ? 1.119 6.148 3.256 1.00 0.00 23 LEU A O 18
ATOM 30108 N N . GLN A 1 24 ? 2.896 4.817 3.564 1.00 0.00 24 GLN A N 18
ATOM 30109 C CA . GLN A 1 24 ? 2.253 3.694 2.888 1.00 0.00 24 GLN A CA 18
ATOM 30110 C C . GLN A 1 24 ? 1.090 3.193 3.740 1.00 0.00 24 GLN A C 18
ATOM 30111 O O . GLN A 1 24 ? 0.063 2.754 3.222 1.00 0.00 24 GLN A O 18
ATOM 30125 N N . ARG A 1 25 ? 1.264 3.289 5.056 1.00 0.00 25 ARG A N 18
ATOM 30126 C CA . ARG A 1 25 ? 0.214 2.978 6.002 1.00 0.00 25 ARG A CA 18
ATOM 30127 C C . ARG A 1 25 ? -0.926 3.975 5.837 1.00 0.00 25 ARG A C 18
ATOM 30128 O O . ARG A 1 25 ? -2.093 3.603 5.775 1.00 0.00 25 ARG A O 18
ATOM 30149 N N . LEU A 1 26 ? -0.559 5.243 5.742 1.00 0.00 26 LEU A N 18
ATOM 30150 C CA . LEU A 1 26 ? -1.522 6.319 5.572 1.00 0.00 26 LEU A CA 18
ATOM 30151 C C . LEU A 1 26 ? -2.333 6.100 4.302 1.00 0.00 26 LEU A C 18
ATOM 30152 O O . LEU A 1 26 ? -3.537 6.342 4.276 1.00 0.00 26 LEU A O 18
ATOM 30168 N N . ILE A 1 27 ? -1.664 5.614 3.266 1.00 0.00 27 ILE A N 18
ATOM 30169 C CA . ILE A 1 27 ? -2.328 5.219 2.033 1.00 0.00 27 ILE A CA 18
ATOM 30170 C C . ILE A 1 27 ? -3.338 4.113 2.298 1.00 0.00 27 ILE A C 18
ATOM 30171 O O . ILE A 1 27 ? -4.520 4.265 2.005 1.00 0.00 27 ILE A O 18
ATOM 30187 N N . THR A 1 28 ? -2.859 3.012 2.873 1.00 0.00 28 THR A N 18
ATOM 30188 C CA . THR A 1 28 ? -3.686 1.829 3.091 1.00 0.00 28 THR A CA 18
ATOM 30189 C C . THR A 1 28 ? -4.945 2.162 3.899 1.00 0.00 28 THR A C 18
ATOM 30190 O O . THR A 1 28 ? -6.001 1.575 3.675 1.00 0.00 28 THR A O 18
ATOM 30201 N N . GLN A 1 29 ? -4.832 3.118 4.820 1.00 0.00 29 GLN A N 18
ATOM 30202 C CA . GLN A 1 29 ? -5.966 3.539 5.636 1.00 0.00 29 GLN A CA 18
ATOM 30203 C C . GLN A 1 29 ? -7.017 4.209 4.774 1.00 0.00 29 GLN A C 18
ATOM 30204 O O . GLN A 1 29 ? -8.191 3.845 4.799 1.00 0.00 29 GLN A O 18
ATOM 30218 N N . LYS A 1 30 ? -6.581 5.202 4.026 1.00 0.00 30 LYS A N 18
ATOM 30219 C CA . LYS A 1 30 ? -7.469 5.911 3.115 1.00 0.00 30 LYS A CA 18
ATOM 30220 C C . LYS A 1 30 ? -8.040 4.946 2.078 1.00 0.00 30 LYS A C 18
ATOM 30221 O O . LYS A 1 30 ? -9.243 4.924 1.840 1.00 0.00 30 LYS A O 18
ATOM 30240 N N . GLU A 1 31 ? -7.166 4.132 1.495 1.00 0.00 31 GLU A N 18
ATOM 30241 C CA . GLU A 1 31 ? -7.547 3.196 0.441 1.00 0.00 31 GLU A CA 18
ATOM 30242 C C . GLU A 1 31 ? -8.650 2.239 0.873 1.00 0.00 31 GLU A C 18
ATOM 30243 O O . GLU A 1 31 ? -9.597 2.020 0.124 1.00 0.00 31 GLU A O 18
ATOM 30255 N N . GLU A 1 32 ? -8.544 1.668 2.070 1.00 0.00 32 GLU A N 18
ATOM 30256 C CA . GLU A 1 32 ? -9.557 0.721 2.533 1.00 0.00 32 GLU A CA 18
ATOM 30257 C C . GLU A 1 32 ? -10.895 1.421 2.777 1.00 0.00 32 GLU A C 18
ATOM 30258 O O . GLU A 1 32 ? -11.959 0.834 2.569 1.00 0.00 32 GLU A O 18
ATOM 30270 N N . LYS A 1 33 ? -10.842 2.678 3.199 1.00 0.00 33 LYS A N 18
ATOM 30271 C CA . LYS A 1 33 ? -12.058 3.460 3.389 1.00 0.00 33 LYS A CA 18
ATOM 30272 C C . LYS A 1 33 ? -12.648 3.865 2.040 1.00 0.00 33 LYS A C 18
ATOM 30273 O O . LYS A 1 33 ? -13.850 3.724 1.810 1.00 0.00 33 LYS A O 18
ATOM 30292 N N . ILE A 1 34 ? -11.792 4.350 1.145 1.00 0.00 34 ILE A N 18
ATOM 30293 C CA . ILE A 1 34 ? -12.216 4.727 -0.201 1.00 0.00 34 ILE A CA 18
ATOM 30294 C C . ILE A 1 34 ? -12.730 3.511 -0.956 1.00 0.00 34 ILE A C 18
ATOM 30295 O O . ILE A 1 34 ? -13.618 3.624 -1.789 1.00 0.00 34 ILE A O 18
ATOM 30311 N N . ARG A 1 35 ? -12.169 2.351 -0.649 1.00 0.00 35 ARG A N 18
ATOM 30312 C CA . ARG A 1 35 ? -12.598 1.102 -1.196 1.00 0.00 35 ARG A CA 18
ATOM 30313 C C . ARG A 1 35 ? -14.102 0.926 -1.047 1.00 0.00 35 ARG A C 18
ATOM 30314 O O . ARG A 1 35 ? -14.781 0.525 -1.987 1.00 0.00 35 ARG A O 18
ATOM 30335 N N . VAL A 1 36 ? -14.612 1.250 0.133 1.00 0.00 36 VAL A N 18
ATOM 30336 C CA . VAL A 1 36 ? -16.044 1.164 0.400 1.00 0.00 36 VAL A CA 18
ATOM 30337 C C . VAL A 1 36 ? -16.811 2.126 -0.507 1.00 0.00 36 VAL A C 18
ATOM 30338 O O . VAL A 1 36 ? -17.833 1.769 -1.095 1.00 0.00 36 VAL A O 18
ATOM 30351 N N . LEU A 1 37 ? -16.290 3.341 -0.628 1.00 0.00 37 LEU A N 18
ATOM 30352 C CA . LEU A 1 37 ? -16.859 4.350 -1.524 1.00 0.00 37 LEU A CA 18
ATOM 30353 C C . LEU A 1 37 ? -16.774 3.889 -2.970 1.00 0.00 37 LEU A C 18
ATOM 30354 O O . LEU A 1 37 ? -17.661 4.158 -3.776 1.00 0.00 37 LEU A O 18
ATOM 30370 N N . ARG A 1 38 ? -15.705 3.178 -3.277 1.00 0.00 38 ARG A N 18
ATOM 30371 C CA . ARG A 1 38 ? -15.457 2.680 -4.603 1.00 0.00 38 ARG A CA 18
ATOM 30372 C C . ARG A 1 38 ? -16.462 1.592 -4.957 1.00 0.00 38 ARG A C 18
ATOM 30373 O O . ARG A 1 38 ? -16.887 1.493 -6.101 1.00 0.00 38 ARG A O 18
ATOM 30394 N N . GLN A 1 39 ? -16.862 0.799 -3.962 1.00 0.00 39 GLN A N 18
ATOM 30395 C CA . GLN A 1 39 ? -17.915 -0.194 -4.151 1.00 0.00 39 GLN A CA 18
ATOM 30396 C C . GLN A 1 39 ? -19.202 0.487 -4.599 1.00 0.00 39 GLN A C 18
ATOM 30397 O O . GLN A 1 39 ? -19.924 -0.029 -5.455 1.00 0.00 39 GLN A O 18
ATOM 30411 N N . ARG A 1 40 ? -19.490 1.649 -4.013 1.00 0.00 40 ARG A N 18
ATOM 30412 C CA . ARG A 1 40 ? -20.620 2.464 -4.446 1.00 0.00 40 ARG A CA 18
ATOM 30413 C C . ARG A 1 40 ? -20.453 2.844 -5.911 1.00 0.00 40 ARG A C 18
ATOM 30414 O O . ARG A 1 40 ? -21.389 2.760 -6.705 1.00 0.00 40 ARG A O 18
ATOM 30435 N N . LEU A 1 41 ? -19.238 3.238 -6.265 1.00 0.00 41 LEU A N 18
ATOM 30436 C CA . LEU A 1 41 ? -18.943 3.673 -7.620 1.00 0.00 41 LEU A CA 18
ATOM 30437 C C . LEU A 1 41 ? -18.976 2.491 -8.584 1.00 0.00 41 LEU A C 18
ATOM 30438 O O . LEU A 1 41 ? -19.159 2.674 -9.779 1.00 0.00 41 LEU A O 18
ATOM 30454 N N . VAL A 1 42 ? -18.779 1.284 -8.062 1.00 0.00 42 VAL A N 18
ATOM 30455 C CA . VAL A 1 42 ? -18.824 0.072 -8.877 1.00 0.00 42 VAL A CA 18
ATOM 30456 C C . VAL A 1 42 ? -20.194 -0.090 -9.527 1.00 0.00 42 VAL A C 18
ATOM 30457 O O . VAL A 1 42 ? -20.296 -0.298 -10.737 1.00 0.00 42 VAL A O 18
ATOM 30470 N N . GLU A 1 43 ? -21.240 0.040 -8.722 1.00 0.00 43 GLU A N 18
ATOM 30471 C CA . GLU A 1 43 ? -22.604 -0.095 -9.217 1.00 0.00 43 GLU A CA 18
ATOM 30472 C C . GLU A 1 43 ? -22.963 1.059 -10.146 1.00 0.00 43 GLU A C 18
ATOM 30473 O O . GLU A 1 43 ? -23.807 0.917 -11.031 1.00 0.00 43 GLU A O 18
ATOM 30485 N N . ARG A 1 44 ? -22.318 2.199 -9.931 1.00 0.00 44 ARG A N 18
ATOM 30486 C CA . ARG A 1 44 ? -22.506 3.366 -10.784 1.00 0.00 44 ARG A CA 18
ATOM 30487 C C . ARG A 1 44 ? -21.708 3.227 -12.075 1.00 0.00 44 ARG A C 18
ATOM 30488 O O . ARG A 1 44 ? -22.069 3.784 -13.110 1.00 0.00 44 ARG A O 18
ATOM 30509 N N . GLY A 1 45 ? -20.619 2.478 -11.996 1.00 0.00 45 GLY A N 18
ATOM 30510 C CA . GLY A 1 45 ? -19.715 2.331 -13.119 1.00 0.00 45 GLY A CA 18
ATOM 30511 C C . GLY A 1 45 ? -18.622 3.376 -13.091 1.00 0.00 45 GLY A C 18
ATOM 30512 O O . GLY A 1 45 ? -17.732 3.400 -13.943 1.00 0.00 45 GLY A O 18
ATOM 30516 N N . ASP A 1 46 ? -18.677 4.229 -12.080 1.00 0.00 46 ASP A N 18
ATOM 30517 C CA . ASP A 1 46 ? -17.724 5.312 -11.915 1.00 0.00 46 ASP A CA 18
ATOM 30518 C C . ASP A 1 46 ? -16.456 4.823 -11.230 1.00 0.00 46 ASP A C 18
ATOM 30519 O O . ASP A 1 46 ? -15.526 5.594 -10.997 1.00 0.00 46 ASP A O 18
ATOM 30528 N N . ALA A 1 47 ? -16.425 3.534 -10.905 1.00 0.00 47 ALA A N 18
ATOM 30529 C CA . ALA A 1 47 ? -15.237 2.921 -10.329 1.00 0.00 47 ALA A CA 18
ATOM 30530 C C . ALA A 1 47 ? -14.132 2.844 -11.372 1.00 0.00 47 ALA A C 18
ATOM 30531 O O . ALA A 1 47 ? -12.948 2.754 -11.044 1.00 0.00 47 ALA A O 18
ATOM 30538 N N . LYS A 1 48 ? -14.533 2.866 -12.635 1.00 0.00 48 LYS A N 18
ATOM 30539 C CA . LYS A 1 48 ? -13.590 2.937 -13.734 1.00 0.00 48 LYS A CA 18
ATOM 30540 C C . LYS A 1 48 ? -13.444 4.383 -14.187 1.00 0.00 48 LYS A C 18
ATOM 30541 O O . LYS A 1 48 ? -12.332 4.904 -14.267 1.00 0.00 48 LYS A O 18
ATOM 30560 N N . GLY A 1 49 ? -14.569 5.039 -14.445 1.00 0.00 49 GLY A N 18
ATOM 30561 C CA . GLY A 1 49 ? -14.532 6.411 -14.916 1.00 0.00 49 GLY A CA 18
ATOM 30562 C C . GLY A 1 49 ? -13.834 6.521 -16.256 1.00 0.00 49 GLY A C 18
ATOM 30563 O O . GLY A 1 49 ? -12.940 7.346 -16.440 1.00 0.00 49 GLY A O 18
ATOM 30567 N N . THR A 1 50 ? -14.226 5.664 -17.184 1.00 0.00 50 THR A N 18
ATOM 30568 C CA . THR A 1 50 ? -13.626 5.642 -18.506 1.00 0.00 50 THR A CA 18
ATOM 30569 C C . THR A 1 50 ? -14.678 5.328 -19.561 1.00 0.00 50 THR A C 18
ATOM 30570 O O . THR A 1 50 ? -15.189 4.210 -19.631 1.00 0.00 50 THR A O 18
ATOM 30581 N N . GLU A 1 51 ? -15.015 6.326 -20.357 1.00 0.00 51 GLU A N 18
ATOM 30582 C CA . GLU A 1 51 ? -15.976 6.162 -21.429 1.00 0.00 51 GLU A CA 18
ATOM 30583 C C . GLU A 1 51 ? -15.606 7.057 -22.605 1.00 0.00 51 GLU A C 18
ATOM 30584 O O . GLU A 1 51 ? -15.503 8.277 -22.465 1.00 0.00 51 GLU A O 18
ATOM 30596 N N . LEU A 1 52 ? -15.376 6.443 -23.753 1.00 0.00 52 LEU A N 18
ATOM 30597 C CA . LEU A 1 52 ? -14.976 7.173 -24.943 1.00 0.00 52 LEU A CA 18
ATOM 30598 C C . LEU A 1 52 ? -15.576 6.527 -26.182 1.00 0.00 52 LEU A C 18
ATOM 30599 O O . LEU A 1 52 ? -15.088 5.505 -26.670 1.00 0.00 52 LEU A O 18
ATOM 30615 N N . ASN A 1 53 ? -16.654 7.130 -26.667 1.00 0.00 53 ASN A N 18
ATOM 30616 C CA . ASN A 1 53 ? -17.360 6.657 -27.854 1.00 0.00 53 ASN A CA 18
ATOM 30617 C C . ASN A 1 53 ? -17.977 5.289 -27.603 1.00 0.00 53 ASN A C 18
ATOM 30618 O O . ASN A 1 53 ? -17.476 4.272 -28.085 1.00 0.00 53 ASN A O 18
ATOM 30629 N N . GLY B 2 1 ? 14.309 -3.263 -21.117 1.00 0.00 84 GLY B N 18
ATOM 30630 C CA . GLY B 2 1 ? 14.325 -4.025 -19.886 1.00 0.00 84 GLY B CA 18
ATOM 30631 C C . GLY B 2 1 ? 14.969 -5.385 -20.065 1.00 0.00 84 GLY B C 18
ATOM 30632 O O . GLY B 2 1 ? 14.273 -6.380 -20.261 1.00 0.00 84 GLY B O 18
ATOM 30636 N N . PRO B 2 2 ? 16.306 -5.455 -20.032 1.00 0.00 85 PRO B N 18
ATOM 30637 C CA . PRO B 2 2 ? 17.036 -6.711 -20.173 1.00 0.00 85 PRO B CA 18
ATOM 30638 C C . PRO B 2 2 ? 17.084 -7.490 -18.862 1.00 0.00 85 PRO B C 18
ATOM 30639 O O . PRO B 2 2 ? 16.386 -7.138 -17.908 1.00 0.00 85 PRO B O 18
ATOM 30650 N N . LEU B 2 3 ? 17.872 -8.560 -18.841 1.00 0.00 86 LEU B N 18
ATOM 30651 C CA . LEU B 2 3 ? 18.098 -9.356 -17.631 1.00 0.00 86 LEU B CA 18
ATOM 30652 C C . LEU B 2 3 ? 18.312 -8.469 -16.397 1.00 0.00 86 LEU B C 18
ATOM 30653 O O . LEU B 2 3 ? 19.371 -7.864 -16.215 1.00 0.00 86 LEU B O 18
ATOM 30669 N N . GLY B 2 4 ? 17.289 -8.395 -15.555 1.00 0.00 87 GLY B N 18
ATOM 30670 C CA . GLY B 2 4 ? 17.322 -7.492 -14.423 1.00 0.00 87 GLY B CA 18
ATOM 30671 C C . GLY B 2 4 ? 17.436 -8.212 -13.099 1.00 0.00 87 GLY B C 18
ATOM 30672 O O . GLY B 2 4 ? 17.251 -7.612 -12.041 1.00 0.00 87 GLY B O 18
ATOM 30676 N N . SER B 2 5 ? 17.743 -9.499 -13.150 1.00 0.00 88 SER B N 18
ATOM 30677 C CA . SER B 2 5 ? 17.932 -10.278 -11.938 1.00 0.00 88 SER B CA 18
ATOM 30678 C C . SER B 2 5 ? 19.415 -10.382 -11.605 1.00 0.00 88 SER B C 18
ATOM 30679 O O . SER B 2 5 ? 19.830 -11.197 -10.780 1.00 0.00 88 SER B O 18
ATOM 30687 N N . ARG B 2 6 ? 20.208 -9.548 -12.269 1.00 0.00 89 ARG B N 18
ATOM 30688 C CA . ARG B 2 6 ? 21.635 -9.460 -11.997 1.00 0.00 89 ARG B CA 18
ATOM 30689 C C . ARG B 2 6 ? 21.854 -8.839 -10.627 1.00 0.00 89 ARG B C 18
ATOM 30690 O O . ARG B 2 6 ? 22.309 -9.509 -9.699 1.00 0.00 89 ARG B O 18
ATOM 30711 N N . ARG B 2 7 ? 21.510 -7.557 -10.524 1.00 0.00 90 ARG B N 18
ATOM 30712 C CA . ARG B 2 7 ? 21.579 -6.807 -9.275 1.00 0.00 90 ARG B CA 18
ATOM 30713 C C . ARG B 2 7 ? 22.943 -6.929 -8.600 1.00 0.00 90 ARG B C 18
ATOM 30714 O O . ARG B 2 7 ? 23.917 -6.307 -9.036 1.00 0.00 90 ARG B O 18
ATOM 30735 N N . PHE B 2 8 ? 22.999 -7.739 -7.542 1.00 0.00 91 PHE B N 18
ATOM 30736 C CA . PHE B 2 8 ? 24.211 -7.937 -6.757 1.00 0.00 91 PHE B CA 18
ATOM 30737 C C . PHE B 2 8 ? 24.551 -6.665 -5.972 1.00 0.00 91 PHE B C 18
ATOM 30738 O O . PHE B 2 8 ? 23.870 -5.648 -6.119 1.00 0.00 91 PHE B O 18
ATOM 30755 N N . VAL B 2 9 ? 25.588 -6.721 -5.144 1.00 0.00 92 VAL B N 18
ATOM 30756 C CA . VAL B 2 9 ? 25.936 -5.613 -4.252 1.00 0.00 92 VAL B CA 18
ATOM 30757 C C . VAL B 2 9 ? 26.053 -4.274 -4.996 1.00 0.00 92 VAL B C 18
ATOM 30758 O O . VAL B 2 9 ? 25.644 -3.237 -4.477 1.00 0.00 92 VAL B O 18
ATOM 30771 N N . VAL B 2 10 ? 26.573 -4.307 -6.220 1.00 0.00 93 VAL B N 18
ATOM 30772 C CA . VAL B 2 10 ? 26.789 -3.086 -6.990 1.00 0.00 93 VAL B CA 18
ATOM 30773 C C . VAL B 2 10 ? 25.462 -2.407 -7.356 1.00 0.00 93 VAL B C 18
ATOM 30774 O O . VAL B 2 10 ? 25.287 -1.198 -7.147 1.00 0.00 93 VAL B O 18
ATOM 30787 N N . ASP B 2 11 ? 24.518 -3.179 -7.878 1.00 0.00 94 ASP B N 18
ATOM 30788 C CA . ASP B 2 11 ? 23.239 -2.621 -8.289 1.00 0.00 94 ASP B CA 18
ATOM 30789 C C . ASP B 2 11 ? 22.402 -2.324 -7.061 1.00 0.00 94 ASP B C 18
ATOM 30790 O O . ASP B 2 11 ? 21.877 -1.230 -6.923 1.00 0.00 94 ASP B O 18
ATOM 30799 N N . ASP B 2 12 ? 22.337 -3.284 -6.137 1.00 0.00 95 ASP B N 18
ATOM 30800 C CA . ASP B 2 12 ? 21.552 -3.125 -4.908 1.00 0.00 95 ASP B CA 18
ATOM 30801 C C . ASP B 2 12 ? 22.117 -2.024 -4.021 1.00 0.00 95 ASP B C 18
ATOM 30802 O O . ASP B 2 12 ? 21.527 -1.662 -3.010 1.00 0.00 95 ASP B O 18
ATOM 30811 N N . ARG B 2 13 ? 23.264 -1.494 -4.389 1.00 0.00 96 ARG B N 18
ATOM 30812 C CA . ARG B 2 13 ? 23.809 -0.348 -3.692 1.00 0.00 96 ARG B CA 18
ATOM 30813 C C . ARG B 2 13 ? 22.980 0.872 -4.058 1.00 0.00 96 ARG B C 18
ATOM 30814 O O . ARG B 2 13 ? 22.261 1.429 -3.229 1.00 0.00 96 ARG B O 18
ATOM 30835 N N . ARG B 2 14 ? 23.046 1.243 -5.327 1.00 0.00 97 ARG B N 18
ATOM 30836 C CA . ARG B 2 14 ? 22.299 2.384 -5.831 1.00 0.00 97 ARG B CA 18
ATOM 30837 C C . ARG B 2 14 ? 20.811 2.056 -5.916 1.00 0.00 97 ARG B C 18
ATOM 30838 O O . ARG B 2 14 ? 19.981 2.757 -5.348 1.00 0.00 97 ARG B O 18
ATOM 30859 N N . GLU B 2 15 ? 20.500 0.960 -6.591 1.00 0.00 98 GLU B N 18
ATOM 30860 C CA . GLU B 2 15 ? 19.125 0.584 -6.909 1.00 0.00 98 GLU B CA 18
ATOM 30861 C C . GLU B 2 15 ? 18.254 0.383 -5.677 1.00 0.00 98 GLU B C 18
ATOM 30862 O O . GLU B 2 15 ? 17.116 0.850 -5.645 1.00 0.00 98 GLU B O 18
ATOM 30874 N N . LEU B 2 16 ? 18.771 -0.315 -4.674 1.00 0.00 99 LEU B N 18
ATOM 30875 C CA . LEU B 2 16 ? 17.974 -0.626 -3.496 1.00 0.00 99 LEU B CA 18
ATOM 30876 C C . LEU B 2 16 ? 17.567 0.652 -2.780 1.00 0.00 99 LEU B C 18
ATOM 30877 O O . LEU B 2 16 ? 16.384 0.895 -2.588 1.00 0.00 99 LEU B O 18
ATOM 30893 N N . GLN B 2 17 ? 18.531 1.488 -2.409 1.00 0.00 100 GLN B N 18
ATOM 30894 C CA . GLN B 2 17 ? 18.194 2.729 -1.721 1.00 0.00 100 GLN B CA 18
ATOM 30895 C C . GLN B 2 17 ? 17.400 3.654 -2.646 1.00 0.00 100 GLN B C 18
ATOM 30896 O O . GLN B 2 17 ? 16.546 4.413 -2.191 1.00 0.00 100 GLN B O 18
ATOM 30910 N N . TYR B 2 18 ? 17.667 3.553 -3.946 1.00 0.00 101 TYR B N 18
ATOM 30911 C CA . TYR B 2 18 ? 16.968 4.353 -4.948 1.00 0.00 101 TYR B CA 18
ATOM 30912 C C . TYR B 2 18 ? 15.483 4.009 -4.989 1.00 0.00 101 TYR B C 18
ATOM 30913 O O . TYR B 2 18 ? 14.642 4.893 -5.130 1.00 0.00 101 TYR B O 18
ATOM 30931 N N . ARG B 2 19 ? 15.163 2.722 -4.861 1.00 0.00 102 ARG B N 18
ATOM 30932 C CA . ARG B 2 19 ? 13.775 2.275 -4.935 1.00 0.00 102 ARG B CA 18
ATOM 30933 C C . ARG B 2 19 ? 13.022 2.656 -3.667 1.00 0.00 102 ARG B C 18
ATOM 30934 O O . ARG B 2 19 ? 11.802 2.755 -3.673 1.00 0.00 102 ARG B O 18
ATOM 30955 N N . VAL B 2 20 ? 13.749 2.888 -2.587 1.00 0.00 103 VAL B N 18
ATOM 30956 C CA . VAL B 2 20 ? 13.125 3.277 -1.332 1.00 0.00 103 VAL B CA 18
ATOM 30957 C C . VAL B 2 20 ? 12.695 4.745 -1.390 1.00 0.00 103 VAL B C 18
ATOM 30958 O O . VAL B 2 20 ? 11.551 5.074 -1.083 1.00 0.00 103 VAL B O 18
ATOM 30971 N N . GLU B 2 21 ? 13.606 5.618 -1.815 1.00 0.00 104 GLU B N 18
ATOM 30972 C CA . GLU B 2 21 ? 13.294 7.043 -1.951 1.00 0.00 104 GLU B CA 18
ATOM 30973 C C . GLU B 2 21 ? 12.160 7.295 -2.944 1.00 0.00 104 GLU B C 18
ATOM 30974 O O . GLU B 2 21 ? 11.312 8.154 -2.702 1.00 0.00 104 GLU B O 18
ATOM 30986 N N . VAL B 2 22 ? 12.128 6.561 -4.055 1.00 0.00 105 VAL B N 18
ATOM 30987 C CA . VAL B 2 22 ? 11.017 6.693 -4.989 1.00 0.00 105 VAL B CA 18
ATOM 30988 C C . VAL B 2 22 ? 9.725 6.246 -4.325 1.00 0.00 105 VAL B C 18
ATOM 30989 O O . VAL B 2 22 ? 8.709 6.910 -4.452 1.00 0.00 105 VAL B O 18
ATOM 31002 N N . GLN B 2 23 ? 9.772 5.147 -3.579 1.00 0.00 106 GLN B N 18
ATOM 31003 C CA . GLN B 2 23 ? 8.599 4.687 -2.846 1.00 0.00 106 GLN B CA 18
ATOM 31004 C C . GLN B 2 23 ? 8.115 5.765 -1.879 1.00 0.00 106 GLN B C 18
ATOM 31005 O O . GLN B 2 23 ? 6.922 6.043 -1.805 1.00 0.00 106 GLN B O 18
ATOM 31019 N N . ASN B 2 24 ? 9.053 6.388 -1.167 1.00 0.00 107 ASN B N 18
ATOM 31020 C CA . ASN B 2 24 ? 8.745 7.516 -0.282 1.00 0.00 107 ASN B CA 18
ATOM 31021 C C . ASN B 2 24 ? 7.981 8.609 -1.037 1.00 0.00 107 ASN B C 18
ATOM 31022 O O . ASN B 2 24 ? 6.960 9.112 -0.565 1.00 0.00 107 ASN B O 18
ATOM 31033 N N . ARG B 2 25 ? 8.478 8.955 -2.219 1.00 0.00 108 ARG B N 18
ATOM 31034 C CA . ARG B 2 25 ? 7.875 9.996 -3.049 1.00 0.00 108 ARG B CA 18
ATOM 31035 C C . ARG B 2 25 ? 6.527 9.558 -3.613 1.00 0.00 108 ARG B C 18
ATOM 31036 O O . ARG B 2 25 ? 5.525 10.256 -3.469 1.00 0.00 108 ARG B O 18
ATOM 31057 N N . VAL B 2 26 ? 6.523 8.400 -4.259 1.00 0.00 109 VAL B N 18
ATOM 31058 C CA . VAL B 2 26 ? 5.337 7.865 -4.918 1.00 0.00 109 VAL B CA 18
ATOM 31059 C C . VAL B 2 26 ? 4.172 7.732 -3.950 1.00 0.00 109 VAL B C 18
ATOM 31060 O O . VAL B 2 26 ? 3.042 8.100 -4.276 1.00 0.00 109 VAL B O 18
ATOM 31073 N N . TYR B 2 27 ? 4.455 7.223 -2.760 1.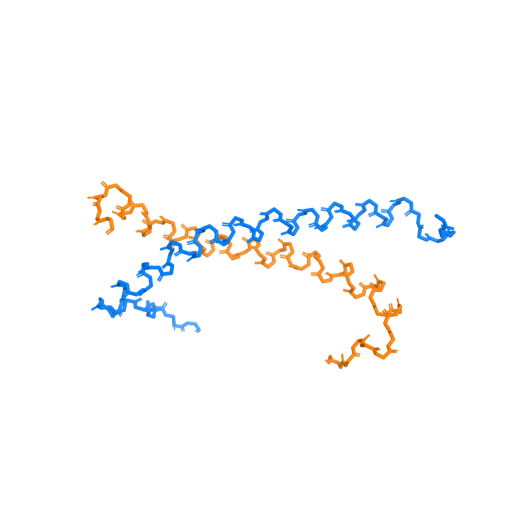00 0.00 110 TYR B N 18
ATOM 31074 C CA . TYR B 2 27 ? 3.428 7.054 -1.742 1.00 0.00 110 TYR B CA 18
ATOM 31075 C C . TYR B 2 27 ? 2.835 8.401 -1.339 1.00 0.00 110 TYR B C 18
ATOM 31076 O O . TYR B 2 27 ? 1.634 8.510 -1.084 1.00 0.00 110 TYR B O 18
ATOM 31094 N N . LYS B 2 28 ? 3.679 9.427 -1.292 1.00 0.00 111 LYS B N 18
ATOM 31095 C CA . LYS B 2 28 ? 3.223 10.778 -0.977 1.00 0.00 111 LYS B CA 18
ATOM 31096 C C . LYS B 2 28 ? 2.254 11.258 -2.045 1.00 0.00 111 LYS B C 18
ATOM 31097 O O . LYS B 2 28 ? 1.191 11.803 -1.746 1.00 0.00 111 LYS B O 18
ATOM 31116 N N . LYS B 2 29 ? 2.630 11.026 -3.294 1.00 0.00 112 LYS B N 18
ATOM 31117 C CA . LYS B 2 29 ? 1.827 11.432 -4.436 1.00 0.00 112 LYS B CA 18
ATOM 31118 C C . LYS B 2 29 ? 0.464 10.743 -4.412 1.00 0.00 112 LYS B C 18
ATOM 31119 O O . LYS B 2 29 ? -0.545 11.332 -4.803 1.00 0.00 112 LYS B O 18
ATOM 31138 N N . GLU B 2 30 ? 0.438 9.504 -3.926 1.00 0.00 113 GLU B N 18
ATOM 31139 C CA . GLU B 2 30 ? -0.814 8.771 -3.792 1.00 0.00 113 GLU B CA 18
ATOM 31140 C C . GLU B 2 30 ? -1.724 9.469 -2.798 1.00 0.00 113 GLU B C 18
ATOM 31141 O O . GLU B 2 30 ? -2.879 9.738 -3.097 1.00 0.00 113 GLU B O 18
ATOM 31153 N N . ILE B 2 31 ? -1.186 9.777 -1.623 1.00 0.00 114 ILE B N 18
ATOM 31154 C CA . ILE B 2 31 ? -1.950 10.423 -0.562 1.00 0.00 114 ILE B CA 18
ATOM 31155 C C . ILE B 2 31 ? -2.575 11.734 -1.026 1.00 0.00 114 ILE B C 18
ATOM 31156 O O . ILE B 2 31 ? -3.690 12.070 -0.630 1.00 0.00 114 ILE B O 18
ATOM 31172 N N . GLN B 2 32 ? -1.861 12.462 -1.870 1.00 0.00 115 GLN B N 18
ATOM 31173 C CA . GLN B 2 32 ? -2.377 13.699 -2.431 1.00 0.00 115 GLN B CA 18
ATOM 31174 C C . GLN B 2 32 ? -3.608 13.411 -3.281 1.00 0.00 115 GLN B C 18
ATOM 31175 O O . GLN B 2 32 ? -4.654 14.050 -3.134 1.00 0.00 115 GLN B O 18
ATOM 31189 N N . ALA B 2 33 ? -3.474 12.425 -4.157 1.00 0.00 116 ALA B N 18
ATOM 31190 C CA . ALA B 2 33 ? -4.590 11.950 -4.965 1.00 0.00 116 ALA B CA 18
ATOM 31191 C C . ALA B 2 33 ? -5.728 11.483 -4.071 1.00 0.00 116 ALA B C 18
ATOM 31192 O O . ALA B 2 33 ? -6.882 11.861 -4.259 1.00 0.00 116 ALA B O 18
ATOM 31199 N N . LEU B 2 34 ? -5.372 10.685 -3.077 1.00 0.00 117 LEU B N 18
ATOM 31200 C CA . LEU B 2 34 ? -6.332 10.107 -2.149 1.00 0.00 117 LEU B CA 18
ATOM 31201 C C . LEU B 2 34 ? -7.028 11.181 -1.327 1.00 0.00 117 LEU B C 18
ATOM 31202 O O . LEU B 2 34 ? -8.125 10.966 -0.838 1.00 0.00 117 LEU B O 18
ATOM 31218 N N . ASP B 2 35 ? -6.390 12.336 -1.180 1.00 0.00 118 ASP B N 18
ATOM 31219 C CA . ASP B 2 35 ? -6.988 13.445 -0.441 1.00 0.00 118 ASP B CA 18
ATOM 31220 C C . ASP B 2 35 ? -8.230 13.948 -1.169 1.00 0.00 118 ASP B C 18
ATOM 31221 O O . ASP B 2 35 ? -9.175 14.447 -0.551 1.00 0.00 118 ASP B O 18
ATOM 31230 N N . ALA B 2 36 ? -8.229 13.800 -2.491 1.00 0.00 119 ALA B N 18
ATOM 31231 C CA . ALA B 2 36 ? -9.424 14.063 -3.283 1.00 0.00 119 ALA B CA 18
ATOM 31232 C C . ALA B 2 36 ? -10.499 13.034 -2.948 1.00 0.00 119 ALA B C 18
ATOM 31233 O O . ALA B 2 36 ? -11.683 13.356 -2.817 1.00 0.00 119 ALA B O 18
ATOM 31240 N N . GLU B 2 37 ? -10.076 11.789 -2.783 1.00 0.00 120 GLU B N 18
ATOM 31241 C CA . GLU B 2 37 ? -10.970 10.736 -2.361 1.00 0.00 120 GLU B CA 18
ATOM 31242 C C . GLU B 2 37 ? -11.428 10.961 -0.922 1.00 0.00 120 GLU B C 18
ATOM 31243 O O . GLU B 2 37 ? -12.494 10.516 -0.526 1.00 0.00 120 GLU B O 18
ATOM 31255 N N . ILE B 2 38 ? -10.612 11.629 -0.124 1.00 0.00 121 ILE B N 18
ATOM 31256 C CA . ILE B 2 38 ? -11.027 12.015 1.215 1.00 0.00 121 ILE B CA 18
ATOM 31257 C C . ILE B 2 38 ? -12.323 12.825 1.146 1.00 0.00 121 ILE B C 18
ATOM 31258 O O . ILE B 2 38 ? -13.167 12.721 2.026 1.00 0.00 121 ILE B O 18
ATOM 31274 N N . ARG B 2 39 ? -12.493 13.586 0.067 1.00 0.00 122 ARG B N 18
ATOM 31275 C CA . ARG B 2 39 ? -13.726 14.339 -0.151 1.00 0.00 122 ARG B CA 18
ATOM 31276 C C . ARG B 2 39 ? -14.931 13.401 -0.241 1.00 0.00 122 ARG B C 18
ATOM 31277 O O . ARG B 2 39 ? -15.954 13.636 0.403 1.00 0.00 122 ARG B O 18
ATOM 31298 N N . LYS B 2 40 ? -14.810 12.336 -1.035 1.00 0.00 123 LYS B N 18
ATOM 31299 C CA . LYS B 2 40 ? -15.893 11.351 -1.148 1.00 0.00 123 LYS B CA 18
ATOM 31300 C C . LYS B 2 40 ? -16.106 10.657 0.193 1.00 0.00 123 LYS B C 18
ATOM 31301 O O . LYS B 2 40 ? -17.228 10.321 0.567 1.00 0.00 123 LYS B O 18
ATOM 31320 N N . LEU B 2 41 ? -15.016 10.460 0.916 1.00 0.00 124 LEU B N 18
ATOM 31321 C CA . LEU B 2 41 ? -15.076 9.900 2.256 1.00 0.00 124 LEU B CA 18
ATOM 31322 C C . LEU B 2 41 ? -15.838 10.826 3.191 1.00 0.00 124 LEU B C 18
ATOM 31323 O O . LEU B 2 41 ? -16.666 10.378 3.973 1.00 0.00 124 LEU B O 18
ATOM 31339 N N . GLU B 2 42 ? -15.570 12.121 3.095 1.00 0.00 125 GLU B N 18
ATOM 31340 C CA . GLU B 2 42 ? -16.256 13.109 3.916 1.00 0.00 125 GLU B CA 18
ATOM 31341 C C . GLU B 2 42 ? -17.754 13.117 3.620 1.00 0.00 125 GLU B C 18
ATOM 31342 O O . GLU B 2 42 ? -18.559 13.564 4.438 1.00 0.00 125 GLU B O 18
ATOM 31354 N N . ARG B 2 43 ? -18.125 12.613 2.449 1.00 0.00 126 ARG B N 18
ATOM 31355 C CA . ARG B 2 43 ? -19.532 12.426 2.109 1.00 0.00 126 ARG B CA 18
ATOM 31356 C C . ARG B 2 43 ? -20.124 11.294 2.950 1.00 0.00 126 ARG B C 18
ATOM 31357 O O . ARG B 2 43 ? -21.322 11.254 3.208 1.00 0.00 126 ARG B O 18
ATOM 31378 N N . LEU B 2 44 ? -19.274 10.375 3.375 1.00 0.00 127 LEU B N 18
ATOM 31379 C CA . LEU B 2 44 ? -19.679 9.321 4.294 1.00 0.00 127 LEU B CA 18
ATOM 31380 C C . LEU B 2 44 ? -19.675 9.849 5.724 1.00 0.00 127 LEU B C 18
ATOM 31381 O O . LEU B 2 44 ? -20.720 9.914 6.365 1.00 0.00 127 LEU B O 18
ATOM 31397 N N . LEU B 2 45 ? -18.490 10.225 6.196 1.00 0.00 128 LEU B N 18
ATOM 31398 C CA . LEU B 2 45 ? -18.300 10.806 7.516 1.00 0.00 128 LEU B CA 18
ATOM 31399 C C . LEU B 2 45 ? -19.389 11.815 7.874 1.00 0.00 128 LEU B C 18
ATOM 31400 O O . LEU B 2 45 ? -20.121 11.635 8.846 1.00 0.00 128 LEU B O 18
ATOM 31416 N N . GLU B 2 46 ? -19.486 12.873 7.086 1.00 0.00 129 GLU B N 18
ATOM 31417 C CA . GLU B 2 46 ? -20.390 13.971 7.398 1.00 0.00 129 GLU B CA 18
ATOM 31418 C C . GLU B 2 46 ? -21.794 13.769 6.829 1.00 0.00 129 GLU B C 18
ATOM 31419 O O . GLU B 2 46 ? -22.783 14.017 7.516 1.00 0.00 129 GLU B O 18
ATOM 31431 N N . SER B 2 47 ? -21.887 13.318 5.585 1.00 0.00 130 SER B N 18
ATOM 31432 C CA . SER B 2 47 ? -23.167 13.326 4.882 1.00 0.00 130 SER B CA 18
ATOM 31433 C C . SER B 2 47 ? -23.880 11.973 4.968 1.00 0.00 130 SER B C 18
ATOM 31434 O O . SER B 2 47 ? -25.034 11.840 4.558 1.00 0.00 130 SER B O 18
ATOM 31442 N N . GLY B 2 48 ? -23.186 10.971 5.504 1.00 0.00 131 GLY B N 18
ATOM 31443 C CA . GLY B 2 48 ? -23.798 9.672 5.727 1.00 0.00 131 GLY B CA 18
ATOM 31444 C C . GLY B 2 48 ? -24.140 8.937 4.444 1.00 0.00 131 GLY B C 18
ATOM 31445 O O . GLY B 2 48 ? -25.095 8.160 4.418 1.00 0.00 131 GLY B O 18
ATOM 31449 N N . LEU B 2 49 ? -23.360 9.177 3.389 1.00 0.00 132 LEU B N 18
ATOM 31450 C CA . LEU B 2 49 ? -23.613 8.592 2.074 1.00 0.00 132 LEU B CA 18
ATOM 31451 C C . LEU B 2 49 ? -23.823 7.077 2.170 1.00 0.00 132 LEU B C 18
ATOM 31452 O O . LEU B 2 49 ? -24.768 6.545 1.590 1.00 0.00 132 LEU B O 18
ATOM 31468 N N . THR B 2 50 ? -22.953 6.407 2.923 1.00 0.00 133 THR B N 18
ATOM 31469 C CA . THR B 2 50 ? -23.041 4.963 3.127 1.00 0.00 133 THR B CA 18
ATOM 31470 C C . THR B 2 50 ? -22.703 4.205 1.840 1.00 0.00 133 THR B C 18
ATOM 31471 O O . THR B 2 50 ? -23.577 4.090 0.960 1.00 0.00 133 THR B O 18
ATOM 31483 N N . MET A 1 1 ? 37.131 4.265 2.492 1.00 0.00 1 MET A N 19
ATOM 31484 C CA . MET A 1 1 ? 37.291 2.894 3.029 1.00 0.00 1 MET A CA 19
ATOM 31485 C C . MET A 1 1 ? 36.683 2.784 4.421 1.00 0.00 1 MET A C 19
ATOM 31486 O O . MET A 1 1 ? 37.270 3.254 5.395 1.00 0.00 1 MET A O 19
ATOM 31502 N N . ASP A 1 2 ? 35.493 2.187 4.490 1.00 0.00 2 ASP A N 19
ATOM 31503 C CA . ASP A 1 2 ? 34.793 1.914 5.752 1.00 0.00 2 ASP A CA 19
ATOM 31504 C C . ASP A 1 2 ? 34.340 3.200 6.444 1.00 0.00 2 ASP A C 19
ATOM 31505 O O . ASP A 1 2 ? 33.175 3.584 6.354 1.00 0.00 2 ASP A O 19
ATOM 31514 N N . SER A 1 3 ? 35.270 3.880 7.102 1.00 0.00 3 SER A N 19
ATOM 31515 C CA . SER A 1 3 ? 34.942 5.059 7.895 1.00 0.00 3 SER A CA 19
ATOM 31516 C C . SER A 1 3 ? 34.805 6.308 7.023 1.00 0.00 3 SER A C 19
ATOM 31517 O O . SER A 1 3 ? 34.608 7.409 7.530 1.00 0.00 3 SER A O 19
ATOM 31525 N N . ALA A 1 4 ? 34.905 6.135 5.709 1.00 0.00 4 ALA A N 19
ATOM 31526 C CA . ALA A 1 4 ? 34.697 7.241 4.782 1.00 0.00 4 ALA A CA 19
ATOM 31527 C C . ALA A 1 4 ? 33.205 7.475 4.582 1.00 0.00 4 ALA A C 19
ATOM 31528 O O . ALA A 1 4 ? 32.778 8.507 4.060 1.00 0.00 4 ALA A O 19
ATOM 31535 N N . ILE A 1 5 ? 32.420 6.490 4.995 1.00 0.00 5 ILE A N 19
ATOM 31536 C CA . ILE A 1 5 ? 30.974 6.596 4.987 1.00 0.00 5 ILE A CA 19
ATOM 31537 C C . ILE A 1 5 ? 30.497 7.159 6.322 1.00 0.00 5 ILE A C 19
ATOM 31538 O O . ILE A 1 5 ? 30.673 6.522 7.362 1.00 0.00 5 ILE A O 19
ATOM 31554 N N . SER A 1 6 ? 29.909 8.347 6.302 1.00 0.00 6 SER A N 19
ATOM 31555 C CA . SER A 1 6 ? 29.451 8.979 7.528 1.00 0.00 6 SER A CA 19
ATOM 31556 C C . SER A 1 6 ? 28.034 8.519 7.852 1.00 0.00 6 SER A C 19
ATOM 31557 O O . SER A 1 6 ? 27.476 7.675 7.143 1.00 0.00 6 SER A O 19
ATOM 31565 N N . LYS A 1 7 ? 27.443 9.064 8.910 1.00 0.00 7 LYS A N 19
ATOM 31566 C CA . LYS A 1 7 ? 26.070 8.725 9.255 1.00 0.00 7 LYS A CA 19
ATOM 31567 C C . LYS A 1 7 ? 25.118 9.262 8.189 1.00 0.00 7 LYS A C 19
ATOM 31568 O O . LYS A 1 7 ? 23.961 8.855 8.116 1.00 0.00 7 LYS A O 19
ATOM 31587 N N . GLU A 1 8 ? 25.627 10.173 7.363 1.00 0.00 8 GLU A N 19
ATOM 31588 C CA . GLU A 1 8 ? 24.872 10.726 6.247 1.00 0.00 8 GLU A CA 19
ATOM 31589 C C . GLU A 1 8 ? 24.266 9.633 5.384 1.00 0.00 8 GLU A C 19
ATOM 31590 O O . GLU A 1 8 ? 23.048 9.542 5.264 1.00 0.00 8 GLU A O 19
ATOM 31602 N N . ASP A 1 9 ? 25.123 8.812 4.795 1.00 0.00 9 ASP A N 19
ATOM 31603 C CA . ASP A 1 9 ? 24.685 7.729 3.918 1.00 0.00 9 ASP A CA 19
ATOM 31604 C C . ASP A 1 9 ? 23.746 6.772 4.648 1.00 0.00 9 ASP A C 19
ATOM 31605 O O . ASP A 1 9 ? 22.736 6.332 4.096 1.00 0.00 9 ASP A O 19
ATOM 31614 N N . GLU A 1 10 ? 24.077 6.479 5.898 1.00 0.00 10 GLU A N 19
ATOM 31615 C CA . GLU A 1 10 ? 23.278 5.576 6.718 1.00 0.00 10 GLU A CA 19
ATOM 31616 C C . GLU A 1 10 ? 21.875 6.129 6.940 1.00 0.00 10 GLU A C 19
ATOM 31617 O O . GLU A 1 10 ? 20.890 5.547 6.484 1.00 0.00 10 GLU A O 19
ATOM 31629 N N . GLU A 1 11 ? 21.796 7.265 7.617 1.00 0.00 11 GLU A N 19
ATOM 31630 C CA . GLU A 1 11 ? 20.528 7.885 7.950 1.00 0.00 11 GLU A CA 19
ATOM 31631 C C . GLU A 1 11 ? 19.765 8.304 6.703 1.00 0.00 11 GLU A C 19
ATOM 31632 O O . GLU A 1 11 ? 18.551 8.504 6.743 1.00 0.00 11 GLU A O 19
ATOM 31644 N N . ARG A 1 12 ? 20.471 8.425 5.591 1.00 0.00 12 ARG A N 19
ATOM 31645 C CA . ARG A 1 12 ? 19.835 8.780 4.340 1.00 0.00 12 ARG A CA 19
ATOM 31646 C C . ARG A 1 12 ? 18.957 7.629 3.873 1.00 0.00 12 ARG A C 19
ATOM 31647 O O . ARG A 1 12 ? 17.815 7.835 3.467 1.00 0.00 12 ARG A O 19
ATOM 31668 N N . TYR A 1 13 ? 19.476 6.410 3.971 1.00 0.00 13 TYR A N 19
ATOM 31669 C CA . TYR A 1 13 ? 18.699 5.240 3.609 1.00 0.00 13 TYR A CA 19
ATOM 31670 C C . TYR A 1 13 ? 17.755 4.840 4.739 1.00 0.00 13 TYR A C 19
ATOM 31671 O O . TYR A 1 13 ? 16.562 4.670 4.519 1.00 0.00 13 TYR A O 19
ATOM 31689 N N . GLN A 1 14 ? 18.296 4.705 5.943 1.00 0.00 14 GLN A N 19
ATOM 31690 C CA . GLN A 1 14 ? 17.526 4.233 7.097 1.00 0.00 14 GLN A CA 19
ATOM 31691 C C . GLN A 1 14 ? 16.255 5.044 7.300 1.00 0.00 14 GLN A C 19
ATOM 31692 O O . GLN A 1 14 ? 15.153 4.503 7.286 1.00 0.00 14 GLN A O 19
ATOM 31706 N N . LYS A 1 15 ? 16.410 6.341 7.494 1.00 0.00 15 LYS A N 19
ATOM 31707 C CA . LYS A 1 15 ? 15.267 7.218 7.674 1.00 0.00 15 LYS A CA 19
ATOM 31708 C C . LYS A 1 15 ? 14.358 7.209 6.443 1.00 0.00 15 LYS A C 19
ATOM 31709 O O . LYS A 1 15 ? 13.148 7.397 6.562 1.00 0.00 15 LYS A O 19
ATOM 31728 N N . LEU A 1 16 ? 14.941 6.965 5.271 1.00 0.00 16 LEU A N 19
ATOM 31729 C CA . LEU A 1 16 ? 14.173 6.900 4.030 1.00 0.00 16 LEU A CA 19
ATOM 31730 C C . LEU A 1 16 ? 13.184 5.746 4.073 1.00 0.00 16 LEU A C 19
ATOM 31731 O O . LEU A 1 16 ? 12.026 5.895 3.674 1.00 0.00 16 LEU A O 19
ATOM 31747 N N . VAL A 1 17 ? 13.642 4.593 4.557 1.00 0.00 17 VAL A N 19
ATOM 31748 C CA . VAL A 1 17 ? 12.777 3.425 4.668 1.00 0.00 17 VAL A CA 19
ATOM 31749 C C . VAL A 1 17 ? 11.602 3.756 5.567 1.00 0.00 17 VAL A C 19
ATOM 31750 O O . VAL A 1 17 ? 10.467 3.424 5.258 1.00 0.00 17 VAL A O 19
ATOM 31763 N N . THR A 1 18 ? 11.882 4.474 6.647 1.00 0.00 18 THR A N 19
ATOM 31764 C CA . THR A 1 18 ? 10.863 4.854 7.594 1.00 0.00 18 THR A CA 19
ATOM 31765 C C . THR A 1 18 ? 9.792 5.692 6.903 1.00 0.00 18 THR A C 19
ATOM 31766 O O . THR A 1 18 ? 8.604 5.440 7.058 1.00 0.00 18 THR A O 19
ATOM 31777 N N . GLU A 1 19 ? 10.230 6.647 6.095 1.00 0.00 19 GLU A N 19
ATOM 31778 C CA . GLU A 1 19 ? 9.324 7.521 5.370 1.00 0.00 19 GLU A CA 19
ATOM 31779 C C . GLU A 1 19 ? 8.412 6.707 4.475 1.00 0.00 19 GLU A C 19
ATOM 31780 O O . GLU A 1 19 ? 7.207 6.942 4.414 1.00 0.00 19 GLU A O 19
ATOM 31792 N N . ASN A 1 20 ? 9.010 5.724 3.829 1.00 0.00 20 ASN A N 19
ATOM 31793 C CA . ASN A 1 20 ? 8.318 4.845 2.900 1.00 0.00 20 ASN A CA 19
ATOM 31794 C C . ASN A 1 20 ? 7.307 3.951 3.628 1.00 0.00 20 ASN A C 19
ATOM 31795 O O . ASN A 1 20 ? 6.197 3.727 3.143 1.00 0.00 20 ASN A O 19
ATOM 31806 N N . GLU A 1 21 ? 7.688 3.457 4.800 1.00 0.00 21 GLU A N 19
ATOM 31807 C CA . GLU A 1 21 ? 6.822 2.582 5.582 1.00 0.00 21 GLU A CA 19
ATOM 31808 C C . GLU A 1 21 ? 5.690 3.370 6.255 1.00 0.00 21 GLU A C 19
ATOM 31809 O O . GLU A 1 21 ? 4.563 2.883 6.364 1.00 0.00 21 GLU A O 19
ATOM 31821 N N . GLN A 1 22 ? 5.990 4.589 6.704 1.00 0.00 22 GLN A N 19
ATOM 31822 C CA . GLN A 1 22 ? 5.000 5.404 7.406 1.00 0.00 22 GLN A CA 19
ATOM 31823 C C . GLN A 1 22 ? 3.852 5.799 6.491 1.00 0.00 22 GLN A C 19
ATOM 31824 O O . GLN A 1 22 ? 2.689 5.528 6.786 1.00 0.00 22 GLN A O 19
ATOM 31838 N N . LEU A 1 23 ? 4.182 6.436 5.378 1.00 0.00 23 LEU A N 19
ATOM 31839 C CA . LEU A 1 23 ? 3.169 7.100 4.575 1.00 0.00 23 LEU A CA 19
ATOM 31840 C C . LEU A 1 23 ? 2.299 6.107 3.806 1.00 0.00 23 LEU A C 19
ATOM 31841 O O . LEU A 1 23 ? 1.165 6.421 3.457 1.00 0.00 23 LEU A O 19
ATOM 31857 N N . GLN A 1 24 ? 2.807 4.898 3.580 1.00 0.00 24 GLN A N 19
ATOM 31858 C CA . GLN A 1 24 ? 2.001 3.854 2.953 1.00 0.00 24 GLN A CA 19
ATOM 31859 C C . GLN A 1 24 ? 0.901 3.406 3.914 1.00 0.00 24 GLN A C 19
ATOM 31860 O O . GLN A 1 24 ? -0.194 3.030 3.497 1.00 0.00 24 GLN A O 19
ATOM 31874 N N . ARG A 1 25 ? 1.199 3.479 5.208 1.00 0.00 25 ARG A N 19
ATOM 31875 C CA . ARG A 1 25 ? 0.232 3.188 6.243 1.00 0.00 25 ARG A CA 19
ATOM 31876 C C . ARG A 1 25 ? -0.793 4.312 6.317 1.00 0.00 25 ARG A C 19
ATOM 31877 O O . ARG A 1 25 ? -1.990 4.074 6.469 1.00 0.00 25 ARG A O 19
ATOM 31898 N N . LEU A 1 26 ? -0.300 5.537 6.205 1.00 0.00 26 LEU A N 19
ATOM 31899 C CA . LEU A 1 26 ? -1.147 6.717 6.258 1.00 0.00 26 LEU A CA 19
ATOM 31900 C C . LEU A 1 26 ? -2.155 6.695 5.120 1.00 0.00 26 LEU A C 19
ATOM 31901 O O . LEU A 1 26 ? -3.318 7.044 5.302 1.00 0.00 26 LEU A O 19
ATOM 31917 N N . ILE A 1 27 ? -1.705 6.253 3.954 1.00 0.00 27 ILE A N 19
ATOM 31918 C CA . ILE A 1 27 ? -2.605 6.009 2.838 1.00 0.00 27 ILE A CA 19
ATOM 31919 C C . ILE A 1 27 ? -3.626 4.950 3.226 1.00 0.00 27 ILE A C 19
ATOM 31920 O O . ILE A 1 27 ? -4.829 5.160 3.112 1.00 0.00 27 ILE A O 19
ATOM 31936 N N . THR A 1 28 ? -3.114 3.826 3.718 1.00 0.00 28 THR A N 19
ATOM 31937 C CA . THR A 1 28 ? -3.924 2.674 4.075 1.00 0.00 28 THR A CA 19
ATOM 31938 C C . THR A 1 28 ? -5.067 3.035 5.039 1.00 0.00 28 THR A C 19
ATOM 31939 O O . THR A 1 28 ? -6.205 2.598 4.844 1.00 0.00 28 THR A O 19
ATOM 31950 N N . GLN A 1 29 ? -4.774 3.850 6.049 1.00 0.00 29 GLN A N 19
ATOM 31951 C CA . GLN A 1 29 ? -5.762 4.172 7.072 1.00 0.00 29 GLN A CA 19
ATOM 31952 C C . GLN A 1 29 ? -6.762 5.215 6.574 1.00 0.00 29 GLN A C 19
ATOM 31953 O O . GLN A 1 29 ? -7.933 5.183 6.940 1.00 0.00 29 GLN A O 19
ATOM 31967 N N . LYS A 1 30 ? -6.311 6.126 5.731 1.00 0.00 30 LYS A N 19
ATOM 31968 C CA . LYS A 1 30 ? -7.194 7.149 5.190 1.00 0.00 30 LYS A CA 19
ATOM 31969 C C . LYS A 1 30 ? -8.070 6.560 4.085 1.00 0.00 30 LYS A C 19
ATOM 31970 O O . LYS A 1 30 ? -9.268 6.831 4.024 1.00 0.00 30 LYS A O 19
ATOM 31989 N N . GLU A 1 31 ? -7.465 5.724 3.244 1.00 0.00 31 GLU A N 19
ATOM 31990 C CA . GLU A 1 31 ? -8.167 5.063 2.147 1.00 0.00 31 GLU A CA 19
ATOM 31991 C C . GLU A 1 31 ? -9.418 4.324 2.619 1.00 0.00 31 GLU A C 19
ATOM 31992 O O . GLU A 1 31 ? -10.494 4.492 2.040 1.00 0.00 31 GLU A O 19
ATOM 32004 N N . GLU A 1 32 ? -9.280 3.517 3.671 1.00 0.00 32 GLU A N 19
ATOM 32005 C CA . GLU A 1 32 ? -10.391 2.701 4.150 1.00 0.00 32 GLU A CA 19
ATOM 32006 C C . GLU A 1 32 ? -11.548 3.562 4.660 1.00 0.00 32 GLU A C 19
ATOM 32007 O O . GLU A 1 32 ? -12.710 3.270 4.371 1.00 0.00 32 GLU A O 19
ATOM 32019 N N . LYS A 1 33 ? -11.238 4.626 5.399 1.00 0.00 33 LYS A N 19
ATOM 32020 C CA . LYS A 1 33 ? -12.281 5.511 5.908 1.00 0.00 33 LYS A CA 19
ATOM 32021 C C . LYS A 1 33 ? -12.934 6.296 4.774 1.00 0.00 33 LYS A C 19
ATOM 32022 O O . LYS A 1 33 ? -14.161 6.355 4.682 1.00 0.00 33 LYS A O 19
ATOM 32041 N N . ILE A 1 34 ? -12.117 6.881 3.902 1.00 0.00 34 ILE A N 19
ATOM 32042 C CA . ILE A 1 34 ? -12.632 7.696 2.806 1.00 0.00 34 ILE A CA 19
ATOM 32043 C C . ILE A 1 34 ? -13.558 6.891 1.900 1.00 0.00 34 ILE A C 19
ATOM 32044 O O . ILE A 1 34 ? -14.570 7.405 1.415 1.00 0.00 34 ILE A O 19
ATOM 32060 N N . ARG A 1 35 ? -13.214 5.628 1.683 1.00 0.00 35 ARG A N 19
ATOM 32061 C CA . ARG A 1 35 ? -13.978 4.762 0.840 1.00 0.00 35 ARG A CA 19
ATOM 32062 C C . ARG A 1 35 ? -15.404 4.639 1.347 1.00 0.00 35 ARG A C 19
ATOM 32063 O O . ARG A 1 35 ? -16.347 4.526 0.567 1.00 0.00 35 ARG A O 19
ATOM 32084 N N . VAL A 1 36 ? -15.554 4.676 2.659 1.00 0.00 36 VAL A N 19
ATOM 32085 C CA . VAL A 1 36 ? -16.869 4.639 3.267 1.00 0.00 36 VAL A CA 19
ATOM 32086 C C . VAL A 1 36 ? -17.514 6.015 3.205 1.00 0.00 36 VAL A C 19
ATOM 32087 O O . VAL A 1 36 ? -18.712 6.141 2.960 1.00 0.00 36 VAL A O 19
ATOM 32100 N N . LEU A 1 37 ? -16.703 7.042 3.421 1.00 0.00 37 LEU A N 19
ATOM 32101 C CA . LEU A 1 37 ? -17.152 8.431 3.333 1.00 0.00 37 LEU A CA 19
ATOM 32102 C C . LEU A 1 37 ? -17.826 8.708 2.003 1.00 0.00 37 LEU A C 19
ATOM 32103 O O . LEU A 1 37 ? -18.894 9.311 1.957 1.00 0.00 37 LEU A O 19
ATOM 32119 N N . ARG A 1 38 ? -17.200 8.257 0.930 1.00 0.00 38 ARG A N 19
ATOM 32120 C CA . ARG A 1 38 ? -17.720 8.491 -0.411 1.00 0.00 38 ARG A CA 19
ATOM 32121 C C . ARG A 1 38 ? -19.099 7.851 -0.564 1.00 0.00 38 ARG A C 19
ATOM 32122 O O . ARG A 1 38 ? -19.997 8.430 -1.168 1.00 0.00 38 ARG A O 19
ATOM 32143 N N . GLN A 1 39 ? -19.257 6.665 0.012 1.00 0.00 39 GLN A N 19
ATOM 32144 C CA . GLN A 1 39 ? -20.539 5.965 0.008 1.00 0.00 39 GLN A CA 19
ATOM 32145 C C . GLN A 1 39 ? -21.543 6.686 0.893 1.00 0.00 39 GLN A C 19
ATOM 32146 O O . GLN A 1 39 ? -22.728 6.769 0.571 1.00 0.00 39 GLN A O 19
ATOM 32160 N N . ARG A 1 40 ? -21.059 7.200 2.010 1.00 0.00 40 ARG A N 19
ATOM 32161 C CA . ARG A 1 40 ? -21.884 7.953 2.927 1.00 0.00 40 ARG A CA 19
ATOM 32162 C C . ARG A 1 40 ? -22.436 9.199 2.256 1.00 0.00 40 ARG A C 19
ATOM 32163 O O . ARG A 1 40 ? -23.608 9.533 2.423 1.00 0.00 40 ARG A O 19
ATOM 32184 N N . LEU A 1 41 ? -21.598 9.880 1.483 1.00 0.00 41 LEU A N 19
ATOM 32185 C CA . LEU A 1 41 ? -22.048 11.059 0.753 1.00 0.00 41 LEU A CA 19
ATOM 32186 C C . LEU A 1 41 ? -23.072 10.666 -0.304 1.00 0.00 41 LEU A C 19
ATOM 32187 O O . LEU A 1 41 ? -23.893 11.481 -0.700 1.00 0.00 41 LEU A O 19
ATOM 32203 N N . VAL A 1 42 ? -23.009 9.423 -0.775 1.00 0.00 42 VAL A N 19
ATOM 32204 C CA . VAL A 1 42 ? -23.995 8.919 -1.726 1.00 0.00 42 VAL A CA 19
ATOM 32205 C C . VAL A 1 42 ? -25.394 8.993 -1.125 1.00 0.00 42 VAL A C 19
ATOM 32206 O O . VAL A 1 42 ? -26.345 9.427 -1.772 1.00 0.00 42 VAL A O 19
ATOM 32219 N N . GLU A 1 43 ? -25.496 8.584 0.129 1.00 0.00 43 GLU A N 19
ATOM 32220 C CA . GLU A 1 43 ? -26.761 8.602 0.850 1.00 0.00 43 GLU A CA 19
ATOM 32221 C C . GLU A 1 43 ? -27.197 10.028 1.180 1.00 0.00 43 GLU A C 19
ATOM 32222 O O . GLU A 1 43 ? -28.350 10.267 1.537 1.00 0.00 43 GLU A O 19
ATOM 32234 N N . ARG A 1 44 ? -26.273 10.970 1.077 1.00 0.00 44 ARG A N 19
ATOM 32235 C CA . ARG A 1 44 ? -26.560 12.353 1.431 1.00 0.00 44 ARG A CA 19
ATOM 32236 C C . ARG A 1 44 ? -26.779 13.202 0.184 1.00 0.00 44 ARG A C 19
ATOM 32237 O O . ARG A 1 44 ? -27.533 14.172 0.198 1.00 0.00 44 ARG A O 19
ATOM 32258 N N . GLY A 1 45 ? -26.112 12.814 -0.888 1.00 0.00 45 GLY A N 19
ATOM 32259 C CA . GLY A 1 45 ? -26.165 13.555 -2.128 1.00 0.00 45 GLY A CA 19
ATOM 32260 C C . GLY A 1 45 ? -25.144 14.670 -2.139 1.00 0.00 45 GLY A C 19
ATOM 32261 O O . GLY A 1 45 ? -25.479 15.830 -1.918 1.00 0.00 45 GLY A O 19
ATOM 32265 N N . ASP A 1 46 ? -23.891 14.312 -2.399 1.00 0.00 46 ASP A N 19
ATOM 32266 C CA . ASP A 1 46 ? -22.765 15.248 -2.295 1.00 0.00 46 ASP A CA 19
ATOM 32267 C C . ASP A 1 46 ? -22.919 16.448 -3.230 1.00 0.00 46 ASP A C 19
ATOM 32268 O O . ASP A 1 46 ? -22.369 17.518 -2.970 1.00 0.00 46 ASP A O 19
ATOM 32277 N N . ALA A 1 47 ? -23.676 16.277 -4.306 1.00 0.00 47 ALA A N 19
ATOM 32278 C CA . ALA A 1 47 ? -23.903 17.360 -5.254 1.00 0.00 47 ALA A CA 19
ATOM 32279 C C . ALA A 1 47 ? -24.698 18.497 -4.611 1.00 0.00 47 ALA A C 19
ATOM 32280 O O . ALA A 1 47 ? -24.352 19.669 -4.757 1.00 0.00 47 ALA A O 19
ATOM 32287 N N . LYS A 1 48 ? -25.751 18.143 -3.884 1.00 0.00 48 LYS A N 19
ATOM 32288 C CA . LYS A 1 48 ? -26.606 19.138 -3.247 1.00 0.00 48 LYS A CA 19
ATOM 32289 C C . LYS A 1 48 ? -26.180 19.408 -1.811 1.00 0.00 48 LYS A C 19
ATOM 32290 O O . LYS A 1 48 ? -26.440 20.481 -1.265 1.00 0.00 48 LYS A O 19
ATOM 32309 N N . GLY A 1 49 ? -25.531 18.432 -1.205 1.00 0.00 49 GLY A N 19
ATOM 32310 C CA . GLY A 1 49 ? -25.136 18.554 0.176 1.00 0.00 49 GLY A CA 19
ATOM 32311 C C . GLY A 1 49 ? -26.200 18.006 1.098 1.00 0.00 49 GLY A C 19
ATOM 32312 O O . GLY A 1 49 ? -27.047 17.224 0.672 1.00 0.00 49 GLY A O 19
ATOM 32316 N N . THR A 1 50 ? -26.164 18.412 2.354 1.00 0.00 50 THR A N 19
ATOM 32317 C CA . THR A 1 50 ? -27.139 17.968 3.325 1.00 0.00 50 THR A CA 19
ATOM 32318 C C . THR A 1 50 ? -26.987 18.764 4.617 1.00 0.00 50 THR A C 19
ATOM 32319 O O . THR A 1 50 ? -25.872 19.010 5.083 1.00 0.00 50 THR A O 19
ATOM 32330 N N . GLU A 1 51 ? -28.105 19.198 5.164 1.00 0.00 51 GLU A N 19
ATOM 32331 C CA . GLU A 1 51 ? -28.104 19.942 6.412 1.00 0.00 51 GLU A CA 19
ATOM 32332 C C . GLU A 1 51 ? -27.870 19.014 7.595 1.00 0.00 51 GLU A C 19
ATOM 32333 O O . GLU A 1 51 ? -28.596 18.040 7.788 1.00 0.00 51 GLU A O 19
ATOM 32345 N N . LEU A 1 52 ? -26.843 19.317 8.374 1.00 0.00 52 LEU A N 19
ATOM 32346 C CA . LEU A 1 52 ? -26.482 18.505 9.523 1.00 0.00 52 LEU A CA 19
ATOM 32347 C C . LEU A 1 52 ? -26.046 19.384 10.691 1.00 0.00 52 LEU A C 19
ATOM 32348 O O . LEU A 1 52 ? -25.268 18.964 11.551 1.00 0.00 52 LEU A O 19
ATOM 32364 N N . ASN A 1 53 ? -26.560 20.607 10.723 1.00 0.00 53 ASN A N 19
ATOM 32365 C CA . ASN A 1 53 ? -26.232 21.544 11.791 1.00 0.00 53 ASN A CA 19
ATOM 32366 C C . ASN A 1 53 ? -27.037 21.222 13.037 1.00 0.00 53 ASN A C 19
ATOM 32367 O O . ASN A 1 53 ? -28.116 21.774 13.251 1.00 0.00 53 ASN A O 19
ATOM 32378 N N . GLY B 2 1 ? 11.571 -6.881 4.578 1.00 0.00 84 GLY B N 19
ATOM 32379 C CA . GLY B 2 1 ? 11.459 -6.854 3.134 1.00 0.00 84 GLY B CA 19
ATOM 32380 C C . GLY B 2 1 ? 12.091 -8.072 2.487 1.00 0.00 84 GLY B C 19
ATOM 32381 O O . GLY B 2 1 ? 12.590 -8.959 3.182 1.00 0.00 84 GLY B O 19
ATOM 32385 N N . PRO B 2 2 ? 12.098 -8.145 1.150 1.00 0.00 85 PRO B N 19
ATOM 32386 C CA . PRO B 2 2 ? 12.646 -9.288 0.429 1.00 0.00 85 PRO B CA 19
ATOM 32387 C C . PRO B 2 2 ? 14.170 -9.236 0.331 1.00 0.00 85 PRO B C 19
ATOM 32388 O O . PRO B 2 2 ? 14.812 -8.397 0.966 1.00 0.00 85 PRO B O 19
ATOM 32399 N N . LEU B 2 3 ? 14.729 -10.150 -0.450 1.00 0.00 86 LEU B N 19
ATOM 32400 C CA . LEU B 2 3 ? 16.175 -10.236 -0.661 1.00 0.00 86 LEU B CA 19
ATOM 32401 C C . LEU B 2 3 ? 16.792 -8.877 -1.013 1.00 0.00 86 LEU B C 19
ATOM 32402 O O . LEU B 2 3 ? 16.329 -8.179 -1.916 1.00 0.00 86 LEU B O 19
ATOM 32418 N N . GLY B 2 4 ? 17.836 -8.506 -0.283 1.00 0.00 87 GLY B N 19
ATOM 32419 C CA . GLY B 2 4 ? 18.495 -7.237 -0.522 1.00 0.00 87 GLY B CA 19
ATOM 32420 C C . GLY B 2 4 ? 19.791 -7.392 -1.293 1.00 0.00 87 GLY B C 19
ATOM 32421 O O . GLY B 2 4 ? 20.363 -6.412 -1.763 1.00 0.00 87 GLY B O 19
ATOM 32425 N N . SER B 2 5 ? 20.259 -8.624 -1.417 1.00 0.00 88 SER B N 19
ATOM 32426 C CA . SER B 2 5 ? 21.499 -8.909 -2.125 1.00 0.00 88 SER B CA 19
ATOM 32427 C C . SER B 2 5 ? 21.212 -9.636 -3.437 1.00 0.00 88 SER B C 19
ATOM 32428 O O . SER B 2 5 ? 22.092 -10.290 -4.004 1.00 0.00 88 SER B O 19
ATOM 32436 N N . ARG B 2 6 ? 19.966 -9.519 -3.898 1.00 0.00 89 ARG B N 19
ATOM 32437 C CA . ARG B 2 6 ? 19.498 -10.197 -5.103 1.00 0.00 89 ARG B CA 19
ATOM 32438 C C . ARG B 2 6 ? 20.421 -9.930 -6.286 1.00 0.00 89 ARG B C 19
ATOM 32439 O O . ARG B 2 6 ? 21.032 -10.846 -6.832 1.00 0.00 89 ARG B O 19
ATOM 32460 N N . ARG B 2 7 ? 20.526 -8.669 -6.669 1.00 0.00 90 ARG B N 19
ATOM 32461 C CA . ARG B 2 7 ? 21.364 -8.278 -7.789 1.00 0.00 90 ARG B CA 19
ATOM 32462 C C . ARG B 2 7 ? 22.725 -7.813 -7.288 1.00 0.00 90 ARG B C 19
ATOM 32463 O O . ARG B 2 7 ? 23.277 -6.818 -7.768 1.00 0.00 90 ARG B O 19
ATOM 32484 N N . PHE B 2 8 ? 23.246 -8.550 -6.309 1.00 0.00 91 PHE B N 19
ATOM 32485 C CA . PHE B 2 8 ? 24.533 -8.251 -5.687 1.00 0.00 91 PHE B CA 19
ATOM 32486 C C . PHE B 2 8 ? 24.489 -6.913 -4.954 1.00 0.00 91 PHE B C 19
ATOM 32487 O O . PHE B 2 8 ? 23.420 -6.316 -4.797 1.00 0.00 91 PHE B O 19
ATOM 32504 N N . VAL B 2 9 ? 25.640 -6.445 -4.502 1.00 0.00 92 VAL B N 19
ATOM 32505 C CA . VAL B 2 9 ? 25.705 -5.192 -3.769 1.00 0.00 92 VAL B CA 19
ATOM 32506 C C . VAL B 2 9 ? 25.541 -4.012 -4.714 1.00 0.00 92 VAL B C 19
ATOM 32507 O O . VAL B 2 9 ? 24.819 -3.068 -4.414 1.00 0.00 92 VAL B O 19
ATOM 32520 N N . VAL B 2 10 ? 26.196 -4.090 -5.870 1.00 0.00 93 VAL B N 19
ATOM 32521 C CA . VAL B 2 10 ? 26.213 -2.991 -6.835 1.00 0.00 93 VAL B CA 19
ATOM 32522 C C . VAL B 2 10 ? 24.806 -2.469 -7.132 1.00 0.00 93 VAL B C 19
ATOM 32523 O O . VAL B 2 10 ? 24.494 -1.302 -6.866 1.00 0.00 93 VAL B O 19
ATOM 32536 N N . ASP B 2 11 ? 23.956 -3.340 -7.659 1.00 0.00 94 ASP B N 19
ATOM 32537 C CA . ASP B 2 11 ? 22.616 -2.957 -8.060 1.00 0.00 94 ASP B CA 19
ATOM 32538 C C . ASP B 2 11 ? 21.752 -2.604 -6.862 1.00 0.00 94 ASP B C 19
ATOM 32539 O O . ASP B 2 11 ? 21.379 -1.447 -6.685 1.00 0.00 94 ASP B O 19
ATOM 32548 N N . ASP B 2 12 ? 21.472 -3.594 -6.020 1.00 0.00 95 ASP B N 19
ATOM 32549 C CA . ASP B 2 12 ? 20.479 -3.443 -4.956 1.00 0.00 95 ASP B CA 19
ATOM 32550 C C . ASP B 2 12 ? 20.920 -2.496 -3.849 1.00 0.00 95 ASP B C 19
ATOM 32551 O O . ASP B 2 12 ? 20.164 -2.251 -2.917 1.00 0.00 95 ASP B O 19
ATOM 32560 N N . ARG B 2 13 ? 22.130 -1.975 -3.916 1.00 0.00 96 ARG B N 19
ATOM 32561 C CA . ARG B 2 13 ? 22.508 -0.924 -2.989 1.00 0.00 96 ARG B CA 19
ATOM 32562 C C . ARG B 2 13 ? 21.883 0.375 -3.462 1.00 0.00 96 ARG B C 19
ATOM 32563 O O . ARG B 2 13 ? 21.068 0.977 -2.765 1.00 0.00 96 ARG B O 19
ATOM 32584 N N . ARG B 2 14 ? 22.245 0.777 -4.674 1.00 0.00 97 ARG B N 19
ATOM 32585 C CA . ARG B 2 14 ? 21.746 2.015 -5.250 1.00 0.00 97 ARG B CA 19
ATOM 32586 C C . ARG B 2 14 ? 20.270 1.881 -5.619 1.00 0.00 97 ARG B C 19
ATOM 32587 O O . ARG B 2 14 ? 19.451 2.720 -5.255 1.00 0.00 97 ARG B O 19
ATOM 32608 N N . GLU B 2 15 ? 19.949 0.809 -6.328 1.00 0.00 98 GLU B N 19
ATOM 32609 C CA . GLU B 2 15 ? 18.595 0.561 -6.813 1.00 0.00 98 GLU B CA 19
ATOM 32610 C C . GLU B 2 15 ? 17.576 0.564 -5.685 1.00 0.00 98 GLU B C 19
ATOM 32611 O O . GLU B 2 15 ? 16.503 1.157 -5.807 1.00 0.00 98 GLU B O 19
ATOM 32623 N N . LEU B 2 16 ? 17.918 -0.094 -4.590 1.00 0.00 99 LEU B N 19
ATOM 32624 C CA . LEU B 2 16 ? 17.002 -0.239 -3.476 1.00 0.00 99 LEU B CA 19
ATOM 32625 C C . LEU B 2 16 ? 16.751 1.110 -2.809 1.00 0.00 99 LEU B C 19
ATOM 32626 O O . LEU B 2 16 ? 15.611 1.541 -2.711 1.00 0.00 99 LEU B O 19
ATOM 32642 N N . GLN B 2 17 ? 17.806 1.795 -2.381 1.00 0.00 100 GLN B N 19
ATOM 32643 C CA . GLN B 2 17 ? 17.628 3.084 -1.714 1.00 0.00 100 GLN B CA 19
ATOM 32644 C C . GLN B 2 17 ? 16.962 4.088 -2.652 1.00 0.00 100 GLN B C 19
ATOM 32645 O O . GLN B 2 17 ? 16.222 4.969 -2.212 1.00 0.00 100 GLN B O 19
ATOM 32659 N N . TYR B 2 18 ? 17.222 3.939 -3.944 1.00 0.00 101 TYR B N 19
ATOM 32660 C CA . TYR B 2 18 ? 16.640 4.812 -4.951 1.00 0.00 101 TYR B CA 19
ATOM 32661 C C . TYR B 2 18 ? 15.131 4.602 -5.052 1.00 0.00 101 TYR B C 19
ATOM 32662 O O . TYR B 2 18 ? 14.384 5.558 -5.242 1.00 0.00 101 TYR B O 19
ATOM 32680 N N . ARG B 2 19 ? 14.680 3.355 -4.918 1.00 0.00 102 ARG B N 19
ATOM 32681 C CA . ARG B 2 19 ? 13.256 3.055 -5.051 1.00 0.00 102 ARG B CA 19
ATOM 32682 C C . ARG B 2 19 ? 12.494 3.459 -3.795 1.00 0.00 102 ARG B C 19
ATOM 32683 O O . ARG B 2 19 ? 11.305 3.749 -3.857 1.00 0.00 102 ARG B O 19
ATOM 32704 N N . VAL B 2 20 ? 13.182 3.512 -2.664 1.00 0.00 103 VAL B N 19
ATOM 32705 C CA . VAL B 2 20 ? 12.540 3.883 -1.407 1.00 0.00 103 VAL B CA 19
ATOM 32706 C C . VAL B 2 20 ? 12.141 5.362 -1.429 1.00 0.00 103 VAL B C 19
ATOM 32707 O O . VAL B 2 20 ? 11.031 5.717 -1.038 1.00 0.00 103 VAL B O 19
ATOM 32720 N N . GLU B 2 21 ? 13.043 6.224 -1.904 1.00 0.00 104 GLU B N 19
ATOM 32721 C CA . GLU B 2 21 ? 12.743 7.655 -2.009 1.00 0.00 104 GLU B CA 19
ATOM 32722 C C . GLU B 2 21 ? 11.641 7.953 -3.026 1.00 0.00 104 GLU B C 19
ATOM 32723 O O . GLU B 2 21 ? 10.801 8.812 -2.776 1.00 0.00 104 GLU B O 19
ATOM 32735 N N . VAL B 2 22 ? 11.630 7.270 -4.174 1.00 0.00 105 VAL B N 19
ATOM 32736 C CA . VAL B 2 22 ? 10.534 7.465 -5.123 1.00 0.00 105 VAL B CA 19
ATOM 32737 C C . VAL B 2 22 ? 9.228 7.023 -4.489 1.00 0.00 105 VAL B C 19
ATOM 32738 O O . VAL B 2 22 ? 8.219 7.697 -4.619 1.00 0.00 105 VAL B O 19
ATOM 32751 N N . GLN B 2 23 ? 9.266 5.921 -3.758 1.00 0.00 106 GLN B N 19
ATOM 32752 C CA . GLN B 2 23 ? 8.098 5.462 -3.024 1.00 0.00 106 GLN B CA 19
ATOM 32753 C C . GLN B 2 23 ? 7.652 6.517 -2.008 1.00 0.00 106 GLN B C 19
ATOM 32754 O O . GLN B 2 23 ? 6.466 6.821 -1.899 1.00 0.00 106 GLN B O 19
ATOM 32768 N N . ASN B 2 24 ? 8.620 7.089 -1.293 1.00 0.00 107 ASN B N 19
ATOM 32769 C CA . ASN B 2 24 ? 8.362 8.175 -0.341 1.00 0.00 107 ASN B CA 19
ATOM 32770 C C . ASN B 2 24 ? 7.719 9.378 -1.044 1.00 0.00 107 ASN B C 19
ATOM 32771 O O . ASN B 2 24 ? 6.896 10.085 -0.467 1.00 0.00 107 ASN B O 19
ATOM 32782 N N . ARG B 2 25 ? 8.095 9.601 -2.296 1.00 0.00 108 ARG B N 19
ATOM 32783 C CA . ARG B 2 25 ? 7.573 10.720 -3.070 1.00 0.00 108 ARG B CA 19
ATOM 32784 C C . ARG B 2 25 ? 6.196 10.405 -3.655 1.00 0.00 108 ARG B C 19
ATOM 32785 O O . ARG B 2 25 ? 5.255 11.182 -3.503 1.00 0.00 108 ARG B O 19
ATOM 32806 N N . VAL B 2 26 ? 6.093 9.263 -4.321 1.00 0.00 109 VAL B N 19
ATOM 32807 C CA . VAL B 2 26 ? 4.854 8.839 -4.969 1.00 0.00 109 VAL B CA 19
ATOM 32808 C C . VAL B 2 26 ? 3.721 8.697 -3.966 1.00 0.00 109 VAL B C 19
ATOM 32809 O O . VAL B 2 26 ? 2.638 9.246 -4.158 1.00 0.00 109 VAL B O 19
ATOM 32822 N N . TYR B 2 27 ? 3.982 7.969 -2.892 1.00 0.00 110 TYR B N 19
ATOM 32823 C CA . TYR B 2 27 ? 2.970 7.717 -1.877 1.00 0.00 110 TYR B CA 19
ATOM 32824 C C . TYR B 2 27 ? 2.578 9.016 -1.181 1.00 0.00 110 TYR B C 19
ATOM 32825 O O . TYR B 2 27 ? 1.459 9.162 -0.689 1.00 0.00 110 TYR B O 19
ATOM 32843 N N . LYS B 2 28 ? 3.505 9.967 -1.164 1.00 0.00 111 LYS B N 19
ATOM 32844 C CA . LYS B 2 28 ? 3.238 11.292 -0.625 1.00 0.00 111 LYS B CA 19
ATOM 32845 C C . LYS B 2 28 ? 2.219 12.002 -1.509 1.00 0.00 111 LYS B C 19
ATOM 32846 O O . LYS B 2 28 ? 1.298 12.650 -1.015 1.00 0.00 111 LYS B O 19
ATOM 32865 N N . LYS B 2 29 ? 2.385 11.851 -2.820 1.00 0.00 112 LYS B N 19
ATOM 32866 C CA . LYS B 2 29 ? 1.470 12.435 -3.790 1.00 0.00 112 LYS B CA 19
ATOM 32867 C C . LYS B 2 29 ? 0.056 11.910 -3.578 1.00 0.00 112 LYS B C 19
ATOM 32868 O O . LYS B 2 29 ? -0.919 12.655 -3.704 1.00 0.00 112 LYS B O 19
ATOM 32887 N N . GLU B 2 30 ? -0.051 10.623 -3.254 1.00 0.00 113 GLU B N 19
ATOM 32888 C CA . GLU B 2 30 ? -1.344 10.012 -2.984 1.00 0.00 113 GLU B CA 19
ATOM 32889 C C . GLU B 2 30 ? -2.001 10.701 -1.801 1.00 0.00 113 GLU B C 19
ATOM 32890 O O . GLU B 2 30 ? -3.148 11.132 -1.880 1.00 0.00 113 GLU B O 19
ATOM 32902 N N . ILE B 2 31 ? -1.249 10.818 -0.714 1.00 0.00 114 ILE B N 19
ATOM 32903 C CA . ILE B 2 31 ? -1.731 11.438 0.508 1.00 0.00 114 ILE B CA 19
ATOM 32904 C C . ILE B 2 31 ? -2.218 12.869 0.284 1.00 0.00 114 ILE B C 19
ATOM 32905 O O . ILE B 2 31 ? -3.107 13.335 0.985 1.00 0.00 114 ILE B O 19
ATOM 32921 N N . GLN B 2 32 ? -1.652 13.564 -0.693 1.00 0.00 115 GLN B N 19
ATOM 32922 C CA . GLN B 2 32 ? -2.100 14.914 -1.010 1.00 0.00 115 GLN B CA 19
ATOM 32923 C C . GLN B 2 32 ? -3.494 14.876 -1.623 1.00 0.00 115 GLN B C 19
ATOM 32924 O O . GLN B 2 32 ? -4.358 15.688 -1.287 1.00 0.00 115 GLN B O 19
ATOM 32938 N N . ALA B 2 33 ? -3.702 13.922 -2.518 1.00 0.00 116 ALA B N 19
ATOM 32939 C CA . ALA B 2 33 ? -5.025 13.682 -3.081 1.00 0.00 116 ALA B CA 19
ATOM 32940 C C . ALA B 2 33 ? -5.983 13.273 -1.974 1.00 0.00 116 ALA B C 19
ATOM 32941 O O . ALA B 2 33 ? -7.081 13.817 -1.838 1.00 0.00 116 ALA B O 19
ATOM 32948 N N . LEU B 2 34 ? -5.528 12.326 -1.167 1.00 0.00 117 LEU B N 19
ATOM 32949 C CA . LEU B 2 34 ? -6.302 11.815 -0.049 1.00 0.00 117 LEU B CA 19
ATOM 32950 C C . LEU B 2 34 ? -6.573 12.920 0.966 1.00 0.00 117 LEU B C 19
ATOM 32951 O O . LEU B 2 34 ? -7.571 12.887 1.664 1.00 0.00 117 LEU B O 19
ATOM 32967 N N . ASP B 2 35 ? -5.680 13.902 1.024 1.00 0.00 118 ASP B N 19
ATOM 32968 C CA . ASP B 2 35 ? -5.800 15.032 1.949 1.00 0.00 118 ASP B CA 19
ATOM 32969 C C . ASP B 2 35 ? -7.085 15.816 1.705 1.00 0.00 118 ASP B C 19
ATOM 32970 O O . ASP B 2 35 ? -7.705 16.323 2.643 1.00 0.00 118 ASP B O 19
ATOM 32979 N N . ALA B 2 36 ? -7.489 15.908 0.445 1.00 0.00 119 ALA B N 19
ATOM 32980 C CA . ALA B 2 36 ? -8.765 16.525 0.101 1.00 0.00 119 ALA B CA 19
ATOM 32981 C C . ALA B 2 36 ? -9.909 15.698 0.675 1.00 0.00 119 ALA B C 19
ATOM 32982 O O . ALA B 2 36 ? -10.910 16.225 1.173 1.00 0.00 119 ALA B O 19
ATOM 32989 N N . GLU B 2 37 ? -9.747 14.392 0.614 1.00 0.00 120 GLU B N 19
ATOM 32990 C CA . GLU B 2 37 ? -10.703 13.478 1.202 1.00 0.00 120 GLU B CA 19
ATOM 32991 C C . GLU B 2 37 ? -10.585 13.497 2.727 1.00 0.00 120 GLU B C 19
ATOM 32992 O O . GLU B 2 37 ? -11.539 13.219 3.435 1.00 0.00 120 GLU B O 19
ATOM 33004 N N . ILE B 2 38 ? -9.409 13.812 3.238 1.00 0.00 121 ILE B N 19
ATOM 33005 C CA . ILE B 2 38 ? -9.249 14.021 4.667 1.00 0.00 121 ILE B CA 19
ATOM 33006 C C . ILE B 2 38 ? -10.191 15.127 5.136 1.00 0.00 121 ILE B C 19
ATOM 33007 O O . ILE B 2 38 ? -10.657 15.113 6.267 1.00 0.00 121 ILE B O 19
ATOM 33023 N N . ARG B 2 39 ? -10.502 16.060 4.240 1.00 0.00 122 ARG B N 19
ATOM 33024 C CA . ARG B 2 39 ? -11.432 17.133 4.555 1.00 0.00 122 ARG B CA 19
ATOM 33025 C C . ARG B 2 39 ? -12.823 16.572 4.851 1.00 0.00 122 ARG B C 19
ATOM 33026 O O . ARG B 2 39 ? -13.466 16.975 5.821 1.00 0.00 122 ARG B O 19
ATOM 33047 N N . LYS B 2 40 ? -13.285 15.638 4.016 1.00 0.00 123 LYS B N 19
ATOM 33048 C CA . LYS B 2 40 ? -14.579 14.989 4.255 1.00 0.00 123 LYS B CA 19
ATOM 33049 C C . LYS B 2 40 ? -14.521 14.194 5.557 1.00 0.00 123 LYS B C 19
ATOM 33050 O O . LYS B 2 40 ? -15.477 14.165 6.336 1.00 0.00 123 LYS B O 19
ATOM 33069 N N . LEU B 2 41 ? -13.372 13.573 5.794 1.00 0.00 124 LEU B N 19
ATOM 33070 C CA . LEU B 2 41 ? -13.119 12.874 7.039 1.00 0.00 124 LEU B CA 19
ATOM 33071 C C . LEU B 2 41 ? -13.231 13.830 8.218 1.00 0.00 124 LEU B C 19
ATOM 33072 O O . LEU B 2 41 ? -13.920 13.534 9.188 1.00 0.00 124 LEU B O 19
ATOM 33088 N N . GLU B 2 42 ? -12.570 14.982 8.113 1.00 0.00 125 GLU B N 19
ATOM 33089 C CA . GLU B 2 42 ? -12.587 15.996 9.169 1.00 0.00 125 GLU B CA 19
ATOM 33090 C C . GLU B 2 42 ? -14.009 16.360 9.573 1.00 0.00 125 GLU B C 19
ATOM 33091 O O . GLU B 2 42 ? -14.267 16.692 10.726 1.00 0.00 125 GLU B O 19
ATOM 33103 N N . ARG B 2 43 ? -14.927 16.293 8.620 1.00 0.00 126 ARG B N 19
ATOM 33104 C CA . ARG B 2 43 ? -16.332 16.568 8.890 1.00 0.00 126 ARG B CA 19
ATOM 33105 C C . ARG B 2 43 ? -16.930 15.526 9.831 1.00 0.00 126 ARG B C 19
ATOM 33106 O O . ARG B 2 43 ? -17.905 15.797 10.522 1.00 0.00 126 ARG B O 19
ATOM 33127 N N . LEU B 2 44 ? -16.351 14.333 9.841 1.00 0.00 127 LEU B N 19
ATOM 33128 C CA . LEU B 2 44 ? -16.739 13.304 10.805 1.00 0.00 127 LEU B CA 19
ATOM 33129 C C . LEU B 2 44 ? -15.921 13.420 12.095 1.00 0.00 127 LEU B C 19
ATOM 33130 O O . LEU B 2 44 ? -16.481 13.351 13.191 1.00 0.00 127 LEU B O 19
ATOM 33146 N N . LEU B 2 45 ? -14.599 13.573 11.964 1.00 0.00 128 LEU B N 19
ATOM 33147 C CA . LEU B 2 45 ? -13.727 13.848 13.099 1.00 0.00 128 LEU B CA 19
ATOM 33148 C C . LEU B 2 45 ? -14.287 14.958 13.984 1.00 0.00 128 LEU B C 19
ATOM 33149 O O . LEU B 2 45 ? -14.635 14.729 15.141 1.00 0.00 128 LEU B O 19
ATOM 33165 N N . GLU B 2 46 ? -14.394 16.153 13.417 1.00 0.00 129 GLU B N 19
ATOM 33166 C CA . GLU B 2 46 ? -14.858 17.327 14.155 1.00 0.00 129 GLU B CA 19
ATOM 33167 C C . GLU B 2 46 ? -16.323 17.201 14.563 1.00 0.00 129 GLU B C 19
ATOM 33168 O O . GLU B 2 46 ? -16.810 17.957 15.403 1.00 0.00 129 GLU B O 19
ATOM 33180 N N . SER B 2 47 ? -17.022 16.249 13.968 1.00 0.00 130 SER B N 19
ATOM 33181 C CA . SER B 2 47 ? -18.420 16.010 14.300 1.00 0.00 130 SER B CA 19
ATOM 33182 C C . SER B 2 47 ? -18.531 15.154 15.558 1.00 0.00 130 SER B C 19
ATOM 33183 O O . SER B 2 47 ? -19.605 15.042 16.149 1.00 0.00 130 SER B O 19
ATOM 33191 N N . GLY B 2 48 ? -17.415 14.559 15.962 1.00 0.00 131 GLY B N 19
ATOM 33192 C CA . GLY B 2 48 ? -17.414 13.701 17.126 1.00 0.00 131 GLY B CA 19
ATOM 33193 C C . GLY B 2 48 ? -17.706 12.258 16.771 1.00 0.00 131 GLY B C 19
ATOM 33194 O O . GLY B 2 48 ? -18.133 11.474 17.619 1.00 0.00 131 GLY B O 19
ATOM 33198 N N . LEU B 2 49 ? -17.476 11.905 15.513 1.00 0.00 132 LEU B N 19
ATOM 33199 C CA . LEU B 2 49 ? -17.744 10.558 15.040 1.00 0.00 132 LEU B CA 19
ATOM 33200 C C . LEU B 2 49 ? -16.476 9.711 15.117 1.00 0.00 132 LEU B C 19
ATOM 33201 O O . LEU B 2 49 ? -16.474 8.631 15.710 1.00 0.00 132 LEU B O 19
ATOM 33217 N N . THR B 2 50 ? -15.403 10.209 14.527 1.00 0.00 133 THR B N 19
ATOM 33218 C CA . THR B 2 50 ? -14.154 9.474 14.471 1.00 0.00 133 THR B CA 19
ATOM 33219 C C . THR B 2 50 ? -13.385 9.611 15.783 1.00 0.00 133 THR B C 19
ATOM 33220 O O . THR B 2 50 ? -13.396 8.654 16.583 1.00 0.00 133 THR B O 19
ATOM 33232 N N . MET A 1 1 ? 29.105 -6.028 2.730 1.00 0.00 1 MET A N 20
ATOM 33233 C CA . MET A 1 1 ? 30.063 -6.347 3.812 1.00 0.00 1 MET A CA 20
ATOM 33234 C C . MET A 1 1 ? 31.173 -5.305 3.853 1.00 0.00 1 MET A C 20
ATOM 33235 O O . MET A 1 1 ? 32.284 -5.550 3.381 1.00 0.00 1 MET A O 20
ATOM 33251 N N . ASP A 1 2 ? 30.873 -4.143 4.414 1.00 0.00 2 ASP A N 20
ATOM 33252 C CA . ASP A 1 2 ? 31.842 -3.055 4.462 1.00 0.00 2 ASP A CA 20
ATOM 33253 C C . ASP A 1 2 ? 31.779 -2.345 5.809 1.00 0.00 2 ASP A C 20
ATOM 33254 O O . ASP A 1 2 ? 30.697 -2.010 6.290 1.00 0.00 2 ASP A O 20
ATOM 33263 N N . SER A 1 3 ? 32.936 -2.118 6.414 1.00 0.00 3 SER A N 20
ATOM 33264 C CA . SER A 1 3 ? 32.998 -1.535 7.748 1.00 0.00 3 SER A CA 20
ATOM 33265 C C . SER A 1 3 ? 33.265 -0.030 7.702 1.00 0.00 3 SER A C 20
ATOM 33266 O O . SER A 1 3 ? 33.251 0.639 8.738 1.00 0.00 3 SER A O 20
ATOM 33274 N N . ALA A 1 4 ? 33.496 0.508 6.511 1.00 0.00 4 ALA A N 20
ATOM 33275 C CA . ALA A 1 4 ? 33.752 1.936 6.366 1.00 0.00 4 ALA A CA 20
ATOM 33276 C C . ALA A 1 4 ? 32.439 2.708 6.377 1.00 0.00 4 ALA A C 20
ATOM 33277 O O . ALA A 1 4 ? 32.417 3.926 6.562 1.00 0.00 4 ALA A O 20
ATOM 33284 N N . ILE A 1 5 ? 31.350 1.982 6.166 1.00 0.00 5 ILE A N 20
ATOM 33285 C CA . ILE A 1 5 ? 30.007 2.539 6.225 1.00 0.00 5 ILE A CA 20
ATOM 33286 C C . ILE A 1 5 ? 29.713 3.147 7.597 1.00 0.00 5 ILE A C 20
ATOM 33287 O O . ILE A 1 5 ? 29.753 2.453 8.617 1.00 0.00 5 ILE A O 20
ATOM 33303 N N . SER A 1 6 ? 29.423 4.441 7.620 1.00 0.00 6 SER A N 20
ATOM 33304 C CA . SER A 1 6 ? 29.138 5.144 8.860 1.00 0.00 6 SER A CA 20
ATOM 33305 C C . SER A 1 6 ? 27.649 5.477 8.953 1.00 0.00 6 SER A C 20
ATOM 33306 O O . SER A 1 6 ? 26.861 5.025 8.115 1.00 0.00 6 SER A O 20
ATOM 33314 N N . LYS A 1 7 ? 27.256 6.262 9.956 1.00 0.00 7 LYS A N 20
ATOM 33315 C CA . LYS A 1 7 ? 25.857 6.648 10.113 1.00 0.00 7 LYS A CA 20
ATOM 33316 C C . LYS A 1 7 ? 25.334 7.370 8.878 1.00 0.00 7 LYS A C 20
ATOM 33317 O O . LYS A 1 7 ? 24.145 7.309 8.577 1.00 0.00 7 LYS A O 20
ATOM 33336 N N . GLU A 1 8 ? 26.231 8.040 8.169 1.00 0.00 8 GLU A N 20
ATOM 33337 C CA . GLU A 1 8 ? 25.887 8.740 6.941 1.00 0.00 8 GLU A CA 20
ATOM 33338 C C . GLU A 1 8 ? 25.086 7.858 5.991 1.00 0.00 8 GLU A C 20
ATOM 33339 O O . GLU A 1 8 ? 24.001 8.232 5.555 1.00 0.00 8 GLU A O 20
ATOM 33351 N N . ASP A 1 9 ? 25.610 6.684 5.690 1.00 0.00 9 ASP A N 20
ATOM 33352 C CA . ASP A 1 9 ? 24.955 5.781 4.755 1.00 0.00 9 ASP A CA 20
ATOM 33353 C C . ASP A 1 9 ? 23.864 4.974 5.450 1.00 0.00 9 ASP A C 20
ATOM 33354 O O . ASP A 1 9 ? 22.802 4.715 4.880 1.00 0.00 9 ASP A O 20
ATOM 33363 N N . GLU A 1 10 ? 24.131 4.599 6.693 1.00 0.00 10 GLU A N 20
ATOM 33364 C CA . GLU A 1 10 ? 23.225 3.759 7.470 1.00 0.00 10 GLU A CA 20
ATOM 33365 C C . GLU A 1 10 ? 21.945 4.500 7.832 1.00 0.00 10 GLU A C 20
ATOM 33366 O O . GLU A 1 10 ? 20.860 4.134 7.379 1.00 0.00 10 GLU A O 20
ATOM 33378 N N . GLU A 1 11 ? 22.077 5.549 8.627 1.00 0.00 11 GLU A N 20
ATOM 33379 C CA . GLU A 1 11 ? 20.934 6.279 9.132 1.00 0.00 11 GLU A CA 20
ATOM 33380 C C . GLU A 1 11 ? 20.139 6.908 7.995 1.00 0.00 11 GLU A C 20
ATOM 33381 O O . GLU A 1 11 ? 18.912 6.967 8.048 1.00 0.00 11 GLU A O 20
ATOM 33393 N N . ARG A 1 12 ? 20.835 7.349 6.950 1.00 0.00 12 ARG A N 20
ATOM 33394 C CA . ARG A 1 12 ? 20.167 7.924 5.789 1.00 0.00 12 ARG A CA 20
ATOM 33395 C C . ARG A 1 12 ? 19.317 6.868 5.092 1.00 0.00 12 ARG A C 20
ATOM 33396 O O . ARG A 1 12 ? 18.204 7.154 4.647 1.00 0.00 12 ARG A O 20
ATOM 33417 N N . TYR A 1 13 ? 19.822 5.643 5.020 1.00 0.00 13 TYR A N 20
ATOM 33418 C CA . TYR A 1 13 ? 19.062 4.564 4.420 1.00 0.00 13 TYR A CA 20
ATOM 33419 C C . TYR A 1 13 ? 17.856 4.226 5.284 1.00 0.00 13 TYR A C 20
ATOM 33420 O O . TYR A 1 13 ? 16.725 4.214 4.808 1.00 0.00 13 TYR A O 20
ATOM 33438 N N . GLN A 1 14 ? 18.116 3.982 6.559 1.00 0.00 14 GLN A N 20
ATOM 33439 C CA . GLN A 1 14 ? 17.085 3.581 7.509 1.00 0.00 14 GLN A CA 20
ATOM 33440 C C . GLN A 1 14 ? 15.936 4.574 7.545 1.00 0.00 14 GLN A C 20
ATOM 33441 O O . GLN A 1 14 ? 14.776 4.204 7.387 1.00 0.00 14 GLN A O 20
ATOM 33455 N N . LYS A 1 15 ? 16.267 5.833 7.767 1.00 0.00 15 LYS A N 20
ATOM 33456 C CA . LYS A 1 15 ? 15.265 6.890 7.782 1.00 0.00 15 LYS A CA 20
ATOM 33457 C C . LYS A 1 15 ? 14.465 6.919 6.480 1.00 0.00 15 LYS A C 20
ATOM 33458 O O . LYS A 1 15 ? 13.274 7.204 6.493 1.00 0.00 15 LYS A O 20
ATOM 33477 N N . LEU A 1 16 ? 15.116 6.597 5.365 1.00 0.00 16 LEU A N 20
ATOM 33478 C CA . LEU A 1 16 ? 14.451 6.614 4.066 1.00 0.00 16 LEU A CA 20
ATOM 33479 C C . LEU A 1 16 ? 13.414 5.503 3.976 1.00 0.00 16 LEU A C 20
ATOM 33480 O O . LEU A 1 16 ? 12.309 5.708 3.470 1.00 0.00 16 LEU A O 20
ATOM 33496 N N . VAL A 1 17 ? 13.772 4.323 4.466 1.00 0.00 17 VAL A N 20
ATOM 33497 C CA . VAL A 1 17 ? 12.831 3.209 4.500 1.00 0.00 17 VAL A CA 20
ATOM 33498 C C . VAL A 1 17 ? 11.684 3.554 5.436 1.00 0.00 17 VAL A C 20
ATOM 33499 O O . VAL A 1 17 ? 10.529 3.259 5.158 1.00 0.00 17 VAL A O 20
ATOM 33512 N N . THR A 1 18 ? 12.020 4.241 6.517 1.00 0.00 18 THR A N 20
ATOM 33513 C CA . THR A 1 18 ? 11.054 4.665 7.490 1.00 0.00 18 THR A CA 20
ATOM 33514 C C . THR A 1 18 ? 10.057 5.642 6.872 1.00 0.00 18 THR A C 20
ATOM 33515 O O . THR A 1 18 ? 8.856 5.559 7.130 1.00 0.00 18 THR A O 20
ATOM 33526 N N . GLU A 1 19 ? 10.556 6.533 6.020 1.00 0.00 19 GLU A N 20
ATOM 33527 C CA . GLU A 1 19 ? 9.711 7.519 5.365 1.00 0.00 19 GLU A CA 20
ATOM 33528 C C . GLU A 1 19 ? 8.597 6.853 4.573 1.00 0.00 19 GLU A C 20
ATOM 33529 O O . GLU A 1 19 ? 7.456 7.306 4.612 1.00 0.00 19 GLU A O 20
ATOM 33541 N N . ASN A 1 20 ? 8.912 5.764 3.877 1.00 0.00 20 ASN A N 20
ATOM 33542 C CA . ASN A 1 20 ? 7.906 5.103 3.057 1.00 0.00 20 ASN A CA 20
ATOM 33543 C C . ASN A 1 20 ? 7.033 4.169 3.897 1.00 0.00 20 ASN A C 20
ATOM 33544 O O . ASN A 1 20 ? 5.880 3.933 3.547 1.00 0.00 20 ASN A O 20
ATOM 33555 N N . GLU A 1 21 ? 7.568 3.657 5.007 1.00 0.00 21 GLU A N 20
ATOM 33556 C CA . GLU A 1 21 ? 6.781 2.837 5.933 1.00 0.00 21 GLU A CA 20
ATOM 33557 C C . GLU A 1 21 ? 5.596 3.624 6.475 1.00 0.00 21 GLU A C 20
ATOM 33558 O O . GLU A 1 21 ? 4.469 3.131 6.519 1.00 0.00 21 GLU A O 20
ATOM 33570 N N . GLN A 1 22 ? 5.873 4.852 6.884 1.00 0.00 22 GLN A N 20
ATOM 33571 C CA . GLN A 1 22 ? 4.863 5.710 7.496 1.00 0.00 22 GLN A CA 20
ATOM 33572 C C . GLN A 1 22 ? 3.678 5.933 6.568 1.00 0.00 22 GLN A C 20
ATOM 33573 O O . GLN A 1 22 ? 2.550 5.543 6.870 1.00 0.00 22 GLN A O 20
ATOM 33587 N N . LEU A 1 23 ? 3.944 6.551 5.428 1.00 0.00 23 LEU A N 20
ATOM 33588 C CA . LEU A 1 23 ? 2.880 7.051 4.582 1.00 0.00 23 LEU A CA 20
ATOM 33589 C C . LEU A 1 23 ? 2.228 5.955 3.744 1.00 0.00 23 LEU A C 20
ATOM 33590 O O . LEU A 1 23 ? 1.110 6.136 3.274 1.00 0.00 23 LEU A O 20
ATOM 33606 N N . GLN A 1 24 ? 2.892 4.812 3.578 1.00 0.00 24 GLN A N 20
ATOM 33607 C CA . GLN A 1 24 ? 2.263 3.693 2.885 1.00 0.00 24 GLN A CA 20
ATOM 33608 C C . GLN A 1 24 ? 1.109 3.165 3.729 1.00 0.00 24 GLN A C 20
ATOM 33609 O O . GLN A 1 24 ? 0.119 2.644 3.215 1.00 0.00 24 GLN A O 20
ATOM 33623 N N . ARG A 1 25 ? 1.246 3.336 5.035 1.00 0.00 25 ARG A N 20
ATOM 33624 C CA . ARG A 1 25 ? 0.215 2.988 5.984 1.00 0.00 25 ARG A CA 20
ATOM 33625 C C . ARG A 1 25 ? -0.901 4.025 5.927 1.00 0.00 25 ARG A C 20
ATOM 33626 O O . ARG A 1 25 ? -2.082 3.695 5.998 1.00 0.00 25 ARG A O 20
ATOM 33647 N N . LEU A 1 26 ? -0.503 5.280 5.771 1.00 0.00 26 LEU A N 20
ATOM 33648 C CA . LEU A 1 26 ? -1.439 6.391 5.665 1.00 0.00 26 LEU A CA 20
ATOM 33649 C C . LEU A 1 26 ? -2.276 6.255 4.399 1.00 0.00 26 LEU A C 20
ATOM 33650 O O . LEU A 1 26 ? -3.420 6.712 4.337 1.00 0.00 26 LEU A O 20
ATOM 33666 N N . ILE A 1 27 ? -1.690 5.617 3.397 1.00 0.00 27 ILE A N 20
ATOM 33667 C CA . ILE A 1 27 ? -2.408 5.245 2.190 1.00 0.00 27 ILE A CA 20
ATOM 33668 C C . ILE A 1 27 ? -3.449 4.188 2.511 1.00 0.00 27 ILE A C 20
ATOM 33669 O O . ILE A 1 27 ? -4.626 4.347 2.199 1.00 0.00 27 ILE A O 20
ATOM 33685 N N . THR A 1 28 ? -2.992 3.119 3.156 1.00 0.00 28 THR A N 20
ATOM 33686 C CA . THR A 1 28 ? -3.841 1.985 3.506 1.00 0.00 28 THR A CA 20
ATOM 33687 C C . THR A 1 28 ? -5.099 2.434 4.264 1.00 0.00 28 THR A C 20
ATOM 33688 O O . THR A 1 28 ? -6.176 1.864 4.076 1.00 0.00 28 THR A O 20
ATOM 33699 N N . GLN A 1 29 ? -4.959 3.468 5.090 1.00 0.00 29 GLN A N 20
ATOM 33700 C CA . GLN A 1 29 ? -6.082 4.004 5.853 1.00 0.00 29 GLN A CA 20
ATOM 33701 C C . GLN A 1 29 ? -7.125 4.596 4.920 1.00 0.00 29 GLN A C 20
ATOM 33702 O O . GLN A 1 29 ? -8.295 4.220 4.943 1.00 0.00 29 GLN A O 20
ATOM 33716 N N . LYS A 1 30 ? -6.683 5.537 4.111 1.00 0.00 30 LYS A N 20
ATOM 33717 C CA . LYS A 1 30 ? -7.568 6.231 3.189 1.00 0.00 30 LYS A CA 20
ATOM 33718 C C . LYS A 1 30 ? -8.117 5.287 2.117 1.00 0.00 30 LYS A C 20
ATOM 33719 O O . LYS A 1 30 ? -9.303 5.329 1.803 1.00 0.00 30 LYS A O 20
ATOM 33738 N N . GLU A 1 31 ? -7.258 4.424 1.582 1.00 0.00 31 GLU A N 20
ATOM 33739 C CA . GLU A 1 31 ? -7.654 3.479 0.540 1.00 0.00 31 GLU A CA 20
ATOM 33740 C C . GLU A 1 31 ? -8.810 2.576 0.968 1.00 0.00 31 GLU A C 20
ATOM 33741 O O . GLU A 1 31 ? -9.739 2.364 0.192 1.00 0.00 31 GLU A O 20
ATOM 33753 N N . GLU A 1 32 ? -8.767 2.049 2.191 1.00 0.00 32 GLU A N 20
ATOM 33754 C CA . GLU A 1 32 ? -9.831 1.159 2.657 1.00 0.00 32 GLU A CA 20
ATOM 33755 C C . GLU A 1 32 ? -11.132 1.929 2.862 1.00 0.00 32 GLU A C 20
ATOM 33756 O O . GLU A 1 32 ? -12.221 1.377 2.702 1.00 0.00 32 GLU A O 20
ATOM 33768 N N . LYS A 1 33 ? -11.014 3.203 3.198 1.00 0.00 33 LYS A N 20
ATOM 33769 C CA . LYS A 1 33 ? -12.180 4.040 3.415 1.00 0.00 33 LYS A CA 20
ATOM 33770 C C . LYS A 1 33 ? -12.780 4.447 2.071 1.00 0.00 33 LYS A C 20
ATOM 33771 O O . LYS A 1 33 ? -13.998 4.415 1.880 1.00 0.00 33 LYS A O 20
ATOM 33790 N N . ILE A 1 34 ? -11.912 4.802 1.132 1.00 0.00 34 ILE A N 20
ATOM 33791 C CA . ILE A 1 34 ? -12.337 5.127 -0.223 1.00 0.00 34 ILE A CA 20
ATOM 33792 C C . ILE A 1 34 ? -12.846 3.880 -0.933 1.00 0.00 34 ILE A C 20
ATOM 33793 O O . ILE A 1 34 ? -13.704 3.968 -1.799 1.00 0.00 34 ILE A O 20
ATOM 33809 N N . ARG A 1 35 ? -12.313 2.724 -0.552 1.00 0.00 35 ARG A N 20
ATOM 33810 C CA . ARG A 1 35 ? -12.751 1.449 -1.068 1.00 0.00 35 ARG A CA 20
ATOM 33811 C C . ARG A 1 35 ? -14.259 1.287 -0.927 1.00 0.00 35 ARG A C 20
ATOM 33812 O O . ARG A 1 35 ? -14.935 0.822 -1.841 1.00 0.00 35 ARG A O 20
ATOM 33833 N N . VAL A 1 36 ? -14.773 1.693 0.222 1.00 0.00 36 VAL A N 20
ATOM 33834 C CA . VAL A 1 36 ? -16.202 1.638 0.488 1.00 0.00 36 VAL A CA 20
ATOM 33835 C C . VAL A 1 36 ? -16.948 2.544 -0.488 1.00 0.00 36 VAL A C 20
ATOM 33836 O O . VAL A 1 36 ? -18.041 2.224 -0.957 1.00 0.00 36 VAL A O 20
ATOM 33849 N N . LEU A 1 37 ? -16.329 3.671 -0.803 1.00 0.00 37 LEU A N 20
ATOM 33850 C CA . LEU A 1 37 ? -16.875 4.606 -1.781 1.00 0.00 37 LEU A CA 20
ATOM 33851 C C . LEU A 1 37 ? -16.669 4.098 -3.196 1.00 0.00 37 LEU A C 20
ATOM 33852 O O . LEU A 1 37 ? -17.419 4.449 -4.101 1.00 0.00 37 LEU A O 20
ATOM 33868 N N . ARG A 1 38 ? -15.644 3.281 -3.381 1.00 0.00 38 ARG A N 20
ATOM 33869 C CA . ARG A 1 38 ? -15.400 2.636 -4.664 1.00 0.00 38 ARG A CA 20
ATOM 33870 C C . ARG A 1 38 ? -16.579 1.747 -5.007 1.00 0.00 38 ARG A C 20
ATOM 33871 O O . ARG A 1 38 ? -17.001 1.683 -6.152 1.00 0.00 38 ARG A O 20
ATOM 33892 N N . GLN A 1 39 ? -17.113 1.085 -3.991 1.00 0.00 39 GLN A N 20
ATOM 33893 C CA . GLN A 1 39 ? -18.312 0.276 -4.138 1.00 0.00 39 GLN A CA 20
ATOM 33894 C C . GLN A 1 39 ? -19.490 1.131 -4.590 1.00 0.00 39 GLN A C 20
ATOM 33895 O O . GLN A 1 39 ? -20.289 0.708 -5.427 1.00 0.00 39 GLN A O 20
ATOM 33909 N N . ARG A 1 40 ? -19.593 2.336 -4.035 1.00 0.00 40 ARG A N 20
ATOM 33910 C CA . ARG A 1 40 ? -20.585 3.300 -4.494 1.00 0.00 40 ARG A CA 20
ATOM 33911 C C . ARG A 1 40 ? -20.343 3.633 -5.959 1.00 0.00 40 ARG A C 20
ATOM 33912 O O . ARG A 1 40 ? -21.277 3.728 -6.752 1.00 0.00 40 ARG A O 20
ATOM 33933 N N . LEU A 1 41 ? -19.073 3.791 -6.317 1.00 0.00 41 LEU A N 20
ATOM 33934 C CA . LEU A 1 41 ? -18.699 4.095 -7.691 1.00 0.00 41 LEU A CA 20
ATOM 33935 C C . LEU A 1 41 ? -18.953 2.892 -8.589 1.00 0.00 41 LEU A C 20
ATOM 33936 O O . LEU A 1 41 ? -19.112 3.038 -9.793 1.00 0.00 41 LEU A O 20
ATOM 33952 N N . VAL A 1 42 ? -18.950 1.703 -8.002 1.00 0.00 42 VAL A N 20
ATOM 33953 C CA . VAL A 1 42 ? -19.309 0.484 -8.717 1.00 0.00 42 VAL A CA 20
ATOM 33954 C C . VAL A 1 42 ? -20.758 0.565 -9.178 1.00 0.00 42 VAL A C 20
ATOM 33955 O O . VAL A 1 42 ? -21.078 0.256 -10.327 1.00 0.00 42 VAL A O 20
ATOM 33968 N N . GLU A 1 43 ? -21.616 1.009 -8.273 1.00 0.00 43 GLU A N 20
ATOM 33969 C CA . GLU A 1 43 ? -23.031 1.175 -8.563 1.00 0.00 43 GLU A CA 20
ATOM 33970 C C . GLU A 1 43 ? -23.241 2.291 -9.582 1.00 0.00 43 GLU A C 20
ATOM 33971 O O . GLU A 1 43 ? -24.127 2.216 -10.433 1.00 0.00 43 GLU A O 20
ATOM 33983 N N . ARG A 1 44 ? -22.419 3.328 -9.478 1.00 0.00 44 ARG A N 20
ATOM 33984 C CA . ARG A 1 44 ? -22.455 4.445 -10.415 1.00 0.00 44 ARG A CA 20
ATOM 33985 C C . ARG A 1 44 ? -21.879 4.038 -11.769 1.00 0.00 44 ARG A C 20
ATOM 33986 O O . ARG A 1 44 ? -22.319 4.511 -12.814 1.00 0.00 44 ARG A O 20
ATOM 34007 N N . GLY A 1 45 ? -20.891 3.159 -11.728 1.00 0.00 45 GLY A N 20
ATOM 34008 C CA . GLY A 1 45 ? -20.230 2.705 -12.933 1.00 0.00 45 GLY A CA 20
ATOM 34009 C C . GLY A 1 45 ? -18.879 3.359 -13.118 1.00 0.00 45 GLY A C 20
ATOM 34010 O O . GLY A 1 45 ? -18.118 3.001 -14.017 1.00 0.00 45 GLY A O 20
ATOM 34014 N N . ASP A 1 46 ? -18.566 4.295 -12.234 1.00 0.00 46 ASP A N 20
ATOM 34015 C CA . ASP A 1 46 ? -17.317 5.035 -12.294 1.00 0.00 46 ASP A CA 20
ATOM 34016 C C . ASP A 1 46 ? -16.133 4.145 -11.940 1.00 0.00 46 ASP A C 20
ATOM 34017 O O . ASP A 1 46 ? -15.030 4.337 -12.449 1.00 0.00 46 ASP A O 20
ATOM 34026 N N . ALA A 1 47 ? -16.365 3.165 -11.077 1.00 0.00 47 ALA A N 20
ATOM 34027 C CA . ALA A 1 47 ? -15.320 2.218 -10.703 1.00 0.00 47 ALA A CA 20
ATOM 34028 C C . ALA A 1 47 ? -15.438 0.951 -11.535 1.00 0.00 47 ALA A C 20
ATOM 34029 O O . ALA A 1 47 ? -14.743 -0.037 -11.295 1.00 0.00 47 ALA A O 20
ATOM 34036 N N . LYS A 1 48 ? -16.340 0.987 -12.500 1.00 0.00 48 LYS A N 20
ATOM 34037 C CA . LYS A 1 48 ? -16.513 -0.113 -13.431 1.00 0.00 48 LYS A CA 20
ATOM 34038 C C . LYS A 1 48 ? -15.753 0.190 -14.715 1.00 0.00 48 LYS A C 20
ATOM 34039 O O . LYS A 1 48 ? -15.180 -0.700 -15.345 1.00 0.00 48 LYS A O 20
ATOM 34058 N N . GLY A 1 49 ? -15.746 1.465 -15.084 1.00 0.00 49 GLY A N 20
ATOM 34059 C CA . GLY A 1 49 ? -15.045 1.897 -16.271 1.00 0.00 49 GLY A CA 20
ATOM 34060 C C . GLY A 1 49 ? -15.817 1.570 -17.525 1.00 0.00 49 GLY A C 20
ATOM 34061 O O . GLY A 1 49 ? -16.623 2.371 -17.998 1.00 0.00 49 GLY A O 20
ATOM 34065 N N . THR A 1 50 ? -15.577 0.386 -18.057 1.00 0.00 50 THR A N 20
ATOM 34066 C CA . THR A 1 50 ? -16.282 -0.084 -19.233 1.00 0.00 50 THR A CA 20
ATOM 34067 C C . THR A 1 50 ? -16.370 -1.606 -19.210 1.00 0.00 50 THR A C 20
ATOM 34068 O O . THR A 1 50 ? -15.380 -2.304 -19.438 1.00 0.00 50 THR A O 20
ATOM 34079 N N . GLU A 1 51 ? -17.552 -2.115 -18.896 1.00 0.00 51 GLU A N 20
ATOM 34080 C CA . GLU A 1 51 ? -17.777 -3.549 -18.855 1.00 0.00 51 GLU A CA 20
ATOM 34081 C C . GLU A 1 51 ? -19.062 -3.882 -19.591 1.00 0.00 51 GLU A C 20
ATOM 34082 O O . GLU A 1 51 ? -20.156 -3.516 -19.159 1.00 0.00 51 GLU A O 20
ATOM 34094 N N . LEU A 1 52 ? -18.905 -4.567 -20.701 1.00 0.00 52 LEU A N 20
ATOM 34095 C CA . LEU A 1 52 ? -20.023 -4.987 -21.525 1.00 0.00 52 LEU A CA 20
ATOM 34096 C C . LEU A 1 52 ? -19.606 -6.175 -22.380 1.00 0.00 52 LEU A C 20
ATOM 34097 O O . LEU A 1 52 ? -19.894 -6.241 -23.577 1.00 0.00 52 LEU A O 20
ATOM 34113 N N . ASN A 1 53 ? -18.911 -7.113 -21.745 1.00 0.00 53 ASN A N 20
ATOM 34114 C CA . ASN A 1 53 ? -18.395 -8.278 -22.445 1.00 0.00 53 ASN A CA 20
ATOM 34115 C C . ASN A 1 53 ? -19.543 -9.158 -22.921 1.00 0.00 53 ASN A C 20
ATOM 34116 O O . ASN A 1 53 ? -20.459 -9.488 -22.164 1.00 0.00 53 ASN A O 20
ATOM 34127 N N . GLY B 2 1 ? 20.550 -6.369 -21.538 1.00 0.00 84 GLY B N 20
ATOM 34128 C CA . GLY B 2 1 ? 21.351 -6.394 -22.746 1.00 0.00 84 GLY B CA 20
ATOM 34129 C C . GLY B 2 1 ? 22.755 -6.913 -22.496 1.00 0.00 84 GLY B C 20
ATOM 34130 O O . GLY B 2 1 ? 23.162 -7.900 -23.105 1.00 0.00 84 GLY B O 20
ATOM 34134 N N . PRO B 2 2 ? 23.530 -6.260 -21.614 1.00 0.00 85 PRO B N 20
ATOM 34135 C CA . PRO B 2 2 ? 24.847 -6.738 -21.219 1.00 0.00 85 PRO B CA 20
ATOM 34136 C C . PRO B 2 2 ? 24.764 -7.726 -20.061 1.00 0.00 85 PRO B C 20
ATOM 34137 O O . PRO B 2 2 ? 23.673 -8.168 -19.690 1.00 0.00 85 PRO B O 20
ATOM 34148 N N . LEU B 2 3 ? 25.915 -8.085 -19.515 1.00 0.00 86 LEU B N 20
ATOM 34149 C CA . LEU B 2 3 ? 25.985 -8.979 -18.364 1.00 0.00 86 LEU B CA 20
ATOM 34150 C C . LEU B 2 3 ? 25.087 -8.497 -17.216 1.00 0.00 86 LEU B C 20
ATOM 34151 O O . LEU B 2 3 ? 25.104 -7.326 -16.834 1.00 0.00 86 LEU B O 20
ATOM 34167 N N . GLY B 2 4 ? 24.293 -9.416 -16.679 1.00 0.00 87 GLY B N 20
ATOM 34168 C CA . GLY B 2 4 ? 23.395 -9.091 -15.585 1.00 0.00 87 GLY B CA 20
ATOM 34169 C C . GLY B 2 4 ? 24.118 -9.063 -14.255 1.00 0.00 87 GLY B C 20
ATOM 34170 O O . GLY B 2 4 ? 23.571 -8.619 -13.246 1.00 0.00 87 GLY B O 20
ATOM 34174 N N . SER B 2 5 ? 25.357 -9.532 -14.267 1.00 0.00 88 SER B N 20
ATOM 34175 C CA . SER B 2 5 ? 26.208 -9.531 -13.085 1.00 0.00 88 SER B CA 20
ATOM 34176 C C . SER B 2 5 ? 26.865 -8.157 -12.902 1.00 0.00 88 SER B C 20
ATOM 34177 O O . SER B 2 5 ? 27.869 -8.014 -12.201 1.00 0.00 88 SER B O 20
ATOM 34185 N N . ARG B 2 6 ? 26.286 -7.151 -13.544 1.00 0.00 89 ARG B N 20
ATOM 34186 C CA . ARG B 2 6 ? 26.807 -5.789 -13.499 1.00 0.00 89 ARG B CA 20
ATOM 34187 C C . ARG B 2 6 ? 26.473 -5.113 -12.170 1.00 0.00 89 ARG B C 20
ATOM 34188 O O . ARG B 2 6 ? 27.074 -4.096 -11.818 1.00 0.00 89 ARG B O 20
ATOM 34209 N N . ARG B 2 7 ? 25.537 -5.687 -11.423 1.00 0.00 90 ARG B N 20
ATOM 34210 C CA . ARG B 2 7 ? 25.061 -5.054 -10.202 1.00 0.00 90 ARG B CA 20
ATOM 34211 C C . ARG B 2 7 ? 26.039 -5.211 -9.038 1.00 0.00 90 ARG B C 20
ATOM 34212 O O . ARG B 2 7 ? 26.969 -4.415 -8.887 1.00 0.00 90 ARG B O 20
ATOM 34233 N N . PHE B 2 8 ? 25.818 -6.245 -8.227 1.00 0.00 91 PHE B N 20
ATOM 34234 C CA . PHE B 2 8 ? 26.562 -6.451 -6.985 1.00 0.00 91 PHE B CA 20
ATOM 34235 C C . PHE B 2 8 ? 26.344 -5.299 -6.003 1.00 0.00 91 PHE B C 20
ATOM 34236 O O . PHE B 2 8 ? 25.454 -4.466 -6.194 1.00 0.00 91 PHE B O 20
ATOM 34253 N N . VAL B 2 9 ? 27.168 -5.265 -4.958 1.00 0.00 92 VAL B N 20
ATOM 34254 C CA . VAL B 2 9 ? 27.013 -4.312 -3.862 1.00 0.00 92 VAL B CA 20
ATOM 34255 C C . VAL B 2 9 ? 26.933 -2.870 -4.355 1.00 0.00 92 VAL B C 20
ATOM 34256 O O . VAL B 2 9 ? 26.070 -2.117 -3.915 1.00 0.00 92 VAL B O 20
ATOM 34269 N N . VAL B 2 10 ? 27.819 -2.497 -5.273 1.00 0.00 93 VAL B N 20
ATOM 34270 C CA . VAL B 2 10 ? 27.877 -1.121 -5.767 1.00 0.00 93 VAL B CA 20
ATOM 34271 C C . VAL B 2 10 ? 26.543 -0.663 -6.358 1.00 0.00 93 VAL B C 20
ATOM 34272 O O . VAL B 2 10 ? 26.056 0.420 -6.035 1.00 0.00 93 VAL B O 20
ATOM 34285 N N . ASP B 2 11 ? 25.938 -1.494 -7.197 1.00 0.00 94 ASP B N 20
ATOM 34286 C CA . ASP B 2 11 ? 24.688 -1.132 -7.838 1.00 0.00 94 ASP B CA 20
ATOM 34287 C C . ASP B 2 11 ? 23.522 -1.297 -6.891 1.00 0.00 94 ASP B C 20
ATOM 34288 O O . ASP B 2 11 ? 22.734 -0.375 -6.720 1.00 0.00 94 ASP B O 20
ATOM 34297 N N . ASP B 2 12 ? 23.427 -2.453 -6.240 1.00 0.00 95 ASP B N 20
ATOM 34298 C CA . ASP B 2 12 ? 22.314 -2.712 -5.323 1.00 0.00 95 ASP B CA 20
ATOM 34299 C C . ASP B 2 12 ? 22.380 -1.799 -4.111 1.00 0.00 95 ASP B C 20
ATOM 34300 O O . ASP B 2 12 ? 21.502 -1.822 -3.267 1.00 0.00 95 ASP B O 20
ATOM 34309 N N . ARG B 2 13 ? 23.426 -1.003 -4.017 1.00 0.00 96 ARG B N 20
ATOM 34310 C CA . ARG B 2 13 ? 23.508 0.000 -2.979 1.00 0.00 96 ARG B CA 20
ATOM 34311 C C . ARG B 2 13 ? 22.741 1.230 -3.431 1.00 0.00 96 ARG B C 20
ATOM 34312 O O . ARG B 2 13 ? 21.662 1.524 -2.922 1.00 0.00 96 ARG B O 20
ATOM 34333 N N . ARG B 2 14 ? 23.279 1.901 -4.436 1.00 0.00 97 ARG B N 20
ATOM 34334 C CA . ARG B 2 14 ? 22.718 3.121 -4.947 1.00 0.00 97 ARG B CA 20
ATOM 34335 C C . ARG B 2 14 ? 21.341 2.897 -5.562 1.00 0.00 97 ARG B C 20
ATOM 34336 O O . ARG B 2 14 ? 20.426 3.696 -5.367 1.00 0.00 97 ARG B O 20
ATOM 34357 N N . GLU B 2 15 ? 21.201 1.799 -6.281 1.00 0.00 98 GLU B N 20
ATOM 34358 C CA . GLU B 2 15 ? 19.939 1.461 -6.928 1.00 0.00 98 GLU B CA 20
ATOM 34359 C C . GLU B 2 15 ? 18.852 1.167 -5.904 1.00 0.00 98 GLU B C 20
ATOM 34360 O O . GLU B 2 15 ? 17.727 1.658 -6.024 1.00 0.00 98 GLU B O 20
ATOM 34372 N N . LEU B 2 16 ? 19.184 0.374 -4.894 1.00 0.00 99 LEU B N 20
ATOM 34373 C CA . LEU B 2 16 ? 18.242 0.069 -3.830 1.00 0.00 99 LEU B CA 20
ATOM 34374 C C . LEU B 2 16 ? 17.874 1.352 -3.086 1.00 0.00 99 LEU B C 20
ATOM 34375 O O . LEU B 2 16 ? 16.697 1.643 -2.909 1.00 0.00 99 LEU B O 20
ATOM 34391 N N . GLN B 2 17 ? 18.881 2.128 -2.687 1.00 0.00 100 GLN B N 20
ATOM 34392 C CA . GLN B 2 17 ? 18.662 3.431 -2.066 1.00 0.00 100 GLN B CA 20
ATOM 34393 C C . GLN B 2 17 ? 17.656 4.270 -2.853 1.00 0.00 100 GLN B C 20
ATOM 34394 O O . GLN B 2 17 ? 16.777 4.908 -2.270 1.00 0.00 100 GLN B O 20
ATOM 34408 N N . TYR B 2 18 ? 17.796 4.270 -4.176 1.00 0.00 101 TYR B N 20
ATOM 34409 C CA . TYR B 2 18 ? 16.945 5.078 -5.037 1.00 0.00 101 TYR B CA 20
ATOM 34410 C C . TYR B 2 18 ? 15.484 4.644 -4.951 1.00 0.00 101 TYR B C 20
ATOM 34411 O O . TYR B 2 18 ? 14.596 5.487 -4.855 1.00 0.00 101 TYR B O 20
ATOM 34429 N N . ARG B 2 19 ? 15.231 3.337 -4.967 1.00 0.00 102 ARG B N 20
ATOM 34430 C CA . ARG B 2 19 ? 13.853 2.847 -4.965 1.00 0.00 102 ARG B CA 20
ATOM 34431 C C . ARG B 2 19 ? 13.152 3.228 -3.667 1.00 0.00 102 ARG B C 20
ATOM 34432 O O . ARG B 2 19 ? 11.945 3.439 -3.648 1.00 0.00 102 ARG B O 20
ATOM 34453 N N . VAL B 2 20 ? 13.917 3.344 -2.594 1.00 0.00 103 VAL B N 20
ATOM 34454 C CA . VAL B 2 20 ? 13.350 3.646 -1.291 1.00 0.00 103 VAL B CA 20
ATOM 34455 C C . VAL B 2 20 ? 12.837 5.087 -1.248 1.00 0.00 103 VAL B C 20
ATOM 34456 O O . VAL B 2 20 ? 11.753 5.355 -0.725 1.00 0.00 103 VAL B O 20
ATOM 34469 N N . GLU B 2 21 ? 13.605 6.013 -1.815 1.00 0.00 104 GLU B N 20
ATOM 34470 C CA . GLU B 2 21 ? 13.180 7.408 -1.877 1.00 0.00 104 GLU B CA 20
ATOM 34471 C C . GLU B 2 21 ? 12.045 7.623 -2.878 1.00 0.00 104 GLU B C 20
ATOM 34472 O O . GLU B 2 21 ? 11.162 8.440 -2.629 1.00 0.00 104 GLU B O 20
ATOM 34484 N N . VAL B 2 22 ? 12.043 6.905 -4.002 1.00 0.00 105 VAL B N 20
ATOM 34485 C CA . VAL B 2 22 ? 10.911 7.003 -4.920 1.00 0.00 105 VAL B CA 20
ATOM 34486 C C . VAL B 2 22 ? 9.669 6.407 -4.276 1.00 0.00 105 VAL B C 20
ATOM 34487 O O . VAL B 2 22 ? 8.582 6.927 -4.455 1.00 0.00 105 VAL B O 20
ATOM 34500 N N . GLN B 2 23 ? 9.832 5.351 -3.488 1.00 0.00 106 GLN B N 20
ATOM 34501 C CA . GLN B 2 23 ? 8.707 4.809 -2.732 1.00 0.00 106 GLN B CA 20
ATOM 34502 C C . GLN B 2 23 ? 8.151 5.873 -1.788 1.00 0.00 106 GLN B C 20
ATOM 34503 O O . GLN B 2 23 ? 6.940 6.015 -1.648 1.00 0.00 106 GLN B O 20
ATOM 34517 N N . ASN B 2 24 ? 9.049 6.636 -1.167 1.00 0.00 107 ASN B N 20
ATOM 34518 C CA . ASN B 2 24 ? 8.655 7.766 -0.325 1.00 0.00 107 ASN B CA 20
ATOM 34519 C C . ASN B 2 24 ? 7.844 8.784 -1.139 1.00 0.00 107 ASN B C 20
ATOM 34520 O O . ASN B 2 24 ? 6.801 9.258 -0.693 1.00 0.00 107 ASN B O 20
ATOM 34531 N N . ARG B 2 25 ? 8.324 9.091 -2.343 1.00 0.00 108 ARG B N 20
ATOM 34532 C CA . ARG B 2 25 ? 7.656 10.043 -3.232 1.00 0.00 108 ARG B CA 20
ATOM 34533 C C . ARG B 2 25 ? 6.305 9.506 -3.705 1.00 0.00 108 ARG B C 20
ATOM 34534 O O . ARG B 2 25 ? 5.272 10.157 -3.562 1.00 0.00 108 ARG B O 20
ATOM 34555 N N . VAL B 2 26 ? 6.347 8.318 -4.291 1.00 0.00 109 VAL B N 20
ATOM 34556 C CA . VAL B 2 26 ? 5.176 7.673 -4.880 1.00 0.00 109 VAL B CA 20
ATOM 34557 C C . VAL B 2 26 ? 4.039 7.545 -3.882 1.00 0.00 109 VAL B C 20
ATOM 34558 O O . VAL B 2 26 ? 2.900 7.892 -4.179 1.00 0.00 109 VAL B O 20
ATOM 34571 N N . TYR B 2 27 ? 4.351 7.052 -2.701 1.00 0.00 110 TYR B N 20
ATOM 34572 C CA . TYR B 2 27 ? 3.333 6.867 -1.679 1.00 0.00 110 TYR B CA 20
ATOM 34573 C C . TYR B 2 27 ? 2.728 8.206 -1.261 1.00 0.00 110 TYR B C 20
ATOM 34574 O O . TYR B 2 27 ? 1.580 8.268 -0.820 1.00 0.00 110 TYR B O 20
ATOM 34592 N N . LYS B 2 28 ? 3.490 9.278 -1.425 1.00 0.00 111 LYS B N 20
ATOM 34593 C CA . LYS B 2 28 ? 2.989 10.611 -1.136 1.00 0.00 111 LYS B CA 20
ATOM 34594 C C . LYS B 2 28 ? 1.968 11.025 -2.189 1.00 0.00 111 LYS B C 20
ATOM 34595 O O . LYS B 2 28 ? 0.963 11.659 -1.871 1.00 0.00 111 LYS B O 20
ATOM 34614 N N . LYS B 2 29 ? 2.216 10.629 -3.437 1.00 0.00 112 LYS B N 20
ATOM 34615 C CA . LYS B 2 29 ? 1.334 10.958 -4.541 1.00 0.00 112 LYS B CA 20
ATOM 34616 C C . LYS B 2 29 ? -0.006 10.249 -4.352 1.00 0.00 112 LYS B C 20
ATOM 34617 O O . LYS B 2 29 ? -1.064 10.778 -4.698 1.00 0.00 112 LYS B O 20
ATOM 34636 N N . GLU B 2 30 ? 0.065 9.053 -3.778 1.00 0.00 113 GLU B N 20
ATOM 34637 C CA . GLU B 2 30 ? -1.118 8.266 -3.462 1.00 0.00 113 GLU B CA 20
ATOM 34638 C C . GLU B 2 30 ? -2.013 9.027 -2.497 1.00 0.00 113 GLU B C 20
ATOM 34639 O O . GLU B 2 30 ? -3.205 9.188 -2.737 1.00 0.00 113 GLU B O 20
ATOM 34651 N N . ILE B 2 31 ? -1.418 9.511 -1.414 1.00 0.00 114 ILE B N 20
ATOM 34652 C CA . ILE B 2 31 ? -2.145 10.245 -0.391 1.00 0.00 114 ILE B CA 20
ATOM 34653 C C . ILE B 2 31 ? -2.788 11.515 -0.945 1.00 0.00 114 ILE B C 20
ATOM 34654 O O . ILE B 2 31 ? -3.869 11.905 -0.511 1.00 0.00 114 ILE B O 20
ATOM 34670 N N . GLN B 2 32 ? -2.139 12.144 -1.915 1.00 0.00 115 GLN B N 20
ATOM 34671 C CA . GLN B 2 32 ? -2.673 13.355 -2.526 1.00 0.00 115 GLN B CA 20
ATOM 34672 C C . GLN B 2 32 ? -3.910 13.029 -3.350 1.00 0.00 115 GLN B C 20
ATOM 34673 O O . GLN B 2 32 ? -4.905 13.756 -3.318 1.00 0.00 115 GLN B O 20
ATOM 34687 N N . ALA B 2 33 ? -3.832 11.931 -4.088 1.00 0.00 116 ALA B N 20
ATOM 34688 C CA . ALA B 2 33 ? -4.976 11.433 -4.842 1.00 0.00 116 ALA B CA 20
ATOM 34689 C C . ALA B 2 33 ? -6.082 11.000 -3.888 1.00 0.00 116 ALA B C 20
ATOM 34690 O O . ALA B 2 33 ? -7.250 11.341 -4.066 1.00 0.00 116 ALA B O 20
ATOM 34697 N N . LEU B 2 34 ? -5.682 10.258 -2.863 1.00 0.00 117 LEU B N 20
ATOM 34698 C CA . LEU B 2 34 ? -6.584 9.818 -1.805 1.00 0.00 117 LEU B CA 20
ATOM 34699 C C . LEU B 2 34 ? -7.285 11.006 -1.165 1.00 0.00 117 LEU B C 20
ATOM 34700 O O . LEU B 2 34 ? -8.453 10.932 -0.814 1.00 0.00 117 LEU B O 20
ATOM 34716 N N . ASP B 2 35 ? -6.554 12.102 -1.026 1.00 0.00 118 ASP B N 20
ATOM 34717 C CA . ASP B 2 35 ? -7.074 13.310 -0.391 1.00 0.00 118 ASP B CA 20
ATOM 34718 C C . ASP B 2 35 ? -8.235 13.898 -1.185 1.00 0.00 118 ASP B C 20
ATOM 34719 O O . ASP B 2 35 ? -9.187 14.430 -0.612 1.00 0.00 118 ASP B O 20
ATOM 34728 N N . ALA B 2 36 ? -8.161 13.795 -2.503 1.00 0.00 119 ALA B N 20
ATOM 34729 C CA . ALA B 2 36 ? -9.248 14.238 -3.357 1.00 0.00 119 ALA B CA 20
ATOM 34730 C C . ALA B 2 36 ? -10.470 13.361 -3.116 1.00 0.00 119 ALA B C 20
ATOM 34731 O O . ALA B 2 36 ? -11.605 13.846 -3.014 1.00 0.00 119 ALA B O 20
ATOM 34738 N N . GLU B 2 37 ? -10.220 12.068 -3.001 1.00 0.00 120 GLU B N 20
ATOM 34739 C CA . GLU B 2 37 ? -11.249 11.110 -2.660 1.00 0.00 120 GLU B CA 20
ATOM 34740 C C . GLU B 2 37 ? -11.782 11.349 -1.247 1.00 0.00 120 GLU B C 20
ATOM 34741 O O . GLU B 2 37 ? -12.924 11.021 -0.951 1.00 0.00 120 GLU B O 20
ATOM 34753 N N . ILE B 2 38 ? -10.955 11.896 -0.365 1.00 0.00 121 ILE B N 20
ATOM 34754 C CA . ILE B 2 38 ? -11.412 12.262 0.974 1.00 0.00 121 ILE B CA 20
ATOM 34755 C C . ILE B 2 38 ? -12.632 13.174 0.888 1.00 0.00 121 ILE B C 20
ATOM 34756 O O . ILE B 2 38 ? -13.550 13.073 1.699 1.00 0.00 121 ILE B O 20
ATOM 34772 N N . ARG B 2 39 ? -12.658 14.034 -0.123 1.00 0.00 122 ARG B N 20
ATOM 34773 C CA . ARG B 2 39 ? -13.799 14.910 -0.336 1.00 0.00 122 ARG B CA 20
ATOM 34774 C C . ARG B 2 39 ? -15.050 14.091 -0.644 1.00 0.00 122 ARG B C 20
ATOM 34775 O O . ARG B 2 39 ? -16.133 14.400 -0.150 1.00 0.00 122 ARG B O 20
ATOM 34796 N N . LYS B 2 40 ? -14.891 13.036 -1.446 1.00 0.00 123 LYS B N 20
ATOM 34797 C CA . LYS B 2 40 ? -16.002 12.122 -1.733 1.00 0.00 123 LYS B CA 20
ATOM 34798 C C . LYS B 2 40 ? -16.510 11.509 -0.429 1.00 0.00 123 LYS B C 20
ATOM 34799 O O . LYS B 2 40 ? -17.710 11.323 -0.230 1.00 0.00 123 LYS B O 20
ATOM 34818 N N . LEU B 2 41 ? -15.568 11.196 0.452 1.00 0.00 124 LEU B N 20
ATOM 34819 C CA . LEU B 2 41 ? -15.875 10.617 1.739 1.00 0.00 124 LEU B CA 20
ATOM 34820 C C . LEU B 2 41 ? -16.624 11.607 2.602 1.00 0.00 124 LEU B C 20
ATOM 34821 O O . LEU B 2 41 ? -17.614 11.253 3.228 1.00 0.00 124 LEU B O 20
ATOM 34837 N N . GLU B 2 42 ? -16.159 12.850 2.617 1.00 0.00 125 GLU B N 20
ATOM 34838 C CA . GLU B 2 42 ? -16.788 13.887 3.421 1.00 0.00 125 GLU B CA 20
ATOM 34839 C C . GLU B 2 42 ? -18.226 14.127 2.976 1.00 0.00 125 GLU B C 20
ATOM 34840 O O . GLU B 2 42 ? -19.087 14.439 3.795 1.00 0.00 125 GLU B O 20
ATOM 34852 N N . ARG B 2 43 ? -18.487 13.962 1.684 1.00 0.00 126 ARG B N 20
ATOM 34853 C CA . ARG B 2 43 ? -19.850 14.047 1.171 1.00 0.00 126 ARG B CA 20
ATOM 34854 C C . ARG B 2 43 ? -20.706 12.965 1.817 1.00 0.00 126 ARG B C 20
ATOM 34855 O O . ARG B 2 43 ? -21.816 13.222 2.283 1.00 0.00 126 ARG B O 20
ATOM 34876 N N . LEU B 2 44 ? -20.166 11.755 1.850 1.00 0.00 127 LEU B N 20
ATOM 34877 C CA . LEU B 2 44 ? -20.840 10.624 2.465 1.00 0.00 127 LEU B CA 20
ATOM 34878 C C . LEU B 2 44 ? -20.926 10.799 3.982 1.00 0.00 127 LEU B C 20
ATOM 34879 O O . LEU B 2 44 ? -21.931 10.446 4.597 1.00 0.00 127 LEU B O 20
ATOM 34895 N N . LEU B 2 45 ? -19.873 11.354 4.578 1.00 0.00 128 LEU B N 20
ATOM 34896 C CA . LEU B 2 45 ? -19.854 11.657 6.006 1.00 0.00 128 LEU B CA 20
ATOM 34897 C C . LEU B 2 45 ? -21.032 12.541 6.373 1.00 0.00 128 LEU B C 20
ATOM 34898 O O . LEU B 2 45 ? -21.829 12.211 7.255 1.00 0.00 128 LEU B O 20
ATOM 34914 N N . GLU B 2 46 ? -21.135 13.658 5.667 1.00 0.00 129 GLU B N 20
ATOM 34915 C CA . GLU B 2 46 ? -22.220 14.613 5.853 1.00 0.00 129 GLU B CA 20
ATOM 34916 C C . GLU B 2 46 ? -23.573 13.988 5.517 1.00 0.00 129 GLU B C 20
ATOM 34917 O O . GLU B 2 46 ? -24.616 14.441 5.990 1.00 0.00 129 GLU B O 20
ATOM 34929 N N . SER B 2 47 ? -23.545 12.944 4.706 1.00 0.00 130 SER B N 20
ATOM 34930 C CA . SER B 2 47 ? -24.758 12.230 4.330 1.00 0.00 130 SER B CA 20
ATOM 34931 C C . SER B 2 47 ? -25.133 11.197 5.399 1.00 0.00 130 SER B C 20
ATOM 34932 O O . SER B 2 47 ? -26.178 10.551 5.313 1.00 0.00 130 SER B O 20
ATOM 34940 N N . GLY B 2 48 ? -24.276 11.047 6.404 1.00 0.00 131 GLY B N 20
ATOM 34941 C CA . GLY B 2 48 ? -24.580 10.161 7.511 1.00 0.00 131 GLY B CA 20
ATOM 34942 C C . GLY B 2 48 ? -23.815 8.850 7.468 1.00 0.00 131 GLY B C 20
ATOM 34943 O O . GLY B 2 48 ? -24.304 7.830 7.950 1.00 0.00 131 GLY B O 20
ATOM 34947 N N . LEU B 2 49 ? -22.623 8.860 6.882 1.00 0.00 132 LEU B N 20
ATOM 34948 C CA . LEU B 2 49 ? -21.788 7.666 6.848 1.00 0.00 132 LEU B CA 20
ATOM 34949 C C . LEU B 2 49 ? -21.122 7.421 8.201 1.00 0.00 132 LEU B C 20
ATOM 34950 O O . LEU B 2 49 ? -21.118 6.298 8.707 1.00 0.00 132 LEU B O 20
ATOM 34966 N N . THR B 2 50 ? -20.557 8.472 8.778 1.00 0.00 133 THR B N 20
ATOM 34967 C CA . THR B 2 50 ? -19.863 8.353 10.048 1.00 0.00 133 THR B CA 20
ATOM 34968 C C . THR B 2 50 ? -20.786 8.738 11.203 1.00 0.00 133 THR B C 20
ATOM 34969 O O . THR B 2 50 ? -21.446 9.799 11.121 1.00 0.00 133 THR B O 20
#

Foldseek 3Di:
DDDVDDCVVVVVVVVVVVVCVVVVVVCVVVVVVCVVVLVVVVVVCVNVVDDDD/DDDPVVDPPVNCVVVVVVVVVVCVVVVVVVVVVVVVCVVVVVVVVVVPPD

Radius of gyration: 19.49 Å; Cα contacts (8 Å, |Δi|>4): 50; chains: 2; bounding box: 59×25×29 Å

Solvent-accessible surface area: 8759 Å² total; per-residue (Å²): 250,76,123,80,58,58,143,102,44,89,84,171,75,84,125,24,44,52,63,9,98,73,14,74,133,78,19,66,81,63,72,109,89,0,152,79,5,92,91,67,3,84,155,161,47,56,41,148,48,122,151,141,171,127,122,124,33,93,199,159,135,121,87,26,59,131,136,76,52,58,137,110,6,60,49,32,34,161,44,59,127,109,57,39,123,57,10,88,64,29,40,187,19,6,72,118,18,104,147,90,49,103,136

Secondary structure (DSSP, 8-state):
--SSS-HHHHHHHHHHHHHHHHHHHHHHHHHHHHHHHHHHHHHHT-SS-----/---SSTTHHHHHHHHHHHHHHHHHHHHHHHHHHHHHHHHHHHHHHHHT--

Organism: Drosophila melanogaster (NCBI:txid7227)

InterPro domains:
  IPR001828 Receptor, ligand binding region [PF01094] (57-420)
  IPR002455 GPCR family 3, GABA-B receptor [PTHR10519] (32-786)
  IPR002456 GPCR family 3, gamma-aminobutyric acid receptor, type B1 [cd15291] (467-738)
  IPR017978 GPCR family 3, C-terminal [PF00003] (464-732)
  IPR017978 GPCR family 3, C-terminal [PS50259] (475-752)
  IPR028082 Periplasmic binding protein-like I [SSF53822] (36-454)

Sequence (103 aa):
MDSAISKEDEERYQKLVTENEQLQRLITQKEEKIRVLRQRLVERGDAKGTELNGPLGSRRFVVDDRRELQYRVEVQNRVYKKEIQALDAEIRKLERLLESGLTMDSAISKEDEERYQKLVTENEQLQRLITQKEEKIRVLRQRLVERGDAKGTELNGPLGSRRFVVDDRRELQYRVEVQNRVYKKEIQALDAEIRKLERLLESGLTMDSAISKEDEERYQKLVTENEQLQRLITQKEEKIRVLRQRLVERGDAKGTELNGPLGSRRFVVDDRRELQYRVEVQNRVYKKEIQALDAEIRKLERLLESGLTMDSAISKEDEERYQKLVTENEQLQRLITQKEEKIRVLRQRLVERGDAKGTELNGPLGSRRFVVDDRRELQYRVEVQNRVYKKEIQALDAEIRKLERLLESGLTMDSAISKEDEERYQKLVTENEQLQRLITQKEEKIRVLRQRLVERGDAKGTELNGPLGSRRFVVDDRRELQYRVEVQNRVYKKEIQALDAEIRKLERLLESGLTMDSAISKEDEERYQKLVTENEQLQRLITQKEEKIRVLRQRLVERGDAKGTELNGPLGSRRFVVDDRRELQYRVEVQNRVYKKEIQALDAEIRKLERLLESGLTMDSAISKEDEERYQKLVTENEQLQRLITQKEEKIRVLRQRLVERGDAKGTELNGPLGSRRFVVDDRRELQYRVEVQNRVYKKEIQALDAEIRKLERLLESGLTMDSAISKEDEERYQKLVTENEQLQRLITQKEEKIRVLRQRLVERGDAKGTELNGPLGSRRFVVDDRRELQYRVEVQNRVYKKEIQALDAEIRKLERLLESGLTMDSAISKEDEERYQKLVTENEQLQRLITQKEEKIRVLRQRLVERGDAKGTELNGPLGSRRFVVDDRRELQYRVEVQNRVYKKEIQALDAEIRKLERLLESGLTMDSAISKEDEERYQKLVTENEQLQRLITQKEEKIRVLRQRLVERGDAKGTELNGPLGSRRFVVDDRRELQYRVEVQNRVYKKEIQALDAEIRKLERLLESGLTMDSAISKEDEERYQKLVTENEQLQRLITQKEEKIRVLRQRLVERGDAKGTELNGPLGSRRFVVDDRRELQYRVEVQNRVYKKEIQALDAEIRKLERLLESGLTMDSAISKEDEERYQKLVTENEQLQRLITQKEEKIRVLRQRLVERGDAKGTELNGPLGSRRFVVDDRRELQYRVEVQNRVYKKEIQALDAEIRKLERLLESGLTMDSAISKEDEERYQKLVTENEQLQRLITQKEEKIRVLRQRLVERGDAKGTELNGPLGSRRFVVDDRRELQYRVEVQNRVYKKEIQALDAEIRKLERLLESGLTMDSAISKEDEERYQKLVTENEQLQRLITQKEEKIRVLRQRLVERGDAKGTELNGPLGSRRFVVDDRRELQYRVEVQNRVYKKEIQALDAEIRKLERLLESGLTMDSAISKEDEERYQKLVTENEQLQRLITQKEEKIRVLRQRLVERGDAKGTELNGPLGSRRFVVDDRRELQYRVEVQNRVYKKEIQALDAEIRKLERLLESGLTMDSAISKEDEERYQKLVTENEQLQRLITQKEEKIRVLRQRLVERGDAKGTELNGPLGSRRFVVDDRRELQYRVEVQNRVYKKEIQALDAEIRKLERLLESGLTMDSAISKEDEERYQKLVTENEQLQRLITQKEEKIRVLRQRLVERGDAKGTELNGPLGSRRFVVDDRRELQYRVEVQNRVYKKEIQALDAEIRKLERLLESGLTMDSAISKEDEERYQKLVTENEQLQRLITQKEEKIRVLRQRLVERGDAKGTELNGPLGSRRFVVDDRRELQYRVEVQNRVYKKEIQALDAEIRKLERLLESGLTMDSAISKEDEERYQKLVTENEQLQRLITQKEEKIRVLRQRLVERGDAKGTELNGPLGSRRFVVDDRRELQYRVEVQNRVYKKEIQALDAEIRKLERLLESGLTMDSAISKEDEERYQKLVTENEQLQRLITQKEEKIRVLRQRLVERGDAKGTELNGPLGSRRFVVDDRRELQYRVEVQNRVYKKEIQALDAEIRKLERLLESGLT